Protein AF-0000000084530727 (afdb_homodimer)

Sequence (1968 aa):
MREVWADEDTAEALALASPALARQVRQLLSGEQRPREVRRAALSTARYLLRALGRPTPFGHFAGVQAATFAPVADLRWGDGHQVVARASSAWLAHVIGQLERIPALLSRLEVAANDTGHVRGDRLVIPHRPLERPGGGTGAAEVSLRHTRPVAFALDVARRPVPFGVVTGKLRAEFPGAATARIEGVLAELVAHGALITSLRAPATEPDPLAHLLAALEKAGADQVPEAAEVLADLRAADRAIAAHTRSPSRAARAEITRAMAATDRPGARDRPGLAVDVRLDADLVLPQAVADEAAKAAGLLTRLSALPFGSAAWRSYHQRFYERFGRGALVPLLDVVADSGIGWPDGYPGARVAEPPRFGERDEILAALAQRAALDGHREVVLGEQLLDALDLGPAEGPRLPPHLEVVFGLHAASRQALDRGEFWLEVVSVARAAGVSTGRFLHLLDPQHRAAFTSVLTNLPTMDDQAVTAQLSCPPLDPATGHVARSAATGQLVVSLAEHRPGTEGVVRLEDLAVGCDGRRMYLAAPALGVRIEANATHALNLRTHTAPMARLICELSRAQGAQVTAFSWGALSSLPFRPRLRHGRIILSPAAWRLSASELPPAREPWERWEAALLDLLERRRAPRRVLLAADSQGLPLDLDHPGHRVLLRSHLASAPHAVLVETPAPTDLGWAGGRAHEVAVPVTATQTPPWPVLPRPTTARLLPRGHGDAPGTSRLLLASLYGDLDRQDVILTQYLPDLLDQLGDPDWWFVRFRDPGQHLRLRITLPHPDAFGHAATVISTWTAGLHRAGLLSAVVYPTSYTEHGRWGEGPAWAAAERVFRSDSAAALAQLSQPARPGRLALLTAHAVAIASGFTGSPCAGLRWLIRNVPAMPPATIARPLFREAVRLADPADGFAALREQPGGAAIVDAWAERHQALDAYRRFFPGPHTQGVSPDDVLGSLLHCSYGRAHRIDFDDEAQVLYLARAAAFARLSRDGDLMREVWADEDTAEALALASPALARQVRQLLSGEQRPREVRRAALSTARYLLRALGRPTPFGHFAGVQAATFAPVADLRWGDGHQVVARASSAWLAHVIGQLERIPALLSRLEVAANDTGHVRGDRLVIPHRPLERPGGGTGAAEVSLRHTRPVAFALDVARRPVPFGVVTGKLRAEFPGAATARIEGVLAELVAHGALITSLRAPATEPDPLAHLLAALEKAGADQVPEAAEVLADLRAADRAIAAHTRSPSRAARAEITRAMAATDRPGARDRPGLAVDVRLDADLVLPQAVADEAAKAAGLLTRLSALPFGSAAWRSYHQRFYERFGRGALVPLLDVVADSGIGWPDGYPGARVAEPPRFGERDEILAALAQRAALDGHREVVLGEQLLDALDLGPAEGPRLPPHLEVVFGLHAASRQALDRGEFWLEVVSVARAAGVSTGRFLHLLDPQHRAAFTSVLTNLPTMDDQAVTAQLSCPPLDPATGHVARSAATGQLVVSLAEHRPGTEGVVRLEDLAVGCDGRRMYLAAPALGVRIEANATHALNLRTHTAPMARLICELSRAQGAQVTAFSWGALSSLPFRPRLRHGRIILSPAAWRLSASELPPAREPWERWEAALLDLLERRRAPRRVLLAADSQGLPLDLDHPGHRVLLRSHLASAPHAVLVETPAPTDLGWAGGRAHEVAVPVTATQTPPWPVLPRPTTARLLPRGHGDAPGTSRLLLASLYGDLDRQDVILTQYLPDLLDQLGDPDWWFVRFRDPGQHLRLRITLPHPDAFGHAATVISTWTAGLHRAGLLSAVVYPTSYTEHGRWGEGPAWAAAERVFRSDSAAALAQLSQPARPGRLALLTAHAVAIASGFTGSPCAGLRWLIRNVPAMPPATIARPLFREAVRLADPADGFAALREQPGGAAIVDAWAERHQALDAYRRFFPGPHTQGVSPDDVLGSLLHCSYGRAHRIDFDDEAQVLYLARAAAFARLSRDGDL

Solvent-accessible surface area (backbone atoms only — not comparable to full-atom values): 101308 Å² total; per-residue (Å²): 104,68,69,56,53,66,36,60,69,57,38,49,40,42,35,63,75,33,52,69,58,41,51,50,51,52,45,40,76,76,51,77,71,51,68,72,58,51,49,52,50,49,54,53,50,48,52,52,52,33,33,48,63,50,42,42,67,69,51,38,76,48,18,50,47,72,80,70,46,72,34,82,58,53,45,78,45,84,56,84,70,52,45,60,45,63,41,78,14,30,44,45,50,52,53,52,50,55,56,52,65,68,35,64,80,52,42,47,45,31,36,24,14,27,29,63,71,46,46,67,44,69,65,27,34,34,37,59,61,39,58,33,80,40,93,95,60,59,49,45,75,36,70,45,78,41,76,51,42,68,69,55,51,51,49,41,61,68,18,63,46,70,36,46,36,47,56,52,52,51,50,47,41,68,78,39,68,87,55,54,69,67,56,54,52,47,52,53,51,47,33,41,75,68,50,50,28,29,46,54,61,47,60,44,26,44,47,74,54,50,65,62,44,30,51,52,40,37,56,75,39,46,30,74,77,34,71,77,48,25,56,54,50,51,38,52,50,48,27,51,50,29,39,54,47,20,56,75,49,75,43,71,67,33,48,53,46,27,53,50,33,45,48,72,68,52,61,85,81,60,75,87,57,59,57,62,36,47,44,29,34,48,30,57,48,44,30,39,30,48,66,57,56,52,51,53,52,49,48,54,52,50,36,40,50,55,21,94,26,28,61,22,52,71,40,51,52,54,38,51,47,53,47,42,72,62,49,27,36,46,20,26,31,42,46,71,52,40,47,25,44,28,39,76,36,58,47,44,58,39,92,93,37,52,78,57,78,78,77,72,68,47,71,51,52,41,52,50,51,27,50,34,43,50,26,43,49,70,70,40,62,59,46,76,54,46,71,68,55,48,55,66,44,37,71,48,57,95,87,47,55,41,74,55,26,36,25,20,44,27,27,31,74,33,17,57,28,54,66,33,47,59,72,62,51,46,37,42,32,52,68,40,36,41,82,34,52,40,14,80,55,24,46,48,40,86,68,44,55,68,68,58,30,50,53,52,39,53,51,56,42,65,56,68,46,67,44,95,75,39,42,45,23,26,50,27,47,69,44,40,42,53,59,51,32,64,55,54,17,18,64,80,34,38,65,25,33,39,50,42,63,56,37,60,76,96,50,91,52,59,41,45,57,88,49,29,23,37,33,30,73,82,80,47,52,40,37,28,28,27,88,77,40,32,34,43,43,35,38,52,40,28,72,70,52,47,87,68,43,35,40,68,66,59,36,47,54,41,39,46,48,52,38,57,22,28,52,50,47,52,72,72,65,66,79,58,65,65,31,45,56,39,45,18,33,27,44,92,52,34,32,50,33,68,28,35,38,42,45,48,36,85,82,43,69,61,80,85,53,57,67,69,60,40,52,52,48,50,54,50,52,35,57,62,64,65,54,72,50,49,24,26,40,54,42,79,105,49,68,43,57,37,46,60,83,39,67,72,43,43,49,53,51,51,57,48,36,67,77,30,68,55,46,37,36,27,63,52,81,54,69,58,30,23,35,48,61,76,54,51,55,63,69,48,77,42,73,43,68,54,86,69,76,58,92,62,79,88,72,65,57,42,41,64,82,29,51,54,60,85,54,74,56,41,37,46,35,72,34,40,57,44,44,39,38,41,27,28,43,73,90,45,47,64,54,45,58,57,73,44,41,62,58,55,37,56,76,67,65,60,54,60,45,35,60,42,65,48,52,83,93,49,41,26,39,40,38,37,38,52,42,96,41,27,80,46,39,27,60,54,40,26,54,51,32,53,53,47,47,55,34,24,58,29,34,48,26,46,49,50,32,36,39,52,38,63,78,44,43,22,49,58,16,38,70,70,35,31,55,30,46,49,46,27,45,28,29,45,35,50,28,36,45,53,45,70,57,40,92,45,64,73,59,65,63,26,51,53,12,24,50,46,42,50,50,36,11,24,47,58,70,34,61,68,54,13,32,50,46,34,54,72,73,40,66,87,68,69,84,65,93,70,59,65,71,58,53,53,47,21,30,51,34,27,33,63,59,84,79,20,46,62,28,41,72,39,62,52,22,46,65,37,55,60,41,41,52,59,25,36,52,27,26,42,61,37,40,68,41,62,82,35,90,46,25,60,56,43,53,67,69,59,35,52,53,49,51,47,52,51,50,47,23,54,60,68,49,94,46,71,69,62,49,49,46,27,49,36,45,29,23,50,21,26,51,53,51,30,52,75,69,70,67,113,104,69,69,55,54,66,36,60,71,56,38,51,41,43,36,63,76,33,50,70,57,41,50,49,52,52,45,41,76,75,51,77,71,52,67,71,59,52,48,52,52,47,52,54,50,49,51,53,52,35,32,48,64,50,42,42,67,68,50,38,76,48,18,49,48,72,79,70,48,73,34,83,59,53,45,79,46,83,56,86,70,53,44,60,44,66,42,78,15,30,44,45,49,52,53,51,50,56,55,51,65,69,36,65,80,51,42,48,45,31,34,26,14,29,28,62,67,45,46,69,45,68,64,28,34,34,35,67,45,39,57,32,80,38,91,94,61,60,49,45,71,35,75,45,75,42,75,50,42,68,69,54,52,48,50,42,62,69,16,65,47,68,35,45,35,46,54,53,51,51,52,48,41,67,78,39,69,87,55,54,67,67,54,54,52,47,52,53,50,48,32,40,75,68,50,47,29,30,45,52,61,48,61,43,27,46,46,76,54,50,65,62,45,30,51,52,40,39,56,75,40,46,28,75,77,34,70,80,48,24,56,55,49,51,38,51,50,48,26,51,50,29,39,54,47,20,56,76,49,74,42,70,68,33,48,52,48,26,54,50,35,45,49,72,65,52,60,87,81,61,76,89,57,60,57,61,37,45,43,28,33,49,30,58,48,44,31,40,29,47,67,57,56,53,50,53,52,49,50,54,52,50,35,40,49,55,20,95,26,28,61,22,52,70,40,52,51,52,39,50,48,52,47,40,72,64,49,27,36,44,19,27,32,42,46,70,52,42,47,25,45,27,39,75,36,59,46,44,58,39,89,93,35,52,78,56,78,77,76,74,68,47,71,52,52,41,52,50,50,27,50,34,42,50,26,42,48,70,70,39,61,58,44,75,56,48,70,68,55,50,55,67,46,37,72,47,57,95,83,47,55,41,73,54,25,36,26,20,45,28,28,33,74,34,16,57,28,54,67,33,47,58,71,64,51,45,37,42,35,52,70,41,36,41,82,32,52,40,15,80,52,26,46,48,39,85,70,44,56,68,68,59,31,51,52,53,37,53,50,55,42,65,56,66,48,68,45,94,76,39,43,44,21,28,50,30,46,70,43,39,43,54,58,50,34,65,56,55,17,20,64,81,36,38,66,25,34,37,48,44,62,55,38,59,78,94,49,90,51,59,41,44,57,89,50,29,24,38,33,29,73,83,82,46,52,40,36,27,28,27,90,78,40,30,32,43,44,34,39,52,39,28,70,70,53,48,87,65,43,35,39,68,67,61,34,48,54,40,40,47,48,52,39,54,21,28,52,50,46,52,72,71,67,66,77,57,66,64,31,45,56,38,45,18,34,27,44,93,50,33,32,49,32,68,28,34,38,43,46,48,36,84,82,41,69,59,82,86,52,59,66,68,59,40,51,51,47,49,53,49,50,36,57,62,64,66,53,72,51,49,25,26,38,59,44,74,107,50,66,42,58,36,44,60,83,37,67,70,41,44,49,53,52,50,55,47,36,68,76,30,68,56,46,36,35,27,63,53,80,55,68,58,30,21,35,48,60,76,54,50,55,61,70,48,78,43,72,42,68,54,85,68,76,59,90,63,79,88,72,64,59,42,41,64,82,28,52,54,60,84,55,72,56,40,36,47,35,71,35,40,58,45,45,38,38,42,27,28,44,74,89,46,48,64,54,45,57,56,73,44,40,60,58,54,36,57,75,67,65,61,54,59,44,35,58,42,65,49,51,85,92,50,40,26,39,38,38,37,38,52,41,96,42,26,80,46,38,27,61,54,40,26,53,52,32,53,53,45,46,55,35,24,59,28,34,49,26,45,48,51,29,36,41,52,40,63,78,44,42,21,48,57,15,37,71,69,36,32,54,30,46,49,46,27,44,28,27,46,38,50,28,36,46,54,46,69,59,40,93,46,62,71,58,66,63,25,51,52,12,24,50,45,42,51,50,37,12,24,46,60,72,32,61,67,53,14,32,51,47,34,54,74,73,39,67,86,68,71,84,63,92,69,58,65,71,59,52,53,48,21,30,51,34,27,33,61,60,84,79,21,47,60,30,41,70,39,61,51,23,46,64,36,56,59,40,42,52,60,24,34,52,26,25,41,60,37,38,68,42,63,83,36,91,45,25,59,55,43,52,67,69,58,35,52,53,48,50,46,52,51,50,47,24,54,61,68,49,94,47,71,71,62,50,49,46,28,48,36,44,28,22,49,20,26,50,54,52,29,52,74,70,71,68,112

Structure (mmCIF, N/CA/C/O backbone):
data_AF-0000000084530727-model_v1
#
loop_
_entity.id
_entity.type
_entity.pdbx_description
1 polymer 'Lantibiotic dehydratase'
#
loop_
_atom_site.group_PDB
_atom_site.id
_atom_site.type_symbol
_atom_site.label_atom_id
_atom_site.label_alt_id
_atom_site.label_comp_id
_atom_site.label_asym_id
_atom_site.label_entity_id
_atom_site.label_seq_id
_atom_site.pdbx_PDB_ins_code
_atom_site.Cartn_x
_atom_site.Cartn_y
_atom_site.Cartn_z
_atom_site.occupancy
_atom_site.B_iso_or_equiv
_atom_site.auth_seq_id
_atom_site.auth_comp_id
_atom_site.auth_asym_id
_atom_site.auth_atom_id
_atom_site.pdbx_PDB_model_num
ATOM 1 N N . MET A 1 1 ? -31.328 -44.938 0.779 1 91.19 1 MET A N 1
ATOM 2 C CA . MET A 1 1 ? -30.031 -45.531 0.454 1 91.19 1 MET A CA 1
ATOM 3 C C . MET A 1 1 ? -30.188 -46.875 -0.188 1 91.19 1 MET A C 1
ATOM 5 O O . MET A 1 1 ? -29.5 -47.219 -1.165 1 91.19 1 MET A O 1
ATOM 9 N N . ARG A 1 2 ? -31.141 -47.625 0.374 1 92.12 2 ARG A N 1
ATOM 10 C CA . ARG A 1 2 ? -31.422 -48.938 -0.217 1 92.12 2 ARG A CA 1
ATOM 11 C C . ARG A 1 2 ? -31.922 -48.781 -1.646 1 92.12 2 ARG A C 1
ATOM 13 O O . ARG A 1 2 ? -31.469 -49.5 -2.551 1 92.12 2 ARG A O 1
ATOM 20 N N . GLU A 1 3 ? -32.812 -47.906 -1.724 1 92.44 3 GLU A N 1
ATOM 21 C CA . GLU A 1 3 ? -33.375 -47.656 -3.049 1 92.44 3 GLU A CA 1
ATOM 22 C C . GLU A 1 3 ? -32.312 -47.156 -4.016 1 92.44 3 GLU A C 1
ATOM 24 O O . GLU A 1 3 ? -32.25 -47.562 -5.176 1 92.44 3 GLU A O 1
ATOM 29 N N . VAL A 1 4 ? -31.516 -46.219 -3.531 1 92.94 4 VAL A N 1
ATOM 30 C CA . VAL A 1 4 ? -30.484 -45.625 -4.367 1 92.94 4 VAL A CA 1
ATOM 31 C C . VAL A 1 4 ? -29.484 -46.719 -4.781 1 92.94 4 VAL A C 1
ATOM 33 O O . VAL A 1 4 ? -29.062 -46.75 -5.938 1 92.94 4 VAL A O 1
ATOM 36 N N . TRP A 1 5 ? -29.234 -47.594 -3.902 1 91.25 5 TRP A N 1
ATOM 37 C CA . TRP A 1 5 ? -28.203 -48.594 -4.16 1 91.25 5 TRP A CA 1
ATOM 38 C C . TRP A 1 5 ? -28.766 -49.75 -4.996 1 91.25 5 TRP A C 1
ATOM 40 O O . TRP A 1 5 ? -28 -50.531 -5.586 1 91.25 5 TRP A O 1
ATOM 50 N N . ALA A 1 6 ? -30.078 -49.812 -5.031 1 92.12 6 ALA A N 1
ATOM 51 C CA . ALA A 1 6 ? -30.719 -50.812 -5.879 1 92.12 6 ALA A CA 1
ATOM 52 C C . ALA A 1 6 ? -30.609 -50.438 -7.355 1 92.12 6 ALA A C 1
ATOM 54 O O . ALA A 1 6 ? -30.672 -51.312 -8.234 1 92.12 6 ALA A O 1
ATOM 55 N N . ASP A 1 7 ? -30.453 -49.156 -7.551 1 92.69 7 ASP A N 1
ATOM 56 C CA . ASP A 1 7 ? -30.188 -48.688 -8.914 1 92.69 7 ASP A CA 1
ATOM 57 C C . ASP A 1 7 ? -28.719 -48.938 -9.289 1 92.69 7 ASP A C 1
ATOM 59 O O . ASP A 1 7 ? -27.844 -48.156 -8.883 1 92.69 7 ASP A O 1
ATOM 63 N N . GLU A 1 8 ? -28.469 -49.844 -10.172 1 87.56 8 GLU A N 1
ATOM 64 C CA . GLU A 1 8 ? -27.125 -50.312 -10.477 1 87.56 8 GLU A CA 1
ATOM 65 C C . GLU A 1 8 ? -26.281 -49.188 -11.109 1 87.56 8 GLU A C 1
ATOM 67 O O . GLU A 1 8 ? -25.078 -49.094 -10.859 1 87.56 8 GLU A O 1
ATOM 72 N N . ASP A 1 9 ? -26.891 -48.406 -11.953 1 86.44 9 ASP A N 1
ATOM 73 C CA . ASP A 1 9 ? -26.156 -47.312 -12.602 1 86.44 9 ASP A CA 1
ATOM 74 C C . ASP A 1 9 ? -25.672 -46.312 -11.578 1 86.44 9 ASP A C 1
ATOM 76 O O . ASP A 1 9 ? -24.531 -45.844 -11.625 1 86.44 9 ASP A O 1
ATOM 80 N N . THR A 1 10 ? -26.5 -45.938 -10.641 1 90.81 10 THR A N 1
ATOM 81 C CA . THR A 1 10 ? -26.141 -45 -9.602 1 90.81 10 THR A CA 1
ATOM 82 C C . THR A 1 10 ? -25.094 -45.562 -8.664 1 90.81 10 THR A C 1
ATOM 84 O O . THR A 1 10 ? -24.156 -44.875 -8.273 1 90.81 10 THR A O 1
ATOM 87 N N . ALA A 1 11 ? -25.266 -46.719 -8.336 1 89.88 11 ALA A N 1
ATOM 88 C CA . ALA A 1 11 ? -24.312 -47.406 -7.441 1 89.88 11 ALA A CA 1
ATOM 89 C C . ALA A 1 11 ? -22.922 -47.469 -8.07 1 89.88 11 ALA A C 1
ATOM 91 O O . ALA A 1 11 ? -21.922 -47.25 -7.391 1 89.88 11 ALA A O 1
ATOM 92 N N . GLU A 1 12 ? -22.906 -47.781 -9.297 1 85.5 12 GLU A N 1
ATOM 93 C CA . GLU A 1 12 ? -21.641 -47.844 -10.016 1 85.5 12 GLU A CA 1
ATOM 94 C C . GLU A 1 12 ? -20.969 -46.469 -10.078 1 85.5 12 GLU A C 1
ATOM 96 O O . GLU A 1 12 ? -19.766 -46.375 -9.875 1 85.5 12 GLU A O 1
ATOM 101 N N . ALA A 1 13 ? -21.766 -45.5 -10.453 1 89.12 13 ALA A N 1
ATOM 102 C CA . ALA A 1 13 ? -21.234 -44.156 -10.523 1 89.12 13 ALA A CA 1
ATOM 103 C C . ALA A 1 13 ? -20.641 -43.719 -9.18 1 89.12 13 ALA A C 1
ATOM 105 O O . ALA A 1 13 ? -19.562 -43.125 -9.133 1 89.12 13 ALA A O 1
ATOM 106 N N . LEU A 1 14 ? -21.234 -44 -8.094 1 90.25 14 LEU A N 1
ATOM 107 C CA . LEU A 1 14 ? -20.781 -43.656 -6.758 1 90.25 14 LEU A CA 1
ATOM 108 C C . LEU A 1 14 ? -19.531 -44.438 -6.375 1 90.25 14 LEU A C 1
ATOM 110 O O . LEU A 1 14 ? -18.625 -43.875 -5.738 1 90.25 14 LEU A O 1
ATOM 114 N N . ALA A 1 15 ? -19.5 -45.656 -6.734 1 86.06 15 ALA A N 1
ATOM 115 C CA . ALA A 1 15 ? -18.359 -46.5 -6.418 1 86.06 15 ALA A CA 1
ATOM 116 C C . ALA A 1 15 ? -17.094 -46 -7.129 1 86.06 15 ALA A C 1
ATOM 118 O O . ALA A 1 15 ? -15.992 -46.094 -6.59 1 86.06 15 ALA A O 1
ATOM 119 N N . LEU A 1 16 ? -17.328 -45.562 -8.32 1 82.88 16 LEU A N 1
ATOM 120 C CA . LEU A 1 16 ? -16.203 -45 -9.07 1 82.88 16 LEU A CA 1
ATOM 121 C C . LEU A 1 16 ? -15.758 -43.688 -8.477 1 82.88 16 LEU A C 1
ATOM 123 O O . LEU A 1 16 ? -14.562 -43.406 -8.375 1 82.88 16 LEU A O 1
ATOM 127 N N . ALA A 1 17 ? -16.703 -42.875 -8.117 1 87.06 17 ALA A N 1
ATOM 128 C CA . ALA A 1 17 ? -16.422 -41.5 -7.637 1 87.06 17 ALA A CA 1
ATOM 129 C C . ALA A 1 17 ? -15.836 -41.562 -6.227 1 87.06 17 ALA A C 1
ATOM 131 O O . ALA A 1 17 ? -14.961 -40.75 -5.891 1 87.06 17 ALA A O 1
ATOM 132 N N . SER A 1 18 ? -16.375 -42.406 -5.383 1 89.75 18 SER A N 1
ATOM 133 C CA . SER A 1 18 ? -15.938 -42.5 -3.994 1 89.75 18 SER A CA 1
ATOM 134 C C . SER A 1 18 ? -15.984 -43.969 -3.516 1 89.75 18 SER A C 1
ATOM 136 O O . SER A 1 18 ? -16.953 -44.375 -2.896 1 89.75 18 SER A O 1
ATOM 138 N N . PRO A 1 19 ? -14.906 -44.625 -3.666 1 83.69 19 PRO A N 1
ATOM 139 C CA . PRO A 1 19 ? -14.867 -46.031 -3.223 1 83.69 19 PRO A CA 1
ATOM 140 C C . PRO A 1 19 ? -15.094 -46.156 -1.721 1 83.69 19 PRO A C 1
ATOM 142 O O . PRO A 1 19 ? -15.742 -47.125 -1.281 1 83.69 19 PRO A O 1
ATOM 145 N N . ALA A 1 20 ? -14.594 -45.219 -0.997 1 88.12 20 ALA A N 1
ATOM 146 C CA . ALA A 1 20 ? -14.766 -45.281 0.453 1 88.12 20 ALA A CA 1
ATOM 147 C C . ALA A 1 20 ? -16.234 -45.188 0.833 1 88.12 20 ALA A C 1
ATOM 149 O O . ALA A 1 20 ? -16.703 -45.906 1.714 1 88.12 20 ALA A O 1
ATOM 150 N N . LEU A 1 21 ? -17 -44.312 0.147 1 91.88 21 LEU A N 1
ATOM 151 C CA . LEU A 1 21 ? -18.422 -44.156 0.415 1 91.88 21 LEU A CA 1
ATOM 152 C C . LEU A 1 21 ? -19.172 -45.438 0.001 1 91.88 21 LEU A C 1
ATOM 154 O O . LEU A 1 21 ? -20.078 -45.875 0.71 1 91.88 21 LEU A O 1
ATOM 158 N N . ALA A 1 22 ? -18.844 -46 -1.09 1 89.88 22 ALA A N 1
ATOM 159 C CA . ALA A 1 22 ? -19.484 -47.219 -1.576 1 89.88 22 ALA A CA 1
ATOM 160 C C . ALA A 1 22 ? -19.297 -48.375 -0.597 1 89.88 22 ALA A C 1
ATOM 162 O O . ALA A 1 22 ? -20.234 -49.125 -0.321 1 89.88 22 ALA A O 1
ATOM 163 N N . ARG A 1 23 ? -18.109 -48.438 -0.074 1 89.31 23 ARG A N 1
ATOM 164 C CA . ARG A 1 23 ? -17.828 -49.469 0.916 1 89.31 23 ARG A CA 1
ATOM 165 C C . ARG A 1 23 ? -18.641 -49.281 2.182 1 89.31 23 ARG A C 1
ATOM 167 O O . ARG A 1 23 ? -19.203 -50.219 2.738 1 89.31 23 ARG A O 1
ATOM 174 N N . GLN A 1 24 ? -18.688 -48.094 2.514 1 93 24 GLN A N 1
ATOM 175 C CA . GLN A 1 24 ? -19.438 -47.75 3.723 1 93 24 GLN A CA 1
ATOM 176 C C . GLN A 1 24 ? -20.922 -48.062 3.559 1 93 24 GLN A C 1
ATOM 178 O O . GLN A 1 24 ? -21.547 -48.625 4.461 1 93 24 GLN A O 1
ATOM 183 N N . VAL A 1 25 ? -21.516 -47.719 2.445 1 94.31 25 VAL A N 1
ATOM 184 C CA . VAL A 1 25 ? -22.938 -47.969 2.191 1 94.31 25 VAL A CA 1
ATOM 185 C C . VAL A 1 25 ? -23.203 -49.469 2.156 1 94.31 25 VAL A C 1
ATOM 187 O O . VAL A 1 25 ? -24.188 -49.938 2.74 1 94.31 25 VAL A O 1
ATOM 190 N N . ARG A 1 26 ? -22.359 -50.219 1.585 1 90.88 26 ARG A N 1
ATOM 191 C CA . ARG A 1 26 ? -22.516 -51.656 1.517 1 90.88 26 ARG A CA 1
ATOM 192 C C . ARG A 1 26 ? -22.453 -52.281 2.908 1 90.88 26 ARG A C 1
ATOM 194 O O . ARG A 1 26 ? -23.25 -53.188 3.221 1 90.88 26 ARG A O 1
ATOM 201 N N . GLN A 1 27 ? -21.547 -51.75 3.66 1 92.81 27 GLN A N 1
ATOM 202 C CA . GLN A 1 27 ? -21.406 -52.25 5.031 1 92.81 27 GLN A CA 1
ATOM 203 C C . GLN A 1 27 ? -22.672 -51.938 5.844 1 92.81 27 GLN A C 1
ATOM 205 O O . GLN A 1 27 ? -23.125 -52.781 6.621 1 92.81 27 GLN A O 1
ATOM 210 N N . LEU A 1 28 ? -23.172 -50.812 5.621 1 94.25 28 LEU A N 1
ATOM 211 C CA . LEU A 1 28 ? -24.344 -50.406 6.371 1 94.25 28 LEU A CA 1
ATOM 212 C C . LEU A 1 28 ? -25.578 -51.156 5.918 1 94.25 28 LEU A C 1
ATOM 214 O O . LEU A 1 28 ? -26.484 -51.438 6.723 1 94.25 28 LEU A O 1
ATOM 218 N N . LEU A 1 29 ? -25.703 -51.5 4.652 1 92.31 29 LEU A N 1
ATOM 219 C CA . LEU A 1 29 ? -26.859 -52.219 4.121 1 92.31 29 LEU A CA 1
ATOM 220 C C . LEU A 1 29 ? -26.828 -53.688 4.562 1 92.31 29 LEU A C 1
ATOM 222 O O . LEU A 1 29 ? -27.891 -54.312 4.711 1 92.31 29 LEU A O 1
ATOM 226 N N . SER A 1 30 ? -25.656 -54.312 4.867 1 88.19 30 SER A N 1
ATOM 227 C CA . SER A 1 30 ? -25.531 -55.719 5.195 1 88.19 30 SER A CA 1
ATOM 228 C C . SER A 1 30 ? -25.328 -55.938 6.691 1 88.19 30 SER A C 1
ATOM 230 O O . SER A 1 30 ? -25.5 -57.062 7.199 1 88.19 30 SER A O 1
ATOM 232 N N . GLY A 1 31 ? -24.953 -54.938 7.355 1 85.06 31 GLY A N 1
ATOM 233 C CA . GLY A 1 31 ? -24.562 -55.156 8.742 1 85.06 31 GLY A CA 1
ATOM 234 C C . GLY A 1 31 ? -25.25 -54.219 9.711 1 85.06 31 GLY A C 1
ATOM 235 O O . GLY A 1 31 ? -26.438 -53.875 9.531 1 85.06 31 GLY A O 1
ATOM 236 N N . GLU A 1 32 ? -24.391 -53.906 10.727 1 85.5 32 GLU A N 1
ATOM 237 C CA . GLU A 1 32 ? -24.875 -53.062 11.828 1 85.5 32 GLU A CA 1
ATOM 238 C C . GLU A 1 32 ? -25.078 -51.625 11.367 1 85.5 32 GLU A C 1
ATOM 240 O O . GLU A 1 32 ? -24.219 -51.062 10.672 1 85.5 32 GLU A O 1
ATOM 245 N N . GLN A 1 33 ? -26.172 -51.125 11.602 1 87.81 33 GLN A N 1
ATOM 246 C CA . GLN A 1 33 ? -26.547 -49.75 11.227 1 87.81 33 GLN A CA 1
ATOM 247 C C . GLN A 1 33 ? -26.469 -48.812 12.414 1 87.81 33 GLN A C 1
ATOM 249 O O . GLN A 1 33 ? -27.391 -48.719 13.219 1 87.81 33 GLN A O 1
ATOM 254 N N . ARG A 1 34 ? -25.328 -48.094 12.727 1 87.06 34 ARG A N 1
ATOM 255 C CA . ARG A 1 34 ? -25.188 -47.031 13.719 1 87.06 34 ARG A CA 1
ATOM 256 C C . ARG A 1 34 ? -25.734 -45.719 13.188 1 87.06 34 ARG A C 1
ATOM 258 O O . ARG A 1 34 ? -25.344 -45.25 12.117 1 87.06 34 ARG A O 1
ATOM 265 N N . PRO A 1 35 ? -26.516 -45.156 13.93 1 90.75 35 PRO A N 1
ATOM 266 C CA . PRO A 1 35 ? -27.266 -44 13.43 1 90.75 35 PRO A CA 1
ATOM 267 C C . PRO A 1 35 ? -26.359 -42.875 12.898 1 90.75 35 PRO A C 1
ATOM 269 O O . PRO A 1 35 ? -26.656 -42.281 11.852 1 90.75 35 PRO A O 1
ATOM 272 N N . ARG A 1 36 ? -25.312 -42.531 13.539 1 90.81 36 ARG A N 1
ATOM 273 C CA . ARG A 1 36 ? -24.391 -41.469 13.117 1 90.81 36 ARG A CA 1
ATOM 274 C C . ARG A 1 36 ? -23.766 -41.812 11.766 1 90.81 36 ARG A C 1
ATOM 276 O O . ARG A 1 36 ? -23.609 -40.938 10.914 1 90.81 36 ARG A O 1
ATOM 283 N N . GLU A 1 37 ? -23.438 -43.062 11.562 1 93.69 37 GLU A N 1
ATOM 284 C CA . GLU A 1 37 ? -22.828 -43.5 10.312 1 93.69 37 GLU A CA 1
ATOM 285 C C . GLU A 1 37 ? -23.828 -43.531 9.172 1 93.69 37 GLU A C 1
ATOM 287 O O . GLU A 1 37 ? -23.5 -43.156 8.039 1 93.69 37 GLU A O 1
ATOM 292 N N . VAL A 1 38 ? -25.016 -44 9.508 1 94.44 38 VAL A N 1
ATOM 293 C CA . VAL A 1 38 ? -26.078 -44 8.508 1 94.44 38 VAL A CA 1
ATOM 294 C C . VAL A 1 38 ? -26.344 -42.562 8.031 1 94.44 38 VAL A C 1
ATOM 296 O O . VAL A 1 38 ? -26.469 -42.312 6.832 1 94.44 38 VAL A O 1
ATOM 299 N N . ARG A 1 39 ? -26.375 -41.688 8.992 1 93.75 39 ARG A N 1
ATOM 300 C CA . ARG A 1 39 ? -26.625 -40.312 8.656 1 93.75 39 ARG A CA 1
ATOM 301 C C . ARG A 1 39 ? -25.531 -39.75 7.773 1 93.75 39 ARG A C 1
ATOM 303 O O . ARG A 1 39 ? -25.797 -39.094 6.77 1 93.75 39 ARG A O 1
ATOM 310 N N . ARG A 1 40 ? -24.359 -39.969 8.172 1 94.31 40 ARG A N 1
ATOM 311 C CA . ARG A 1 40 ? -23.219 -39.469 7.418 1 94.31 40 ARG A CA 1
ATOM 312 C C . ARG A 1 40 ? -23.219 -40.031 5.996 1 94.31 40 ARG A C 1
ATOM 314 O O . ARG A 1 40 ? -23.031 -39.281 5.035 1 94.31 40 ARG A O 1
ATOM 321 N N . ALA A 1 41 ? -23.453 -41.281 5.852 1 95.31 41 ALA A N 1
ATOM 322 C CA . ALA A 1 41 ? -23.484 -41.938 4.539 1 95.31 41 ALA A CA 1
ATOM 323 C C . ALA A 1 41 ? -24.656 -41.406 3.705 1 95.31 41 ALA A C 1
ATOM 325 O O . ALA A 1 41 ? -24.531 -41.219 2.494 1 95.31 41 ALA A O 1
ATOM 326 N N . ALA A 1 42 ? -25.734 -41.25 4.34 1 95.38 42 ALA A N 1
ATOM 327 C CA . ALA A 1 42 ? -26.922 -40.75 3.648 1 95.38 42 ALA A CA 1
ATOM 328 C C . ALA A 1 42 ? -26.703 -39.344 3.115 1 95.38 42 ALA A C 1
ATOM 330 O O . ALA A 1 42 ? -27.078 -39.031 1.981 1 95.38 42 ALA A O 1
ATOM 331 N N . LEU A 1 43 ? -26.172 -38.531 3.943 1 94.69 43 LEU A N 1
ATOM 332 C CA . LEU A 1 43 ? -25.922 -37.156 3.523 1 94.69 43 LEU A CA 1
ATOM 333 C C . LEU A 1 43 ? -24.906 -37.125 2.379 1 94.69 43 LEU A C 1
ATOM 335 O O . LEU A 1 43 ? -25.094 -36.344 1.417 1 94.69 43 LEU A O 1
ATOM 339 N N . SER A 1 44 ? -23.891 -37.875 2.479 1 94.88 44 SER A N 1
ATOM 340 C CA . SER A 1 44 ? -22.906 -37.938 1.406 1 94.88 44 SER A CA 1
ATOM 341 C C . SER A 1 44 ? -23.531 -38.469 0.112 1 94.88 44 SER A C 1
ATOM 343 O O . SER A 1 44 ? -23.266 -37.938 -0.966 1 94.88 44 SER A O 1
ATOM 345 N N . THR A 1 45 ? -24.281 -39.469 0.237 1 94.88 45 THR A N 1
ATOM 346 C CA . THR A 1 45 ? -24.969 -40.031 -0.923 1 94.88 45 THR A CA 1
ATOM 347 C C . THR A 1 45 ? -25.906 -39 -1.553 1 94.88 45 THR A C 1
ATOM 349 O O . THR A 1 45 ? -25.938 -38.844 -2.775 1 94.88 45 THR A O 1
ATOM 352 N N . ALA A 1 46 ? -26.562 -38.312 -0.737 1 94.56 46 ALA A N 1
ATOM 353 C CA . ALA A 1 46 ? -27.469 -37.25 -1.222 1 94.56 46 ALA A CA 1
ATOM 354 C C . ALA A 1 46 ? -26.703 -36.188 -1.995 1 94.56 46 ALA A C 1
ATOM 356 O O . ALA A 1 46 ? -27.188 -35.688 -3.016 1 94.56 46 ALA A O 1
ATOM 357 N N . ARG A 1 47 ? -25.625 -35.812 -1.504 1 93.75 47 ARG A N 1
ATOM 358 C CA . ARG A 1 47 ? -24.812 -34.812 -2.18 1 93.75 47 ARG A CA 1
ATOM 359 C C . ARG A 1 47 ? -24.406 -35.281 -3.574 1 93.75 47 ARG A C 1
ATOM 361 O O . ARG A 1 47 ? -24.469 -34.5 -4.535 1 93.75 47 ARG A O 1
ATOM 368 N N . TYR A 1 48 ? -24.031 -36.5 -3.727 1 93.12 48 TYR A N 1
ATOM 369 C CA . TYR A 1 48 ? -23.656 -37.031 -5.027 1 93.12 48 TYR A CA 1
ATOM 370 C C . TYR A 1 48 ? -24.859 -37.125 -5.961 1 93.12 48 TYR A C 1
ATOM 372 O O . TYR A 1 48 ? -24.719 -36.875 -7.168 1 93.12 48 TYR A O 1
ATOM 380 N N . LEU A 1 49 ? -25.953 -37.438 -5.387 1 93.5 49 LEU A N 1
ATOM 381 C CA . LEU A 1 49 ? -27.156 -37.5 -6.207 1 93.5 49 LEU A CA 1
ATOM 382 C C . LEU A 1 49 ? -27.531 -36.125 -6.73 1 93.5 49 LEU A C 1
ATOM 384 O O . LEU A 1 49 ? -27.922 -35.969 -7.895 1 93.5 49 LEU A O 1
ATOM 388 N N . LEU A 1 50 ? -27.453 -35.188 -5.871 1 92.38 50 LEU A N 1
ATOM 389 C CA . LEU A 1 50 ? -27.75 -33.812 -6.281 1 92.38 50 LEU A CA 1
ATOM 390 C C . LEU A 1 50 ? -26.75 -33.312 -7.316 1 92.38 50 LEU A C 1
ATOM 392 O O . LEU A 1 50 ? -27.125 -32.594 -8.258 1 92.38 50 LEU A O 1
ATOM 396 N N . ARG A 1 51 ? -25.5 -33.688 -7.164 1 89.56 51 ARG A N 1
ATOM 397 C CA . ARG A 1 51 ? -24.484 -33.344 -8.164 1 89.56 51 ARG A CA 1
ATOM 398 C C . ARG A 1 51 ? -24.812 -33.969 -9.508 1 89.56 51 ARG A C 1
ATOM 400 O O . ARG A 1 51 ? -24.703 -33.312 -10.555 1 89.56 51 ARG A O 1
ATOM 407 N N . ALA A 1 52 ? -25.203 -35.188 -9.469 1 90.75 52 ALA A N 1
ATOM 408 C CA . ALA A 1 52 ? -25.516 -35.906 -10.688 1 90.75 52 ALA A CA 1
ATOM 409 C C . ALA A 1 52 ? -26.656 -35.25 -11.445 1 90.75 52 ALA A C 1
ATOM 411 O O . ALA A 1 52 ? -26.688 -35.25 -12.68 1 90.75 52 ALA A O 1
ATOM 412 N N . LEU A 1 53 ? -27.469 -34.625 -10.719 1 87.19 53 LEU A N 1
ATOM 413 C CA . LEU A 1 53 ? -28.672 -34.062 -11.328 1 87.19 53 LEU A CA 1
ATOM 414 C C . LEU A 1 53 ? -28.453 -32.625 -11.781 1 87.19 53 LEU A C 1
ATOM 416 O O . LEU A 1 53 ? -29.141 -32.125 -12.672 1 87.19 53 LEU A O 1
ATOM 420 N N . GLY A 1 54 ? -27.469 -32.062 -11.172 1 88.5 54 GLY A N 1
ATOM 421 C CA . GLY A 1 54 ? -27.5 -30.609 -11.391 1 88.5 54 GLY A CA 1
ATOM 422 C C . GLY A 1 54 ? -26.156 -30.047 -11.812 1 88.5 54 GLY A C 1
ATOM 423 O O . GLY A 1 54 ? -26.062 -28.906 -12.25 1 88.5 54 GLY A O 1
ATOM 424 N N . ARG A 1 55 ? -25.094 -30.734 -11.719 1 89.62 55 ARG A N 1
ATOM 425 C CA . ARG A 1 55 ? -23.766 -30.203 -12.016 1 89.62 55 ARG A CA 1
ATOM 426 C C . ARG A 1 55 ? -23.234 -30.766 -13.328 1 89.62 55 ARG A C 1
ATOM 428 O O . ARG A 1 55 ? -22.938 -31.953 -13.422 1 89.62 55 ARG A O 1
ATOM 435 N N . PRO A 1 56 ? -23.125 -29.938 -14.242 1 91.62 56 PRO A N 1
ATOM 436 C CA . PRO A 1 56 ? -22.734 -30.422 -15.562 1 91.62 56 PRO A CA 1
ATOM 437 C C . PRO A 1 56 ? -21.219 -30.594 -15.703 1 91.62 56 PRO A C 1
ATOM 439 O O . PRO A 1 56 ? -20.75 -31.062 -16.75 1 91.62 56 PRO A O 1
ATOM 442 N N . THR A 1 57 ? -20.359 -30.297 -14.742 1 89.31 57 THR A N 1
ATOM 443 C CA . THR A 1 57 ? -18.906 -30.453 -14.828 1 89.31 57 THR A CA 1
ATOM 444 C C . THR A 1 57 ? -18.531 -31.938 -14.945 1 89.31 57 THR A C 1
ATOM 446 O O . THR A 1 57 ? -18.906 -32.75 -14.094 1 89.31 57 THR A O 1
ATOM 449 N N . PRO A 1 58 ? -17.812 -32.312 -15.914 1 90.5 58 PRO A N 1
ATOM 450 C CA . PRO A 1 58 ? -17.484 -33.719 -16.125 1 90.5 58 PRO A CA 1
ATOM 451 C C . PRO A 1 58 ? -16.812 -34.344 -14.914 1 90.5 58 PRO A C 1
ATOM 453 O O . PRO A 1 58 ? -15.836 -33.812 -14.391 1 90.5 58 PRO A O 1
ATOM 456 N N . PHE A 1 59 ? -17.375 -35.5 -14.508 1 90.06 59 PHE A N 1
ATOM 457 C CA . PHE A 1 59 ? -16.891 -36.281 -13.352 1 90.06 59 PHE A CA 1
ATOM 458 C C . PHE A 1 59 ? -17.391 -37.719 -13.398 1 90.06 59 PHE A C 1
ATOM 460 O O . PHE A 1 59 ? -18.516 -38 -12.961 1 90.06 59 PHE A O 1
ATOM 467 N N . GLY A 1 60 ? -16.531 -38.5 -13.883 1 88.81 60 GLY A N 1
ATOM 468 C CA . GLY A 1 60 ? -16.906 -39.906 -13.992 1 88.81 60 GLY A CA 1
ATOM 469 C C . GLY A 1 60 ? -18.109 -40.125 -14.883 1 88.81 60 GLY A C 1
ATOM 470 O O . GLY A 1 60 ? -18.156 -39.625 -16.016 1 88.81 60 GLY A O 1
ATOM 471 N N . HIS A 1 61 ? -19.109 -40.812 -14.242 1 90 61 HIS A N 1
ATOM 472 C CA . HIS A 1 61 ? -20.312 -41.156 -15.008 1 90 61 HIS A CA 1
ATOM 473 C C . HIS A 1 61 ? -21.391 -40.094 -14.844 1 90 61 HIS A C 1
ATOM 475 O O . HIS A 1 61 ? -22.438 -40.156 -15.477 1 90 61 HIS A O 1
ATOM 481 N N . PHE A 1 62 ? -21.094 -39.094 -14.078 1 91.31 62 PHE A N 1
ATOM 482 C CA . PHE A 1 62 ? -22.141 -38.188 -13.68 1 91.31 62 PHE A CA 1
ATOM 483 C C . PHE A 1 62 ? -22.422 -37.156 -14.781 1 91.31 62 PHE A C 1
ATOM 485 O O . PHE A 1 62 ? -23.547 -36.656 -14.906 1 91.31 62 PHE A O 1
ATOM 492 N N . ALA A 1 63 ? -21.406 -36.812 -15.516 1 92.88 63 ALA A N 1
ATOM 493 C CA . ALA A 1 63 ? -21.531 -35.844 -16.578 1 92.88 63 ALA A CA 1
ATOM 494 C C . ALA A 1 63 ? -20.547 -36.125 -17.703 1 92.88 63 ALA A C 1
ATOM 496 O O . ALA A 1 63 ? -19.5 -36.719 -17.484 1 92.88 63 ALA A O 1
ATOM 497 N N . GLY A 1 64 ? -20.906 -35.688 -18.922 1 94.12 64 GLY A N 1
ATOM 498 C CA . GLY A 1 64 ? -20.078 -35.938 -20.094 1 94.12 64 GLY A CA 1
ATOM 499 C C . GLY A 1 64 ? -19.875 -34.688 -20.938 1 94.12 64 GLY A C 1
ATOM 500 O O . GLY A 1 64 ? -20.297 -33.594 -20.578 1 94.12 64 GLY A O 1
ATOM 501 N N . VAL A 1 65 ? -19.156 -34.875 -22.062 1 96.12 65 VAL A N 1
ATOM 502 C CA . VAL A 1 65 ? -18.828 -33.75 -22.922 1 96.12 65 VAL A CA 1
ATOM 503 C C . VAL A 1 65 ? -19.172 -34.062 -24.375 1 96.12 65 VAL A C 1
ATOM 505 O O . VAL A 1 65 ? -19.203 -35.25 -24.766 1 96.12 65 VAL A O 1
ATOM 508 N N . GLN A 1 66 ? -19.484 -33.125 -25.125 1 95.56 66 GLN A N 1
ATOM 509 C CA . GLN A 1 66 ? -19.703 -33.219 -26.562 1 95.56 66 GLN A CA 1
ATOM 510 C C . GLN A 1 66 ? -19.406 -31.891 -27.266 1 95.56 66 GLN A C 1
ATOM 512 O O . GLN A 1 66 ? -19.531 -30.828 -26.656 1 95.56 66 GLN A O 1
ATOM 517 N N . ALA A 1 67 ? -18.906 -31.969 -28.547 1 96.06 67 ALA A N 1
ATOM 518 C CA . ALA A 1 67 ? -18.672 -30.766 -29.344 1 96.06 67 ALA A CA 1
ATOM 519 C C . ALA A 1 67 ? -19.984 -30.219 -29.906 1 96.06 67 ALA A C 1
ATOM 521 O O . ALA A 1 67 ? -20.906 -30.984 -30.219 1 96.06 67 ALA A O 1
ATOM 522 N N . ALA A 1 68 ? -20.031 -28.891 -29.938 1 95.06 68 ALA A N 1
ATOM 523 C CA . ALA A 1 68 ? -21.156 -28.188 -30.547 1 95.06 68 ALA A CA 1
ATOM 524 C C . ALA A 1 68 ? -20.688 -27.25 -31.656 1 95.06 68 ALA A C 1
ATOM 526 O O . ALA A 1 68 ? -19.5 -26.891 -31.719 1 95.06 68 ALA A O 1
ATOM 527 N N . THR A 1 69 ? -21.578 -26.938 -32.594 1 95.19 69 THR A N 1
ATOM 528 C CA . THR A 1 69 ? -21.297 -25.984 -33.656 1 95.19 69 THR A CA 1
ATOM 529 C C . THR A 1 69 ? -22.312 -24.844 -33.656 1 95.19 69 THR A C 1
ATOM 531 O O . THR A 1 69 ? -23.344 -24.922 -33 1 95.19 69 THR A O 1
ATOM 534 N N . PHE A 1 70 ? -21.969 -23.797 -34.375 1 96.31 70 PHE A N 1
ATOM 535 C CA . PHE A 1 70 ? -22.891 -22.672 -34.531 1 96.31 70 PHE A CA 1
ATOM 536 C C . PHE A 1 70 ? -23.453 -22.656 -35.938 1 96.31 70 PHE A C 1
ATOM 538 O O . PHE A 1 70 ? -22.75 -22.922 -36.906 1 96.31 70 PHE A O 1
ATOM 545 N N . ALA A 1 71 ? -24.688 -22.344 -36.062 1 95.75 71 ALA A N 1
ATOM 546 C CA . ALA A 1 71 ? -25.422 -22.188 -37.312 1 95.75 71 ALA A CA 1
ATOM 547 C C . ALA A 1 71 ? -26.609 -21.234 -37.156 1 95.75 71 ALA A C 1
ATOM 549 O O . ALA A 1 71 ? -26.891 -20.781 -36.031 1 95.75 71 ALA A O 1
ATOM 550 N N . PRO A 1 72 ? -27.312 -20.859 -38.219 1 93.69 72 PRO A N 1
ATOM 551 C CA . PRO A 1 72 ? -28.422 -19.906 -38.094 1 93.69 72 PRO A CA 1
ATOM 552 C C . PRO A 1 72 ? -29.578 -20.438 -37.281 1 93.69 72 PRO A C 1
ATOM 554 O O . PRO A 1 72 ? -30.25 -19.672 -36.562 1 93.69 72 PRO A O 1
ATOM 557 N N . VAL A 1 73 ? -29.75 -21.797 -37.344 1 94.06 73 VAL A N 1
ATOM 558 C CA . VAL A 1 73 ? -30.875 -22.406 -36.656 1 94.06 73 VAL A CA 1
ATOM 559 C C . VAL A 1 73 ? -30.375 -23.453 -35.656 1 94.06 73 VAL A C 1
ATOM 561 O O . VAL A 1 73 ? -29.453 -24.219 -36 1 94.06 73 VAL A O 1
ATOM 564 N N . ALA A 1 74 ? -30.984 -23.469 -34.5 1 95.56 74 ALA A N 1
ATOM 565 C CA . ALA A 1 74 ? -30.609 -24.422 -33.469 1 95.56 74 ALA A CA 1
ATOM 566 C C . ALA A 1 74 ? -31.062 -25.828 -33.844 1 95.56 74 ALA A C 1
ATOM 568 O O . ALA A 1 74 ? -32.094 -26 -34.5 1 95.56 74 ALA A O 1
ATOM 569 N N . ASP A 1 75 ? -30.312 -26.781 -33.5 1 95.12 75 ASP A N 1
ATOM 570 C CA . ASP A 1 75 ? -30.672 -28.203 -33.594 1 95.12 75 ASP A CA 1
ATOM 571 C C . ASP A 1 75 ? -30.094 -29 -32.438 1 95.12 75 ASP A C 1
ATOM 573 O O . ASP A 1 75 ? -29.031 -28.672 -31.922 1 95.12 75 ASP A O 1
ATOM 577 N N . LEU A 1 76 ? -30.922 -29.969 -31.922 1 95.56 76 LEU A N 1
ATOM 578 C CA . LEU A 1 76 ? -30.484 -30.781 -30.797 1 95.56 76 LEU A CA 1
ATOM 579 C C . LEU A 1 76 ? -31.078 -32.188 -30.875 1 95.56 76 LEU A C 1
ATOM 581 O O . LEU A 1 76 ? -32.281 -32.344 -31.062 1 95.56 76 LEU A O 1
ATOM 585 N N . ARG A 1 77 ? -30.266 -33.156 -30.812 1 95.5 77 ARG A N 1
ATOM 586 C CA . ARG A 1 77 ? -30.641 -34.562 -30.672 1 95.5 77 ARG A CA 1
ATOM 587 C C . ARG A 1 77 ? -29.906 -35.219 -29.5 1 95.5 77 ARG A C 1
ATOM 589 O O . ARG A 1 77 ? -28.688 -35.188 -29.422 1 95.5 77 ARG A O 1
ATOM 596 N N . TRP A 1 78 ? -30.688 -35.781 -28.562 1 94.44 78 TRP A N 1
ATOM 597 C CA . TRP A 1 78 ? -30.109 -36.562 -27.5 1 94.44 78 TRP A CA 1
ATOM 598 C C . TRP A 1 78 ? -30.234 -38.062 -27.812 1 94.44 78 TRP A C 1
ATOM 600 O O . TRP A 1 78 ? -31.328 -38.562 -28.047 1 94.44 78 TRP A O 1
ATOM 610 N N . GLY A 1 79 ? -29.094 -38.688 -27.859 1 93.44 79 GLY A N 1
ATOM 611 C CA . GLY A 1 79 ? -29.078 -40.156 -27.953 1 93.44 79 GLY A CA 1
ATOM 612 C C . GLY A 1 79 ? -28.781 -40.812 -26.625 1 93.44 79 GLY A C 1
ATOM 613 O O . GLY A 1 79 ? -28.641 -40.156 -25.609 1 93.44 79 GLY A O 1
ATOM 614 N N . ASP A 1 80 ? -28.828 -42.125 -26.562 1 89.62 80 ASP A N 1
ATOM 615 C CA . ASP A 1 80 ? -28.594 -42.875 -25.359 1 89.62 80 ASP A CA 1
ATOM 616 C C . ASP A 1 80 ? -27.297 -43.688 -25.469 1 89.62 80 ASP A C 1
ATOM 618 O O . ASP A 1 80 ? -26.906 -44.375 -24.516 1 89.62 80 ASP A O 1
ATOM 622 N N . GLY A 1 81 ? -26.641 -43.562 -26.578 1 88.75 81 GLY A N 1
ATOM 623 C CA . GLY A 1 81 ? -25.422 -44.312 -26.781 1 88.75 81 GLY A CA 1
ATOM 624 C C . GLY A 1 81 ? -24.172 -43.562 -26.344 1 88.75 81 GLY A C 1
ATOM 625 O O . GLY A 1 81 ? -23.234 -43.406 -27.125 1 88.75 81 GLY A O 1
ATOM 626 N N . HIS A 1 82 ? -24.219 -43.062 -25.094 1 91.25 82 HIS A N 1
ATOM 627 C CA . HIS A 1 82 ? -23.047 -42.344 -24.594 1 91.25 82 HIS A CA 1
ATOM 628 C C . HIS A 1 82 ? -21.828 -43.281 -24.531 1 91.25 82 HIS A C 1
ATOM 630 O O . HIS A 1 82 ? -21.969 -44.469 -24.266 1 91.25 82 HIS A O 1
ATOM 636 N N . GLN A 1 83 ? -20.641 -42.781 -24.812 1 88.94 83 GLN A N 1
ATOM 637 C CA . GLN A 1 83 ? -19.422 -43.562 -24.797 1 88.94 83 GLN A CA 1
ATOM 638 C C . GLN A 1 83 ? -18.609 -43.312 -23.531 1 88.94 83 GLN A C 1
ATOM 640 O O . GLN A 1 83 ? -18.219 -42.188 -23.25 1 88.94 83 GLN A O 1
ATOM 645 N N . VAL A 1 84 ? -18.438 -44.312 -22.719 1 89.5 84 VAL A N 1
ATOM 646 C CA . VAL A 1 84 ? -17.609 -44.25 -21.516 1 89.5 84 VAL A CA 1
ATOM 647 C C . VAL A 1 84 ? -16.156 -44.594 -21.875 1 89.5 84 VAL A C 1
ATOM 649 O O . VAL A 1 84 ? -15.883 -45.656 -22.422 1 89.5 84 VAL A O 1
ATOM 652 N N . VAL A 1 85 ? -15.266 -43.719 -21.609 1 88.38 85 VAL A N 1
ATOM 653 C CA . VAL A 1 85 ? -13.844 -43.906 -21.891 1 88.38 85 VAL A CA 1
ATOM 654 C C . VAL A 1 85 ? -13.07 -44 -20.578 1 88.38 85 VAL A C 1
ATOM 656 O O . VAL A 1 85 ? -13.078 -43.062 -19.766 1 88.38 85 VAL A O 1
ATOM 659 N N . ALA A 1 86 ? -12.469 -45.125 -20.328 1 88 86 ALA A N 1
ATOM 660 C CA . ALA A 1 86 ? -11.672 -45.375 -19.125 1 88 86 ALA A CA 1
ATOM 661 C C . ALA A 1 86 ? -10.18 -45.312 -19.422 1 88 86 ALA A C 1
ATOM 663 O O . ALA A 1 86 ? -9.742 -45.781 -20.484 1 88 86 ALA A O 1
ATOM 664 N N . ARG A 1 87 ? -9.445 -44.781 -18.531 1 88.81 87 ARG A N 1
ATOM 665 C CA . ARG A 1 87 ? -7.984 -44.75 -18.562 1 88.81 87 ARG A CA 1
ATOM 666 C C . ARG A 1 87 ? -7.395 -45.062 -17.203 1 88.81 87 ARG A C 1
ATOM 668 O O . ARG A 1 87 ? -8.078 -44.969 -16.172 1 88.81 87 ARG A O 1
ATOM 675 N N . ALA A 1 88 ? -6.152 -45.5 -17.234 1 89.75 88 ALA A N 1
ATOM 676 C CA . ALA A 1 88 ? -5.473 -45.656 -15.961 1 89.75 88 ALA A CA 1
ATOM 677 C C . ALA A 1 88 ? -5.344 -44.344 -15.219 1 89.75 88 ALA A C 1
ATOM 679 O O . ALA A 1 88 ? -5.008 -43.312 -15.82 1 89.75 88 ALA A O 1
ATOM 680 N N . SER A 1 89 ? -5.695 -44.406 -13.961 1 88.94 89 SER A N 1
ATOM 681 C CA . SER A 1 89 ? -5.566 -43.156 -13.203 1 88.94 89 SER A CA 1
ATOM 682 C C . SER A 1 89 ? -4.109 -42.75 -13.07 1 88.94 89 SER A C 1
ATOM 684 O O . SER A 1 89 ? -3.211 -43.594 -13.062 1 88.94 89 SER A O 1
ATOM 686 N N . SER A 1 90 ? -3.875 -41.5 -12.961 1 91 90 SER A N 1
ATOM 687 C CA . SER A 1 90 ? -2.523 -40.969 -12.812 1 91 90 SER A CA 1
ATOM 688 C C . SER A 1 90 ? -1.922 -41.375 -11.469 1 91 90 SER A C 1
ATOM 690 O O . SER A 1 90 ? -0.71 -41.562 -11.359 1 91 90 SER A O 1
ATOM 692 N N . ALA A 1 91 ? -2.76 -41.438 -10.445 1 88.44 91 ALA A N 1
ATOM 693 C CA . ALA A 1 91 ? -2.287 -41.875 -9.133 1 88.44 91 ALA A CA 1
ATOM 694 C C . ALA A 1 91 ? -1.713 -43.281 -9.188 1 88.44 91 ALA A C 1
ATOM 696 O O . ALA A 1 91 ? -0.635 -43.531 -8.648 1 88.44 91 ALA A O 1
ATOM 697 N N . TRP A 1 92 ? -2.451 -44.156 -9.789 1 89.69 92 TRP A N 1
ATOM 698 C CA . TRP A 1 92 ? -2.023 -45.562 -9.922 1 89.69 92 TRP A CA 1
ATOM 699 C C . TRP A 1 92 ? -0.741 -45.656 -10.742 1 89.69 92 TRP A C 1
ATOM 701 O O . TRP A 1 92 ? 0.192 -46.375 -10.367 1 89.69 92 TRP A O 1
ATOM 711 N N . LEU A 1 93 ? -0.676 -44.969 -11.836 1 92.56 93 LEU A N 1
ATOM 712 C CA . LEU A 1 93 ? 0.498 -44.969 -12.695 1 92.56 93 LEU A CA 1
ATOM 713 C C . LEU A 1 93 ? 1.728 -44.469 -11.961 1 92.56 93 LEU A C 1
ATOM 715 O O . LEU A 1 93 ? 2.816 -45.031 -12.086 1 92.56 93 LEU A O 1
ATOM 719 N N . ALA A 1 94 ? 1.55 -43.375 -11.242 1 91 94 ALA A N 1
ATOM 720 C CA . ALA A 1 94 ? 2.662 -42.812 -10.484 1 91 94 ALA A CA 1
ATOM 721 C C . ALA A 1 94 ? 3.225 -43.812 -9.484 1 91 94 ALA A C 1
ATOM 723 O O . ALA A 1 94 ? 4.441 -43.906 -9.312 1 91 94 ALA A O 1
ATOM 724 N N . HIS A 1 95 ? 2.352 -44.531 -8.875 1 89.62 95 HIS A N 1
ATOM 725 C CA . HIS A 1 95 ? 2.76 -45.531 -7.902 1 89.62 95 HIS A CA 1
ATOM 726 C C . HIS A 1 95 ? 3.543 -46.656 -8.57 1 89.62 95 HIS A C 1
ATOM 728 O O . HIS A 1 95 ? 4.605 -47.062 -8.094 1 89.62 95 HIS A O 1
ATOM 734 N N . VAL A 1 96 ? 3.041 -47.156 -9.625 1 92.94 96 VAL A N 1
ATOM 735 C CA . VAL A 1 96 ? 3.666 -48.25 -10.352 1 92.94 96 VAL A CA 1
ATOM 736 C C . VAL A 1 96 ? 5.039 -47.812 -10.867 1 92.94 96 VAL A C 1
ATOM 738 O O . VAL A 1 96 ? 6.012 -48.562 -10.766 1 92.94 96 VAL A O 1
ATOM 741 N N . ILE A 1 97 ? 5.117 -46.688 -11.406 1 95.38 97 ILE A N 1
ATOM 742 C CA . ILE A 1 97 ? 6.375 -46.156 -11.938 1 95.38 97 ILE A CA 1
ATOM 743 C C . ILE A 1 97 ? 7.398 -46.031 -10.812 1 95.38 97 ILE A C 1
ATOM 745 O O . ILE A 1 97 ? 8.57 -46.406 -10.992 1 95.38 97 ILE A O 1
ATOM 749 N N . GLY A 1 98 ? 6.949 -45.531 -9.656 1 92.69 98 GLY A N 1
ATOM 750 C CA . GLY A 1 98 ? 7.832 -45.469 -8.508 1 92.69 98 GLY A CA 1
ATOM 751 C C . GLY A 1 98 ? 8.43 -46.812 -8.133 1 92.69 98 GLY A C 1
ATOM 752 O O . GLY A 1 98 ? 9.609 -46.906 -7.797 1 92.69 98 GLY A O 1
ATOM 753 N N . GLN A 1 99 ? 7.645 -47.844 -8.227 1 92.12 99 GLN A N 1
ATOM 754 C CA . GLN A 1 99 ? 8.102 -49.188 -7.941 1 92.12 99 GLN A CA 1
ATOM 755 C C . GLN A 1 99 ? 9.125 -49.656 -8.969 1 92.12 99 GLN A C 1
ATOM 757 O O . GLN A 1 99 ? 10.156 -50.25 -8.609 1 92.12 99 GLN A O 1
ATOM 762 N N . LEU A 1 100 ? 8.82 -49.406 -10.164 1 96.44 100 LEU A N 1
ATOM 763 C CA . LEU A 1 100 ? 9.688 -49.844 -11.258 1 96.44 100 LEU A CA 1
ATOM 764 C C . LEU A 1 100 ? 11.039 -49.156 -11.195 1 96.44 100 LEU A C 1
ATOM 766 O O . LEU A 1 100 ? 12.07 -49.75 -11.453 1 96.44 100 LEU A O 1
ATOM 770 N N . GLU A 1 101 ? 11.07 -47.906 -10.828 1 96.12 101 GLU A N 1
ATOM 771 C CA . GLU A 1 101 ? 12.289 -47.094 -10.766 1 96.12 101 GLU A CA 1
ATOM 772 C C . GLU A 1 101 ? 13.195 -47.562 -9.633 1 96.12 101 GLU A C 1
ATOM 774 O O . GLU A 1 101 ? 14.375 -47.219 -9.594 1 96.12 101 GLU A O 1
ATOM 779 N N . ARG A 1 102 ? 12.68 -48.344 -8.758 1 94.06 102 ARG A N 1
ATOM 780 C CA . ARG A 1 102 ? 13.461 -48.812 -7.617 1 94.06 102 ARG A CA 1
ATOM 781 C C . ARG A 1 102 ? 14.133 -50.156 -7.934 1 94.06 102 ARG A C 1
ATOM 783 O O . ARG A 1 102 ? 14.945 -50.625 -7.152 1 94.06 102 ARG A O 1
ATOM 790 N N . ILE A 1 103 ? 13.797 -50.719 -9.109 1 95.69 103 ILE A N 1
ATOM 791 C CA . ILE A 1 103 ? 14.422 -51.969 -9.547 1 95.69 103 ILE A CA 1
ATOM 792 C C . ILE A 1 103 ? 15.719 -51.656 -10.281 1 95.69 103 ILE A C 1
ATOM 794 O O . ILE A 1 103 ? 15.703 -51.25 -11.445 1 95.69 103 ILE A O 1
ATOM 798 N N . PRO A 1 104 ? 16.875 -51.938 -9.688 1 94.69 104 PRO A N 1
ATOM 799 C CA . PRO A 1 104 ? 18.172 -51.531 -10.266 1 94.69 104 PRO A CA 1
ATOM 800 C C . PRO A 1 104 ? 18.422 -52.125 -11.641 1 94.69 104 PRO A C 1
ATOM 802 O O . PRO A 1 104 ? 18.906 -51.438 -12.539 1 94.69 104 PRO A O 1
ATOM 805 N N . ALA A 1 105 ? 18.062 -53.406 -11.836 1 94.75 105 ALA A N 1
ATOM 806 C CA . ALA A 1 105 ? 18.312 -54.062 -13.109 1 94.75 105 ALA A CA 1
ATOM 807 C C . ALA A 1 105 ? 17.516 -53.406 -14.234 1 94.75 105 ALA A C 1
ATOM 809 O O . ALA A 1 105 ? 17.984 -53.344 -15.375 1 94.75 105 ALA A O 1
ATOM 810 N N . LEU A 1 106 ? 16.344 -52.969 -13.93 1 97 106 LEU A N 1
ATOM 811 C CA . LEU A 1 106 ? 15.547 -52.281 -14.938 1 97 106 LEU A CA 1
ATOM 812 C C . LEU A 1 106 ? 16.094 -50.875 -15.18 1 97 106 LEU A C 1
ATOM 814 O O . LEU A 1 106 ? 16.172 -50.438 -16.328 1 97 106 LEU A O 1
ATOM 818 N N . LEU A 1 107 ? 16.375 -50.156 -14.078 1 96.31 107 LEU A N 1
ATOM 819 C CA . LEU A 1 107 ? 16.875 -48.812 -14.164 1 96.31 107 LEU A CA 1
ATOM 820 C C . LEU A 1 107 ? 18.078 -48.719 -15.102 1 96.31 107 LEU A C 1
ATOM 822 O O . LEU A 1 107 ? 18.188 -47.781 -15.883 1 96.31 107 LEU A O 1
ATOM 826 N N . SER A 1 108 ? 18.922 -49.688 -15.078 1 95 108 SER A N 1
ATOM 827 C CA . SER A 1 108 ? 20.141 -49.719 -15.891 1 95 108 SER A CA 1
ATOM 828 C C . SER A 1 108 ? 19.812 -49.781 -17.375 1 95 108 SER A C 1
ATOM 830 O O . SER A 1 108 ? 20.656 -49.5 -18.219 1 95 108 SER A O 1
ATOM 832 N N . ARG A 1 109 ? 18.562 -50.125 -17.688 1 95.81 109 ARG A N 1
ATOM 833 C CA . ARG A 1 109 ? 18.156 -50.312 -19.078 1 95.81 109 ARG A CA 1
ATOM 834 C C . ARG A 1 109 ? 17.328 -49.125 -19.578 1 95.81 109 ARG A C 1
ATOM 836 O O . ARG A 1 109 ? 17.078 -49 -20.781 1 95.81 109 ARG A O 1
ATOM 843 N N . LEU A 1 110 ? 16.938 -48.281 -18.672 1 97.69 110 LEU A N 1
ATOM 844 C CA . LEU A 1 110 ? 16.078 -47.156 -19.031 1 97.69 110 LEU A CA 1
ATOM 845 C C . LEU A 1 110 ? 16.891 -45.969 -19.547 1 97.69 110 LEU A C 1
ATOM 847 O O . LEU A 1 110 ? 18.109 -45.906 -19.344 1 97.69 110 LEU A O 1
ATOM 851 N N . GLU A 1 111 ? 16.25 -45.062 -20.234 1 97.5 111 GLU A N 1
ATOM 852 C CA . GLU A 1 111 ? 16.844 -43.781 -20.562 1 97.5 111 GLU A CA 1
ATOM 853 C C . GLU A 1 111 ? 16.562 -42.75 -19.453 1 97.5 111 GLU A C 1
ATOM 855 O O . GLU A 1 111 ? 15.539 -42.844 -18.781 1 97.5 111 GLU A O 1
ATOM 860 N N . VAL A 1 112 ? 17.484 -41.875 -19.297 1 97.81 112 VAL A N 1
ATOM 861 C CA . VAL A 1 112 ? 17.312 -40.812 -18.312 1 97.81 112 VAL A CA 1
ATOM 862 C C . VAL A 1 112 ? 17.672 -39.469 -18.953 1 97.81 112 VAL A C 1
ATOM 864 O O . VAL A 1 112 ? 18.422 -39.406 -19.922 1 97.81 112 VAL A O 1
ATOM 867 N N . ALA A 1 113 ? 17.062 -38.469 -18.516 1 97.06 113 ALA A N 1
ATOM 868 C CA . ALA A 1 113 ? 17.359 -37.094 -18.875 1 97.06 113 ALA A CA 1
ATOM 869 C C . ALA A 1 113 ? 17.438 -36.188 -17.641 1 97.06 113 ALA A C 1
ATOM 871 O O . ALA A 1 113 ? 16.688 -36.406 -16.672 1 97.06 113 ALA A O 1
ATOM 872 N N . ALA A 1 114 ? 18.359 -35.219 -17.688 1 96.62 114 ALA A N 1
ATOM 873 C CA . ALA A 1 114 ? 18.484 -34.281 -16.562 1 96.62 114 ALA A CA 1
ATOM 874 C C . ALA A 1 114 ? 17.25 -33.406 -16.453 1 96.62 114 ALA A C 1
ATOM 876 O O . ALA A 1 114 ? 16.703 -32.969 -17.469 1 96.62 114 ALA A O 1
ATOM 877 N N . ASN A 1 115 ? 16.75 -33.188 -15.219 1 95.56 115 ASN A N 1
ATOM 878 C CA . ASN A 1 115 ? 15.695 -32.219 -14.945 1 95.56 115 ASN A CA 1
ATOM 879 C C . ASN A 1 115 ? 16.125 -30.781 -15.305 1 95.56 115 ASN A C 1
ATOM 881 O O . ASN A 1 115 ? 17.016 -30.219 -14.664 1 95.56 115 ASN A O 1
ATOM 885 N N . ASP A 1 116 ? 15.516 -30.234 -16.25 1 93.69 116 ASP A N 1
ATOM 886 C CA . ASP A 1 116 ? 15.977 -28.953 -16.797 1 93.69 116 ASP A CA 1
ATOM 887 C C . ASP A 1 116 ? 15.633 -27.797 -15.859 1 93.69 116 ASP A C 1
ATOM 889 O O . ASP A 1 116 ? 16.109 -26.672 -16.062 1 93.69 116 ASP A O 1
ATOM 893 N N . THR A 1 117 ? 14.867 -28 -14.797 1 94.06 117 THR A N 1
ATOM 894 C CA . THR A 1 117 ? 14.547 -26.953 -13.836 1 94.06 117 THR A CA 1
ATOM 895 C C . THR A 1 117 ? 15.602 -26.906 -12.734 1 94.06 117 THR A C 1
ATOM 897 O O . THR A 1 117 ? 15.617 -25.969 -11.93 1 94.06 117 THR A O 1
ATOM 900 N N . GLY A 1 118 ? 16.406 -27.891 -12.695 1 94.06 118 GLY A N 1
ATOM 901 C CA . GLY A 1 118 ? 17.5 -27.875 -11.727 1 94.06 118 GLY A CA 1
ATOM 902 C C . GLY A 1 118 ? 18.516 -26.781 -11.977 1 94.06 118 GLY A C 1
ATOM 903 O O . GLY A 1 118 ? 18.766 -26.406 -13.125 1 94.06 118 GLY A O 1
ATOM 904 N N . HIS A 1 119 ? 19.094 -26.234 -10.945 1 93.88 119 HIS A N 1
ATOM 905 C CA . HIS A 1 119 ? 20.125 -25.219 -11.078 1 93.88 119 HIS A CA 1
ATOM 906 C C . HIS A 1 119 ? 21.125 -25.281 -9.922 1 93.88 119 HIS A C 1
ATOM 908 O O . HIS A 1 119 ? 20.844 -25.906 -8.898 1 93.88 119 HIS A O 1
ATOM 914 N N . VAL A 1 120 ? 22.219 -24.719 -10.18 1 95.19 120 VAL A N 1
ATOM 915 C CA . VAL A 1 120 ? 23.281 -24.766 -9.188 1 95.19 120 VAL A CA 1
ATOM 916 C C . VAL A 1 120 ? 23.297 -23.469 -8.383 1 95.19 120 VAL A C 1
ATOM 918 O O . VAL A 1 120 ? 23.219 -22.375 -8.953 1 95.19 120 VAL A O 1
ATOM 921 N N . ARG A 1 121 ? 23.344 -23.531 -7.105 1 95 121 ARG A N 1
ATOM 922 C CA . ARG A 1 121 ? 23.484 -22.438 -6.137 1 95 121 ARG A CA 1
ATOM 923 C C . ARG A 1 121 ? 24.609 -22.719 -5.152 1 95 121 ARG A C 1
ATOM 925 O O . ARG A 1 121 ? 24.484 -23.562 -4.266 1 95 121 ARG A O 1
ATOM 932 N N . GLY A 1 122 ? 25.656 -22 -5.289 1 94.31 122 GLY A N 1
ATOM 933 C CA . GLY A 1 122 ? 26.844 -22.344 -4.523 1 94.31 122 GLY A CA 1
ATOM 934 C C . GLY A 1 122 ? 27.422 -23.688 -4.891 1 94.31 122 GLY A C 1
ATOM 935 O O . GLY A 1 122 ? 27.766 -23.938 -6.051 1 94.31 122 GLY A O 1
ATOM 936 N N . ASP A 1 123 ? 27.453 -24.578 -3.916 1 94 123 ASP A N 1
ATOM 937 C CA . ASP A 1 123 ? 27.969 -25.922 -4.141 1 94 123 ASP A CA 1
ATOM 938 C C . ASP A 1 123 ? 26.859 -26.953 -4.109 1 94 123 ASP A C 1
ATOM 940 O O . ASP A 1 123 ? 27.109 -28.141 -3.881 1 94 123 ASP A O 1
ATOM 944 N N . ARG A 1 124 ? 25.672 -26.422 -4.379 1 95.75 124 ARG A N 1
ATOM 945 C CA . ARG A 1 124 ? 24.516 -27.312 -4.273 1 95.75 124 ARG A CA 1
ATOM 946 C C . ARG A 1 124 ? 23.75 -27.375 -5.59 1 95.75 124 ARG A C 1
ATOM 948 O O . ARG A 1 124 ? 23.594 -26.359 -6.273 1 95.75 124 ARG A O 1
ATOM 955 N N . LEU A 1 125 ? 23.297 -28.578 -5.906 1 96.19 125 LEU A N 1
ATOM 956 C CA . LEU A 1 125 ? 22.312 -28.766 -6.957 1 96.19 125 LEU A CA 1
ATOM 957 C C . LEU A 1 125 ? 20.891 -28.688 -6.391 1 96.19 125 LEU A C 1
ATOM 959 O O . LEU A 1 125 ? 20.547 -29.453 -5.48 1 96.19 125 LEU A O 1
ATOM 963 N N . VAL A 1 126 ? 20.156 -27.75 -6.93 1 95.19 126 VAL A N 1
ATOM 964 C CA . VAL A 1 126 ? 18.812 -27.516 -6.391 1 95.19 126 VAL A CA 1
ATOM 965 C C . VAL A 1 126 ? 17.766 -28 -7.379 1 95.19 126 VAL A C 1
ATOM 967 O O . VAL A 1 126 ? 17.797 -27.641 -8.555 1 95.19 126 VAL A O 1
ATOM 970 N N . ILE A 1 127 ? 16.891 -28.844 -6.859 1 93.62 127 ILE A N 1
ATOM 971 C CA . ILE A 1 127 ? 15.664 -29.203 -7.562 1 93.62 127 ILE A CA 1
ATOM 972 C C . ILE A 1 127 ? 14.469 -28.5 -6.918 1 93.62 127 ILE A C 1
ATOM 974 O O . ILE A 1 127 ? 14.023 -28.891 -5.836 1 93.62 127 ILE A O 1
ATOM 978 N N . PRO A 1 128 ? 13.938 -27.453 -7.41 1 86.06 128 PRO A N 1
ATOM 979 C CA . PRO A 1 128 ? 13.109 -26.469 -6.699 1 86.06 128 PRO A CA 1
ATOM 980 C C . PRO A 1 128 ? 11.711 -27 -6.375 1 86.06 128 PRO A C 1
ATOM 982 O O . PRO A 1 128 ? 11.094 -26.562 -5.406 1 86.06 128 PRO A O 1
ATOM 985 N N . HIS A 1 129 ? 10.984 -27.781 -7.062 1 79.06 129 HIS A N 1
ATOM 986 C CA . HIS A 1 129 ? 9.555 -27.984 -6.844 1 79.06 129 HIS A CA 1
ATOM 987 C C . HIS A 1 129 ? 9.188 -29.453 -6.875 1 79.06 129 HIS A C 1
ATOM 989 O O . HIS A 1 129 ? 8.328 -29.875 -7.656 1 79.06 129 HIS A O 1
ATOM 995 N N . ARG A 1 130 ? 9.719 -30 -5.875 1 79.56 130 ARG A N 1
ATOM 996 C CA . ARG A 1 130 ? 9.32 -31.391 -5.68 1 79.56 130 ARG A CA 1
ATOM 997 C C . ARG A 1 130 ? 8.039 -31.484 -4.863 1 79.56 130 ARG A C 1
ATOM 999 O O . ARG A 1 130 ? 7.844 -30.719 -3.91 1 79.56 130 ARG A O 1
ATOM 1006 N N . PRO A 1 131 ? 7.152 -32.281 -5.312 1 77.75 131 PRO A N 1
ATOM 1007 C CA . PRO A 1 131 ? 5.922 -32.5 -4.539 1 77.75 131 PRO A CA 1
ATOM 1008 C C . PRO A 1 131 ? 6.191 -33 -3.121 1 77.75 131 PRO A C 1
ATOM 1010 O O . PRO A 1 131 ? 7.039 -33.844 -2.918 1 77.75 131 PRO A O 1
ATOM 1013 N N . LEU A 1 132 ? 5.738 -32.25 -2.225 1 73.5 132 LEU A N 1
ATOM 1014 C CA . LEU A 1 132 ? 5.797 -32.656 -0.827 1 73.5 132 LEU A CA 1
ATOM 1015 C C . LEU A 1 132 ? 4.398 -32.875 -0.262 1 73.5 132 LEU A C 1
ATOM 1017 O O . LEU A 1 132 ? 3.562 -31.969 -0.302 1 73.5 132 LEU A O 1
ATOM 1021 N N . GLU A 1 133 ? 4.176 -34.062 0.108 1 70.5 133 GLU A N 1
ATOM 1022 C CA . GLU A 1 133 ? 2.889 -34.312 0.752 1 70.5 133 GLU A CA 1
ATOM 1023 C C . GLU A 1 133 ? 2.777 -33.562 2.076 1 70.5 133 GLU A C 1
ATOM 1025 O O . GLU A 1 133 ? 3.727 -33.562 2.863 1 70.5 133 GLU A O 1
ATOM 1030 N N . ARG A 1 134 ? 1.869 -32.719 2.238 1 63.5 134 ARG A N 1
ATOM 1031 C CA . ARG A 1 134 ? 1.65 -31.969 3.479 1 63.5 134 ARG A CA 1
ATOM 1032 C C . ARG A 1 134 ? 0.829 -32.781 4.465 1 63.5 134 ARG A C 1
ATOM 1034 O O . ARG A 1 134 ? -0.045 -33.562 4.066 1 63.5 134 ARG A O 1
ATOM 1041 N N . PRO A 1 135 ? 1.359 -32.469 5.871 1 59.69 135 PRO A N 1
ATOM 1042 C CA . PRO A 1 135 ? 0.472 -33.062 6.871 1 59.69 135 PRO A CA 1
ATOM 1043 C C . PRO A 1 135 ? -0.952 -32.531 6.801 1 59.69 135 PRO A C 1
ATOM 1045 O O . PRO A 1 135 ? -1.145 -31.312 6.672 1 59.69 135 PRO A O 1
ATOM 1048 N N . GLY A 1 136 ? -2.109 -33.312 6.805 1 54.16 136 GLY A N 1
ATOM 1049 C CA . GLY A 1 136 ? -3.506 -32.906 6.75 1 54.16 136 GLY A CA 1
ATOM 1050 C C . GLY A 1 136 ? -4.094 -32.969 5.352 1 54.16 136 GLY A C 1
ATOM 1051 O O . GLY A 1 136 ? -5.242 -32.594 5.137 1 54.16 136 GLY A O 1
ATOM 1052 N N . GLY A 1 137 ? -3.195 -33.281 4.504 1 60.41 137 GLY A N 1
ATOM 1053 C CA . GLY A 1 137 ? -3.73 -33.469 3.164 1 60.41 137 GLY A CA 1
ATOM 1054 C C . GLY A 1 137 ? -3.287 -32.406 2.188 1 60.41 137 GLY A C 1
ATOM 1055 O O . GLY A 1 137 ? -2.873 -31.312 2.598 1 60.41 137 GLY A O 1
ATOM 1056 N N . GLY A 1 138 ? -2.949 -32.5 0.985 1 65.25 138 GLY A N 1
ATOM 1057 C CA . GLY A 1 138 ? -2.555 -31.625 -0.123 1 65.25 138 GLY A CA 1
ATOM 1058 C C . GLY A 1 138 ? -1.076 -31.734 -0.453 1 65.25 138 GLY A C 1
ATOM 1059 O O . GLY A 1 138 ? -0.333 -32.438 0.212 1 65.25 138 GLY A O 1
ATOM 1060 N N . THR A 1 139 ? -0.732 -31.297 -1.598 1 71.38 139 THR A N 1
ATOM 1061 C CA . THR A 1 139 ? 0.646 -31.359 -2.068 1 71.38 139 THR A CA 1
ATOM 1062 C C . THR A 1 139 ? 1.226 -29.969 -2.229 1 71.38 139 THR A C 1
ATOM 1064 O O . THR A 1 139 ? 0.574 -29.078 -2.785 1 71.38 139 THR A O 1
ATOM 1067 N N . GLY A 1 140 ? 2.289 -29.625 -1.441 1 72.69 140 GLY A N 1
ATOM 1068 C CA . GLY A 1 140 ? 3.016 -28.375 -1.628 1 72.69 140 GLY A CA 1
ATOM 1069 C C . GLY A 1 140 ? 4.324 -28.547 -2.375 1 72.69 140 GLY A C 1
ATOM 1070 O O . GLY A 1 140 ? 4.672 -29.672 -2.77 1 72.69 140 GLY A O 1
ATOM 1071 N N . ALA A 1 141 ? 4.941 -27.422 -2.854 1 75.38 141 ALA A N 1
ATOM 1072 C CA . ALA A 1 141 ? 6.238 -27.422 -3.529 1 75.38 141 ALA A CA 1
ATOM 1073 C C . ALA A 1 141 ? 7.379 -27.266 -2.529 1 75.38 141 ALA A C 1
ATOM 1075 O O . ALA A 1 141 ? 7.309 -26.422 -1.629 1 75.38 141 ALA A O 1
ATOM 1076 N N . ALA A 1 142 ? 8.32 -28.219 -2.598 1 82.25 142 ALA A N 1
ATOM 1077 C CA . ALA A 1 142 ? 9.492 -28.094 -1.738 1 82.25 142 ALA A CA 1
ATOM 1078 C C . ALA A 1 142 ? 10.781 -28.172 -2.555 1 82.25 142 ALA A C 1
ATOM 1080 O O . ALA A 1 142 ? 10.812 -28.797 -3.619 1 82.25 142 ALA A O 1
ATOM 1081 N N . GLU A 1 143 ? 11.781 -27.562 -2.086 1 86.94 143 GLU A N 1
ATOM 1082 C CA . GLU A 1 143 ? 13.102 -27.594 -2.699 1 86.94 143 GLU A CA 1
ATOM 1083 C C . GLU A 1 143 ? 13.945 -28.75 -2.152 1 86.94 143 GLU A C 1
ATOM 1085 O O . GLU A 1 143 ? 13.914 -29.031 -0.952 1 86.94 143 GLU A O 1
ATOM 1090 N N . VAL A 1 144 ? 14.516 -29.516 -3.078 1 90.56 144 VAL A N 1
ATOM 1091 C CA . VAL A 1 144 ? 15.492 -30.531 -2.709 1 90.56 144 VAL A CA 1
ATOM 1092 C C . VAL A 1 144 ? 16.891 -30.078 -3.127 1 90.56 144 VAL A C 1
ATOM 1094 O O . VAL A 1 144 ? 17.078 -29.562 -4.23 1 90.56 144 VAL A O 1
ATOM 1097 N N . SER A 1 145 ? 17.797 -30.25 -2.199 1 92.12 145 SER A N 1
ATOM 1098 C CA . SER A 1 145 ? 19.156 -29.812 -2.463 1 92.12 145 SER A CA 1
ATOM 1099 C C . SER A 1 145 ? 20.156 -30.969 -2.27 1 92.12 145 SER A C 1
ATOM 1101 O O . SER A 1 145 ? 20.094 -31.688 -1.269 1 92.12 145 SER A O 1
ATOM 1103 N N . LEU A 1 146 ? 21.031 -31.172 -3.312 1 94.25 146 LEU A N 1
ATOM 1104 C CA . LEU A 1 146 ? 22.094 -32.156 -3.281 1 94.25 146 LEU A CA 1
ATOM 1105 C C . LEU A 1 146 ? 23.453 -31.5 -3.461 1 94.25 146 LEU A C 1
ATOM 1107 O O . LEU A 1 146 ? 23.547 -30.422 -4.039 1 94.25 146 LEU A O 1
ATOM 1111 N N . ARG A 1 147 ? 24.453 -32.156 -2.896 1 95.38 147 ARG A N 1
ATOM 1112 C CA . ARG A 1 147 ? 25.781 -31.625 -3.158 1 95.38 147 ARG A CA 1
ATOM 1113 C C . ARG A 1 147 ? 26.125 -31.703 -4.645 1 95.38 147 ARG A C 1
ATOM 1115 O O . ARG A 1 147 ? 25.891 -32.719 -5.285 1 95.38 147 ARG A O 1
ATOM 1122 N N . HIS A 1 148 ? 26.641 -30.672 -5.152 1 96.75 148 HIS A N 1
ATOM 1123 C CA . HIS A 1 148 ? 26.984 -30.609 -6.566 1 96.75 148 HIS A CA 1
ATOM 1124 C C . HIS A 1 148 ? 28.438 -31.031 -6.793 1 96.75 148 HIS A C 1
ATOM 1126 O O . HIS A 1 148 ? 29.266 -30.219 -7.207 1 96.75 148 HIS A O 1
ATOM 1132 N N . THR A 1 149 ? 28.703 -32.281 -6.617 1 95.69 149 THR A N 1
ATOM 1133 C CA . THR A 1 149 ? 30.047 -32.844 -6.793 1 95.69 149 THR A CA 1
ATOM 1134 C C . THR A 1 149 ? 30.391 -32.969 -8.273 1 95.69 149 THR A C 1
ATOM 1136 O O . THR A 1 149 ? 29.516 -32.812 -9.133 1 95.69 149 THR A O 1
ATOM 1139 N N . ARG A 1 150 ? 31.562 -33.188 -8.586 1 95.44 150 ARG A N 1
ATOM 1140 C CA . ARG A 1 150 ? 32.031 -33.312 -9.961 1 95.44 150 ARG A CA 1
ATOM 1141 C C . ARG A 1 150 ? 31.328 -34.469 -10.672 1 95.44 150 ARG A C 1
ATOM 1143 O O . ARG A 1 150 ? 30.875 -34.312 -11.812 1 95.44 150 ARG A O 1
ATOM 1150 N N . PRO A 1 151 ? 31.203 -35.625 -9.984 1 95.5 151 PRO A N 1
ATOM 1151 C CA . PRO A 1 151 ? 30.469 -36.719 -10.656 1 95.5 151 PRO A CA 1
ATOM 1152 C C . PRO A 1 151 ? 29.016 -36.375 -10.953 1 95.5 151 PRO A C 1
ATOM 1154 O O . PRO A 1 151 ? 28.5 -36.719 -12.016 1 95.5 151 PRO A O 1
ATOM 1157 N N . VAL A 1 152 ? 28.375 -35.688 -9.992 1 97 152 VAL A N 1
ATOM 1158 C CA . VAL A 1 152 ? 26.984 -35.281 -10.18 1 97 152 VAL A CA 1
ATOM 1159 C C . VAL A 1 152 ? 26.875 -34.312 -11.359 1 97 152 VAL A C 1
ATOM 1161 O O . VAL A 1 152 ? 26.016 -34.469 -12.227 1 97 152 VAL A O 1
ATOM 1164 N N . ALA A 1 153 ? 27.781 -33.312 -11.398 1 96.81 153 ALA A N 1
ATOM 1165 C CA . ALA A 1 153 ? 27.797 -32.344 -12.484 1 96.81 153 ALA A CA 1
ATOM 1166 C C . ALA A 1 153 ? 28 -33.031 -13.836 1 96.81 153 ALA A C 1
ATOM 1168 O O . ALA A 1 153 ? 27.328 -32.719 -14.812 1 96.81 153 ALA A O 1
ATOM 1169 N N . PHE A 1 154 ? 28.938 -33.969 -13.844 1 97.12 154 PHE A N 1
ATOM 1170 C CA . PHE A 1 154 ? 29.25 -34.719 -15.07 1 97.12 154 PHE A CA 1
ATOM 1171 C C . PHE A 1 154 ? 28.062 -35.531 -15.531 1 97.12 154 PHE A C 1
ATOM 1173 O O . PHE A 1 154 ? 27.734 -35.562 -16.719 1 97.12 154 PHE A O 1
ATOM 1180 N N . ALA A 1 155 ? 27.453 -36.188 -14.625 1 97.75 155 ALA A N 1
ATOM 1181 C CA . ALA A 1 155 ? 26.297 -37.031 -14.953 1 97.75 155 ALA A CA 1
ATOM 1182 C C . ALA A 1 155 ? 25.188 -36.188 -15.57 1 97.75 155 ALA A C 1
ATOM 1184 O O . ALA A 1 155 ? 24.562 -36.594 -16.562 1 97.75 155 ALA A O 1
ATOM 1185 N N . LEU A 1 156 ? 24.859 -35.062 -14.984 1 97.38 156 LEU A N 1
ATOM 1186 C CA . LEU A 1 156 ? 23.797 -34.188 -15.461 1 97.38 156 LEU A CA 1
ATOM 1187 C C . LEU A 1 156 ? 24.141 -33.625 -16.828 1 97.38 156 LEU A C 1
ATOM 1189 O O . LEU A 1 156 ? 23.266 -33.438 -17.688 1 97.38 156 LEU A O 1
ATOM 1193 N N . ASP A 1 157 ? 25.406 -33.312 -17.047 1 96.38 157 ASP A N 1
ATOM 1194 C CA . ASP A 1 157 ? 25.844 -32.812 -18.328 1 96.38 157 ASP A CA 1
ATOM 1195 C C . ASP A 1 157 ? 25.672 -33.844 -19.422 1 96.38 157 ASP A C 1
ATOM 1197 O O . ASP A 1 157 ? 25.219 -33.531 -20.531 1 96.38 157 ASP A O 1
ATOM 1201 N N . VAL A 1 158 ? 25.984 -35.062 -19.062 1 97.06 158 VAL A N 1
ATOM 1202 C CA . VAL A 1 158 ? 25.859 -36.188 -20.016 1 97.06 158 VAL A CA 1
ATOM 1203 C C . VAL A 1 158 ? 24.391 -36.406 -20.344 1 97.06 158 VAL A C 1
ATOM 1205 O O . VAL A 1 158 ? 24.047 -36.719 -21.484 1 97.06 158 VAL A O 1
ATOM 1208 N N . ALA A 1 159 ? 23.562 -36.219 -19.375 1 97.25 159 ALA A N 1
ATOM 1209 C CA . ALA A 1 159 ? 22.156 -36.562 -19.516 1 97.25 159 ALA A CA 1
ATOM 1210 C C . ALA A 1 159 ? 21.344 -35.312 -19.906 1 97.25 159 ALA A C 1
ATOM 1212 O O . ALA A 1 159 ? 20.125 -35.281 -19.656 1 97.25 159 ALA A O 1
ATOM 1213 N N . ARG A 1 160 ? 21.891 -34.312 -20.422 1 93.38 160 ARG A N 1
ATOM 1214 C CA . ARG A 1 160 ? 21.172 -33.125 -20.859 1 93.38 160 ARG A CA 1
ATOM 1215 C C . ARG A 1 160 ? 20.062 -33.5 -21.828 1 93.38 160 ARG A C 1
ATOM 1217 O O . ARG A 1 160 ? 19.031 -32.812 -21.891 1 93.38 160 ARG A O 1
ATOM 1224 N N . ARG A 1 161 ? 20.328 -34.469 -22.594 1 92.75 161 ARG A N 1
ATOM 1225 C CA . ARG A 1 161 ? 19.344 -35.094 -23.453 1 92.75 161 ARG A CA 1
ATOM 1226 C C . ARG A 1 161 ? 19.156 -36.562 -23.062 1 92.75 161 ARG A C 1
ATOM 1228 O O . ARG A 1 161 ? 20 -37.156 -22.375 1 92.75 161 ARG A O 1
ATOM 1235 N N . PRO A 1 162 ? 18.047 -37.094 -23.531 1 95.62 162 PRO A N 1
ATOM 1236 C CA . PRO A 1 162 ? 17.812 -38.469 -23.141 1 95.62 162 PRO A CA 1
ATOM 1237 C C . PRO A 1 162 ? 18.969 -39.406 -23.531 1 95.62 162 PRO A C 1
ATOM 1239 O O . PRO A 1 162 ? 19.438 -39.344 -24.688 1 95.62 162 PRO A O 1
ATOM 1242 N N . VAL A 1 163 ? 19.422 -40.188 -22.594 1 96.81 163 VAL A N 1
ATOM 1243 C CA . VAL A 1 163 ? 20.531 -41.125 -22.781 1 96.81 163 VAL A CA 1
ATOM 1244 C C . VAL A 1 163 ? 20.312 -42.375 -21.922 1 96.81 163 VAL A C 1
ATOM 1246 O O . VAL A 1 163 ? 19.734 -42.281 -20.844 1 96.81 163 VAL A O 1
ATOM 1249 N N . PRO A 1 164 ? 20.688 -43.469 -22.391 1 96.19 164 PRO A N 1
ATOM 1250 C CA . PRO A 1 164 ? 20.531 -44.688 -21.562 1 96.19 164 PRO A CA 1
ATOM 1251 C C . PRO A 1 164 ? 21.312 -44.594 -20.25 1 96.19 164 PRO A C 1
ATOM 1253 O O . PRO A 1 164 ? 22.453 -44.094 -20.234 1 96.19 164 PRO A O 1
ATOM 1256 N N . PHE A 1 165 ? 20.688 -45 -19.234 1 96.88 165 PHE A N 1
ATOM 1257 C CA . PHE A 1 165 ? 21.281 -45 -17.891 1 96.88 165 PHE A CA 1
ATOM 1258 C C . PHE A 1 165 ? 22.625 -45.719 -17.906 1 96.88 165 PHE A C 1
ATOM 1260 O O . PHE A 1 165 ? 23.594 -45.219 -17.312 1 96.88 165 PHE A O 1
ATOM 1267 N N . GLY A 1 166 ? 22.781 -46.812 -18.625 1 94.44 166 GLY A N 1
ATOM 1268 C CA . GLY A 1 166 ? 24.016 -47.562 -18.734 1 94.44 166 GLY A CA 1
ATOM 1269 C C . GLY A 1 166 ? 25.141 -46.75 -19.375 1 94.44 166 GLY A C 1
ATOM 1270 O O . GLY A 1 166 ? 26.297 -46.906 -19 1 94.44 166 GLY A O 1
ATOM 1271 N N . VAL A 1 167 ? 24.781 -45.938 -20.297 1 95.94 167 VAL A N 1
ATOM 1272 C CA . VAL A 1 167 ? 25.766 -45.094 -20.953 1 95.94 167 VAL A CA 1
ATOM 1273 C C . VAL A 1 167 ? 26.281 -44.031 -19.969 1 95.94 167 VAL A C 1
ATOM 1275 O O . VAL A 1 167 ? 27.484 -43.75 -19.938 1 95.94 167 VAL A O 1
ATOM 1278 N N . VAL A 1 168 ? 25.391 -43.438 -19.172 1 97.75 168 VAL A N 1
ATOM 1279 C CA . VAL A 1 168 ? 25.828 -42.5 -18.156 1 97.75 168 VAL A CA 1
ATOM 1280 C C . VAL A 1 168 ? 26.781 -43.156 -17.188 1 97.75 168 VAL A C 1
ATOM 1282 O O . VAL A 1 168 ? 27.812 -42.594 -16.828 1 97.75 168 VAL A O 1
ATOM 1285 N N . THR A 1 169 ? 26.438 -44.406 -16.797 1 96.62 169 THR A N 1
ATOM 1286 C CA . THR A 1 169 ? 27.281 -45.188 -15.898 1 96.62 169 THR A CA 1
ATOM 1287 C C . THR A 1 169 ? 28.641 -45.438 -16.516 1 96.62 169 THR A C 1
ATOM 1289 O O . THR A 1 169 ? 29.672 -45.25 -15.859 1 96.62 169 THR A O 1
ATOM 1292 N N . GLY A 1 170 ? 28.656 -45.844 -17.75 1 96.19 170 GLY A N 1
ATOM 1293 C CA . GLY A 1 170 ? 29.906 -46.125 -18.438 1 96.19 170 GLY A CA 1
ATOM 1294 C C . GLY A 1 170 ? 30.781 -44.875 -18.562 1 96.19 170 GLY A C 1
ATOM 1295 O O . GLY A 1 170 ? 31.984 -44.938 -18.344 1 96.19 170 GLY A O 1
ATOM 1296 N N . LYS A 1 171 ? 30.203 -43.781 -18.875 1 97.25 171 LYS A N 1
ATOM 1297 C CA . LYS A 1 171 ? 30.953 -42.531 -19.031 1 97.25 171 LYS A CA 1
ATOM 1298 C C . LYS A 1 171 ? 31.5 -42.062 -17.703 1 97.25 171 LYS A C 1
ATOM 1300 O O . LYS A 1 171 ? 32.594 -41.5 -17.625 1 97.25 171 LYS A O 1
ATOM 1305 N N . LEU A 1 172 ? 30.734 -42.219 -16.656 1 97.31 172 LEU A N 1
ATOM 1306 C CA . LEU A 1 172 ? 31.203 -41.844 -15.328 1 97.31 172 LEU A CA 1
ATOM 1307 C C . LEU A 1 172 ? 32.375 -42.719 -14.906 1 97.31 172 LEU A C 1
ATOM 1309 O O . LEU A 1 172 ? 33.312 -42.25 -14.289 1 97.31 172 LEU A O 1
ATOM 1313 N N . ARG A 1 173 ? 32.281 -44 -15.258 1 96.12 173 ARG A N 1
ATOM 1314 C CA . ARG A 1 173 ? 33.344 -44.938 -14.93 1 96.12 173 ARG A CA 1
ATOM 1315 C C . ARG A 1 173 ? 34.656 -44.562 -15.656 1 96.12 173 ARG A C 1
ATOM 1317 O O . ARG A 1 173 ? 35.75 -44.688 -15.102 1 96.12 173 ARG A O 1
ATOM 1324 N N . ALA A 1 174 ? 34.438 -44.094 -16.844 1 96.81 174 ALA A N 1
ATOM 1325 C CA . ALA A 1 174 ? 35.594 -43.688 -17.641 1 96.81 174 ALA A CA 1
ATOM 1326 C C . ALA A 1 174 ? 36.219 -42.406 -17.094 1 96.81 174 ALA A C 1
ATOM 1328 O O . ALA A 1 174 ? 37.438 -42.281 -17.047 1 96.81 174 ALA A O 1
ATOM 1329 N N . GLU A 1 175 ? 35.406 -41.438 -16.703 1 96.38 175 GLU A N 1
ATOM 1330 C CA . GLU A 1 175 ? 35.875 -40.156 -16.25 1 96.38 175 GLU A CA 1
ATOM 1331 C C . GLU A 1 175 ? 36.438 -40.25 -14.828 1 96.38 175 GLU A C 1
ATOM 1333 O O . GLU A 1 175 ? 37.375 -39.5 -14.469 1 96.38 175 GLU A O 1
ATOM 1338 N N . PHE A 1 176 ? 35.875 -41.219 -14.062 1 96.12 176 PHE A N 1
ATOM 1339 C CA . PHE A 1 176 ? 36.281 -41.375 -12.672 1 96.12 176 PHE A CA 1
ATOM 1340 C C . PHE A 1 176 ? 36.656 -42.844 -12.383 1 96.12 176 PHE A C 1
ATOM 1342 O O . PHE A 1 176 ? 35.969 -43.5 -11.578 1 96.12 176 PHE A O 1
ATOM 1349 N N . PRO A 1 177 ? 37.75 -43.312 -12.781 1 91.62 177 PRO A N 1
ATOM 1350 C CA . PRO A 1 177 ? 38.125 -44.75 -12.703 1 91.62 177 PRO A CA 1
ATOM 1351 C C . PRO A 1 177 ? 38.344 -45.219 -11.273 1 91.62 177 PRO A C 1
ATOM 1353 O O . PRO A 1 177 ? 38.219 -46.438 -11 1 91.62 177 PRO A O 1
ATOM 1356 N N . GLY A 1 178 ? 38.531 -44.375 -10.336 1 92.06 178 GLY A N 1
ATOM 1357 C CA . GLY A 1 178 ? 38.75 -44.781 -8.953 1 92.06 178 GLY A CA 1
ATOM 1358 C C . GLY A 1 178 ? 37.469 -45.094 -8.219 1 92.06 178 GLY A C 1
ATOM 1359 O O . GLY A 1 178 ? 37.5 -45.719 -7.156 1 92.06 178 GLY A O 1
ATOM 1360 N N . ALA A 1 179 ? 36.375 -44.781 -8.773 1 91.62 179 ALA A N 1
ATOM 1361 C CA . ALA A 1 179 ? 35.094 -45.031 -8.102 1 91.62 179 ALA A CA 1
ATOM 1362 C C . ALA A 1 179 ? 34.531 -46.406 -8.453 1 91.62 179 ALA A C 1
ATOM 1364 O O . ALA A 1 179 ? 34.562 -46.812 -9.617 1 91.62 179 ALA A O 1
ATOM 1365 N N . ALA A 1 180 ? 34.031 -47.125 -7.434 1 93.19 180 ALA A N 1
ATOM 1366 C CA . ALA A 1 180 ? 33.406 -48.438 -7.66 1 93.19 180 ALA A CA 1
ATOM 1367 C C . ALA A 1 180 ? 32.125 -48.281 -8.461 1 93.19 180 ALA A C 1
ATOM 1369 O O . ALA A 1 180 ? 31.391 -47.312 -8.305 1 93.19 180 ALA A O 1
ATOM 1370 N N . THR A 1 181 ? 31.922 -49.25 -9.227 1 90.69 181 THR A N 1
ATOM 1371 C CA . THR A 1 181 ? 30.719 -49.219 -10.07 1 90.69 181 THR A CA 1
ATOM 1372 C C . THR A 1 181 ? 29.469 -49.125 -9.219 1 90.69 181 THR A C 1
ATOM 1374 O O . THR A 1 181 ? 28.516 -48.438 -9.57 1 90.69 181 THR A O 1
ATOM 1377 N N . ALA A 1 182 ? 29.453 -49.719 -8.125 1 91.75 182 ALA A N 1
ATOM 1378 C CA . ALA A 1 182 ? 28.297 -49.719 -7.227 1 91.75 182 ALA A CA 1
ATOM 1379 C C . ALA A 1 182 ? 28.031 -48.344 -6.688 1 91.75 182 ALA A C 1
ATOM 1381 O O . ALA A 1 182 ? 26.875 -47.938 -6.504 1 91.75 182 ALA A O 1
ATOM 1382 N N . ARG A 1 183 ? 29.016 -47.719 -6.477 1 94.44 183 ARG A N 1
ATOM 1383 C CA . ARG A 1 183 ? 28.875 -46.344 -5.977 1 94.44 183 ARG A CA 1
ATOM 1384 C C . ARG A 1 183 ? 28.312 -45.406 -7.051 1 94.44 183 ARG A C 1
ATOM 1386 O O . ARG A 1 183 ? 27.469 -44.562 -6.766 1 94.44 183 ARG A O 1
ATOM 1393 N N . ILE A 1 184 ? 28.859 -45.562 -8.18 1 94.88 184 ILE A N 1
ATOM 1394 C CA . ILE A 1 184 ? 28.391 -44.75 -9.312 1 94.88 184 ILE A CA 1
ATOM 1395 C C . ILE A 1 184 ? 26.891 -45 -9.531 1 94.88 184 ILE A C 1
ATOM 1397 O O . ILE A 1 184 ? 26.109 -44.062 -9.664 1 94.88 184 ILE A O 1
ATOM 1401 N N . GLU A 1 185 ? 26.531 -46.25 -9.531 1 93.75 185 GLU A N 1
ATOM 1402 C CA . GLU A 1 185 ? 25.141 -46.625 -9.727 1 93.75 185 GLU A CA 1
ATOM 1403 C C . GLU A 1 185 ? 24.266 -46.094 -8.578 1 93.75 185 GLU A C 1
ATOM 1405 O O . GLU A 1 185 ? 23.125 -45.688 -8.797 1 93.75 185 GLU A O 1
ATOM 1410 N N . GLY A 1 186 ? 24.844 -46.156 -7.477 1 93.81 186 GLY A N 1
ATOM 1411 C CA . GLY A 1 186 ? 24.141 -45.594 -6.32 1 93.81 186 GLY A CA 1
ATOM 1412 C C . GLY A 1 186 ? 23.859 -44.125 -6.441 1 93.81 186 GLY A C 1
ATOM 1413 O O . GLY A 1 186 ? 22.75 -43.688 -6.145 1 93.81 186 GLY A O 1
ATOM 1414 N N . VAL A 1 187 ? 24.781 -43.375 -6.867 1 95.19 187 VAL A N 1
ATOM 1415 C CA . VAL A 1 187 ? 24.625 -41.938 -7.047 1 95.19 187 VAL A CA 1
ATOM 1416 C C . VAL A 1 187 ? 23.578 -41.656 -8.109 1 95.19 187 VAL A C 1
ATOM 1418 O O . VAL A 1 187 ? 22.719 -40.781 -7.93 1 95.19 187 VAL A O 1
ATOM 1421 N N . LEU A 1 188 ? 23.672 -42.344 -9.141 1 96.44 188 LEU A N 1
ATOM 1422 C CA . LEU A 1 188 ? 22.719 -42.156 -10.227 1 96.44 188 LEU A CA 1
ATOM 1423 C C . LEU A 1 188 ? 21.297 -42.5 -9.781 1 96.44 188 LEU A C 1
ATOM 1425 O O . LEU A 1 188 ? 20.344 -41.812 -10.133 1 96.44 188 LEU A O 1
ATOM 1429 N N . ALA A 1 189 ? 21.203 -43.562 -9.039 1 95.88 189 ALA A N 1
ATOM 1430 C CA . ALA A 1 189 ? 19.891 -43.969 -8.5 1 95.88 189 ALA A CA 1
ATOM 1431 C C . ALA A 1 189 ? 19.344 -42.875 -7.574 1 95.88 189 ALA A C 1
ATOM 1433 O O . ALA A 1 189 ? 18.125 -42.625 -7.57 1 95.88 189 ALA A O 1
ATOM 1434 N N . GLU A 1 190 ? 20.172 -42.312 -6.844 1 95.25 190 GLU A N 1
ATOM 1435 C CA . GLU A 1 190 ? 19.75 -41.219 -5.957 1 95.25 190 GLU A CA 1
ATOM 1436 C C . GLU A 1 190 ? 19.266 -40.031 -6.754 1 95.25 190 GLU A C 1
ATOM 1438 O O . GLU A 1 190 ? 18.312 -39.375 -6.355 1 95.25 190 GLU A O 1
ATOM 1443 N N . LEU A 1 191 ? 19.969 -39.719 -7.832 1 96.69 191 LEU A N 1
ATOM 1444 C CA . LEU A 1 191 ? 19.562 -38.594 -8.68 1 96.69 191 LEU A CA 1
ATOM 1445 C C . LEU A 1 191 ? 18.188 -38.844 -9.273 1 96.69 191 LEU A C 1
ATOM 1447 O O . LEU A 1 191 ? 17.391 -37.906 -9.422 1 96.69 191 LEU A O 1
ATOM 1451 N N . VAL A 1 192 ? 17.875 -40.062 -9.57 1 96.12 192 VAL A N 1
ATOM 1452 C CA . VAL A 1 192 ? 16.547 -40.438 -10.07 1 96.12 192 VAL A CA 1
ATOM 1453 C C . VAL A 1 192 ? 15.523 -40.281 -8.953 1 96.12 192 VAL A C 1
ATOM 1455 O O . VAL A 1 192 ? 14.453 -39.719 -9.148 1 96.12 192 VAL A O 1
ATOM 1458 N N . ALA A 1 193 ? 15.906 -40.75 -7.789 1 93.38 193 ALA A N 1
ATOM 1459 C CA . ALA A 1 193 ? 15 -40.75 -6.645 1 93.38 193 ALA A CA 1
ATOM 1460 C C . ALA A 1 193 ? 14.633 -39.312 -6.262 1 93.38 193 ALA A C 1
ATOM 1462 O O . ALA A 1 193 ? 13.508 -39.031 -5.836 1 93.38 193 ALA A O 1
ATOM 1463 N N . HIS A 1 194 ? 15.578 -38.406 -6.496 1 92.75 194 HIS A N 1
ATOM 1464 C CA . HIS A 1 194 ? 15.352 -37.031 -6.086 1 92.75 194 HIS A CA 1
ATOM 1465 C C . HIS A 1 194 ? 14.875 -36.188 -7.258 1 92.75 194 HIS A C 1
ATOM 1467 O O . HIS A 1 194 ? 14.703 -34.969 -7.121 1 92.75 194 HIS A O 1
ATOM 1473 N N . GLY A 1 195 ? 14.719 -36.75 -8.359 1 93.19 195 GLY A N 1
ATOM 1474 C CA . GLY A 1 195 ? 14.109 -36.094 -9.492 1 93.19 195 GLY A CA 1
ATOM 1475 C C . GLY A 1 195 ? 15.102 -35.281 -10.312 1 93.19 195 GLY A C 1
ATOM 1476 O O . GLY A 1 195 ? 14.711 -34.5 -11.172 1 93.19 195 GLY A O 1
ATOM 1477 N N . ALA A 1 196 ? 16.391 -35.375 -10 1 96.25 196 ALA A N 1
ATOM 1478 C CA . ALA A 1 196 ? 17.422 -34.719 -10.797 1 96.25 196 ALA A CA 1
ATOM 1479 C C . ALA A 1 196 ? 17.562 -35.344 -12.172 1 96.25 196 ALA A C 1
ATOM 1481 O O . ALA A 1 196 ? 17.891 -34.688 -13.148 1 96.25 196 ALA A O 1
ATOM 1482 N N . LEU A 1 197 ? 17.375 -36.625 -12.188 1 97.06 197 LEU A N 1
ATOM 1483 C CA . LEU A 1 197 ? 17.266 -37.375 -13.43 1 97.06 197 LEU A CA 1
ATOM 1484 C C . LEU A 1 197 ? 15.852 -37.938 -13.594 1 97.06 197 LEU A C 1
ATOM 1486 O O . LEU A 1 197 ? 15.258 -38.438 -12.641 1 97.06 197 LEU A O 1
ATOM 1490 N N . ILE A 1 198 ? 15.328 -37.812 -14.773 1 96.75 198 ILE A N 1
ATOM 1491 C CA . ILE A 1 198 ? 13.977 -38.281 -15.07 1 96.75 198 ILE A CA 1
ATOM 1492 C C . ILE A 1 198 ? 14.039 -39.469 -16.031 1 96.75 198 ILE A C 1
ATOM 1494 O O . ILE A 1 198 ? 14.68 -39.375 -17.078 1 96.75 198 ILE A O 1
ATOM 1498 N N . THR A 1 199 ? 13.328 -40.5 -15.695 1 97.69 199 THR A N 1
ATOM 1499 C CA . THR A 1 199 ? 13.398 -41.719 -16.516 1 97.69 199 THR A CA 1
ATOM 1500 C C . THR A 1 199 ? 12.406 -41.656 -17.672 1 97.69 199 THR A C 1
ATOM 1502 O O . THR A 1 199 ? 11.477 -40.844 -17.656 1 97.69 199 THR A O 1
ATOM 1505 N N . SER A 1 200 ? 12.57 -42.5 -18.625 1 97.56 200 SER A N 1
ATOM 1506 C CA . SER A 1 200 ? 11.719 -42.594 -19.812 1 97.56 200 SER A CA 1
ATOM 1507 C C . SER A 1 200 ? 10.359 -43.188 -19.469 1 97.56 200 SER A C 1
ATOM 1509 O O . SER A 1 200 ? 9.453 -43.188 -20.312 1 97.56 200 SER A O 1
ATOM 1511 N N . LEU A 1 201 ? 10.172 -43.656 -18.219 1 97.62 201 LEU A N 1
ATOM 1512 C CA . LEU A 1 201 ? 8.898 -44.25 -17.844 1 97.62 201 LEU A CA 1
ATOM 1513 C C . LEU A 1 201 ? 7.82 -43.188 -17.703 1 97.62 201 LEU A C 1
ATOM 1515 O O . LEU A 1 201 ? 6.629 -43.469 -17.734 1 97.62 201 LEU A O 1
ATOM 1519 N N . ARG A 1 202 ? 8.195 -42.031 -17.5 1 95.44 202 ARG A N 1
ATOM 1520 C CA . ARG A 1 202 ? 7.254 -40.938 -17.25 1 95.44 202 ARG A CA 1
ATOM 1521 C C . ARG A 1 202 ? 6.852 -40.25 -18.547 1 95.44 202 ARG A C 1
ATOM 1523 O O . ARG A 1 202 ? 7.676 -39.594 -19.188 1 95.44 202 ARG A O 1
ATOM 1530 N N . ALA A 1 203 ? 5.59 -40.281 -18.812 1 95.12 203 ALA A N 1
ATOM 1531 C CA . ALA A 1 203 ? 5.086 -39.656 -20.047 1 95.12 203 ALA A CA 1
ATOM 1532 C C . ALA A 1 203 ? 5.004 -38.156 -19.906 1 95.12 203 ALA A C 1
ATOM 1534 O O . ALA A 1 203 ? 4.621 -37.625 -18.859 1 95.12 203 ALA A O 1
ATOM 1535 N N . PRO A 1 204 ? 5.418 -37.375 -20.969 1 94.56 204 PRO A N 1
ATOM 1536 C CA . PRO A 1 204 ? 5.145 -35.938 -20.953 1 94.56 204 PRO A CA 1
ATOM 1537 C C . PRO A 1 204 ? 3.652 -35.625 -20.875 1 94.56 204 PRO A C 1
ATOM 1539 O O . PRO A 1 204 ? 2.818 -36.5 -21.188 1 94.56 204 PRO A O 1
ATOM 1542 N N . ALA A 1 205 ? 3.326 -34.438 -20.484 1 94.31 205 ALA A N 1
ATOM 1543 C CA . ALA A 1 205 ? 1.94 -34.031 -20.266 1 94.31 205 ALA A CA 1
ATOM 1544 C C . ALA A 1 205 ? 1.182 -33.938 -21.594 1 94.31 205 ALA A C 1
ATOM 1546 O O . ALA A 1 205 ? -0.051 -33.938 -21.609 1 94.31 205 ALA A O 1
ATOM 1547 N N . THR A 1 206 ? 1.867 -33.875 -22.703 1 93.69 206 THR A N 1
ATOM 1548 C CA . THR A 1 206 ? 1.218 -33.781 -24 1 93.69 206 THR A CA 1
ATOM 1549 C C . THR A 1 206 ? 0.873 -35.156 -24.562 1 93.69 206 THR A C 1
ATOM 1551 O O . THR A 1 206 ? 0.331 -35.281 -25.656 1 93.69 206 THR A O 1
ATOM 1554 N N . GLU A 1 207 ? 1.268 -36.188 -23.797 1 92.19 207 GLU A N 1
ATOM 1555 C CA . GLU A 1 207 ? 0.879 -37.562 -24.156 1 92.19 207 GLU A CA 1
ATOM 1556 C C . GLU A 1 207 ? -0.468 -37.938 -23.547 1 92.19 207 GLU A C 1
ATOM 1558 O O . GLU A 1 207 ? -0.562 -38.156 -22.344 1 92.19 207 GLU A O 1
ATOM 1563 N N . PRO A 1 208 ? -1.479 -38.125 -24.359 1 89 208 PRO A N 1
ATOM 1564 C CA . PRO A 1 208 ? -2.824 -38.344 -23.812 1 89 208 PRO A CA 1
ATOM 1565 C C . PRO A 1 208 ? -2.994 -39.719 -23.172 1 89 208 PRO A C 1
ATOM 1567 O O . PRO A 1 208 ? -3.91 -39.906 -22.375 1 89 208 PRO A O 1
ATOM 1570 N N . ASP A 1 209 ? -2.168 -40.75 -23.531 1 91.69 209 ASP A N 1
ATOM 1571 C CA . ASP A 1 209 ? -2.268 -42.094 -22.969 1 91.69 209 ASP A CA 1
ATOM 1572 C C . ASP A 1 209 ? -0.98 -42.5 -22.25 1 91.69 209 ASP A C 1
ATOM 1574 O O . ASP A 1 209 ? -0.142 -43.188 -22.812 1 91.69 209 ASP A O 1
ATOM 1578 N N . PRO A 1 210 ? -0.944 -42.25 -21.062 1 94.44 210 PRO A N 1
ATOM 1579 C CA . PRO A 1 210 ? 0.301 -42.5 -20.328 1 94.44 210 PRO A CA 1
ATOM 1580 C C . PRO A 1 210 ? 0.578 -44 -20.094 1 94.44 210 PRO A C 1
ATOM 1582 O O . PRO A 1 210 ? 1.734 -44.375 -19.938 1 94.44 210 PRO A O 1
ATOM 1585 N N . LEU A 1 211 ? -0.474 -44.781 -20.062 1 95.25 211 LEU A N 1
ATOM 1586 C CA . LEU A 1 211 ? -0.258 -46.219 -19.906 1 95.25 211 LEU A CA 1
ATOM 1587 C C . LEU A 1 211 ? 0.405 -46.812 -21.141 1 95.25 211 LEU A C 1
ATOM 1589 O O . LEU A 1 211 ? 1.342 -47.625 -21.031 1 95.25 211 LEU A O 1
ATOM 1593 N N . ALA A 1 212 ? -0.101 -46.438 -22.25 1 95.38 212 ALA A N 1
ATOM 1594 C CA . ALA A 1 212 ? 0.523 -46.875 -23.5 1 95.38 212 ALA A CA 1
ATOM 1595 C C . ALA A 1 212 ? 1.985 -46.438 -23.562 1 95.38 212 ALA A C 1
ATOM 1597 O O . ALA A 1 212 ? 2.842 -47.219 -24.016 1 95.38 212 ALA A O 1
ATOM 1598 N N . HIS A 1 213 ? 2.232 -45.312 -23.188 1 95.88 213 HIS A N 1
ATOM 1599 C CA . HIS A 1 213 ? 3.604 -44.812 -23.141 1 95.88 213 HIS A CA 1
ATOM 1600 C C . HIS A 1 213 ? 4.469 -45.656 -22.219 1 95.88 213 HIS A C 1
ATOM 1602 O O . HIS A 1 213 ? 5.594 -46.031 -22.578 1 95.88 213 HIS A O 1
ATOM 1608 N N . LEU A 1 214 ? 3.965 -45.938 -21.031 1 97.56 214 LEU A N 1
ATOM 1609 C CA . LEU A 1 214 ? 4.688 -46.75 -20.047 1 97.56 214 LEU A CA 1
ATOM 1610 C C . LEU A 1 214 ? 5.02 -48.125 -20.594 1 97.56 214 LEU A C 1
ATOM 1612 O O . LEU A 1 214 ? 6.152 -48.594 -20.484 1 97.56 214 LEU A O 1
ATOM 1616 N N . LEU A 1 215 ? 4.07 -48.719 -21.219 1 97.44 215 LEU A N 1
ATOM 1617 C CA . LEU A 1 215 ? 4.254 -50.062 -21.797 1 97.44 215 LEU A CA 1
ATOM 1618 C C . LEU A 1 215 ? 5.301 -50.031 -22.906 1 97.44 215 LEU A C 1
ATOM 1620 O O . LEU A 1 215 ? 6.176 -50.906 -22.953 1 97.44 215 LEU A O 1
ATOM 1624 N N . ALA A 1 216 ? 5.195 -49.062 -23.703 1 97 216 ALA A N 1
ATOM 1625 C CA . ALA A 1 216 ? 6.164 -48.938 -24.781 1 97 216 ALA A CA 1
ATOM 1626 C C . ALA A 1 216 ? 7.578 -48.75 -24.234 1 97 216 ALA A C 1
ATOM 1628 O O . ALA A 1 216 ? 8.531 -49.312 -24.766 1 97 216 ALA A O 1
ATOM 1629 N N . ALA A 1 217 ? 7.727 -47.938 -23.25 1 97.25 217 ALA A N 1
ATOM 1630 C CA . ALA A 1 217 ? 9.031 -47.688 -22.641 1 97.25 217 ALA A CA 1
ATOM 1631 C C . ALA A 1 217 ? 9.594 -48.938 -22 1 97.25 217 ALA A C 1
ATOM 1633 O O . ALA A 1 217 ? 10.797 -49.219 -22.109 1 97.25 217 ALA A O 1
ATOM 1634 N N . LEU A 1 218 ? 8.766 -49.719 -21.359 1 97.88 218 LEU A N 1
ATOM 1635 C CA . LEU A 1 218 ? 9.188 -50.938 -20.703 1 97.88 218 LEU A CA 1
ATOM 1636 C C . LEU A 1 218 ? 9.602 -52 -21.75 1 97.88 218 LEU A C 1
ATOM 1638 O O . LEU A 1 218 ? 10.578 -52.719 -21.547 1 97.88 218 LEU A O 1
ATOM 1642 N N . GLU A 1 219 ? 8.875 -52.031 -22.781 1 96.94 219 GLU A N 1
ATOM 1643 C CA . GLU A 1 219 ? 9.211 -52.969 -23.859 1 96.94 219 GLU A CA 1
ATOM 1644 C C . GLU A 1 219 ? 10.555 -52.625 -24.484 1 96.94 219 GLU A C 1
ATOM 1646 O O . GLU A 1 219 ? 11.391 -53.5 -24.719 1 96.94 219 GLU A O 1
ATOM 1651 N N . LYS A 1 220 ? 10.672 -51.406 -24.781 1 96.19 220 LYS A N 1
ATOM 1652 C CA . LYS A 1 220 ? 11.93 -50.938 -25.344 1 96.19 220 LYS A CA 1
ATOM 1653 C C . LYS A 1 220 ? 13.102 -51.25 -24.438 1 96.19 220 LYS A C 1
ATOM 1655 O O . LYS A 1 220 ? 14.195 -51.562 -24.906 1 96.19 220 LYS A O 1
ATOM 1660 N N . ALA A 1 221 ? 12.906 -51.25 -23.156 1 97.12 221 ALA A N 1
ATOM 1661 C CA . ALA A 1 221 ? 13.953 -51.469 -22.172 1 97.12 221 ALA A CA 1
ATOM 1662 C C . ALA A 1 221 ? 14.156 -52.969 -21.922 1 97.12 221 ALA A C 1
ATOM 1664 O O . ALA A 1 221 ? 15.055 -53.375 -21.188 1 97.12 221 ALA A O 1
ATOM 1665 N N . GLY A 1 222 ? 13.438 -53.781 -22.516 1 96.62 222 GLY A N 1
ATOM 1666 C CA . GLY A 1 222 ? 13.531 -55.219 -22.297 1 96.62 222 GLY A CA 1
ATOM 1667 C C . GLY A 1 222 ? 13.164 -55.656 -20.875 1 96.62 222 GLY A C 1
ATOM 1668 O O . GLY A 1 222 ? 13.859 -56.469 -20.266 1 96.62 222 GLY A O 1
ATOM 1669 N N . ALA A 1 223 ? 12.094 -55.031 -20.391 1 96.69 223 ALA A N 1
ATOM 1670 C CA . ALA A 1 223 ? 11.688 -55.281 -19.016 1 96.69 223 ALA A CA 1
ATOM 1671 C C . ALA A 1 223 ? 11.297 -56.75 -18.812 1 96.69 223 ALA A C 1
ATOM 1673 O O . ALA A 1 223 ? 11.336 -57.25 -17.688 1 96.69 223 ALA A O 1
ATOM 1674 N N . ASP A 1 224 ? 10.914 -57.438 -19.859 1 94.81 224 ASP A N 1
ATOM 1675 C CA . ASP A 1 224 ? 10.539 -58.844 -19.781 1 94.81 224 ASP A CA 1
ATOM 1676 C C . ASP A 1 224 ? 11.734 -59.719 -19.406 1 94.81 224 ASP A C 1
ATOM 1678 O O . ASP A 1 224 ? 11.57 -60.844 -18.969 1 94.81 224 ASP A O 1
ATOM 1682 N N . GLN A 1 225 ? 12.883 -59.188 -19.531 1 96.06 225 GLN A N 1
ATOM 1683 C CA . GLN A 1 225 ? 14.109 -59.938 -19.234 1 96.06 225 GLN A CA 1
ATOM 1684 C C . GLN A 1 225 ? 14.547 -59.719 -17.797 1 96.06 225 GLN A C 1
ATOM 1686 O O . GLN A 1 225 ? 15.523 -60.312 -17.344 1 96.06 225 GLN A O 1
ATOM 1691 N N . VAL A 1 226 ? 13.883 -58.844 -17.109 1 96.69 226 VAL A N 1
ATOM 1692 C CA . VAL A 1 226 ? 14.133 -58.594 -15.695 1 96.69 226 VAL A CA 1
ATOM 1693 C C . VAL A 1 226 ? 13.016 -59.188 -14.844 1 96.69 226 VAL A C 1
ATOM 1695 O O . VAL A 1 226 ? 11.898 -58.656 -14.82 1 96.69 226 VAL A O 1
ATOM 1698 N N . PRO A 1 227 ? 13.281 -60.188 -14.148 1 94.12 227 PRO A N 1
ATOM 1699 C CA . PRO A 1 227 ? 12.219 -60.969 -13.508 1 94.12 227 PRO A CA 1
ATOM 1700 C C . PRO A 1 227 ? 11.258 -60.125 -12.703 1 94.12 227 PRO A C 1
ATOM 1702 O O . PRO A 1 227 ? 10.039 -60.188 -12.898 1 94.12 227 PRO A O 1
ATOM 1705 N N . GLU A 1 228 ? 11.797 -59.25 -11.859 1 92.88 228 GLU A N 1
ATOM 1706 C CA . GLU A 1 228 ? 10.938 -58.406 -11.023 1 92.88 228 GLU A CA 1
ATOM 1707 C C . GLU A 1 228 ? 10.094 -57.469 -11.875 1 92.88 228 GLU A C 1
ATOM 1709 O O . GLU A 1 228 ? 8.93 -57.219 -11.555 1 92.88 228 GLU A O 1
ATOM 1714 N N . ALA A 1 229 ? 10.586 -56.906 -12.938 1 95.75 229 ALA A N 1
ATOM 1715 C CA . ALA A 1 229 ? 9.891 -55.969 -13.812 1 95.75 229 ALA A CA 1
ATOM 1716 C C . ALA A 1 229 ? 8.938 -56.719 -14.75 1 95.75 229 ALA A C 1
ATOM 1718 O O . ALA A 1 229 ? 7.91 -56.188 -15.156 1 95.75 229 ALA A O 1
ATOM 1719 N N . ALA A 1 230 ? 9.289 -57.969 -15.055 1 95.75 230 ALA A N 1
ATOM 1720 C CA . ALA A 1 230 ? 8.484 -58.75 -15.969 1 95.75 230 ALA A CA 1
ATOM 1721 C C . ALA A 1 230 ? 7.094 -59.031 -15.391 1 95.75 230 ALA A C 1
ATOM 1723 O O . ALA A 1 230 ? 6.102 -59.031 -16.125 1 95.75 230 ALA A O 1
ATOM 1724 N N . GLU A 1 231 ? 7.059 -59.25 -14.102 1 91.94 231 GLU A N 1
ATOM 1725 C CA . GLU A 1 231 ? 5.777 -59.469 -13.438 1 91.94 231 GLU A CA 1
ATOM 1726 C C . GLU A 1 231 ? 4.898 -58.219 -13.508 1 91.94 231 GLU A C 1
ATOM 1728 O O . GLU A 1 231 ? 3.705 -58.312 -13.805 1 91.94 231 GLU A O 1
ATOM 1733 N N . VAL A 1 232 ? 5.504 -57.125 -13.18 1 93.56 232 VAL A N 1
ATOM 1734 C CA . VAL A 1 232 ? 4.773 -55.875 -13.219 1 93.56 232 VAL A CA 1
ATOM 1735 C C . VAL A 1 232 ? 4.316 -55.562 -14.641 1 93.56 232 VAL A C 1
ATOM 1737 O O . VAL A 1 232 ? 3.193 -55.125 -14.859 1 93.56 232 VAL A O 1
ATOM 1740 N N . LEU A 1 233 ? 5.156 -55.812 -15.625 1 95.56 233 LEU A N 1
ATOM 1741 C CA . LEU A 1 233 ? 4.832 -55.594 -17.031 1 95.56 233 LEU A CA 1
ATOM 1742 C C . LEU A 1 233 ? 3.645 -56.438 -17.453 1 95.56 233 LEU A C 1
ATOM 1744 O O . LEU A 1 233 ? 2.766 -55.969 -18.188 1 95.56 233 LEU A O 1
ATOM 1748 N N . ALA A 1 234 ? 3.598 -57.656 -17 1 93.12 234 ALA A N 1
ATOM 1749 C CA . ALA A 1 234 ? 2.48 -58.562 -17.312 1 93.12 234 ALA A CA 1
ATOM 1750 C C . ALA A 1 234 ? 1.172 -58 -16.75 1 93.12 234 ALA A C 1
ATOM 1752 O O . ALA A 1 234 ? 0.136 -58.062 -17.422 1 93.12 234 ALA A O 1
ATOM 1753 N N . ASP A 1 235 ? 1.274 -57.562 -15.547 1 90.12 235 ASP A N 1
ATOM 1754 C CA . ASP A 1 235 ? 0.104 -56.969 -14.906 1 90.12 235 ASP A CA 1
ATOM 1755 C C . ASP A 1 235 ? -0.367 -55.75 -15.672 1 90.12 235 ASP A C 1
ATOM 1757 O O . ASP A 1 235 ? -1.569 -55.531 -15.836 1 90.12 235 ASP A O 1
ATOM 1761 N N . LEU A 1 236 ? 0.556 -54.875 -16.062 1 94.06 236 LEU A N 1
ATOM 1762 C CA . LEU A 1 236 ? 0.231 -53.688 -16.828 1 94.06 236 LEU A CA 1
ATOM 1763 C C . LEU A 1 236 ? -0.408 -54.031 -18.156 1 94.06 236 LEU A C 1
ATOM 1765 O O . LEU A 1 236 ? -1.358 -53.375 -18.594 1 94.06 236 LEU A O 1
ATOM 1769 N N . ARG A 1 237 ? 0.064 -55.031 -18.812 1 94.19 237 ARG A N 1
ATOM 1770 C CA . ARG A 1 237 ? -0.512 -55.5 -20.062 1 94.19 237 ARG A CA 1
ATOM 1771 C C . ARG A 1 237 ? -1.934 -56 -19.859 1 94.19 237 ARG A C 1
ATOM 1773 O O . ARG A 1 237 ? -2.814 -55.75 -20.688 1 94.19 237 ARG A O 1
ATOM 1780 N N . ALA A 1 238 ? -2.076 -56.688 -18.797 1 90.56 238 ALA A N 1
ATOM 1781 C CA . ALA A 1 238 ? -3.41 -57.188 -18.469 1 90.56 238 ALA A CA 1
ATOM 1782 C C . ALA A 1 238 ? -4.387 -56.031 -18.234 1 90.56 238 ALA A C 1
ATOM 1784 O O . ALA A 1 238 ? -5.527 -56.094 -18.703 1 90.56 238 ALA A O 1
ATOM 1785 N N . ALA A 1 239 ? -3.92 -55.094 -17.5 1 89.69 239 ALA A N 1
ATOM 1786 C CA . ALA A 1 239 ? -4.746 -53.906 -17.266 1 89.69 239 ALA A CA 1
ATOM 1787 C C . ALA A 1 239 ? -5.074 -53.188 -18.578 1 89.69 239 ALA A C 1
ATOM 1789 O O . ALA A 1 239 ? -6.211 -52.75 -18.781 1 89.69 239 ALA A O 1
ATOM 1790 N N . ASP A 1 240 ? -4.117 -53.031 -19.438 1 92.94 240 ASP A N 1
ATOM 1791 C CA . ASP A 1 240 ? -4.297 -52.375 -20.719 1 92.94 240 ASP A CA 1
ATOM 1792 C C . ASP A 1 240 ? -5.316 -53.125 -21.578 1 92.94 240 ASP A C 1
ATOM 1794 O O . ASP A 1 240 ? -6.168 -52.5 -22.219 1 92.94 240 ASP A O 1
ATOM 1798 N N . ARG A 1 241 ? -5.258 -54.375 -21.594 1 91 241 ARG A N 1
ATOM 1799 C CA . ARG A 1 241 ? -6.203 -55.188 -22.344 1 91 241 ARG A CA 1
ATOM 1800 C C . ARG A 1 241 ? -7.613 -55.062 -21.781 1 91 241 ARG A C 1
ATOM 1802 O O . ARG A 1 241 ? -8.586 -54.969 -22.531 1 91 241 ARG A O 1
ATOM 1809 N N . ALA A 1 242 ? -7.617 -55.094 -20.5 1 88.19 242 ALA A N 1
ATOM 1810 C CA . ALA A 1 242 ? -8.922 -54.938 -19.844 1 88.19 242 ALA A CA 1
ATOM 1811 C C . ALA A 1 242 ? -9.539 -53.594 -20.156 1 88.19 242 ALA A C 1
ATOM 1813 O O . ALA A 1 242 ? -10.75 -53.5 -20.391 1 88.19 242 ALA A O 1
ATOM 1814 N N . ILE A 1 243 ? -8.781 -52.531 -20.172 1 90.25 243 ILE A N 1
ATOM 1815 C CA . ILE A 1 243 ? -9.258 -51.188 -20.484 1 90.25 243 ILE A CA 1
ATOM 1816 C C . ILE A 1 243 ? -9.711 -51.125 -21.938 1 90.25 243 ILE A C 1
ATOM 1818 O O . ILE A 1 243 ? -10.766 -50.562 -22.25 1 90.25 243 ILE A O 1
ATOM 1822 N N . ALA A 1 244 ? -8.906 -51.656 -22.812 1 88.19 244 ALA A N 1
ATOM 1823 C CA . ALA A 1 244 ? -9.258 -51.688 -24.234 1 88.19 244 ALA A CA 1
ATOM 1824 C C . ALA A 1 244 ? -10.57 -52.438 -24.453 1 88.19 244 ALA A C 1
ATOM 1826 O O . ALA A 1 244 ? -11.398 -52.031 -25.266 1 88.19 244 ALA A O 1
ATOM 1827 N N . ALA A 1 245 ? -10.719 -53.531 -23.719 1 85.75 245 ALA A N 1
ATOM 1828 C CA . ALA A 1 245 ? -11.945 -54.312 -23.812 1 85.75 245 ALA A CA 1
ATOM 1829 C C . ALA A 1 245 ? -13.148 -53.531 -23.328 1 85.75 245 ALA A C 1
ATOM 1831 O O . ALA A 1 245 ? -14.219 -53.562 -23.922 1 85.75 245 ALA A O 1
ATOM 1832 N N . HIS A 1 246 ? -12.922 -52.875 -22.312 1 84.06 246 HIS A N 1
ATOM 1833 C CA . HIS A 1 246 ? -13.984 -52.031 -21.781 1 84.06 246 HIS A CA 1
ATOM 1834 C C . HIS A 1 246 ? -14.375 -50.938 -22.766 1 84.06 246 HIS A C 1
ATOM 1836 O O . HIS A 1 246 ? -15.555 -50.562 -22.875 1 84.06 246 HIS A O 1
ATOM 1842 N N . THR A 1 247 ? -13.422 -50.312 -23.375 1 80.06 247 THR A N 1
ATOM 1843 C CA . THR A 1 247 ? -13.68 -49.25 -24.344 1 80.06 247 THR A CA 1
ATOM 1844 C C . THR A 1 247 ? -14.523 -49.781 -25.5 1 80.06 247 THR A C 1
ATOM 1846 O O . THR A 1 247 ? -15.391 -49.062 -26.016 1 80.06 247 THR A O 1
ATOM 1849 N N . ARG A 1 248 ? -14.352 -51 -25.906 1 80.62 248 ARG A N 1
ATOM 1850 C CA . ARG A 1 248 ? -15.094 -51.594 -27.016 1 80.62 248 ARG A CA 1
ATOM 1851 C C . ARG A 1 248 ? -16.5 -52 -26.578 1 80.62 248 ARG A C 1
ATOM 1853 O O . ARG A 1 248 ? -17.469 -51.812 -27.312 1 80.62 248 ARG A O 1
ATOM 1860 N N . SER A 1 249 ? -16.469 -52.594 -25.375 1 79.25 249 SER A N 1
ATOM 1861 C CA . SER A 1 249 ? -17.75 -53 -24.844 1 79.25 249 SER A CA 1
ATOM 1862 C C . SER A 1 249 ? -17.891 -52.625 -23.375 1 79.25 249 SER A C 1
ATOM 1864 O O . SER A 1 249 ? -17.688 -53.469 -22.5 1 79.25 249 SER A O 1
ATOM 1866 N N . PRO A 1 250 ? -18.359 -51.344 -23.312 1 70.75 250 PRO A N 1
ATOM 1867 C CA . PRO A 1 250 ? -18.453 -50.875 -21.922 1 70.75 250 PRO A CA 1
ATOM 1868 C C . PRO A 1 250 ? -19.5 -51.656 -21.109 1 70.75 250 PRO A C 1
ATOM 1870 O O . PRO A 1 250 ? -20.641 -51.812 -21.562 1 70.75 250 PRO A O 1
ATOM 1873 N N . SER A 1 251 ? -19.125 -52.469 -20.172 1 74 251 SER A N 1
ATOM 1874 C CA . SER A 1 251 ? -20.016 -53.188 -19.266 1 74 251 SER A CA 1
ATOM 1875 C C . SER A 1 251 ? -19.5 -53.156 -17.844 1 74 251 SER A C 1
ATOM 1877 O O . SER A 1 251 ? -18.328 -52.812 -17.609 1 74 251 SER A O 1
ATOM 1879 N N . ARG A 1 252 ? -20.328 -53.375 -16.938 1 76.06 252 ARG A N 1
ATOM 1880 C CA . ARG A 1 252 ? -19.938 -53.438 -15.539 1 76.06 252 ARG A CA 1
ATOM 1881 C C . ARG A 1 252 ? -18.938 -54.594 -15.312 1 76.06 252 ARG A C 1
ATOM 1883 O O . ARG A 1 252 ? -18.016 -54.438 -14.508 1 76.06 252 ARG A O 1
ATOM 1890 N N . ALA A 1 253 ? -19.203 -55.625 -16 1 75.31 253 ALA A N 1
ATOM 1891 C CA . ALA A 1 253 ? -18.297 -56.781 -15.898 1 75.31 253 ALA A CA 1
ATOM 1892 C C . ALA A 1 253 ? -16.891 -56.406 -16.375 1 75.31 253 ALA A C 1
ATOM 1894 O O . ALA A 1 253 ? -15.906 -56.812 -15.75 1 75.31 253 ALA A O 1
ATOM 1895 N N . ALA A 1 254 ? -16.906 -55.688 -17.422 1 74.81 254 ALA A N 1
ATOM 1896 C CA . ALA A 1 254 ? -15.625 -55.25 -17.953 1 74.81 254 ALA A CA 1
ATOM 1897 C C . ALA A 1 254 ? -14.898 -54.312 -16.984 1 74.81 254 ALA A C 1
ATOM 1899 O O . ALA A 1 254 ? -13.68 -54.438 -16.812 1 74.81 254 ALA A O 1
ATOM 1900 N N . ARG A 1 255 ? -15.648 -53.531 -16.297 1 76.38 255 ARG A N 1
ATOM 1901 C CA . ARG A 1 255 ? -15.047 -52.625 -15.336 1 76.38 255 ARG A CA 1
ATOM 1902 C C . ARG A 1 255 ? -14.516 -53.375 -14.117 1 76.38 255 ARG A C 1
ATOM 1904 O O . ARG A 1 255 ? -13.461 -53.031 -13.586 1 76.38 255 ARG A O 1
ATOM 1911 N N . ALA A 1 256 ? -15.281 -54.312 -13.688 1 75.5 256 ALA A N 1
ATOM 1912 C CA . ALA A 1 256 ? -14.82 -55.156 -12.586 1 75.5 256 ALA A CA 1
ATOM 1913 C C . ALA A 1 256 ? -13.531 -55.875 -12.961 1 75.5 256 ALA A C 1
ATOM 1915 O O . ALA A 1 256 ? -12.648 -56.062 -12.117 1 75.5 256 ALA A O 1
ATOM 1916 N N . GLU A 1 257 ? -13.484 -56.188 -14.164 1 77.88 257 GLU A N 1
ATOM 1917 C CA . GLU A 1 257 ? -12.281 -56.844 -14.648 1 77.88 257 GLU A CA 1
ATOM 1918 C C . GLU A 1 257 ? -11.086 -55.906 -14.633 1 77.88 257 GLU A C 1
ATOM 1920 O O . GLU A 1 257 ? -9.969 -56.312 -14.305 1 77.88 257 GLU A O 1
ATOM 1925 N N . ILE A 1 258 ? -11.352 -54.719 -15 1 77.12 258 ILE A N 1
ATOM 1926 C CA . ILE A 1 258 ? -10.289 -53.719 -14.977 1 77.12 258 ILE A CA 1
ATOM 1927 C C . ILE A 1 258 ? -9.789 -53.531 -13.539 1 77.12 258 ILE A C 1
ATOM 1929 O O . ILE A 1 258 ? -8.578 -53.562 -13.297 1 77.12 258 ILE A O 1
ATOM 1933 N N . THR A 1 259 ? -10.742 -53.375 -12.617 1 73.75 259 THR A N 1
ATOM 1934 C CA . THR A 1 259 ? -10.398 -53.156 -11.211 1 73.75 259 THR A CA 1
ATOM 1935 C C . THR A 1 259 ? -9.578 -54.312 -10.672 1 73.75 259 THR A C 1
ATOM 1937 O O . THR A 1 259 ? -8.625 -54.125 -9.914 1 73.75 259 THR A O 1
ATOM 1940 N N . ARG A 1 260 ? -9.867 -55.469 -11.055 1 74.56 260 ARG A N 1
ATOM 1941 C CA . ARG A 1 260 ? -9.133 -56.656 -10.633 1 74.56 260 ARG A CA 1
ATOM 1942 C C . ARG A 1 260 ? -7.723 -56.656 -11.211 1 74.56 260 ARG A C 1
ATOM 1944 O O . ARG A 1 260 ? -6.758 -56.969 -10.5 1 74.56 260 ARG A O 1
ATOM 1951 N N . ALA A 1 261 ? -7.738 -56.375 -12.43 1 71.88 261 ALA A N 1
ATOM 1952 C CA . ALA A 1 261 ? -6.434 -56.344 -13.078 1 71.88 261 ALA A CA 1
ATOM 1953 C C . ALA A 1 261 ? -5.52 -55.312 -12.438 1 71.88 261 ALA A C 1
ATOM 1955 O O . ALA A 1 261 ? -4.32 -55.531 -12.273 1 71.88 261 ALA A O 1
ATOM 1956 N N . MET A 1 262 ? -6.121 -54.281 -12.031 1 76.12 262 MET A N 1
ATOM 1957 C CA . MET A 1 262 ? -5.348 -53.188 -11.438 1 76.12 262 MET A CA 1
ATOM 1958 C C . MET A 1 262 ? -4.965 -53.531 -10 1 76.12 262 MET A C 1
ATOM 1960 O O . MET A 1 262 ? -3.9 -53.125 -9.531 1 76.12 262 MET A O 1
ATOM 1964 N N . ALA A 1 263 ? -5.84 -54.094 -9.289 1 70.81 263 ALA A N 1
ATOM 1965 C CA . ALA A 1 263 ? -5.586 -54.469 -7.902 1 70.81 263 ALA A CA 1
ATOM 1966 C C . ALA A 1 263 ? -4.402 -55.438 -7.812 1 70.81 263 ALA A C 1
ATOM 1968 O O . ALA A 1 263 ? -3.715 -55.5 -6.789 1 70.81 263 ALA A O 1
ATOM 1969 N N . ALA A 1 264 ? -4.273 -56.094 -8.836 1 64.88 264 ALA A N 1
ATOM 1970 C CA . ALA A 1 264 ? -3.188 -57.094 -8.844 1 64.88 264 ALA A CA 1
ATOM 1971 C C . ALA A 1 264 ? -1.831 -56.406 -8.711 1 64.88 264 ALA A C 1
ATOM 1973 O O . ALA A 1 264 ? -0.881 -56.969 -8.188 1 64.88 264 ALA A O 1
ATOM 1974 N N . THR A 1 265 ? -1.836 -55.219 -9.242 1 62.78 265 THR A N 1
ATOM 1975 C CA . THR A 1 265 ? -0.591 -54.469 -9.172 1 62.78 265 THR A CA 1
ATOM 1976 C C . THR A 1 265 ? -0.481 -53.719 -7.844 1 62.78 265 THR A C 1
ATOM 1978 O O . THR A 1 265 ? 0.598 -53.25 -7.477 1 62.78 265 THR A O 1
ATOM 1981 N N . ASP A 1 266 ? -1.742 -53.344 -7.258 1 60.34 266 ASP A N 1
ATOM 1982 C CA . ASP A 1 266 ? -1.811 -52.469 -6.098 1 60.34 266 ASP A CA 1
ATOM 1983 C C . ASP A 1 266 ? -1.305 -53.156 -4.84 1 60.34 266 ASP A C 1
ATOM 1985 O O . ASP A 1 266 ? -1.781 -54.25 -4.496 1 60.34 266 ASP A O 1
ATOM 1989 N N . ARG A 1 267 ? -0.072 -52.969 -4.484 1 52.53 267 ARG A N 1
ATOM 1990 C CA . ARG A 1 267 ? 0.233 -53.312 -3.102 1 52.53 267 ARG A CA 1
ATOM 1991 C C . ARG A 1 267 ? -0.696 -52.594 -2.131 1 52.53 267 ARG A C 1
ATOM 1993 O O . ARG A 1 267 ? -1.261 -51.562 -2.463 1 52.53 267 ARG A O 1
ATOM 2000 N N . PRO A 1 268 ? -0.995 -53.062 -1.014 1 45.59 268 PRO A N 1
ATOM 2001 C CA . PRO A 1 268 ? -1.931 -52.656 0.034 1 45.59 268 PRO A CA 1
ATOM 2002 C C . PRO A 1 268 ? -2.025 -51.125 0.175 1 45.59 268 PRO A C 1
ATOM 2004 O O . PRO A 1 268 ? -3.045 -50.625 0.638 1 45.59 268 PRO A O 1
ATOM 2007 N N . GLY A 1 269 ? -1.188 -50.281 -0.052 1 44.44 269 GLY A N 1
ATOM 2008 C CA . GLY A 1 269 ? -1.179 -48.906 0.437 1 44.44 269 GLY A CA 1
ATOM 2009 C C . GLY A 1 269 ? -1.981 -47.969 -0.432 1 44.44 269 GLY A C 1
ATOM 2010 O O . GLY A 1 269 ? -2.094 -46.781 -0.123 1 44.44 269 GLY A O 1
ATOM 2011 N N . ALA A 1 270 ? -2.295 -48.188 -1.623 1 50.41 270 ALA A N 1
ATOM 2012 C CA . ALA A 1 270 ? -2.848 -47.219 -2.566 1 50.41 270 ALA A CA 1
ATOM 2013 C C . ALA A 1 270 ? -4.371 -47.219 -2.529 1 50.41 270 ALA A C 1
ATOM 2015 O O . ALA A 1 270 ? -5.023 -46.688 -3.43 1 50.41 270 ALA A O 1
ATOM 2016 N N . ARG A 1 271 ? -4.871 -47.719 -1.431 1 52.44 271 ARG A N 1
ATOM 2017 C CA . ARG A 1 271 ? -6.246 -48.219 -1.359 1 52.44 271 ARG A CA 1
ATOM 2018 C C . ARG A 1 271 ? -7.238 -47.062 -1.407 1 52.44 271 ARG A C 1
ATOM 2020 O O . ARG A 1 271 ? -8.43 -47.25 -1.635 1 52.44 271 ARG A O 1
ATOM 2027 N N . ASP A 1 272 ? -6.699 -45.75 -1.229 1 60.59 272 ASP A N 1
ATOM 2028 C CA . ASP A 1 272 ? -7.824 -44.844 -1.036 1 60.59 272 ASP A CA 1
ATOM 2029 C C . ASP A 1 272 ? -8.117 -44.062 -2.309 1 60.59 272 ASP A C 1
ATOM 2031 O O . ASP A 1 272 ? -9.102 -43.312 -2.375 1 60.59 272 ASP A O 1
ATOM 2035 N N . ARG A 1 273 ? -7.348 -44.25 -3.457 1 69.69 273 ARG A N 1
ATOM 2036 C CA . ARG A 1 273 ? -7.691 -43.5 -4.672 1 69.69 273 ARG A CA 1
ATOM 2037 C C . ARG A 1 273 ? -8.078 -44.469 -5.797 1 69.69 273 ARG A C 1
ATOM 2039 O O . ARG A 1 273 ? -7.559 -45.594 -5.883 1 69.69 273 ARG A O 1
ATOM 2046 N N . PRO A 1 274 ? -9.031 -43.938 -6.621 1 72.25 274 PRO A N 1
ATOM 2047 C CA . PRO A 1 274 ? -9.492 -44.812 -7.688 1 72.25 274 PRO A CA 1
ATOM 2048 C C . PRO A 1 274 ? -8.391 -45.156 -8.695 1 72.25 274 PRO A C 1
ATOM 2050 O O . PRO A 1 274 ? -7.586 -44.281 -9.039 1 72.25 274 PRO A O 1
ATOM 2053 N N . GLY A 1 275 ? -8.289 -46.344 -9.07 1 77.38 275 GLY A N 1
ATOM 2054 C CA . GLY A 1 275 ? -7.305 -46.812 -10.047 1 77.38 275 GLY A CA 1
ATOM 2055 C C . GLY A 1 275 ? -7.652 -46.406 -11.469 1 77.38 275 GLY A C 1
ATOM 2056 O O . GLY A 1 275 ? -6.793 -46.469 -12.352 1 77.38 275 GLY A O 1
ATOM 2057 N N . LEU A 1 276 ? -8.938 -46 -11.648 1 83.81 276 LEU A N 1
ATOM 2058 C CA . LEU A 1 276 ? -9.398 -45.656 -12.992 1 83.81 276 LEU A CA 1
ATOM 2059 C C . LEU A 1 276 ? -9.852 -44.219 -13.078 1 83.81 276 LEU A C 1
ATOM 2061 O O . LEU A 1 276 ? -10.469 -43.688 -12.141 1 83.81 276 LEU A O 1
ATOM 2065 N N . ALA A 1 277 ? -9.484 -43.625 -14.18 1 87.44 277 ALA A N 1
ATOM 2066 C CA . ALA A 1 277 ? -10.07 -42.344 -14.57 1 87.44 277 ALA A CA 1
ATOM 2067 C C . ALA A 1 277 ? -11.078 -42.531 -15.703 1 87.44 277 ALA A C 1
ATOM 2069 O O . ALA A 1 277 ? -10.758 -43.125 -16.734 1 87.44 277 ALA A O 1
ATOM 2070 N N . VAL A 1 278 ? -12.281 -42.031 -15.477 1 88.5 278 VAL A N 1
ATOM 2071 C CA . VAL A 1 278 ? -13.336 -42.281 -16.453 1 88.5 278 VAL A CA 1
ATOM 2072 C C . VAL A 1 278 ? -13.922 -40.938 -16.922 1 88.5 278 VAL A C 1
ATOM 2074 O O . VAL A 1 278 ? -14.172 -40.031 -16.125 1 88.5 278 VAL A O 1
ATOM 2077 N N . ASP A 1 279 ? -14.062 -40.781 -18.266 1 91 279 ASP A N 1
ATOM 2078 C CA . ASP A 1 279 ? -14.781 -39.688 -18.906 1 91 279 ASP A CA 1
ATOM 2079 C C . ASP A 1 279 ? -15.898 -40.219 -19.797 1 91 279 ASP A C 1
ATOM 2081 O O . ASP A 1 279 ? -15.875 -41.406 -20.203 1 91 279 ASP A O 1
ATOM 2085 N N . VAL A 1 280 ? -16.828 -39.312 -20.031 1 92.56 280 VAL A N 1
ATOM 2086 C CA . VAL A 1 280 ? -17.969 -39.719 -20.844 1 92.56 280 VAL A CA 1
ATOM 2087 C C . VAL A 1 280 ? -18.125 -38.75 -22.031 1 92.56 280 VAL A C 1
ATOM 2089 O O . VAL A 1 280 ? -18.172 -37.531 -21.844 1 92.56 280 VAL A O 1
ATOM 2092 N N . ARG A 1 281 ? -18.094 -39.312 -23.219 1 94.44 281 ARG A N 1
ATOM 2093 C CA . ARG A 1 281 ? -18.516 -38.562 -24.391 1 94.44 281 ARG A CA 1
ATOM 2094 C C . ARG A 1 281 ? -20.016 -38.75 -24.641 1 94.44 281 ARG A C 1
ATOM 2096 O O . ARG A 1 281 ? -20.5 -39.875 -24.797 1 94.44 281 ARG A O 1
ATOM 2103 N N . LEU A 1 282 ? -20.719 -37.75 -24.734 1 95.31 282 LEU A N 1
ATOM 2104 C CA . LEU A 1 282 ? -22.172 -37.781 -24.859 1 95.31 282 LEU A CA 1
ATOM 2105 C C . LEU A 1 282 ? -22.578 -38.156 -26.297 1 95.31 282 LEU A C 1
ATOM 2107 O O . LEU A 1 282 ? -21.953 -37.719 -27.25 1 95.31 282 LEU A O 1
ATOM 2111 N N . ASP A 1 283 ? -23.594 -38.938 -26.391 1 94.56 283 ASP A N 1
ATOM 2112 C CA . ASP A 1 283 ? -24.281 -39.125 -27.672 1 94.56 283 ASP A CA 1
ATOM 2113 C C . ASP A 1 283 ? -25.312 -38.031 -27.938 1 94.56 283 ASP A C 1
ATOM 2115 O O . ASP A 1 283 ? -26.484 -38.188 -27.578 1 94.56 283 ASP A O 1
ATOM 2119 N N . ALA A 1 284 ? -24.828 -37.031 -28.5 1 95 284 ALA A N 1
ATOM 2120 C CA . ALA A 1 284 ? -25.688 -35.875 -28.781 1 95 284 ALA A CA 1
ATOM 2121 C C . ALA A 1 284 ? -25.203 -35.094 -30 1 95 284 ALA A C 1
ATOM 2123 O O . ALA A 1 284 ? -24.031 -35.156 -30.344 1 95 284 ALA A O 1
ATOM 2124 N N . ASP A 1 285 ? -26.125 -34.531 -30.781 1 94.31 285 ASP A N 1
ATOM 2125 C CA . ASP A 1 285 ? -25.844 -33.562 -31.828 1 94.31 285 ASP A CA 1
ATOM 2126 C C . ASP A 1 285 ? -26.375 -32.188 -31.422 1 94.31 285 ASP A C 1
ATOM 2128 O O . ASP A 1 285 ? -27.562 -32 -31.156 1 94.31 285 ASP A O 1
ATOM 2132 N N . LEU A 1 286 ? -25.469 -31.281 -31.359 1 94.31 286 LEU A N 1
ATOM 2133 C CA . LEU A 1 286 ? -25.844 -29.969 -30.828 1 94.31 286 LEU A CA 1
ATOM 2134 C C . LEU A 1 286 ? -25.406 -28.859 -31.781 1 94.31 286 LEU A C 1
ATOM 2136 O O . LEU A 1 286 ? -24.234 -28.781 -32.156 1 94.31 286 LEU A O 1
ATOM 2140 N N . VAL A 1 287 ? -26.312 -28.016 -32.281 1 96.56 287 VAL A N 1
ATOM 2141 C CA . VAL A 1 287 ? -26.078 -26.812 -33.062 1 96.56 287 VAL A CA 1
ATOM 2142 C C . VAL A 1 287 ? -26.719 -25.609 -32.344 1 96.56 287 VAL A C 1
ATOM 2144 O O . VAL A 1 287 ? -27.906 -25.641 -32.031 1 96.56 287 VAL A O 1
ATOM 2147 N N . LEU A 1 288 ? -25.953 -24.609 -32.031 1 97.5 288 LEU A N 1
ATOM 2148 C CA . LEU A 1 288 ? -26.453 -23.391 -31.406 1 97.5 288 LEU A CA 1
ATOM 2149 C C . LEU A 1 288 ? -26.562 -22.25 -32.406 1 97.5 288 LEU A C 1
ATOM 2151 O O . LEU A 1 288 ? -25.781 -22.188 -33.375 1 97.5 288 LEU A O 1
ATOM 2155 N N . PRO A 1 289 ? -27.531 -21.328 -32.188 1 97.12 289 PRO A N 1
ATOM 2156 C CA . PRO A 1 289 ? -27.656 -20.203 -33.125 1 97.12 289 PRO A CA 1
ATOM 2157 C C . PRO A 1 289 ? -26.453 -19.25 -33.031 1 97.12 289 PRO A C 1
ATOM 2159 O O . PRO A 1 289 ? -25.859 -19.078 -31.969 1 97.12 289 PRO A O 1
ATOM 2162 N N . GLN A 1 290 ? -26.188 -18.547 -34.125 1 96.69 290 GLN A N 1
ATOM 2163 C CA . GLN A 1 290 ? -25.109 -17.578 -34.219 1 96.69 290 GLN A CA 1
ATOM 2164 C C . GLN A 1 290 ? -25.266 -16.484 -33.188 1 96.69 290 GLN A C 1
ATOM 2166 O O . GLN A 1 290 ? -24.281 -15.953 -32.688 1 96.69 290 GLN A O 1
ATOM 2171 N N . ALA A 1 291 ? -26.453 -16.172 -32.844 1 96.81 291 ALA A N 1
ATOM 2172 C CA . ALA A 1 291 ? -26.734 -15.133 -31.844 1 96.81 291 ALA A CA 1
ATOM 2173 C C . ALA A 1 291 ? -26.094 -15.469 -30.5 1 96.81 291 ALA A C 1
ATOM 2175 O O . ALA A 1 291 ? -25.672 -14.57 -29.781 1 96.81 291 ALA A O 1
ATOM 2176 N N . VAL A 1 292 ? -26.047 -16.734 -30.219 1 97.88 292 VAL A N 1
ATOM 2177 C CA . VAL A 1 292 ? -25.438 -17.172 -28.969 1 97.88 292 VAL A CA 1
ATOM 2178 C C . VAL A 1 292 ? -23.938 -16.891 -29 1 97.88 292 VAL A C 1
ATOM 2180 O O . VAL A 1 292 ? -23.359 -16.422 -28.016 1 97.88 292 VAL A O 1
ATOM 2183 N N . ALA A 1 293 ? -23.297 -17.172 -30.141 1 97.25 293 ALA A N 1
ATOM 2184 C CA . ALA A 1 293 ? -21.875 -16.875 -30.312 1 97.25 293 ALA A CA 1
ATOM 2185 C C . ALA A 1 293 ? -21.594 -15.383 -30.141 1 97.25 293 ALA A C 1
ATOM 2187 O O . ALA A 1 293 ? -20.625 -15 -29.484 1 97.25 293 ALA A O 1
ATOM 2188 N N . ASP A 1 294 ? -22.438 -14.586 -30.688 1 97.44 294 ASP A N 1
ATOM 2189 C CA . ASP A 1 294 ? -22.281 -13.133 -30.609 1 97.44 294 ASP A CA 1
ATOM 2190 C C . ASP A 1 294 ? -22.391 -12.656 -29.156 1 97.44 294 ASP A C 1
ATOM 2192 O O . ASP A 1 294 ? -21.625 -11.781 -28.734 1 97.44 294 ASP A O 1
ATOM 2196 N N . GLU A 1 295 ? -23.328 -13.227 -28.422 1 97.94 295 GLU A N 1
ATOM 2197 C CA . GLU A 1 295 ? -23.5 -12.844 -27.016 1 97.94 295 GLU A CA 1
ATOM 2198 C C . GLU A 1 295 ? -22.297 -13.281 -26.188 1 97.94 295 GLU A C 1
ATOM 2200 O O . GLU A 1 295 ? -21.906 -12.594 -25.234 1 97.94 295 GLU A O 1
ATOM 2205 N N . ALA A 1 296 ? -21.734 -14.422 -26.5 1 98.06 296 ALA A N 1
ATOM 2206 C CA . ALA A 1 296 ? -20.547 -14.875 -25.812 1 98.06 296 ALA A CA 1
ATOM 2207 C C . ALA A 1 296 ? -19.375 -13.914 -26.031 1 98.06 296 ALA A C 1
ATOM 2209 O O . ALA A 1 296 ? -18.656 -13.578 -25.094 1 98.06 296 ALA A O 1
ATOM 2210 N N . ALA A 1 297 ? -19.203 -13.469 -27.266 1 97.56 297 ALA A N 1
ATOM 2211 C CA . ALA A 1 297 ? -18.156 -12.492 -27.594 1 97.56 297 ALA A CA 1
ATOM 2212 C C . ALA A 1 297 ? -18.406 -11.172 -26.859 1 97.56 297 ALA A C 1
ATOM 2214 O O . ALA A 1 297 ? -17.469 -10.57 -26.328 1 97.56 297 ALA A O 1
ATOM 2215 N N . LYS A 1 298 ? -19.641 -10.781 -26.844 1 97.44 298 LYS A N 1
ATOM 2216 C CA . LYS A 1 298 ? -20.016 -9.562 -26.141 1 97.44 298 LYS A CA 1
ATOM 2217 C C . LYS A 1 298 ? -19.719 -9.68 -24.641 1 97.44 298 LYS A C 1
ATOM 2219 O O . LYS A 1 298 ? -19.25 -8.727 -24.016 1 97.44 298 LYS A O 1
ATOM 2224 N N . ALA A 1 299 ? -20 -10.828 -24.062 1 98.12 299 ALA A N 1
ATOM 2225 C CA . ALA A 1 299 ? -19.719 -11.062 -22.656 1 98.12 299 ALA A CA 1
ATOM 2226 C C . ALA A 1 299 ? -18.234 -10.898 -22.359 1 98.12 299 ALA A C 1
ATOM 2228 O O . ALA A 1 299 ? -17.859 -10.297 -21.344 1 98.12 299 ALA A O 1
ATOM 2229 N N . ALA A 1 300 ? -17.422 -11.414 -23.234 1 97.12 300 ALA A N 1
ATOM 2230 C CA . ALA A 1 300 ? -15.969 -11.273 -23.078 1 97.12 300 ALA A CA 1
ATOM 2231 C C . ALA A 1 300 ? -15.562 -9.797 -23.094 1 97.12 300 ALA A C 1
ATOM 2233 O O . ALA A 1 300 ? -14.766 -9.367 -22.25 1 97.12 300 ALA A O 1
ATOM 2234 N N . GLY A 1 301 ? -16.125 -9.062 -23.984 1 95.06 301 GLY A N 1
ATOM 2235 C CA . GLY A 1 301 ? -15.844 -7.641 -24.062 1 95.06 301 GLY A CA 1
ATOM 2236 C C . GLY A 1 301 ? -16.297 -6.883 -22.828 1 95.06 301 GLY A C 1
ATOM 2237 O O . GLY A 1 301 ? -15.562 -6.031 -22.312 1 95.06 301 GLY A O 1
ATOM 2238 N N . LEU A 1 302 ? -17.469 -7.195 -22.359 1 95.81 302 LEU A N 1
ATOM 2239 C CA . LEU A 1 302 ? -18.031 -6.539 -21.188 1 95.81 302 LEU A CA 1
ATOM 2240 C C . LEU A 1 302 ? -17.172 -6.82 -19.953 1 95.81 302 LEU A C 1
ATOM 2242 O O . LEU A 1 302 ? -16.875 -5.906 -19.172 1 95.81 302 LEU A O 1
ATOM 2246 N N . LEU A 1 303 ? -16.812 -8.07 -19.797 1 96.69 303 LEU A N 1
ATOM 2247 C CA . LEU A 1 303 ? -16.031 -8.445 -18.641 1 96.69 303 LEU A CA 1
ATOM 2248 C C . LEU A 1 303 ? -14.641 -7.805 -18.672 1 96.69 303 LEU A C 1
ATOM 2250 O O . LEU A 1 303 ? -14.062 -7.492 -17.625 1 96.69 303 LEU A O 1
ATOM 2254 N N . THR A 1 304 ? -14.086 -7.598 -19.828 1 94.62 304 THR A N 1
ATOM 2255 C CA . THR A 1 304 ? -12.82 -6.891 -19.969 1 94.62 304 THR A CA 1
ATOM 2256 C C . THR A 1 304 ? -12.961 -5.43 -19.562 1 94.62 304 THR A C 1
ATOM 2258 O O . THR A 1 304 ? -12.133 -4.902 -18.812 1 94.62 304 THR A O 1
ATOM 2261 N N . ARG A 1 305 ? -14.008 -4.871 -20 1 93.12 305 ARG A N 1
ATOM 2262 C CA . ARG A 1 305 ? -14.305 -3.479 -19.672 1 93.12 305 ARG A CA 1
ATOM 2263 C C . ARG A 1 305 ? -14.516 -3.299 -18.172 1 93.12 305 ARG A C 1
ATOM 2265 O O . ARG A 1 305 ? -14.117 -2.279 -17.609 1 93.12 305 ARG A O 1
ATOM 2272 N N . LEU A 1 306 ? -15.039 -4.285 -17.562 1 94.19 306 LEU A N 1
ATOM 2273 C CA . LEU A 1 306 ? -15.406 -4.207 -16.141 1 94.19 306 LEU A CA 1
ATOM 2274 C C . LEU A 1 306 ? -14.32 -4.809 -15.266 1 94.19 306 LEU A C 1
ATOM 2276 O O . LEU A 1 306 ? -14.523 -4.992 -14.062 1 94.19 306 LEU A O 1
ATOM 2280 N N . SER A 1 307 ? -13.211 -5.188 -15.852 1 93.31 307 SER A N 1
ATOM 2281 C CA . SER A 1 307 ? -12.141 -5.805 -15.086 1 93.31 307 SER A CA 1
ATOM 2282 C C . SER A 1 307 ? -11.664 -4.887 -13.961 1 93.31 307 SER A C 1
ATOM 2284 O O . SER A 1 307 ? -11.516 -3.678 -14.164 1 93.31 307 SER A O 1
ATOM 2286 N N . ALA A 1 308 ? -11.43 -5.484 -12.766 1 91.5 308 ALA A N 1
ATOM 2287 C CA . ALA A 1 308 ? -10.852 -4.723 -11.664 1 91.5 308 ALA A CA 1
ATOM 2288 C C . ALA A 1 308 ? -9.367 -4.453 -11.898 1 91.5 308 ALA A C 1
ATOM 2290 O O . ALA A 1 308 ? -8.766 -3.617 -11.211 1 91.5 308 ALA A O 1
ATOM 2291 N N . LEU A 1 309 ? -8.758 -5.121 -12.859 1 91.62 309 LEU A N 1
ATOM 2292 C CA . LEU A 1 309 ? -7.34 -5.016 -13.18 1 91.62 309 LEU A CA 1
ATOM 2293 C C . LEU A 1 309 ? -7.129 -4.867 -14.68 1 91.62 309 LEU A C 1
ATOM 2295 O O . LEU A 1 309 ? -6.527 -5.738 -15.312 1 91.62 309 LEU A O 1
ATOM 2299 N N . PRO A 1 310 ? -7.496 -3.771 -15.219 1 91.25 310 PRO A N 1
ATOM 2300 C CA . PRO A 1 310 ? -7.457 -3.586 -16.672 1 91.25 310 PRO A CA 1
ATOM 2301 C C . PRO A 1 310 ? -6.035 -3.508 -17.219 1 91.25 310 PRO A C 1
ATOM 2303 O O . PRO A 1 310 ? -5.824 -3.666 -18.422 1 91.25 310 PRO A O 1
ATOM 2306 N N . PHE A 1 311 ? -4.988 -3.318 -16.281 1 89.69 311 PHE A N 1
ATOM 2307 C CA . PHE A 1 311 ? -3.611 -3.158 -16.734 1 89.69 311 PHE A CA 1
ATOM 2308 C C . PHE A 1 311 ? -2.682 -4.094 -15.969 1 89.69 311 PHE A C 1
ATOM 2310 O O . PHE A 1 311 ? -1.51 -3.777 -15.758 1 89.69 311 PHE A O 1
ATOM 2317 N N . GLY A 1 312 ? -3.254 -5.184 -15.492 1 90.81 312 GLY A N 1
ATOM 2318 C CA . GLY A 1 312 ? -2.469 -6.129 -14.711 1 90.81 312 GLY A CA 1
ATOM 2319 C C . GLY A 1 312 ? -2.537 -5.867 -13.219 1 90.81 312 GLY A C 1
ATOM 2320 O O . GLY A 1 312 ? -3.117 -4.871 -12.781 1 90.81 312 GLY A O 1
ATOM 2321 N N . SER A 1 313 ? -1.976 -6.727 -12.398 1 91.81 313 SER A N 1
ATOM 2322 C CA . SER A 1 313 ? -1.995 -6.629 -10.945 1 91.81 313 SER A CA 1
ATOM 2323 C C . SER A 1 313 ? -0.854 -5.754 -10.43 1 91.81 313 SER A C 1
ATOM 2325 O O . SER A 1 313 ? 0.124 -5.523 -11.148 1 91.81 313 SER A O 1
ATOM 2327 N N . ALA A 1 314 ? -0.977 -5.309 -9.195 1 90.94 314 ALA A N 1
ATOM 2328 C CA . ALA A 1 314 ? 0.078 -4.523 -8.555 1 90.94 314 ALA A CA 1
ATOM 2329 C C . ALA A 1 314 ? 1.357 -5.344 -8.414 1 90.94 314 ALA A C 1
ATOM 2331 O O . ALA A 1 314 ? 2.461 -4.805 -8.531 1 90.94 314 ALA A O 1
ATOM 2332 N N . ALA A 1 315 ? 1.253 -6.613 -8.133 1 93.88 315 ALA A N 1
ATOM 2333 C CA . ALA A 1 315 ? 2.404 -7.496 -7.98 1 93.88 315 ALA A CA 1
ATOM 2334 C C . ALA A 1 315 ? 3.229 -7.551 -9.266 1 93.88 315 ALA A C 1
ATOM 2336 O O . ALA A 1 315 ? 4.457 -7.457 -9.219 1 93.88 315 ALA A O 1
ATOM 2337 N N . TRP A 1 316 ? 2.566 -7.664 -10.336 1 95.19 316 TRP A N 1
ATOM 2338 C CA . TRP A 1 316 ? 3.271 -7.758 -11.609 1 95.19 316 TRP A CA 1
ATOM 2339 C C . TRP A 1 316 ? 3.852 -6.406 -12.016 1 95.19 316 TRP A C 1
ATOM 2341 O O . TRP A 1 316 ? 4.914 -6.344 -12.633 1 95.19 316 TRP A O 1
ATOM 2351 N N . ARG A 1 317 ? 3.184 -5.355 -11.68 1 93.06 317 ARG A N 1
ATOM 2352 C CA . ARG A 1 317 ? 3.748 -4.035 -11.93 1 93.06 317 ARG A CA 1
ATOM 2353 C C . ARG A 1 317 ? 5.039 -3.832 -11.148 1 93.06 317 ARG A C 1
ATOM 2355 O O . ARG A 1 317 ? 6.027 -3.322 -11.688 1 93.06 317 ARG A O 1
ATOM 2362 N N . SER A 1 318 ? 4.922 -4.234 -9.906 1 93.12 318 SER A N 1
ATOM 2363 C CA . SER A 1 318 ? 6.113 -4.148 -9.07 1 93.12 318 SER A CA 1
ATOM 2364 C C . SER A 1 318 ? 7.242 -5.016 -9.617 1 93.12 318 SER A C 1
ATOM 2366 O O . SER A 1 318 ? 8.406 -4.605 -9.609 1 93.12 318 SER A O 1
ATOM 2368 N N . TYR A 1 319 ? 6.926 -6.152 -10.062 1 96.25 319 TYR A N 1
ATOM 2369 C CA . TYR A 1 319 ? 7.914 -7.07 -10.609 1 96.25 319 TYR A CA 1
ATOM 2370 C C . TYR A 1 319 ? 8.531 -6.512 -11.883 1 96.25 319 TYR A C 1
ATOM 2372 O O . TYR A 1 319 ? 9.742 -6.613 -12.086 1 96.25 319 TYR A O 1
ATOM 2380 N N . HIS A 1 320 ? 7.723 -5.996 -12.75 1 96.06 320 HIS A N 1
ATOM 2381 C CA . HIS A 1 320 ? 8.188 -5.316 -13.953 1 96.06 320 HIS A CA 1
ATOM 2382 C C . HIS A 1 320 ? 9.172 -4.207 -13.609 1 96.06 320 HIS A C 1
ATOM 2384 O O . HIS A 1 320 ? 10.219 -4.078 -14.25 1 96.06 320 HIS A O 1
ATOM 2390 N N . GLN A 1 321 ? 8.852 -3.498 -12.609 1 93.38 321 GLN A N 1
ATOM 2391 C CA . GLN A 1 321 ? 9.711 -2.402 -12.18 1 93.38 321 GLN A CA 1
ATOM 2392 C C . GLN A 1 321 ? 11.07 -2.924 -11.703 1 93.38 321 GLN A C 1
ATOM 2394 O O . GLN A 1 321 ? 12.109 -2.357 -12.031 1 93.38 321 GLN A O 1
ATOM 2399 N N . ARG A 1 322 ? 11.055 -3.963 -10.938 1 93.5 322 ARG A N 1
ATOM 2400 C CA . ARG A 1 322 ? 12.305 -4.551 -10.469 1 93.5 322 ARG A CA 1
ATOM 2401 C C . ARG A 1 322 ? 13.164 -5.02 -11.633 1 93.5 322 ARG A C 1
ATOM 2403 O O . ARG A 1 322 ? 14.375 -4.816 -11.641 1 93.5 322 ARG A O 1
ATOM 2410 N N . PHE A 1 323 ? 12.5 -5.672 -12.609 1 96.06 323 PHE A N 1
ATOM 2411 C CA . PHE A 1 323 ? 13.211 -6.152 -13.781 1 96.06 323 PHE A CA 1
ATOM 2412 C C . PHE A 1 323 ? 13.828 -4.988 -14.555 1 96.06 323 PHE A C 1
ATOM 2414 O O . PHE A 1 323 ? 15.008 -5.027 -14.914 1 96.06 323 PHE A O 1
ATOM 2421 N N . TYR A 1 324 ? 13 -3.996 -14.711 1 93.69 324 TYR A N 1
ATOM 2422 C CA . TYR A 1 324 ? 13.414 -2.809 -15.453 1 93.69 324 TYR A CA 1
ATOM 2423 C C . TYR A 1 324 ? 14.609 -2.135 -14.789 1 93.69 324 TYR A C 1
ATOM 2425 O O . TYR A 1 324 ? 15.57 -1.767 -15.453 1 93.69 324 TYR A O 1
ATOM 2433 N N . GLU A 1 325 ? 14.586 -2.047 -13.531 1 90.38 325 GLU A N 1
ATOM 2434 C CA . GLU A 1 325 ? 15.625 -1.346 -12.789 1 90.38 325 GLU A CA 1
ATOM 2435 C C . GLU A 1 325 ? 16.922 -2.148 -12.766 1 90.38 325 GLU A C 1
ATOM 2437 O O . GLU A 1 325 ? 18.016 -1.576 -12.82 1 90.38 325 GLU A O 1
ATOM 2442 N N . ARG A 1 326 ? 16.766 -3.43 -12.727 1 93.38 326 ARG A N 1
ATOM 2443 C CA . ARG A 1 326 ? 17.922 -4.301 -12.602 1 93.38 326 ARG A CA 1
ATOM 2444 C C . ARG A 1 326 ? 18.578 -4.543 -13.961 1 93.38 326 ARG A C 1
ATOM 2446 O O . ARG A 1 326 ? 19.797 -4.469 -14.086 1 93.38 326 ARG A O 1
ATOM 2453 N N . PHE A 1 327 ? 17.75 -4.809 -14.969 1 95.31 327 PHE A N 1
ATOM 2454 C CA . PHE A 1 327 ? 18.297 -5.316 -16.219 1 95.31 327 PHE A CA 1
ATOM 2455 C C . PHE A 1 327 ? 18.109 -4.305 -17.344 1 95.31 327 PHE A C 1
ATOM 2457 O O . PHE A 1 327 ? 18.828 -4.348 -18.344 1 95.31 327 PHE A O 1
ATOM 2464 N N . GLY A 1 328 ? 17.109 -3.445 -17.203 1 93 328 GLY A N 1
ATOM 2465 C CA . GLY A 1 328 ? 16.906 -2.395 -18.188 1 93 328 GLY A CA 1
ATOM 2466 C C . GLY A 1 328 ? 16.094 -2.85 -19.391 1 93 328 GLY A C 1
ATOM 2467 O O . GLY A 1 328 ? 15.805 -4.039 -19.531 1 93 328 GLY A O 1
ATOM 2468 N N . ARG A 1 329 ? 15.828 -1.975 -20.281 1 93.69 329 ARG A N 1
ATOM 2469 C CA . ARG A 1 329 ? 15.07 -2.207 -21.516 1 93.69 329 ARG A CA 1
ATOM 2470 C C . ARG A 1 329 ? 15.922 -2.943 -22.547 1 93.69 329 ARG A C 1
ATOM 2472 O O . ARG A 1 329 ? 17.109 -2.66 -22.688 1 93.69 329 ARG A O 1
ATOM 2479 N N . GLY A 1 330 ? 15.266 -3.871 -23.172 1 93.56 330 GLY A N 1
ATOM 2480 C CA . GLY A 1 330 ? 15.883 -4.5 -24.328 1 93.56 330 GLY A CA 1
ATOM 2481 C C . GLY A 1 330 ? 16.797 -5.656 -23.969 1 93.56 330 GLY A C 1
ATOM 2482 O O . GLY A 1 330 ? 17.172 -6.453 -24.828 1 93.56 330 GLY A O 1
ATOM 2483 N N . ALA A 1 331 ? 17.109 -5.785 -22.703 1 93.88 331 ALA A N 1
ATOM 2484 C CA . ALA A 1 331 ? 17.938 -6.906 -22.266 1 93.88 331 ALA A CA 1
ATOM 2485 C C . ALA A 1 331 ? 17.125 -8.195 -22.188 1 93.88 331 ALA A C 1
ATOM 2487 O O . ALA A 1 331 ? 15.922 -8.156 -21.938 1 93.88 331 ALA A O 1
ATOM 2488 N N . LEU A 1 332 ? 17.812 -9.273 -22.516 1 97.31 332 LEU A N 1
ATOM 2489 C CA . LEU A 1 332 ? 17.25 -10.602 -22.328 1 97.31 332 LEU A CA 1
ATOM 2490 C C . LEU A 1 332 ? 17.984 -11.359 -21.234 1 97.31 332 LEU A C 1
ATOM 2492 O O . LEU A 1 332 ? 19.219 -11.414 -21.234 1 97.31 332 LEU A O 1
ATOM 2496 N N . VAL A 1 333 ? 17.25 -11.852 -20.297 1 97.56 333 VAL A N 1
ATOM 2497 C CA . VAL A 1 333 ? 17.844 -12.547 -19.156 1 97.56 333 VAL A CA 1
ATOM 2498 C C . VAL A 1 333 ? 17.297 -13.969 -19.062 1 97.56 333 VAL A C 1
ATOM 2500 O O . VAL A 1 333 ? 16.078 -14.164 -19.031 1 97.56 333 VAL A O 1
ATOM 2503 N N . PRO A 1 334 ? 18.219 -14.984 -19.094 1 96.94 334 PRO A N 1
ATOM 2504 C CA . PRO A 1 334 ? 17.719 -16.344 -18.922 1 96.94 334 PRO A CA 1
ATOM 2505 C C . PRO A 1 334 ? 16.75 -16.484 -17.75 1 96.94 334 PRO A C 1
ATOM 2507 O O . PRO A 1 334 ? 16.969 -15.891 -16.688 1 96.94 334 PRO A O 1
ATOM 2510 N N . LEU A 1 335 ? 15.734 -17.203 -17.922 1 95.75 335 LEU A N 1
ATOM 2511 C CA . LEU A 1 335 ? 14.625 -17.297 -16.984 1 95.75 335 LEU A CA 1
ATOM 2512 C C . LEU A 1 335 ? 15.117 -17.719 -15.609 1 95.75 335 LEU A C 1
ATOM 2514 O O . LEU A 1 335 ? 14.711 -17.141 -14.594 1 95.75 335 LEU A O 1
ATOM 2518 N N . LEU A 1 336 ? 16.016 -18.688 -15.516 1 94.31 336 LEU A N 1
ATOM 2519 C CA . LEU A 1 336 ? 16.516 -19.188 -14.242 1 94.31 336 LEU A CA 1
ATOM 2520 C C . LEU A 1 336 ? 17.312 -18.109 -13.516 1 94.31 336 LEU A C 1
ATOM 2522 O O . LEU A 1 336 ? 17.344 -18.062 -12.289 1 94.31 336 LEU A O 1
ATOM 2526 N N . ASP A 1 337 ? 17.938 -17.25 -14.281 1 95.81 337 ASP A N 1
ATOM 2527 C CA . ASP A 1 337 ? 18.719 -16.172 -13.672 1 95.81 337 ASP A CA 1
ATOM 2528 C C . ASP A 1 337 ? 17.812 -15.062 -13.148 1 95.81 337 ASP A C 1
ATOM 2530 O O . ASP A 1 337 ? 18.141 -14.391 -12.164 1 95.81 337 ASP A O 1
ATOM 2534 N N . VAL A 1 338 ? 16.688 -14.836 -13.797 1 96.38 338 VAL A N 1
ATOM 2535 C CA . VAL A 1 338 ? 15.734 -13.828 -13.344 1 96.38 338 VAL A CA 1
ATOM 2536 C C . VAL A 1 338 ? 15.242 -14.18 -11.945 1 96.38 338 VAL A C 1
ATOM 2538 O O . VAL A 1 338 ? 15.266 -13.336 -11.039 1 96.38 338 VAL A O 1
ATOM 2541 N N . VAL A 1 339 ? 14.852 -15.453 -11.711 1 94.75 339 VAL A N 1
ATOM 2542 C CA . VAL A 1 339 ? 14.164 -15.836 -10.484 1 94.75 339 VAL A CA 1
ATOM 2543 C C . VAL A 1 339 ? 15.188 -16.25 -9.422 1 94.75 339 VAL A C 1
ATOM 2545 O O . VAL A 1 339 ? 14.82 -16.547 -8.281 1 94.75 339 VAL A O 1
ATOM 2548 N N . ALA A 1 340 ? 16.484 -16.328 -9.789 1 94.56 340 ALA A N 1
ATOM 2549 C CA . ALA A 1 340 ? 17.531 -16.734 -8.859 1 94.56 340 ALA A CA 1
ATOM 2550 C C . ALA A 1 340 ? 17.641 -15.773 -7.684 1 94.56 340 ALA A C 1
ATOM 2552 O O . ALA A 1 340 ? 17.188 -14.625 -7.77 1 94.56 340 ALA A O 1
ATOM 2553 N N . ASP A 1 341 ? 18.266 -16.234 -6.625 1 93.25 341 ASP A N 1
ATOM 2554 C CA . ASP A 1 341 ? 18.562 -15.367 -5.477 1 93.25 341 ASP A CA 1
ATOM 2555 C C . ASP A 1 341 ? 19.438 -14.188 -5.883 1 93.25 341 ASP A C 1
ATOM 2557 O O . ASP A 1 341 ? 19.328 -13.102 -5.301 1 93.25 341 ASP A O 1
ATOM 2561 N N . SER A 1 342 ? 20.266 -14.414 -6.852 1 95.5 342 SER A N 1
ATOM 2562 C CA . SER A 1 342 ? 21.156 -13.375 -7.34 1 95.5 342 SER A CA 1
ATOM 2563 C C . SER A 1 342 ? 20.469 -12.477 -8.352 1 95.5 342 SER A C 1
ATOM 2565 O O . SER A 1 342 ? 21.016 -11.453 -8.766 1 95.5 342 SER A O 1
ATOM 2567 N N . GLY A 1 343 ? 19.25 -12.859 -8.828 1 95.19 343 GLY A N 1
ATOM 2568 C CA . GLY A 1 343 ? 18.453 -12.031 -9.711 1 95.19 343 GLY A CA 1
ATOM 2569 C C . GLY A 1 343 ? 17.453 -11.164 -8.969 1 95.19 343 GLY A C 1
ATOM 2570 O O . GLY A 1 343 ? 17.797 -10.508 -7.984 1 95.19 343 GLY A O 1
ATOM 2571 N N . ILE A 1 344 ? 16.188 -11.141 -9.445 1 94.5 344 ILE A N 1
ATOM 2572 C CA . ILE A 1 344 ? 15.188 -10.305 -8.797 1 94.5 344 ILE A CA 1
ATOM 2573 C C . ILE A 1 344 ? 14.164 -11.188 -8.094 1 94.5 344 ILE A C 1
ATOM 2575 O O . ILE A 1 344 ? 13.148 -10.695 -7.598 1 94.5 344 ILE A O 1
ATOM 2579 N N . GLY A 1 345 ? 14.383 -12.508 -8.117 1 94.12 345 GLY A N 1
ATOM 2580 C CA . GLY A 1 345 ? 13.5 -13.422 -7.418 1 94.12 345 GLY A CA 1
ATOM 2581 C C . GLY A 1 345 ? 12.156 -13.594 -8.102 1 94.12 345 GLY A C 1
ATOM 2582 O O . GLY A 1 345 ? 12.055 -13.5 -9.328 1 94.12 345 GLY A O 1
ATOM 2583 N N . TRP A 1 346 ? 11.125 -13.961 -7.289 1 94.88 346 TRP A N 1
ATOM 2584 C CA . TRP A 1 346 ? 9.781 -14.258 -7.777 1 94.88 346 TRP A CA 1
ATOM 2585 C C . TRP A 1 346 ? 8.859 -13.055 -7.602 1 94.88 346 TRP A C 1
ATOM 2587 O O . TRP A 1 346 ? 9.102 -12.203 -6.742 1 94.88 346 TRP A O 1
ATOM 2597 N N . PRO A 1 347 ? 7.809 -12.906 -8.398 1 95.62 347 PRO A N 1
ATOM 2598 C CA . PRO A 1 347 ? 6.801 -11.875 -8.133 1 95.62 347 PRO A CA 1
ATOM 2599 C C . PRO A 1 347 ? 6.133 -12.039 -6.77 1 95.62 347 PRO A C 1
ATOM 2601 O O . PRO A 1 347 ? 6.062 -13.156 -6.242 1 95.62 347 PRO A O 1
ATOM 2604 N N . ASP A 1 348 ? 5.645 -11 -6.234 1 94.12 348 ASP A N 1
ATOM 2605 C CA . ASP A 1 348 ? 4.91 -11.055 -4.973 1 94.12 348 ASP A CA 1
ATOM 2606 C C . ASP A 1 348 ? 3.75 -12.047 -5.059 1 94.12 348 ASP A C 1
ATOM 2608 O O . ASP A 1 348 ? 3.062 -12.125 -6.078 1 94.12 348 ASP A O 1
ATOM 2612 N N . GLY A 1 349 ? 3.551 -12.82 -4.02 1 91.94 349 GLY A N 1
ATOM 2613 C CA . GLY A 1 349 ? 2.488 -13.812 -3.992 1 91.94 349 GLY A CA 1
ATOM 2614 C C . GLY A 1 349 ? 2.957 -15.195 -4.398 1 91.94 349 GLY A C 1
ATOM 2615 O O . GLY A 1 349 ? 2.236 -16.172 -4.215 1 91.94 349 GLY A O 1
ATOM 2616 N N . TYR A 1 350 ? 4.102 -15.312 -5.035 1 92.56 350 TYR A N 1
ATOM 2617 C CA . TYR A 1 350 ? 4.695 -16.609 -5.324 1 92.56 350 TYR A CA 1
ATOM 2618 C C . TYR A 1 350 ? 5.324 -17.219 -4.07 1 92.56 350 TYR A C 1
ATOM 2620 O O . TYR A 1 350 ? 5.621 -16.5 -3.113 1 92.56 350 TYR A O 1
ATOM 2628 N N . PRO A 1 351 ? 5.527 -18.469 -4.062 1 83.31 351 PRO A N 1
ATOM 2629 C CA . PRO A 1 351 ? 6.168 -19.078 -2.895 1 83.31 351 PRO A CA 1
ATOM 2630 C C . PRO A 1 351 ? 7.562 -18.516 -2.627 1 83.31 351 PRO A C 1
ATOM 2632 O O . PRO A 1 351 ? 8.367 -18.375 -3.553 1 83.31 351 PRO A O 1
ATOM 2635 N N . GLY A 1 352 ? 7.75 -18.172 -1.418 1 76.88 352 GLY A N 1
ATOM 2636 C CA . GLY A 1 352 ? 9.055 -17.656 -1.033 1 76.88 352 GLY A CA 1
ATOM 2637 C C . GLY A 1 352 ? 9.188 -16.156 -1.226 1 76.88 352 GLY A C 1
ATOM 2638 O O . GLY A 1 352 ? 10.156 -15.555 -0.778 1 76.88 352 GLY A O 1
ATOM 2639 N N . ALA A 1 353 ? 8.242 -15.547 -2.037 1 87.06 353 ALA A N 1
ATOM 2640 C CA . ALA A 1 353 ? 8.258 -14.102 -2.254 1 87.06 353 ALA A CA 1
ATOM 2641 C C . ALA A 1 353 ? 7.402 -13.383 -1.215 1 87.06 353 ALA A C 1
ATOM 2643 O O . ALA A 1 353 ? 6.926 -14 -0.26 1 87.06 353 ALA A O 1
ATOM 2644 N N . ARG A 1 354 ? 7.363 -12.133 -1.303 1 83.44 354 ARG A N 1
ATOM 2645 C CA . ARG A 1 354 ? 6.527 -11.328 -0.417 1 83.44 354 ARG A CA 1
ATOM 2646 C C . ARG A 1 354 ? 5.047 -11.617 -0.652 1 83.44 354 ARG A C 1
ATOM 2648 O O . ARG A 1 354 ? 4.648 -11.992 -1.757 1 83.44 354 ARG A O 1
ATOM 2655 N N . VAL A 1 355 ? 4.355 -11.367 0.34 1 83.88 355 VAL A N 1
ATOM 2656 C CA . VAL A 1 355 ? 2.908 -11.523 0.234 1 83.88 355 VAL A CA 1
ATOM 2657 C C . VAL A 1 355 ? 2.328 -10.391 -0.613 1 83.88 355 VAL A C 1
ATOM 2659 O O . VAL A 1 355 ? 2.73 -9.234 -0.474 1 83.88 355 VAL A O 1
ATOM 2662 N N . ALA A 1 356 ? 1.428 -10.711 -1.424 1 80.56 356 ALA A N 1
ATOM 2663 C CA . ALA A 1 356 ? 0.783 -9.703 -2.264 1 80.56 356 ALA A CA 1
ATOM 2664 C C . ALA A 1 356 ? -0.173 -8.836 -1.446 1 80.56 356 ALA A C 1
ATOM 2666 O O . ALA A 1 356 ? -0.894 -9.344 -0.583 1 80.56 356 ALA A O 1
ATOM 2667 N N . GLU A 1 357 ? -0.143 -7.535 -1.699 1 77.44 357 GLU A N 1
ATOM 2668 C CA . GLU A 1 357 ? -1.041 -6.621 -1.002 1 77.44 357 GLU A CA 1
ATOM 2669 C C . GLU A 1 357 ? -2.482 -6.797 -1.469 1 77.44 357 GLU A C 1
ATOM 2671 O O . GLU A 1 357 ? -2.734 -7.004 -2.658 1 77.44 357 GLU A O 1
ATOM 2676 N N . PRO A 1 358 ? -3.373 -6.805 -0.579 1 76.75 358 PRO A N 1
ATOM 2677 C CA . PRO A 1 358 ? -4.777 -6.879 -0.993 1 76.75 358 PRO A CA 1
ATOM 2678 C C . PRO A 1 358 ? -5.215 -5.664 -1.809 1 76.75 358 PRO A C 1
ATOM 2680 O O . PRO A 1 358 ? -4.641 -4.578 -1.665 1 76.75 358 PRO A O 1
ATOM 2683 N N . PRO A 1 359 ? -6.168 -5.859 -2.668 1 75.75 359 PRO A N 1
ATOM 2684 C CA . PRO A 1 359 ? -6.648 -4.746 -3.488 1 75.75 359 PRO A CA 1
ATOM 2685 C C . PRO A 1 359 ? -7.25 -3.615 -2.654 1 75.75 359 PRO A C 1
ATOM 2687 O O . PRO A 1 359 ? -7.793 -3.861 -1.574 1 75.75 359 PRO A O 1
ATOM 2690 N N . ARG A 1 360 ? -7.137 -2.457 -3.145 1 80.31 360 ARG A N 1
ATOM 2691 C CA . ARG A 1 360 ? -7.688 -1.271 -2.5 1 80.31 360 ARG A CA 1
ATOM 2692 C C . ARG A 1 360 ? -9.172 -1.111 -2.824 1 80.31 360 ARG A C 1
ATOM 2694 O O . ARG A 1 360 ? -9.641 -1.595 -3.857 1 80.31 360 ARG A O 1
ATOM 2701 N N . PHE A 1 361 ? -9.961 -0.519 -1.947 1 89.06 361 PHE A N 1
ATOM 2702 C CA . PHE A 1 361 ? -11.359 -0.168 -2.156 1 89.06 361 PHE A CA 1
ATOM 2703 C C . PHE A 1 361 ? -11.484 1.186 -2.848 1 89.06 361 PHE A C 1
ATOM 2705 O O . PHE A 1 361 ? -11.328 2.229 -2.211 1 89.06 361 PHE A O 1
ATOM 2712 N N . GLY A 1 362 ? -11.742 1.218 -4.129 1 88.31 362 GLY A N 1
ATOM 2713 C CA . GLY A 1 362 ? -11.734 2.447 -4.906 1 88.31 362 GLY A CA 1
ATOM 2714 C C . GLY A 1 362 ? -13.117 2.875 -5.359 1 88.31 362 GLY A C 1
ATOM 2715 O O . GLY A 1 362 ? -14.125 2.428 -4.809 1 88.31 362 GLY A O 1
ATOM 2716 N N . GLU A 1 363 ? -13.133 3.766 -6.285 1 88.5 363 GLU A N 1
ATOM 2717 C CA . GLU A 1 363 ? -14.367 4.352 -6.793 1 88.5 363 GLU A CA 1
ATOM 2718 C C . GLU A 1 363 ? -15.289 3.283 -7.375 1 88.5 363 GLU A C 1
ATOM 2720 O O . GLU A 1 363 ? -16.5 3.32 -7.168 1 88.5 363 GLU A O 1
ATOM 2725 N N . ARG A 1 364 ? -14.719 2.389 -8.062 1 91.88 364 ARG A N 1
ATOM 2726 C CA . ARG A 1 364 ? -15.484 1.284 -8.625 1 91.88 364 ARG A CA 1
ATOM 2727 C C . ARG A 1 364 ? -16.219 0.514 -7.531 1 91.88 364 ARG A C 1
ATOM 2729 O O . ARG A 1 364 ? -17.391 0.188 -7.676 1 91.88 364 ARG A O 1
ATOM 2736 N N . ASP A 1 365 ? -15.547 0.213 -6.465 1 93.25 365 ASP A N 1
ATOM 2737 C CA . ASP A 1 365 ? -16.125 -0.533 -5.355 1 93.25 365 ASP A CA 1
ATOM 2738 C C . ASP A 1 365 ? -17.234 0.274 -4.672 1 93.25 365 ASP A C 1
ATOM 2740 O O . ASP A 1 365 ? -18.234 -0.286 -4.234 1 93.25 365 ASP A O 1
ATOM 2744 N N . GLU A 1 366 ? -17.016 1.589 -4.613 1 92.81 366 GLU A N 1
ATOM 2745 C CA . GLU A 1 366 ? -18.047 2.453 -4.039 1 92.81 366 GLU A CA 1
ATOM 2746 C C . GLU A 1 366 ? -19.328 2.408 -4.863 1 92.81 366 GLU A C 1
ATOM 2748 O O . GLU A 1 366 ? -20.422 2.34 -4.305 1 92.81 366 GLU A O 1
ATOM 2753 N N . ILE A 1 367 ? -19.188 2.449 -6.113 1 94.25 367 ILE A N 1
ATOM 2754 C CA . ILE A 1 367 ? -20.344 2.389 -7.008 1 94.25 367 ILE A CA 1
ATOM 2755 C C . ILE A 1 367 ? -21.047 1.043 -6.852 1 94.25 367 ILE A C 1
ATOM 2757 O O . ILE A 1 367 ? -22.266 0.987 -6.73 1 94.25 367 ILE A O 1
ATOM 2761 N N . LEU A 1 368 ? -20.266 -0.009 -6.793 1 96.12 368 LEU A N 1
ATOM 2762 C CA . LEU A 1 368 ? -20.844 -1.345 -6.66 1 96.12 368 LEU A CA 1
ATOM 2763 C C . LEU A 1 368 ? -21.547 -1.504 -5.324 1 96.12 368 LEU A C 1
ATOM 2765 O O . LEU A 1 368 ? -22.625 -2.115 -5.25 1 96.12 368 LEU A O 1
ATOM 2769 N N . ALA A 1 369 ? -20.922 -0.96 -4.32 1 95.62 369 ALA A N 1
ATOM 2770 C CA . ALA A 1 369 ? -21.547 -1.011 -3.004 1 95.62 369 ALA A CA 1
ATOM 2771 C C . ALA A 1 369 ? -22.891 -0.289 -3.012 1 95.62 369 ALA A C 1
ATOM 2773 O O . ALA A 1 369 ? -23.875 -0.804 -2.49 1 95.62 369 ALA A O 1
ATOM 2774 N N . ALA A 1 370 ? -22.875 0.85 -3.594 1 94.81 370 ALA A N 1
ATOM 2775 C CA . ALA A 1 370 ? -24.109 1.641 -3.684 1 94.81 370 ALA A CA 1
ATOM 2776 C C . ALA A 1 370 ? -25.172 0.917 -4.512 1 94.81 370 ALA A C 1
ATOM 2778 O O . ALA A 1 370 ? -26.344 0.904 -4.148 1 94.81 370 ALA A O 1
ATOM 2779 N N . LEU A 1 371 ? -24.766 0.299 -5.57 1 95.44 371 LEU A N 1
ATOM 2780 C CA . LEU A 1 371 ? -25.672 -0.436 -6.441 1 9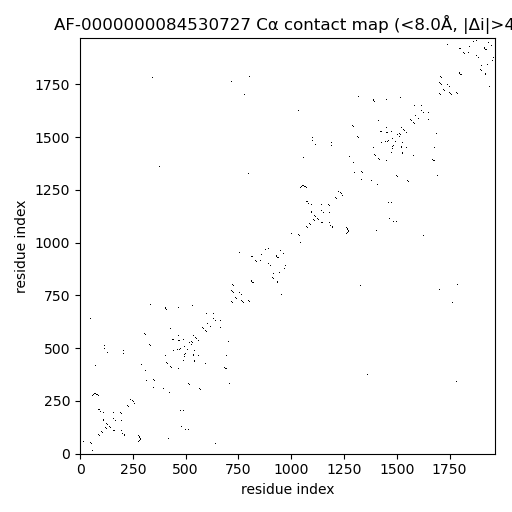5.44 371 LEU A CA 1
ATOM 2781 C C . LEU A 1 371 ? -26.328 -1.596 -5.691 1 95.44 371 LEU A C 1
ATOM 2783 O O . LEU A 1 371 ? -27.547 -1.792 -5.773 1 95.44 371 LEU A O 1
ATOM 2787 N N . ALA A 1 372 ? -25.531 -2.352 -5.055 1 96.81 372 ALA A N 1
ATOM 2788 C CA . ALA A 1 372 ? -26.031 -3.502 -4.309 1 96.81 372 ALA A CA 1
ATOM 2789 C C . ALA A 1 372 ? -27.016 -3.064 -3.221 1 96.81 372 ALA A C 1
ATOM 2791 O O . ALA A 1 372 ? -28.062 -3.688 -3.029 1 96.81 372 ALA A O 1
ATOM 2792 N N . GLN A 1 373 ? -26.688 -2.018 -2.543 1 95.75 373 GLN A N 1
ATOM 2793 C CA . GLN A 1 373 ? -27.562 -1.581 -1.462 1 95.75 373 GLN A CA 1
ATOM 2794 C C . GLN A 1 373 ? -28.859 -0.988 -2.012 1 95.75 373 GLN A C 1
ATOM 2796 O O . GLN A 1 373 ? -29.922 -1.198 -1.445 1 95.75 373 GLN A O 1
ATOM 2801 N N . ARG A 1 374 ? -28.812 -0.178 -3.082 1 94.31 374 ARG A N 1
ATOM 2802 C CA . ARG A 1 374 ? -30.016 0.361 -3.697 1 94.31 374 ARG A CA 1
ATOM 2803 C C . ARG A 1 374 ? -30.969 -0.759 -4.117 1 94.31 374 ARG A C 1
ATOM 2805 O O . ARG A 1 374 ? -32.188 -0.649 -3.941 1 94.31 374 ARG A O 1
ATOM 2812 N N . ALA A 1 375 ? -30.344 -1.778 -4.68 1 95.25 375 ALA A N 1
ATOM 2813 C CA . ALA A 1 375 ? -31.156 -2.93 -5.051 1 95.25 375 ALA A CA 1
ATOM 2814 C C . ALA A 1 375 ? -31.844 -3.527 -3.828 1 95.25 375 ALA A C 1
ATOM 2816 O O . ALA A 1 375 ? -33.031 -3.857 -3.877 1 95.25 375 ALA A O 1
ATOM 2817 N N . ALA A 1 376 ? -31.141 -3.666 -2.795 1 93.62 376 ALA A N 1
ATOM 2818 C CA . ALA A 1 376 ? -31.703 -4.188 -1.55 1 93.62 376 ALA A CA 1
ATOM 2819 C C . ALA A 1 376 ? -32.812 -3.291 -1.028 1 93.62 376 ALA A C 1
ATOM 2821 O O . ALA A 1 376 ? -33.875 -3.775 -0.66 1 93.62 376 ALA A O 1
ATOM 2822 N N . LEU A 1 377 ? -32.594 -1.965 -1.046 1 92.56 377 LEU A N 1
ATOM 2823 C CA . LEU A 1 377 ? -33.562 -0.984 -0.545 1 92.56 377 LEU A CA 1
ATOM 2824 C C . LEU A 1 377 ? -34.844 -1.002 -1.373 1 92.56 377 LEU A C 1
ATOM 2826 O O . LEU A 1 377 ? -35.938 -0.854 -0.83 1 92.56 377 LEU A O 1
ATOM 2830 N N . ASP A 1 378 ? -34.656 -1.219 -2.66 1 91 378 ASP A N 1
ATOM 2831 C CA . ASP A 1 378 ? -35.812 -1.151 -3.578 1 91 378 ASP A CA 1
ATOM 2832 C C . ASP A 1 378 ? -36.438 -2.523 -3.752 1 91 378 ASP A C 1
ATOM 2834 O O . ASP A 1 378 ? -37.469 -2.65 -4.422 1 91 378 ASP A O 1
ATOM 2838 N N . GLY A 1 379 ? -35.812 -3.576 -3.197 1 90.88 379 GLY A N 1
ATOM 2839 C CA . GLY A 1 379 ? -36.344 -4.926 -3.312 1 90.88 379 GLY A CA 1
ATOM 2840 C C . GLY A 1 379 ? -36.156 -5.527 -4.691 1 90.88 379 GLY A C 1
ATOM 2841 O O . GLY A 1 379 ? -36.969 -6.352 -5.137 1 90.88 379 GLY A O 1
ATOM 2842 N N . HIS A 1 380 ? -35.219 -4.996 -5.375 1 93.81 380 HIS A N 1
ATOM 2843 C CA . HIS A 1 380 ? -34.906 -5.516 -6.703 1 93.81 380 HIS A CA 1
ATOM 2844 C C . HIS A 1 380 ? -33.875 -6.625 -6.633 1 93.81 380 HIS A C 1
ATOM 2846 O O . HIS A 1 380 ? -32.875 -6.512 -5.906 1 93.81 380 HIS A O 1
ATOM 2852 N N . ARG A 1 381 ? -34.031 -7.672 -7.383 1 95.38 381 ARG A N 1
ATOM 2853 C CA . ARG A 1 381 ? -33.062 -8.773 -7.414 1 95.38 381 ARG A CA 1
ATOM 2854 C C . ARG A 1 381 ? -32.062 -8.602 -8.562 1 95.38 381 ARG A C 1
ATOM 2856 O O . ARG A 1 381 ? -31.109 -9.367 -8.672 1 95.38 381 ARG A O 1
ATOM 2863 N N . GLU A 1 382 ? -32.312 -7.617 -9.367 1 96.88 382 GLU A N 1
ATOM 2864 C CA . GLU A 1 382 ? -31.516 -7.438 -10.562 1 96.88 382 GLU A CA 1
ATOM 2865 C C . GLU A 1 382 ? -31.141 -5.969 -10.766 1 96.88 382 GLU A C 1
ATOM 2867 O O . GLU A 1 382 ? -31.922 -5.074 -10.406 1 96.88 382 GLU A O 1
ATOM 2872 N N . VAL A 1 383 ? -29.984 -5.723 -11.203 1 97.12 383 VAL A N 1
ATOM 2873 C CA . VAL A 1 383 ? -29.547 -4.422 -11.695 1 97.12 383 VAL A CA 1
ATOM 2874 C C . VAL A 1 383 ? -29.172 -4.523 -13.172 1 97.12 383 VAL A C 1
ATOM 2876 O O . VAL A 1 383 ? -28.328 -5.34 -13.547 1 97.12 383 VAL A O 1
ATOM 2879 N N . VAL A 1 384 ? -29.797 -3.781 -14.016 1 97.62 384 VAL A N 1
ATOM 2880 C CA . VAL A 1 384 ? -29.469 -3.727 -15.438 1 97.62 384 VAL A CA 1
ATOM 2881 C C . VAL A 1 384 ? -28.344 -2.717 -15.672 1 97.62 384 VAL A C 1
ATOM 2883 O O . VAL A 1 384 ? -28.5 -1.531 -15.367 1 97.62 384 VAL A O 1
ATOM 2886 N N . LEU A 1 385 ? -27.219 -3.145 -16.141 1 97.06 385 LEU A N 1
ATOM 2887 C CA . LEU A 1 385 ? -26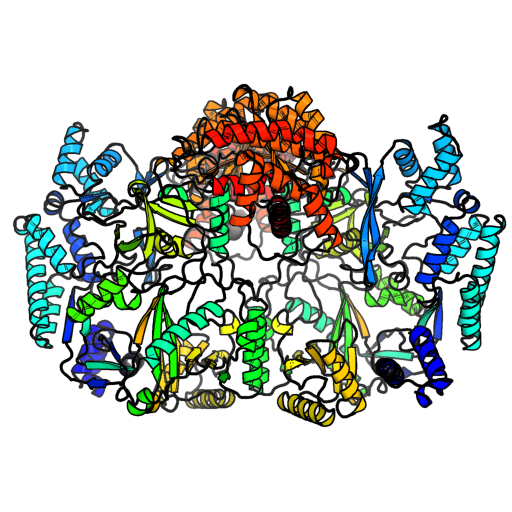.078 -2.285 -16.406 1 97.06 385 LEU A CA 1
ATOM 2888 C C . LEU A 1 385 ? -26.234 -1.57 -17.75 1 97.06 385 LEU A C 1
ATOM 2890 O O . LEU A 1 385 ? -25.812 -2.092 -18.781 1 97.06 385 LEU A O 1
ATOM 2894 N N . GLY A 1 386 ? -26.766 -0.401 -17.688 1 95.44 386 GLY A N 1
ATOM 2895 C CA . GLY A 1 386 ? -26.812 0.438 -18.875 1 95.44 386 GLY A CA 1
ATOM 2896 C C . GLY A 1 386 ? -25.484 1.068 -19.219 1 95.44 386 GLY A C 1
ATOM 2897 O O . GLY A 1 386 ? -24.5 0.898 -18.484 1 95.44 386 GLY A O 1
ATOM 2898 N N . GLU A 1 387 ? -25.375 1.768 -20.25 1 93.75 387 GLU A N 1
ATOM 2899 C CA . GLU A 1 387 ? -24.125 2.33 -20.75 1 93.75 387 GLU A CA 1
ATOM 2900 C C . GLU A 1 387 ? -23.531 3.322 -19.75 1 93.75 387 GLU A C 1
ATOM 2902 O O . GLU A 1 387 ? -22.312 3.379 -19.578 1 93.75 387 GLU A O 1
ATOM 2907 N N . GLN A 1 388 ? -24.359 4.07 -19.141 1 90.19 388 GLN A N 1
ATOM 2908 C CA . GLN A 1 388 ? -23.875 5.051 -18.172 1 90.19 388 GLN A CA 1
ATOM 2909 C C . GLN A 1 388 ? -23.172 4.371 -17 1 90.19 388 GLN A C 1
ATOM 2911 O O . GLN A 1 388 ? -22.125 4.828 -16.547 1 90.19 388 GLN A O 1
ATOM 2916 N N . LEU A 1 389 ? -23.844 3.342 -16.531 1 93.12 389 LEU A N 1
ATOM 2917 C CA . LEU A 1 389 ? -23.25 2.605 -15.422 1 93.12 389 LEU A CA 1
ATOM 2918 C C . LEU A 1 389 ? -21.969 1.903 -15.859 1 93.12 389 LEU A C 1
ATOM 2920 O O . LEU A 1 389 ? -21 1.843 -15.102 1 93.12 389 LEU A O 1
ATOM 2924 N N . LEU A 1 390 ? -21.984 1.359 -17.047 1 94.69 390 LEU A N 1
ATOM 2925 C CA . LEU A 1 390 ? -20.781 0.72 -17.594 1 94.69 390 LEU A CA 1
ATOM 2926 C C . LEU A 1 390 ? -19.641 1.716 -17.688 1 94.69 390 LEU A C 1
ATOM 2928 O O . LEU A 1 390 ? -18.5 1.389 -17.344 1 94.69 390 LEU A O 1
ATOM 2932 N N . ASP A 1 391 ? -19.922 2.92 -18.031 1 91.94 391 ASP A N 1
ATOM 2933 C CA . ASP A 1 391 ? -18.906 3.969 -18.125 1 91.94 391 ASP A CA 1
ATOM 2934 C C . ASP A 1 391 ? -18.359 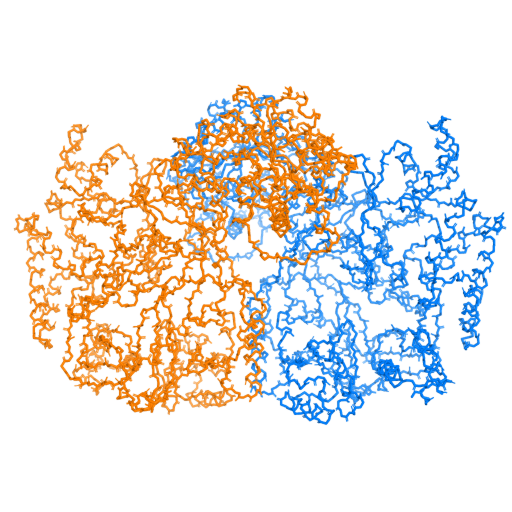4.32 -16.734 1 91.94 391 ASP A C 1
ATOM 2936 O O . ASP A 1 391 ? -17.156 4.535 -16.578 1 91.94 391 ASP A O 1
ATOM 2940 N N . ALA A 1 392 ? -19.234 4.32 -15.828 1 90.94 392 ALA A N 1
ATOM 2941 C CA . ALA A 1 392 ? -18.844 4.672 -14.469 1 90.94 392 ALA A CA 1
ATOM 2942 C C . ALA A 1 392 ? -17.953 3.592 -13.859 1 90.94 392 ALA A C 1
ATOM 2944 O O . ALA A 1 392 ? -17.078 3.885 -13.031 1 90.94 392 ALA A O 1
ATOM 2945 N N . LEU A 1 393 ? -18.172 2.361 -14.273 1 93.25 393 LEU A N 1
ATOM 2946 C CA . LEU A 1 393 ? -17.438 1.237 -13.703 1 93.25 393 LEU A CA 1
ATOM 2947 C C . LEU A 1 393 ? -16.156 0.968 -14.477 1 93.25 393 LEU A C 1
ATOM 2949 O O . LEU A 1 393 ? -15.312 0.183 -14.039 1 93.25 393 LEU A O 1
ATOM 2953 N N . ASP A 1 394 ? -16.031 1.615 -15.57 1 88.94 394 ASP A N 1
ATOM 2954 C CA . ASP A 1 394 ? -14.867 1.438 -16.438 1 88.94 394 ASP A CA 1
ATOM 2955 C C . ASP A 1 394 ? -13.648 2.148 -15.859 1 88.94 394 ASP A C 1
ATOM 2957 O O . ASP A 1 394 ? -13.641 3.373 -15.719 1 88.94 394 ASP A O 1
ATOM 2961 N N . LEU A 1 395 ? -12.609 1.445 -15.477 1 77.12 395 LEU A N 1
ATOM 2962 C CA . LEU A 1 395 ? -11.391 1.989 -14.883 1 77.12 395 LEU A CA 1
ATOM 2963 C C . LEU A 1 395 ? -10.375 2.363 -15.961 1 77.12 395 LEU A C 1
ATOM 2965 O O . LEU A 1 395 ? -9.344 2.967 -15.664 1 77.12 395 LEU A O 1
ATOM 2969 N N . GLY A 1 396 ? -10.531 1.973 -17.062 1 66.94 396 GLY A N 1
ATOM 2970 C CA . GLY A 1 396 ? -9.523 2.096 -18.094 1 66.94 396 GLY A CA 1
ATOM 2971 C C . GLY A 1 396 ? -9.289 3.527 -18.531 1 66.94 396 GLY A C 1
ATOM 2972 O O . GLY A 1 396 ? -10.109 4.406 -18.266 1 66.94 396 GLY A O 1
ATOM 2973 N N . PRO A 1 397 ? -8.023 3.783 -18.891 1 65.44 397 PRO A N 1
ATOM 2974 C CA . PRO A 1 397 ? -7.727 5.082 -19.484 1 65.44 397 PRO A CA 1
ATOM 2975 C C . PRO A 1 397 ? -8.633 5.406 -20.672 1 65.44 397 PRO A C 1
ATOM 2977 O O . PRO A 1 397 ? -9.398 4.547 -21.125 1 65.44 397 PRO A O 1
ATOM 2980 N N . ALA A 1 398 ? -8.375 6.516 -21.156 1 58.62 398 ALA A N 1
ATOM 2981 C CA . ALA A 1 398 ? -9.109 6.961 -22.328 1 58.62 398 ALA A CA 1
ATOM 2982 C C . ALA A 1 398 ? -8.875 6.023 -23.516 1 58.62 398 ALA A C 1
ATOM 2984 O O . ALA A 1 398 ? -9.766 5.824 -24.344 1 58.62 398 ALA A O 1
ATOM 2985 N N . GLU A 1 399 ? -7.66 5.352 -23.469 1 63.19 399 GLU A N 1
ATOM 2986 C CA . GLU A 1 399 ? -7.355 4.5 -24.609 1 63.19 399 GLU A CA 1
ATOM 2987 C C . GLU A 1 399 ? -7.988 3.119 -24.453 1 63.19 399 GLU A C 1
ATOM 2989 O O . GLU A 1 399 ? -7.961 2.307 -25.375 1 63.19 399 GLU A O 1
ATOM 2994 N N . GLY A 1 400 ? -8.617 2.818 -23.391 1 70.19 400 GLY A N 1
ATOM 2995 C CA . GLY A 1 400 ? -9.312 1.567 -23.141 1 70.19 400 GLY A CA 1
ATOM 2996 C C . GLY A 1 400 ? -8.43 0.502 -22.531 1 70.19 400 GLY A C 1
ATOM 2997 O O . GLY A 1 400 ? -7.207 0.65 -22.484 1 70.19 400 GLY A O 1
ATOM 2998 N N . PRO A 1 401 ? -9.031 -0.597 -22.125 1 77.44 401 PRO A N 1
ATOM 2999 C CA . PRO A 1 401 ? -8.266 -1.698 -21.531 1 77.44 401 PRO A CA 1
ATOM 3000 C C . PRO A 1 401 ? -7.387 -2.418 -22.562 1 77.44 401 PRO A C 1
ATOM 3002 O O . PRO A 1 401 ? -7.656 -2.367 -23.75 1 77.44 401 PRO A O 1
ATOM 3005 N N . ARG A 1 402 ? -6.316 -2.943 -22.109 1 86.25 402 ARG A N 1
ATOM 3006 C CA . ARG A 1 402 ? -5.48 -3.803 -22.938 1 86.25 402 ARG A CA 1
ATOM 3007 C C . ARG A 1 402 ? -6.082 -5.199 -23.062 1 86.25 402 ARG A C 1
ATOM 3009 O O . ARG A 1 402 ? -5.949 -6.02 -22.141 1 86.25 402 ARG A O 1
ATOM 3016 N N . LEU A 1 403 ? -6.645 -5.52 -24.156 1 90.94 403 LEU A N 1
ATOM 3017 C CA . LEU A 1 403 ? -7.426 -6.734 -24.344 1 90.94 403 LEU A CA 1
ATOM 3018 C C . LEU A 1 403 ? -6.523 -7.969 -24.344 1 90.94 403 LEU A C 1
ATOM 3020 O O . LEU A 1 403 ? -5.477 -7.977 -24.984 1 90.94 403 LEU A O 1
ATOM 3024 N N . PRO A 1 404 ? -6.906 -9 -23.609 1 93 404 PRO A N 1
ATOM 3025 C CA . PRO A 1 404 ? -6.246 -10.281 -23.859 1 93 404 PRO A CA 1
ATOM 3026 C C . PRO A 1 404 ? -6.5 -10.805 -25.281 1 93 404 PRO A C 1
ATOM 3028 O O . PRO A 1 404 ? -7.602 -10.648 -25.812 1 93 404 PRO A O 1
ATOM 3031 N N . PRO A 1 405 ? -5.535 -11.391 -25.875 1 94.31 405 PRO A N 1
ATOM 3032 C CA . PRO A 1 405 ? -5.688 -11.805 -27.281 1 94.31 405 PRO A CA 1
ATOM 3033 C C . PRO A 1 405 ? -6.707 -12.93 -27.453 1 94.31 405 PRO A C 1
ATOM 3035 O O . PRO A 1 405 ? -7.305 -13.07 -28.531 1 94.31 405 PRO A O 1
ATOM 3038 N N . HIS A 1 406 ? -6.891 -13.766 -26.5 1 95.62 406 HIS A N 1
ATOM 3039 C CA . HIS A 1 406 ? -7.891 -14.828 -26.531 1 95.62 406 HIS A CA 1
ATOM 3040 C C . HIS A 1 406 ? -8.289 -15.25 -25.125 1 95.62 406 HIS A C 1
ATOM 3042 O O . HIS A 1 406 ? -7.531 -15.039 -24.172 1 95.62 406 HIS A O 1
ATOM 3048 N N . LEU A 1 407 ? -9.469 -15.789 -24.984 1 96.69 407 LEU A N 1
ATOM 3049 C CA . LEU A 1 407 ? -10.078 -16.312 -23.766 1 96.69 407 LEU A CA 1
ATOM 3050 C C . LEU A 1 407 ? -10.969 -17.516 -24.062 1 96.69 407 LEU A C 1
ATOM 3052 O O . LEU A 1 407 ? -11.109 -17.906 -25.234 1 96.69 407 LEU A O 1
ATOM 3056 N N . GLU A 1 408 ? -11.414 -18.094 -23.031 1 97.31 408 GLU A N 1
ATOM 3057 C CA . GLU A 1 408 ? -12.461 -19.094 -23.156 1 97.31 408 GLU A CA 1
ATOM 3058 C C . GLU A 1 408 ? -13.633 -18.781 -22.219 1 97.31 408 GLU A C 1
ATOM 3060 O O . GLU A 1 408 ? -13.477 -18.781 -21 1 97.31 408 GLU A O 1
ATOM 3065 N N . VAL A 1 409 ? -14.797 -18.516 -22.828 1 97.62 409 VAL A N 1
ATOM 3066 C CA . VAL A 1 409 ? -15.977 -18.156 -22.062 1 97.62 409 VAL A CA 1
ATOM 3067 C C . VAL A 1 409 ? -16.828 -19.406 -21.797 1 97.62 409 VAL A C 1
ATOM 3069 O O . VAL A 1 409 ? -17.172 -20.125 -22.734 1 97.62 409 VAL A O 1
ATOM 3072 N N . VAL A 1 410 ? -17.109 -19.688 -20.578 1 97.19 410 VAL A N 1
ATOM 3073 C CA . VAL A 1 410 ? -18.016 -20.766 -20.172 1 97.19 410 VAL A CA 1
ATOM 3074 C C . VAL A 1 410 ? -19.312 -20.188 -19.656 1 97.19 410 VAL A C 1
ATOM 3076 O O . VAL A 1 410 ? -19.312 -19.344 -18.75 1 97.19 410 VAL A O 1
ATOM 3079 N N . PHE A 1 411 ? -20.438 -20.625 -20.312 1 97.38 411 PHE A N 1
ATOM 3080 C CA . PHE A 1 411 ? -21.703 -20.016 -19.922 1 97.38 411 PHE A CA 1
ATOM 3081 C C . PHE A 1 411 ? -22.828 -21.047 -19.922 1 97.38 411 PHE A C 1
ATOM 3083 O O . PHE A 1 411 ? -22.688 -22.125 -20.516 1 97.38 411 PHE A O 1
ATOM 3090 N N . GLY A 1 412 ? -23.875 -20.766 -19.109 1 97 412 GLY A N 1
ATOM 3091 C CA . GLY A 1 412 ? -25.141 -21.453 -19.203 1 97 412 GLY A CA 1
ATOM 3092 C C . GLY A 1 412 ? -26.141 -20.734 -20.109 1 97 412 GLY A C 1
ATOM 3093 O O . GLY A 1 412 ? -26.203 -19.516 -20.109 1 97 412 GLY A O 1
ATOM 3094 N N . LEU A 1 413 ? -26.812 -21.547 -20.875 1 97.44 413 LEU A N 1
ATOM 3095 C CA . LEU A 1 413 ? -27.812 -20.984 -21.781 1 97.44 413 LEU A CA 1
ATOM 3096 C C . LEU A 1 413 ? -29.234 -21.297 -21.297 1 97.44 413 LEU A C 1
ATOM 3098 O O . LEU A 1 413 ? -29.578 -22.469 -21.109 1 97.44 413 LEU A O 1
ATOM 3102 N N . HIS A 1 414 ? -30.047 -20.219 -21.078 1 97.88 414 HIS A N 1
ATOM 3103 C CA . HIS A 1 414 ? -31.406 -20.375 -20.562 1 97.88 414 HIS A CA 1
ATOM 3104 C C . HIS A 1 414 ? -32.438 -20.031 -21.625 1 97.88 414 HIS A C 1
ATOM 3106 O O . HIS A 1 414 ? -32.5 -18.906 -22.109 1 97.88 414 HIS A O 1
ATOM 3112 N N . ALA A 1 415 ? -33.156 -20.953 -21.969 1 97.75 415 ALA A N 1
ATOM 3113 C CA . ALA A 1 415 ? -34.281 -20.75 -22.906 1 97.75 415 ALA A CA 1
ATOM 3114 C C . ALA A 1 415 ? -35.344 -21.797 -22.688 1 97.75 415 ALA A C 1
ATOM 3116 O O . ALA A 1 415 ? -35.062 -22.953 -22.391 1 97.75 415 ALA A O 1
ATOM 3117 N N . ALA A 1 416 ? -36.562 -21.406 -22.953 1 97.25 416 ALA A N 1
ATOM 3118 C CA . ALA A 1 416 ? -37.688 -22.297 -22.703 1 97.25 416 ALA A CA 1
ATOM 3119 C C . ALA A 1 416 ? -37.75 -23.406 -23.734 1 97.25 416 ALA A C 1
ATOM 3121 O O . ALA A 1 416 ? -38.219 -24.516 -23.453 1 97.25 416 ALA A O 1
ATOM 3122 N N . SER A 1 417 ? -37.344 -23.078 -24.969 1 96.56 417 SER A N 1
ATOM 3123 C CA . SER A 1 417 ? -37.406 -24.031 -26.078 1 96.56 417 SER A CA 1
ATOM 3124 C C . SER A 1 417 ? -36.375 -23.703 -27.141 1 96.56 417 SER A C 1
ATOM 3126 O O . SER A 1 417 ? -35.75 -22.625 -27.109 1 96.56 417 SER A O 1
ATOM 3128 N N . ARG A 1 418 ? -36.219 -24.625 -28.078 1 95.5 418 ARG A N 1
ATOM 3129 C CA . ARG A 1 418 ? -35.312 -24.375 -29.203 1 95.5 418 ARG A CA 1
ATOM 3130 C C . ARG A 1 418 ? -35.812 -23.219 -30.062 1 95.5 418 ARG A C 1
ATOM 3132 O O . ARG A 1 418 ? -35.031 -22.438 -30.594 1 95.5 418 ARG A O 1
ATOM 3139 N N . GLN A 1 419 ? -37.125 -23.109 -30.172 1 95.62 419 GLN A N 1
ATOM 3140 C CA . GLN A 1 419 ? -37.719 -22.031 -30.938 1 95.62 419 GLN A CA 1
ATOM 3141 C C . GLN A 1 419 ? -37.438 -20.672 -30.297 1 95.62 419 GLN A C 1
ATOM 3143 O O . GLN A 1 419 ? -37.188 -19.688 -30.984 1 95.62 419 GLN A O 1
ATOM 3148 N N . ALA A 1 420 ? -37.5 -20.734 -29 1 96.88 420 ALA A N 1
ATOM 3149 C CA . ALA A 1 420 ? -37.188 -19.516 -28.281 1 96.88 420 ALA A CA 1
ATOM 3150 C C . ALA A 1 420 ? -35.75 -19.094 -28.531 1 96.88 420 ALA A C 1
ATOM 3152 O O . ALA A 1 420 ? -35.438 -17.906 -28.719 1 96.88 420 ALA A O 1
ATOM 3153 N N . LEU A 1 421 ? -34.812 -20.031 -28.578 1 95.62 421 LEU A N 1
ATOM 3154 C CA . LEU A 1 421 ? -33.406 -19.781 -28.875 1 95.62 421 LEU A CA 1
ATOM 3155 C C . LEU A 1 421 ? -33.281 -19.141 -30.25 1 95.62 421 LEU A C 1
ATOM 3157 O O . LEU A 1 421 ? -32.531 -18.156 -30.406 1 95.62 421 LEU A O 1
ATOM 3161 N N . ASP A 1 422 ? -34.031 -19.625 -31.203 1 95.88 422 ASP A N 1
ATOM 3162 C CA . ASP A 1 422 ? -33.969 -19.156 -32.562 1 95.88 422 ASP A CA 1
ATOM 3163 C C . ASP A 1 422 ? -34.5 -17.719 -32.688 1 95.88 422 ASP A C 1
ATOM 3165 O O . ASP A 1 422 ? -34 -16.953 -33.531 1 95.88 422 ASP A O 1
ATOM 3169 N N . ARG A 1 423 ? -35.406 -17.391 -31.797 1 96.31 423 ARG A N 1
ATOM 3170 C CA . ARG A 1 423 ? -36 -16.047 -31.828 1 96.31 423 ARG A CA 1
ATOM 3171 C C . ARG A 1 423 ? -35.188 -15.07 -31.016 1 96.31 423 ARG A C 1
ATOM 3173 O O . ARG A 1 423 ? -35.531 -13.891 -30.922 1 96.31 423 ARG A O 1
ATOM 3180 N N . GLY A 1 424 ? -34.156 -15.586 -30.406 1 95.62 424 GLY A N 1
ATOM 3181 C CA . GLY A 1 424 ? -33.312 -14.719 -29.609 1 95.62 424 GLY A CA 1
ATOM 3182 C C . GLY A 1 424 ? -33.812 -14.523 -28.188 1 95.62 424 GLY A C 1
ATOM 3183 O O . GLY A 1 424 ? -33.344 -13.625 -27.484 1 95.62 424 GLY A O 1
ATOM 3184 N N . GLU A 1 425 ? -34.781 -15.336 -27.766 1 97.5 425 GLU A N 1
ATOM 3185 C CA . GLU A 1 425 ? -35.344 -15.242 -26.422 1 97.5 425 GLU A CA 1
ATOM 3186 C C . GLU A 1 425 ? -34.594 -16.156 -25.453 1 97.5 425 GLU A C 1
ATOM 3188 O O . GLU A 1 425 ? -35.156 -17.156 -24.984 1 97.5 425 GLU A O 1
ATOM 3193 N N . PHE A 1 426 ? -33.438 -15.797 -25.125 1 97.75 426 PHE A N 1
ATOM 3194 C CA . PHE A 1 426 ? -32.625 -16.578 -24.203 1 97.75 426 PHE A CA 1
ATOM 3195 C C . PHE A 1 426 ? -31.766 -15.656 -23.328 1 97.75 426 PHE A C 1
ATOM 3197 O O . PHE A 1 426 ? -31.641 -14.469 -23.609 1 97.75 426 PHE A O 1
ATOM 3204 N N . TRP A 1 427 ? -31.281 -16.219 -22.188 1 97.56 427 TRP A N 1
ATOM 3205 C CA . TRP A 1 427 ? -30.281 -15.594 -21.344 1 97.56 427 TRP A CA 1
ATOM 3206 C C . TRP A 1 427 ? -28.969 -16.359 -21.391 1 97.56 427 TRP A C 1
ATOM 3208 O O . TRP A 1 427 ? -28.953 -17.594 -21.406 1 97.56 427 TRP A O 1
ATOM 3218 N N . LEU A 1 428 ? -27.875 -15.633 -21.531 1 98.38 428 LEU A N 1
ATOM 3219 C CA . LEU A 1 428 ? -26.531 -16.203 -21.406 1 98.38 428 LEU A CA 1
ATOM 3220 C C . LEU A 1 428 ? -25.938 -15.859 -20.047 1 98.38 428 LEU A C 1
ATOM 3222 O O . LEU A 1 428 ? -25.625 -14.695 -19.766 1 98.38 428 LEU A O 1
ATOM 3226 N N . GLU A 1 429 ? -25.781 -16.828 -19.172 1 97.94 429 GLU A N 1
ATOM 3227 C CA . GLU A 1 429 ? -25.203 -16.625 -17.844 1 97.94 429 GLU A CA 1
ATOM 3228 C C . GLU A 1 429 ? -23.719 -17 -17.828 1 97.94 429 GLU A C 1
ATOM 3230 O O . GLU A 1 429 ? -23.375 -18.172 -18.016 1 97.94 429 GLU A O 1
ATOM 3235 N N . VAL A 1 430 ? -22.891 -16.047 -17.562 1 97.75 430 VAL A N 1
ATOM 3236 C CA . VAL A 1 430 ? -21.469 -16.328 -17.5 1 97.75 430 VAL A CA 1
ATOM 3237 C C . VAL A 1 430 ? -21.141 -17.141 -16.25 1 97.75 430 VAL A C 1
ATOM 3239 O O . VAL A 1 430 ? -21.484 -16.734 -15.141 1 97.75 430 VAL A O 1
ATOM 3242 N N . VAL A 1 431 ? -20.5 -18.266 -16.438 1 95.06 431 VAL A N 1
ATOM 3243 C CA . VAL A 1 431 ? -20.109 -19.125 -15.336 1 95.06 431 VAL A CA 1
ATOM 3244 C C . VAL A 1 431 ? -18.641 -18.859 -14.977 1 95.06 431 VAL A C 1
ATOM 3246 O O . VAL A 1 431 ? -18.312 -18.656 -13.812 1 95.06 431 VAL A O 1
ATOM 3249 N N . SER A 1 432 ? -17.812 -18.891 -15.93 1 94.31 432 SER A N 1
ATOM 3250 C CA . SER A 1 432 ? -16.391 -18.609 -15.742 1 94.31 432 SER A CA 1
ATOM 3251 C C . SER A 1 432 ? -15.742 -18.141 -17.047 1 94.31 432 SER A C 1
ATOM 3253 O O . SER A 1 432 ? -16.344 -18.266 -18.125 1 94.31 432 SER A O 1
ATOM 3255 N N . VAL A 1 433 ? -14.672 -17.516 -16.891 1 96.62 433 VAL A N 1
ATOM 3256 C CA . VAL A 1 433 ? -13.828 -17.156 -18.031 1 96.62 433 VAL A CA 1
ATOM 3257 C C . VAL A 1 433 ? -12.398 -17.641 -17.781 1 96.62 433 VAL A C 1
ATOM 3259 O O . VAL A 1 433 ? -11.766 -17.25 -16.797 1 96.62 433 VAL A O 1
ATOM 3262 N N . ALA A 1 434 ? -12.039 -18.516 -18.656 1 95.5 434 ALA A N 1
ATOM 3263 C CA . ALA A 1 434 ? -10.688 -19.047 -18.516 1 95.5 434 ALA A CA 1
ATOM 3264 C C . ALA A 1 434 ? -9.641 -18.078 -19.047 1 95.5 434 ALA A C 1
ATOM 3266 O O . ALA A 1 434 ? -9.922 -17.297 -19.969 1 95.5 434 ALA A O 1
ATOM 3267 N N . ARG A 1 435 ? -8.453 -18.156 -18.531 1 92.81 435 ARG A N 1
ATOM 3268 C CA . ARG A 1 435 ? -7.352 -17.234 -18.797 1 92.81 435 ARG A CA 1
ATOM 3269 C C . ARG A 1 435 ? -6.895 -17.312 -20.25 1 92.81 435 ARG A C 1
ATOM 3271 O O . ARG A 1 435 ? -6.285 -16.391 -20.781 1 92.81 435 ARG A O 1
ATOM 3278 N N . ALA A 1 436 ? -7.164 -18.469 -20.906 1 95.5 436 ALA A N 1
ATOM 3279 C CA . ALA A 1 436 ? -6.766 -18.688 -22.297 1 95.5 436 ALA A CA 1
ATOM 3280 C C . ALA A 1 436 ? -7.695 -19.688 -22.984 1 95.5 436 ALA A C 1
ATOM 3282 O O . ALA A 1 436 ? -8.352 -20.484 -22.312 1 95.5 436 ALA A O 1
ATOM 3283 N N . ALA A 1 437 ? -7.691 -19.578 -24.297 1 96.31 437 ALA A N 1
ATOM 3284 C CA . ALA A 1 437 ? -8.391 -20.594 -25.078 1 96.31 437 ALA A CA 1
ATOM 3285 C C . ALA A 1 437 ? -7.738 -21.969 -24.906 1 96.31 437 ALA A C 1
ATOM 3287 O O . ALA A 1 437 ? -6.512 -22.078 -24.891 1 96.31 437 ALA A O 1
ATOM 3288 N N . GLY A 1 438 ? -8.57 -22.938 -24.734 1 94.56 438 GLY A N 1
ATOM 3289 C CA . GLY A 1 438 ? -8.062 -24.297 -24.625 1 94.56 438 GLY A CA 1
ATOM 3290 C C . GLY A 1 438 ? -7.934 -24.781 -23.188 1 94.56 438 GLY A C 1
ATOM 3291 O O . GLY A 1 438 ? -7.762 -25.969 -22.953 1 94.56 438 GLY A O 1
ATOM 3292 N N . VAL A 1 439 ? -8.055 -23.891 -22.234 1 94.38 439 VAL A N 1
ATOM 3293 C CA . VAL A 1 439 ? -7.852 -24.234 -20.828 1 94.38 439 VAL A CA 1
ATOM 3294 C C . VAL A 1 439 ? -8.914 -25.234 -20.375 1 94.38 439 VAL A C 1
ATOM 3296 O O . VAL A 1 439 ? -8.602 -26.266 -19.766 1 94.38 439 VAL A O 1
ATOM 3299 N N . SER A 1 440 ? -10.148 -25 -20.734 1 92.31 440 SER A N 1
ATOM 3300 C CA . SER A 1 440 ? -11.219 -25.922 -20.344 1 92.31 440 SER A CA 1
ATOM 3301 C C . SER A 1 440 ? -11.359 -27.062 -21.328 1 92.31 440 SER A C 1
ATOM 3303 O O . SER A 1 440 ? -11.609 -28.203 -20.938 1 92.31 440 SER A O 1
ATOM 3305 N N . THR A 1 441 ? -11.117 -26.844 -22.578 1 93.06 441 THR A N 1
ATOM 3306 C CA . THR A 1 441 ? -11.398 -27.812 -23.625 1 93.06 441 THR A CA 1
ATOM 3307 C C . THR A 1 441 ? -10.211 -28.75 -23.828 1 93.06 441 THR A C 1
ATOM 3309 O O . THR A 1 441 ? -10.375 -29.875 -24.297 1 93.06 441 THR A O 1
ATOM 3312 N N . GLY A 1 442 ? -9.031 -28.344 -23.484 1 92.19 442 GLY A N 1
ATOM 3313 C CA . GLY A 1 442 ? -7.812 -29.062 -23.812 1 92.19 442 GLY A CA 1
ATOM 3314 C C . GLY A 1 442 ? -7.816 -30.5 -23.297 1 92.19 442 GLY A C 1
ATOM 3315 O O . GLY A 1 442 ? -7.453 -31.422 -24.031 1 92.19 442 GLY A O 1
ATOM 3316 N N . ARG A 1 443 ? -8.258 -30.719 -22.109 1 89.81 443 ARG A N 1
ATOM 3317 C CA . ARG A 1 443 ? -8.18 -32.031 -21.469 1 89.81 443 ARG A CA 1
ATOM 3318 C C . ARG A 1 443 ? -9.133 -33 -22.141 1 89.81 443 ARG A C 1
ATOM 3320 O O . ARG A 1 443 ? -8.992 -34.219 -21.969 1 89.81 443 ARG A O 1
ATOM 3327 N N . PHE A 1 444 ? -10.133 -32.5 -22.969 1 93.44 444 PHE A N 1
ATOM 3328 C CA . PHE A 1 444 ? -11.156 -33.406 -23.5 1 93.44 444 PHE A CA 1
ATOM 3329 C C . PHE A 1 444 ? -10.977 -33.594 -25 1 93.44 444 PHE A C 1
ATOM 3331 O O . PHE A 1 444 ? -11.789 -34.25 -25.656 1 93.44 444 PHE A O 1
ATOM 3338 N N . LEU A 1 445 ? -9.961 -33 -25.531 1 93.62 445 LEU A N 1
ATOM 3339 C CA . LEU A 1 445 ? -9.766 -33.094 -26.969 1 93.62 445 LEU A CA 1
ATOM 3340 C C . LEU A 1 445 ? -9.695 -34.531 -27.438 1 93.62 445 LEU A C 1
ATOM 3342 O O . LEU A 1 445 ? -10.258 -34.906 -28.484 1 93.62 445 LEU A O 1
ATOM 3346 N N . HIS A 1 446 ? -9.094 -35.406 -26.688 1 89.19 446 HIS A N 1
ATOM 3347 C CA . HIS A 1 446 ? -8.883 -36.781 -27.078 1 89.19 446 HIS A CA 1
ATOM 3348 C C . HIS A 1 446 ? -10.203 -37.562 -27.141 1 89.19 446 HIS A C 1
ATOM 3350 O O . HIS A 1 446 ? -10.289 -38.594 -27.781 1 89.19 446 HIS A O 1
ATOM 3356 N N . LEU A 1 447 ? -11.25 -37.062 -26.438 1 91.38 447 LEU A N 1
ATOM 3357 C CA . LEU A 1 447 ? -12.547 -37.719 -26.375 1 91.38 447 LEU A CA 1
ATOM 3358 C C . LEU A 1 447 ? -13.391 -37.406 -27.594 1 91.38 447 LEU A C 1
ATOM 3360 O O . LEU A 1 447 ? -14.328 -38.125 -27.922 1 91.38 447 LEU A O 1
ATOM 3364 N N . LEU A 1 448 ? -13.086 -36.312 -28.234 1 93.69 448 LEU A N 1
ATOM 3365 C CA . LEU A 1 448 ? -13.938 -35.812 -29.312 1 93.69 448 LEU A CA 1
ATOM 3366 C C . LEU A 1 448 ? -13.703 -36.625 -30.594 1 93.69 448 LEU A C 1
ATOM 3368 O O . LEU A 1 448 ? -12.641 -37.219 -30.766 1 93.69 448 LEU A O 1
ATOM 3372 N N . ASP A 1 449 ? -14.695 -36.531 -31.453 1 92.62 449 ASP A N 1
ATOM 3373 C CA . ASP A 1 449 ? -14.523 -37.125 -32.781 1 92.62 449 ASP A CA 1
ATOM 3374 C C . ASP A 1 449 ? -13.391 -36.469 -33.531 1 92.62 449 ASP A C 1
ATOM 3376 O O . ASP A 1 449 ? -13.102 -35.281 -33.312 1 92.62 449 ASP A O 1
ATOM 3380 N N . PRO A 1 450 ? -12.781 -37.156 -34.375 1 93.62 450 PRO A N 1
ATOM 3381 C CA . PRO A 1 450 ? -11.594 -36.656 -35.062 1 93.62 450 PRO A CA 1
ATOM 3382 C C . PRO A 1 450 ? -11.844 -35.312 -35.75 1 93.62 450 PRO A C 1
ATOM 3384 O O . PRO A 1 450 ? -10.977 -34.438 -35.75 1 93.62 450 PRO A O 1
ATOM 3387 N N . GLN A 1 451 ? -12.984 -35.188 -36.344 1 93.69 451 GLN A N 1
ATOM 3388 C CA . GLN A 1 451 ? -13.273 -33.938 -37.062 1 93.69 451 GLN A CA 1
ATOM 3389 C C . GLN A 1 451 ? -13.336 -32.75 -36.094 1 93.69 451 GLN A C 1
ATOM 3391 O O . GLN A 1 451 ? -12.766 -31.688 -36.375 1 93.69 451 GLN A O 1
ATOM 3396 N N . HIS A 1 452 ? -14.023 -32.969 -35.031 1 93.38 452 HIS A N 1
ATOM 3397 C CA . HIS A 1 452 ? -14.125 -31.906 -34 1 93.38 452 HIS A CA 1
ATOM 3398 C C . HIS A 1 452 ? -12.773 -31.656 -33.344 1 93.38 452 HIS A C 1
ATOM 3400 O O . HIS A 1 452 ? -12.406 -30.5 -33.125 1 93.38 452 HIS A O 1
ATOM 3406 N N . ARG A 1 453 ? -12.062 -32.656 -33 1 94.38 453 ARG A N 1
ATOM 3407 C CA . ARG A 1 453 ? -10.734 -32.531 -32.438 1 94.38 453 ARG A CA 1
ATOM 3408 C C . ARG A 1 453 ? -9.812 -31.719 -33.344 1 94.38 453 ARG A C 1
ATOM 3410 O O . ARG A 1 453 ? -9.102 -30.844 -32.875 1 94.38 453 ARG A O 1
ATOM 3417 N N . ALA A 1 454 ? -9.828 -32.031 -34.625 1 94.94 454 ALA A N 1
ATOM 3418 C CA . ALA A 1 454 ? -9 -31.312 -35.594 1 94.94 454 ALA A CA 1
ATOM 3419 C C . ALA A 1 454 ? -9.383 -29.828 -35.656 1 94.94 454 ALA A C 1
ATOM 3421 O O . ALA A 1 454 ? -8.508 -28.969 -35.75 1 94.94 454 ALA A O 1
ATOM 3422 N N . ALA A 1 455 ? -10.641 -29.594 -35.625 1 93.94 455 ALA A N 1
ATOM 3423 C CA . ALA A 1 455 ? -11.117 -28.219 -35.688 1 93.94 455 ALA A CA 1
ATOM 3424 C C . ALA A 1 455 ? -10.633 -27.422 -34.469 1 93.94 455 ALA A C 1
ATOM 3426 O O . ALA A 1 455 ? -10.125 -26.312 -34.594 1 93.94 455 ALA A O 1
ATOM 3427 N N . PHE A 1 456 ? -10.781 -27.984 -33.312 1 94.19 456 PHE A N 1
ATOM 3428 C CA . PHE A 1 456 ? -10.312 -27.328 -32.094 1 94.19 456 PHE A CA 1
ATOM 3429 C C . PHE A 1 456 ? -8.797 -27.156 -32.125 1 94.19 456 PHE A C 1
ATOM 3431 O O . PHE A 1 456 ? -8.289 -26.094 -31.75 1 94.19 456 PHE A O 1
ATOM 3438 N N . THR A 1 457 ? -8.078 -28.172 -32.5 1 93.88 457 THR A N 1
ATOM 3439 C CA . THR A 1 457 ? -6.621 -28.125 -32.531 1 93.88 457 THR A CA 1
ATOM 3440 C C . THR A 1 457 ? -6.152 -27.031 -33.5 1 93.88 457 THR A C 1
ATOM 3442 O O . THR A 1 457 ? -5.199 -26.312 -33.188 1 93.88 457 THR A O 1
ATOM 3445 N N . SER A 1 458 ? -6.812 -26.922 -34.594 1 94.12 458 SER A N 1
ATOM 3446 C CA . SER A 1 458 ? -6.48 -25.891 -35.562 1 94.12 458 SER A CA 1
ATOM 3447 C C . SER A 1 458 ? -6.652 -24.5 -34.938 1 94.12 458 SER A C 1
ATOM 3449 O O . SER A 1 458 ? -5.777 -23.641 -35.094 1 94.12 458 SER A O 1
ATOM 3451 N N . VAL A 1 459 ? -7.707 -24.297 -34.281 1 93.19 459 VAL A N 1
ATOM 3452 C CA . VAL A 1 459 ? -7.969 -23.016 -33.625 1 93.19 459 VAL A CA 1
ATOM 3453 C C . VAL A 1 459 ? -6.898 -22.734 -32.594 1 93.19 459 VAL A C 1
ATOM 3455 O O . VAL A 1 459 ? -6.344 -21.641 -32.531 1 93.19 459 VAL A O 1
ATOM 3458 N N . LEU A 1 460 ? -6.582 -23.672 -31.812 1 94.19 460 LEU A N 1
ATOM 3459 C CA . LEU A 1 460 ? -5.668 -23.5 -30.688 1 94.19 460 LEU A CA 1
ATOM 3460 C C . LEU A 1 460 ? -4.238 -23.297 -31.172 1 94.19 460 LEU A C 1
ATOM 3462 O O . LEU A 1 460 ? -3.434 -22.656 -30.5 1 94.19 460 LEU A O 1
ATOM 3466 N N . THR A 1 461 ? -3.916 -23.766 -32.344 1 92.88 461 THR A N 1
ATOM 3467 C CA . THR A 1 461 ? -2.576 -23.625 -32.906 1 92.88 461 THR A CA 1
ATOM 3468 C C . THR A 1 461 ? -2.395 -22.234 -33.5 1 92.88 461 THR A C 1
ATOM 3470 O O . THR A 1 461 ? -1.269 -21.75 -33.625 1 92.88 461 THR A O 1
ATOM 3473 N N . ASN A 1 462 ? -3.492 -21.578 -33.844 1 92.56 462 ASN A N 1
ATOM 3474 C CA . ASN A 1 462 ? -3.412 -20.312 -34.562 1 92.56 462 ASN A CA 1
ATOM 3475 C C . ASN A 1 462 ? -4 -19.156 -33.75 1 92.56 462 ASN A C 1
ATOM 3477 O O . ASN A 1 462 ? -4.641 -18.266 -34.312 1 92.56 462 ASN A O 1
ATOM 3481 N N . LEU A 1 463 ? -3.84 -19.203 -32.5 1 94.31 463 LEU A N 1
ATOM 3482 C CA . LEU A 1 463 ? -4.355 -18.156 -31.625 1 94.31 463 LEU A CA 1
ATOM 3483 C C . LEU A 1 463 ? -3.529 -16.875 -31.75 1 94.31 463 LEU A C 1
ATOM 3485 O O . LEU A 1 463 ? -2.309 -16.938 -31.922 1 94.31 463 LEU A O 1
ATOM 3489 N N . PRO A 1 464 ? -4.195 -15.703 -31.688 1 93.81 464 PRO A N 1
ATOM 3490 C CA . PRO A 1 464 ? -3.424 -14.461 -31.578 1 93.81 464 PRO A CA 1
ATOM 3491 C C . PRO A 1 464 ? -2.693 -14.336 -30.25 1 93.81 464 PRO A C 1
ATOM 3493 O O . PRO A 1 464 ? -3.031 -15.023 -29.281 1 93.81 464 PRO A O 1
ATOM 3496 N N . THR A 1 465 ? -1.677 -13.531 -30.25 1 93.19 465 THR A N 1
ATOM 3497 C CA . THR A 1 465 ? -0.876 -13.312 -29.062 1 93.19 465 THR A CA 1
ATOM 3498 C C . THR A 1 465 ? -0.892 -11.836 -28.656 1 93.19 465 THR A C 1
ATOM 3500 O O . THR A 1 465 ? -1.441 -11 -29.375 1 93.19 465 THR A O 1
ATOM 3503 N N . MET A 1 466 ? -0.349 -11.594 -27.516 1 90.62 466 MET A N 1
ATOM 3504 C CA . MET A 1 466 ? -0.277 -10.227 -27.016 1 90.62 466 MET A CA 1
ATOM 3505 C C . MET A 1 466 ? 0.62 -9.359 -27.891 1 90.62 466 MET A C 1
ATOM 3507 O O . MET A 1 466 ? 0.439 -8.141 -27.953 1 90.62 466 MET A O 1
ATOM 3511 N N . ASP A 1 467 ? 1.578 -10.062 -28.531 1 87.81 467 ASP A N 1
ATOM 3512 C CA . ASP A 1 467 ? 2.518 -9.391 -29.422 1 87.81 467 ASP A CA 1
ATOM 3513 C C . ASP A 1 467 ? 2.396 -9.906 -30.844 1 87.81 467 ASP A C 1
ATOM 3515 O O . ASP A 1 467 ? 2.27 -11.117 -31.062 1 87.81 467 ASP A O 1
ATOM 3519 N N . ASP A 1 468 ? 2.336 -9.141 -31.906 1 81.62 468 ASP A N 1
ATOM 3520 C CA . ASP A 1 468 ? 2.115 -9.492 -33.312 1 81.62 468 ASP A CA 1
ATOM 3521 C C . ASP A 1 468 ? 3.098 -10.562 -33.781 1 81.62 468 ASP A C 1
ATOM 3523 O O . ASP A 1 468 ? 2.736 -11.445 -34.562 1 81.62 468 ASP A O 1
ATOM 3527 N N . GLN A 1 469 ? 4.273 -10.656 -33.312 1 84.81 469 GLN A N 1
ATOM 3528 C CA . GLN A 1 469 ? 5.254 -11.586 -33.844 1 84.81 469 GLN A CA 1
ATOM 3529 C C . GLN A 1 469 ? 5.664 -12.625 -32.812 1 84.81 469 GLN A C 1
ATOM 3531 O O . GLN A 1 469 ? 6.707 -13.266 -32.938 1 84.81 469 GLN A O 1
ATOM 3536 N N . ALA A 1 470 ? 4.762 -12.836 -31.938 1 92.38 470 ALA A N 1
ATOM 3537 C CA . ALA A 1 470 ? 5.039 -13.883 -30.953 1 92.38 470 ALA A CA 1
ATOM 3538 C C . ALA A 1 470 ? 4.43 -15.211 -31.391 1 92.38 470 ALA A C 1
ATOM 3540 O O . ALA A 1 470 ? 3.465 -15.242 -32.156 1 92.38 470 ALA A O 1
ATOM 3541 N N . VAL A 1 471 ? 5.02 -16.281 -31.031 1 94.38 471 VAL A N 1
ATOM 3542 C CA . VAL A 1 471 ? 4.523 -17.609 -31.344 1 94.38 471 VAL A CA 1
ATOM 3543 C C . VAL A 1 471 ? 3.885 -18.234 -30.109 1 94.38 471 VAL A C 1
ATOM 3545 O O . VAL A 1 471 ? 4.328 -17.969 -28.984 1 94.38 471 VAL A O 1
ATOM 3548 N N . THR A 1 472 ? 2.83 -18.969 -30.312 1 95 472 THR A N 1
ATOM 3549 C CA . THR A 1 472 ? 2.164 -19.641 -29.203 1 95 472 THR A CA 1
ATOM 3550 C C . THR A 1 472 ? 2.912 -20.906 -28.812 1 95 472 THR A C 1
ATOM 3552 O O . THR A 1 472 ? 3.473 -21.594 -29.672 1 95 472 THR A O 1
ATOM 3555 N N . ALA A 1 473 ? 2.924 -21.125 -27.531 1 96.38 473 ALA A N 1
ATOM 3556 C CA . ALA A 1 473 ? 3.529 -22.359 -27.031 1 96.38 473 ALA A CA 1
ATOM 3557 C C . ALA A 1 473 ? 2.646 -23 -25.969 1 96.38 473 ALA A C 1
ATOM 3559 O O . ALA A 1 473 ? 2.051 -22.297 -25.141 1 96.38 473 ALA A O 1
ATOM 3560 N N . GLN A 1 474 ? 2.539 -24.312 -26.031 1 96.44 474 GLN A N 1
ATOM 3561 C CA . GLN A 1 474 ? 1.863 -25.062 -24.984 1 96.44 474 GLN A CA 1
ATOM 3562 C C . GLN A 1 474 ? 2.84 -25.469 -23.891 1 96.44 474 GLN A C 1
ATOM 3564 O O . GLN A 1 474 ? 3.914 -26 -24.172 1 96.44 474 GLN A O 1
ATOM 3569 N N . LEU A 1 475 ? 2.482 -25.156 -22.672 1 96.19 475 LEU A N 1
ATOM 3570 C CA . LEU A 1 475 ? 3.287 -25.594 -21.547 1 96.19 475 LEU A CA 1
ATOM 3571 C C . LEU A 1 475 ? 3.012 -27.062 -21.219 1 96.19 475 LEU A C 1
ATOM 3573 O O . LEU A 1 475 ? 1.858 -27.453 -21.031 1 96.19 475 LEU A O 1
ATOM 3577 N N . SER A 1 476 ? 3.994 -27.859 -21.266 1 95.94 476 SER A N 1
ATOM 3578 C CA . SER A 1 476 ? 3.951 -29.266 -20.875 1 95.94 476 SER A CA 1
ATOM 3579 C C . SER A 1 476 ? 4.781 -29.5 -19.609 1 95.94 476 SER A C 1
ATOM 3581 O O . SER A 1 476 ? 6.004 -29.359 -19.625 1 95.94 476 SER A O 1
ATOM 3583 N N . CYS A 1 477 ? 4.145 -29.781 -18.516 1 94.31 477 CYS A N 1
ATOM 3584 C CA . CYS A 1 477 ? 4.805 -29.969 -17.234 1 94.31 477 CYS A CA 1
ATOM 3585 C C . CYS A 1 477 ? 3.965 -30.844 -16.312 1 94.31 477 CYS A C 1
ATOM 3587 O O . CYS A 1 477 ? 2.736 -30.75 -16.312 1 94.31 477 CYS A O 1
ATOM 3589 N N . PRO A 1 478 ? 4.59 -31.719 -15.562 1 92.31 478 PRO A N 1
ATOM 3590 C CA . PRO A 1 478 ? 3.811 -32.469 -14.578 1 92.31 478 PRO A CA 1
ATOM 3591 C C . PRO A 1 478 ? 3.215 -31.578 -13.492 1 92.31 478 PRO A C 1
ATOM 3593 O O . PRO A 1 478 ? 3.826 -30.578 -13.109 1 92.31 478 PRO A O 1
ATOM 3596 N N . PRO A 1 479 ? 1.998 -31.953 -13.023 1 92.38 479 PRO A N 1
ATOM 3597 C CA . PRO A 1 479 ? 1.463 -31.219 -11.883 1 92.38 479 PRO A CA 1
ATOM 3598 C C . PRO A 1 479 ? 2.225 -31.5 -10.586 1 92.38 479 PRO A C 1
ATOM 3600 O O . PRO A 1 479 ? 3.021 -32.438 -10.531 1 92.38 479 PRO A O 1
ATOM 3603 N N . LEU A 1 480 ? 2.047 -30.703 -9.586 1 90.69 480 LEU A N 1
ATOM 3604 C CA . LEU A 1 480 ? 2.699 -30.938 -8.297 1 90.69 480 LEU A CA 1
ATOM 3605 C C . LEU A 1 480 ? 2.215 -32.219 -7.664 1 90.69 480 LEU A C 1
ATOM 3607 O O . LEU A 1 480 ? 3.02 -33.031 -7.168 1 90.69 480 LEU A O 1
ATOM 3611 N N . ASP A 1 481 ? 0.889 -32.406 -7.75 1 89.56 481 ASP A N 1
ATOM 3612 C CA . ASP A 1 481 ? 0.303 -33.656 -7.32 1 89.56 481 ASP A CA 1
ATOM 3613 C C . ASP A 1 481 ? 0.167 -34.625 -8.5 1 89.56 481 ASP A C 1
ATOM 3615 O O . ASP A 1 481 ? -0.681 -34.438 -9.367 1 89.56 481 ASP A O 1
ATOM 3619 N N . PRO A 1 482 ? 0.9 -35.656 -8.484 1 87.5 482 PRO A N 1
ATOM 3620 C CA . PRO A 1 482 ? 0.847 -36.625 -9.602 1 87.5 482 PRO A CA 1
ATOM 3621 C C . PRO A 1 482 ? -0.546 -37.188 -9.812 1 87.5 482 PRO A C 1
ATOM 3623 O O . PRO A 1 482 ? -0.891 -37.594 -10.93 1 87.5 482 PRO A O 1
ATOM 3626 N N . ALA A 1 483 ? -1.335 -37.156 -8.773 1 86.06 483 ALA A N 1
ATOM 3627 C CA . ALA A 1 483 ? -2.668 -37.75 -8.859 1 86.06 483 ALA A CA 1
ATOM 3628 C C . ALA A 1 483 ? -3.572 -36.938 -9.773 1 86.06 483 ALA A C 1
ATOM 3630 O O . ALA A 1 483 ? -4.59 -37.438 -10.258 1 86.06 483 ALA A O 1
ATOM 3631 N N . THR A 1 484 ? -3.15 -35.75 -10.023 1 88.5 484 THR A N 1
ATOM 3632 C CA . THR A 1 484 ? -3.975 -34.875 -10.867 1 88.5 484 THR A CA 1
ATOM 3633 C C . THR A 1 484 ? -3.443 -34.844 -12.297 1 88.5 484 THR A C 1
ATOM 3635 O O . THR A 1 484 ? -3.828 -34 -13.094 1 88.5 484 THR A O 1
ATOM 3638 N N . GLY A 1 485 ? -2.656 -35.75 -12.664 1 89.75 485 GLY A N 1
ATOM 3639 C CA . GLY A 1 485 ? -2.018 -35.812 -13.969 1 89.75 485 GLY A CA 1
ATOM 3640 C C . GLY A 1 485 ? -3.006 -35.938 -15.117 1 89.75 485 GLY A C 1
ATOM 3641 O O . GLY A 1 485 ? -2.785 -35.406 -16.203 1 89.75 485 GLY A O 1
ATOM 3642 N N . HIS A 1 486 ? -4.082 -36.625 -14.906 1 87.31 486 HIS A N 1
ATOM 3643 C CA . HIS A 1 486 ? -5.035 -36.844 -15.984 1 87.31 486 HIS A CA 1
ATOM 3644 C C . HIS A 1 486 ? -5.762 -35.531 -16.344 1 87.31 486 HIS A C 1
ATOM 3646 O O . HIS A 1 486 ? -6.215 -35.375 -17.469 1 87.31 486 HIS A O 1
ATOM 3652 N N . VAL A 1 487 ? -5.812 -34.625 -15.391 1 88.44 487 VAL A N 1
ATOM 3653 C CA . VAL A 1 487 ? -6.43 -33.312 -15.641 1 88.44 487 VAL A CA 1
ATOM 3654 C C . VAL A 1 487 ? -5.457 -32.438 -16.406 1 88.44 487 VAL A C 1
ATOM 3656 O O . VAL A 1 487 ? -5.879 -31.578 -17.203 1 88.44 487 VAL A O 1
ATOM 3659 N N . ALA A 1 488 ? -4.191 -32.688 -16.25 1 91.12 488 ALA A N 1
ATOM 3660 C CA . ALA A 1 488 ? -3.164 -31.812 -16.812 1 91.12 488 ALA A CA 1
ATOM 3661 C C . ALA A 1 488 ? -2.74 -32.281 -18.203 1 91.12 488 ALA A C 1
ATOM 3663 O O . ALA A 1 488 ? -1.954 -31.609 -18.875 1 91.12 488 ALA A O 1
ATOM 3664 N N . ARG A 1 489 ? -3.295 -33.344 -18.641 1 92.38 489 ARG A N 1
ATOM 3665 C CA . ARG A 1 489 ? -2.846 -33.969 -19.891 1 92.38 489 ARG A CA 1
ATOM 3666 C C . ARG A 1 489 ? -3.703 -33.5 -21.062 1 92.38 489 ARG A C 1
ATOM 3668 O O . ARG A 1 489 ? -4.922 -33.375 -20.938 1 92.38 489 ARG A O 1
ATOM 3675 N N . SER A 1 490 ? -3.035 -33.156 -22.141 1 92.44 490 SER A N 1
ATOM 3676 C CA . SER A 1 490 ? -3.699 -32.781 -23.391 1 92.44 490 SER A CA 1
ATOM 3677 C C . SER A 1 490 ? -2.797 -33.031 -24.594 1 92.44 490 SER A C 1
ATOM 3679 O O . SER A 1 490 ? -1.571 -33 -24.469 1 92.44 490 SER A O 1
ATOM 3681 N N . ALA A 1 491 ? -3.426 -33.281 -25.688 1 91.75 491 ALA A N 1
ATOM 3682 C CA . ALA A 1 491 ? -2.656 -33.344 -26.922 1 91.75 491 ALA A CA 1
ATOM 3683 C C . ALA A 1 491 ? -1.97 -32 -27.219 1 91.75 491 ALA A C 1
ATOM 3685 O O . ALA A 1 491 ? -2.389 -30.969 -26.719 1 91.75 491 ALA A O 1
ATOM 3686 N N . ALA A 1 492 ? -0.874 -32.094 -27.938 1 91.19 492 ALA A N 1
ATOM 3687 C CA . ALA A 1 492 ? -0.148 -30.875 -28.297 1 91.19 492 ALA A CA 1
ATOM 3688 C C . ALA A 1 492 ? -0.976 -29.984 -29.219 1 91.19 492 ALA A C 1
ATOM 3690 O O . ALA A 1 492 ? -1.51 -30.469 -30.219 1 91.19 492 ALA A O 1
ATOM 3691 N N . THR A 1 493 ? -1.087 -28.781 -28.891 1 91.19 493 THR A N 1
ATOM 3692 C CA . THR A 1 493 ? -1.898 -27.859 -29.672 1 91.19 493 THR A CA 1
ATOM 3693 C C . THR A 1 493 ? -1.126 -26.562 -29.953 1 91.19 493 THR A C 1
ATOM 3695 O O . THR A 1 493 ? -1.62 -25.688 -30.656 1 91.19 493 THR A O 1
ATOM 3698 N N . GLY A 1 494 ? 0.006 -26.328 -29.438 1 90.12 494 GLY A N 1
ATOM 3699 C CA . GLY A 1 494 ? 0.782 -25.125 -29.672 1 90.12 494 GLY A CA 1
ATOM 3700 C C . GLY A 1 494 ? 1.69 -25.234 -30.891 1 90.12 494 GLY A C 1
ATOM 3701 O O . GLY A 1 494 ? 1.98 -26.344 -31.359 1 90.12 494 GLY A O 1
ATOM 3702 N N . GLN A 1 495 ? 2.115 -24.031 -31.375 1 94.12 495 GLN A N 1
ATOM 3703 C CA . GLN A 1 495 ? 3.145 -24.016 -32.406 1 94.12 495 GLN A CA 1
ATOM 3704 C C . GLN A 1 495 ? 4.457 -24.594 -31.891 1 94.12 495 GLN A C 1
ATOM 3706 O O . GLN A 1 495 ? 5.195 -25.25 -32.625 1 94.12 495 GLN A O 1
ATOM 3711 N N . LEU A 1 496 ? 4.699 -24.266 -30.656 1 95.69 496 LEU A N 1
ATOM 3712 C CA . LEU A 1 496 ? 5.812 -24.828 -29.922 1 95.69 496 LEU A CA 1
ATOM 3713 C C . LEU A 1 496 ? 5.32 -25.5 -28.641 1 95.69 496 LEU A C 1
ATOM 3715 O O . LEU A 1 496 ? 4.16 -25.344 -28.25 1 95.69 496 LEU A O 1
ATOM 3719 N N . VAL A 1 497 ? 6.16 -26.312 -28.062 1 96.38 497 VAL A N 1
ATOM 3720 C CA . VAL A 1 497 ? 5.918 -26.891 -26.75 1 96.38 497 VAL A CA 1
ATOM 3721 C C . VAL A 1 497 ? 7.039 -26.484 -25.797 1 96.38 497 VAL A C 1
ATOM 3723 O O . VAL A 1 497 ? 8.219 -26.672 -26.094 1 96.38 497 VAL A O 1
ATOM 3726 N N . VAL A 1 498 ? 6.703 -25.828 -24.734 1 96.44 498 VAL A N 1
ATOM 3727 C CA . VAL A 1 498 ? 7.656 -25.594 -23.656 1 96.44 498 VAL A CA 1
ATOM 3728 C C . VAL A 1 498 ? 7.633 -26.781 -22.688 1 96.44 498 VAL A C 1
ATOM 3730 O O . VAL A 1 498 ? 6.66 -26.969 -21.953 1 96.44 498 VAL A O 1
ATOM 3733 N N . SER A 1 499 ? 8.633 -27.562 -22.672 1 95.88 499 SER A N 1
ATOM 3734 C CA . SER A 1 499 ? 8.719 -28.766 -21.828 1 95.88 499 SER A CA 1
ATOM 3735 C C . SER A 1 499 ? 9.484 -28.484 -20.547 1 95.88 499 SER A C 1
ATOM 3737 O O . SER A 1 499 ? 10.656 -28.078 -20.578 1 95.88 499 SER A O 1
ATOM 3739 N N . LEU A 1 500 ? 8.859 -28.703 -19.391 1 94.75 500 LEU A N 1
ATOM 3740 C CA . LEU A 1 500 ? 9.477 -28.484 -18.078 1 94.75 500 LEU A CA 1
ATOM 3741 C C . LEU A 1 500 ? 9.516 -29.766 -17.266 1 94.75 500 LEU A C 1
ATOM 3743 O O . LEU A 1 500 ? 8.484 -30.406 -17.062 1 94.75 500 LEU A O 1
ATOM 3747 N N . ALA A 1 501 ? 10.695 -30.172 -16.844 1 93.75 501 ALA A N 1
ATOM 3748 C CA . ALA A 1 501 ? 10.891 -31.312 -15.945 1 93.75 501 ALA A CA 1
ATOM 3749 C C . ALA A 1 501 ? 10.312 -32.594 -16.547 1 93.75 501 ALA A C 1
ATOM 3751 O O . ALA A 1 501 ? 9.586 -33.312 -15.875 1 93.75 501 ALA A O 1
ATOM 3752 N N . GLU A 1 502 ? 10.57 -32.781 -17.766 1 95 502 GLU A N 1
ATOM 3753 C CA . GLU A 1 502 ? 10.078 -33.969 -18.469 1 95 502 GLU A CA 1
ATOM 3754 C C . GLU A 1 502 ? 11.203 -34.656 -19.219 1 95 502 GLU A C 1
ATOM 3756 O O . GLU A 1 502 ? 12.203 -34.031 -19.594 1 95 502 GLU A O 1
ATOM 3761 N N . HIS A 1 503 ? 11.086 -36 -19.359 1 95.19 503 HIS A N 1
ATOM 3762 C CA . HIS A 1 503 ? 11.859 -36.75 -20.328 1 95.19 503 HIS A CA 1
ATOM 3763 C C . HIS A 1 503 ? 11.219 -36.719 -21.703 1 95.19 503 HIS A C 1
ATOM 3765 O O . HIS A 1 503 ? 10.102 -37.188 -21.906 1 95.19 503 HIS A O 1
ATOM 3771 N N . ARG A 1 504 ? 11.859 -36.031 -22.625 1 91.62 504 ARG A N 1
ATOM 3772 C CA . ARG A 1 504 ? 11.344 -35.875 -23.984 1 91.62 504 ARG A CA 1
ATOM 3773 C C . ARG A 1 504 ? 12.453 -36.062 -25.016 1 91.62 504 ARG A C 1
ATOM 3775 O O . ARG A 1 504 ? 13.539 -35.5 -24.859 1 91.62 504 ARG A O 1
ATOM 3782 N N . PRO A 1 505 ? 12.141 -36.844 -25.969 1 82.69 505 PRO A N 1
ATOM 3783 C CA . PRO A 1 505 ? 13.125 -36.906 -27.047 1 82.69 505 PRO A CA 1
ATOM 3784 C C . PRO A 1 505 ? 13.312 -35.562 -27.766 1 82.69 505 PRO A C 1
ATOM 3786 O O . PRO A 1 505 ? 12.414 -34.719 -27.719 1 82.69 505 PRO A O 1
ATOM 3789 N N . GLY A 1 506 ? 14.539 -35.25 -28.141 1 75 506 GLY A N 1
ATOM 3790 C CA . GLY A 1 506 ? 14.82 -34.031 -28.875 1 75 506 GLY A CA 1
ATOM 3791 C C . GLY A 1 506 ? 14.055 -33.938 -30.172 1 75 506 GLY A C 1
ATOM 3792 O O . GLY A 1 506 ? 14.234 -34.75 -31.078 1 75 506 GLY A O 1
ATOM 3793 N N . THR A 1 507 ? 12.906 -33.312 -30.125 1 77.5 507 THR A N 1
ATOM 3794 C CA . THR A 1 507 ? 12.109 -33.125 -31.328 1 77.5 507 THR A CA 1
ATOM 3795 C C . THR A 1 507 ? 12.023 -31.641 -31.719 1 77.5 507 THR A C 1
ATOM 3797 O O . THR A 1 507 ? 12.242 -30.766 -30.875 1 77.5 507 THR A O 1
ATOM 3800 N N . GLU A 1 508 ? 11.805 -31.484 -32.969 1 82.06 508 GLU A N 1
ATOM 3801 C CA . GLU A 1 508 ? 11.594 -30.141 -33.469 1 82.06 508 GLU A CA 1
ATOM 3802 C C . GLU A 1 508 ? 10.359 -29.5 -32.812 1 82.06 508 GLU A C 1
ATOM 3804 O O . GLU A 1 508 ? 9.359 -30.172 -32.594 1 82.06 508 GLU A O 1
ATOM 3809 N N . GLY A 1 509 ? 10.508 -28.266 -32.375 1 91.62 509 GLY A N 1
ATOM 3810 C CA . GLY A 1 509 ? 9.367 -27.531 -31.859 1 91.62 509 GLY A CA 1
ATOM 3811 C C . GLY A 1 509 ? 9.297 -27.516 -30.344 1 91.62 509 GLY A C 1
ATOM 3812 O O . GLY A 1 509 ? 8.391 -26.906 -29.766 1 91.62 509 GLY A O 1
ATOM 3813 N N . VAL A 1 510 ? 10.211 -28.172 -29.734 1 94.62 510 VAL A N 1
ATOM 3814 C CA . VAL A 1 510 ? 10.219 -28.203 -28.266 1 94.62 510 VAL A CA 1
ATOM 3815 C C . VAL A 1 510 ? 11.266 -27.219 -27.734 1 94.62 510 VAL A C 1
ATOM 3817 O O . VAL A 1 510 ? 12.406 -27.203 -28.219 1 94.62 510 VAL A O 1
ATOM 3820 N N . VAL A 1 511 ? 10.859 -26.391 -26.891 1 94.44 511 VAL A N 1
ATOM 3821 C CA . VAL A 1 511 ? 11.719 -25.438 -26.219 1 94.44 511 VAL A CA 1
ATOM 3822 C C . VAL A 1 511 ? 11.836 -25.797 -24.734 1 94.44 511 VAL A C 1
ATOM 3824 O O . VAL A 1 511 ? 10.852 -26.188 -24.109 1 94.44 511 VAL A O 1
ATOM 3827 N N . ARG A 1 512 ? 13.102 -25.719 -24.219 1 93.88 512 ARG A N 1
ATOM 3828 C CA . ARG A 1 512 ? 13.359 -26 -22.812 1 93.88 512 ARG A CA 1
ATOM 3829 C C . ARG A 1 512 ? 13.633 -24.719 -22.031 1 93.88 512 ARG A C 1
ATOM 3831 O O . ARG A 1 512 ? 13.695 -23.641 -22.625 1 93.88 512 ARG A O 1
ATOM 3838 N N . LEU A 1 513 ? 13.719 -24.906 -20.766 1 93.94 513 LEU A N 1
ATOM 3839 C CA . LEU A 1 513 ? 13.891 -23.75 -19.891 1 93.94 513 LEU A CA 1
ATOM 3840 C C . LEU A 1 513 ? 15.156 -22.969 -20.25 1 93.94 513 LEU A C 1
ATOM 3842 O O . LEU A 1 513 ? 15.172 -21.734 -20.188 1 93.94 513 LEU A O 1
ATOM 3846 N N . GLU A 1 514 ? 16.234 -23.625 -20.625 1 93.31 514 GLU A N 1
ATOM 3847 C CA . GLU A 1 514 ? 17.531 -23 -20.938 1 93.31 514 GLU A CA 1
ATOM 3848 C C . GLU A 1 514 ? 17.438 -22.156 -22.203 1 93.31 514 GLU A C 1
ATOM 3850 O O . GLU A 1 514 ? 18.297 -21.297 -22.438 1 93.31 514 GLU A O 1
ATOM 3855 N N . ASP A 1 515 ? 16.375 -22.406 -23 1 95.38 515 ASP A N 1
ATOM 3856 C CA . ASP A 1 515 ? 16.203 -21.672 -24.266 1 95.38 515 ASP A CA 1
ATOM 3857 C C . ASP A 1 515 ? 15.438 -20.375 -24.031 1 95.38 515 ASP A C 1
ATOM 3859 O O . ASP A 1 515 ? 15.344 -19.547 -24.938 1 95.38 515 ASP A O 1
ATOM 3863 N N . LEU A 1 516 ? 14.891 -20.234 -22.859 1 97.38 516 LEU A N 1
ATOM 3864 C CA . LEU A 1 516 ? 13.953 -19.141 -22.625 1 97.38 516 LEU A CA 1
ATOM 3865 C C . LEU A 1 516 ? 14.641 -17.984 -21.891 1 97.38 516 LEU A C 1
ATOM 3867 O O . LEU A 1 516 ? 15.492 -18.219 -21.031 1 97.38 516 LEU A O 1
ATOM 3871 N N . ALA A 1 517 ? 14.266 -16.812 -22.234 1 98 517 ALA A N 1
ATOM 3872 C CA . ALA A 1 517 ? 14.727 -15.586 -21.594 1 98 517 ALA A CA 1
ATOM 3873 C C . ALA A 1 517 ? 13.578 -14.594 -21.406 1 98 517 ALA A C 1
ATOM 3875 O O . ALA A 1 517 ? 12.547 -14.711 -22.062 1 98 517 ALA A O 1
ATOM 3876 N N . VAL A 1 518 ? 13.727 -13.695 -20.484 1 97.94 518 VAL A N 1
ATOM 3877 C CA . VAL A 1 518 ? 12.75 -12.648 -20.219 1 97.94 518 VAL A CA 1
ATOM 3878 C C . VAL A 1 518 ? 13.312 -11.289 -20.625 1 97.94 518 VAL A C 1
ATOM 3880 O O . VAL A 1 518 ? 14.484 -11 -20.391 1 97.94 518 VAL A O 1
ATOM 3883 N N . GLY A 1 519 ? 12.508 -10.531 -21.297 1 96.88 519 GLY A N 1
ATOM 3884 C CA . GLY A 1 519 ? 12.852 -9.156 -21.625 1 96.88 519 GLY A CA 1
ATOM 3885 C C . GLY A 1 519 ? 11.75 -8.164 -21.266 1 96.88 519 GLY A C 1
ATOM 3886 O O . GLY A 1 519 ? 10.672 -8.562 -20.844 1 96.88 519 GLY A O 1
ATOM 3887 N N . CYS A 1 520 ? 12.062 -6.898 -21.375 1 94.88 520 CYS A N 1
ATOM 3888 C CA . CYS A 1 520 ? 11.07 -5.844 -21.203 1 94.88 520 CYS A CA 1
ATOM 3889 C C . CYS A 1 520 ? 11.367 -4.66 -22.125 1 94.88 520 CYS A C 1
ATOM 3891 O O . CYS A 1 520 ? 12.5 -4.484 -22.562 1 94.88 520 CYS A O 1
ATOM 3893 N N . ASP A 1 521 ? 10.352 -3.918 -22.484 1 90.75 521 ASP A N 1
ATOM 3894 C CA . ASP A 1 521 ? 10.547 -2.725 -23.297 1 90.75 521 ASP A CA 1
ATOM 3895 C C . ASP A 1 521 ? 10.133 -1.465 -22.547 1 90.75 521 ASP A C 1
ATOM 3897 O O . ASP A 1 521 ? 9.938 -0.409 -23.141 1 90.75 521 ASP A O 1
ATOM 3901 N N . GLY A 1 522 ? 9.953 -1.575 -21.25 1 86.06 522 GLY A N 1
ATOM 3902 C CA . GLY A 1 522 ? 9.531 -0.451 -20.438 1 86.06 522 GLY A CA 1
ATOM 3903 C C . GLY A 1 522 ? 8.055 -0.489 -20.094 1 86.06 522 GLY A C 1
ATOM 3904 O O . GLY A 1 522 ? 7.652 -0.085 -19 1 86.06 522 GLY A O 1
ATOM 3905 N N . ARG A 1 523 ? 7.27 -1.025 -20.953 1 85.06 523 ARG A N 1
ATOM 3906 C CA . ARG A 1 523 ? 5.824 -1.06 -20.766 1 85.06 523 ARG A CA 1
ATOM 3907 C C . ARG A 1 523 ? 5.359 -2.459 -20.375 1 85.06 523 ARG A C 1
ATOM 3909 O O . ARG A 1 523 ? 4.312 -2.617 -19.75 1 85.06 523 ARG A O 1
ATOM 3916 N N . ARG A 1 524 ? 6.148 -3.396 -20.859 1 91.19 524 ARG A N 1
ATOM 3917 C CA . ARG A 1 524 ? 5.754 -4.781 -20.625 1 91.19 524 ARG A CA 1
ATOM 3918 C C . ARG A 1 524 ? 6.977 -5.691 -20.531 1 91.19 524 ARG A C 1
ATOM 3920 O O . ARG A 1 524 ? 8.062 -5.328 -20.984 1 91.19 524 ARG A O 1
ATOM 3927 N N . MET A 1 525 ? 6.746 -6.832 -19.953 1 95.31 525 MET A N 1
ATOM 3928 C CA . MET A 1 525 ? 7.695 -7.945 -19.984 1 95.31 525 MET A CA 1
ATOM 3929 C C . MET A 1 525 ? 7.273 -8.992 -21 1 95.31 525 MET A C 1
ATOM 3931 O O . MET A 1 525 ? 6.086 -9.133 -21.297 1 95.31 525 MET A O 1
ATOM 3935 N N . TYR A 1 526 ? 8.172 -9.664 -21.594 1 95.94 526 TYR A N 1
ATOM 3936 C CA . TYR A 1 526 ? 7.844 -10.719 -22.547 1 95.94 526 TYR A CA 1
ATOM 3937 C C . TYR A 1 526 ? 8.805 -11.898 -22.406 1 95.94 526 TYR A C 1
ATOM 3939 O O . TYR A 1 526 ? 9.891 -11.758 -21.828 1 95.94 526 TYR A O 1
ATOM 3947 N N . LEU A 1 527 ? 8.359 -13.039 -22.797 1 97.19 527 LEU A N 1
ATOM 3948 C CA . LEU A 1 527 ? 9.141 -14.266 -22.891 1 97.19 527 LEU A CA 1
ATOM 3949 C C . LEU A 1 527 ? 9.68 -14.469 -24.297 1 97.19 527 LEU A C 1
ATOM 3951 O O . LEU A 1 527 ? 8.969 -14.219 -25.281 1 97.19 527 LEU A O 1
ATOM 3955 N N . ALA A 1 528 ? 10.961 -14.922 -24.391 1 97.38 528 ALA A N 1
ATOM 3956 C CA . ALA A 1 528 ? 11.57 -15.094 -25.719 1 97.38 528 ALA A CA 1
ATOM 3957 C C . ALA A 1 528 ? 12.43 -16.359 -25.766 1 97.38 528 ALA A C 1
ATOM 3959 O O . ALA A 1 528 ? 12.789 -16.906 -24.719 1 97.38 528 ALA A O 1
ATOM 3960 N N . ALA A 1 529 ? 12.602 -16.875 -26.938 1 97.12 529 ALA A N 1
ATOM 3961 C CA . ALA A 1 529 ? 13.648 -17.828 -27.297 1 97.12 529 ALA A CA 1
ATOM 3962 C C . ALA A 1 529 ? 14.641 -17.203 -28.281 1 97.12 529 ALA A C 1
ATOM 3964 O O . ALA A 1 529 ? 14.492 -17.344 -29.5 1 97.12 529 ALA A O 1
ATOM 3965 N N . PRO A 1 530 ? 15.695 -16.641 -27.75 1 96.94 530 PRO A N 1
ATOM 3966 C CA . PRO A 1 530 ? 16.578 -15.828 -28.578 1 96.94 530 PRO A CA 1
ATOM 3967 C C . PRO A 1 530 ? 17.234 -16.625 -29.703 1 96.94 530 PRO A C 1
ATOM 3969 O O . PRO A 1 530 ? 17.391 -16.125 -30.812 1 96.94 530 PRO A O 1
ATOM 3972 N N . ALA A 1 531 ? 17.625 -17.844 -29.438 1 95.81 531 ALA A N 1
ATOM 3973 C CA . ALA A 1 531 ? 18.266 -18.656 -30.469 1 95.81 531 ALA A CA 1
ATOM 3974 C C . ALA A 1 531 ? 17.328 -18.906 -31.641 1 95.81 531 ALA A C 1
ATOM 3976 O O . ALA A 1 531 ? 17.781 -19.016 -32.781 1 95.81 531 ALA A O 1
ATOM 3977 N N . LEU A 1 532 ? 16 -18.938 -31.359 1 95.38 532 LEU A N 1
ATOM 3978 C CA . LEU A 1 532 ? 15.008 -19.141 -32.406 1 95.38 532 LEU A CA 1
ATOM 3979 C C . LEU A 1 532 ? 14.57 -17.797 -33 1 95.38 532 LEU A C 1
ATOM 3981 O O . LEU A 1 532 ? 13.898 -17.766 -34.031 1 95.38 532 LEU A O 1
ATOM 3985 N N . GLY A 1 533 ? 14.906 -16.719 -32.281 1 95.94 533 GLY A N 1
ATOM 3986 C CA . GLY A 1 533 ? 14.562 -15.391 -32.75 1 95.94 533 GLY A CA 1
ATOM 3987 C C . GLY A 1 533 ? 13.086 -15.07 -32.625 1 95.94 533 GLY A C 1
ATOM 3988 O O . GLY A 1 533 ? 12.531 -14.344 -33.438 1 95.94 533 GLY A O 1
ATOM 3989 N N . VAL A 1 534 ? 12.422 -15.664 -31.641 1 96 534 VAL A N 1
ATOM 3990 C CA . VAL A 1 534 ? 10.984 -15.43 -31.547 1 96 534 VAL A CA 1
ATOM 3991 C C . VAL A 1 534 ? 10.617 -15.094 -30.094 1 96 534 VAL A C 1
ATOM 3993 O O . VAL A 1 534 ? 11.336 -15.461 -29.156 1 96 534 VAL A O 1
ATOM 3996 N N . ARG A 1 535 ? 9.578 -14.328 -29.875 1 96.06 535 ARG A N 1
ATOM 3997 C CA . ARG A 1 535 ? 8.906 -14.195 -28.594 1 96.06 535 ARG A CA 1
ATOM 3998 C C . ARG A 1 535 ? 7.828 -15.266 -28.422 1 96.06 535 ARG A C 1
ATOM 4000 O O . ARG A 1 535 ? 7.273 -15.758 -29.406 1 96.06 535 ARG A O 1
ATOM 4007 N N . ILE A 1 536 ? 7.609 -15.625 -27.203 1 96.06 536 ILE A N 1
ATOM 4008 C CA . ILE A 1 536 ? 6.746 -16.766 -26.938 1 96.06 536 ILE A CA 1
ATOM 4009 C C . ILE A 1 536 ? 5.617 -16.359 -26 1 96.06 536 ILE A C 1
ATOM 4011 O O . ILE A 1 536 ? 5.848 -15.633 -25.031 1 96.06 536 ILE A O 1
ATOM 4015 N N . GLU A 1 537 ? 4.43 -16.672 -26.281 1 96.12 537 GLU A N 1
ATOM 4016 C CA . GLU A 1 537 ? 3.309 -16.656 -25.359 1 96.12 537 GLU A CA 1
ATOM 4017 C C . GLU A 1 537 ? 2.879 -18.078 -25 1 96.12 537 GLU A C 1
ATOM 4019 O O . GLU A 1 537 ? 2.344 -18.812 -25.844 1 96.12 537 GLU A O 1
ATOM 4024 N N . ALA A 1 538 ? 3.102 -18.438 -23.781 1 96.19 538 ALA A N 1
ATOM 4025 C CA . ALA A 1 538 ? 2.887 -19.828 -23.359 1 96.19 538 ALA A CA 1
ATOM 4026 C C . ALA A 1 538 ? 1.644 -19.938 -22.484 1 96.19 538 ALA A C 1
ATOM 4028 O O . ALA A 1 538 ? 1.376 -19.078 -21.641 1 96.19 538 ALA A O 1
ATOM 4029 N N . ASN A 1 539 ? 0.889 -21.047 -22.703 1 95.31 539 ASN A N 1
ATOM 4030 C CA . ASN A 1 539 ? -0.271 -21.359 -21.875 1 95.31 539 ASN A CA 1
ATOM 4031 C C . ASN A 1 539 ? -0.405 -22.859 -21.641 1 95.31 539 ASN A C 1
ATOM 4033 O O . ASN A 1 539 ? 0.064 -23.672 -22.453 1 95.31 539 ASN A O 1
ATOM 4037 N N . ALA A 1 540 ? -1.003 -23.125 -20.516 1 94.56 540 ALA A N 1
ATOM 4038 C CA . ALA A 1 540 ? -1.367 -24.516 -20.25 1 94.56 540 ALA A CA 1
ATOM 4039 C C . ALA A 1 540 ? -2.764 -24.828 -20.781 1 94.56 540 ALA A C 1
ATOM 4041 O O . ALA A 1 540 ? -3.662 -23.984 -20.719 1 94.56 540 ALA A O 1
ATOM 4042 N N . THR A 1 541 ? -2.957 -25.953 -21.312 1 94.56 541 THR A N 1
ATOM 4043 C CA . THR A 1 541 ? -4.25 -26.328 -21.875 1 94.56 541 THR A CA 1
ATOM 4044 C C . THR A 1 541 ? -5.047 -27.156 -20.859 1 94.56 541 THR A C 1
ATOM 4046 O O . THR A 1 541 ? -5.645 -28.172 -21.219 1 94.56 541 THR A O 1
ATOM 4049 N N . HIS A 1 542 ? -4.941 -26.781 -19.609 1 92.94 542 HIS A N 1
ATOM 4050 C CA . HIS A 1 542 ? -5.719 -27.406 -18.547 1 92.94 542 HIS A CA 1
ATOM 4051 C C . HIS A 1 542 ? -6.184 -26.375 -17.531 1 92.94 542 HIS A C 1
ATOM 4053 O O . HIS A 1 542 ? -5.676 -25.25 -17.5 1 92.94 542 HIS A O 1
ATOM 4059 N N . ALA A 1 543 ? -7.074 -26.734 -16.672 1 92.62 543 ALA A N 1
ATOM 4060 C CA . ALA A 1 543 ? -7.734 -25.781 -15.781 1 92.62 543 ALA A CA 1
ATOM 4061 C C . ALA A 1 543 ? -7.191 -25.875 -14.359 1 92.62 543 ALA A C 1
ATOM 4063 O O . ALA A 1 543 ? -7.801 -25.359 -13.422 1 92.62 543 ALA A O 1
ATOM 4064 N N . LEU A 1 544 ? -6.059 -26.562 -14.164 1 92.38 544 LEU A N 1
ATOM 4065 C CA . LEU A 1 544 ? -5.469 -26.594 -12.828 1 92.38 544 LEU A CA 1
ATOM 4066 C C . LEU A 1 544 ? -5.152 -25.172 -12.352 1 92.38 544 LEU A C 1
ATOM 4068 O O . LEU A 1 544 ? -4.672 -24.344 -13.133 1 92.38 544 LEU A O 1
ATOM 4072 N N . ASN A 1 545 ? -5.473 -24.984 -11.094 1 91.88 545 ASN A N 1
ATOM 4073 C CA . ASN A 1 545 ? -5.082 -23.719 -10.492 1 91.88 545 ASN A CA 1
ATOM 4074 C C . ASN A 1 545 ? -3.568 -23.547 -10.484 1 91.88 545 ASN A C 1
ATOM 4076 O O . ASN A 1 545 ? -2.852 -24.312 -9.852 1 91.88 545 ASN A O 1
ATOM 4080 N N . LEU A 1 546 ? -3.113 -22.562 -11.102 1 92.5 546 LEU A N 1
ATOM 4081 C CA . LEU A 1 546 ? -1.677 -22.359 -11.266 1 92.5 546 LEU A CA 1
ATOM 4082 C C . LEU A 1 546 ? -1.016 -22.016 -9.938 1 92.5 546 LEU A C 1
ATOM 4084 O O . LEU A 1 546 ? 0.18 -22.25 -9.75 1 92.5 546 LEU A O 1
ATOM 4088 N N . ARG A 1 547 ? -1.698 -21.469 -8.992 1 89.56 547 ARG A N 1
ATOM 4089 C CA . ARG A 1 547 ? -1.13 -21 -7.738 1 89.56 547 ARG A CA 1
ATOM 4090 C C . ARG A 1 547 ? -0.884 -22.172 -6.777 1 89.56 547 ARG A C 1
ATOM 4092 O O . ARG A 1 547 ? 0.057 -22.125 -5.984 1 89.56 547 ARG A O 1
ATOM 4099 N N . THR A 1 548 ? -1.696 -23.219 -6.914 1 87.88 548 THR A N 1
ATOM 4100 C CA . THR A 1 548 ? -1.656 -24.234 -5.863 1 87.88 548 THR A CA 1
ATOM 4101 C C . THR A 1 548 ? -1.23 -25.578 -6.422 1 87.88 548 THR A C 1
ATOM 4103 O O . THR A 1 548 ? -0.688 -26.422 -5.699 1 87.88 548 THR A O 1
ATOM 4106 N N . HIS A 1 549 ? -1.464 -25.781 -7.773 1 89.88 549 HIS A N 1
ATOM 4107 C CA . HIS A 1 549 ? -1.322 -27.156 -8.258 1 89.88 549 HIS A CA 1
ATOM 4108 C C . HIS A 1 549 ? -0.206 -27.266 -9.289 1 89.88 549 HIS A C 1
ATOM 4110 O O . HIS A 1 549 ? -0.024 -28.312 -9.906 1 89.88 549 HIS A O 1
ATOM 4116 N N . THR A 1 550 ? 0.529 -26.188 -9.477 1 91.38 550 THR A N 1
ATOM 4117 C CA . THR A 1 550 ? 1.616 -26.219 -10.445 1 91.38 550 THR A CA 1
ATOM 4118 C C . THR A 1 550 ? 2.896 -25.656 -9.844 1 91.38 550 THR A C 1
ATOM 4120 O O . THR A 1 550 ? 2.855 -24.969 -8.82 1 91.38 550 THR A O 1
ATOM 4123 N N . ALA A 1 551 ? 4 -26.031 -10.477 1 92.06 551 ALA A N 1
ATOM 4124 C CA . ALA A 1 551 ? 5.273 -25.438 -10.078 1 92.06 551 ALA A CA 1
ATOM 4125 C C . ALA A 1 551 ? 5.289 -23.938 -10.336 1 92.06 551 ALA A C 1
ATOM 4127 O O . ALA A 1 551 ? 4.766 -23.469 -11.352 1 92.06 551 ALA A O 1
ATOM 4128 N N . PRO A 1 552 ? 5.914 -23.125 -9.469 1 93.5 552 PRO A N 1
ATOM 4129 C CA . PRO A 1 552 ? 5.969 -21.672 -9.672 1 93.5 552 PRO A CA 1
ATOM 4130 C C . PRO A 1 552 ? 6.535 -21.297 -11.039 1 93.5 552 PRO A C 1
ATOM 4132 O O . PRO A 1 552 ? 6.082 -20.312 -11.641 1 93.5 552 PRO A O 1
ATOM 4135 N N . MET A 1 553 ? 7.465 -22.047 -11.539 1 95.25 553 MET A N 1
ATOM 4136 C CA . MET A 1 553 ? 8.055 -21.75 -12.844 1 95.25 553 MET A CA 1
ATOM 4137 C C . MET A 1 553 ? 7.016 -21.906 -13.945 1 95.25 553 MET A C 1
ATOM 4139 O O . MET A 1 553 ? 6.961 -21.109 -14.875 1 95.25 553 MET A O 1
ATOM 4143 N N . ALA A 1 554 ? 6.23 -22.938 -13.836 1 95.69 554 ALA A N 1
ATOM 4144 C CA . ALA A 1 554 ? 5.148 -23.125 -14.797 1 95.69 554 ALA A CA 1
ATOM 4145 C C . ALA A 1 554 ? 4.172 -21.953 -14.766 1 95.69 554 ALA A C 1
ATOM 4147 O O . ALA A 1 554 ? 3.773 -21.438 -15.812 1 95.69 554 ALA A O 1
ATOM 4148 N N . ARG A 1 555 ? 3.82 -21.578 -13.586 1 95.88 555 ARG A N 1
ATOM 4149 C CA . ARG A 1 555 ? 2.932 -20.422 -13.422 1 95.88 555 ARG A CA 1
ATOM 4150 C C . ARG A 1 555 ? 3.527 -19.172 -14.047 1 95.88 555 ARG A C 1
ATOM 4152 O O . ARG A 1 555 ? 2.846 -18.453 -14.781 1 95.88 555 ARG A O 1
ATOM 4159 N N . LEU A 1 556 ? 4.773 -18.922 -13.781 1 96.94 556 LEU A N 1
ATOM 4160 C CA . LEU A 1 556 ? 5.449 -17.734 -14.289 1 96.94 556 LEU A CA 1
ATOM 4161 C C . LEU A 1 556 ? 5.438 -17.703 -15.82 1 96.94 556 LEU A C 1
ATOM 4163 O O . LEU A 1 556 ? 5.145 -16.672 -16.422 1 96.94 556 LEU A O 1
ATOM 4167 N N . ILE A 1 557 ? 5.719 -18.797 -16.406 1 97.44 557 ILE A N 1
ATOM 4168 C CA . ILE A 1 557 ? 5.797 -18.922 -17.859 1 97.44 557 ILE A CA 1
ATOM 4169 C C . ILE A 1 557 ? 4.426 -18.625 -18.469 1 97.44 557 ILE A C 1
ATOM 4171 O O . ILE A 1 557 ? 4.332 -17.969 -19.516 1 97.44 557 ILE A O 1
ATOM 4175 N N . CYS A 1 558 ? 3.398 -19 -17.797 1 96.75 558 CYS A N 1
ATOM 4176 C CA . CYS A 1 558 ? 2.045 -18.812 -18.297 1 96.75 558 CYS A CA 1
ATOM 4177 C C . CYS A 1 558 ? 1.591 -17.359 -18.125 1 96.75 558 CYS A C 1
ATOM 4179 O O . CYS A 1 558 ? 0.879 -16.828 -18.969 1 96.75 558 CYS A O 1
ATOM 4181 N N . GLU A 1 559 ? 2.021 -16.75 -17.062 1 96.38 559 GLU A N 1
ATOM 4182 C CA . GLU A 1 559 ? 1.454 -15.453 -16.688 1 96.38 559 GLU A CA 1
ATOM 4183 C C . GLU A 1 559 ? 2.242 -14.305 -17.297 1 96.38 559 GLU A C 1
ATOM 4185 O O . GLU A 1 559 ? 1.69 -13.227 -17.562 1 96.38 559 GLU A O 1
ATOM 4190 N N . LEU A 1 560 ? 3.457 -14.438 -17.531 1 96.75 560 LEU A N 1
ATOM 4191 C CA . LEU A 1 560 ? 4.41 -13.359 -17.781 1 96.75 560 LEU A CA 1
ATOM 4192 C C . LEU A 1 560 ? 3.984 -12.523 -18.984 1 96.75 560 LEU A C 1
ATOM 4194 O O . LEU A 1 560 ? 3.877 -11.297 -18.891 1 96.75 560 LEU A O 1
ATOM 4198 N N . SER A 1 561 ? 3.654 -13.164 -20.094 1 93.94 561 SER A N 1
ATOM 4199 C CA . SER A 1 561 ? 3.389 -12.445 -21.328 1 93.94 561 SER A CA 1
ATOM 4200 C C . SER A 1 561 ? 2.057 -11.703 -21.266 1 93.94 561 SER A C 1
ATOM 4202 O O . SER A 1 561 ? 1.831 -10.758 -22.016 1 93.94 561 SER A O 1
ATOM 4204 N N . ARG A 1 562 ? 1.197 -12.141 -20.344 1 93.38 562 ARG A N 1
ATOM 4205 C CA . ARG A 1 562 ? -0.14 -11.555 -20.281 1 93.38 562 ARG A CA 1
ATOM 4206 C C . ARG A 1 562 ? -0.31 -10.703 -19.031 1 93.38 562 ARG A C 1
ATOM 4208 O O . ARG A 1 562 ? -1.391 -10.172 -18.781 1 93.38 562 ARG A O 1
ATOM 4215 N N . ALA A 1 563 ? 0.742 -10.578 -18.281 1 93.12 563 ALA A N 1
ATOM 4216 C CA . ALA A 1 563 ? 0.68 -9.961 -16.953 1 93.12 563 ALA A CA 1
ATOM 4217 C C . ALA A 1 563 ? 0.288 -8.492 -17.062 1 93.12 563 ALA A C 1
ATOM 4219 O O . ALA A 1 563 ? -0.273 -7.93 -16.109 1 93.12 563 ALA A O 1
ATOM 4220 N N . GLN A 1 564 ? 0.474 -7.805 -18.188 1 91.56 564 GLN A N 1
ATOM 4221 C CA . GLN A 1 564 ? 0.247 -6.367 -18.312 1 91.56 564 GLN A CA 1
ATOM 4222 C C . GLN A 1 564 ? -1.084 -6.082 -19 1 91.56 564 GLN A C 1
ATOM 4224 O O . GLN A 1 564 ? -1.474 -4.922 -19.156 1 91.56 564 GLN A O 1
ATOM 4229 N N . GLY A 1 565 ? -1.774 -7.141 -19.406 1 91.31 565 GLY A N 1
ATOM 4230 C CA . GLY A 1 565 ? -3.104 -6.98 -19.969 1 91.31 565 GLY A CA 1
ATOM 4231 C C . GLY A 1 565 ? -4.211 -7.059 -18.938 1 91.31 565 GLY A C 1
ATOM 4232 O O . GLY A 1 565 ? -3.949 -7.316 -17.766 1 91.31 565 GLY A O 1
ATOM 4233 N N . ALA A 1 566 ? -5.406 -6.789 -19.406 1 93.12 566 ALA A N 1
ATOM 4234 C CA . ALA A 1 566 ? -6.57 -6.891 -18.516 1 93.12 566 ALA A CA 1
ATOM 4235 C C . ALA A 1 566 ? -6.727 -8.312 -17.984 1 93.12 566 ALA A C 1
ATOM 4237 O O . ALA A 1 566 ? -6.652 -9.281 -18.75 1 93.12 566 ALA A O 1
ATOM 4238 N N . GLN A 1 567 ? -6.816 -8.414 -16.734 1 94.25 567 GLN A N 1
ATOM 4239 C CA . GLN A 1 567 ? -7.133 -9.703 -16.125 1 94.25 567 GLN A CA 1
ATOM 4240 C C . GLN A 1 567 ? -8.633 -9.961 -16.125 1 94.25 567 GLN A C 1
ATOM 4242 O O . GLN A 1 567 ? -9.383 -9.352 -15.359 1 94.25 567 GLN A O 1
ATOM 4247 N N . VAL A 1 568 ? -9.031 -10.914 -16.969 1 95.88 568 VAL A N 1
ATOM 4248 C CA . VAL A 1 568 ? -10.461 -11.125 -17.188 1 95.88 568 VAL A CA 1
ATOM 4249 C C . VAL A 1 568 ? -10.898 -12.422 -16.5 1 95.88 568 VAL A C 1
ATOM 4251 O O . VAL A 1 568 ? -10.328 -13.484 -16.75 1 95.88 568 VAL A O 1
ATOM 4254 N N . THR A 1 569 ? -11.789 -12.359 -15.633 1 94.12 569 THR A N 1
ATOM 4255 C CA . THR A 1 569 ? -12.477 -13.453 -14.953 1 94.12 569 THR A CA 1
ATOM 4256 C C . THR A 1 569 ? -13.984 -13.25 -14.977 1 94.12 569 THR A C 1
ATOM 4258 O O . THR A 1 569 ? -14.477 -12.328 -15.625 1 94.12 569 THR A O 1
ATOM 4261 N N . ALA A 1 570 ? -14.641 -14.141 -14.367 1 94.75 570 ALA A N 1
ATOM 4262 C CA . ALA A 1 570 ? -16.031 -13.82 -14.062 1 94.75 570 ALA A CA 1
ATOM 4263 C C . ALA A 1 570 ? -16.141 -12.562 -13.211 1 94.75 570 ALA A C 1
ATOM 4265 O O . ALA A 1 570 ? -15.172 -12.188 -12.531 1 94.75 570 ALA A O 1
ATOM 4266 N N . PHE A 1 571 ? -17.266 -11.938 -13.305 1 95.94 571 PHE A N 1
ATOM 4267 C CA . PHE A 1 571 ? -17.438 -10.68 -12.578 1 95.94 571 PHE A CA 1
ATOM 4268 C C . PHE A 1 571 ? -17.156 -10.867 -11.094 1 95.94 571 PHE A C 1
ATOM 4270 O O . PHE A 1 571 ? -17.641 -11.812 -10.484 1 95.94 571 PHE A O 1
ATOM 4277 N N . SER A 1 572 ? -16.344 -10.039 -10.594 1 91.25 572 SER A N 1
ATOM 4278 C CA . SER A 1 572 ? -15.984 -10.133 -9.18 1 91.25 572 SER A CA 1
ATOM 4279 C C . SER A 1 572 ? -16.484 -8.922 -8.406 1 91.25 572 SER A C 1
ATOM 4281 O O . SER A 1 572 ? -16.219 -7.777 -8.781 1 91.25 572 SER A O 1
ATOM 4283 N N . TRP A 1 573 ? -17.125 -9.203 -7.348 1 94.94 573 TRP A N 1
ATOM 4284 C CA . TRP A 1 573 ? -17.578 -8.156 -6.426 1 94.94 573 TRP A CA 1
ATOM 4285 C C . TRP A 1 573 ? -16.438 -7.723 -5.512 1 94.94 573 TRP A C 1
ATOM 4287 O O . TRP A 1 573 ? -16.562 -6.754 -4.766 1 94.94 573 TRP A O 1
ATOM 4297 N N . GLY A 1 574 ? -15.273 -8.359 -5.598 1 90.38 574 GLY A N 1
ATOM 4298 C CA . GLY A 1 574 ? -14.156 -8.047 -4.727 1 90.38 574 GLY A CA 1
ATOM 4299 C C . GLY A 1 574 ? -14.484 -8.188 -3.252 1 90.38 574 GLY A C 1
ATOM 4300 O O . GLY A 1 574 ? -15.047 -9.195 -2.83 1 90.38 574 GLY A O 1
ATOM 4301 N N . ALA A 1 575 ? -14.227 -7.191 -2.5 1 88.5 575 ALA A N 1
ATOM 4302 C CA . ALA A 1 575 ? -14.453 -7.219 -1.057 1 88.5 575 ALA A CA 1
ATOM 4303 C C . ALA A 1 575 ? -15.945 -7.242 -0.737 1 88.5 575 ALA A C 1
ATOM 4305 O O . ALA A 1 575 ? -16.344 -7.66 0.351 1 88.5 575 ALA A O 1
ATOM 4306 N N . LEU A 1 576 ? -16.734 -6.875 -1.626 1 94.81 576 LEU A N 1
ATOM 4307 C CA . LEU A 1 576 ? -18.172 -6.801 -1.43 1 94.81 576 LEU A CA 1
ATOM 4308 C C . LEU A 1 576 ? -18.812 -8.18 -1.558 1 94.81 576 LEU A C 1
ATOM 4310 O O . LEU A 1 576 ? -20.031 -8.328 -1.378 1 94.81 576 LEU A O 1
ATOM 4314 N N . SER A 1 577 ? -17.969 -9.227 -1.791 1 93.5 577 SER A N 1
ATOM 4315 C CA . SER A 1 577 ? -18.469 -10.594 -1.813 1 93.5 577 SER A CA 1
ATOM 4316 C C . SER A 1 577 ? -19.031 -11 -0.452 1 93.5 577 SER A C 1
ATOM 4318 O O . SER A 1 577 ? -19.781 -11.969 -0.349 1 93.5 577 SER A O 1
ATOM 4320 N N . SER A 1 578 ? -18.734 -10.25 0.508 1 92.81 578 SER A N 1
ATOM 4321 C CA . SER A 1 578 ? -19.156 -10.578 1.864 1 92.81 578 SER A CA 1
ATOM 4322 C C . SER A 1 578 ? -20.531 -9.977 2.176 1 92.81 578 SER A C 1
ATOM 4324 O O . SER A 1 578 ? -21.078 -10.211 3.25 1 92.81 578 SER A O 1
ATOM 4326 N N . LEU A 1 579 ? -21.125 -9.242 1.252 1 96.31 579 LEU A N 1
ATOM 4327 C CA . LEU A 1 579 ? -22.453 -8.656 1.469 1 96.31 579 LEU A CA 1
ATOM 4328 C C . LEU A 1 579 ? -23.516 -9.734 1.64 1 96.31 579 LEU A C 1
ATOM 4330 O O . LEU A 1 579 ? -23.469 -10.766 0.962 1 96.31 579 LEU A O 1
ATOM 4334 N N . PRO A 1 580 ? -24.453 -9.508 2.408 1 96.06 580 PRO A N 1
ATOM 4335 C CA . PRO A 1 580 ? -25.547 -10.461 2.596 1 96.06 580 PRO A CA 1
ATOM 4336 C C . PRO A 1 580 ? -26.344 -10.719 1.312 1 96.06 580 PRO A C 1
ATOM 4338 O O . PRO A 1 580 ? -26.891 -11.805 1.122 1 96.06 580 PRO A O 1
ATOM 4341 N N . PHE A 1 581 ? -26.469 -9.797 0.554 1 96.81 581 PHE A N 1
ATOM 4342 C CA . PHE A 1 581 ? -27.219 -9.891 -0.695 1 96.81 581 PHE A CA 1
ATOM 4343 C C . PHE A 1 581 ? -26.484 -9.172 -1.821 1 96.81 581 PHE A C 1
ATOM 4345 O O . PHE A 1 581 ? -26.016 -8.047 -1.64 1 96.81 581 PHE A O 1
ATOM 4352 N N . ARG A 1 582 ? -26.312 -9.766 -2.965 1 97.81 582 ARG A N 1
ATOM 4353 C CA . ARG A 1 582 ? -25.812 -9.188 -4.203 1 97.81 582 ARG A CA 1
ATOM 4354 C C . ARG A 1 582 ? -26.781 -9.406 -5.352 1 97.81 582 ARG A C 1
ATOM 4356 O O . ARG A 1 582 ? -27.172 -10.547 -5.637 1 97.81 582 ARG A O 1
ATOM 4363 N N . PRO A 1 583 ? -27.219 -8.375 -5.984 1 97.81 583 PRO A N 1
ATOM 4364 C CA . PRO A 1 583 ? -28.203 -8.523 -7.066 1 97.81 583 PRO A CA 1
ATOM 4365 C C . PRO A 1 583 ? -27.594 -9.133 -8.328 1 97.81 583 PRO A C 1
ATOM 4367 O O . PRO A 1 583 ? -26.359 -9.102 -8.508 1 97.81 583 PRO A O 1
ATOM 4370 N N . ARG A 1 584 ? -28.422 -9.711 -9.117 1 97.94 584 ARG A N 1
ATOM 4371 C CA . ARG A 1 584 ? -28.016 -10.133 -10.461 1 97.94 584 ARG A CA 1
ATOM 4372 C C . ARG A 1 584 ? -27.594 -8.938 -11.305 1 97.94 584 ARG A C 1
ATOM 4374 O O . ARG A 1 584 ? -28.25 -7.898 -11.289 1 97.94 584 ARG A O 1
ATOM 4381 N N . LEU A 1 585 ? -26.484 -9.016 -11.883 1 98 585 LEU A N 1
ATOM 4382 C CA . LEU A 1 585 ? -26.031 -7.992 -12.82 1 98 585 LEU A CA 1
ATOM 4383 C C . LEU A 1 585 ? -26.234 -8.453 -14.266 1 98 585 LEU A C 1
ATOM 4385 O O . LEU A 1 585 ? -25.703 -9.484 -14.672 1 98 585 LEU A O 1
ATOM 4389 N N . ARG A 1 586 ? -26.938 -7.691 -14.984 1 97.94 586 ARG A N 1
ATOM 4390 C CA . ARG A 1 586 ? -27.266 -8.086 -16.344 1 97.94 586 ARG A CA 1
ATOM 4391 C C . ARG A 1 586 ? -27.062 -6.93 -17.328 1 97.94 586 ARG A C 1
ATOM 4393 O O . ARG A 1 586 ? -27.297 -5.77 -16.969 1 97.94 586 ARG A O 1
ATOM 4400 N N . HIS A 1 587 ? -26.625 -7.176 -18.438 1 98.19 587 HIS A N 1
ATOM 4401 C CA . HIS A 1 587 ? -26.594 -6.281 -19.594 1 98.19 587 HIS A CA 1
ATOM 4402 C C . HIS A 1 587 ? -27.203 -6.953 -20.828 1 98.19 587 HIS A C 1
ATOM 4404 O O . HIS A 1 587 ? -26.656 -7.938 -21.328 1 98.19 587 HIS A O 1
ATOM 4410 N N . GLY A 1 588 ? -28.25 -6.387 -21.328 1 97.31 588 GLY A N 1
ATOM 4411 C CA . GLY A 1 588 ? -28.953 -7.082 -22.406 1 97.31 588 GLY A CA 1
ATOM 4412 C C . GLY A 1 588 ? -29.359 -8.492 -22.031 1 97.31 588 GLY A C 1
ATOM 4413 O O . GLY A 1 588 ? -30.031 -8.695 -21.016 1 97.31 588 GLY A O 1
ATOM 4414 N N . ARG A 1 589 ? -28.875 -9.492 -22.844 1 97.62 589 ARG A N 1
ATOM 4415 C CA . ARG A 1 589 ? -29.219 -10.891 -22.625 1 97.62 589 ARG A CA 1
ATOM 4416 C C . ARG A 1 589 ? -28.156 -11.578 -21.75 1 97.62 589 ARG A C 1
ATOM 4418 O O . ARG A 1 589 ? -28.266 -12.773 -21.469 1 97.62 589 ARG A O 1
ATOM 4425 N N . ILE A 1 590 ? -27.203 -10.883 -21.281 1 98.44 590 ILE A N 1
ATOM 4426 C CA . ILE A 1 590 ? -26.062 -11.484 -20.609 1 98.44 590 ILE A CA 1
ATOM 4427 C C . ILE A 1 590 ? -26.172 -11.273 -19.094 1 98.44 590 ILE A C 1
ATOM 4429 O O . ILE A 1 590 ? -26.281 -10.141 -18.625 1 98.44 590 ILE A O 1
ATOM 4433 N N . ILE A 1 591 ? -26.234 -12.312 -18.359 1 98.19 591 ILE A N 1
ATOM 4434 C CA . ILE A 1 591 ? -26.094 -12.258 -16.906 1 98.19 591 ILE A CA 1
ATOM 4435 C C . ILE A 1 591 ? -24.625 -12.352 -16.516 1 98.19 591 ILE A C 1
ATOM 4437 O O . ILE A 1 591 ? -24.016 -13.422 -16.641 1 98.19 591 ILE A O 1
ATOM 4441 N N . LEU A 1 592 ? -24.062 -11.297 -16.062 1 97.94 592 LEU A N 1
ATOM 4442 C CA . LEU A 1 592 ? -22.641 -11.25 -15.727 1 97.94 592 LEU A CA 1
ATOM 4443 C C . LEU A 1 592 ? -22.391 -11.883 -14.367 1 97.94 592 LEU A C 1
ATOM 4445 O O . LEU A 1 592 ? -21.328 -12.492 -14.156 1 97.94 592 LEU A O 1
ATOM 4449 N N . SER A 1 593 ? -23.297 -11.695 -13.516 1 97.12 593 SER A N 1
ATOM 4450 C CA . SER A 1 593 ? -23.25 -12.258 -12.164 1 97.12 593 SER A CA 1
ATOM 4451 C C . SER A 1 593 ? -24.656 -12.578 -11.648 1 97.12 593 SER A C 1
ATOM 4453 O O . SER A 1 593 ? -25.516 -11.703 -11.609 1 97.12 593 SER A O 1
ATOM 4455 N N . PRO A 1 594 ? -24.859 -13.758 -11.266 1 97 594 PRO A N 1
ATOM 4456 C CA . PRO A 1 594 ? -26.172 -14.086 -10.703 1 97 594 PRO A CA 1
ATOM 4457 C C . PRO A 1 594 ? -26.375 -13.508 -9.312 1 97 594 PRO A C 1
ATOM 4459 O O . PRO A 1 594 ? -25.422 -13.117 -8.648 1 97 594 PRO A O 1
ATOM 4462 N N . ALA A 1 595 ? -27.609 -13.367 -8.945 1 97.69 595 ALA A N 1
ATOM 4463 C CA . ALA A 1 595 ? -27.906 -12.93 -7.582 1 97.69 595 ALA A CA 1
ATOM 4464 C C . ALA A 1 595 ? -27.406 -13.938 -6.555 1 97.69 595 ALA A C 1
ATOM 4466 O O . ALA A 1 595 ? -27.406 -15.141 -6.812 1 97.69 595 ALA A O 1
ATOM 4467 N N . ALA A 1 596 ? -27 -13.461 -5.445 1 96.94 596 ALA A N 1
ATOM 4468 C CA . ALA A 1 596 ? -26.469 -14.336 -4.41 1 96.94 596 ALA A CA 1
ATOM 4469 C C . ALA A 1 596 ? -26.844 -13.836 -3.018 1 96.94 596 ALA A C 1
ATOM 4471 O O . ALA A 1 596 ? -26.969 -12.633 -2.797 1 96.94 596 ALA A O 1
ATOM 4472 N N . TRP A 1 597 ? -27.109 -14.734 -2.137 1 97.19 597 TRP A N 1
ATOM 4473 C CA . TRP A 1 597 ? -27.406 -14.484 -0.731 1 97.19 597 TRP A CA 1
ATOM 4474 C C . TRP A 1 597 ? -26.375 -15.164 0.174 1 97.19 597 TRP A C 1
ATOM 4476 O O . TRP A 1 597 ? -26.078 -16.344 -0.001 1 97.19 597 TRP A O 1
ATOM 4486 N N . ARG A 1 598 ? -25.797 -14.461 1.025 1 96.19 598 ARG A N 1
ATOM 4487 C CA . ARG A 1 598 ? -24.844 -15 1.996 1 96.19 598 ARG A CA 1
ATOM 4488 C C . ARG A 1 598 ? -25.469 -15.094 3.383 1 96.19 598 ARG A C 1
ATOM 4490 O O . ARG A 1 598 ? -25.734 -14.07 4.02 1 96.19 598 ARG A O 1
ATOM 4497 N N . LEU A 1 599 ? -25.734 -16.297 3.82 1 95.12 599 LEU A N 1
ATOM 4498 C CA . LEU A 1 599 ? -26.297 -16.547 5.141 1 95.12 599 LEU A CA 1
ATOM 4499 C C . LEU A 1 599 ? -25.203 -16.766 6.172 1 95.12 599 LEU A C 1
ATOM 4501 O O . LEU A 1 599 ? -24.188 -17.422 5.883 1 95.12 599 LEU A O 1
ATOM 4505 N N . SER A 1 600 ? -25.391 -16.188 7.301 1 91.94 600 SER A N 1
ATOM 4506 C CA . SER A 1 600 ? -24.453 -16.438 8.398 1 91.94 600 SER A CA 1
ATOM 4507 C C . SER A 1 600 ? -25.031 -17.438 9.391 1 91.94 600 SER A C 1
ATOM 4509 O O . SER A 1 600 ? -26.219 -17.391 9.703 1 91.94 600 SER A O 1
ATOM 4511 N N . ALA A 1 601 ? -24.172 -18.297 9.875 1 93.44 601 ALA A N 1
ATOM 4512 C CA . ALA A 1 601 ? -24.594 -19.266 10.883 1 93.44 601 ALA A CA 1
ATOM 4513 C C . ALA A 1 601 ? -25.141 -18.578 12.133 1 93.44 601 ALA A C 1
ATOM 4515 O O . ALA A 1 601 ? -26.062 -19.062 12.773 1 93.44 601 ALA A O 1
ATOM 4516 N N . SER A 1 602 ? -24.672 -17.391 12.414 1 88.88 602 SER A N 1
ATOM 4517 C CA . SER A 1 602 ? -25.016 -16.672 13.625 1 88.88 602 SER A CA 1
ATOM 4518 C C . SER A 1 602 ? -26.422 -16.078 13.523 1 88.88 602 SER A C 1
ATOM 4520 O O . SER A 1 602 ? -27.016 -15.672 14.531 1 88.88 602 SER A O 1
ATOM 4522 N N . GLU A 1 603 ? -26.938 -16 12.312 1 90.31 603 GLU A N 1
ATOM 4523 C CA . GLU A 1 603 ? -28.297 -15.492 12.109 1 90.31 603 GLU A CA 1
ATOM 4524 C C . GLU A 1 603 ? -29.344 -16.562 12.383 1 90.31 603 GLU A C 1
ATOM 4526 O O . GLU A 1 603 ? -30.547 -16.281 12.406 1 90.31 603 GLU A O 1
ATOM 4531 N N . LEU A 1 604 ? -28.859 -17.781 12.516 1 94.38 604 LEU A N 1
ATOM 4532 C CA . LEU A 1 604 ? -29.719 -18.922 12.766 1 94.38 604 LEU A CA 1
ATOM 4533 C C . LEU A 1 604 ? -29.438 -19.531 14.133 1 94.38 604 LEU A C 1
ATOM 4535 O O . LEU A 1 604 ? -28.359 -19.312 14.703 1 94.38 604 LEU A O 1
ATOM 4539 N N . PRO A 1 605 ? -30.438 -20.266 14.625 1 93.94 605 PRO A N 1
ATOM 4540 C CA . PRO A 1 605 ? -30.156 -20.953 15.883 1 93.94 605 PRO A CA 1
ATOM 4541 C C . PRO A 1 605 ? -28.984 -21.922 15.773 1 93.94 605 PRO A C 1
ATOM 4543 O O . PRO A 1 605 ? -28.703 -22.438 14.688 1 93.94 605 PRO A O 1
ATOM 4546 N N . PRO A 1 606 ? -28.266 -22.125 16.844 1 90.06 606 PRO A N 1
ATOM 4547 C CA . PRO A 1 606 ? -27.172 -23.078 16.812 1 90.06 606 PRO A CA 1
ATOM 4548 C C . PRO A 1 606 ? -27.609 -24.484 16.391 1 90.06 606 PRO A C 1
ATOM 4550 O O . PRO A 1 606 ? -28.781 -24.828 16.516 1 90.06 606 PRO A O 1
ATOM 4553 N N . ALA A 1 607 ? -26.719 -25.234 15.984 1 83.38 607 ALA A N 1
ATOM 4554 C CA . ALA A 1 607 ? -26.969 -26.562 15.422 1 83.38 607 ALA A CA 1
ATOM 4555 C C . ALA A 1 607 ? -27.562 -27.484 16.469 1 83.38 607 ALA A C 1
ATOM 4557 O O . ALA A 1 607 ? -28.281 -28.438 16.125 1 83.38 607 ALA A O 1
ATOM 4558 N N . ARG A 1 608 ? -27.406 -27.172 17.703 1 86.81 608 ARG A N 1
ATOM 4559 C CA . ARG A 1 608 ? -27.875 -28.031 18.781 1 86.81 608 ARG A CA 1
ATOM 4560 C C . ARG A 1 608 ? -29.359 -27.844 19.031 1 86.81 608 ARG A C 1
ATOM 4562 O O . ARG A 1 608 ? -30.016 -28.703 19.625 1 86.81 608 ARG A O 1
ATOM 4569 N N . GLU A 1 609 ? -29.922 -26.828 18.469 1 92.06 609 GLU A N 1
ATOM 4570 C CA . GLU A 1 609 ? -31.344 -26.562 18.641 1 92.06 609 GLU A CA 1
ATOM 4571 C C . GLU A 1 609 ? -32.188 -27.547 17.859 1 92.06 609 GLU A C 1
ATOM 4573 O O . GLU A 1 609 ? -31.75 -28.078 16.844 1 92.06 609 GLU A O 1
ATOM 4578 N N . PRO A 1 610 ? -33.438 -27.781 18.281 1 94.81 610 PRO A N 1
ATOM 4579 C CA . PRO A 1 610 ? -34.312 -28.688 17.578 1 94.81 610 PRO A CA 1
ATOM 4580 C C . PRO A 1 610 ? -34.562 -28.281 16.125 1 94.81 610 PRO A C 1
ATOM 4582 O O . PRO A 1 610 ? -34.594 -27.078 15.82 1 94.81 610 PRO A O 1
ATOM 4585 N N . TRP A 1 611 ? -34.781 -29.25 15.242 1 94.25 611 TRP A N 1
ATOM 4586 C CA . TRP A 1 611 ? -34.938 -29.078 13.797 1 94.25 611 TRP A CA 1
ATOM 4587 C C . TRP A 1 611 ? -36.094 -28.109 13.508 1 94.25 611 TRP A C 1
ATOM 4589 O O . TRP A 1 611 ? -35.938 -27.203 12.672 1 94.25 611 TRP A O 1
ATOM 4599 N N . GLU A 1 612 ? -37.156 -28.188 14.234 1 95.56 612 GLU A N 1
ATOM 4600 C CA . GLU A 1 612 ? -38.344 -27.391 13.953 1 95.56 612 GLU A CA 1
ATOM 4601 C C . GLU A 1 612 ? -38.062 -25.906 14.156 1 95.56 612 GLU A C 1
ATOM 4603 O O . GLU A 1 612 ? -38.5 -25.078 13.352 1 95.56 612 GLU A O 1
ATOM 4608 N N . ARG A 1 613 ? -37.344 -25.703 15.156 1 96.19 613 ARG A N 1
ATOM 4609 C CA . ARG A 1 613 ? -37 -24.312 15.445 1 96.19 613 ARG A CA 1
ATOM 4610 C C . ARG A 1 613 ? -36.031 -23.766 14.391 1 96.19 613 ARG A C 1
ATOM 4612 O O . ARG A 1 613 ? -36.188 -22.625 13.93 1 96.19 613 ARG A O 1
ATOM 4619 N N . TRP A 1 614 ? -35.062 -24.531 14.078 1 96.25 614 TRP A N 1
ATOM 4620 C CA . TRP A 1 614 ? -34.094 -24.109 13.094 1 96.25 614 TRP A CA 1
ATOM 4621 C C . TRP A 1 614 ? -34.719 -23.906 11.727 1 96.25 614 TRP A C 1
ATOM 4623 O O . TRP A 1 614 ? -34.469 -22.922 11.047 1 96.25 614 TRP A O 1
ATOM 4633 N N . GLU A 1 615 ? -35.531 -24.828 11.336 1 96.5 615 GLU A N 1
ATOM 4634 C CA . GLU A 1 615 ? -36.219 -24.781 10.047 1 96.5 615 GLU A CA 1
ATOM 4635 C C . GLU A 1 615 ? -37.125 -23.531 9.945 1 96.5 615 GLU A C 1
ATOM 4637 O O . GLU A 1 615 ? -37.125 -22.859 8.922 1 96.5 615 GLU A O 1
ATOM 4642 N N . ALA A 1 616 ? -37.812 -23.266 11 1 96.94 616 ALA A N 1
ATOM 4643 C CA . ALA A 1 616 ? -38.656 -22.078 11.016 1 96.94 616 ALA A CA 1
ATOM 4644 C C . ALA A 1 616 ? -37.844 -20.812 10.867 1 96.94 616 ALA A C 1
ATOM 4646 O O . ALA A 1 616 ? -38.25 -19.891 10.141 1 96.94 616 ALA A O 1
ATOM 4647 N N . ALA A 1 617 ? -36.812 -20.797 11.562 1 96.56 617 ALA A N 1
ATOM 4648 C CA . ALA A 1 617 ? -35.938 -19.641 11.508 1 96.56 617 ALA A CA 1
ATOM 4649 C C . ALA A 1 617 ? -35.344 -19.469 10.109 1 96.56 617 ALA A C 1
ATOM 4651 O O . ALA A 1 617 ? -35.219 -18.344 9.617 1 96.56 617 ALA A O 1
ATOM 4652 N N . LEU A 1 618 ? -34.938 -20.578 9.492 1 96.94 618 LEU A N 1
ATOM 4653 C CA . LEU A 1 618 ? -34.375 -20.516 8.148 1 96.94 618 LEU A CA 1
ATOM 4654 C C . LEU A 1 618 ? -35.406 -20 7.156 1 96.94 618 LEU A C 1
ATOM 4656 O O . LEU A 1 618 ? -35.094 -19.125 6.34 1 96.94 618 LEU A O 1
ATOM 4660 N N . LEU A 1 619 ? -36.562 -20.516 7.215 1 96.81 619 LEU A N 1
ATOM 4661 C CA . LEU A 1 619 ? -37.625 -20.109 6.285 1 96.81 619 LEU A CA 1
ATOM 4662 C C . LEU A 1 619 ? -37.969 -18.641 6.465 1 96.81 619 LEU A C 1
ATOM 4664 O O . LEU A 1 619 ? -38.219 -17.938 5.48 1 96.81 619 LEU A O 1
ATOM 4668 N N . ASP A 1 620 ? -38 -18.25 7.676 1 95.62 620 ASP A N 1
ATOM 4669 C CA . ASP A 1 620 ? -38.219 -16.844 7.961 1 95.62 620 ASP A CA 1
ATOM 4670 C C . ASP A 1 620 ? -37.125 -15.969 7.367 1 95.62 620 ASP A C 1
ATOM 4672 O O . ASP A 1 620 ? -37.406 -14.93 6.766 1 95.62 620 ASP A O 1
ATOM 4676 N N . LEU A 1 621 ? -35.938 -16.375 7.602 1 94.81 621 LEU A N 1
ATOM 4677 C CA . LEU A 1 621 ? -34.781 -15.641 7.094 1 94.81 621 LEU A CA 1
ATOM 4678 C C . LEU A 1 621 ? -34.812 -15.555 5.574 1 94.81 621 LEU A C 1
ATOM 4680 O O . LEU A 1 621 ? -34.562 -14.492 5 1 94.81 621 LEU A O 1
ATOM 4684 N N . LEU A 1 622 ? -35.094 -16.641 4.906 1 95.81 622 LEU A N 1
ATOM 4685 C CA . LEU A 1 622 ? -35.156 -16.688 3.449 1 95.81 622 LEU A CA 1
ATOM 4686 C C . LEU A 1 622 ? -36.25 -15.758 2.924 1 95.81 622 LEU A C 1
ATOM 4688 O O . LEU A 1 622 ? -36.062 -15.094 1.9 1 95.81 622 LEU A O 1
ATOM 4692 N N . GLU A 1 623 ? -37.281 -15.703 3.609 1 93.94 623 GLU A N 1
ATOM 4693 C CA . GLU A 1 623 ? -38.375 -14.82 3.229 1 93.94 623 GLU A CA 1
ATOM 4694 C C . GLU A 1 623 ? -38 -13.352 3.389 1 93.94 623 GLU A C 1
ATOM 4696 O O . GLU A 1 623 ? -38.25 -12.539 2.498 1 93.94 623 GLU A O 1
ATOM 4701 N N . ARG A 1 624 ? -37.406 -13.07 4.469 1 90 624 ARG A N 1
ATOM 4702 C CA . ARG A 1 624 ? -36.969 -11.703 4.742 1 90 624 ARG A CA 1
ATOM 4703 C C . ARG A 1 624 ? -35.938 -11.227 3.723 1 90 624 ARG A C 1
ATOM 4705 O O . ARG A 1 624 ? -35.906 -10.047 3.383 1 90 624 ARG A O 1
ATOM 4712 N N . ARG A 1 625 ? -35.188 -12.219 3.268 1 93.56 625 ARG A N 1
ATOM 4713 C CA . ARG A 1 625 ? -34.156 -11.891 2.307 1 93.56 625 ARG A CA 1
ATOM 4714 C C . ARG A 1 625 ? -34.656 -11.992 0.875 1 93.56 625 ARG A C 1
ATOM 4716 O O . ARG A 1 625 ? -33.938 -11.695 -0.076 1 93.56 625 ARG A O 1
ATOM 4723 N N . ARG A 1 626 ? -35.844 -12.453 0.728 1 92.56 626 ARG A N 1
ATOM 4724 C CA . ARG A 1 626 ? -36.469 -12.672 -0.576 1 92.56 626 ARG A CA 1
ATOM 4725 C C . ARG A 1 626 ? -35.625 -13.586 -1.445 1 92.56 626 ARG A C 1
ATOM 4727 O O . ARG A 1 626 ? -35.406 -13.305 -2.625 1 92.56 626 ARG A O 1
ATOM 4734 N N . ALA A 1 627 ? -35.062 -14.594 -0.839 1 95.5 627 ALA A N 1
ATOM 4735 C CA . ALA A 1 627 ? -34.219 -15.562 -1.551 1 95.5 627 ALA A CA 1
ATOM 4736 C C . ALA A 1 627 ? -35.094 -16.609 -2.262 1 95.5 627 ALA A C 1
ATOM 4738 O O . ALA A 1 627 ? -36.125 -17.047 -1.731 1 95.5 627 ALA A O 1
ATOM 4739 N N . PRO A 1 628 ? -34.719 -16.969 -3.42 1 94.94 628 PRO A N 1
ATOM 4740 C CA . PRO A 1 628 ? -35.438 -18.047 -4.082 1 94.94 628 PRO A CA 1
ATOM 4741 C C . PRO A 1 628 ? -35.281 -19.406 -3.389 1 94.94 628 PRO A C 1
ATOM 4743 O O . PRO A 1 628 ? -34.344 -19.562 -2.58 1 94.94 628 PRO A O 1
ATOM 4746 N N . ARG A 1 629 ? -36.094 -20.312 -3.77 1 95.06 629 ARG A N 1
ATOM 4747 C CA . ARG A 1 629 ? -36.062 -21.625 -3.123 1 95.06 629 ARG A CA 1
ATOM 4748 C C . ARG A 1 629 ? -35.094 -22.562 -3.85 1 95.06 629 ARG A C 1
ATOM 4750 O O . ARG A 1 629 ? -34.5 -23.453 -3.234 1 95.06 629 ARG A O 1
ATOM 4757 N N . ARG A 1 630 ? -34.969 -22.391 -5.105 1 94.31 630 ARG A N 1
ATOM 4758 C CA . ARG A 1 630 ? -33.969 -23.141 -5.855 1 94.31 630 ARG A CA 1
ATOM 4759 C C . ARG A 1 630 ? -32.656 -22.375 -5.941 1 94.31 630 ARG A C 1
ATOM 4761 O O . ARG A 1 630 ? -32.594 -21.297 -6.539 1 94.31 630 ARG A O 1
ATOM 4768 N N . VAL A 1 631 ? -31.656 -22.938 -5.301 1 95.56 631 VAL A N 1
ATOM 4769 C CA . VAL A 1 631 ? -30.391 -22.219 -5.203 1 95.56 631 VAL A CA 1
ATOM 4770 C C . VAL A 1 631 ? -29.219 -23.188 -5.363 1 95.56 631 VAL A C 1
ATOM 4772 O O . VAL A 1 631 ? -29.406 -24.406 -5.285 1 95.56 631 VAL A O 1
ATOM 4775 N N . LEU A 1 632 ? -28.156 -22.672 -5.723 1 95.5 632 LEU A N 1
ATOM 4776 C CA . LEU A 1 632 ? -26.891 -23.391 -5.688 1 95.5 632 LEU A CA 1
ATOM 4777 C C . LEU A 1 632 ? -26.078 -23 -4.457 1 95.5 632 LEU A C 1
ATOM 4779 O O . LEU A 1 632 ? -25.766 -21.828 -4.266 1 95.5 632 LEU A O 1
ATOM 4783 N N . LEU A 1 633 ? -25.828 -23.906 -3.52 1 95.88 633 LEU A N 1
ATOM 4784 C CA . LEU A 1 633 ? -24.906 -23.672 -2.406 1 95.88 633 LEU A CA 1
ATOM 4785 C C . LEU A 1 633 ? -23.469 -23.625 -2.889 1 95.88 633 LEU A C 1
ATOM 4787 O O . LEU A 1 633 ? -22.891 -24.656 -3.238 1 95.88 633 LEU A O 1
ATOM 4791 N N . ALA A 1 634 ? -22.969 -22.312 -2.83 1 89.62 634 ALA A N 1
ATOM 4792 C CA . ALA A 1 634 ? -21.609 -22.109 -3.367 1 89.62 634 ALA A CA 1
ATOM 4793 C C . ALA A 1 634 ? -20.562 -22.531 -2.354 1 89.62 634 ALA A C 1
ATOM 4795 O O . ALA A 1 634 ? -20.562 -22.062 -1.211 1 89.62 634 ALA A O 1
ATOM 4796 N N . ALA A 1 635 ? -20.109 -23.672 -2.217 1 70.25 635 ALA A N 1
ATOM 4797 C CA . ALA A 1 635 ? -19.016 -24.109 -1.355 1 70.25 635 ALA A CA 1
ATOM 4798 C C . ALA A 1 635 ? -17.812 -24.562 -2.182 1 70.25 635 ALA A C 1
ATOM 4800 O O . ALA A 1 635 ? -17.953 -25.391 -3.082 1 70.25 635 ALA A O 1
ATOM 4801 N N . ASP A 1 636 ? -16.781 -23.969 -1.749 1 57.16 636 ASP A N 1
ATOM 4802 C CA . ASP A 1 636 ? -15.539 -24.312 -2.438 1 57.16 636 ASP A CA 1
ATOM 4803 C C . ASP A 1 636 ? -15.766 -24.438 -3.941 1 57.16 636 ASP A C 1
ATOM 4805 O O . ASP A 1 636 ? -16.812 -24.031 -4.457 1 57.16 636 ASP A O 1
ATOM 4809 N N . SER A 1 637 ? -14.867 -24.719 -4.844 1 53.69 637 SER A N 1
ATOM 4810 C CA . SER A 1 637 ? -14.922 -24.828 -6.297 1 53.69 637 SER A CA 1
ATOM 4811 C C . SER A 1 637 ? -16.109 -25.688 -6.742 1 53.69 637 SER A C 1
ATOM 4813 O O . SER A 1 637 ? -16.359 -25.812 -7.938 1 53.69 637 SER A O 1
ATOM 4815 N N . GLN A 1 638 ? -17.047 -26.156 -5.668 1 65.5 638 GLN A N 1
ATOM 4816 C CA . GLN A 1 638 ? -18.047 -27.141 -6.035 1 65.5 638 GLN A CA 1
ATOM 4817 C C . GLN A 1 638 ? -19.453 -26.703 -5.594 1 65.5 638 GLN A C 1
ATOM 4819 O O . GLN A 1 638 ? -19.641 -26.297 -4.449 1 65.5 638 GLN A O 1
ATOM 4824 N N . GLY A 1 639 ? -20.406 -26.328 -6.465 1 85 639 GLY A N 1
ATOM 4825 C CA . GLY A 1 639 ? -21.766 -25.922 -6.172 1 85 639 GLY A CA 1
ATOM 4826 C C . GLY A 1 639 ? -22.688 -27.109 -5.922 1 85 639 GLY A C 1
ATOM 4827 O O . GLY A 1 639 ? -22.5 -28.188 -6.488 1 85 639 GLY A O 1
ATOM 4828 N N . LEU A 1 640 ? -23.562 -27.078 -4.895 1 92.19 640 LEU A N 1
ATOM 4829 C CA . LEU A 1 640 ? -24.594 -28.062 -4.602 1 92.19 640 LEU A CA 1
ATOM 4830 C C . LEU A 1 640 ? -25.984 -27.484 -4.867 1 92.19 640 LEU A C 1
ATOM 4832 O O . LEU A 1 640 ? -26.438 -26.609 -4.141 1 92.19 640 LEU A O 1
ATOM 4836 N N . PRO A 1 641 ? -26.625 -28.031 -5.941 1 93.38 641 PRO A N 1
ATOM 4837 C CA . PRO A 1 641 ? -27.984 -27.547 -6.184 1 93.38 641 PRO A CA 1
ATOM 4838 C C . PRO A 1 641 ? -28.953 -27.953 -5.086 1 93.38 641 PRO A C 1
ATOM 4840 O O . PRO A 1 641 ? -28.984 -29.125 -4.688 1 93.38 641 PRO A O 1
ATOM 4843 N N . LEU A 1 642 ? -29.719 -27 -4.586 1 95.38 642 LEU A N 1
ATOM 4844 C CA . LEU A 1 642 ? -30.672 -27.25 -3.516 1 95.38 642 LEU A CA 1
ATOM 4845 C C . LEU A 1 642 ? -32.062 -26.719 -3.881 1 95.38 642 LEU A C 1
ATOM 4847 O O . LEU A 1 642 ? -32.156 -25.688 -4.543 1 95.38 642 LEU A O 1
ATOM 4851 N N . ASP A 1 643 ? -33.031 -27.469 -3.539 1 95.56 643 ASP A N 1
ATOM 4852 C CA . ASP A 1 643 ? -34.406 -27.016 -3.459 1 95.56 643 ASP A CA 1
ATOM 4853 C C . ASP A 1 643 ? -34.844 -26.859 -2.008 1 95.56 643 ASP A C 1
ATOM 4855 O O . ASP A 1 643 ? -35.188 -27.844 -1.345 1 95.56 643 ASP A O 1
ATOM 4859 N N . LEU A 1 644 ? -34.969 -25.688 -1.564 1 96.44 644 LEU A N 1
ATOM 4860 C CA . LEU A 1 644 ? -35.156 -25.422 -0.142 1 96.44 644 LEU A CA 1
ATOM 4861 C C . LEU A 1 644 ? -36.625 -25.625 0.259 1 96.44 644 LEU A C 1
ATOM 4863 O O . LEU A 1 644 ? -36.969 -25.484 1.436 1 96.44 644 LEU A O 1
ATOM 4867 N N . ASP A 1 645 ? -37.438 -26 -0.676 1 95.31 645 ASP A N 1
ATOM 4868 C CA . ASP A 1 645 ? -38.781 -26.484 -0.315 1 95.31 645 ASP A CA 1
ATOM 4869 C C . ASP A 1 645 ? -38.75 -27.938 0.134 1 95.31 645 ASP A C 1
ATOM 4871 O O . ASP A 1 645 ? -39.688 -28.438 0.74 1 95.31 645 ASP A O 1
ATOM 4875 N N . HIS A 1 646 ? -37.656 -28.594 -0.189 1 95.44 646 HIS A N 1
ATOM 4876 C CA . HIS A 1 646 ? -37.469 -29.984 0.213 1 95.44 646 HIS A CA 1
ATOM 4877 C C . HIS A 1 646 ? -36.75 -30.062 1.568 1 95.44 646 HIS A C 1
ATOM 4879 O O . HIS A 1 646 ? -35.625 -29.594 1.725 1 95.44 646 HIS A O 1
ATOM 4885 N N . PRO A 1 647 ? -37.312 -30.734 2.502 1 95.62 647 PRO A N 1
ATOM 4886 C CA . PRO A 1 647 ? -36.75 -30.766 3.848 1 95.62 647 PRO A CA 1
ATOM 4887 C C . PRO A 1 647 ? -35.375 -31.406 3.879 1 95.62 647 PRO A C 1
ATOM 4889 O O . PRO A 1 647 ? -34.5 -30.953 4.633 1 95.62 647 PRO A O 1
ATOM 4892 N N . GLY A 1 648 ? -35.25 -32.438 3.061 1 95.19 648 GLY A N 1
ATOM 4893 C CA . GLY A 1 648 ? -33.938 -33.062 3.012 1 95.19 648 GLY A CA 1
ATOM 4894 C C . GLY A 1 648 ? -32.844 -32.125 2.576 1 95.19 648 GLY A C 1
ATOM 4895 O O . GLY A 1 648 ? -31.703 -32.219 3.061 1 95.19 648 GLY A O 1
ATOM 4896 N N . HIS A 1 649 ? -33.156 -31.266 1.692 1 96.31 649 HIS A N 1
ATOM 4897 C CA . HIS A 1 649 ? -32.188 -30.297 1.212 1 96.31 649 HIS A CA 1
ATOM 4898 C C . HIS A 1 649 ? -31.875 -29.266 2.279 1 96.31 649 HIS A C 1
ATOM 4900 O O . HIS A 1 649 ? -30.734 -28.781 2.373 1 96.31 649 HIS A O 1
ATOM 4906 N N . ARG A 1 650 ? -32.75 -28.906 3.119 1 97 650 ARG A N 1
ATOM 4907 C CA . ARG A 1 650 ? -32.531 -28 4.234 1 97 650 ARG A CA 1
ATOM 4908 C C . ARG A 1 650 ? -31.609 -28.609 5.277 1 97 650 ARG A C 1
ATOM 4910 O O . ARG A 1 650 ? -30.844 -27.906 5.93 1 97 650 ARG A O 1
ATOM 4917 N N . VAL A 1 651 ? -31.719 -29.938 5.359 1 95.81 651 VAL A N 1
ATOM 4918 C CA . VAL A 1 651 ? -30.828 -30.641 6.266 1 95.81 651 VAL A CA 1
ATOM 4919 C C . VAL A 1 651 ? -29.375 -30.5 5.777 1 95.81 651 VAL A C 1
ATOM 4921 O O . VAL A 1 651 ? -28.469 -30.297 6.578 1 95.81 651 VAL A O 1
ATOM 4924 N N . LEU A 1 652 ? -29.25 -30.609 4.469 1 95.19 652 LEU A N 1
ATOM 4925 C CA . LEU A 1 652 ? -27.922 -30.438 3.893 1 95.19 652 LEU A CA 1
ATOM 4926 C C . LEU A 1 652 ? -27.391 -29.031 4.16 1 95.19 652 LEU A C 1
ATOM 4928 O O . LEU A 1 652 ? -26.219 -28.859 4.48 1 95.19 652 LEU A O 1
ATOM 4932 N N . LEU A 1 653 ? -28.188 -28 4.062 1 95.5 653 LEU A N 1
ATOM 4933 C CA . LEU A 1 653 ? -27.797 -26.609 4.332 1 95.5 653 LEU A CA 1
ATOM 4934 C C . LEU A 1 653 ? -27.422 -26.438 5.797 1 95.5 653 LEU A C 1
ATOM 4936 O O . LEU A 1 653 ? -26.422 -25.766 6.109 1 95.5 653 LEU A O 1
ATOM 4940 N N . ARG A 1 654 ? -28.172 -27.047 6.668 1 96 654 ARG A N 1
ATOM 4941 C CA . ARG A 1 654 ? -27.875 -26.984 8.094 1 96 654 ARG A CA 1
ATOM 4942 C C . ARG A 1 654 ? -26.531 -27.609 8.398 1 96 654 ARG A C 1
ATOM 4944 O O . ARG A 1 654 ? -25.75 -27.078 9.195 1 96 654 ARG A O 1
ATOM 4951 N N . SER A 1 655 ? -26.375 -28.781 7.789 1 93.5 655 SER A N 1
ATOM 4952 C CA . SER A 1 655 ? -25.109 -29.484 7.98 1 93.5 655 SER A CA 1
ATOM 4953 C C . SER A 1 655 ? -23.938 -28.609 7.523 1 93.5 655 SER A C 1
ATOM 4955 O O . SER A 1 655 ? -22.891 -28.578 8.18 1 93.5 655 SER A O 1
ATOM 4957 N N . HIS A 1 656 ? -24.125 -27.953 6.402 1 93.88 656 HIS A N 1
ATOM 4958 C CA . HIS A 1 656 ? -23.094 -27.047 5.902 1 93.88 656 HIS A CA 1
ATOM 4959 C C . HIS A 1 656 ? -22.828 -25.922 6.887 1 93.88 656 HIS A C 1
ATOM 4961 O O . HIS A 1 656 ? -21.672 -25.625 7.199 1 93.88 656 HIS A O 1
ATOM 4967 N N . LEU A 1 657 ? -23.781 -25.281 7.422 1 94.44 657 LEU A N 1
ATOM 4968 C CA . LEU A 1 657 ? -23.672 -24.125 8.305 1 94.44 657 LEU A CA 1
ATOM 4969 C C . LEU A 1 657 ? -23.141 -24.531 9.672 1 94.44 657 LEU A C 1
ATOM 4971 O O . LEU A 1 657 ? -22.703 -23.672 10.445 1 94.44 657 LEU A O 1
ATOM 4975 N N . ALA A 1 658 ? -23.172 -25.781 9.984 1 92.75 658 ALA A N 1
ATOM 4976 C CA . ALA A 1 658 ? -22.578 -26.281 11.219 1 92.75 658 ALA A CA 1
ATOM 4977 C C . ALA A 1 658 ? -21.062 -26.328 11.125 1 92.75 658 ALA A C 1
ATOM 4979 O O . ALA A 1 658 ? -20.359 -26.219 12.133 1 92.75 658 ALA A O 1
ATOM 4980 N N . SER A 1 659 ? -20.641 -26.484 9.914 1 90.44 659 SER A N 1
ATOM 4981 C CA . SER A 1 659 ? -19.203 -26.641 9.719 1 90.44 659 SER A CA 1
ATOM 4982 C C . SER A 1 659 ? -18.578 -25.359 9.172 1 90.44 659 SER A C 1
ATOM 4984 O O . SER A 1 659 ? -17.359 -25.188 9.219 1 90.44 659 SER A O 1
ATOM 4986 N N . ALA A 1 660 ? -19.328 -24.469 8.633 1 92.19 660 ALA A N 1
ATOM 4987 C CA . ALA A 1 660 ? -18.859 -23.219 8.055 1 92.19 660 ALA A CA 1
ATOM 4988 C C . ALA A 1 660 ? -19.641 -22.031 8.617 1 92.19 660 ALA A C 1
ATOM 4990 O O . ALA A 1 660 ? -20.844 -22.125 8.859 1 92.19 660 ALA A O 1
ATOM 4991 N N . PRO A 1 661 ? -18.984 -20.938 8.742 1 92 661 PRO A N 1
ATOM 4992 C CA . PRO A 1 661 ? -19.656 -19.766 9.344 1 92 661 PRO A CA 1
ATOM 4993 C C . PRO A 1 661 ? -20.688 -19.141 8.406 1 92 661 PRO A C 1
ATOM 4995 O O . PRO A 1 661 ? -21.562 -18.391 8.852 1 92 661 PRO A O 1
ATOM 4998 N N . HIS A 1 662 ? -20.516 -19.469 7.043 1 94.06 662 HIS A N 1
ATOM 4999 C CA . HIS A 1 662 ? -21.406 -18.859 6.07 1 94.06 662 HIS A CA 1
ATOM 5000 C C . HIS A 1 662 ? -21.828 -19.859 5 1 94.06 662 HIS A C 1
ATOM 5002 O O . HIS A 1 662 ? -21.156 -20.859 4.789 1 94.06 662 HIS A O 1
ATOM 5008 N N . ALA A 1 663 ? -22.906 -19.625 4.418 1 95.81 663 ALA A N 1
ATOM 5009 C CA . ALA A 1 663 ? -23.391 -20.312 3.221 1 95.81 663 ALA A CA 1
ATOM 5010 C C . ALA A 1 663 ? -23.766 -19.297 2.133 1 95.81 663 ALA A C 1
ATOM 5012 O O . ALA A 1 663 ? -24.578 -18.406 2.367 1 95.81 663 ALA A O 1
ATOM 5013 N N . VAL A 1 664 ? -23.188 -19.438 0.995 1 96.44 664 VAL A N 1
ATOM 5014 C CA . VAL A 1 664 ? -23.531 -18.562 -0.129 1 96.44 664 VAL A CA 1
ATOM 5015 C C . VAL A 1 664 ? -24.5 -19.281 -1.059 1 96.44 664 VAL A C 1
ATOM 5017 O O . VAL A 1 664 ? -24.188 -20.344 -1.599 1 96.44 664 VAL A O 1
ATOM 5020 N N . LEU A 1 665 ? -25.656 -18.766 -1.201 1 96.88 665 LEU A N 1
ATOM 5021 C CA . LEU A 1 665 ? -26.703 -19.297 -2.066 1 96.88 665 LEU A CA 1
ATOM 5022 C C . LEU A 1 665 ? -26.797 -18.484 -3.357 1 96.88 665 LEU A C 1
ATOM 5024 O O . LEU A 1 665 ? -27.031 -17.281 -3.322 1 96.88 665 LEU A O 1
ATOM 5028 N N . VAL A 1 666 ? -26.703 -19.109 -4.48 1 96.5 666 VAL A N 1
ATOM 5029 C CA . VAL A 1 666 ? -26.734 -18.453 -5.781 1 96.5 666 VAL A CA 1
ATOM 5030 C C . VAL A 1 666 ? -28 -18.859 -6.527 1 96.5 666 VAL A C 1
ATOM 5032 O O . VAL A 1 666 ? -28.406 -20.031 -6.5 1 96.5 666 VAL A O 1
ATOM 5035 N N . GLU A 1 667 ? -28.594 -17.922 -7.133 1 96.5 667 GLU A N 1
ATOM 5036 C CA . GLU A 1 667 ? -29.812 -18.234 -7.891 1 96.5 667 GLU A CA 1
ATOM 5037 C C . GLU A 1 667 ? -29.516 -19.203 -9.023 1 96.5 667 GLU A C 1
ATOM 5039 O O . GLU A 1 667 ? -28.438 -19.203 -9.594 1 96.5 667 GLU A O 1
ATOM 5044 N N . THR A 1 668 ? -30.469 -20.078 -9.273 1 94 668 THR A N 1
ATOM 5045 C CA . THR A 1 668 ? -30.375 -21.016 -10.391 1 94 668 THR A CA 1
ATOM 5046 C C . THR A 1 668 ? -31.547 -20.828 -11.344 1 94 668 THR A C 1
ATOM 5048 O O . THR A 1 668 ? -32.594 -20.281 -10.969 1 94 668 THR A O 1
ATOM 5051 N N . PRO A 1 669 ? -31.344 -21.188 -12.586 1 91.88 669 PRO A N 1
ATOM 5052 C CA . PRO A 1 669 ? -32.469 -21.109 -13.516 1 91.88 669 PRO A CA 1
ATOM 5053 C C . PRO A 1 669 ? -33.625 -22 -13.117 1 91.88 669 PRO A C 1
ATOM 5055 O O . PRO A 1 669 ? -33.438 -23.047 -12.477 1 91.88 669 PRO A O 1
ATOM 5058 N N . ALA A 1 670 ? -34.781 -21.562 -13.531 1 91.06 670 ALA A N 1
ATOM 5059 C CA . ALA A 1 670 ? -35.938 -22.422 -13.391 1 91.06 670 ALA A CA 1
ATOM 5060 C C . ALA A 1 670 ? -35.875 -23.609 -14.352 1 91.06 670 ALA A C 1
ATOM 5062 O O . ALA A 1 670 ? -35.219 -23.531 -15.383 1 91.06 670 ALA A O 1
ATOM 5063 N N . PRO A 1 671 ? -36.469 -24.656 -13.961 1 90.38 671 PRO A N 1
ATOM 5064 C CA . PRO A 1 671 ? -36.469 -25.812 -14.859 1 90.38 671 PRO A CA 1
ATOM 5065 C C . PRO A 1 671 ? -36.938 -25.469 -16.266 1 90.38 671 PRO A C 1
ATOM 5067 O O . PRO A 1 671 ? -36.438 -26.016 -17.25 1 90.38 671 PRO A O 1
ATOM 5070 N N . THR A 1 672 ? -37.844 -24.578 -16.359 1 92.88 672 THR A N 1
ATOM 5071 C CA . THR A 1 672 ? -38.375 -24.172 -17.656 1 92.88 672 THR A CA 1
ATOM 5072 C C . THR A 1 672 ? -37.312 -23.469 -18.5 1 92.88 672 THR A C 1
ATOM 5074 O O . THR A 1 672 ? -37.375 -23.484 -19.719 1 92.88 672 THR A O 1
ATOM 5077 N N . ASP A 1 673 ? -36.375 -22.938 -17.828 1 95 673 ASP A N 1
ATOM 5078 C CA . ASP A 1 673 ? -35.312 -22.203 -18.516 1 95 673 ASP A CA 1
ATOM 5079 C C . ASP A 1 673 ? -34.344 -23.172 -19.203 1 95 673 ASP A C 1
ATOM 5081 O O . ASP A 1 673 ? -33.5 -22.75 -20 1 95 673 ASP A O 1
ATOM 5085 N N . LEU A 1 674 ? -34.469 -24.484 -18.953 1 95.69 674 LEU A N 1
ATOM 5086 C CA . LEU A 1 674 ? -33.562 -25.484 -19.531 1 95.69 674 LEU A CA 1
ATOM 5087 C C . LEU A 1 674 ? -34.312 -26.312 -20.578 1 95.69 674 LEU A C 1
ATOM 5089 O O . LEU A 1 674 ? -33.781 -27.328 -21.047 1 95.69 674 LEU A O 1
ATOM 5093 N N . GLY A 1 675 ? -35.531 -25.844 -20.938 1 95.44 675 GLY A N 1
ATOM 5094 C CA . GLY A 1 675 ? -36.344 -26.594 -21.875 1 95.44 675 GLY A CA 1
ATOM 5095 C C . GLY A 1 675 ? -35.688 -26.812 -23.219 1 95.44 675 GLY A C 1
ATOM 5096 O O . GLY A 1 675 ? -35.875 -27.859 -23.844 1 95.44 675 GLY A O 1
ATOM 5097 N N . TRP A 1 676 ? -34.938 -25.891 -23.688 1 95.94 676 TRP A N 1
ATOM 5098 C CA . TRP A 1 676 ? -34.25 -26.016 -24.984 1 95.94 676 TRP A CA 1
ATOM 5099 C C . TRP A 1 676 ? -33.312 -27.203 -24.984 1 95.94 676 TRP A C 1
ATOM 5101 O O . TRP A 1 676 ? -33.031 -27.797 -26.047 1 95.94 676 TRP A O 1
ATOM 5111 N N . ALA A 1 677 ? -32.812 -27.625 -23.844 1 95.31 677 ALA A N 1
ATOM 5112 C CA . ALA A 1 677 ? -31.828 -28.703 -23.703 1 95.31 677 ALA A CA 1
ATOM 5113 C C . ALA A 1 677 ? -32.469 -29.953 -23.109 1 95.31 677 ALA A C 1
ATOM 5115 O O . ALA A 1 677 ? -31.781 -30.797 -22.531 1 95.31 677 ALA A O 1
ATOM 5116 N N . GLY A 1 678 ? -33.781 -29.984 -23.141 1 92.88 678 GLY A N 1
ATOM 5117 C CA . GLY A 1 678 ? -34.5 -31.141 -22.609 1 92.88 678 GLY A CA 1
ATOM 5118 C C . GLY A 1 678 ? -34.469 -31.203 -21.094 1 92.88 678 GLY A C 1
ATOM 5119 O O . GLY A 1 678 ? -34.531 -32.281 -20.516 1 92.88 678 GLY A O 1
ATOM 5120 N N . GLY A 1 679 ? -34.188 -30.062 -20.5 1 92.81 679 GLY A N 1
ATOM 5121 C CA . GLY A 1 679 ? -34.188 -30 -19.047 1 92.81 679 GLY A CA 1
ATOM 5122 C C . GLY A 1 679 ? -32.812 -30.359 -18.453 1 92.81 679 GLY A C 1
ATOM 5123 O O . GLY A 1 679 ? -32.656 -30.297 -17.234 1 92.81 679 GLY A O 1
ATOM 5124 N N . ARG A 1 680 ? -31.859 -30.672 -19.172 1 92.75 680 ARG A N 1
ATOM 5125 C CA . ARG A 1 680 ? -30.547 -31.109 -18.703 1 92.75 680 ARG A CA 1
ATOM 5126 C C . ARG A 1 680 ? -29.688 -29.906 -18.297 1 92.75 680 ARG A C 1
ATOM 5128 O O . ARG A 1 680 ? -29.672 -28.891 -18.984 1 92.75 680 ARG A O 1
ATOM 5135 N N . ALA A 1 681 ? -29.016 -30.062 -17.125 1 93.44 681 ALA A N 1
ATOM 5136 C CA . ALA A 1 681 ? -28 -29.078 -16.766 1 93.44 681 ALA A CA 1
ATOM 5137 C C . ALA A 1 681 ? -26.859 -29.078 -17.766 1 93.44 681 ALA A C 1
ATOM 5139 O O . ALA A 1 681 ? -26.438 -30.141 -18.234 1 93.44 681 ALA A O 1
ATOM 5140 N N . HIS A 1 682 ? -26.359 -27.891 -18.156 1 94.69 682 HIS A N 1
ATOM 5141 C CA . HIS A 1 682 ? -25.297 -27.828 -19.156 1 94.69 682 HIS A CA 1
ATOM 5142 C C . HIS A 1 682 ? -24.469 -26.562 -19.016 1 94.69 682 HIS A C 1
ATOM 5144 O O . HIS A 1 682 ? -24.906 -25.609 -18.359 1 94.69 682 HIS A O 1
ATOM 5150 N N . GLU A 1 683 ? -23.312 -26.578 -19.484 1 95.56 683 GLU A N 1
ATOM 5151 C CA . GLU A 1 683 ? -22.406 -25.453 -19.719 1 95.56 683 GLU A CA 1
ATOM 5152 C C . GLU A 1 683 ? -21.797 -25.516 -21.109 1 95.56 683 GLU A C 1
ATOM 5154 O O . GLU A 1 683 ? -21.562 -26.609 -21.641 1 95.56 683 GLU A O 1
ATOM 5159 N N . VAL A 1 684 ? -21.625 -24.406 -21.719 1 96.81 684 VAL A N 1
ATOM 5160 C CA . VAL A 1 684 ? -21 -24.312 -23.031 1 96.81 684 VAL A CA 1
ATOM 5161 C C . VAL A 1 684 ? -19.688 -23.547 -22.922 1 96.81 684 VAL A C 1
ATOM 5163 O O . VAL A 1 684 ? -19.641 -22.438 -22.375 1 96.81 684 VAL A O 1
ATOM 5166 N N . ALA A 1 685 ? -18.578 -24.125 -23.375 1 96.75 685 ALA A N 1
ATOM 5167 C CA . ALA A 1 685 ? -17.281 -23.453 -23.422 1 96.75 685 ALA A CA 1
ATOM 5168 C C . ALA A 1 685 ? -16.938 -23.016 -24.844 1 96.75 685 ALA A C 1
ATOM 5170 O O . ALA A 1 685 ? -16.938 -23.828 -25.766 1 96.75 685 ALA A O 1
ATOM 5171 N N . VAL A 1 686 ? -16.641 -21.734 -25 1 96.88 686 VAL A N 1
ATOM 5172 C CA . VAL A 1 686 ? -16.391 -21.188 -26.328 1 96.88 686 VAL A CA 1
ATOM 5173 C C . VAL A 1 686 ? -15.078 -20.406 -26.312 1 96.88 686 VAL A C 1
ATOM 5175 O O . VAL A 1 686 ? -14.953 -19.422 -25.578 1 96.88 686 VAL A O 1
ATOM 5178 N N . PRO A 1 687 ? -14.039 -20.781 -27.125 1 96.25 687 PRO A N 1
ATOM 5179 C CA . PRO A 1 687 ? -12.891 -19.906 -27.312 1 96.25 687 PRO A CA 1
ATOM 5180 C C . PRO A 1 687 ? -13.25 -18.609 -28.047 1 96.25 687 PRO A C 1
ATOM 5182 O O . PRO A 1 687 ? -14.039 -18.625 -28.984 1 96.25 687 PRO A O 1
ATOM 5185 N N . VAL A 1 688 ? -12.766 -17.516 -27.516 1 96.81 688 VAL A N 1
ATOM 5186 C CA . VAL A 1 688 ? -12.969 -16.203 -28.141 1 96.81 688 VAL A CA 1
ATOM 5187 C C . VAL A 1 688 ? -11.625 -15.531 -28.375 1 96.81 688 VAL A C 1
ATOM 5189 O O . VAL A 1 688 ? -10.711 -15.664 -27.562 1 96.81 688 VAL A O 1
ATOM 5192 N N . THR A 1 689 ? -11.477 -14.828 -29.469 1 96 689 THR A N 1
ATOM 5193 C CA . THR A 1 689 ? -10.227 -14.141 -29.797 1 96 689 THR A CA 1
ATOM 5194 C C . THR A 1 689 ? -10.477 -12.656 -30.047 1 96 689 THR A C 1
ATOM 5196 O O . THR A 1 689 ? -11.562 -12.273 -30.484 1 96 689 THR A O 1
ATOM 5199 N N . ALA A 1 690 ? -9.492 -11.898 -29.734 1 93.62 690 ALA A N 1
ATOM 5200 C CA . ALA A 1 690 ? -9.539 -10.477 -30.078 1 93.62 690 ALA A CA 1
ATOM 5201 C C . ALA A 1 690 ? -9.297 -10.266 -31.562 1 93.62 690 ALA A C 1
ATOM 5203 O O . ALA A 1 690 ? -8.461 -10.938 -32.188 1 93.62 690 ALA A O 1
ATOM 5204 N N . THR A 1 691 ? -10.031 -9.352 -32.125 1 90.5 691 THR A N 1
ATOM 5205 C CA . THR A 1 691 ? -9.875 -9.047 -33.562 1 90.5 691 THR A CA 1
ATOM 5206 C C . THR A 1 691 ? -8.984 -7.82 -33.75 1 90.5 691 THR A C 1
ATOM 5208 O O . THR A 1 691 ? -8.445 -7.605 -34.812 1 90.5 691 THR A O 1
ATOM 5211 N N . GLN A 1 692 ? -8.875 -7.121 -32.656 1 85.38 692 GLN A N 1
ATOM 5212 C CA . GLN A 1 692 ? -8.023 -5.938 -32.719 1 85.38 692 GLN A CA 1
ATOM 5213 C C . GLN A 1 692 ? -6.551 -6.309 -32.562 1 85.38 692 GLN A C 1
ATOM 5215 O O . GLN A 1 692 ? -6.207 -7.238 -31.844 1 85.38 692 GLN A O 1
ATOM 5220 N N . THR A 1 693 ? -5.75 -5.547 -33.281 1 82.56 693 THR A N 1
ATOM 5221 C CA . THR A 1 693 ? -4.309 -5.727 -33.156 1 82.56 693 THR A CA 1
ATOM 5222 C C . THR A 1 693 ? -3.828 -5.172 -31.812 1 82.56 693 THR A C 1
ATOM 5224 O O . THR A 1 693 ? -4.312 -4.137 -31.344 1 82.56 693 THR A O 1
ATOM 5227 N N . PRO A 1 694 ? -2.932 -5.871 -31.219 1 80.19 694 PRO A N 1
ATOM 5228 C CA . PRO A 1 694 ? -2.398 -5.352 -29.953 1 80.19 694 PRO A CA 1
ATOM 5229 C C . PRO A 1 694 ? -1.808 -3.949 -30.094 1 80.19 694 PRO A C 1
ATOM 5231 O O . PRO A 1 694 ? -1.177 -3.643 -31.109 1 80.19 694 PRO A O 1
ATOM 5234 N N . PRO A 1 695 ? -2.074 -3.129 -29.078 1 73.56 695 PRO A N 1
ATOM 5235 C CA . PRO A 1 695 ? -1.651 -1.729 -29.188 1 73.56 695 PRO A CA 1
ATOM 5236 C C . PRO A 1 695 ? -0.18 -1.53 -28.828 1 73.56 695 PRO A C 1
ATOM 5238 O O . PRO A 1 695 ? 0.313 -0.399 -28.828 1 73.56 695 PRO A O 1
ATOM 5241 N N . TRP A 1 696 ? 0.612 -2.611 -28.734 1 80.12 696 TRP A N 1
ATOM 5242 C CA . TRP A 1 696 ? 2.008 -2.484 -28.328 1 80.12 696 TRP A CA 1
ATOM 5243 C C . TRP A 1 696 ? 2.891 -2.135 -29.516 1 80.12 696 TRP A C 1
ATOM 5245 O O . TRP A 1 696 ? 2.654 -2.607 -30.641 1 80.12 696 TRP A O 1
ATOM 5255 N N . PRO A 1 697 ? 3.893 -1.312 -29.281 1 80.69 697 PRO A N 1
ATOM 5256 C CA . PRO A 1 697 ? 4.875 -1.127 -30.344 1 80.69 697 PRO A CA 1
ATOM 5257 C C . PRO A 1 697 ? 5.578 -2.428 -30.734 1 80.69 697 PRO A C 1
ATOM 5259 O O . PRO A 1 697 ? 5.777 -3.301 -29.875 1 80.69 697 PRO A O 1
ATOM 5262 N N . VAL A 1 698 ? 5.918 -2.492 -31.969 1 86.38 698 VAL A N 1
ATOM 5263 C CA . VAL A 1 698 ? 6.633 -3.664 -32.469 1 86.38 698 VAL A CA 1
ATOM 5264 C C . VAL A 1 698 ? 8.031 -3.721 -31.844 1 86.38 698 VAL A C 1
ATOM 5266 O O . VAL A 1 698 ? 8.727 -2.707 -31.781 1 86.38 698 VAL A O 1
ATOM 5269 N N . LEU A 1 699 ? 8.422 -4.852 -31.422 1 90.56 699 LEU A N 1
ATOM 5270 C CA . LEU A 1 699 ? 9.727 -5.051 -30.797 1 90.56 699 LEU A CA 1
ATOM 5271 C C . LEU A 1 699 ? 10.703 -5.688 -31.781 1 90.56 699 LEU A C 1
ATOM 5273 O O . LEU A 1 699 ? 10.281 -6.414 -32.688 1 90.56 699 LEU A O 1
ATOM 5277 N N . PRO A 1 700 ? 11.945 -5.414 -31.609 1 91.12 700 PRO A N 1
ATOM 5278 C CA . PRO A 1 700 ? 12.93 -6.117 -32.438 1 91.12 700 PRO A CA 1
ATOM 5279 C C . PRO A 1 700 ? 12.922 -7.625 -32.188 1 91.12 700 PRO A C 1
ATOM 5281 O O . PRO A 1 700 ? 12.531 -8.086 -31.125 1 91.12 700 PRO A O 1
ATOM 5284 N N . ARG A 1 701 ? 13.367 -8.336 -33.219 1 93.38 701 ARG A N 1
ATOM 5285 C CA . ARG A 1 701 ? 13.516 -9.781 -33.094 1 93.38 701 ARG A CA 1
ATOM 5286 C C . ARG A 1 701 ? 14.5 -10.133 -31.984 1 93.38 701 ARG A C 1
ATOM 5288 O O . ARG A 1 701 ? 15.602 -9.586 -31.922 1 93.38 701 ARG A O 1
ATOM 5295 N N . PRO A 1 702 ? 14.109 -11.047 -31.109 1 95.19 702 PRO A N 1
ATOM 5296 C CA . PRO A 1 702 ? 15.039 -11.453 -30.062 1 95.19 702 PRO A CA 1
ATOM 5297 C C . PRO A 1 702 ? 16.328 -12.062 -30.625 1 95.19 702 PRO A C 1
ATOM 5299 O O . PRO A 1 702 ? 16.281 -12.789 -31.625 1 95.19 702 PRO A O 1
ATOM 5302 N N . THR A 1 703 ? 17.422 -11.773 -30 1 95.81 703 THR A N 1
ATOM 5303 C CA . THR A 1 703 ? 18.703 -12.289 -30.438 1 95.81 703 THR A CA 1
ATOM 5304 C C . THR A 1 703 ? 19.562 -12.672 -29.234 1 95.81 703 THR A C 1
ATOM 5306 O O . THR A 1 703 ? 19.422 -12.109 -28.156 1 95.81 703 THR A O 1
ATOM 5309 N N . THR A 1 704 ? 20.438 -13.617 -29.391 1 95.31 704 THR A N 1
ATOM 5310 C CA . THR A 1 704 ? 21.328 -14.07 -28.328 1 95.31 704 THR A CA 1
ATOM 5311 C C . THR A 1 704 ? 22.344 -12.977 -27.984 1 95.31 704 THR A C 1
ATOM 5313 O O . THR A 1 704 ? 22.938 -13.008 -26.906 1 95.31 704 THR A O 1
ATOM 5316 N N . ALA A 1 705 ? 22.484 -11.969 -28.844 1 94.31 705 ALA A N 1
ATOM 5317 C CA . ALA A 1 705 ? 23.422 -10.867 -28.609 1 94.31 705 ALA A CA 1
ATOM 5318 C C . ALA A 1 705 ? 22.969 -10.008 -27.438 1 94.31 705 ALA A C 1
ATOM 5320 O O . ALA A 1 705 ? 23.781 -9.289 -26.844 1 94.31 705 ALA A O 1
ATOM 5321 N N . ARG A 1 706 ? 21.734 -10.102 -27.094 1 94.62 706 ARG A N 1
ATOM 5322 C CA . ARG A 1 706 ? 21.203 -9.25 -26.031 1 94.62 706 ARG A CA 1
ATOM 5323 C C . ARG A 1 706 ? 21.047 -10.023 -24.734 1 94.62 706 ARG A C 1
ATOM 5325 O O . ARG A 1 706 ? 20.516 -9.5 -23.75 1 94.62 706 ARG A O 1
ATOM 5332 N N . LEU A 1 707 ? 21.484 -11.25 -24.688 1 95.88 707 LEU A N 1
ATOM 5333 C CA . LEU A 1 707 ? 21.469 -12.039 -23.453 1 95.88 707 LEU A CA 1
ATOM 5334 C C . LEU A 1 707 ? 22.469 -11.484 -22.438 1 95.88 707 LEU A C 1
ATOM 5336 O O . LEU A 1 707 ? 23.625 -11.258 -22.781 1 95.88 707 LEU A O 1
ATOM 5340 N N . LEU A 1 708 ? 22.031 -11.227 -21.281 1 94.62 708 LEU A N 1
ATOM 5341 C CA . LEU A 1 708 ? 22.906 -10.805 -20.188 1 94.62 708 LEU A CA 1
ATOM 5342 C C . LEU A 1 708 ? 23.406 -12.016 -19.406 1 94.62 708 LEU A C 1
ATOM 5344 O O . LEU A 1 708 ? 22.609 -12.828 -18.922 1 94.62 708 LEU A O 1
ATOM 5348 N N . PRO A 1 709 ? 24.625 -12.117 -19.297 1 88.06 709 PRO A N 1
ATOM 5349 C CA . PRO A 1 709 ? 25.172 -13.219 -18.5 1 88.06 709 PRO A CA 1
ATOM 5350 C C . PRO A 1 709 ? 25.047 -12.992 -17 1 88.06 709 PRO A C 1
ATOM 5352 O O . PRO A 1 709 ? 24.859 -11.852 -16.562 1 88.06 709 PRO A O 1
ATOM 5355 N N . ARG A 1 710 ? 25.141 -14.055 -16.297 1 89.19 710 ARG A N 1
ATOM 5356 C CA . ARG A 1 710 ? 25.281 -13.938 -14.852 1 89.19 710 ARG A CA 1
ATOM 5357 C C . ARG A 1 710 ? 26.516 -13.133 -14.477 1 89.19 710 ARG A C 1
ATOM 5359 O O . ARG A 1 710 ? 27.578 -13.281 -15.109 1 89.19 710 ARG A O 1
ATOM 5366 N N . GLY A 1 711 ? 26.359 -12.391 -13.469 1 89.12 711 GLY A N 1
ATOM 5367 C CA . GLY A 1 711 ? 27.469 -11.531 -13.07 1 89.12 711 GLY A CA 1
ATOM 5368 C C . GLY A 1 711 ? 27.359 -10.125 -13.641 1 89.12 711 GLY A C 1
ATOM 5369 O O . GLY A 1 711 ? 28.234 -9.289 -13.414 1 89.12 711 GLY A O 1
ATOM 5370 N N . HIS A 1 712 ? 26.297 -9.93 -14.328 1 89.81 712 HIS A N 1
ATOM 5371 C CA . HIS A 1 712 ? 26.047 -8.586 -14.836 1 89.81 712 HIS A CA 1
ATOM 5372 C C . HIS A 1 712 ? 25.984 -7.574 -13.695 1 89.81 712 HIS A C 1
ATOM 5374 O O . HIS A 1 712 ? 25.344 -7.828 -12.672 1 89.81 712 HIS A O 1
ATOM 5380 N N . GLY A 1 713 ? 26.734 -6.453 -13.883 1 91.56 713 GLY A N 1
ATOM 5381 C CA . GLY A 1 713 ? 26.797 -5.398 -12.891 1 91.56 713 GLY A CA 1
ATOM 5382 C C . GLY A 1 713 ? 28.203 -5.043 -12.477 1 91.56 713 GLY A C 1
ATOM 5383 O O . GLY A 1 713 ? 29.078 -5.914 -12.43 1 91.56 713 GLY A O 1
ATOM 5384 N N . ASP A 1 714 ? 28.391 -3.83 -12.258 1 93 714 ASP A N 1
ATOM 5385 C CA . ASP A 1 714 ? 29.688 -3.326 -11.828 1 93 714 ASP A CA 1
ATOM 5386 C C . ASP A 1 714 ? 29.656 -2.908 -10.359 1 93 714 ASP A C 1
ATOM 5388 O O . ASP A 1 714 ? 29.266 -1.784 -10.031 1 93 714 ASP A O 1
ATOM 5392 N N . ALA A 1 715 ? 30.141 -3.816 -9.516 1 95.62 715 ALA A N 1
ATOM 5393 C CA . ALA A 1 715 ? 30.188 -3.494 -8.094 1 95.62 715 ALA A CA 1
ATOM 5394 C C . ALA A 1 715 ? 31.203 -2.387 -7.824 1 95.62 715 ALA A C 1
ATOM 5396 O O . ALA A 1 715 ? 32.188 -2.252 -8.547 1 95.62 715 ALA A O 1
ATOM 5397 N N . PRO A 1 716 ? 31 -1.638 -6.793 1 96.56 716 PRO A N 1
ATOM 5398 C CA . PRO A 1 716 ? 31.938 -0.562 -6.469 1 96.56 716 PRO A CA 1
ATOM 5399 C C . PRO A 1 716 ? 33.375 -1.062 -6.293 1 96.56 716 PRO A C 1
ATOM 5401 O O . PRO A 1 716 ? 33.594 -2.1 -5.66 1 96.56 716 PRO A O 1
ATOM 5404 N N . GLY A 1 717 ? 34.312 -0.364 -6.898 1 95.56 717 GLY A N 1
ATOM 5405 C CA . GLY A 1 717 ? 35.719 -0.688 -6.738 1 95.56 717 GLY A CA 1
ATOM 5406 C C . GLY A 1 717 ? 36.188 -1.743 -7.715 1 95.56 717 GLY A C 1
ATOM 5407 O O . GLY A 1 717 ? 37.375 -2.072 -7.742 1 95.56 717 GLY A O 1
ATOM 5408 N N . THR A 1 718 ? 35.312 -2.236 -8.57 1 95.38 718 THR A N 1
ATOM 5409 C CA . THR A 1 718 ? 35.719 -3.314 -9.469 1 95.38 718 THR A CA 1
ATOM 5410 C C . THR A 1 718 ? 35.688 -2.85 -10.922 1 95.38 718 THR A C 1
ATOM 5412 O O . THR A 1 718 ? 35.938 -3.641 -11.836 1 95.38 718 THR A O 1
ATOM 5415 N N . SER A 1 719 ? 35.375 -1.621 -11.141 1 94.69 719 SER A N 1
ATOM 5416 C CA . SER A 1 719 ? 35.312 -1.097 -12.5 1 94.69 719 SER A CA 1
ATOM 5417 C C . SER A 1 719 ? 35.781 0.352 -12.562 1 94.69 719 SER A C 1
ATOM 5419 O O . SER A 1 719 ? 36.062 0.958 -11.523 1 94.69 719 SER A O 1
ATOM 5421 N N . ARG A 1 720 ? 35.781 0.899 -13.742 1 95.62 720 ARG A N 1
ATOM 5422 C CA . ARG A 1 720 ? 36.25 2.275 -13.938 1 95.62 720 ARG A CA 1
ATOM 5423 C C . ARG A 1 720 ? 35.062 3.252 -13.781 1 95.62 720 ARG A C 1
ATOM 5425 O O . ARG A 1 720 ? 35.25 4.465 -13.906 1 95.62 720 ARG A O 1
ATOM 5432 N N . LEU A 1 721 ? 33.969 2.768 -13.469 1 95.81 721 LEU A N 1
ATOM 5433 C CA . LEU A 1 721 ? 32.812 3.639 -13.281 1 95.81 721 LEU A CA 1
ATOM 5434 C C . LEU A 1 721 ? 32.375 3.688 -11.82 1 95.81 721 LEU A C 1
ATOM 5436 O O . LEU A 1 721 ? 32.188 2.645 -11.188 1 95.81 721 LEU A O 1
ATOM 5440 N N . LEU A 1 722 ? 32.312 4.84 -11.266 1 97.75 722 LEU A N 1
ATOM 5441 C CA . LEU A 1 722 ? 31.781 5.043 -9.914 1 97.75 722 LEU A CA 1
ATOM 5442 C C . LEU A 1 722 ? 30.391 5.641 -9.969 1 97.75 722 LEU A C 1
ATOM 5444 O O . LEU A 1 722 ? 30.156 6.66 -10.617 1 97.75 722 LEU A O 1
ATOM 5448 N N . LEU A 1 723 ? 29.422 4.984 -9.367 1 98.06 723 LEU A N 1
ATOM 5449 C CA . LEU A 1 723 ? 28.062 5.504 -9.219 1 98.06 723 LEU A CA 1
ATOM 5450 C C . LEU A 1 723 ? 27.812 5.973 -7.785 1 98.06 723 LEU A C 1
ATOM 5452 O O . LEU A 1 723 ? 27.938 5.191 -6.84 1 98.06 723 LEU A O 1
ATOM 5456 N N . ALA A 1 724 ? 27.5 7.207 -7.594 1 98.38 724 ALA A N 1
ATOM 5457 C CA . ALA A 1 724 ? 27.094 7.781 -6.316 1 98.38 724 ALA A CA 1
ATOM 5458 C C . ALA A 1 724 ? 25.625 8.219 -6.352 1 98.38 724 ALA A C 1
ATOM 5460 O O . ALA A 1 724 ? 25.234 9 -7.223 1 98.38 724 ALA A O 1
ATOM 5461 N N . SER A 1 725 ? 24.859 7.688 -5.484 1 98 725 SER A N 1
ATOM 5462 C CA . SER A 1 725 ? 23.5 8.164 -5.293 1 98 725 SER A CA 1
ATOM 5463 C C . SER A 1 725 ? 23.438 9.234 -4.211 1 98 725 SER A C 1
ATOM 5465 O O . SER A 1 725 ? 23.703 8.961 -3.041 1 98 725 SER A O 1
ATOM 5467 N N . LEU A 1 726 ? 23.078 10.398 -4.652 1 98.31 726 LEU A N 1
ATOM 5468 C CA . LEU A 1 726 ? 23.016 11.555 -3.758 1 98.31 726 LEU A CA 1
ATOM 5469 C C . LEU A 1 726 ? 21.562 11.852 -3.363 1 98.31 726 LEU A C 1
ATOM 5471 O O . LEU A 1 726 ? 20.844 12.508 -4.109 1 98.31 726 LEU A O 1
ATOM 5475 N N . TYR A 1 727 ? 21.156 11.461 -2.186 1 97 727 TYR A N 1
ATOM 5476 C CA . TYR A 1 727 ? 19.766 11.578 -1.737 1 97 727 TYR A CA 1
ATOM 5477 C C . TYR A 1 727 ? 19.5 12.977 -1.198 1 97 727 TYR A C 1
ATOM 5479 O O . TYR A 1 727 ? 20.312 13.539 -0.469 1 97 727 TYR A O 1
ATOM 5487 N N . GLY A 1 728 ? 18.391 13.5 -1.541 1 95.06 728 GLY A N 1
ATOM 5488 C CA . GLY A 1 728 ? 17.938 14.82 -1.126 1 95.06 728 GLY A CA 1
ATOM 5489 C C . GLY A 1 728 ? 16.609 15.211 -1.728 1 95.06 728 GLY A C 1
ATOM 5490 O O . GLY A 1 728 ? 15.992 14.43 -2.463 1 95.06 728 GLY A O 1
ATOM 5491 N N . ASP A 1 729 ? 16.203 16.375 -1.495 1 94.44 729 ASP A N 1
ATOM 5492 C CA . ASP A 1 729 ? 14.906 16.875 -1.927 1 94.44 729 ASP A CA 1
ATOM 5493 C C . ASP A 1 729 ? 14.914 17.219 -3.416 1 94.44 729 ASP A C 1
ATOM 5495 O O . ASP A 1 729 ? 15.891 17.781 -3.922 1 94.44 729 ASP A O 1
ATOM 5499 N N . LEU A 1 730 ? 13.82 16.922 -4.035 1 93.69 730 LEU A N 1
ATOM 5500 C CA . LEU A 1 730 ? 13.664 17.141 -5.473 1 93.69 730 LEU A CA 1
ATOM 5501 C C . LEU A 1 730 ? 13.867 18.609 -5.824 1 93.69 730 LEU A C 1
ATOM 5503 O O . LEU A 1 730 ? 14.484 18.922 -6.844 1 93.69 730 LEU A O 1
ATOM 5507 N N . ASP A 1 731 ? 13.422 19.531 -5.023 1 91.56 731 ASP A N 1
ATOM 5508 C CA . ASP A 1 731 ? 13.406 20.969 -5.344 1 91.56 731 ASP A CA 1
ATOM 5509 C C . ASP A 1 731 ? 14.797 21.578 -5.168 1 91.56 731 ASP A C 1
ATOM 5511 O O . ASP A 1 731 ? 15.047 22.703 -5.625 1 91.56 731 ASP A O 1
ATOM 5515 N N . ARG A 1 732 ? 15.688 20.812 -4.602 1 95.06 732 ARG A N 1
ATOM 5516 C CA . ARG A 1 732 ? 17.031 21.328 -4.383 1 95.06 732 ARG A CA 1
ATOM 5517 C C . ARG A 1 732 ? 18.016 20.766 -5.402 1 95.06 732 ARG A C 1
ATOM 5519 O O . ARG A 1 732 ? 19.172 21.172 -5.449 1 95.06 732 ARG A O 1
ATOM 5526 N N . GLN A 1 733 ? 17.609 19.906 -6.203 1 96.69 733 GLN A N 1
ATOM 5527 C CA . GLN A 1 733 ? 18.516 19.234 -7.109 1 96.69 733 GLN A CA 1
ATOM 5528 C C . GLN A 1 733 ? 19.156 20.203 -8.086 1 96.69 733 GLN A C 1
ATOM 5530 O O . GLN A 1 733 ? 20.359 20.109 -8.375 1 96.69 733 GLN A O 1
ATOM 5535 N N . ASP A 1 734 ? 18.406 21.219 -8.578 1 96.44 734 ASP A N 1
ATOM 5536 C CA . ASP A 1 734 ? 18.969 22.203 -9.484 1 96.44 734 ASP A CA 1
ATOM 5537 C C . ASP A 1 734 ? 20.094 22.984 -8.805 1 96.44 734 ASP A C 1
ATOM 5539 O O . ASP A 1 734 ? 21.125 23.266 -9.414 1 96.44 734 ASP A O 1
ATOM 5543 N N . VAL A 1 735 ? 19.844 23.312 -7.555 1 95.75 735 VAL A N 1
ATOM 5544 C CA . VAL A 1 735 ? 20.828 24.078 -6.789 1 95.75 735 VAL A CA 1
ATOM 5545 C C . VAL A 1 735 ? 22.094 23.25 -6.613 1 95.75 735 VAL A C 1
ATOM 5547 O O . VAL A 1 735 ? 23.203 23.766 -6.781 1 95.75 735 VAL A O 1
ATOM 5550 N N . ILE A 1 736 ? 21.984 22 -6.332 1 97.62 736 ILE A N 1
ATOM 5551 C CA . ILE A 1 736 ? 23.125 21.109 -6.133 1 97.62 736 ILE A CA 1
ATOM 5552 C C . ILE A 1 736 ? 23.906 20.984 -7.438 1 97.62 736 ILE A C 1
ATOM 5554 O O . ILE A 1 736 ? 25.141 21.062 -7.445 1 97.62 736 ILE A O 1
ATOM 5558 N N . LEU A 1 737 ? 23.234 20.875 -8.531 1 97.88 737 LEU A N 1
ATOM 5559 C CA . LEU A 1 737 ? 23.844 20.656 -9.836 1 97.88 737 LEU A CA 1
ATOM 5560 C C . LEU A 1 737 ? 24.578 21.922 -10.305 1 97.88 737 LEU A C 1
ATOM 5562 O O . LEU A 1 737 ? 25.672 21.844 -10.867 1 97.88 737 LEU A O 1
ATOM 5566 N N . THR A 1 738 ? 24.016 23.125 -10.062 1 96.94 738 THR A N 1
ATOM 5567 C CA . THR A 1 738 ? 24.531 24.359 -10.656 1 96.94 738 THR A CA 1
ATOM 5568 C C . THR A 1 738 ? 25.531 25.031 -9.719 1 96.94 738 THR A C 1
ATOM 5570 O O . THR A 1 738 ? 26.531 25.594 -10.164 1 96.94 738 THR A O 1
ATOM 5573 N N . GLN A 1 739 ? 25.312 24.922 -8.438 1 96.31 739 GLN A N 1
ATOM 5574 C CA . GLN A 1 739 ? 26.094 25.734 -7.504 1 96.31 739 GLN A CA 1
ATOM 5575 C C . GLN A 1 739 ? 27.156 24.891 -6.812 1 96.31 739 GLN A C 1
ATOM 5577 O O . GLN A 1 739 ? 28.188 25.422 -6.363 1 96.31 739 GLN A O 1
ATOM 5582 N N . TYR A 1 740 ? 27.016 23.594 -6.754 1 97.75 740 TYR A N 1
ATOM 5583 C CA . TYR A 1 740 ? 27.938 22.812 -5.922 1 97.75 740 TYR A CA 1
ATOM 5584 C C . TYR A 1 740 ? 28.672 21.781 -6.75 1 97.75 740 TYR A C 1
ATOM 5586 O O . TYR A 1 740 ? 29.875 21.547 -6.539 1 97.75 740 TYR A O 1
ATOM 5594 N N . LEU A 1 741 ? 28.078 21.203 -7.699 1 98.12 741 LEU A N 1
ATOM 5595 C CA . LEU A 1 741 ? 28.656 20.109 -8.484 1 98.12 741 LEU A CA 1
ATOM 5596 C C . LEU A 1 741 ? 29.938 20.578 -9.18 1 98.12 741 LEU A C 1
ATOM 5598 O O . LEU A 1 741 ? 30.922 19.828 -9.242 1 98.12 741 LEU A O 1
ATOM 5602 N N . PRO A 1 742 ? 30 21.812 -9.758 1 97.38 742 PRO A N 1
ATOM 5603 C CA . PRO A 1 742 ? 31.234 22.25 -10.422 1 97.38 742 PRO A CA 1
ATOM 5604 C C . PRO A 1 742 ? 32.438 22.188 -9.5 1 97.38 742 PRO A C 1
ATOM 5606 O O . PRO A 1 742 ? 33.531 21.812 -9.93 1 97.38 742 PRO A O 1
ATOM 5609 N N . ASP A 1 743 ? 32.188 22.516 -8.258 1 97.38 743 ASP A N 1
ATOM 5610 C CA . ASP A 1 743 ? 33.281 22.453 -7.285 1 97.38 743 ASP A CA 1
ATOM 5611 C C . ASP A 1 743 ? 33.75 21 -7.086 1 97.38 743 ASP A C 1
ATOM 5613 O O . ASP A 1 743 ? 34.938 20.75 -6.969 1 97.38 743 ASP A O 1
ATOM 5617 N N . LEU A 1 744 ? 32.875 20.062 -6.969 1 98.44 744 LEU A N 1
ATOM 5618 C CA . LEU A 1 744 ? 33.219 18.641 -6.816 1 98.44 744 LEU A CA 1
ATOM 5619 C C . LEU A 1 744 ? 34.031 18.141 -8.008 1 98.44 744 LEU A C 1
ATOM 5621 O O . LEU A 1 744 ? 35.031 17.453 -7.84 1 98.44 744 LEU A O 1
ATOM 5625 N N . LEU A 1 745 ? 33.594 18.516 -9.227 1 98.06 745 LEU A N 1
ATOM 5626 C CA . LEU A 1 745 ? 34.281 18.062 -10.445 1 98.06 745 LEU A CA 1
ATOM 5627 C C . LEU A 1 745 ? 35.688 18.609 -10.508 1 98.06 745 LEU A C 1
ATOM 5629 O O . LEU A 1 745 ? 36.625 17.906 -10.914 1 98.06 745 LEU A O 1
ATOM 5633 N N . ASP A 1 746 ? 35.812 19.812 -10.062 1 97.81 746 ASP A N 1
ATOM 5634 C CA . ASP A 1 746 ? 37.156 20.422 -10 1 97.81 746 ASP A CA 1
ATOM 5635 C C . ASP A 1 746 ? 38.062 19.656 -9.039 1 97.81 746 ASP A C 1
ATOM 5637 O O . ASP A 1 746 ? 39.219 19.375 -9.359 1 97.81 746 ASP A O 1
ATOM 5641 N N . GLN A 1 747 ? 37.531 19.281 -7.914 1 97.81 747 GLN A N 1
ATOM 5642 C CA . GLN A 1 747 ? 38.281 18.547 -6.91 1 97.81 747 GLN A CA 1
ATOM 5643 C C . GLN A 1 747 ? 38.688 17.172 -7.434 1 97.81 747 GLN A C 1
ATOM 5645 O O . GLN A 1 747 ? 39.75 16.656 -7.047 1 97.81 747 GLN A O 1
ATOM 5650 N N . LEU A 1 748 ? 37.906 16.625 -8.328 1 97.81 748 LEU A N 1
ATOM 5651 C CA . LEU A 1 748 ? 38.188 15.289 -8.859 1 97.81 748 LEU A CA 1
ATOM 5652 C C . LEU A 1 748 ? 39.062 15.367 -10.117 1 97.81 748 LEU A C 1
ATOM 5654 O O . LEU A 1 748 ? 39.375 14.344 -10.719 1 97.81 748 LEU A O 1
ATOM 5658 N N . GLY A 1 749 ? 39.375 16.562 -10.594 1 97.38 749 GLY A N 1
ATOM 5659 C CA . GLY A 1 749 ? 40.25 16.75 -11.75 1 97.38 749 GLY A CA 1
ATOM 5660 C C . GLY A 1 749 ? 39.469 16.75 -13.062 1 97.38 749 GLY A C 1
ATOM 5661 O O . GLY A 1 749 ? 39.969 16.25 -14.07 1 97.38 749 GLY A O 1
ATOM 5662 N N . ASP A 1 750 ? 38.219 17.109 -13.016 1 96.81 750 ASP A N 1
ATOM 5663 C CA . ASP A 1 750 ? 37.344 17.266 -14.172 1 96.81 750 ASP A CA 1
ATOM 5664 C C . ASP A 1 750 ? 37.219 15.977 -14.969 1 96.81 750 ASP A C 1
ATOM 5666 O O . ASP A 1 750 ? 37.469 15.953 -16.172 1 96.81 750 ASP A O 1
ATOM 5670 N N . PRO A 1 751 ? 36.875 14.906 -14.312 1 97.69 751 PRO A N 1
ATOM 5671 C CA . PRO A 1 751 ? 36.656 13.641 -15.016 1 97.69 751 PRO A CA 1
ATOM 5672 C C . PRO A 1 751 ? 35.469 13.672 -15.945 1 97.69 751 PRO A C 1
ATOM 5674 O O . PRO A 1 751 ? 34.688 14.617 -15.914 1 97.69 751 PRO A O 1
ATOM 5677 N N . ASP A 1 752 ? 35.344 12.609 -16.797 1 97.56 752 ASP A N 1
ATOM 5678 C CA . ASP A 1 752 ? 34.094 12.391 -17.484 1 97.56 752 ASP A CA 1
ATOM 5679 C C . ASP A 1 752 ? 32.969 12.047 -16.484 1 97.56 752 ASP A C 1
ATOM 5681 O O . ASP A 1 752 ? 33.219 11.32 -15.523 1 97.56 752 ASP A O 1
ATOM 5685 N N . TRP A 1 753 ? 31.844 12.625 -16.719 1 98.06 753 TRP A N 1
ATOM 5686 C CA . TRP A 1 753 ? 30.75 12.43 -15.766 1 98.06 753 TRP A CA 1
ATOM 5687 C C . TRP A 1 753 ? 29.391 12.602 -16.453 1 98.06 753 TRP A C 1
ATOM 5689 O O . TRP A 1 753 ? 29.312 13.156 -17.547 1 98.06 753 TRP A O 1
ATOM 5699 N N . TRP A 1 754 ? 28.359 12.055 -15.922 1 98.25 754 TRP A N 1
ATOM 5700 C CA . TRP A 1 754 ? 26.969 12.398 -16.25 1 98.25 754 TRP A CA 1
ATOM 5701 C C . TRP A 1 754 ? 26.047 12.117 -15.07 1 98.25 754 TRP A C 1
ATOM 5703 O O . TRP A 1 754 ? 26.453 11.469 -14.102 1 98.25 754 TRP A O 1
ATOM 5713 N N . PHE A 1 755 ? 24.859 12.688 -15.023 1 98.12 755 PHE A N 1
ATOM 5714 C CA . PHE A 1 755 ? 23.906 12.453 -13.945 1 98.12 755 PHE A CA 1
ATOM 5715 C C . PHE A 1 755 ? 22.531 12.117 -14.5 1 98.12 755 PHE A C 1
ATOM 5717 O O . PHE A 1 755 ? 22.234 12.383 -15.672 1 98.12 755 PHE A O 1
ATOM 5724 N N . VAL A 1 756 ? 21.75 11.469 -13.719 1 96.69 756 VAL A N 1
ATOM 5725 C CA . VAL A 1 756 ? 20.328 11.234 -13.961 1 96.69 756 VAL A CA 1
ATOM 5726 C C . VAL A 1 756 ? 19.547 11.461 -12.672 1 96.69 756 VAL A C 1
ATOM 5728 O O . VAL A 1 756 ? 20.031 11.18 -11.578 1 96.69 756 VAL A O 1
ATOM 5731 N N . ARG A 1 757 ? 18.406 12.086 -12.781 1 97.19 757 ARG A N 1
ATOM 5732 C CA . ARG A 1 757 ? 17.484 12.211 -11.648 1 97.19 757 ARG A CA 1
ATOM 5733 C C . ARG A 1 757 ? 16.703 10.922 -11.438 1 97.19 757 ARG A C 1
ATOM 5735 O O . ARG A 1 757 ? 16.281 10.273 -12.398 1 97.19 757 ARG A O 1
ATOM 5742 N N . PHE A 1 758 ? 16.609 10.531 -10.141 1 94.19 758 PHE A N 1
ATOM 5743 C CA . PHE A 1 758 ? 15.969 9.258 -9.836 1 94.19 758 PHE A CA 1
ATOM 5744 C C . PHE A 1 758 ? 15.133 9.367 -8.562 1 94.19 758 PHE A C 1
ATOM 5746 O O . PHE A 1 758 ? 15.172 10.383 -7.871 1 94.19 758 PHE A O 1
ATOM 5753 N N . ARG A 1 759 ? 14.211 8.398 -8.234 1 90.06 759 ARG A N 1
ATOM 5754 C CA . ARG A 1 759 ? 13.344 8.547 -7.074 1 90.06 759 ARG A CA 1
ATOM 5755 C C . ARG A 1 759 ? 13.148 7.211 -6.363 1 90.06 759 ARG A C 1
ATOM 5757 O O . ARG A 1 759 ? 12.414 7.125 -5.379 1 90.06 759 ARG A O 1
ATOM 5764 N N . ASP A 1 760 ? 13.664 6.172 -6.609 1 75.5 760 ASP A N 1
ATOM 5765 C CA . ASP A 1 760 ? 13.531 4.863 -5.973 1 75.5 760 ASP A CA 1
ATOM 5766 C C . ASP A 1 760 ? 14.836 4.445 -5.297 1 75.5 760 ASP A C 1
ATOM 5768 O O . ASP A 1 760 ? 15.852 4.242 -5.969 1 75.5 760 ASP A O 1
ATOM 5772 N N . PRO A 1 761 ? 14.734 4.359 -4.039 1 78.69 761 PRO A N 1
ATOM 5773 C CA . PRO A 1 761 ? 13.523 4.383 -3.207 1 78.69 761 PRO A CA 1
ATOM 5774 C C . PRO A 1 761 ? 13.078 5.801 -2.861 1 78.69 761 PRO A C 1
ATOM 5776 O O . PRO A 1 761 ? 11.906 6.016 -2.518 1 78.69 761 PRO A O 1
ATOM 5779 N N . GLY A 1 762 ? 13.945 6.801 -2.895 1 87.81 762 GLY A N 1
ATOM 5780 C CA . GLY A 1 762 ? 13.656 8.211 -2.686 1 87.81 762 GLY A CA 1
ATOM 5781 C C . GLY A 1 762 ? 14.281 9.109 -3.734 1 87.81 762 GLY A C 1
ATOM 5782 O O . GLY A 1 762 ? 15.047 8.641 -4.586 1 87.81 762 GLY A O 1
ATOM 5783 N N . GLN A 1 763 ? 13.977 10.32 -3.609 1 94 763 GLN A N 1
ATOM 5784 C CA . GLN A 1 763 ? 14.516 11.289 -4.562 1 94 763 GLN A CA 1
ATOM 5785 C C . GLN A 1 763 ? 16.031 11.406 -4.43 1 94 763 GLN A C 1
ATOM 5787 O O . GLN A 1 763 ? 16.562 11.531 -3.322 1 94 763 GLN A O 1
ATOM 5792 N N . HIS A 1 764 ? 16.766 11.266 -5.547 1 96.75 764 HIS A N 1
ATOM 5793 C CA . HIS A 1 764 ? 18.219 11.422 -5.492 1 96.75 764 HIS A CA 1
ATOM 5794 C C . HIS A 1 764 ? 18.797 11.695 -6.879 1 96.75 764 HIS A C 1
ATOM 5796 O O . HIS A 1 764 ? 18.078 11.586 -7.883 1 96.75 764 HIS A O 1
ATOM 5802 N N . LEU A 1 765 ? 19.984 12.141 -6.949 1 97.94 765 LEU A N 1
ATOM 5803 C CA . LEU A 1 765 ? 20.797 12.266 -8.156 1 97.94 765 LEU A CA 1
ATOM 5804 C C . LEU A 1 765 ? 21.781 11.102 -8.273 1 97.94 765 LEU A C 1
ATOM 5806 O O . LEU A 1 765 ? 22.531 10.82 -7.34 1 97.94 765 LEU A O 1
ATOM 5810 N N . ARG A 1 766 ? 21.703 10.461 -9.344 1 97.81 766 ARG A N 1
ATOM 5811 C CA . ARG A 1 766 ? 22.719 9.461 -9.633 1 97.81 766 ARG A CA 1
ATOM 5812 C C . ARG A 1 766 ? 23.875 10.062 -10.422 1 97.81 766 ARG A C 1
ATOM 5814 O O . ARG A 1 766 ? 23.703 10.422 -11.594 1 97.81 766 ARG A O 1
ATOM 5821 N N . LEU A 1 767 ? 24.938 10.156 -9.812 1 98.38 767 LEU A N 1
ATOM 5822 C CA . LEU A 1 767 ? 26.141 10.727 -10.414 1 98.38 767 LEU A CA 1
ATOM 5823 C C . LEU A 1 767 ? 27.125 9.625 -10.789 1 98.38 767 LEU A C 1
ATOM 5825 O O . LEU A 1 767 ? 27.531 8.828 -9.938 1 98.38 767 LEU A O 1
ATOM 5829 N N . ARG A 1 768 ? 27.516 9.57 -12.039 1 98.12 768 ARG A N 1
ATOM 5830 C CA . ARG A 1 768 ? 28.5 8.617 -12.516 1 98.12 768 ARG A CA 1
ATOM 5831 C C . ARG A 1 768 ? 29.797 9.328 -12.898 1 98.12 768 ARG A C 1
ATOM 5833 O O . ARG A 1 768 ? 29.781 10.336 -13.602 1 98.12 768 ARG A O 1
ATOM 5840 N N . ILE A 1 769 ? 30.875 8.82 -12.383 1 98.06 769 ILE A N 1
ATOM 5841 C CA . ILE A 1 769 ? 32.219 9.383 -12.609 1 98.06 769 ILE A CA 1
ATOM 5842 C C . ILE A 1 769 ? 33.125 8.312 -13.195 1 98.06 769 ILE A C 1
ATOM 5844 O O . ILE A 1 769 ? 33.219 7.199 -12.672 1 98.06 769 ILE A O 1
ATOM 5848 N N . THR A 1 770 ? 33.719 8.625 -14.32 1 97.38 770 THR A N 1
ATOM 5849 C CA . THR A 1 770 ? 34.719 7.711 -14.891 1 97.38 770 THR A CA 1
ATOM 5850 C C . THR A 1 770 ? 36.031 7.828 -14.156 1 97.38 770 THR A C 1
ATOM 5852 O O . THR A 1 770 ? 36.594 8.93 -14.016 1 97.38 770 THR A O 1
ATOM 5855 N N . LEU A 1 771 ? 36.531 6.734 -13.734 1 97.44 771 LEU A N 1
ATOM 5856 C CA . LEU A 1 771 ? 37.781 6.672 -13.008 1 97.44 771 LEU A CA 1
ATOM 5857 C C . LEU A 1 771 ? 38.938 6.332 -13.953 1 97.44 771 LEU A C 1
ATOM 5859 O O . LEU A 1 771 ? 38.75 5.641 -14.953 1 97.44 771 LEU A O 1
ATOM 5863 N N . PRO A 1 772 ? 40.156 6.773 -13.672 1 96.5 772 PRO A N 1
ATOM 5864 C CA . PRO A 1 772 ? 41.312 6.367 -14.492 1 96.5 772 PRO A CA 1
ATOM 5865 C C . PRO A 1 772 ? 41.594 4.871 -14.398 1 96.5 772 PRO A C 1
ATOM 5867 O O . PRO A 1 772 ? 42 4.254 -15.391 1 96.5 772 PRO A O 1
ATOM 5870 N N . HIS A 1 773 ? 41.438 4.273 -13.281 1 95.19 773 HIS A N 1
ATOM 5871 C CA . HIS A 1 773 ? 41.531 2.85 -12.984 1 95.19 773 HIS A CA 1
ATOM 5872 C C . HIS A 1 773 ? 40.594 2.463 -11.828 1 95.19 773 HIS A C 1
ATOM 5874 O O . HIS A 1 773 ? 40.219 3.312 -11.023 1 95.19 773 HIS A O 1
ATOM 5880 N N . PRO A 1 774 ? 40.219 1.216 -11.781 1 94.06 774 PRO A N 1
ATOM 5881 C CA . PRO A 1 774 ? 39.281 0.798 -10.719 1 94.06 774 PRO A CA 1
ATOM 5882 C C . PRO A 1 774 ? 39.812 1.102 -9.32 1 94.06 774 PRO A C 1
ATOM 5884 O O . PRO A 1 774 ? 39.031 1.37 -8.398 1 94.06 774 PRO A O 1
ATOM 5887 N N . ASP A 1 775 ? 41.094 1.183 -9.164 1 93.56 775 ASP A N 1
ATOM 5888 C CA . ASP A 1 775 ? 41.688 1.377 -7.852 1 93.56 775 ASP A CA 1
ATOM 5889 C C . ASP A 1 775 ? 41.531 2.818 -7.375 1 93.56 775 ASP A C 1
ATOM 5891 O O . ASP A 1 775 ? 41.75 3.119 -6.203 1 93.56 775 ASP A O 1
ATOM 5895 N N . ALA A 1 776 ? 41.125 3.656 -8.312 1 96.56 776 ALA A N 1
ATOM 5896 C CA . ALA A 1 776 ? 40.938 5.059 -7.949 1 96.56 776 ALA A CA 1
ATOM 5897 C C . ALA A 1 776 ? 39.594 5.25 -7.215 1 96.56 776 ALA A C 1
ATOM 5899 O O . ALA A 1 776 ? 39.312 6.348 -6.746 1 96.56 776 ALA A O 1
ATOM 5900 N N . PHE A 1 777 ? 38.906 4.188 -7.051 1 97.06 777 PHE A N 1
ATOM 5901 C CA . PHE A 1 777 ? 37.594 4.242 -6.438 1 97.06 777 PHE A CA 1
ATOM 5902 C C . PHE A 1 777 ? 37.656 4.848 -5.039 1 97.06 777 PHE A C 1
ATOM 5904 O O . PHE A 1 777 ? 36.844 5.691 -4.68 1 97.06 777 PHE A O 1
ATOM 5911 N N . GLY A 1 778 ? 38.531 4.391 -4.23 1 96.44 778 GLY A N 1
ATOM 5912 C CA . GLY A 1 778 ? 38.656 4.844 -2.852 1 96.44 778 GLY A CA 1
ATOM 5913 C C . GLY A 1 778 ? 38.844 6.344 -2.732 1 96.44 778 GLY A C 1
ATOM 5914 O O . GLY A 1 778 ? 38.125 7 -1.959 1 96.44 778 GLY A O 1
ATOM 5915 N N . HIS A 1 779 ? 39.75 6.859 -3.51 1 96.12 779 HIS A N 1
ATOM 5916 C CA . HIS A 1 779 ? 40.031 8.289 -3.479 1 96.12 779 HIS A CA 1
ATOM 5917 C C . HIS A 1 779 ? 38.812 9.094 -3.922 1 96.12 779 HIS A C 1
ATOM 5919 O O . HIS A 1 779 ? 38.438 10.062 -3.268 1 96.12 779 HIS A O 1
ATOM 5925 N N . ALA A 1 780 ? 38.188 8.703 -5.012 1 97.88 780 ALA A N 1
ATOM 5926 C CA . ALA A 1 780 ? 37 9.391 -5.512 1 97.88 780 ALA A CA 1
ATOM 5927 C C . ALA A 1 780 ? 35.875 9.367 -4.488 1 97.88 780 ALA A C 1
ATOM 5929 O O . ALA A 1 780 ? 35.219 10.375 -4.27 1 97.88 780 ALA A O 1
ATOM 5930 N N . ALA A 1 781 ? 35.688 8.188 -3.885 1 98 781 ALA A N 1
ATOM 5931 C CA . ALA A 1 781 ? 34.625 8.055 -2.875 1 98 781 ALA A CA 1
ATOM 5932 C C . ALA A 1 781 ? 34.906 8.977 -1.689 1 98 781 ALA A C 1
ATOM 5934 O O . ALA A 1 781 ? 33.969 9.578 -1.15 1 98 781 ALA A O 1
ATOM 5935 N N . THR A 1 782 ? 36.125 9.086 -1.251 1 97.62 782 THR A N 1
ATOM 5936 C CA . THR A 1 782 ? 36.5 9.961 -0.143 1 97.62 782 THR A CA 1
ATOM 5937 C C . THR A 1 782 ? 36.156 11.414 -0.475 1 97.62 782 THR A C 1
ATOM 5939 O O . THR A 1 782 ? 35.594 12.133 0.349 1 97.62 782 THR A O 1
ATOM 5942 N N . VAL A 1 783 ? 36.5 11.805 -1.687 1 98.25 783 VAL A N 1
ATOM 5943 C CA . VAL A 1 783 ? 36.281 13.18 -2.113 1 98.25 783 VAL A CA 1
ATOM 5944 C C . VAL A 1 783 ? 34.781 13.453 -2.164 1 98.25 783 VAL A C 1
ATOM 5946 O O . VAL A 1 783 ? 34.281 14.453 -1.621 1 98.25 783 VAL A O 1
ATOM 5949 N N . ILE A 1 784 ? 33.969 12.578 -2.783 1 98.56 784 ILE A N 1
ATOM 5950 C CA . ILE A 1 784 ? 32.531 12.75 -2.941 1 98.56 784 ILE A CA 1
ATOM 5951 C C . ILE A 1 784 ? 31.859 12.734 -1.57 1 98.56 784 ILE A C 1
ATOM 5953 O O . ILE A 1 784 ? 31.016 13.578 -1.28 1 98.56 784 ILE A O 1
ATOM 5957 N N . SER A 1 785 ? 32.25 11.812 -0.75 1 98.12 785 SER A N 1
ATOM 5958 C CA . SER A 1 785 ? 31.641 11.672 0.57 1 98.12 785 SER A CA 1
ATOM 5959 C C . SER A 1 785 ? 31.938 12.883 1.443 1 98.12 785 SER A C 1
ATOM 5961 O O . SER A 1 785 ? 31.078 13.328 2.207 1 98.12 785 SER A O 1
ATOM 5963 N N . THR A 1 786 ? 33.125 13.375 1.406 1 97.69 786 THR A N 1
ATOM 5964 C CA . THR A 1 786 ? 33.469 14.586 2.146 1 97.69 786 THR A CA 1
ATOM 5965 C C . THR A 1 786 ? 32.656 15.773 1.653 1 97.69 786 THR A C 1
ATOM 5967 O O . THR A 1 786 ? 32.125 16.562 2.457 1 97.69 786 THR A O 1
ATOM 5970 N N . TRP A 1 787 ? 32.594 15.883 0.331 1 98.06 787 TRP A N 1
ATOM 5971 C CA . TRP A 1 787 ? 31.766 16.906 -0.301 1 98.06 787 TRP A CA 1
ATOM 5972 C C . TRP A 1 787 ? 30.297 16.781 0.138 1 98.06 787 TRP A C 1
ATOM 5974 O O . TRP A 1 787 ? 29.672 17.766 0.509 1 98.06 787 TRP A O 1
ATOM 5984 N N . THR A 1 788 ? 29.75 15.602 0.148 1 97.38 788 THR A N 1
ATOM 5985 C CA . THR A 1 788 ? 28.359 15.352 0.529 1 97.38 788 THR A CA 1
ATOM 5986 C C . THR A 1 788 ? 28.141 15.648 2.01 1 97.38 788 THR A C 1
ATOM 5988 O O . THR A 1 788 ? 27.062 16.109 2.41 1 97.38 788 THR A O 1
ATOM 5991 N N . ALA A 1 789 ? 29.094 15.344 2.842 1 96.19 789 ALA A N 1
ATOM 5992 C CA . ALA A 1 789 ? 29.016 15.68 4.262 1 96.19 789 ALA A CA 1
ATOM 5993 C C . ALA A 1 789 ? 28.844 17.188 4.461 1 96.19 789 ALA A C 1
ATOM 5995 O O . ALA A 1 789 ? 28.094 17.625 5.336 1 96.19 789 ALA A O 1
ATOM 5996 N N . GLY A 1 790 ? 29.625 17.953 3.67 1 96.31 790 GLY A N 1
ATOM 5997 C CA . GLY A 1 790 ? 29.438 19.406 3.707 1 96.31 790 GLY A CA 1
ATOM 5998 C C . GLY A 1 790 ? 28.047 19.844 3.338 1 96.31 790 GLY A C 1
ATOM 5999 O O . GLY A 1 790 ? 27.469 20.719 3.982 1 96.31 790 GLY A O 1
ATOM 6000 N N . LEU A 1 791 ? 27.453 19.234 2.312 1 97.06 791 LEU A N 1
ATOM 6001 C CA . LEU A 1 791 ? 26.094 19.562 1.869 1 97.06 791 LEU A CA 1
ATOM 6002 C C . LEU A 1 791 ? 25.062 19.109 2.898 1 97.06 791 LEU A C 1
ATOM 6004 O O . LEU A 1 791 ? 24.016 19.75 3.047 1 97.06 791 LEU A O 1
ATOM 6008 N N . HIS A 1 792 ? 25.344 17.984 3.576 1 96.38 792 HIS A N 1
ATOM 6009 C CA . HIS A 1 792 ? 24.484 17.547 4.668 1 96.38 792 HIS A CA 1
ATOM 6010 C C . HIS A 1 792 ? 24.438 18.594 5.777 1 96.38 792 HIS A C 1
ATOM 6012 O O . HIS A 1 792 ? 23.344 18.938 6.258 1 96.38 792 HIS A O 1
ATOM 6018 N N . ARG A 1 793 ? 25.562 19.125 6.168 1 95.88 793 ARG A N 1
ATOM 6019 C CA . ARG A 1 793 ? 25.641 20.156 7.207 1 95.88 793 ARG A CA 1
ATOM 6020 C C . ARG A 1 793 ? 24.938 21.422 6.762 1 95.88 793 ARG A C 1
ATOM 6022 O O . ARG A 1 793 ? 24.359 22.141 7.582 1 95.88 793 ARG A O 1
ATOM 6029 N N . ALA A 1 794 ? 24.938 21.625 5.465 1 95.81 794 ALA A N 1
ATOM 6030 C CA . ALA A 1 794 ? 24.297 22.812 4.906 1 95.81 794 ALA A CA 1
ATOM 6031 C C . ALA A 1 794 ? 22.797 22.609 4.773 1 95.81 794 ALA A C 1
ATOM 6033 O O . ALA A 1 794 ? 22.078 23.531 4.367 1 95.81 794 ALA A O 1
ATOM 6034 N N . GLY A 1 795 ? 22.281 21.391 5.055 1 95.12 795 GLY A N 1
ATOM 6035 C CA . GLY A 1 795 ? 20.859 21.125 5.031 1 95.12 795 GLY A CA 1
ATOM 6036 C C . GLY A 1 795 ? 20.344 20.766 3.65 1 95.12 795 GLY A C 1
ATOM 6037 O O . GLY A 1 795 ? 19.141 20.906 3.375 1 95.12 795 GLY A O 1
ATOM 6038 N N . LEU A 1 796 ? 21.219 20.281 2.717 1 96.38 796 LEU A N 1
ATOM 6039 C CA . LEU A 1 796 ? 20.828 20.094 1.324 1 96.38 796 LEU A CA 1
ATOM 6040 C C . LEU A 1 796 ? 20.688 18.625 0.984 1 96.38 796 LEU A C 1
ATOM 6042 O O . LEU A 1 796 ? 19.688 18.203 0.373 1 96.38 796 LEU A O 1
ATOM 6046 N N . LEU A 1 797 ? 21.656 17.75 1.377 1 96.88 797 LEU A N 1
ATOM 6047 C CA . LEU A 1 797 ? 21.625 16.328 1.07 1 96.88 797 LEU A CA 1
ATOM 6048 C C . LEU A 1 797 ? 21.453 15.492 2.342 1 96.88 797 LEU A C 1
ATOM 6050 O O . LEU A 1 797 ? 22 15.844 3.389 1 96.88 797 LEU A O 1
ATOM 6054 N N . SER A 1 798 ? 20.766 14.422 2.238 1 95.94 798 SER A N 1
ATOM 6055 C CA . SER A 1 798 ? 20.516 13.57 3.398 1 95.94 798 SER A CA 1
ATOM 6056 C C . SER A 1 798 ? 21.578 12.477 3.518 1 95.94 798 SER A C 1
ATOM 6058 O O . SER A 1 798 ? 21.984 12.117 4.625 1 95.94 798 SER A O 1
ATOM 6060 N N . ALA A 1 799 ? 22.016 11.914 2.318 1 95.25 799 ALA A N 1
ATOM 6061 C CA . ALA A 1 799 ? 22.953 10.797 2.373 1 95.25 799 ALA A CA 1
ATOM 6062 C C . ALA A 1 799 ? 23.578 10.539 1.005 1 95.25 799 ALA A C 1
ATOM 6064 O O . ALA A 1 799 ? 23.094 11.039 -0.011 1 95.25 799 ALA A O 1
ATOM 6065 N N . VAL A 1 800 ? 24.719 9.805 1.041 1 97.5 800 VAL A N 1
ATOM 6066 C CA . VAL A 1 800 ? 25.312 9.273 -0.176 1 97.5 800 VAL A CA 1
ATOM 6067 C C . VAL A 1 800 ? 25.406 7.75 -0.084 1 97.5 800 VAL A C 1
ATOM 6069 O O . VAL A 1 800 ? 25.641 7.199 0.996 1 97.5 800 VAL A O 1
ATOM 6072 N N . VAL A 1 801 ? 25.156 7.043 -1.146 1 97.31 801 VAL A N 1
ATOM 6073 C CA . VAL A 1 801 ? 25.234 5.59 -1.252 1 97.31 801 VAL A CA 1
ATOM 6074 C C . VAL A 1 801 ? 26.016 5.203 -2.514 1 97.31 801 VAL A C 1
ATOM 6076 O O . VAL A 1 801 ? 25.859 5.836 -3.561 1 97.31 801 VAL A O 1
ATOM 6079 N N . TYR A 1 802 ? 26.906 4.23 -2.398 1 98.19 802 TYR A N 1
ATOM 6080 C CA . TYR A 1 802 ? 27.594 3.684 -3.564 1 98.19 802 TYR A CA 1
ATOM 6081 C C . TYR A 1 802 ? 27.062 2.299 -3.912 1 98.19 802 TYR A C 1
ATOM 6083 O O . TYR A 1 802 ? 27.5 1.296 -3.352 1 98.19 802 TYR A O 1
ATOM 6091 N N . PRO A 1 803 ? 26.109 2.23 -4.82 1 96.56 803 PRO A N 1
ATOM 6092 C CA . PRO A 1 803 ? 25.516 0.953 -5.211 1 96.56 803 PRO A CA 1
ATOM 6093 C C . PRO A 1 803 ? 26.25 0.297 -6.383 1 96.56 803 PRO A C 1
ATOM 6095 O O . PRO A 1 803 ? 27.156 0.896 -6.965 1 96.56 803 PRO A O 1
ATOM 6098 N N . THR A 1 804 ? 25.875 -0.899 -6.633 1 95.62 804 THR A N 1
ATOM 6099 C CA . THR A 1 804 ? 26.266 -1.552 -7.875 1 95.62 804 THR A CA 1
ATOM 6100 C C . THR A 1 804 ? 25.641 -0.853 -9.078 1 95.62 804 THR A C 1
ATOM 6102 O O . THR A 1 804 ? 24.469 -0.479 -9.039 1 95.62 804 THR A O 1
ATOM 6105 N N . SER A 1 805 ? 26.453 -0.611 -10.07 1 95.25 805 SER A N 1
ATOM 6106 C CA . SER A 1 805 ? 25.969 0.019 -11.297 1 95.25 805 SER A CA 1
ATOM 6107 C C . SER A 1 805 ? 25.641 -1.021 -12.359 1 95.25 805 SER A C 1
ATOM 6109 O O . SER A 1 805 ? 26.359 -2.01 -12.516 1 95.25 805 SER A O 1
ATOM 6111 N N . TYR A 1 806 ? 24.578 -0.815 -13.109 1 94.56 806 TYR A N 1
ATOM 6112 C CA . TYR A 1 806 ? 24.156 -1.741 -14.156 1 94.56 806 TYR A CA 1
ATOM 6113 C C . TYR A 1 806 ? 24.109 -1.049 -15.516 1 94.56 806 TYR A C 1
ATOM 6115 O O . TYR A 1 806 ? 23.328 -0.114 -15.711 1 94.56 806 TYR A O 1
ATOM 6123 N N . THR A 1 807 ? 24.922 -1.527 -16.391 1 92.75 807 THR A N 1
ATOM 6124 C CA . THR A 1 807 ? 24.922 -0.99 -17.75 1 92.75 807 THR A CA 1
ATOM 6125 C C . THR A 1 807 ? 23.719 -1.504 -18.516 1 92.75 807 THR A C 1
ATOM 6127 O O . THR A 1 807 ? 23.328 -2.67 -18.391 1 92.75 807 THR A O 1
ATOM 6130 N N . GLU A 1 808 ? 23.141 -0.705 -19.359 1 93.69 808 GLU A N 1
ATOM 6131 C CA . GLU A 1 808 ? 21.938 -1.064 -20.094 1 93.69 808 GLU A CA 1
ATOM 6132 C C . GLU A 1 808 ? 22.234 -1.339 -21.562 1 93.69 808 GLU A C 1
ATOM 6134 O O . GLU A 1 808 ? 21.703 -0.681 -22.453 1 93.69 808 GLU A O 1
ATOM 6139 N N . HIS A 1 809 ? 22.906 -2.412 -21.828 1 92.94 809 HIS A N 1
ATOM 6140 C CA . HIS A 1 809 ? 23.312 -2.775 -23.172 1 92.94 809 HIS A CA 1
ATOM 6141 C C . HIS A 1 809 ? 22.125 -3.092 -24.062 1 92.94 809 HIS A C 1
ATOM 6143 O O . HIS A 1 809 ? 22.172 -2.918 -25.281 1 92.94 809 HIS A O 1
ATOM 6149 N N . GLY A 1 810 ? 21.094 -3.545 -23.438 1 93.5 810 GLY A N 1
ATOM 6150 C CA . GLY A 1 810 ? 19.891 -3.84 -24.203 1 93.5 810 GLY A CA 1
ATOM 6151 C C . GLY A 1 810 ? 19.234 -2.602 -24.781 1 93.5 810 GLY A C 1
ATOM 6152 O O . GLY A 1 810 ? 18.609 -2.662 -25.844 1 93.5 810 GLY A O 1
ATOM 6153 N N . ARG A 1 811 ? 19.469 -1.516 -24.188 1 94.25 811 ARG A N 1
ATOM 6154 C CA . ARG A 1 811 ? 18.828 -0.261 -24.547 1 94.25 811 ARG A CA 1
ATOM 6155 C C . ARG A 1 811 ? 19.688 0.545 -25.5 1 94.25 811 ARG A C 1
ATOM 6157 O O . ARG A 1 811 ? 19.172 1.161 -26.453 1 94.25 811 ARG A O 1
ATOM 6164 N N . TRP A 1 812 ? 21.016 0.436 -25.297 1 97.06 812 TRP A N 1
ATOM 6165 C CA . TRP A 1 812 ? 21.875 1.415 -25.938 1 97.06 812 TRP A CA 1
ATOM 6166 C C . TRP A 1 812 ? 22.875 0.728 -26.859 1 97.06 812 TRP A C 1
ATOM 6168 O O . TRP A 1 812 ? 23.547 1.385 -27.656 1 97.06 812 TRP A O 1
ATOM 6178 N N . GLY A 1 813 ? 22.984 -0.574 -26.734 1 96.25 813 GLY A N 1
ATOM 6179 C CA . GLY A 1 813 ? 24.031 -1.306 -27.438 1 96.25 813 GLY A CA 1
ATOM 6180 C C . GLY A 1 813 ? 25.219 -1.63 -26.562 1 96.25 813 GLY A C 1
ATOM 6181 O O . GLY A 1 813 ? 25.25 -1.27 -25.391 1 96.25 813 GLY A O 1
ATOM 6182 N N . GLU A 1 814 ? 26.234 -2.373 -27.094 1 95 814 GLU A N 1
ATOM 6183 C CA . GLU A 1 814 ? 27.375 -2.824 -26.312 1 95 814 GLU A CA 1
ATOM 6184 C C . GLU A 1 814 ? 28.688 -2.336 -26.922 1 95 814 GLU A C 1
ATOM 6186 O O . GLU A 1 814 ? 28.703 -1.784 -28.031 1 95 814 GLU A O 1
ATOM 6191 N N . GLY A 1 815 ? 29.734 -2.449 -26.203 1 95.06 815 GLY A N 1
ATOM 6192 C CA . GLY A 1 815 ? 31.062 -2.1 -26.688 1 95.06 815 GLY A CA 1
ATOM 6193 C C . GLY A 1 815 ? 31.172 -0.648 -27.125 1 95.06 815 GLY A C 1
ATOM 6194 O O . GLY A 1 815 ? 30.844 0.259 -26.359 1 95.06 815 GLY A O 1
ATOM 6195 N N . PRO A 1 816 ? 31.547 -0.492 -28.438 1 97.19 816 PRO A N 1
ATOM 6196 C CA . PRO A 1 816 ? 31.734 0.876 -28.922 1 97.19 816 PRO A CA 1
ATOM 6197 C C . PRO A 1 816 ? 30.438 1.673 -28.969 1 97.19 816 PRO A C 1
ATOM 6199 O O . PRO A 1 816 ? 30.453 2.895 -28.797 1 97.19 816 PRO A O 1
ATOM 6202 N N . ALA A 1 817 ? 29.375 0.977 -29.234 1 97.88 817 ALA A N 1
ATOM 6203 C CA . ALA A 1 817 ? 28.094 1.673 -29.234 1 97.88 817 ALA A CA 1
ATOM 6204 C C . ALA A 1 817 ? 27.75 2.207 -27.844 1 97.88 817 ALA A C 1
ATOM 6206 O O . ALA A 1 817 ? 27.234 3.316 -27.703 1 97.88 817 ALA A O 1
ATOM 6207 N N . TRP A 1 818 ? 28.047 1.431 -26.844 1 96.31 818 TRP A N 1
ATOM 6208 C CA . TRP A 1 818 ? 27.828 1.88 -25.484 1 96.31 818 TRP A CA 1
ATOM 6209 C C . TRP A 1 818 ? 28.719 3.08 -25.156 1 96.31 818 TRP A C 1
ATOM 6211 O O . TRP A 1 818 ? 28.266 4.051 -24.547 1 96.31 818 TRP A O 1
ATOM 6221 N N . ALA A 1 819 ? 29.922 3.018 -25.547 1 97.38 819 ALA A N 1
ATOM 6222 C CA . ALA A 1 819 ? 30.844 4.129 -25.328 1 97.38 819 ALA A CA 1
ATOM 6223 C C . ALA A 1 819 ? 30.328 5.41 -25.969 1 97.38 819 ALA A C 1
ATOM 6225 O O . ALA A 1 819 ? 30.438 6.496 -25.406 1 97.38 819 ALA A O 1
ATOM 6226 N N . ALA A 1 820 ? 29.812 5.234 -27.156 1 98.38 820 ALA A N 1
ATOM 6227 C CA . ALA A 1 820 ? 29.234 6.383 -27.859 1 98.38 820 ALA A CA 1
ATOM 6228 C C . ALA A 1 820 ? 28 6.918 -27.125 1 98.38 820 ALA A C 1
ATOM 6230 O O . ALA A 1 820 ? 27.797 8.133 -27.047 1 98.38 820 ALA A O 1
ATOM 6231 N N . ALA A 1 821 ? 27.172 6.035 -26.641 1 98.44 821 ALA A N 1
ATOM 6232 C CA . ALA A 1 821 ? 26 6.438 -25.859 1 98.44 821 ALA A CA 1
ATOM 6233 C C . ALA A 1 821 ? 26.422 7.215 -24.625 1 98.44 821 ALA A C 1
ATOM 6235 O O . ALA A 1 821 ? 25.797 8.234 -24.281 1 98.44 821 ALA A O 1
ATOM 6236 N N . GLU A 1 822 ? 27.422 6.785 -23.938 1 97.69 822 GLU A N 1
ATOM 6237 C CA . GLU A 1 822 ? 27.922 7.469 -22.75 1 97.69 822 GLU A CA 1
ATOM 6238 C C . GLU A 1 822 ? 28.359 8.891 -23.078 1 97.69 822 GLU A C 1
ATOM 6240 O O . GLU A 1 822 ? 28.156 9.805 -22.281 1 97.69 822 GLU A O 1
ATOM 6245 N N . ARG A 1 823 ? 28.969 9.008 -24.234 1 98.44 823 ARG A N 1
ATOM 6246 C CA . ARG A 1 823 ? 29.375 10.344 -24.656 1 98.44 823 ARG A CA 1
ATOM 6247 C C . ARG A 1 823 ? 28.172 11.258 -24.828 1 98.44 823 ARG A C 1
ATOM 6249 O O . ARG A 1 823 ? 28.234 12.453 -24.531 1 98.44 823 ARG A O 1
ATOM 6256 N N . VAL A 1 824 ? 27.094 10.688 -25.328 1 98.75 824 VAL A N 1
ATOM 6257 C CA . VAL A 1 824 ? 25.859 11.453 -25.453 1 98.75 824 VAL A CA 1
ATOM 6258 C C . VAL A 1 824 ? 25.359 11.844 -24.047 1 98.75 824 VAL A C 1
ATOM 6260 O O . VAL A 1 824 ? 24.953 12.984 -23.828 1 98.75 824 VAL A O 1
ATOM 6263 N N . PHE A 1 825 ? 25.422 10.914 -23.094 1 98.5 825 PHE A N 1
ATOM 6264 C CA . PHE A 1 825 ? 24.969 11.195 -21.734 1 98.5 825 PHE A CA 1
ATOM 6265 C C . PHE A 1 825 ? 25.797 12.328 -21.125 1 98.5 825 PHE A C 1
ATOM 6267 O O . PHE A 1 825 ? 25.234 13.219 -20.469 1 98.5 825 PHE A O 1
ATOM 6274 N N . ARG A 1 826 ? 27.094 12.312 -21.344 1 98.38 826 ARG A N 1
ATOM 6275 C CA . ARG A 1 826 ? 27.984 13.32 -20.812 1 98.38 826 ARG A CA 1
ATOM 6276 C C . ARG A 1 826 ? 27.688 14.695 -21.406 1 98.38 826 ARG A C 1
ATOM 6278 O O . ARG A 1 826 ? 27.562 15.68 -20.656 1 98.38 826 ARG A O 1
ATOM 6285 N N . SER A 1 827 ? 27.531 14.703 -22.688 1 98.5 827 SER A N 1
ATOM 6286 C CA . SER A 1 827 ? 27.297 15.977 -23.359 1 98.5 827 SER A CA 1
ATOM 6287 C C . SER A 1 827 ? 25.906 16.516 -23.047 1 98.5 827 SER A C 1
ATOM 6289 O O . SER A 1 827 ? 25.719 17.734 -22.953 1 98.5 827 SER A O 1
ATOM 6291 N N . ASP A 1 828 ? 24.938 15.617 -22.922 1 98.69 828 ASP A N 1
ATOM 6292 C CA . ASP A 1 828 ? 23.594 16.047 -22.547 1 98.69 828 ASP A CA 1
ATOM 6293 C C . ASP A 1 828 ? 23.562 16.578 -21.125 1 98.69 828 ASP A C 1
ATOM 6295 O O . ASP A 1 828 ? 22.828 17.531 -20.828 1 98.69 828 ASP A O 1
ATOM 6299 N N . SER A 1 829 ? 24.281 15.977 -20.203 1 98.5 829 SER A N 1
ATOM 6300 C CA . SER A 1 829 ? 24.391 16.484 -18.828 1 98.5 829 SER A CA 1
ATOM 6301 C C . SER A 1 829 ? 25.016 17.875 -18.812 1 98.5 829 SER A C 1
ATOM 6303 O O . SER A 1 829 ? 24.547 18.75 -18.078 1 98.5 829 SER A O 1
ATOM 6305 N N . ALA A 1 830 ? 26.016 18.031 -19.594 1 97.81 830 ALA A N 1
ATOM 6306 C CA . ALA A 1 830 ? 26.656 19.344 -19.688 1 97.81 830 ALA A CA 1
ATOM 6307 C C . ALA A 1 830 ? 25.703 20.375 -20.266 1 97.81 830 ALA A C 1
ATOM 6309 O O . ALA A 1 830 ? 25.688 21.531 -19.812 1 97.81 830 ALA A O 1
ATOM 6310 N N . ALA A 1 831 ? 24.969 19.969 -21.266 1 98 831 ALA A N 1
ATOM 6311 C CA . ALA A 1 831 ? 23.984 20.875 -21.859 1 98 831 ALA A CA 1
ATOM 6312 C C . ALA A 1 831 ? 22.922 21.281 -20.844 1 98 831 ALA A C 1
ATOM 6314 O O . ALA A 1 831 ? 22.516 22.438 -20.797 1 98 831 ALA A O 1
ATOM 6315 N N . ALA A 1 832 ? 22.422 20.328 -20.109 1 97.56 832 ALA A N 1
ATOM 6316 C CA . ALA A 1 832 ? 21.438 20.609 -19.062 1 97.56 832 ALA A CA 1
ATOM 6317 C C . ALA A 1 832 ? 21.984 21.562 -18.016 1 97.56 832 ALA A C 1
ATOM 6319 O O . ALA A 1 832 ? 21.297 22.484 -17.578 1 97.56 832 ALA A O 1
ATOM 6320 N N . LEU A 1 833 ? 23.203 21.344 -17.625 1 97.12 833 LEU A N 1
ATOM 6321 C CA . LEU A 1 833 ? 23.828 22.203 -16.625 1 97.12 833 LEU A CA 1
ATOM 6322 C C . LEU A 1 833 ? 23.984 23.625 -17.156 1 97.12 833 LEU A C 1
ATOM 6324 O O . LEU A 1 833 ? 23.797 24.594 -16.422 1 97.12 833 LEU A O 1
ATOM 6328 N N . ALA A 1 834 ? 24.391 23.781 -18.422 1 97 834 ALA A N 1
ATOM 6329 C CA . ALA A 1 834 ? 24.5 25.094 -19.047 1 97 834 ALA A CA 1
ATOM 6330 C C . ALA A 1 834 ? 23.172 25.828 -19.031 1 97 834 ALA A C 1
ATOM 6332 O O . ALA A 1 834 ? 23.141 27.031 -18.75 1 97 834 ALA A O 1
ATOM 6333 N N . GLN A 1 835 ? 22.172 25.141 -19.328 1 97.25 835 GLN A N 1
ATOM 6334 C CA . GLN A 1 835 ? 20.844 25.719 -19.312 1 97.25 835 GLN A CA 1
ATOM 6335 C C . GLN A 1 835 ? 20.438 26.141 -17.906 1 97.25 835 GLN A C 1
ATOM 6337 O O . GLN A 1 835 ? 19.984 27.281 -17.688 1 97.25 835 GLN A O 1
ATOM 6342 N N . LEU A 1 836 ? 20.594 25.234 -16.953 1 96.62 836 LEU A N 1
ATOM 6343 C CA . LEU A 1 836 ? 20.141 25.469 -15.578 1 96.62 836 LEU A CA 1
ATOM 6344 C C . LEU A 1 836 ? 20.922 26.594 -14.93 1 96.62 836 LEU A C 1
ATOM 6346 O O . LEU A 1 836 ? 20.453 27.219 -13.977 1 96.62 836 LEU A O 1
ATOM 6350 N N . SER A 1 837 ? 22.047 26.875 -15.438 1 95.88 837 SER A N 1
ATOM 6351 C CA . SER A 1 837 ? 22.938 27.875 -14.852 1 95.88 837 SER A CA 1
ATOM 6352 C C . SER A 1 837 ? 22.625 29.266 -15.383 1 95.88 837 SER A C 1
ATOM 6354 O O . SER A 1 837 ? 23.188 30.266 -14.914 1 95.88 837 SER A O 1
ATOM 6356 N N . GLN A 1 838 ? 21.688 29.328 -16.375 1 96.06 838 GLN A N 1
ATOM 6357 C CA . GLN A 1 838 ? 21.344 30.641 -16.906 1 96.06 838 GLN A CA 1
ATOM 6358 C C . GLN A 1 838 ? 20.469 31.422 -15.93 1 96.06 838 GLN A C 1
ATOM 6360 O O . GLN A 1 838 ? 19.516 30.891 -15.375 1 96.06 838 GLN A O 1
ATOM 6365 N N . PRO A 1 839 ? 20.766 32.656 -15.703 1 93.12 839 PRO A N 1
ATOM 6366 C CA . PRO A 1 839 ? 19.953 33.469 -14.781 1 93.12 839 PRO A CA 1
ATOM 6367 C C . PRO A 1 839 ? 18.547 33.75 -15.305 1 93.12 839 PRO A C 1
ATOM 6369 O O . PRO A 1 839 ? 17.609 33.875 -14.516 1 93.12 839 PRO A O 1
ATOM 6372 N N . ALA A 1 840 ? 18.469 33.875 -16.609 1 94.38 840 ALA A N 1
ATOM 6373 C CA . ALA A 1 840 ? 17.172 34.062 -17.266 1 94.38 840 ALA A CA 1
ATOM 6374 C C . ALA A 1 840 ? 17.031 33.094 -18.453 1 94.38 840 ALA A C 1
ATOM 6376 O O . ALA A 1 840 ? 18 32.875 -19.203 1 94.38 840 ALA A O 1
ATOM 6377 N N . ARG A 1 841 ? 15.945 32.531 -18.547 1 93.62 841 ARG A N 1
ATOM 6378 C CA . ARG A 1 841 ? 15.688 31.609 -19.656 1 93.62 841 ARG A CA 1
ATOM 6379 C C . ARG A 1 841 ? 14.195 31.562 -19.984 1 93.62 841 ARG A C 1
ATOM 6381 O O . ARG A 1 841 ? 13.359 31.953 -19.172 1 93.62 841 ARG A O 1
ATOM 6388 N N . PRO A 1 842 ? 13.898 31.125 -21.156 1 94.56 842 PRO A N 1
ATOM 6389 C CA . PRO A 1 842 ? 12.492 30.984 -21.531 1 94.56 842 PRO A CA 1
ATOM 6390 C C . PRO A 1 842 ? 11.75 29.984 -20.641 1 94.56 842 PRO A C 1
ATOM 6392 O O . PRO A 1 842 ? 12.352 29.359 -19.766 1 94.56 842 PRO A O 1
ATOM 6395 N N . GLY A 1 843 ? 10.453 30.016 -20.953 1 93.62 843 GLY A N 1
ATOM 6396 C CA . GLY A 1 843 ? 9.648 29.078 -20.188 1 93.62 843 GLY A CA 1
ATOM 6397 C C . GLY A 1 843 ? 10.117 27.641 -20.312 1 93.62 843 GLY A C 1
ATOM 6398 O O . GLY A 1 843 ? 10.633 27.234 -21.359 1 93.62 843 GLY A O 1
ATOM 6399 N N . ARG A 1 844 ? 9.953 26.875 -19.328 1 94.31 844 ARG A N 1
ATOM 6400 C CA . ARG A 1 844 ? 10.461 25.516 -19.203 1 94.31 844 ARG A CA 1
ATOM 6401 C C . ARG A 1 844 ? 9.953 24.641 -20.328 1 94.31 844 ARG A C 1
ATOM 6403 O O . ARG A 1 844 ? 10.734 23.938 -20.984 1 94.31 844 ARG A O 1
ATOM 6410 N N . LEU A 1 845 ? 8.602 24.688 -20.609 1 96.25 845 LEU A N 1
ATOM 6411 C CA . LEU A 1 845 ? 8.016 23.828 -21.641 1 96.25 845 LEU A CA 1
ATOM 6412 C C . LEU A 1 845 ? 8.586 24.172 -23.016 1 96.25 845 LEU A C 1
ATOM 6414 O O . LEU A 1 845 ? 8.852 23.266 -23.812 1 96.25 845 LEU A O 1
ATOM 6418 N N . ALA A 1 846 ? 8.742 25.438 -23.266 1 96.69 846 ALA A N 1
ATOM 6419 C CA . ALA A 1 846 ? 9.289 25.875 -24.562 1 96.69 846 ALA A CA 1
ATOM 6420 C C . ALA A 1 846 ? 10.727 25.391 -24.734 1 96.69 846 ALA A C 1
ATOM 6422 O O . ALA A 1 846 ? 11.102 24.906 -25.797 1 96.69 846 ALA A O 1
ATOM 6423 N N . LEU A 1 847 ? 11.484 25.531 -23.719 1 97.19 847 LEU A N 1
ATOM 6424 C CA . LEU A 1 847 ? 12.883 25.125 -23.766 1 97.19 847 LEU A CA 1
ATOM 6425 C C . LEU A 1 847 ? 13.008 23.609 -23.938 1 97.19 847 LEU A C 1
ATOM 6427 O O . LEU A 1 847 ? 13.844 23.141 -24.719 1 97.19 847 LEU A O 1
ATOM 6431 N N . LEU A 1 848 ? 12.242 22.828 -23.203 1 98 848 LEU A N 1
ATOM 6432 C CA . LEU A 1 848 ? 12.305 21.375 -23.281 1 98 848 LEU A CA 1
ATOM 6433 C C . LEU A 1 848 ? 11.812 20.875 -24.625 1 98 848 LEU A C 1
ATOM 6435 O O . LEU A 1 848 ? 12.305 19.859 -25.141 1 98 848 LEU A O 1
ATOM 6439 N N . THR A 1 849 ? 10.867 21.609 -25.203 1 98.44 849 THR A N 1
ATOM 6440 C CA . THR A 1 849 ? 10.43 21.328 -26.562 1 98.44 849 THR A CA 1
ATOM 6441 C C . THR A 1 849 ? 11.57 21.516 -27.562 1 98.44 849 THR A C 1
ATOM 6443 O O . THR A 1 849 ? 11.781 20.672 -28.438 1 98.44 849 THR A O 1
ATOM 6446 N N . ALA A 1 850 ? 12.242 22.609 -27.406 1 98.5 850 ALA A N 1
ATOM 6447 C CA . ALA A 1 850 ? 13.383 22.875 -28.281 1 98.5 850 ALA A CA 1
ATOM 6448 C C . ALA A 1 850 ? 14.453 21.797 -28.141 1 98.5 850 ALA A C 1
ATOM 6450 O O . ALA A 1 850 ? 15.078 21.391 -29.125 1 98.5 850 ALA A O 1
ATOM 6451 N N . HIS A 1 851 ? 14.719 21.344 -26.891 1 98.19 851 HIS A N 1
ATOM 6452 C CA . HIS A 1 851 ? 15.648 20.25 -26.656 1 98.19 851 HIS A CA 1
ATOM 6453 C C . HIS A 1 851 ? 15.234 19 -27.422 1 98.19 851 HIS A C 1
ATOM 6455 O O . HIS A 1 851 ? 16.078 18.328 -28.016 1 98.19 851 HIS A O 1
ATOM 6461 N N . ALA A 1 852 ? 13.953 18.656 -27.391 1 98.62 852 ALA A N 1
ATOM 6462 C CA . ALA A 1 852 ? 13.445 17.453 -28.047 1 98.62 852 ALA A CA 1
ATOM 6463 C C . ALA A 1 852 ? 13.695 17.516 -29.547 1 98.62 852 ALA A C 1
ATOM 6465 O O . ALA A 1 852 ? 14.148 16.531 -30.156 1 98.62 852 ALA A O 1
ATOM 6466 N N . VAL A 1 853 ? 13.438 18.688 -30.156 1 98.56 853 VAL A N 1
ATOM 6467 C CA . VAL A 1 853 ? 13.648 18.875 -31.594 1 98.56 853 VAL A CA 1
ATOM 6468 C C . VAL A 1 853 ? 15.133 18.766 -31.906 1 98.56 853 VAL A C 1
ATOM 6470 O O . VAL A 1 853 ? 15.523 18.125 -32.875 1 98.56 853 VAL A O 1
ATOM 6473 N N . ALA A 1 854 ? 15.922 19.391 -31.094 1 98.62 854 ALA A N 1
ATOM 6474 C CA . ALA A 1 854 ? 17.359 19.375 -31.312 1 98.62 854 ALA A CA 1
ATOM 6475 C C . ALA A 1 854 ? 17.922 17.969 -31.25 1 98.62 854 ALA A C 1
ATOM 6477 O O . ALA A 1 854 ? 18.766 17.578 -32.062 1 98.62 854 ALA A O 1
ATOM 6478 N N . ILE A 1 855 ? 17.531 17.172 -30.281 1 98.69 855 ILE A N 1
ATOM 6479 C CA . ILE A 1 855 ? 18.016 15.812 -30.094 1 98.69 855 ILE A CA 1
ATOM 6480 C C . ILE A 1 855 ? 17.547 14.93 -31.25 1 98.69 855 ILE A C 1
ATOM 6482 O O . ILE A 1 855 ? 18.328 14.141 -31.797 1 98.69 855 ILE A O 1
ATOM 6486 N N . ALA A 1 856 ? 16.25 15.062 -31.625 1 98.56 856 ALA A N 1
ATOM 6487 C CA . ALA A 1 856 ? 15.727 14.297 -32.781 1 98.56 856 ALA A CA 1
ATOM 6488 C C . ALA A 1 856 ? 16.516 14.602 -34.031 1 98.56 856 ALA A C 1
ATOM 6490 O O . ALA A 1 856 ? 16.875 13.695 -34.781 1 98.56 856 ALA A O 1
ATOM 6491 N N . SER A 1 857 ? 16.812 15.891 -34.281 1 97.56 857 SER A N 1
ATOM 6492 C CA . SER A 1 857 ? 17.578 16.312 -35.438 1 97.56 857 SER A CA 1
ATOM 6493 C C . SER A 1 857 ? 19 15.75 -35.406 1 97.56 857 SER A C 1
ATOM 6495 O O . SER A 1 857 ? 19.5 15.258 -36.406 1 97.56 857 SER A O 1
ATOM 6497 N N . GLY A 1 858 ? 19.562 15.836 -34.281 1 97.5 858 GLY A N 1
ATOM 6498 C CA . GLY A 1 858 ? 20.922 15.352 -34.125 1 97.5 858 GLY A CA 1
ATOM 6499 C C . GLY A 1 858 ? 21.047 13.859 -34.344 1 97.5 858 GLY A C 1
ATOM 6500 O O . GLY A 1 858 ? 21.953 13.414 -35.062 1 97.5 858 GLY A O 1
ATOM 6501 N N . PHE A 1 859 ? 20.203 13.062 -33.781 1 98.31 859 PHE A N 1
ATOM 6502 C CA . PHE A 1 859 ? 20.328 11.617 -33.812 1 98.31 859 PHE A CA 1
ATOM 6503 C C . PHE A 1 859 ? 19.906 11.07 -35.188 1 98.31 859 PHE A C 1
ATOM 6505 O O . PHE A 1 859 ? 20.344 9.992 -35.594 1 98.31 859 PHE A O 1
ATOM 6512 N N . THR A 1 860 ? 19.031 11.844 -35.938 1 97.31 860 THR A N 1
ATOM 6513 C CA . THR A 1 860 ? 18.578 11.367 -37.25 1 97.31 860 THR A CA 1
ATOM 6514 C C . THR A 1 860 ? 19.469 11.898 -38.344 1 97.31 860 THR A C 1
ATOM 6516 O O . THR A 1 860 ? 19.375 11.461 -39.5 1 97.31 860 THR A O 1
ATOM 6519 N N . GLY A 1 861 ? 20.266 12.906 -38.062 1 95 861 GLY A N 1
ATOM 6520 C CA . GLY A 1 861 ? 21.281 13.359 -39 1 95 861 GLY A CA 1
ATOM 6521 C C . GLY A 1 861 ? 20.906 14.664 -39.688 1 95 861 GLY A C 1
ATOM 6522 O O . GLY A 1 861 ? 21.75 15.281 -40.344 1 95 861 GLY A O 1
ATOM 6523 N N . SER A 1 862 ? 19.625 15.047 -39.562 1 95.25 862 SER A N 1
ATOM 6524 C CA . SER A 1 862 ? 19.188 16.328 -40.125 1 95.25 862 SER A CA 1
ATOM 6525 C C . SER A 1 862 ? 17.906 16.812 -39.469 1 95.25 862 SER A C 1
ATOM 6527 O O . SER A 1 862 ? 17.125 16.016 -38.938 1 95.25 862 SER A O 1
ATOM 6529 N N . PRO A 1 863 ? 17.688 18.109 -39.469 1 95.69 863 PRO A N 1
ATOM 6530 C CA . PRO A 1 863 ? 16.438 18.625 -38.906 1 95.69 863 PRO A CA 1
ATOM 6531 C C . PRO A 1 863 ? 15.203 18.031 -39.562 1 95.69 863 PRO A C 1
ATOM 6533 O O . PRO A 1 863 ? 14.25 17.656 -38.875 1 95.69 863 PRO A O 1
ATOM 6536 N N . CYS A 1 864 ? 15.266 17.859 -40.906 1 96.19 864 CYS A N 1
ATOM 6537 C CA . CYS A 1 864 ? 14.109 17.312 -41.625 1 96.19 864 CYS A CA 1
ATOM 6538 C C . CYS A 1 864 ? 13.797 15.898 -41.156 1 96.19 864 CYS A C 1
ATOM 6540 O O . CYS A 1 864 ? 12.641 15.578 -40.875 1 96.19 864 CYS A O 1
ATOM 6542 N N . ALA A 1 865 ? 14.82 15.102 -41.125 1 96.69 865 ALA A N 1
ATOM 6543 C CA . ALA A 1 865 ? 14.625 13.719 -40.688 1 96.69 865 ALA A CA 1
ATOM 6544 C C . ALA A 1 865 ? 14.117 13.656 -39.25 1 96.69 865 ALA A C 1
ATOM 6546 O O . ALA A 1 865 ? 13.266 12.836 -38.906 1 96.69 865 ALA A O 1
ATOM 6547 N N . GLY A 1 866 ? 14.641 14.5 -38.406 1 97.75 866 GLY A N 1
ATOM 6548 C CA . GLY A 1 866 ? 14.211 14.539 -37.031 1 97.75 866 GLY A CA 1
ATOM 6549 C C . GLY A 1 866 ? 12.766 14.977 -36.844 1 97.75 866 GLY A C 1
ATOM 6550 O O . GLY A 1 866 ? 12.023 14.391 -36.062 1 97.75 866 GLY A O 1
ATOM 6551 N N . LEU A 1 867 ? 12.398 15.992 -37.562 1 98 867 LEU A N 1
ATOM 6552 C CA . LEU A 1 867 ? 11.031 16.5 -37.5 1 98 867 LEU A CA 1
ATOM 6553 C C . LEU A 1 867 ? 10.047 15.438 -38 1 98 867 LEU A C 1
ATOM 6555 O O . LEU A 1 867 ? 8.977 15.258 -37.406 1 98 867 LEU A O 1
ATOM 6559 N N . ARG A 1 868 ? 10.414 14.719 -39.031 1 97.56 868 ARG A N 1
ATOM 6560 C CA . ARG A 1 868 ? 9.562 13.648 -39.531 1 97.56 868 ARG A CA 1
ATOM 6561 C C . ARG A 1 868 ? 9.414 12.539 -38.5 1 97.56 868 ARG A C 1
ATOM 6563 O O . ARG A 1 868 ? 8.328 11.961 -38.375 1 97.56 868 ARG A O 1
ATOM 6570 N N . TRP A 1 869 ? 10.484 12.273 -37.875 1 97.31 869 TRP A N 1
ATOM 6571 C CA . TRP A 1 869 ? 10.43 11.25 -36.844 1 97.31 869 TRP A CA 1
ATOM 6572 C C . TRP A 1 869 ? 9.43 11.641 -35.75 1 97.31 869 TRP A C 1
ATOM 6574 O O . TRP A 1 869 ? 8.648 10.805 -35.281 1 97.31 869 TRP A O 1
ATOM 6584 N N . LEU A 1 870 ? 9.438 12.875 -35.281 1 98 870 LEU A N 1
ATOM 6585 C CA . LEU A 1 870 ? 8.539 13.359 -34.25 1 98 870 LEU A CA 1
ATOM 6586 C C . LEU A 1 870 ? 7.086 13.234 -34.656 1 98 870 LEU A C 1
ATOM 6588 O O . LEU A 1 870 ? 6.23 12.82 -33.875 1 98 870 LEU A O 1
ATOM 6592 N N . ILE A 1 871 ? 6.844 13.523 -35.906 1 97 871 ILE A N 1
ATOM 6593 C CA . ILE A 1 871 ? 5.48 13.445 -36.406 1 97 871 ILE A CA 1
ATOM 6594 C C . ILE A 1 871 ? 5.031 11.984 -36.438 1 97 871 ILE A C 1
ATOM 6596 O O . ILE A 1 871 ? 3.891 11.672 -36.094 1 97 871 ILE A O 1
ATOM 6600 N N . ARG A 1 872 ? 5.91 11.125 -36.812 1 94.62 872 ARG A N 1
ATOM 6601 C CA . ARG A 1 872 ? 5.578 9.711 -36.969 1 94.62 872 ARG A CA 1
ATOM 6602 C C . ARG A 1 872 ? 5.445 9.016 -35.625 1 94.62 872 ARG A C 1
ATOM 6604 O O . ARG A 1 872 ? 4.609 8.117 -35.469 1 94.62 872 ARG A O 1
ATOM 6611 N N . ASN A 1 873 ? 6.23 9.406 -34.656 1 93.88 873 ASN A N 1
ATOM 6612 C CA . ASN A 1 873 ? 6.391 8.547 -33.469 1 93.88 873 ASN A CA 1
ATOM 6613 C C . ASN A 1 873 ? 5.723 9.156 -32.25 1 93.88 873 ASN A C 1
ATOM 6615 O O . ASN A 1 873 ? 5.543 8.484 -31.234 1 93.88 873 ASN A O 1
ATOM 6619 N N . VAL A 1 874 ? 5.352 10.422 -32.281 1 94.56 874 VAL A N 1
ATOM 6620 C CA . VAL A 1 874 ? 4.68 11.07 -31.156 1 94.56 874 VAL A CA 1
ATOM 6621 C C . VAL A 1 874 ? 3.184 11.172 -31.453 1 94.56 874 VAL A C 1
ATOM 6623 O O . VAL A 1 874 ? 2.781 11.602 -32.531 1 94.56 874 VAL A O 1
ATOM 6626 N N . PRO A 1 875 ? 2.373 10.828 -30.484 1 89.38 875 PRO A N 1
ATOM 6627 C CA . PRO A 1 875 ? 0.925 10.875 -30.703 1 89.38 875 PRO A CA 1
ATOM 6628 C C . PRO A 1 875 ? 0.438 12.266 -31.109 1 89.38 875 PRO A C 1
ATOM 6630 O O . PRO A 1 875 ? 0.918 13.273 -30.578 1 89.38 875 PRO A O 1
ATOM 6633 N N . ALA A 1 876 ? -0.592 12.289 -31.953 1 91.38 876 ALA A N 1
ATOM 6634 C CA . ALA A 1 876 ? -1.118 13.539 -32.5 1 91.38 876 ALA A CA 1
ATOM 6635 C C . ALA A 1 876 ? -2.084 14.203 -31.516 1 91.38 876 ALA A C 1
ATOM 6637 O O . ALA A 1 876 ? -2.275 15.422 -31.562 1 91.38 876 ALA A O 1
ATOM 6638 N N . MET A 1 877 ? -2.643 13.492 -30.656 1 89.44 877 MET A N 1
ATOM 6639 C CA . MET A 1 877 ? -3.6 14.023 -29.688 1 89.44 877 MET A CA 1
ATOM 6640 C C . MET A 1 877 ? -2.881 14.641 -28.5 1 89.44 877 MET A C 1
ATOM 6642 O O . MET A 1 877 ? -1.986 14.023 -27.922 1 89.44 877 MET A O 1
ATOM 6646 N N . PRO A 1 878 ? -3.318 15.883 -28.219 1 90.06 878 PRO A N 1
ATOM 6647 C CA . PRO A 1 878 ? -2.695 16.484 -27.031 1 90.06 878 PRO A CA 1
ATOM 6648 C C . PRO A 1 878 ? -3.025 15.719 -25.75 1 90.06 878 PRO A C 1
ATOM 6650 O O . PRO A 1 878 ? -4.184 15.359 -25.531 1 90.06 878 PRO A O 1
ATOM 6653 N N . PRO A 1 879 ? -2.092 15.461 -24.922 1 88.75 879 PRO A N 1
ATOM 6654 C CA . PRO A 1 879 ? -2.355 14.773 -23.656 1 88.75 879 PRO A CA 1
ATOM 6655 C C . PRO A 1 879 ? -3.145 15.633 -22.656 1 88.75 879 PRO A C 1
ATOM 6657 O O . PRO A 1 879 ? -3.812 15.102 -21.766 1 88.75 879 PRO A O 1
ATOM 6660 N N . ALA A 1 880 ? -3.023 17 -22.672 1 89.44 880 ALA A N 1
ATOM 6661 C CA . ALA A 1 880 ? -3.746 17.953 -21.844 1 89.44 880 ALA A CA 1
ATOM 6662 C C . ALA A 1 880 ? -3.938 19.281 -22.578 1 89.44 880 ALA A C 1
ATOM 6664 O O . ALA A 1 880 ? -3.383 19.484 -23.656 1 89.44 880 ALA A O 1
ATOM 6665 N N . THR A 1 881 ? -4.816 20.109 -21.938 1 91.38 881 THR A N 1
ATOM 6666 C CA . THR A 1 881 ? -5.02 21.438 -22.5 1 91.38 881 THR A CA 1
ATOM 6667 C C . THR A 1 881 ? -3.791 22.312 -22.297 1 91.38 881 THR A C 1
ATOM 6669 O O . THR A 1 881 ? -3.275 22.391 -21.172 1 91.38 881 THR A O 1
ATOM 6672 N N . ILE A 1 882 ? -3.328 22.844 -23.344 1 93.94 882 ILE A N 1
ATOM 6673 C CA . ILE A 1 882 ? -2.172 23.734 -23.297 1 93.94 882 ILE A CA 1
ATOM 6674 C C . ILE A 1 882 ? -2.6 25.156 -23.625 1 93.94 882 ILE A C 1
ATOM 6676 O O . ILE A 1 882 ? -3.268 25.391 -24.625 1 93.94 882 ILE A O 1
ATOM 6680 N N . ALA A 1 883 ? -2.271 26.141 -22.75 1 94.06 883 ALA A N 1
ATOM 6681 C CA . ALA A 1 883 ? -2.6 27.547 -22.984 1 94.06 883 ALA A CA 1
ATOM 6682 C C . ALA A 1 883 ? -2.023 28.047 -24.312 1 94.06 883 ALA A C 1
ATOM 6684 O O . ALA A 1 883 ? -0.883 27.719 -24.656 1 94.06 883 ALA A O 1
ATOM 6685 N N . ARG A 1 884 ? -2.707 28.859 -25.031 1 94.62 884 ARG A N 1
ATOM 6686 C CA . ARG A 1 884 ? -2.367 29.297 -26.391 1 94.62 884 ARG A CA 1
ATOM 6687 C C . ARG A 1 884 ? -1.051 30.062 -26.391 1 94.62 884 ARG A C 1
ATOM 6689 O O . ARG A 1 884 ? -0.204 29.844 -27.266 1 94.62 884 ARG A O 1
ATOM 6696 N N . PRO A 1 885 ? -0.874 30.922 -25.422 1 95 885 PRO A N 1
ATOM 6697 C CA . PRO A 1 885 ? 0.408 31.641 -25.453 1 95 885 PRO A CA 1
ATOM 6698 C C . PRO A 1 885 ? 1.602 30.703 -25.266 1 95 885 PRO A C 1
ATOM 6700 O O . PRO A 1 885 ? 2.646 30.891 -25.891 1 95 885 PRO A O 1
ATOM 6703 N N . LEU A 1 886 ? 1.409 29.719 -24.484 1 95.38 886 LEU A N 1
ATOM 6704 C CA . LEU A 1 886 ? 2.463 28.734 -24.234 1 95.38 886 LEU A CA 1
ATOM 6705 C C . LEU A 1 886 ? 2.719 27.891 -25.484 1 95.38 886 LEU A C 1
ATOM 6707 O O . LEU A 1 886 ? 3.869 27.594 -25.812 1 95.38 886 LEU A O 1
ATOM 6711 N N . PHE A 1 887 ? 1.663 27.484 -26.141 1 97 887 PHE A N 1
ATOM 6712 C CA . PHE A 1 887 ? 1.755 26.703 -27.375 1 97 887 PHE A CA 1
ATOM 6713 C C . PHE A 1 887 ? 2.523 27.469 -28.438 1 97 887 PHE A C 1
ATOM 6715 O O . PHE A 1 887 ? 3.451 26.938 -29.062 1 97 887 PHE A O 1
ATOM 6722 N N . ARG A 1 888 ? 2.223 28.75 -28.562 1 96.75 888 ARG A N 1
ATOM 6723 C CA . ARG A 1 888 ? 2.857 29.594 -29.578 1 96.75 888 ARG A CA 1
ATOM 6724 C C . ARG A 1 888 ? 4.336 29.797 -29.266 1 96.75 888 ARG A C 1
ATOM 6726 O O . ARG A 1 888 ? 5.176 29.75 -30.172 1 96.75 888 ARG A O 1
ATOM 6733 N N . GLU A 1 889 ? 4.574 30 -28.078 1 97.25 889 GLU A N 1
ATOM 6734 C CA . GLU A 1 889 ? 5.961 30.203 -27.672 1 97.25 889 GLU A CA 1
ATOM 6735 C C . GLU A 1 889 ? 6.805 28.953 -27.938 1 97.25 889 GLU A C 1
ATOM 6737 O O . GLU A 1 889 ? 7.91 29.047 -28.469 1 97.25 889 GLU A O 1
ATOM 6742 N N . ALA A 1 890 ? 6.289 27.812 -27.547 1 97.81 890 ALA A N 1
ATOM 6743 C CA . ALA A 1 890 ? 7.012 26.547 -27.688 1 97.81 890 ALA A CA 1
ATOM 6744 C C . ALA A 1 890 ? 7.297 26.234 -29.141 1 97.81 890 ALA A C 1
ATOM 6746 O O . ALA A 1 890 ? 8.414 25.844 -29.5 1 97.81 890 ALA A O 1
ATOM 6747 N N . VAL A 1 891 ? 6.348 26.422 -29.984 1 97.75 891 VAL A N 1
ATOM 6748 C CA . VAL A 1 891 ? 6.484 26.125 -31.406 1 97.75 891 VAL A CA 1
ATOM 6749 C C . VAL A 1 891 ? 7.492 27.078 -32.031 1 97.75 891 VAL A C 1
ATOM 6751 O O . VAL A 1 891 ? 8.32 26.656 -32.844 1 97.75 891 VAL A O 1
ATOM 6754 N N . ARG A 1 892 ? 7.414 28.281 -31.656 1 97.56 892 ARG A N 1
ATOM 6755 C CA . ARG A 1 892 ? 8.305 29.297 -32.219 1 97.56 892 ARG A CA 1
ATOM 6756 C C . ARG A 1 892 ? 9.758 29.031 -31.812 1 97.56 892 ARG A C 1
ATOM 6758 O O . ARG A 1 892 ? 10.648 29.047 -32.656 1 97.56 892 ARG A O 1
ATOM 6765 N N . LEU A 1 893 ? 9.977 28.75 -30.562 1 98.19 893 LEU A N 1
ATOM 6766 C CA . LEU A 1 893 ? 11.336 28.641 -30.047 1 98.19 893 LEU A CA 1
ATOM 6767 C C . LEU A 1 893 ? 11.961 27.312 -30.453 1 98.19 893 LEU A C 1
ATOM 6769 O O . LEU A 1 893 ? 13.188 27.172 -30.453 1 98.19 893 LEU A O 1
ATOM 6773 N N . ALA A 1 894 ? 11.141 26.328 -30.766 1 98.38 894 ALA A N 1
ATOM 6774 C CA . ALA A 1 894 ? 11.641 25 -31.109 1 98.38 894 ALA A CA 1
ATOM 6775 C C . ALA A 1 894 ? 11.938 24.891 -32.594 1 98.38 894 ALA A C 1
ATOM 6777 O O . ALA A 1 894 ? 12.406 23.859 -33.062 1 98.38 894 ALA A O 1
ATOM 6778 N N . ASP A 1 895 ? 11.664 25.953 -33.344 1 97.5 895 ASP A N 1
ATOM 6779 C CA . ASP A 1 895 ? 11.953 25.969 -34.781 1 97.5 895 ASP A CA 1
ATOM 6780 C C . ASP A 1 895 ? 13.461 25.906 -35.031 1 97.5 895 ASP A C 1
ATOM 6782 O O . ASP A 1 895 ? 14.195 26.828 -34.656 1 97.5 895 ASP A O 1
ATOM 6786 N N . PRO A 1 896 ? 13.922 24.859 -35.719 1 97.25 896 PRO A N 1
ATOM 6787 C CA . PRO A 1 896 ? 15.367 24.688 -35.906 1 97.25 896 PRO A CA 1
ATOM 6788 C C . PRO A 1 896 ? 15.914 25.547 -37.062 1 97.25 896 PRO A C 1
ATOM 6790 O O . PRO A 1 896 ? 17.125 25.531 -37.312 1 97.25 896 PRO A O 1
ATOM 6793 N N . ALA A 1 897 ? 15.117 26.281 -37.688 1 94.38 897 ALA A N 1
ATOM 6794 C CA . ALA A 1 897 ? 15.539 27.125 -38.812 1 94.38 897 ALA A CA 1
ATOM 6795 C C . ALA A 1 897 ? 16.672 28.062 -38.375 1 94.38 897 ALA A C 1
ATOM 6797 O O . ALA A 1 897 ? 16.641 28.625 -37.281 1 94.38 897 ALA A O 1
ATOM 6798 N N . ASP A 1 898 ? 17.641 28.172 -39.25 1 94.5 898 ASP A N 1
ATOM 6799 C CA . ASP A 1 898 ? 18.797 29.031 -39.031 1 94.5 898 ASP A CA 1
ATOM 6800 C C . ASP A 1 898 ? 19.453 28.766 -37.688 1 94.5 898 ASP A C 1
ATOM 6802 O O . ASP A 1 898 ? 19.797 29.703 -36.969 1 94.5 898 ASP A O 1
ATOM 6806 N N . GLY A 1 899 ? 19.484 27.562 -37.25 1 95.56 899 GLY A N 1
ATOM 6807 C CA . GLY A 1 899 ? 20.125 27.172 -36 1 95.56 899 GLY A CA 1
ATOM 6808 C C . GLY A 1 899 ? 19.375 27.594 -34.75 1 95.56 899 GLY A C 1
ATOM 6809 O O . GLY A 1 899 ? 19.969 28.094 -33.812 1 95.56 899 GLY A O 1
ATOM 6810 N N . PHE A 1 900 ? 18.047 27.547 -34.844 1 97.69 900 PHE A N 1
ATOM 6811 C CA . PHE A 1 900 ? 17.172 27.938 -33.719 1 97.69 900 PHE A CA 1
ATOM 6812 C C . PHE A 1 900 ? 17.266 29.438 -33.469 1 97.69 900 PHE A C 1
ATOM 6814 O O . PHE A 1 900 ? 17.438 29.875 -32.344 1 97.69 900 PHE A O 1
ATOM 6821 N N . ALA A 1 901 ? 17.109 30.203 -34.438 1 97.25 901 ALA A N 1
ATOM 6822 C CA . ALA A 1 901 ? 17.281 31.656 -34.406 1 97.25 901 ALA A CA 1
ATOM 6823 C C . ALA A 1 901 ? 16.344 32.281 -33.375 1 97.25 901 ALA A C 1
ATOM 6825 O O . ALA A 1 901 ? 16.75 33.188 -32.656 1 97.25 901 ALA A O 1
ATOM 6826 N N . ALA A 1 902 ? 15.141 31.859 -33.312 1 97.5 902 ALA A N 1
ATOM 6827 C CA . ALA A 1 902 ? 14.164 32.438 -32.406 1 97.5 902 ALA A CA 1
ATOM 6828 C C . ALA A 1 902 ? 14.594 32.219 -30.953 1 97.5 902 ALA A C 1
ATOM 6830 O O . ALA A 1 902 ? 14.438 33.125 -30.109 1 97.5 902 ALA A O 1
ATOM 6831 N N . LEU A 1 903 ? 15.086 31.031 -30.641 1 98 903 LEU A N 1
ATOM 6832 C CA . LEU A 1 903 ? 15.547 30.734 -29.297 1 98 903 LEU A CA 1
ATOM 6833 C C . LEU A 1 903 ? 16.812 31.516 -28.969 1 98 903 LEU A C 1
ATOM 6835 O O . LEU A 1 903 ? 16.969 32.031 -27.859 1 98 903 LEU A O 1
ATOM 6839 N N . ARG A 1 904 ? 17.719 31.641 -29.922 1 97.38 904 ARG A N 1
ATOM 6840 C CA . ARG A 1 904 ? 18.984 32.344 -29.719 1 97.38 904 ARG A CA 1
ATOM 6841 C C . ARG A 1 904 ? 18.734 33.812 -29.359 1 97.38 904 ARG A C 1
ATOM 6843 O O . ARG A 1 904 ? 19.547 34.438 -28.672 1 97.38 904 ARG A O 1
ATOM 6850 N N . GLU A 1 905 ? 17.609 34.344 -29.734 1 96.69 905 GLU A N 1
ATOM 6851 C CA . GLU A 1 905 ? 17.281 35.75 -29.5 1 96.69 905 GLU A CA 1
ATOM 6852 C C . GLU A 1 905 ? 16.75 35.969 -28.094 1 96.69 905 GLU A C 1
ATOM 6854 O O . GLU A 1 905 ? 16.688 37.094 -27.609 1 96.69 905 GLU A O 1
ATOM 6859 N N . GLN A 1 906 ? 16.406 34.969 -27.391 1 97.25 906 GLN A N 1
ATOM 6860 C CA . GLN A 1 906 ? 15.867 35.062 -26.031 1 97.25 906 GLN A CA 1
ATOM 6861 C C . GLN A 1 906 ? 16.984 35.219 -25.016 1 97.25 906 GLN A C 1
ATOM 6863 O O . GLN A 1 906 ? 18.125 34.781 -25.266 1 97.25 906 GLN A O 1
ATOM 6868 N N . PRO A 1 907 ? 16.672 35.812 -23.875 1 95.38 907 PRO A N 1
ATOM 6869 C CA . PRO A 1 907 ? 17.672 35.875 -22.812 1 95.38 907 PRO A CA 1
ATOM 6870 C C . PRO A 1 907 ? 18.188 34.469 -22.438 1 95.38 907 PRO A C 1
ATOM 6872 O O . PRO A 1 907 ? 17.391 33.562 -22.141 1 95.38 907 PRO A O 1
ATOM 6875 N N . GLY A 1 908 ? 19.531 34.281 -22.484 1 96.19 908 GLY A N 1
ATOM 6876 C CA . GLY A 1 908 ? 20.156 33 -22.156 1 96.19 908 GLY A CA 1
ATOM 6877 C C . GLY A 1 908 ? 20.109 32 -23.297 1 96.19 908 GLY A C 1
ATOM 6878 O O . GLY A 1 908 ? 20.719 30.938 -23.219 1 96.19 908 GLY A O 1
ATOM 6879 N N . GLY A 1 909 ? 19.375 32.312 -24.375 1 97.12 909 GLY A N 1
ATOM 6880 C CA . GLY A 1 909 ? 19.125 31.391 -25.469 1 97.12 909 GLY A CA 1
ATOM 6881 C C . GLY A 1 909 ? 20.375 31.016 -26.234 1 97.12 909 GLY A C 1
ATOM 6882 O O . GLY A 1 909 ? 20.594 29.859 -26.562 1 97.12 909 GLY A O 1
ATOM 6883 N N . ALA A 1 910 ? 21.203 32 -26.531 1 97 910 ALA A N 1
ATOM 6884 C CA . ALA A 1 910 ? 22.422 31.766 -27.297 1 97 910 ALA A CA 1
ATOM 6885 C C . ALA A 1 910 ? 23.344 30.797 -26.547 1 97 910 ALA A C 1
ATOM 6887 O O . ALA A 1 910 ? 23.891 29.859 -27.141 1 97 910 ALA A O 1
ATOM 6888 N N . ALA A 1 911 ? 23.547 31.047 -25.234 1 96.94 911 ALA A N 1
ATOM 6889 C CA . ALA A 1 911 ? 24.391 30.172 -24.422 1 96.94 911 ALA A CA 1
ATOM 6890 C C . ALA A 1 911 ? 23.859 28.75 -24.391 1 96.94 911 ALA A C 1
ATOM 6892 O O . ALA A 1 911 ? 24.625 27.781 -24.422 1 96.94 911 ALA A O 1
ATOM 6893 N N . ILE A 1 912 ? 22.547 28.641 -24.328 1 97.75 912 ILE A N 1
ATOM 6894 C CA . ILE A 1 912 ? 21.891 27.328 -24.25 1 97.75 912 ILE A CA 1
ATOM 6895 C C . ILE A 1 912 ? 22.109 26.578 -25.562 1 97.75 912 ILE A C 1
ATOM 6897 O O . ILE A 1 912 ? 22.547 25.422 -25.547 1 97.75 912 ILE A O 1
ATOM 6901 N N . VAL A 1 913 ? 21.906 27.203 -26.672 1 98 913 VAL A N 1
ATOM 6902 C CA . VAL A 1 913 ? 22.016 26.562 -27.984 1 98 913 VAL A CA 1
ATOM 6903 C C . VAL A 1 913 ? 23.469 26.219 -28.266 1 98 913 VAL A C 1
ATOM 6905 O O . VAL A 1 913 ? 23.781 25.172 -28.844 1 98 913 VAL A O 1
ATOM 6908 N N . ASP A 1 914 ? 24.391 27.047 -27.875 1 97.62 914 ASP A N 1
ATOM 6909 C CA . ASP A 1 914 ? 25.812 26.781 -28.078 1 97.62 914 ASP A CA 1
ATOM 6910 C C . ASP A 1 914 ? 26.234 25.5 -27.344 1 97.62 914 ASP A C 1
ATOM 6912 O O . ASP A 1 914 ? 27.094 24.766 -27.828 1 97.62 914 ASP A O 1
ATOM 6916 N N . ALA A 1 915 ? 25.672 25.234 -26.234 1 97.38 915 ALA A N 1
ATOM 6917 C CA . ALA A 1 915 ? 26 24.062 -25.438 1 97.38 915 ALA A CA 1
ATOM 6918 C C . ALA A 1 915 ? 25.5 22.781 -26.109 1 97.38 915 ALA A C 1
ATOM 6920 O O . ALA A 1 915 ? 25.938 21.688 -25.781 1 97.38 915 ALA A O 1
ATOM 6921 N N . TRP A 1 916 ? 24.609 22.938 -27.141 1 98.25 916 TRP A N 1
ATOM 6922 C CA . TRP A 1 916 ? 24.047 21.766 -27.812 1 98.25 916 TRP A CA 1
ATOM 6923 C C . TRP A 1 916 ? 25.031 21.219 -28.844 1 98.25 916 TRP A C 1
ATOM 6925 O O . TRP A 1 916 ? 24.891 20.078 -29.312 1 98.25 916 TRP A O 1
ATOM 6935 N N . ALA A 1 917 ? 26.016 21.969 -29.219 1 97.56 917 ALA A N 1
ATOM 6936 C CA . ALA A 1 917 ? 26.922 21.594 -30.297 1 97.56 917 ALA A CA 1
ATOM 6937 C C . ALA A 1 917 ? 27.641 20.281 -29.984 1 97.56 917 ALA A C 1
ATOM 6939 O O . ALA A 1 917 ? 27.703 19.391 -30.828 1 97.56 917 ALA A O 1
ATOM 6940 N N . GLU A 1 918 ? 28.156 20.203 -28.781 1 97.88 918 GLU A N 1
ATOM 6941 C CA . GLU A 1 918 ? 28.844 18.984 -28.391 1 97.88 918 GLU A CA 1
ATOM 6942 C C . GLU A 1 918 ? 27.891 17.797 -28.359 1 97.88 918 GLU A C 1
ATOM 6944 O O . GLU A 1 918 ? 28.25 16.688 -28.734 1 97.88 918 GLU A O 1
ATOM 6949 N N . ARG A 1 919 ? 26.734 17.984 -27.844 1 98.44 919 ARG A N 1
ATOM 6950 C CA . ARG A 1 919 ? 25.719 16.938 -27.812 1 98.44 919 ARG A CA 1
ATOM 6951 C C . ARG A 1 919 ? 25.359 16.5 -29.234 1 98.44 919 ARG A C 1
ATOM 6953 O O . ARG A 1 919 ? 25.188 15.305 -29.484 1 98.44 919 ARG A O 1
ATOM 6960 N N . HIS A 1 920 ? 25.25 17.5 -30.156 1 97.94 920 HIS A N 1
ATOM 6961 C CA . HIS A 1 920 ? 24.938 17.172 -31.547 1 97.94 920 HIS A CA 1
ATOM 6962 C C . HIS A 1 920 ? 26.016 16.281 -32.156 1 97.94 920 HIS A C 1
ATOM 6964 O O . HIS A 1 920 ? 25.703 15.328 -32.844 1 97.94 920 HIS A O 1
ATOM 6970 N N . GLN A 1 921 ? 27.219 16.594 -31.875 1 98.06 921 GLN A N 1
ATOM 6971 C CA . GLN A 1 921 ? 28.328 15.789 -32.375 1 98.06 921 GLN A CA 1
ATOM 6972 C C . GLN A 1 921 ? 28.281 14.375 -31.812 1 98.06 921 GLN A C 1
ATOM 6974 O O . GLN A 1 921 ? 28.516 13.398 -32.531 1 98.06 921 GLN A O 1
ATOM 6979 N N . ALA A 1 922 ? 28.047 14.258 -30.531 1 98.69 922 ALA A N 1
ATOM 6980 C CA . ALA A 1 922 ? 27.969 12.953 -29.875 1 98.69 922 ALA A CA 1
ATOM 6981 C C . ALA A 1 922 ? 26.812 12.133 -30.453 1 98.69 922 ALA A C 1
ATOM 6983 O O . ALA A 1 922 ? 26.953 10.922 -30.656 1 98.69 922 ALA A O 1
ATOM 6984 N N . LEU A 1 923 ? 25.656 12.773 -30.688 1 98.69 923 LEU A N 1
ATOM 6985 C CA . LEU A 1 923 ? 24.5 12.102 -31.25 1 98.69 923 LEU A CA 1
ATOM 6986 C C . LEU A 1 923 ? 24.797 11.578 -32.656 1 98.69 923 LEU A C 1
ATOM 6988 O O . LEU A 1 923 ? 24.438 10.445 -33 1 98.69 923 LEU A O 1
ATOM 6992 N N . ASP A 1 924 ? 25.469 12.398 -33.438 1 97.56 924 ASP A N 1
ATOM 6993 C CA . ASP A 1 924 ? 25.844 12.016 -34.781 1 97.56 924 ASP A CA 1
ATOM 6994 C C . ASP A 1 924 ? 26.781 10.805 -34.781 1 97.56 924 ASP A C 1
ATOM 6996 O O . ASP A 1 924 ? 26.609 9.867 -35.562 1 97.56 924 ASP A O 1
ATOM 7000 N N . ALA A 1 925 ? 27.719 10.859 -33.938 1 98.19 925 ALA A N 1
ATOM 7001 C CA . ALA A 1 925 ? 28.656 9.742 -33.812 1 98.19 925 ALA A CA 1
ATOM 7002 C C . ALA A 1 925 ? 27.938 8.469 -33.344 1 98.19 925 ALA A C 1
ATOM 7004 O O . ALA A 1 925 ? 28.25 7.379 -33.844 1 98.19 925 ALA A O 1
ATOM 7005 N N . TYR A 1 926 ? 27.062 8.547 -32.438 1 98.56 926 TYR A N 1
ATOM 7006 C CA . TYR A 1 926 ? 26.312 7.41 -31.906 1 98.56 926 TYR A CA 1
ATOM 7007 C C . TYR A 1 926 ? 25.406 6.82 -32.969 1 98.56 926 TYR A C 1
ATOM 7009 O O . TYR A 1 926 ? 25.297 5.598 -33.094 1 98.56 926 TYR A O 1
ATOM 7017 N N . ARG A 1 927 ? 24.75 7.629 -33.75 1 97.44 927 ARG A N 1
ATOM 7018 C CA . ARG A 1 927 ? 23.844 7.223 -34.844 1 97.44 927 ARG A CA 1
ATOM 7019 C C . ARG A 1 927 ? 24.547 6.289 -35.812 1 97.44 927 ARG A C 1
ATOM 7021 O O . ARG A 1 927 ? 23.922 5.371 -36.344 1 97.44 927 ARG A O 1
ATOM 7028 N N . ARG A 1 928 ? 25.797 6.453 -36 1 97.06 928 ARG A N 1
ATOM 7029 C CA . ARG A 1 928 ? 26.547 5.719 -37 1 97.06 928 ARG A CA 1
ATOM 7030 C C . ARG A 1 928 ? 26.672 4.246 -36.625 1 97.06 928 ARG A C 1
ATOM 7032 O O . ARG A 1 928 ? 27.016 3.414 -37.469 1 97.06 928 ARG A O 1
ATOM 7039 N N . PHE A 1 929 ? 26.328 3.91 -35.469 1 97.62 929 PHE A N 1
ATOM 7040 C CA . PHE A 1 929 ? 26.438 2.527 -35 1 97.62 929 PHE A CA 1
ATOM 7041 C C . PHE A 1 929 ? 25.188 1.742 -35.375 1 97.62 929 PHE A C 1
ATOM 7043 O O . PHE A 1 929 ? 25.141 0.519 -35.219 1 97.62 929 PHE A O 1
ATOM 7050 N N . PHE A 1 930 ? 24.141 2.422 -35.906 1 96.25 930 PHE A N 1
ATOM 7051 C CA . PHE A 1 930 ? 22.875 1.762 -36.156 1 96.25 930 PHE A CA 1
ATOM 7052 C C . PHE A 1 930 ? 22.625 1.65 -37.656 1 96.25 930 PHE A C 1
ATOM 7054 O O . PHE A 1 930 ? 22.688 2.65 -38.375 1 96.25 930 PHE A O 1
ATOM 7061 N N . PRO A 1 931 ? 22.25 0.565 -38.188 1 93.5 931 PRO A N 1
ATOM 7062 C CA . PRO A 1 931 ? 22.391 -0.736 -37.531 1 93.5 931 PRO A CA 1
ATOM 7063 C C . PRO A 1 931 ? 23.828 -1.244 -37.562 1 93.5 931 PRO A C 1
ATOM 7065 O O . PRO A 1 931 ? 24.625 -0.832 -38.406 1 93.5 931 PRO A O 1
ATOM 7068 N N . GLY A 1 932 ? 24.156 -1.981 -36.656 1 94.94 932 GLY A N 1
ATOM 7069 C CA . GLY A 1 932 ? 25.516 -2.504 -36.625 1 94.94 932 GLY A CA 1
ATOM 7070 C C . GLY A 1 932 ? 25.656 -3.713 -35.719 1 94.94 932 GLY A C 1
ATOM 7071 O O . GLY A 1 932 ? 24.688 -4.16 -35.094 1 94.94 932 GLY A O 1
ATOM 7072 N N . PRO A 1 933 ? 26.828 -4.258 -35.719 1 95.06 933 PRO A N 1
ATOM 7073 C CA . PRO A 1 933 ? 27.094 -5.484 -34.938 1 95.06 933 PRO A CA 1
ATOM 7074 C C . PRO A 1 933 ? 26.938 -5.289 -33.438 1 95.06 933 PRO A C 1
ATOM 7076 O O . PRO A 1 933 ? 26.625 -6.246 -32.719 1 95.06 933 PRO A O 1
ATOM 7079 N N . HIS A 1 934 ? 27.094 -4.051 -32.969 1 96.38 934 HIS A N 1
ATOM 7080 C CA . HIS A 1 934 ? 27.031 -3.773 -31.547 1 96.38 934 HIS A CA 1
ATOM 7081 C C . HIS A 1 934 ? 25.641 -3.312 -31.141 1 96.38 934 HIS A C 1
ATOM 7083 O O . HIS A 1 934 ? 25.422 -2.947 -29.984 1 96.38 934 HIS A O 1
ATOM 7089 N N . THR A 1 935 ? 24.75 -3.34 -32.094 1 97.19 935 THR A N 1
ATOM 7090 C CA . THR A 1 935 ? 23.406 -2.859 -31.812 1 97.19 935 THR A CA 1
ATOM 7091 C C . THR A 1 935 ? 22.359 -3.83 -32.344 1 97.19 935 THR A C 1
ATOM 7093 O O . THR A 1 935 ? 21.281 -3.418 -32.75 1 97.19 935 THR A O 1
ATOM 7096 N N . GLN A 1 936 ? 22.766 -5.098 -32.438 1 94.88 936 GLN A N 1
ATOM 7097 C CA . GLN A 1 936 ? 21.797 -6.109 -32.844 1 94.88 936 GLN A CA 1
ATOM 7098 C C . GLN A 1 936 ? 20.641 -6.176 -31.844 1 94.88 936 GLN A C 1
ATOM 7100 O O . GLN A 1 936 ? 20.844 -6.203 -30.625 1 94.88 936 GLN A O 1
ATOM 7105 N N . GLY A 1 937 ? 19.469 -6.152 -32.375 1 92.81 937 GLY A N 1
ATOM 7106 C CA . GLY A 1 937 ? 18.297 -6.25 -31.531 1 92.81 937 GLY A CA 1
ATOM 7107 C C . GLY A 1 937 ? 17.922 -4.93 -30.875 1 92.81 937 GLY A C 1
ATOM 7108 O O . GLY A 1 937 ? 17.062 -4.887 -30 1 92.81 937 GLY A O 1
ATOM 7109 N N . VAL A 1 938 ? 18.562 -3.824 -31.25 1 95.12 938 VAL A N 1
ATOM 7110 C CA . VAL A 1 938 ? 18.266 -2.502 -30.719 1 95.12 938 VAL A CA 1
ATOM 7111 C C . VAL A 1 938 ? 17.688 -1.616 -31.812 1 95.12 938 VAL A C 1
ATOM 7113 O O . VAL A 1 938 ? 18.344 -1.393 -32.844 1 95.12 938 VAL A O 1
ATOM 7116 N N . SER A 1 939 ? 16.531 -1.129 -31.625 1 93.12 939 SER A N 1
ATOM 7117 C CA . SER A 1 939 ? 15.883 -0.264 -32.594 1 93.12 939 SER A CA 1
ATOM 7118 C C . SER A 1 939 ? 16.328 1.187 -32.438 1 93.12 939 SER A C 1
ATOM 7120 O O . SER A 1 939 ? 16.234 1.751 -31.344 1 93.12 939 SER A O 1
ATOM 7122 N N . PRO A 1 940 ? 16.797 1.757 -33.531 1 95.12 940 PRO A N 1
ATOM 7123 C CA . PRO A 1 940 ? 17.172 3.168 -33.406 1 95.12 940 PRO A CA 1
ATOM 7124 C C . PRO A 1 940 ? 16.016 4.062 -33 1 95.12 940 PRO A C 1
ATOM 7126 O O . PRO A 1 940 ? 16.219 5.07 -32.312 1 95.12 940 PRO A O 1
ATOM 7129 N N . ASP A 1 941 ? 14.789 3.705 -33.375 1 94 941 ASP A N 1
ATOM 7130 C CA . ASP A 1 941 ? 13.617 4.477 -32.969 1 94 941 ASP A CA 1
ATOM 7131 C C . ASP A 1 941 ? 13.438 4.426 -31.453 1 94 941 ASP A C 1
ATOM 7133 O O . ASP A 1 941 ? 13.125 5.441 -30.828 1 94 941 ASP A O 1
ATOM 7137 N N . ASP A 1 942 ? 13.664 3.279 -30.922 1 93.31 942 ASP A N 1
ATOM 7138 C CA . ASP A 1 942 ? 13.555 3.127 -29.469 1 93.31 942 ASP A CA 1
ATOM 7139 C C . ASP A 1 942 ? 14.664 3.9 -28.75 1 93.31 942 ASP A C 1
ATOM 7141 O O . ASP A 1 942 ? 14.445 4.449 -27.672 1 93.31 942 ASP A O 1
ATOM 7145 N N . VAL A 1 943 ? 15.789 3.893 -29.359 1 96.56 943 VAL A N 1
ATOM 7146 C CA . VAL A 1 943 ? 16.922 4.605 -28.781 1 96.56 943 VAL A CA 1
ATOM 7147 C C . VAL A 1 943 ? 16.625 6.102 -28.734 1 96.56 943 VAL A C 1
ATOM 7149 O O . VAL A 1 943 ? 16.844 6.75 -27.703 1 96.56 943 VAL A O 1
ATOM 7152 N N . LEU A 1 944 ? 16.156 6.605 -29.875 1 97.69 944 LEU A N 1
ATOM 7153 C CA . LEU A 1 944 ? 15.844 8.031 -29.906 1 97.69 944 LEU A CA 1
ATOM 7154 C C . LEU A 1 944 ? 14.789 8.375 -28.859 1 97.69 944 LEU A C 1
ATOM 7156 O O . LEU A 1 944 ? 14.898 9.391 -28.172 1 97.69 944 LEU A O 1
ATOM 7160 N N . GLY A 1 945 ? 13.734 7.52 -28.75 1 95.75 945 GLY A N 1
ATOM 7161 C CA . GLY A 1 945 ? 12.75 7.715 -27.688 1 95.75 945 GLY A CA 1
ATOM 7162 C C . GLY A 1 945 ? 13.375 7.75 -26.297 1 95.75 945 GLY A C 1
ATOM 7163 O O . GLY A 1 945 ? 13.008 8.586 -25.469 1 95.75 945 GLY A O 1
ATOM 7164 N N . SER A 1 946 ? 14.289 6.895 -26.047 1 96.19 946 SER A N 1
ATOM 7165 C CA . SER A 1 946 ? 14.969 6.82 -24.766 1 96.19 946 SER A CA 1
ATOM 7166 C C . SER A 1 946 ? 15.844 8.047 -24.531 1 96.19 946 SER A C 1
ATOM 7168 O O . SER A 1 946 ? 15.953 8.531 -23.391 1 96.19 946 SER A O 1
ATOM 7170 N N . LEU A 1 947 ? 16.5 8.5 -25.609 1 98.31 947 LEU A N 1
ATOM 7171 C CA . LEU A 1 947 ? 17.328 9.695 -25.5 1 98.31 947 LEU A CA 1
ATOM 7172 C C . LEU A 1 947 ? 16.484 10.906 -25.094 1 98.31 947 LEU A C 1
ATOM 7174 O O . LEU A 1 947 ? 16.891 11.695 -24.25 1 98.31 947 LEU A O 1
ATOM 7178 N N . LEU A 1 948 ? 15.336 11.023 -25.734 1 98.25 948 LEU A N 1
ATOM 7179 C CA . LEU A 1 948 ? 14.422 12.117 -25.406 1 98.25 948 LEU A CA 1
ATOM 7180 C C . LEU A 1 948 ? 13.961 12.023 -23.969 1 98.25 948 LEU A C 1
ATOM 7182 O O . LEU A 1 948 ? 13.953 13.016 -23.234 1 98.25 948 LEU A O 1
ATOM 7186 N N . HIS A 1 949 ? 13.625 10.836 -23.516 1 96.25 949 HIS A N 1
ATOM 7187 C CA . HIS A 1 949 ? 13.156 10.594 -22.156 1 96.25 949 HIS A CA 1
ATOM 7188 C C . HIS A 1 949 ? 14.227 10.961 -21.141 1 96.25 949 HIS A C 1
ATOM 7190 O O . HIS A 1 949 ? 13.945 11.664 -20.172 1 96.25 949 HIS A O 1
ATOM 7196 N N . CYS A 1 950 ? 15.422 10.492 -21.344 1 96.81 950 CYS A N 1
ATOM 7197 C CA . CYS A 1 950 ? 16.516 10.727 -20.406 1 96.81 950 CYS A CA 1
ATOM 7198 C C . CYS A 1 950 ? 16.875 12.211 -20.359 1 96.81 950 CYS A C 1
ATOM 7200 O O . CYS A 1 950 ? 17.172 12.742 -19.281 1 96.81 950 CYS A O 1
ATOM 7202 N N . SER A 1 951 ? 16.922 12.805 -21.531 1 98.12 951 SER A N 1
ATOM 7203 C CA . SER A 1 951 ? 17.25 14.227 -21.578 1 98.12 951 SER A CA 1
ATOM 7204 C C . SER A 1 951 ? 16.203 15.055 -20.828 1 98.12 951 SER A C 1
ATOM 7206 O O . SER A 1 951 ? 16.547 15.992 -20.109 1 98.12 951 SER A O 1
ATOM 7208 N N . TYR A 1 952 ? 14.938 14.734 -21.078 1 97.88 952 TYR A N 1
ATOM 7209 C CA . TYR A 1 952 ? 13.875 15.398 -20.328 1 97.88 952 TYR A CA 1
ATOM 7210 C C . TYR A 1 952 ? 14.102 15.258 -18.828 1 97.88 952 TYR A C 1
ATOM 7212 O O . TYR A 1 952 ? 14.031 16.234 -18.094 1 97.88 952 TYR A O 1
ATOM 7220 N N . GLY A 1 953 ? 14.367 14.039 -18.391 1 96.38 953 GLY A N 1
ATOM 7221 C CA . GLY A 1 953 ? 14.602 13.773 -16.984 1 96.38 953 GLY A CA 1
ATOM 7222 C C . GLY A 1 953 ? 15.766 14.562 -16.406 1 96.38 953 GLY A C 1
ATOM 7223 O O . GLY A 1 953 ? 15.695 15.062 -15.289 1 96.38 953 GLY A O 1
ATOM 7224 N N . ARG A 1 954 ? 16.859 14.703 -17.125 1 96.88 954 ARG A N 1
ATOM 7225 C CA . ARG A 1 954 ? 18.031 15.453 -16.688 1 96.88 954 ARG A CA 1
ATOM 7226 C C . ARG A 1 954 ? 17.703 16.938 -16.547 1 96.88 954 ARG A C 1
ATOM 7228 O O . ARG A 1 954 ? 18.109 17.578 -15.578 1 96.88 954 ARG A O 1
ATOM 7235 N N . ALA A 1 955 ? 16.922 17.359 -17.469 1 96.81 955 ALA A N 1
ATOM 7236 C CA . ALA A 1 955 ? 16.703 18.797 -17.562 1 96.81 955 ALA A CA 1
ATOM 7237 C C . ALA A 1 955 ? 15.656 19.25 -16.547 1 96.81 955 ALA A C 1
ATOM 7239 O O . ALA A 1 955 ? 15.617 20.438 -16.188 1 96.81 955 ALA A O 1
ATOM 7240 N N . HIS A 1 956 ? 14.812 18.375 -16.125 1 95.31 956 HIS A N 1
ATOM 7241 C CA . HIS A 1 956 ? 13.719 18.828 -15.281 1 95.31 956 HIS A CA 1
ATOM 7242 C C . HIS A 1 956 ? 13.477 17.891 -14.109 1 95.31 956 HIS A C 1
ATOM 7244 O O . HIS A 1 956 ? 13.945 18.156 -12.992 1 95.31 956 HIS A O 1
ATOM 7250 N N . ARG A 1 957 ? 12.719 16.766 -14.234 1 94.31 957 ARG A N 1
ATOM 7251 C CA . ARG A 1 957 ? 12.406 15.758 -13.227 1 94.31 957 ARG A CA 1
ATOM 7252 C C . ARG A 1 957 ? 11.688 14.57 -13.844 1 94.31 957 ARG A C 1
ATOM 7254 O O . ARG A 1 957 ? 11.477 14.523 -15.055 1 94.31 957 ARG A O 1
ATOM 7261 N N . ILE A 1 958 ? 11.422 13.609 -13.078 1 92.88 958 ILE A N 1
ATOM 7262 C CA . ILE A 1 958 ? 10.602 12.492 -13.539 1 92.88 958 ILE A CA 1
ATOM 7263 C C . ILE A 1 958 ? 9.125 12.867 -13.461 1 92.88 958 ILE A C 1
ATOM 7265 O O . ILE A 1 958 ? 8.562 12.961 -12.359 1 92.88 958 ILE A O 1
ATOM 7269 N N . ASP A 1 959 ? 8.523 13.242 -14.539 1 93.62 959 ASP A N 1
ATOM 7270 C CA . ASP A 1 959 ? 7.125 13.633 -14.695 1 93.62 959 ASP A CA 1
ATOM 7271 C C . ASP A 1 959 ? 6.59 13.211 -16.062 1 93.62 959 ASP A C 1
ATOM 7273 O O . ASP A 1 959 ? 6.695 13.969 -17.031 1 93.62 959 ASP A O 1
ATOM 7277 N N . PHE A 1 960 ? 5.945 12.188 -16.094 1 91.81 960 PHE A N 1
ATOM 7278 C CA . PHE A 1 960 ? 5.551 11.578 -17.359 1 91.81 960 PHE A CA 1
ATOM 7279 C C . PHE A 1 960 ? 4.5 12.422 -18.062 1 91.81 960 PHE A C 1
ATOM 7281 O O . PHE A 1 960 ? 4.488 12.508 -19.297 1 91.81 960 PHE A O 1
ATOM 7288 N N . ASP A 1 961 ? 3.586 13.094 -17.359 1 91.56 961 ASP A N 1
ATOM 7289 C CA . ASP A 1 961 ? 2.549 13.93 -17.953 1 91.56 961 ASP A CA 1
ATOM 7290 C C . ASP A 1 961 ? 3.154 15.164 -18.609 1 91.56 961 ASP A C 1
ATOM 7292 O O . ASP A 1 961 ? 2.779 15.523 -19.734 1 91.56 961 ASP A O 1
ATOM 7296 N N . ASP A 1 962 ? 4.027 15.711 -17.875 1 94.81 962 ASP A N 1
ATOM 7297 C CA . ASP A 1 962 ? 4.707 16.891 -18.422 1 94.81 962 ASP A CA 1
ATOM 7298 C C . ASP A 1 962 ? 5.559 16.516 -19.625 1 94.81 962 ASP A C 1
ATOM 7300 O O . ASP A 1 962 ? 5.621 17.281 -20.609 1 94.81 962 ASP A O 1
ATOM 7304 N N . GLU A 1 963 ? 6.199 15.398 -19.594 1 96.75 963 GLU A N 1
ATOM 7305 C CA . GLU A 1 963 ? 7.016 14.906 -20.703 1 96.75 963 GLU A CA 1
ATOM 7306 C C . GLU A 1 963 ? 6.18 14.711 -21.953 1 96.75 963 GLU A C 1
ATOM 7308 O O . GLU A 1 963 ? 6.602 15.07 -23.062 1 96.75 963 GLU A O 1
ATOM 7313 N N . ALA A 1 964 ? 5.035 14.164 -21.766 1 95.31 964 ALA A N 1
ATOM 7314 C CA . ALA A 1 964 ? 4.133 13.945 -22.891 1 95.31 964 ALA A CA 1
ATOM 7315 C C . ALA A 1 964 ? 3.729 15.266 -23.531 1 95.31 964 ALA A C 1
ATOM 7317 O O . ALA A 1 964 ? 3.594 15.352 -24.75 1 95.31 964 ALA A O 1
ATOM 7318 N N . GLN A 1 965 ? 3.523 16.281 -22.766 1 96.44 965 GLN A N 1
ATOM 7319 C CA . GLN A 1 965 ? 3.193 17.609 -23.297 1 96.44 965 GLN A CA 1
ATOM 7320 C C . GLN A 1 965 ? 4.348 18.172 -24.109 1 96.44 965 GLN A C 1
ATOM 7322 O O . GLN A 1 965 ? 4.129 18.766 -25.172 1 96.44 965 GLN A O 1
ATOM 7327 N N . VAL A 1 966 ? 5.488 17.969 -23.609 1 97.88 966 VAL A N 1
ATOM 7328 C CA . VAL A 1 966 ? 6.68 18.453 -24.297 1 97.88 966 VAL A CA 1
ATOM 7329 C C . VAL A 1 966 ? 6.809 17.781 -25.656 1 97.88 966 VAL A C 1
ATOM 7331 O O . VAL A 1 966 ? 7.09 18.438 -26.672 1 97.88 966 VAL A O 1
ATOM 7334 N N . LEU A 1 967 ? 6.641 16.484 -25.734 1 97.81 967 LEU A N 1
ATOM 7335 C CA . LEU A 1 967 ? 6.762 15.734 -26.984 1 97.81 967 LEU A CA 1
ATOM 7336 C C . LEU A 1 967 ? 5.668 16.141 -27.969 1 97.81 967 LEU A C 1
ATOM 7338 O O . LEU A 1 967 ? 5.918 16.234 -29.172 1 97.81 967 LEU A O 1
ATOM 7342 N N . TYR A 1 968 ? 4.488 16.375 -27.469 1 97.44 968 TYR A N 1
ATOM 7343 C CA . TYR A 1 968 ? 3.4 16.859 -28.312 1 97.44 968 TYR A CA 1
ATOM 7344 C C . TYR A 1 968 ? 3.746 18.203 -28.922 1 97.44 968 TYR A C 1
ATOM 7346 O O . TYR A 1 968 ? 3.52 18.422 -30.125 1 97.44 968 TYR A O 1
ATOM 7354 N N . LEU A 1 969 ? 4.262 19.094 -28.125 1 98.12 969 LEU A N 1
ATOM 7355 C CA . LEU A 1 969 ? 4.664 20.406 -28.609 1 98.12 969 LEU A CA 1
ATOM 7356 C C . LEU A 1 969 ? 5.773 20.297 -29.656 1 98.12 969 LEU A C 1
ATOM 7358 O O . LEU A 1 969 ? 5.809 21.062 -30.609 1 98.12 969 LEU A O 1
ATOM 7362 N N . ALA A 1 970 ? 6.672 19.391 -29.406 1 98.62 970 ALA A N 1
ATOM 7363 C CA . ALA A 1 970 ? 7.738 19.156 -30.375 1 98.62 970 ALA A CA 1
ATOM 7364 C C . ALA A 1 970 ? 7.164 18.672 -31.703 1 98.62 970 ALA A C 1
ATOM 7366 O O . ALA A 1 970 ? 7.625 19.094 -32.781 1 98.62 970 ALA A O 1
ATOM 7367 N N . ARG A 1 971 ? 6.211 17.734 -31.594 1 98.19 971 ARG A N 1
ATOM 7368 C CA . ARG A 1 971 ? 5.523 17.281 -32.812 1 98.19 971 ARG A CA 1
ATOM 7369 C C . ARG A 1 971 ? 4.848 18.453 -33.531 1 98.19 971 ARG A C 1
ATOM 7371 O O . ARG A 1 971 ? 4.895 18.562 -34.75 1 98.19 971 ARG A O 1
ATOM 7378 N N . ALA A 1 972 ? 4.227 19.312 -32.781 1 97.81 972 ALA A N 1
ATOM 7379 C CA . ALA A 1 972 ? 3.562 20.484 -33.344 1 97.81 972 ALA A CA 1
ATOM 7380 C C . ALA A 1 972 ? 4.566 21.422 -34.031 1 97.81 972 ALA A C 1
ATOM 7382 O O . ALA A 1 972 ? 4.285 21.969 -35.094 1 97.81 972 ALA A O 1
ATOM 7383 N N . ALA A 1 973 ? 5.66 21.625 -33.406 1 98.19 973 ALA A N 1
ATOM 7384 C CA . ALA A 1 973 ? 6.719 22.438 -34 1 98.19 973 ALA A CA 1
ATOM 7385 C C . ALA A 1 973 ? 7.203 21.812 -35.312 1 98.19 973 ALA A C 1
ATOM 7387 O O . ALA A 1 973 ? 7.484 22.531 -36.281 1 98.19 973 ALA A O 1
ATOM 7388 N N . ALA A 1 974 ? 7.348 20.5 -35.25 1 98.12 974 ALA A N 1
ATOM 7389 C CA . ALA A 1 974 ? 7.762 19.781 -36.469 1 98.12 974 ALA A CA 1
ATOM 7390 C C . ALA A 1 974 ? 6.766 20 -37.594 1 98.12 974 ALA A C 1
ATOM 7392 O O . ALA A 1 974 ? 7.164 20.266 -38.75 1 98.12 974 ALA A O 1
ATOM 7393 N N . PHE A 1 975 ? 5.539 19.875 -37.281 1 96.31 975 PHE A N 1
ATOM 7394 C CA . PHE A 1 975 ? 4.484 20.047 -38.281 1 96.31 975 PHE A CA 1
ATOM 7395 C C . PHE A 1 975 ? 4.5 21.469 -38.844 1 96.31 975 PHE A C 1
ATOM 7397 O O . PHE A 1 975 ? 4.367 21.656 -40.062 1 96.31 975 PHE A O 1
ATOM 7404 N N . ALA A 1 976 ? 4.633 22.422 -38 1 96.75 976 ALA A N 1
ATOM 7405 C CA . ALA A 1 976 ? 4.656 23.828 -38.406 1 96.75 976 ALA A CA 1
ATOM 7406 C C . ALA A 1 976 ? 5.824 24.109 -39.344 1 96.75 976 ALA A C 1
ATOM 7408 O O . ALA A 1 976 ? 5.656 24.766 -40.375 1 96.75 976 ALA A O 1
ATOM 7409 N N . ARG A 1 977 ? 6.957 23.641 -39 1 96.56 977 ARG A N 1
ATOM 7410 C CA . ARG A 1 977 ? 8.156 23.891 -39.812 1 96.56 977 ARG A CA 1
ATOM 7411 C C . ARG A 1 977 ? 8.078 23.203 -41.156 1 96.56 977 ARG A C 1
ATOM 7413 O O . ARG A 1 977 ? 8.352 23.812 -42.188 1 96.56 977 ARG A O 1
ATOM 7420 N N . LEU A 1 978 ? 7.727 21.906 -41.156 1 96.31 978 LEU A N 1
ATOM 7421 C CA . LEU A 1 978 ? 7.66 21.141 -42.375 1 96.31 978 LEU A CA 1
ATOM 7422 C C . LEU A 1 978 ? 6.57 21.703 -43.312 1 96.31 978 LEU A C 1
ATOM 7424 O O . LEU A 1 978 ? 6.703 21.656 -44.531 1 96.31 978 LEU A O 1
ATOM 7428 N N . SER A 1 979 ? 5.516 22.156 -42.719 1 95 979 SER A N 1
ATOM 7429 C CA . SER A 1 979 ? 4.473 22.812 -43.531 1 95 979 SER A CA 1
ATOM 7430 C C . SER A 1 979 ? 4.992 24.078 -44.188 1 95 979 SER A C 1
ATOM 7432 O O . SER A 1 979 ? 4.691 24.344 -45.344 1 95 979 SER A O 1
ATOM 7434 N N . ARG A 1 980 ? 5.691 24.875 -43.5 1 93 980 ARG A N 1
ATOM 7435 C CA . ARG A 1 980 ? 6.262 26.109 -44.031 1 93 980 ARG A CA 1
ATOM 7436 C C . ARG A 1 980 ? 7.258 25.828 -45.156 1 93 980 ARG A C 1
ATOM 7438 O O . ARG A 1 980 ? 7.402 26.609 -46.094 1 93 980 ARG A O 1
ATOM 7445 N N . ASP A 1 981 ? 7.914 24.75 -45 1 91.44 981 ASP A N 1
ATOM 7446 C CA . ASP A 1 981 ? 8.922 24.391 -46 1 91.44 981 ASP A CA 1
ATOM 7447 C C . ASP A 1 981 ? 8.289 23.625 -47.156 1 91.44 981 ASP A C 1
ATOM 7449 O O . ASP A 1 981 ? 8.938 23.422 -48.188 1 91.44 981 ASP A O 1
ATOM 7453 N N . GLY A 1 982 ? 7.07 23.156 -47.125 1 86.44 982 GLY A N 1
ATOM 7454 C CA . GLY A 1 982 ? 6.422 22.359 -48.156 1 86.44 982 GLY A CA 1
ATOM 7455 C C . GLY A 1 982 ? 6.859 20.906 -48.156 1 86.44 982 GLY A C 1
ATOM 7456 O O . GLY A 1 982 ? 6.832 20.25 -49.188 1 86.44 982 GLY A O 1
ATOM 7457 N N . ASP A 1 983 ? 7.262 20.344 -47 1 82.69 983 ASP A N 1
ATOM 7458 C CA . ASP A 1 983 ? 7.867 19.031 -46.906 1 82.69 983 ASP A CA 1
ATOM 7459 C C . ASP A 1 983 ? 6.973 18.062 -46.125 1 82.69 983 ASP A C 1
ATOM 7461 O O . ASP A 1 983 ? 7.441 17.047 -45.625 1 82.69 983 ASP A O 1
ATOM 7465 N N . LEU A 1 984 ? 5.734 18.359 -45.875 1 83.75 984 LEU A N 1
ATOM 7466 C CA . LEU A 1 984 ? 4.848 17.453 -45.156 1 83.75 984 LEU A CA 1
ATOM 7467 C C . LEU A 1 984 ? 4.5 16.25 -46 1 83.75 984 LEU A C 1
ATOM 7469 O O . LEU A 1 984 ? 4.25 16.375 -47.219 1 83.75 984 LEU A O 1
ATOM 7473 N N . MET B 1 1 ? -38.656 38.219 2.65 1 91.31 1 MET B N 1
ATOM 7474 C CA . MET B 1 1 ? -37.469 39.031 2.842 1 91.31 1 MET B CA 1
ATOM 7475 C C . MET B 1 1 ? -37.781 40.375 3.51 1 91.31 1 MET B C 1
ATOM 7477 O O . MET B 1 1 ? -37.062 40.812 4.41 1 91.31 1 MET B O 1
ATOM 7481 N N . ARG B 1 2 ? -38.906 40.938 3.059 1 92.25 2 ARG B N 1
ATOM 7482 C CA . ARG B 1 2 ? -39.344 42.156 3.688 1 92.25 2 ARG B CA 1
ATOM 7483 C C . ARG B 1 2 ? -39.688 41.969 5.16 1 92.25 2 ARG B C 1
ATOM 7485 O O . ARG B 1 2 ? -39.25 42.719 6.02 1 92.25 2 ARG B O 1
ATOM 7492 N N . GLU B 1 3 ? -40.375 40.906 5.328 1 92.44 3 GLU B N 1
ATOM 7493 C CA . GLU B 1 3 ? -40.75 40.594 6.699 1 92.44 3 GLU B CA 1
ATOM 7494 C C . GLU B 1 3 ? -39.531 40.281 7.547 1 92.44 3 GLU B C 1
ATOM 7496 O O . GLU B 1 3 ? -39.438 40.719 8.703 1 92.44 3 GLU B O 1
ATOM 7501 N N . VAL B 1 4 ? -38.656 39.5 6.973 1 92.94 4 VAL B N 1
ATOM 7502 C CA . VAL B 1 4 ? -37.438 39.125 7.691 1 92.94 4 VAL B CA 1
ATOM 7503 C C . VAL B 1 4 ? -36.594 40.344 8.008 1 92.94 4 VAL B C 1
ATOM 7505 O O . VAL B 1 4 ? -36.062 40.5 9.117 1 92.94 4 VAL B O 1
ATOM 7508 N N . TRP B 1 5 ? -36.594 41.281 7.121 1 91.19 5 TRP B N 1
ATOM 7509 C CA . TRP B 1 5 ? -35.75 42.438 7.277 1 91.19 5 TRP B CA 1
ATOM 7510 C C . TRP B 1 5 ? -36.406 43.469 8.18 1 91.19 5 TRP B C 1
ATOM 7512 O O . TRP B 1 5 ? -35.719 44.375 8.703 1 91.19 5 TRP B O 1
ATOM 7522 N N . ALA B 1 6 ? -37.719 43.312 8.359 1 92.06 6 ALA B N 1
ATOM 7523 C CA . ALA B 1 6 ? -38.406 44.188 9.273 1 92.06 6 ALA B CA 1
ATOM 7524 C C . ALA B 1 6 ? -38.094 43.844 10.727 1 92.06 6 ALA B C 1
ATOM 7526 O O . ALA B 1 6 ? -38.219 44.719 11.609 1 92.06 6 ALA B O 1
ATOM 7527 N N . ASP B 1 7 ? -37.688 42.625 10.898 1 92.69 7 ASP B N 1
ATOM 7528 C CA . ASP B 1 7 ? -37.219 42.219 12.219 1 92.69 7 ASP B CA 1
ATOM 7529 C C . ASP B 1 7 ? -35.781 42.719 12.453 1 92.69 7 ASP B C 1
ATOM 7531 O O . ASP B 1 7 ? -34.844 42.125 11.945 1 92.69 7 ASP B O 1
ATOM 7535 N N . GLU B 1 8 ? -35.625 43.656 13.32 1 87.56 8 GLU B N 1
ATOM 7536 C CA . GLU B 1 8 ? -34.344 44.344 13.492 1 87.56 8 GLU B CA 1
ATOM 7537 C C . GLU B 1 8 ? -33.25 43.406 14.023 1 87.56 8 GLU B C 1
ATOM 7539 O O . GLU B 1 8 ? -32.094 43.531 13.656 1 87.56 8 GLU B O 1
ATOM 7544 N N . ASP B 1 9 ? -33.625 42.531 14.914 1 86.5 9 ASP B N 1
ATOM 7545 C CA . ASP B 1 9 ? -32.656 41.594 15.469 1 86.5 9 ASP B CA 1
ATOM 7546 C C . ASP B 1 9 ? -32.094 40.688 14.383 1 86.5 9 ASP B C 1
ATOM 7548 O O . ASP B 1 9 ? -30.891 40.438 14.312 1 86.5 9 ASP B O 1
ATOM 7552 N N . THR B 1 10 ? -32.938 40.188 13.539 1 90.81 10 THR B N 1
ATOM 7553 C CA . THR B 1 10 ? -32.531 39.312 12.453 1 90.81 10 THR B CA 1
ATOM 7554 C C . THR B 1 10 ? -31.719 40.031 11.422 1 90.81 10 THR B C 1
ATOM 7556 O O . THR B 1 10 ? -30.703 39.531 10.93 1 90.81 10 THR B O 1
ATOM 7559 N N . ALA B 1 11 ? -32.125 41.156 11.117 1 89.88 11 ALA B N 1
ATOM 7560 C CA . ALA B 1 11 ? -31.406 41.969 10.141 1 89.88 11 ALA B CA 1
ATOM 7561 C C . ALA B 1 11 ? -29.984 42.281 10.625 1 89.88 11 ALA B C 1
ATOM 7563 O O . ALA B 1 11 ? -29.031 42.25 9.844 1 89.88 11 ALA B O 1
ATOM 7564 N N . GLU B 1 12 ? -29.891 42.625 11.852 1 85.56 12 GLU B N 1
ATOM 7565 C CA . GLU B 1 12 ? -28.578 42.906 12.438 1 85.56 12 GLU B CA 1
ATOM 7566 C C . GLU B 1 12 ? -27.688 41.688 12.414 1 85.56 12 GLU B C 1
ATOM 7568 O O . GLU B 1 12 ? -26.5 41.781 12.086 1 85.56 12 GLU B O 1
ATOM 7573 N N . ALA B 1 13 ? -28.25 40.594 12.859 1 89.12 13 ALA B N 1
ATOM 7574 C CA . ALA B 1 13 ? -27.5 39.344 12.859 1 89.12 13 ALA B CA 1
ATOM 7575 C C . ALA B 1 13 ? -26.984 39.031 11.461 1 89.12 13 ALA B C 1
ATOM 7577 O O . ALA B 1 13 ? -25.828 38.625 11.297 1 89.12 13 ALA B O 1
ATOM 7578 N N . LEU B 1 14 ? -27.719 39.188 10.445 1 90.19 14 LEU B N 1
ATOM 7579 C CA . LEU B 1 14 ? -27.344 38.906 9.062 1 90.19 14 LEU B CA 1
ATOM 7580 C C . LEU B 1 14 ? -26.297 39.875 8.57 1 90.19 14 LEU B C 1
ATOM 7582 O O . LEU B 1 14 ? -25.375 39.5 7.836 1 90.19 14 LEU B O 1
ATOM 7586 N N . ALA B 1 15 ? -26.453 41.125 8.93 1 86.19 15 ALA B N 1
ATOM 7587 C CA . ALA B 1 15 ? -25.516 42.125 8.508 1 86.19 15 ALA B CA 1
ATOM 7588 C C . ALA B 1 15 ? -24.125 41.875 9.086 1 86.19 15 ALA B C 1
ATOM 7590 O O . ALA B 1 15 ? -23.109 42.156 8.438 1 86.19 15 ALA B O 1
ATOM 7591 N N . LEU B 1 16 ? -24.156 41.406 10.281 1 82.94 16 LEU B N 1
ATOM 7592 C CA . LEU B 1 16 ? -22.875 41.062 10.914 1 82.94 16 LEU B CA 1
ATOM 7593 C C . LEU B 1 16 ? -22.266 39.812 10.266 1 82.94 16 LEU B C 1
ATOM 7595 O O . LEU B 1 16 ? -21.062 39.781 10.031 1 82.94 16 LEU B O 1
ATOM 7599 N N . ALA B 1 17 ? -23.094 38.844 9.992 1 86.94 17 ALA B N 1
ATOM 7600 C CA . ALA B 1 17 ? -22.625 37.562 9.469 1 86.94 17 ALA B CA 1
ATOM 7601 C C . ALA B 1 17 ? -22.188 37.688 8.008 1 86.94 17 ALA B C 1
ATOM 7603 O O . ALA B 1 17 ? -21.234 37.062 7.582 1 86.94 17 ALA B O 1
ATOM 7604 N N . SER B 1 18 ? -22.969 38.438 7.23 1 89.75 18 SER B N 1
ATOM 7605 C CA . SER B 1 18 ? -22.688 38.625 5.809 1 89.75 18 SER B CA 1
ATOM 7606 C C . SER B 1 18 ? -23.047 40.031 5.355 1 89.75 18 SER B C 1
ATOM 7608 O O . SER B 1 18 ? -24.141 40.281 4.848 1 89.75 18 SER B O 1
ATOM 7610 N N . PRO B 1 19 ? -22.078 40.875 5.398 1 83.75 19 PRO B N 1
ATOM 7611 C CA . PRO B 1 19 ? -22.344 42.25 4.969 1 83.75 19 PRO B CA 1
ATOM 7612 C C . PRO B 1 19 ? -22.734 42.344 3.498 1 83.75 19 PRO B C 1
ATOM 7614 O O . PRO B 1 19 ? -23.578 43.156 3.135 1 83.75 19 PRO B O 1
ATOM 7617 N N . ALA B 1 20 ? -22.156 41.5 2.717 1 88.12 20 ALA B N 1
ATOM 7618 C CA . ALA B 1 20 ? -22.484 41.5 1.293 1 88.12 20 ALA B CA 1
ATOM 7619 C C . ALA B 1 20 ? -23.938 41.156 1.062 1 88.12 20 ALA B C 1
ATOM 7621 O O . ALA B 1 20 ? -24.625 41.781 0.238 1 88.12 20 ALA B O 1
ATOM 7622 N N . LEU B 1 21 ? -24.453 40.156 1.813 1 91.75 21 LEU B N 1
ATOM 7623 C CA . LEU B 1 21 ? -25.859 39.781 1.689 1 91.75 21 LEU B CA 1
ATOM 7624 C C . LEU B 1 21 ? -26.766 40.875 2.193 1 91.75 21 LEU B C 1
ATOM 7626 O O . LEU B 1 21 ? -27.812 41.156 1.585 1 91.75 21 LEU B O 1
ATOM 7630 N N . ALA B 1 22 ? -26.438 41.5 3.252 1 89.75 22 ALA B N 1
ATOM 7631 C CA . ALA B 1 22 ? -27.234 42.594 3.814 1 89.75 22 ALA B CA 1
ATOM 7632 C C . ALA B 1 22 ? -27.344 43.75 2.832 1 89.75 22 ALA B C 1
ATOM 7634 O O . ALA B 1 22 ? -28.422 44.344 2.66 1 89.75 22 ALA B O 1
ATOM 7635 N N . ARG B 1 23 ? -26.25 44.031 2.195 1 89.31 23 ARG B N 1
ATOM 7636 C CA . ARG B 1 23 ? -26.266 45.094 1.193 1 89.31 23 ARG B CA 1
ATOM 7637 C C . ARG B 1 23 ? -27.156 44.75 0.015 1 89.31 23 ARG B C 1
ATOM 7639 O O . ARG B 1 23 ? -27.922 45.562 -0.472 1 89.31 23 ARG B O 1
ATOM 7646 N N . GLN B 1 24 ? -27.016 43.562 -0.322 1 92.94 24 GLN B N 1
ATOM 7647 C CA . GLN B 1 24 ? -27.812 43.094 -1.451 1 92.94 24 GLN B CA 1
ATOM 7648 C C . GLN B 1 24 ? -29.297 43.156 -1.134 1 92.94 24 GLN B C 1
ATOM 7650 O O . GLN B 1 24 ? -30.109 43.594 -1.962 1 92.94 24 GLN B O 1
ATOM 7655 N N . VAL B 1 25 ? -29.719 42.719 0.02 1 94.31 25 VAL B N 1
ATOM 7656 C CA . VAL B 1 25 ? -31.125 42.688 0.419 1 94.31 25 VAL B CA 1
ATOM 7657 C C . VAL B 1 25 ? -31.641 44.125 0.499 1 94.31 25 VAL B C 1
ATOM 7659 O O . VAL B 1 25 ? -32.75 44.406 0.026 1 94.31 25 VAL B O 1
ATOM 7662 N N . ARG B 1 26 ? -30.891 45 0.998 1 90.81 26 ARG B N 1
ATOM 7663 C CA . ARG B 1 26 ? -31.297 46.406 1.096 1 90.81 26 ARG B CA 1
ATOM 7664 C C . ARG B 1 26 ? -31.5 47.031 -0.287 1 90.81 26 ARG B C 1
ATOM 7666 O O . ARG B 1 26 ? -32.469 47.75 -0.511 1 90.81 26 ARG B O 1
ATOM 7673 N N . GLN B 1 27 ? -30.578 46.656 -1.129 1 92.75 27 GLN B N 1
ATOM 7674 C CA . GLN B 1 27 ? -30.672 47.156 -2.5 1 92.75 27 GLN B CA 1
ATOM 7675 C C . GLN B 1 27 ? -31.938 46.625 -3.184 1 92.75 27 GLN B C 1
ATOM 7677 O O . GLN B 1 27 ? -32.625 47.344 -3.902 1 92.75 27 GLN B O 1
ATOM 7682 N N . LEU B 1 28 ? -32.219 45.438 -2.93 1 94.19 28 LEU B N 1
ATOM 7683 C CA . LEU B 1 28 ? -33.344 44.781 -3.561 1 94.19 28 LEU B CA 1
ATOM 7684 C C . LEU B 1 28 ? -34.656 45.344 -2.979 1 94.19 28 LEU B C 1
ATOM 7686 O O . LEU B 1 28 ? -35.656 45.438 -3.684 1 94.19 28 LEU B O 1
ATOM 7690 N N . LEU B 1 29 ? -34.719 45.656 -1.704 1 92.19 29 LEU B N 1
ATOM 7691 C CA . LEU B 1 29 ? -35.938 46.156 -1.052 1 92.19 29 LEU B CA 1
ATOM 7692 C C . LEU B 1 29 ? -36.219 47.594 -1.477 1 92.19 29 LEU B C 1
ATOM 7694 O O . LEU B 1 29 ? -37.344 48.031 -1.512 1 92.19 29 LEU B O 1
ATOM 7698 N N . SER B 1 30 ? -35.188 48.438 -1.887 1 88.25 30 SER B N 1
ATOM 7699 C CA . SER B 1 30 ? -35.344 49.844 -2.213 1 88.25 30 SER B CA 1
ATOM 7700 C C . SER B 1 30 ? -35.344 50.062 -3.721 1 88.25 30 SER B C 1
ATOM 7702 O O . SER B 1 30 ? -35.75 51.125 -4.199 1 88.25 30 SER B O 1
ATOM 7704 N N . GLY B 1 31 ? -34.844 49.156 -4.418 1 85 31 GLY B N 1
ATOM 7705 C CA . GLY B 1 31 ? -34.656 49.406 -5.832 1 85 31 GLY B CA 1
ATOM 7706 C C . GLY B 1 31 ? -35.281 48.375 -6.738 1 85 31 GLY B C 1
ATOM 7707 O O . GLY B 1 31 ? -36.344 47.844 -6.441 1 85 31 GLY B O 1
ATOM 7708 N N . GLU B 1 32 ? -34.469 48.219 -7.852 1 85.38 32 GLU B N 1
ATOM 7709 C CA . GLU B 1 32 ? -34.906 47.312 -8.906 1 85.38 32 GLU B CA 1
ATOM 7710 C C . GLU B 1 32 ? -34.781 45.844 -8.453 1 85.38 32 GLU B C 1
ATOM 7712 O O . GLU B 1 32 ? -33.781 45.438 -7.84 1 85.38 32 GLU B O 1
ATOM 7717 N N . GLN B 1 33 ? -35.812 45.156 -8.594 1 87.69 33 GLN B N 1
ATOM 7718 C CA . GLN B 1 33 ? -35.906 43.75 -8.195 1 87.69 33 GLN B CA 1
ATOM 7719 C C . GLN B 1 33 ? -35.75 42.812 -9.406 1 87.69 33 GLN B C 1
ATOM 7721 O O . GLN B 1 33 ? -36.719 42.594 -10.133 1 87.69 33 GLN B O 1
ATOM 7726 N N . ARG B 1 34 ? -34.562 42.312 -9.812 1 85.5 34 ARG B N 1
ATOM 7727 C CA . ARG B 1 34 ? -34.344 41.312 -10.828 1 85.5 34 ARG B CA 1
ATOM 7728 C C . ARG B 1 34 ? -34.594 39.906 -10.258 1 85.5 34 ARG B C 1
ATOM 7730 O O . ARG B 1 34 ? -34 39.531 -9.234 1 85.5 34 ARG B O 1
ATOM 7737 N N . PRO B 1 35 ? -35.312 39.188 -10.93 1 90.69 35 PRO B N 1
ATOM 7738 C CA . PRO B 1 35 ? -35.781 37.906 -10.375 1 90.69 35 PRO B CA 1
ATOM 7739 C C . PRO B 1 35 ? -34.656 37 -9.938 1 90.69 35 PRO B C 1
ATOM 7741 O O . PRO B 1 35 ? -34.719 36.375 -8.883 1 90.69 35 PRO B O 1
ATOM 7744 N N . ARG B 1 36 ? -33.625 36.875 -10.68 1 91.94 36 ARG B N 1
ATOM 7745 C CA . ARG B 1 36 ? -32.5 36 -10.359 1 91.94 36 ARG B CA 1
ATOM 7746 C C . ARG B 1 36 ? -31.812 36.438 -9.086 1 91.94 36 ARG B C 1
ATOM 7748 O O . ARG B 1 36 ? -31.422 35.625 -8.258 1 91.94 36 ARG B O 1
ATOM 7755 N N . GLU B 1 37 ? -31.688 37.719 -8.898 1 93.75 37 GLU B N 1
ATOM 7756 C CA . GLU B 1 37 ? -31.031 38.281 -7.719 1 93.75 37 GLU B CA 1
ATOM 7757 C C . GLU B 1 37 ? -31.906 38.125 -6.48 1 93.75 37 GLU B C 1
ATOM 7759 O O . GLU B 1 37 ? -31.406 37.844 -5.387 1 93.75 37 GLU B O 1
ATOM 7764 N N . VAL B 1 38 ? -33.188 38.375 -6.691 1 94.38 38 VAL B N 1
ATOM 7765 C CA . VAL B 1 38 ? -34.125 38.188 -5.594 1 94.38 38 VAL B CA 1
ATOM 7766 C C . VAL B 1 38 ? -34.094 36.75 -5.109 1 94.38 38 VAL B C 1
ATOM 7768 O O . VAL B 1 38 ? -34.062 36.469 -3.906 1 94.38 38 VAL B O 1
ATOM 7771 N N . ARG B 1 39 ? -34.062 35.875 -6.074 1 93.62 39 ARG B N 1
ATOM 7772 C CA . ARG B 1 39 ? -34.031 34.438 -5.727 1 93.62 39 ARG B CA 1
ATOM 7773 C C . ARG B 1 39 ? -32.781 34.094 -4.965 1 93.62 39 ARG B C 1
ATOM 7775 O O . ARG B 1 39 ? -32.812 33.406 -3.947 1 93.62 39 ARG B O 1
ATOM 7782 N N . ARG B 1 40 ? -31.719 34.531 -5.484 1 94.25 40 ARG B N 1
ATOM 7783 C CA . ARG B 1 40 ? -30.438 34.25 -4.848 1 94.25 40 ARG B CA 1
ATOM 7784 C C . ARG B 1 40 ? -30.391 34.812 -3.43 1 94.25 40 ARG B C 1
ATOM 7786 O O . ARG B 1 40 ? -29.969 34.094 -2.5 1 94.25 40 ARG B O 1
ATOM 7793 N N . ALA B 1 41 ? -30.828 36 -3.248 1 95.31 41 ALA B N 1
ATOM 7794 C CA . ALA B 1 41 ? -30.828 36.625 -1.934 1 95.31 41 ALA B CA 1
ATOM 7795 C C . ALA B 1 41 ? -31.812 35.938 -0.992 1 95.31 41 ALA B C 1
ATOM 7797 O O . ALA B 1 41 ? -31.531 35.781 0.2 1 95.31 41 ALA B O 1
ATOM 7798 N N . ALA B 1 42 ? -32.906 35.562 -1.511 1 95.38 42 ALA B N 1
ATOM 7799 C CA . ALA B 1 42 ? -33.906 34.875 -0.707 1 95.38 42 ALA B CA 1
ATOM 7800 C C . ALA B 1 42 ? -33.406 33.531 -0.211 1 95.38 42 ALA B C 1
ATOM 7802 O O . ALA B 1 42 ? -33.594 33.188 0.95 1 95.38 42 ALA B O 1
ATOM 7803 N N . LEU B 1 43 ? -32.812 32.812 -1.106 1 94.62 43 LEU B N 1
ATOM 7804 C CA . LEU B 1 43 ? -32.281 31.531 -0.726 1 94.62 43 LEU B CA 1
ATOM 7805 C C . LEU B 1 43 ? -31.172 31.672 0.311 1 94.62 43 LEU B C 1
ATOM 7807 O O . LEU B 1 43 ? -31.109 30.906 1.279 1 94.62 43 LEU B O 1
ATOM 7811 N N . SER B 1 44 ? -30.328 32.594 0.117 1 94.88 44 SER B N 1
ATOM 7812 C CA . SER B 1 44 ? -29.25 32.844 1.084 1 94.88 44 SER B CA 1
ATOM 7813 C C . SER B 1 44 ? -29.828 33.25 2.439 1 94.88 44 SER B C 1
ATOM 7815 O O . SER B 1 44 ? -29.359 32.781 3.48 1 94.88 44 SER B O 1
ATOM 7817 N N . THR B 1 45 ? -30.766 34.125 2.402 1 94.94 45 THR B N 1
ATOM 7818 C CA . THR B 1 45 ? -31.422 34.562 3.631 1 94.94 45 THR B CA 1
ATOM 7819 C C . THR B 1 45 ? -32.062 33.375 4.344 1 94.94 45 THR B C 1
ATOM 7821 O O . THR B 1 45 ? -31.953 33.25 5.562 1 94.94 45 THR B O 1
ATOM 7824 N N . ALA B 1 46 ? -32.688 32.594 3.592 1 94.56 46 ALA B N 1
ATOM 7825 C CA . ALA B 1 46 ? -33.344 31.406 4.156 1 94.56 46 ALA B CA 1
ATOM 7826 C C . ALA B 1 46 ? -32.312 30.484 4.84 1 94.56 46 ALA B C 1
ATOM 7828 O O . ALA B 1 46 ? -32.594 29.922 5.902 1 94.56 46 ALA B O 1
ATOM 7829 N N . ARG B 1 47 ? -31.25 30.297 4.234 1 93.75 47 ARG B N 1
ATOM 7830 C CA . ARG B 1 47 ? -30.203 29.453 4.816 1 93.75 47 ARG B CA 1
ATOM 7831 C C . ARG B 1 47 ? -29.75 30 6.168 1 93.75 47 ARG B C 1
ATOM 7833 O O . ARG B 1 47 ? -29.578 29.234 7.121 1 93.75 47 ARG B O 1
ATOM 7840 N N . TYR B 1 48 ? -29.578 31.281 6.293 1 93.12 48 TYR B N 1
ATOM 7841 C CA . TYR B 1 48 ? -29.172 31.891 7.555 1 93.12 48 TYR B CA 1
ATOM 7842 C C . TYR B 1 48 ? -30.266 31.766 8.609 1 93.12 48 TYR B C 1
ATOM 7844 O O . TYR B 1 48 ? -29.984 31.578 9.789 1 93.12 48 TYR B O 1
ATOM 7852 N N . LEU B 1 49 ? -31.469 31.875 8.141 1 93.56 49 LEU B N 1
ATOM 7853 C CA . LEU B 1 49 ? -32.562 31.75 9.086 1 93.56 49 LEU B CA 1
ATOM 7854 C C . LEU B 1 49 ? -32.656 30.328 9.633 1 93.56 49 LEU B C 1
ATOM 7856 O O . LEU B 1 49 ? -32.875 30.125 10.828 1 93.56 49 LEU B O 1
ATOM 7860 N N . LEU B 1 50 ? -32.469 29.406 8.766 1 92.38 50 LEU B N 1
ATOM 7861 C CA . LEU B 1 50 ? -32.5 28.016 9.195 1 92.38 50 LEU B CA 1
ATOM 7862 C C . LEU B 1 50 ? -31.328 27.703 10.117 1 92.38 50 LEU B C 1
ATOM 7864 O O . LEU B 1 50 ? -31.469 26.953 11.078 1 92.38 50 LEU B O 1
ATOM 7868 N N . ARG B 1 51 ? -30.172 28.281 9.836 1 89.44 51 ARG B N 1
ATOM 7869 C CA . ARG B 1 51 ? -29.031 28.125 10.727 1 89.44 51 ARG B CA 1
ATOM 7870 C C . ARG B 1 51 ? -29.328 28.703 12.102 1 89.44 51 ARG B C 1
ATOM 7872 O O . ARG B 1 51 ? -28.984 28.094 13.125 1 89.44 51 ARG B O 1
ATOM 7879 N N . ALA B 1 52 ? -29.906 29.828 12.109 1 90.69 52 ALA B N 1
ATOM 7880 C CA . ALA B 1 52 ? -30.219 30.516 13.359 1 90.69 52 ALA B CA 1
ATOM 7881 C C . ALA B 1 52 ? -31.141 29.656 14.227 1 90.69 52 ALA B C 1
ATOM 7883 O O . ALA B 1 52 ? -31.047 29.672 15.453 1 90.69 52 ALA B O 1
ATOM 7884 N N . LEU B 1 53 ? -31.891 28.875 13.578 1 87.12 53 LEU B N 1
ATOM 7885 C CA . LEU B 1 53 ? -32.906 28.125 14.305 1 87.12 53 LEU B CA 1
ATOM 7886 C C . LEU B 1 53 ? -32.375 26.766 14.719 1 87.12 53 LEU B C 1
ATOM 7888 O O . LEU B 1 53 ? -32.875 26.156 15.68 1 87.12 53 LEU B O 1
ATOM 7892 N N . GLY B 1 54 ? -31.406 26.375 14.008 1 88.5 54 GLY B N 1
ATOM 7893 C CA . GLY B 1 54 ? -31.141 24.953 14.219 1 88.5 54 GLY B CA 1
ATOM 7894 C C . GLY B 1 54 ? -29.688 24.641 14.492 1 88.5 54 GLY B C 1
ATOM 7895 O O . GLY B 1 54 ? -29.359 23.531 14.922 1 88.5 54 GLY B O 1
ATOM 7896 N N . ARG B 1 55 ? -28.781 25.5 14.281 1 89.56 55 ARG B N 1
ATOM 7897 C CA . ARG B 1 55 ? -27.359 25.203 14.445 1 89.56 55 ARG B CA 1
ATOM 7898 C C . ARG B 1 55 ? -26.812 25.859 15.703 1 89.56 55 ARG B C 1
ATOM 7900 O O . ARG B 1 55 ? -26.719 27.094 15.773 1 89.56 55 ARG B O 1
ATOM 7907 N N . PRO B 1 56 ? -26.453 25.078 16.594 1 91.62 56 PRO B N 1
ATOM 7908 C CA . PRO B 1 56 ? -26.031 25.641 17.875 1 91.62 56 PRO B CA 1
ATOM 7909 C C . PRO B 1 56 ? -24.562 26.078 17.859 1 91.62 56 PRO B C 1
ATOM 7911 O O . PRO B 1 56 ? -24.062 26.625 18.844 1 91.62 56 PRO B O 1
ATOM 7914 N N . THR B 1 57 ? -23.766 25.922 16.812 1 89.44 57 THR B N 1
ATOM 7915 C CA . THR B 1 57 ? -22.359 26.328 16.75 1 89.44 57 THR B CA 1
ATOM 7916 C C . THR B 1 57 ? -22.25 27.844 16.844 1 89.44 57 THR B C 1
ATOM 7918 O O . THR B 1 57 ? -22.844 28.578 16.047 1 89.44 57 THR B O 1
ATOM 7921 N N . PRO B 1 58 ? -21.516 28.344 17.75 1 90.5 58 PRO B N 1
ATOM 7922 C CA . PRO B 1 58 ? -21.422 29.797 17.938 1 90.5 58 PRO B CA 1
ATOM 7923 C C . PRO B 1 58 ? -20.984 30.531 16.672 1 90.5 58 PRO B C 1
ATOM 7925 O O . PRO B 1 58 ? -19.984 30.172 16.062 1 90.5 58 PRO B O 1
ATOM 7928 N N . PHE B 1 59 ? -21.797 31.562 16.328 1 90.06 59 PHE B N 1
ATOM 7929 C CA . PHE B 1 59 ? -21.578 32.375 15.148 1 90.06 59 PHE B CA 1
ATOM 7930 C C . PHE B 1 59 ? -22.312 33.719 15.266 1 90.06 59 PHE B C 1
ATOM 7932 O O . PHE B 1 59 ? -23.5 33.781 14.945 1 90.06 59 PHE B O 1
ATOM 7939 N N . GLY B 1 60 ? -21.547 34.656 15.664 1 88.88 60 GLY B N 1
ATOM 7940 C CA . GLY B 1 60 ? -22.156 35.969 15.82 1 88.88 60 GLY B CA 1
ATOM 7941 C C . GLY B 1 60 ? -23.281 35.969 16.844 1 88.88 60 GLY B C 1
ATOM 7942 O O . GLY B 1 60 ? -23.125 35.5 17.969 1 88.88 60 GLY B O 1
ATOM 7943 N N . HIS B 1 61 ? -24.453 36.469 16.297 1 90.06 61 HIS B N 1
ATOM 7944 C CA . HIS B 1 61 ? -25.609 36.594 17.188 1 90.06 61 HIS B CA 1
ATOM 7945 C C . HIS B 1 61 ? -26.5 35.344 17.125 1 90.06 61 HIS B C 1
ATOM 7947 O O . HIS B 1 61 ? -27.469 35.25 17.875 1 90.06 61 HIS B O 1
ATOM 7953 N N . PHE B 1 62 ? -26.109 34.438 16.328 1 91.31 62 PHE B N 1
ATOM 7954 C CA . PHE B 1 62 ? -27.016 33.344 16.031 1 91.31 62 PHE B CA 1
ATOM 7955 C C . PHE B 1 62 ? -27 32.312 17.141 1 91.31 62 PHE B C 1
ATOM 7957 O O . PHE B 1 62 ? -28 31.609 17.375 1 91.31 62 PHE B O 1
ATOM 7964 N N . ALA B 1 63 ? -25.859 32.156 17.75 1 92.88 63 ALA B N 1
ATOM 7965 C CA . ALA B 1 63 ? -25.703 31.172 18.812 1 92.88 63 ALA B CA 1
ATOM 7966 C C . ALA B 1 63 ? -24.672 31.625 19.844 1 92.88 63 ALA B C 1
ATOM 7968 O O . ALA B 1 63 ? -23.781 32.406 19.531 1 92.88 63 ALA B O 1
ATOM 7969 N N . GLY B 1 64 ? -24.828 31.172 21.078 1 94.12 64 GLY B N 1
ATOM 7970 C CA . GLY B 1 64 ? -23.938 31.562 22.172 1 94.12 64 GLY B CA 1
ATOM 7971 C C . GLY B 1 64 ? -23.438 30.375 22.984 1 94.12 64 GLY B C 1
ATOM 7972 O O . GLY B 1 64 ? -23.703 29.219 22.641 1 94.12 64 GLY B O 1
ATOM 7973 N N . VAL B 1 65 ? -22.656 30.672 24.031 1 96.12 65 VAL B N 1
ATOM 7974 C CA . VAL B 1 65 ? -22.047 29.625 24.844 1 96.12 65 VAL B CA 1
ATOM 7975 C C . VAL B 1 65 ? -22.297 29.906 26.312 1 96.12 65 VAL B C 1
ATOM 7977 O O . VAL B 1 65 ? -22.484 31.047 26.719 1 96.12 65 VAL B O 1
ATOM 7980 N N . GLN B 1 66 ? -22.359 28.906 27.078 1 95.62 66 GLN B N 1
ATOM 7981 C CA . GLN B 1 66 ? -22.438 28.984 28.547 1 95.62 66 GLN B CA 1
ATOM 7982 C C . GLN B 1 66 ? -21.844 27.734 29.188 1 95.62 66 GLN B C 1
ATOM 7984 O O . GLN B 1 66 ? -21.844 26.656 28.594 1 95.62 66 GLN B O 1
ATOM 7989 N N . ALA B 1 67 ? -21.25 27.906 30.422 1 96.12 67 ALA B N 1
ATOM 7990 C CA . ALA B 1 67 ? -20.719 26.781 31.188 1 96.12 67 ALA B CA 1
ATOM 7991 C C . ALA B 1 67 ? -21.844 26 31.875 1 96.12 67 ALA B C 1
ATOM 7993 O O . ALA B 1 67 ? -22.844 26.594 32.281 1 96.12 67 ALA B O 1
ATOM 7994 N N . ALA B 1 68 ? -21.656 24.703 31.891 1 95.19 68 ALA B N 1
ATOM 7995 C CA . ALA B 1 68 ? -22.578 23.812 32.594 1 95.19 68 ALA B CA 1
ATOM 7996 C C . ALA B 1 68 ? -21.844 22.984 33.656 1 95.19 68 ALA B C 1
ATOM 7998 O O . ALA B 1 68 ? -20.609 22.844 33.594 1 95.19 68 ALA B O 1
ATOM 7999 N N . THR B 1 69 ? -22.562 22.516 34.656 1 95.31 69 THR B N 1
ATOM 8000 C CA . THR B 1 69 ? -22.016 21.656 35.688 1 95.31 69 THR B CA 1
ATOM 8001 C C . THR B 1 69 ? -22.797 20.344 35.781 1 95.31 69 THR B C 1
ATOM 8003 O O . THR B 1 69 ? -23.906 20.234 35.25 1 95.31 69 THR B O 1
ATOM 8006 N N . PHE B 1 70 ? -22.203 19.375 36.438 1 96.44 70 PHE B N 1
ATOM 8007 C CA . PHE B 1 70 ? -22.891 18.109 36.688 1 96.44 70 PHE B CA 1
ATOM 8008 C C . PHE B 1 70 ? -23.297 18 38.156 1 96.44 70 PHE B C 1
ATOM 8010 O O . PHE B 1 70 ? -22.547 18.391 39.031 1 96.44 70 PHE B O 1
ATOM 8017 N N . ALA B 1 71 ? -24.438 17.484 38.375 1 95.81 71 ALA B N 1
ATOM 8018 C CA . ALA B 1 71 ? -24.984 17.203 39.719 1 95.81 71 ALA B CA 1
ATOM 8019 C C . ALA B 1 71 ? -26 16.062 39.656 1 95.81 71 ALA B C 1
ATOM 8021 O O . ALA B 1 71 ? -26.297 15.547 38.562 1 95.81 71 ALA B O 1
ATOM 8022 N N . PRO B 1 72 ? -26.516 15.547 40.781 1 93.75 72 PRO B N 1
ATOM 8023 C CA . PRO B 1 72 ? -27.438 14.414 40.781 1 93.75 72 PRO B CA 1
ATOM 8024 C C . PRO B 1 72 ? -28.75 14.727 40.062 1 93.75 72 PRO B C 1
ATOM 8026 O O . PRO B 1 72 ? -29.344 13.852 39.438 1 93.75 72 PRO B O 1
ATOM 8029 N N . VAL B 1 73 ? -29.156 16.047 40.188 1 94.06 73 VAL B N 1
ATOM 8030 C CA . VAL B 1 73 ? -30.438 16.438 39.594 1 94.06 73 VAL B CA 1
ATOM 8031 C C . VAL B 1 73 ? -30.234 17.562 38.594 1 94.06 73 VAL B C 1
ATOM 8033 O O . VAL B 1 73 ? -29.438 18.469 38.812 1 94.06 73 VAL B O 1
ATOM 8036 N N . ALA B 1 74 ? -30.953 17.438 37.5 1 95.62 74 ALA B N 1
ATOM 8037 C CA . ALA B 1 74 ? -30.859 18.453 36.438 1 95.62 74 ALA B CA 1
ATOM 8038 C C . ALA B 1 74 ? -31.516 19.766 36.875 1 95.62 74 ALA B C 1
ATOM 8040 O O . ALA B 1 74 ? -32.5 19.75 37.625 1 95.62 74 ALA B O 1
ATOM 8041 N N . ASP B 1 75 ? -30.984 20.828 36.469 1 95.12 75 ASP B N 1
ATOM 8042 C CA . ASP B 1 75 ? -31.562 22.156 36.625 1 95.12 75 ASP B CA 1
ATOM 8043 C C . ASP B 1 75 ? -31.266 23.047 35.406 1 95.12 75 ASP B C 1
ATOM 8045 O O . ASP B 1 75 ? -30.219 22.922 34.781 1 95.12 75 ASP B O 1
ATOM 8049 N N . LEU B 1 76 ? -32.281 23.844 34.969 1 95.56 76 LEU B N 1
ATOM 8050 C CA . LEU B 1 76 ? -32.125 24.703 33.812 1 95.56 76 LEU B CA 1
ATOM 8051 C C . LEU B 1 76 ? -32.938 25.984 33.969 1 95.56 76 LEU B C 1
ATOM 8053 O O . LEU B 1 76 ? -34.156 25.938 34.281 1 95.56 76 LEU B O 1
ATOM 8057 N N . ARG B 1 77 ? -32.344 27.094 33.844 1 95.44 77 ARG B N 1
ATOM 8058 C CA . ARG B 1 77 ? -32.969 28.406 33.75 1 95.44 77 ARG B CA 1
ATOM 8059 C C . ARG B 1 77 ? -32.5 29.172 32.531 1 95.44 77 ARG B C 1
ATOM 8061 O O . ARG B 1 77 ? -31.297 29.359 32.312 1 95.44 77 ARG B O 1
ATOM 8068 N N . TRP B 1 78 ? -33.438 29.562 31.672 1 94.31 78 TRP B N 1
ATOM 8069 C CA . TRP B 1 78 ? -33.125 30.438 30.562 1 94.31 78 TRP B CA 1
ATOM 8070 C C . TRP B 1 78 ? -33.469 31.891 30.891 1 94.31 78 TRP B C 1
ATOM 8072 O O . TRP B 1 78 ? -34.625 32.188 31.25 1 94.31 78 TRP B O 1
ATOM 8082 N N . GLY B 1 79 ? -32.469 32.719 30.844 1 93.38 79 GLY B N 1
ATOM 8083 C CA . GLY B 1 79 ? -32.719 34.125 30.953 1 93.38 79 GLY B CA 1
ATOM 8084 C C . GLY B 1 79 ? -32.688 34.844 29.609 1 93.38 79 GLY B C 1
ATOM 8085 O O . GLY B 1 79 ? -32.5 34.219 28.578 1 93.38 79 GLY B O 1
ATOM 8086 N N . ASP B 1 80 ? -32.969 36.094 29.562 1 89.56 80 ASP B N 1
ATOM 8087 C CA . ASP B 1 80 ? -33 36.875 28.344 1 89.56 80 ASP B CA 1
ATOM 8088 C C . ASP B 1 80 ? -31.859 37.906 28.328 1 89.56 80 ASP B C 1
ATOM 8090 O O . ASP B 1 80 ? -31.688 38.656 27.344 1 89.56 80 ASP B O 1
ATOM 8094 N N . GLY B 1 81 ? -31.078 37.906 29.359 1 88.69 81 GLY B N 1
ATOM 8095 C CA . GLY B 1 81 ? -30 38.875 29.453 1 88.69 81 GLY B CA 1
ATOM 8096 C C . GLY B 1 81 ? -28.688 38.344 28.906 1 88.69 81 GLY B C 1
ATOM 8097 O O . GLY B 1 81 ? -27.656 38.375 29.578 1 88.69 81 GLY B O 1
ATOM 8098 N N . HIS B 1 82 ? -28.766 37.844 27.641 1 91.19 82 HIS B N 1
ATOM 8099 C CA . HIS B 1 82 ? -27.547 37.344 27.016 1 91.19 82 HIS B CA 1
ATOM 8100 C C . HIS B 1 82 ? -26.531 38.469 26.859 1 91.19 82 HIS B C 1
ATOM 8102 O O . HIS B 1 82 ? -26.906 39.625 26.609 1 91.19 82 HIS B O 1
ATOM 8108 N N . GLN B 1 83 ? -25.25 38.219 27 1 88.94 83 GLN B N 1
ATOM 8109 C CA . GLN B 1 83 ? -24.188 39.188 26.875 1 88.94 83 GLN B CA 1
ATOM 8110 C C . GLN B 1 83 ? -23.484 39.094 25.531 1 88.94 83 GLN B C 1
ATOM 8112 O O . GLN B 1 83 ? -22.922 38.031 25.203 1 88.94 83 GLN B O 1
ATOM 8117 N N . VAL B 1 84 ? -23.578 40.094 24.719 1 89.5 84 VAL B N 1
ATOM 8118 C CA . VAL B 1 84 ? -22.875 40.156 23.438 1 89.5 84 VAL B CA 1
ATOM 8119 C C . VAL B 1 84 ? -21.484 40.75 23.641 1 89.5 84 VAL B C 1
ATOM 8121 O O . VAL B 1 84 ? -21.344 41.875 24.188 1 89.5 84 VAL B O 1
ATOM 8124 N N . VAL B 1 85 ? -20.469 40.062 23.297 1 88.5 85 VAL B N 1
ATOM 8125 C CA . VAL B 1 85 ? -19.094 40.5 23.422 1 88.5 85 VAL B CA 1
ATOM 8126 C C . VAL B 1 85 ? -18.484 40.75 22.047 1 88.5 85 VAL B C 1
ATOM 8128 O O . VAL B 1 85 ? -18.406 39.812 21.234 1 88.5 85 VAL B O 1
ATOM 8131 N N . ALA B 1 86 ? -18.125 41.969 21.75 1 88.19 86 ALA B N 1
ATOM 8132 C CA . ALA B 1 86 ? -17.516 42.312 20.484 1 88.19 86 ALA B CA 1
ATOM 8133 C C . ALA B 1 86 ? -16.016 42.531 20.625 1 88.19 86 ALA B C 1
ATOM 8135 O O . ALA B 1 86 ? -15.555 43.062 21.656 1 88.19 86 ALA B O 1
ATOM 8136 N N . ARG B 1 87 ? -15.289 42.156 19.656 1 88.81 87 ARG B N 1
ATOM 8137 C CA . ARG B 1 87 ? -13.852 42.375 19.547 1 88.81 87 ARG B CA 1
ATOM 8138 C C . ARG B 1 87 ? -13.461 42.781 18.141 1 88.81 87 ARG B C 1
ATOM 8140 O O . ARG B 1 87 ? -14.211 42.531 17.188 1 88.81 87 ARG B O 1
ATOM 8147 N N . ALA B 1 88 ? -12.312 43.406 18.062 1 89.75 88 ALA B N 1
ATOM 8148 C CA . ALA B 1 88 ? -11.805 43.688 16.719 1 89.75 88 ALA B CA 1
ATOM 8149 C C . ALA B 1 88 ? -11.516 42.406 15.953 1 89.75 88 ALA B C 1
ATOM 8151 O O . ALA B 1 88 ? -10.953 41.469 16.516 1 89.75 88 ALA B O 1
ATOM 8152 N N . SER B 1 89 ? -11.992 42.406 14.734 1 88.88 89 SER B N 1
ATOM 8153 C CA . SER B 1 89 ? -11.727 41.188 13.953 1 88.88 89 SER B CA 1
ATOM 8154 C C . SER B 1 89 ? -10.234 41.031 13.672 1 88.88 89 SER B C 1
ATOM 8156 O O . SER B 1 89 ? -9.5 42.031 13.586 1 88.88 89 SER B O 1
ATOM 8158 N N . SER B 1 90 ? -9.797 39.844 13.531 1 91.06 90 SER B N 1
ATOM 8159 C CA . SER B 1 90 ? -8.398 39.562 13.242 1 91.06 90 SER B CA 1
ATOM 8160 C C . SER B 1 90 ? -8.008 40.062 11.852 1 91.06 90 SER B C 1
ATOM 8162 O O . SER B 1 90 ? -6.871 40.469 11.625 1 91.06 90 SER B O 1
ATOM 8164 N N . ALA B 1 91 ? -8.938 39.969 10.922 1 88.38 91 ALA B N 1
ATOM 8165 C CA . ALA B 1 91 ? -8.68 40.438 9.57 1 88.38 91 ALA B CA 1
ATOM 8166 C C . ALA B 1 91 ? -8.367 41.938 9.578 1 88.38 91 ALA B C 1
ATOM 8168 O O . ALA B 1 91 ? -7.41 42.375 8.938 1 88.38 91 ALA B O 1
ATOM 8169 N N . TRP B 1 92 ? -9.188 42.688 10.258 1 89.75 92 TRP B N 1
ATOM 8170 C CA . TRP B 1 92 ? -9 44.125 10.367 1 89.75 92 TRP B CA 1
ATOM 8171 C C . TRP B 1 92 ? -7.684 44.469 11.055 1 89.75 92 TRP B C 1
ATOM 8173 O O . TRP B 1 92 ? -6.934 45.344 10.602 1 89.75 92 TRP B O 1
ATOM 8183 N N . LEU B 1 93 ? -7.391 43.812 12.125 1 92.56 93 LEU B N 1
ATOM 8184 C CA . LEU B 1 93 ? -6.156 44.031 12.867 1 92.56 93 LEU B CA 1
ATOM 8185 C C . LEU B 1 93 ? -4.934 43.75 12.008 1 92.56 93 LEU B C 1
ATOM 8187 O O . LEU B 1 93 ? -3.953 44.5 12.039 1 92.56 93 LEU B O 1
ATOM 8191 N N . ALA B 1 94 ? -4.992 42.656 11.297 1 91 94 ALA B N 1
ATOM 8192 C CA . ALA B 1 94 ? -3.877 42.281 10.43 1 91 94 ALA B CA 1
ATOM 8193 C C . ALA B 1 94 ? -3.605 43.375 9.391 1 91 94 ALA B C 1
ATOM 8195 O O . ALA B 1 94 ? -2.447 43.656 9.094 1 91 94 ALA B O 1
ATOM 8196 N N . HIS B 1 95 ? -4.637 43.875 8.875 1 89.62 95 HIS B N 1
ATOM 8197 C CA . HIS B 1 95 ? -4.516 44.938 7.879 1 89.62 95 HIS B CA 1
ATOM 8198 C C . HIS B 1 95 ? -3.883 46.188 8.477 1 89.62 95 HIS B C 1
ATOM 8200 O O . HIS B 1 95 ? -2.961 46.781 7.898 1 89.62 95 HIS B O 1
ATOM 8206 N N . VAL B 1 96 ? -4.359 46.594 9.586 1 92.94 96 VAL B N 1
ATOM 8207 C CA . VAL B 1 96 ? -3.869 47.781 10.258 1 92.94 96 VAL B CA 1
ATOM 8208 C C . VAL B 1 96 ? -2.398 47.625 10.633 1 92.94 96 VAL B C 1
ATOM 8210 O O . VAL B 1 96 ? -1.59 48.531 10.438 1 92.94 96 VAL B O 1
ATOM 8213 N N . ILE B 1 97 ? -2.066 46.531 11.148 1 95.38 97 ILE B N 1
ATOM 8214 C CA . ILE B 1 97 ? -0.69 46.25 11.539 1 95.38 97 ILE B CA 1
ATOM 8215 C C . ILE B 1 97 ? 0.22 46.312 10.312 1 95.38 97 ILE B C 1
ATOM 8217 O O . ILE B 1 97 ? 1.319 46.844 10.375 1 95.38 97 ILE B O 1
ATOM 8221 N N . GLY B 1 98 ? -0.253 45.719 9.211 1 92.69 98 GLY B N 1
ATOM 8222 C CA . GLY B 1 98 ? 0.506 45.781 7.973 1 92.69 98 GLY B CA 1
ATOM 8223 C C . GLY B 1 98 ? 0.815 47.219 7.559 1 92.69 98 GLY B C 1
ATOM 8224 O O . GLY B 1 98 ? 1.922 47.5 7.102 1 92.69 98 GLY B O 1
ATOM 8225 N N . GLN B 1 99 ? -0.117 48.094 7.746 1 92.19 99 GLN B N 1
ATOM 8226 C CA . GLN B 1 99 ? 0.058 49.5 7.426 1 92.19 99 GLN B CA 1
ATOM 8227 C C . GLN B 1 99 ? 1.08 50.156 8.352 1 92.19 99 GLN B C 1
ATOM 8229 O O . GLN B 1 99 ? 1.949 50.906 7.898 1 92.19 99 GLN B O 1
ATOM 8234 N N . LEU B 1 100 ? 0.944 49.844 9.57 1 96.38 100 LEU B N 1
ATOM 8235 C CA . LEU B 1 100 ? 1.82 50.438 10.578 1 96.38 100 LEU B CA 1
ATOM 8236 C C . LEU B 1 100 ? 3.264 50 10.375 1 96.38 100 LEU B C 1
ATOM 8238 O O . LEU B 1 100 ? 4.191 50.781 10.531 1 96.38 100 LEU B O 1
ATOM 8242 N N . GLU B 1 101 ? 3.479 48.781 9.984 1 96.12 101 GLU B N 1
ATOM 8243 C CA . GLU B 1 101 ? 4.809 48.219 9.789 1 96.12 101 GLU B CA 1
ATOM 8244 C C . GLU B 1 101 ? 5.5 48.812 8.57 1 96.12 101 GLU B C 1
ATOM 8246 O O . GLU B 1 101 ? 6.715 48.688 8.422 1 96.12 101 GLU B O 1
ATOM 8251 N N . ARG B 1 102 ? 4.762 49.469 7.777 1 93.94 102 ARG B N 1
ATOM 8252 C CA . ARG B 1 102 ? 5.324 50.062 6.57 1 93.94 102 ARG B CA 1
ATOM 8253 C C . ARG B 1 102 ? 5.781 51.5 6.836 1 93.94 102 ARG B C 1
ATOM 8255 O O . ARG B 1 102 ? 6.418 52.125 5.98 1 93.94 102 ARG B O 1
ATOM 8262 N N . ILE B 1 103 ? 5.469 52.031 8.039 1 95.62 103 ILE B N 1
ATOM 8263 C CA . ILE B 1 103 ? 5.91 53.375 8.422 1 95.62 103 ILE B CA 1
ATOM 8264 C C . ILE B 1 103 ? 7.312 53.281 9.023 1 95.62 103 ILE B C 1
ATOM 8266 O O . ILE B 1 103 ? 7.477 52.906 10.188 1 95.62 103 ILE B O 1
ATOM 8270 N N . PRO B 1 104 ? 8.336 53.781 8.312 1 94.62 104 PRO B N 1
ATOM 8271 C CA . PRO B 1 104 ? 9.727 53.594 8.75 1 94.62 104 PRO B CA 1
ATOM 8272 C C . PRO B 1 104 ? 10 54.25 10.109 1 94.62 104 PRO B C 1
ATOM 8274 O O . PRO B 1 104 ? 10.688 53.656 10.945 1 94.62 104 PRO B O 1
ATOM 8277 N N . ALA B 1 105 ? 9.445 55.438 10.352 1 94.75 105 ALA B N 1
ATOM 8278 C CA . ALA B 1 105 ? 9.695 56.156 11.602 1 94.75 105 ALA B CA 1
ATOM 8279 C C . ALA B 1 105 ? 9.148 55.375 12.797 1 94.75 105 ALA B C 1
ATOM 8281 O O . ALA B 1 105 ? 9.727 55.406 13.883 1 94.75 105 ALA B O 1
ATOM 8282 N N . LEU B 1 106 ? 8.055 54.75 12.609 1 97 106 LEU B N 1
ATOM 8283 C CA . LEU B 1 106 ? 7.492 53.938 13.68 1 97 106 LEU B CA 1
ATOM 8284 C C . LEU B 1 106 ? 8.297 52.625 13.859 1 97 106 LEU B C 1
ATOM 8286 O O . LEU B 1 106 ? 8.57 52.219 14.984 1 97 106 LEU B O 1
ATOM 8290 N N . LEU B 1 107 ? 8.586 51.969 12.719 1 96.31 107 LEU B N 1
ATOM 8291 C CA . LEU B 1 107 ? 9.328 50.719 12.742 1 96.31 107 LEU B CA 1
ATOM 8292 C C . LEU B 1 107 ? 10.609 50.875 13.555 1 96.31 107 LEU B C 1
ATOM 8294 O O . LEU B 1 107 ? 10.977 49.969 14.305 1 96.31 107 LEU B O 1
ATOM 8298 N N . SER B 1 108 ? 11.273 51.969 13.461 1 95 108 SER B N 1
ATOM 8299 C CA . SER B 1 108 ? 12.539 52.219 14.141 1 95 108 SER B CA 1
ATOM 8300 C C . SER B 1 108 ? 12.352 52.25 15.656 1 95 108 SER B C 1
ATOM 8302 O O . SER B 1 108 ? 13.32 52.125 16.406 1 95 108 SER B O 1
ATOM 8304 N N . ARG B 1 109 ? 11.094 52.375 16.094 1 95.88 109 ARG B N 1
ATOM 8305 C CA . ARG B 1 109 ? 10.805 52.469 17.516 1 95.88 109 ARG B CA 1
ATOM 8306 C C . ARG B 1 109 ? 10.25 51.188 18.078 1 95.88 109 ARG B C 1
ATOM 8308 O O . ARG B 1 109 ? 10.148 51 19.297 1 95.88 109 ARG B O 1
ATOM 8315 N N . LEU B 1 110 ? 9.945 50.25 17.219 1 97.69 110 LEU B N 1
ATOM 8316 C CA . LEU B 1 110 ? 9.336 49 17.641 1 97.69 110 LEU B CA 1
ATOM 8317 C C . LEU B 1 110 ? 10.398 47.969 18.062 1 97.69 110 LEU B C 1
ATOM 8319 O O . LEU B 1 110 ? 11.578 48.156 17.734 1 97.69 110 LEU B O 1
ATOM 8323 N N . GLU B 1 111 ? 10 47 18.797 1 97.5 111 GLU B N 1
ATOM 8324 C CA . GLU B 1 111 ? 10.836 45.812 19.047 1 97.5 111 GLU B CA 1
ATOM 8325 C C . GLU B 1 111 ? 10.633 44.75 17.969 1 97.5 111 GLU B C 1
ATOM 8327 O O . GLU B 1 111 ? 9.547 44.656 17.391 1 97.5 111 GLU B O 1
ATOM 8332 N N . VAL B 1 112 ? 11.688 44.062 17.703 1 97.81 112 VAL B N 1
ATOM 8333 C CA . VAL B 1 112 ? 11.602 42.969 16.734 1 97.81 112 VAL B CA 1
ATOM 8334 C C . VAL B 1 112 ? 12.25 41.719 17.312 1 97.81 112 VAL B C 1
ATOM 8336 O O . VAL B 1 112 ? 13.094 41.781 18.203 1 97.81 112 VAL B O 1
ATOM 8339 N N . ALA B 1 113 ? 11.789 40.625 16.922 1 97.06 113 ALA B N 1
ATOM 8340 C CA . ALA B 1 113 ? 12.367 39.312 17.234 1 97.06 113 ALA B CA 1
ATOM 8341 C C . ALA B 1 113 ? 12.469 38.469 15.992 1 97.06 113 ALA B C 1
ATOM 8343 O O . ALA B 1 113 ? 11.609 38.531 15.109 1 97.06 113 ALA B O 1
ATOM 8344 N N . ALA B 1 114 ? 13.555 37.656 15.922 1 96.56 114 ALA B N 1
ATOM 8345 C CA . ALA B 1 114 ? 13.727 36.75 14.781 1 96.56 114 ALA B CA 1
ATOM 8346 C C . ALA B 1 114 ? 12.656 35.688 14.789 1 96.56 114 ALA B C 1
ATOM 8348 O O . ALA B 1 114 ? 12.305 35.156 15.844 1 96.56 114 ALA B O 1
ATOM 8349 N N . ASN B 1 115 ? 12.086 35.344 13.594 1 95.56 115 ASN B N 1
ATOM 8350 C CA . ASN B 1 115 ? 11.195 34.219 13.422 1 95.56 115 ASN B CA 1
ATOM 8351 C C . ASN B 1 115 ? 11.914 32.906 13.727 1 95.56 115 ASN B C 1
ATOM 8353 O O . ASN B 1 115 ? 12.805 32.469 12.984 1 95.56 115 ASN B O 1
ATOM 8357 N N . ASP B 1 116 ? 11.516 32.25 14.727 1 93.62 116 ASP B N 1
ATOM 8358 C CA . ASP B 1 116 ? 12.25 31.078 15.211 1 93.62 116 ASP B CA 1
ATOM 8359 C C . ASP B 1 116 ? 12.023 29.875 14.305 1 93.62 116 ASP B C 1
ATOM 8361 O O . ASP B 1 116 ? 12.695 28.859 14.438 1 93.62 116 ASP B O 1
ATOM 8365 N N . THR B 1 117 ? 11.133 29.922 13.328 1 93.94 117 THR B N 1
ATOM 8366 C CA . THR B 1 117 ? 10.906 28.828 12.391 1 93.94 117 THR B CA 1
ATOM 8367 C C . THR B 1 117 ? 11.828 28.953 11.18 1 93.94 117 THR B C 1
ATOM 8369 O O . THR B 1 117 ? 11.922 28.031 10.359 1 93.94 117 THR B O 1
ATOM 8372 N N . GLY B 1 118 ? 12.445 30.078 11.07 1 94.19 118 GLY B N 1
ATOM 8373 C CA . GLY B 1 118 ? 13.406 30.25 10 1 94.19 118 GLY B CA 1
ATOM 8374 C C . GLY B 1 118 ? 14.625 29.344 10.133 1 94.19 118 GLY B C 1
ATOM 8375 O O . GLY B 1 118 ? 15.055 29.047 11.25 1 94.19 118 GLY B O 1
ATOM 8376 N N . HIS B 1 119 ? 15.172 28.906 9.039 1 93.88 119 HIS B N 1
ATOM 8377 C CA . HIS B 1 119 ? 16.375 28.078 9.055 1 93.88 119 HIS B CA 1
ATOM 8378 C C . HIS B 1 119 ? 17.219 28.312 7.812 1 93.88 119 HIS B C 1
ATOM 8380 O O . HIS B 1 119 ? 16.734 28.859 6.816 1 93.88 119 HIS B O 1
ATOM 8386 N N . VAL B 1 120 ? 18.422 27.969 7.961 1 95.25 120 VAL B N 1
ATOM 8387 C CA . VAL B 1 120 ? 19.359 28.188 6.863 1 95.25 120 VAL B CA 1
ATOM 8388 C C . VAL B 1 120 ? 19.516 26.906 6.051 1 95.25 120 VAL B C 1
ATOM 8390 O O . VAL B 1 120 ? 19.688 25.812 6.613 1 95.25 120 VAL B O 1
ATOM 8393 N N . ARG B 1 121 ? 19.422 26.953 4.77 1 95 121 ARG B N 1
ATOM 8394 C CA . ARG B 1 121 ? 19.656 25.906 3.785 1 95 121 ARG B CA 1
ATOM 8395 C C . ARG B 1 121 ? 20.609 26.359 2.695 1 95 121 ARG B C 1
ATOM 8397 O O . ARG B 1 121 ? 20.25 27.172 1.836 1 95 121 ARG B O 1
ATOM 8404 N N . GLY B 1 122 ? 21.781 25.844 2.713 1 94.31 122 GLY B N 1
ATOM 8405 C CA . GLY B 1 122 ? 22.812 26.375 1.839 1 94.31 122 GLY B CA 1
ATOM 8406 C C . GLY B 1 122 ? 23.172 27.812 2.16 1 94.31 122 GLY B C 1
ATOM 8407 O O . GLY B 1 122 ? 23.578 28.125 3.283 1 94.31 122 GLY B O 1
ATOM 8408 N N . ASP B 1 123 ? 22.953 28.688 1.191 1 94.06 123 ASP B N 1
ATOM 8409 C CA . ASP B 1 123 ? 23.266 30.109 1.376 1 94.06 123 ASP B CA 1
ATOM 8410 C C . ASP B 1 123 ? 21.984 30.938 1.466 1 94.06 123 ASP B C 1
ATOM 8412 O O . ASP B 1 123 ? 22 32.156 1.232 1 94.06 123 ASP B O 1
ATOM 8416 N N . ARG B 1 124 ? 20.953 30.188 1.849 1 95.81 124 ARG B N 1
ATOM 8417 C CA . ARG B 1 124 ? 19.656 30.859 1.867 1 95.81 124 ARG B CA 1
ATOM 8418 C C . ARG B 1 124 ? 19.016 30.797 3.252 1 95.81 124 ARG B C 1
ATOM 8420 O O . ARG B 1 124 ? 19.125 29.781 3.938 1 95.81 124 ARG B O 1
ATOM 8427 N N . LEU B 1 125 ? 18.406 31.906 3.629 1 96.25 125 LEU B N 1
ATOM 8428 C CA . LEU B 1 125 ? 17.5 31.938 4.773 1 96.25 125 LEU B CA 1
ATOM 8429 C C . LEU B 1 125 ? 16.062 31.609 4.348 1 96.25 125 LEU B C 1
ATOM 8431 O O . LEU B 1 125 ? 15.5 32.281 3.488 1 96.25 125 LEU B O 1
ATOM 8435 N N . VAL B 1 126 ? 15.578 30.547 4.945 1 95.19 126 VAL B N 1
ATOM 8436 C CA . VAL B 1 126 ? 14.258 30.078 4.547 1 95.19 126 VAL B CA 1
ATOM 8437 C C . VAL B 1 126 ? 13.242 30.406 5.648 1 95.19 126 VAL B C 1
ATOM 8439 O O . VAL B 1 126 ? 13.453 30.062 6.812 1 95.19 126 VAL B O 1
ATOM 8442 N N . ILE B 1 127 ? 12.234 31.156 5.312 1 93.69 127 ILE B N 1
ATOM 8443 C CA . ILE B 1 127 ? 11.062 31.344 6.16 1 93.69 127 ILE B CA 1
ATOM 8444 C C . ILE B 1 127 ? 9.922 30.453 5.66 1 93.69 127 ILE B C 1
ATOM 8446 O O . ILE B 1 127 ? 9.297 30.75 4.641 1 93.69 127 ILE B O 1
ATOM 8450 N N . PRO B 1 128 ? 9.711 29.438 6.52 1 86.94 128 PRO B N 1
ATOM 8451 C CA . PRO B 1 128 ? 8.75 28.469 6.004 1 86.94 128 PRO B CA 1
ATOM 8452 C C . PRO B 1 128 ? 7.301 28.906 6.191 1 86.94 128 PRO B C 1
ATOM 8454 O O . PRO B 1 128 ? 7.012 29.734 7.07 1 86.94 128 PRO B O 1
ATOM 8457 N N . HIS B 1 129 ? 6.312 28.641 5.316 1 78.06 129 HIS B N 1
ATOM 8458 C CA . HIS B 1 129 ? 4.859 28.594 5.43 1 78.06 129 HIS B CA 1
ATOM 8459 C C . HIS B 1 129 ? 4.27 30 5.523 1 78.06 129 HIS B C 1
ATOM 8461 O O . HIS B 1 129 ? 3.439 30.266 6.395 1 78.06 129 HIS B O 1
ATOM 8467 N N . ARG B 1 130 ? 4.766 30.828 4.824 1 79.25 130 ARG B N 1
ATOM 8468 C CA . ARG B 1 130 ? 4.113 32.125 4.676 1 79.25 130 ARG B CA 1
ATOM 8469 C C . ARG B 1 130 ? 2.752 31.984 4.004 1 79.25 130 ARG B C 1
ATOM 8471 O O . ARG B 1 130 ? 2.596 31.188 3.074 1 79.25 130 ARG B O 1
ATOM 8478 N N . PRO B 1 131 ? 1.804 3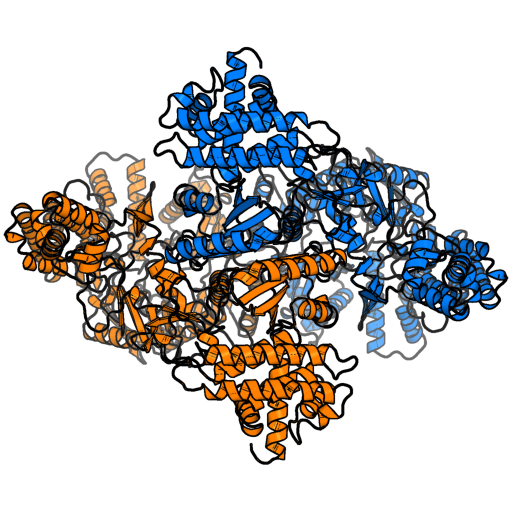2.656 4.59 1 76.62 131 PRO B N 1
ATOM 8479 C CA . PRO B 1 131 ? 0.489 32.594 3.949 1 76.62 131 PRO B CA 1
ATOM 8480 C C . PRO B 1 131 ? 0.517 33.094 2.502 1 76.62 131 PRO B C 1
ATOM 8482 O O . PRO B 1 131 ? 1.185 34.094 2.193 1 76.62 131 PRO B O 1
ATOM 8485 N N . LEU B 1 132 ? 0.142 32.25 1.665 1 71.69 132 LEU B N 1
ATOM 8486 C CA . LEU B 1 132 ? -0.013 32.625 0.26 1 71.69 132 LEU B CA 1
ATOM 8487 C C . LEU B 1 132 ? -1.481 32.562 -0.151 1 71.69 132 LEU B C 1
ATOM 8489 O O . LEU B 1 132 ? -2.152 31.547 0.024 1 71.69 132 LEU B O 1
ATOM 8493 N N . GLU B 1 133 ? -1.921 33.719 -0.533 1 68.12 133 GLU B N 1
ATOM 8494 C CA . GLU B 1 133 ? -3.289 33.719 -1.041 1 68.12 133 GLU B CA 1
ATOM 8495 C C . GLU B 1 133 ? -3.404 32.906 -2.324 1 68.12 133 GLU B C 1
ATOM 8497 O O . GLU B 1 133 ? -2.551 33 -3.207 1 68.12 133 GLU B O 1
ATOM 8502 N N . ARG B 1 134 ? -4.145 31.875 -2.381 1 63.28 134 ARG B N 1
ATOM 8503 C CA . ARG B 1 134 ? -4.359 31.062 -3.57 1 63.28 134 ARG B CA 1
ATOM 8504 C C . ARG B 1 134 ? -5.414 31.688 -4.48 1 63.28 134 ARG B C 1
ATOM 8506 O O . ARG B 1 134 ? -6.367 32.312 -4 1 63.28 134 ARG B O 1
ATOM 8513 N N . PRO B 1 135 ? -4.973 31.406 -5.922 1 58.59 135 PRO B N 1
ATOM 8514 C CA . PRO B 1 135 ? -6.055 31.797 -6.832 1 58.59 135 PRO B CA 1
ATOM 8515 C C . PRO B 1 135 ? -7.34 31 -6.594 1 58.59 135 PRO B C 1
ATOM 8517 O O . PRO B 1 135 ? -7.289 29.781 -6.414 1 58.59 135 PRO B O 1
ATOM 8520 N N . GLY B 1 136 ? -8.633 31.562 -6.484 1 53.28 136 GLY B N 1
ATOM 8521 C CA . GLY B 1 136 ? -9.922 30.922 -6.266 1 53.28 136 GLY B CA 1
ATOM 8522 C C . GLY B 1 136 ? -10.359 30.938 -4.812 1 53.28 136 GLY B C 1
ATOM 8523 O O . GLY B 1 136 ? -11.398 30.375 -4.465 1 53.28 136 GLY B O 1
ATOM 8524 N N . GLY B 1 137 ? -9.453 31.422 -4.066 1 59.59 137 GLY B N 1
ATOM 8525 C CA . GLY B 1 137 ? -9.867 31.562 -2.678 1 59.59 137 GLY B CA 1
ATOM 8526 C C . GLY B 1 137 ? -9.148 30.609 -1.741 1 59.59 137 GLY B C 1
ATOM 8527 O O . GLY B 1 137 ? -8.609 29.594 -2.176 1 59.59 137 GLY B O 1
ATOM 8528 N N . GLY B 1 138 ? -8.68 30.797 -0.604 1 63.78 138 GLY B N 1
ATOM 8529 C CA . GLY B 1 138 ? -8.023 30.062 0.464 1 63.78 138 GLY B CA 1
ATOM 8530 C C . GLY B 1 138 ? -6.562 30.438 0.641 1 63.78 138 GLY B C 1
ATOM 8531 O O . GLY B 1 138 ? -6.031 31.266 -0.111 1 63.78 138 GLY B O 1
ATOM 8532 N N . THR B 1 139 ? -6.051 30.156 1.756 1 70.25 139 THR B N 1
ATOM 8533 C CA . THR B 1 139 ? -4.668 30.484 2.082 1 70.25 139 THR B CA 1
ATOM 8534 C C . THR B 1 139 ? -3.82 29.219 2.18 1 70.25 139 THR B C 1
ATOM 8536 O O . THR B 1 139 ? -4.23 28.234 2.801 1 70.25 139 THR B O 1
ATOM 8539 N N . GLY B 1 140 ? -2.818 29.047 1.276 1 71.25 140 GLY B N 1
ATOM 8540 C CA . GLY B 1 140 ? -1.849 27.969 1.389 1 71.25 140 GLY B CA 1
ATOM 8541 C C . GLY B 1 140 ? -0.537 28.406 2.012 1 71.25 140 GLY B C 1
ATOM 8542 O O . GLY B 1 140 ? -0.394 29.562 2.422 1 71.25 140 GLY B O 1
ATOM 8543 N N . ALA B 1 141 ? 0.341 27.438 2.408 1 74.38 141 ALA B N 1
ATOM 8544 C CA . ALA B 1 141 ? 1.667 27.688 2.959 1 74.38 141 ALA B CA 1
ATOM 8545 C C . ALA B 1 141 ? 2.723 27.719 1.859 1 74.38 141 ALA B C 1
ATOM 8547 O O . ALA B 1 141 ? 2.732 26.859 0.975 1 74.38 141 ALA B O 1
ATOM 8548 N N . ALA B 1 142 ? 3.467 28.812 1.826 1 81.5 142 ALA B N 1
ATOM 8549 C CA . ALA B 1 142 ? 4.559 28.906 0.86 1 81.5 142 ALA B CA 1
ATOM 8550 C C . ALA B 1 142 ? 5.879 29.234 1.552 1 81.5 142 ALA B C 1
ATOM 8552 O O . ALA B 1 142 ? 5.891 29.859 2.619 1 81.5 142 ALA B O 1
ATOM 8553 N N . GLU B 1 143 ? 6.93 28.828 0.979 1 86.81 143 GLU B N 1
ATOM 8554 C CA . GLU B 1 143 ? 8.273 29.125 1.466 1 86.81 143 GLU B CA 1
ATOM 8555 C C . GLU B 1 143 ? 8.828 30.391 0.833 1 86.81 143 GLU B C 1
ATOM 8557 O O . GLU B 1 143 ? 8.641 30.641 -0.361 1 86.81 143 GLU B O 1
ATOM 8562 N N . VAL B 1 144 ? 9.344 31.266 1.714 1 90.31 144 VAL B N 1
ATOM 8563 C CA . VAL B 1 144 ? 10.086 32.438 1.243 1 90.31 144 VAL B CA 1
ATOM 8564 C C . VAL B 1 144 ? 11.578 32.25 1.519 1 90.31 144 VAL B C 1
ATOM 8566 O O . VAL B 1 144 ? 11.961 31.781 2.596 1 90.31 144 VAL B O 1
ATOM 8569 N N . SER B 1 145 ? 12.336 32.531 0.507 1 92.06 145 SER B N 1
ATOM 8570 C CA . SER B 1 145 ? 13.781 32.375 0.633 1 92.06 145 SER B CA 1
ATOM 8571 C C . SER B 1 145 ? 14.523 33.688 0.356 1 92.06 145 SER B C 1
ATOM 8573 O O . SER B 1 145 ? 14.234 34.375 -0.623 1 92.06 145 SER B O 1
ATOM 8575 N N . LEU B 1 146 ? 15.445 34.031 1.309 1 94.25 146 LEU B N 1
ATOM 8576 C CA . LEU B 1 146 ? 16.312 35.219 1.183 1 94.25 146 LEU B CA 1
ATOM 8577 C C . LEU B 1 146 ? 17.781 34.812 1.217 1 94.25 146 LEU B C 1
ATOM 8579 O O . LEU B 1 146 ? 18.125 33.75 1.772 1 94.25 146 LEU B O 1
ATOM 8583 N N . ARG B 1 147 ? 18.578 35.594 0.557 1 95.44 147 ARG B N 1
ATOM 8584 C CA . ARG B 1 147 ? 20.016 35.312 0.681 1 95.44 147 ARG B CA 1
ATOM 8585 C C . ARG B 1 147 ? 20.469 35.469 2.127 1 95.44 147 ARG B C 1
ATOM 8587 O O . ARG B 1 147 ? 20.125 36.438 2.799 1 95.44 147 ARG B O 1
ATOM 8594 N N . HIS B 1 148 ? 21.203 34.531 2.574 1 96.75 148 HIS B N 1
ATOM 8595 C CA . HIS B 1 148 ? 21.703 34.531 3.943 1 96.75 148 HIS B CA 1
ATOM 8596 C C . HIS B 1 148 ? 23.062 35.219 4.031 1 96.75 148 HIS B C 1
ATOM 8598 O O . HIS B 1 148 ? 24.062 34.594 4.348 1 96.75 148 HIS B O 1
ATOM 8604 N N . THR B 1 149 ? 23.094 36.5 3.846 1 95.69 149 THR B N 1
ATOM 8605 C CA . THR B 1 149 ? 24.328 37.281 3.895 1 95.69 149 THR B CA 1
ATOM 8606 C C . THR B 1 149 ? 24.781 37.469 5.336 1 95.69 149 THR B C 1
ATOM 8608 O O . THR B 1 149 ? 24.031 37.188 6.273 1 95.69 149 THR B O 1
ATOM 8611 N N . ARG B 1 150 ? 25.938 37.906 5.531 1 95.44 150 ARG B N 1
ATOM 8612 C CA . ARG B 1 150 ? 26.5 38.125 6.859 1 95.44 150 ARG B CA 1
ATOM 8613 C C . ARG B 1 150 ? 25.672 39.125 7.652 1 95.44 150 ARG B C 1
ATOM 8615 O O . ARG B 1 150 ? 25.375 38.906 8.828 1 95.44 150 ARG B O 1
ATOM 8622 N N . PRO B 1 151 ? 25.281 40.281 6.988 1 95.5 151 PRO B N 1
ATOM 8623 C CA . PRO B 1 151 ? 24.438 41.219 7.742 1 95.5 151 PRO B CA 1
ATOM 8624 C C . PRO B 1 151 ? 23.109 40.594 8.18 1 95.5 151 PRO B C 1
ATOM 8626 O O . PRO B 1 151 ? 22.641 40.844 9.289 1 95.5 151 PRO B O 1
ATOM 8629 N N . VAL B 1 152 ? 22.484 39.812 7.277 1 97 152 VAL B N 1
ATOM 8630 C CA . VAL B 1 152 ? 21.219 39.188 7.594 1 97 152 VAL B CA 1
ATOM 8631 C C . VAL B 1 152 ? 21.406 38.219 8.766 1 97 152 VAL B C 1
ATOM 8633 O O . VAL B 1 152 ? 20.625 38.219 9.719 1 97 152 VAL B O 1
ATOM 8636 N N . ALA B 1 153 ? 22.484 37.406 8.703 1 96.88 153 ALA B N 1
ATOM 8637 C CA . ALA B 1 153 ? 22.781 36.438 9.773 1 96.88 153 ALA B CA 1
ATOM 8638 C C . ALA B 1 153 ? 23 37.188 11.102 1 96.88 153 ALA B C 1
ATOM 8640 O O . ALA B 1 153 ? 22.5 36.75 12.141 1 96.88 153 ALA B O 1
ATOM 8641 N N . PHE B 1 154 ? 23.75 38.281 11.031 1 97.12 154 PHE B N 1
ATOM 8642 C CA . PHE B 1 154 ? 24.047 39.062 12.227 1 97.12 154 PHE B CA 1
ATOM 8643 C C . PHE B 1 154 ? 22.781 39.656 12.812 1 97.12 154 PHE B C 1
ATOM 8645 O O . PHE B 1 154 ? 22.578 39.625 14.031 1 97.12 154 PHE B O 1
ATOM 8652 N N . ALA B 1 155 ? 21.984 40.188 11.984 1 97.75 155 ALA B N 1
ATOM 8653 C CA . ALA B 1 155 ? 20.734 40.812 12.438 1 97.75 155 ALA B CA 1
ATOM 8654 C C . ALA B 1 155 ? 19.859 39.781 13.156 1 97.75 155 ALA B C 1
ATOM 8656 O O . ALA B 1 155 ? 19.281 40.062 14.203 1 97.75 155 ALA B O 1
ATOM 8657 N N . LEU B 1 156 ? 19.688 38.625 12.586 1 97.31 156 LEU B N 1
ATOM 8658 C CA . LEU B 1 156 ? 18.844 37.562 13.156 1 97.31 156 LEU B CA 1
ATOM 8659 C C . LEU B 1 156 ? 19.422 37.094 14.484 1 97.31 156 LEU B C 1
ATOM 8661 O O . LEU B 1 156 ? 18.672 36.781 15.414 1 97.31 156 LEU B O 1
ATOM 8665 N N . ASP B 1 157 ? 20.719 37 14.555 1 96.38 157 ASP B N 1
ATOM 8666 C CA . ASP B 1 157 ? 21.375 36.594 15.797 1 96.38 157 ASP B CA 1
ATOM 8667 C C . ASP B 1 157 ? 21.125 37.594 16.922 1 96.38 157 ASP B C 1
ATOM 8669 O O . ASP B 1 157 ? 20.844 37.219 18.047 1 96.38 157 ASP B O 1
ATOM 8673 N N . VAL B 1 158 ? 21.188 38.875 16.547 1 97.06 158 VAL B N 1
ATOM 8674 C CA . VAL B 1 158 ? 20.969 39.938 17.516 1 97.06 158 VAL B CA 1
ATOM 8675 C C . VAL B 1 158 ? 19.516 39.906 18 1 97.06 158 VAL B C 1
ATOM 8677 O O . VAL B 1 158 ? 19.25 40.156 19.172 1 97.06 158 VAL B O 1
ATOM 8680 N N . ALA B 1 159 ? 18.641 39.562 17.094 1 97.25 159 ALA B N 1
ATOM 8681 C CA . ALA B 1 159 ? 17.219 39.656 17.375 1 97.25 159 ALA B CA 1
ATOM 8682 C C . ALA B 1 159 ? 16.672 38.281 17.828 1 97.25 159 ALA B C 1
ATOM 8684 O O . ALA B 1 159 ? 15.477 38.031 17.719 1 97.25 159 ALA B O 1
ATOM 8685 N N . ARG B 1 160 ? 17.453 37.406 18.281 1 93.31 160 ARG B N 1
ATOM 8686 C CA . ARG B 1 160 ? 16.984 36.094 18.766 1 93.31 160 ARG B CA 1
ATOM 8687 C C . ARG B 1 160 ? 15.938 36.25 19.844 1 93.31 160 ARG B C 1
ATOM 8689 O O . ARG B 1 160 ? 15.055 35.406 20 1 93.31 160 ARG B O 1
ATOM 8696 N N . ARG B 1 161 ? 16.094 37.281 20.594 1 92.56 161 ARG B N 1
ATOM 8697 C CA . ARG B 1 161 ? 15.109 37.75 21.562 1 92.56 161 ARG B CA 1
ATOM 8698 C C . ARG B 1 161 ? 14.633 39.156 21.219 1 92.56 161 ARG B C 1
ATOM 8700 O O . ARG B 1 161 ? 15.289 39.875 20.438 1 92.56 161 ARG B O 1
ATOM 8707 N N . PRO B 1 162 ? 13.5 39.469 21.797 1 95.56 162 PRO B N 1
ATOM 8708 C CA . PRO B 1 162 ? 12.984 40.781 21.453 1 95.56 162 PRO B CA 1
ATOM 8709 C C . PRO B 1 162 ? 13.984 41.906 21.75 1 95.56 162 PRO B C 1
ATOM 8711 O O . PRO B 1 162 ? 14.562 41.938 22.844 1 95.56 162 PRO B O 1
ATOM 8714 N N . VAL B 1 163 ? 14.211 42.75 20.781 1 96.81 163 VAL B N 1
ATOM 8715 C CA . VAL B 1 163 ? 15.148 43.875 20.859 1 96.81 163 VAL B CA 1
ATOM 8716 C C . VAL B 1 163 ? 14.617 45.031 20.047 1 96.81 163 VAL B C 1
ATOM 8718 O O . VAL B 1 163 ? 13.969 44.844 19.016 1 96.81 163 VAL B O 1
ATOM 8721 N N . PRO B 1 164 ? 14.844 46.219 20.5 1 96.19 164 PRO B N 1
ATOM 8722 C CA . PRO B 1 164 ? 14.398 47.344 19.688 1 96.19 164 PRO B CA 1
ATOM 8723 C C . PRO B 1 164 ? 15.047 47.406 18.312 1 96.19 164 PRO B C 1
ATOM 8725 O O . PRO B 1 164 ? 16.25 47.125 18.188 1 96.19 164 PRO B O 1
ATOM 8728 N N . PHE B 1 165 ? 14.258 47.688 17.375 1 96.88 165 PHE B N 1
ATOM 8729 C CA . PHE B 1 165 ? 14.695 47.812 15.984 1 96.88 165 PHE B CA 1
ATOM 8730 C C . PHE B 1 165 ? 15.898 48.719 15.875 1 96.88 165 PHE B C 1
ATOM 8732 O O . PHE B 1 165 ? 16.859 48.438 15.164 1 96.88 165 PHE B O 1
ATOM 8739 N N . GLY B 1 166 ? 15.914 49.812 16.594 1 94.31 166 GLY B N 1
ATOM 8740 C CA . GLY B 1 166 ? 17.016 50.781 16.578 1 94.31 166 GLY B CA 1
ATOM 8741 C C . GLY B 1 166 ? 18.312 50.188 17.094 1 94.31 166 GLY B C 1
ATOM 8742 O O . GLY B 1 166 ? 19.391 50.562 16.609 1 94.31 166 GLY B O 1
ATOM 8743 N N . VAL B 1 167 ? 18.188 49.312 18.031 1 95.88 167 VAL B N 1
ATOM 8744 C CA . VAL B 1 167 ? 19.375 48.656 18.578 1 95.88 167 VAL B CA 1
ATOM 8745 C C . VAL B 1 167 ? 19.969 47.719 17.531 1 95.88 167 VAL B C 1
ATOM 8747 O O . VAL B 1 167 ? 21.188 47.656 17.375 1 95.88 167 VAL B O 1
ATOM 8750 N N . VAL B 1 168 ? 19.125 47 16.828 1 97.75 168 VAL B N 1
ATOM 8751 C CA . VAL B 1 168 ? 19.609 46.125 15.773 1 97.75 168 VAL B CA 1
ATOM 8752 C C . VAL B 1 168 ? 20.344 46.938 14.711 1 97.75 168 VAL B C 1
ATOM 8754 O O . VAL B 1 168 ? 21.406 46.562 14.25 1 97.75 168 VAL B O 1
ATOM 8757 N N . THR B 1 169 ? 19.734 48.094 14.383 1 96.62 169 THR B N 1
ATOM 8758 C CA . THR B 1 169 ? 20.344 49 13.406 1 96.62 169 THR B CA 1
ATOM 8759 C C . THR B 1 169 ? 21.703 49.5 13.891 1 96.62 169 THR B C 1
ATOM 8761 O O . THR B 1 169 ? 22.672 49.5 13.125 1 96.62 169 THR B O 1
ATOM 8764 N N . GLY B 1 170 ? 21.75 49.906 15.109 1 96.19 170 GLY B N 1
ATOM 8765 C CA . GLY B 1 170 ? 23 50.406 15.68 1 96.19 170 GLY B CA 1
ATOM 8766 C C . GLY B 1 170 ? 24.094 49.344 15.703 1 96.19 170 GLY B C 1
ATOM 8767 O O . GLY B 1 170 ? 25.25 49.625 15.367 1 96.19 170 GLY B O 1
ATOM 8768 N N . LYS B 1 171 ? 23.75 48.156 16.062 1 97.25 171 LYS B N 1
ATOM 8769 C CA . LYS B 1 171 ? 24.719 47.062 16.125 1 97.25 171 LYS B CA 1
ATOM 8770 C C . LYS B 1 171 ? 25.203 46.688 14.734 1 97.25 171 LYS B C 1
ATOM 8772 O O . LYS B 1 171 ? 26.375 46.344 14.555 1 97.25 171 LYS B O 1
ATOM 8777 N N . LEU B 1 172 ? 24.328 46.688 13.781 1 97.31 172 LEU B N 1
ATOM 8778 C CA . LEU B 1 172 ? 24.719 46.406 12.406 1 97.31 172 LEU B CA 1
ATOM 8779 C C . LEU B 1 172 ? 25.656 47.469 11.875 1 97.31 172 LEU B C 1
ATOM 8781 O O . LEU B 1 172 ? 26.625 47.156 11.164 1 97.31 172 LEU B O 1
ATOM 8785 N N . ARG B 1 173 ? 25.375 48.719 12.25 1 96.12 173 ARG B N 1
ATOM 8786 C CA . ARG B 1 173 ? 26.234 49.812 11.828 1 96.12 173 ARG B CA 1
ATOM 8787 C C . ARG B 1 173 ? 27.641 49.688 12.422 1 96.12 173 ARG B C 1
ATOM 8789 O O . ARG B 1 173 ? 28.641 50 11.758 1 96.12 173 ARG B O 1
ATOM 8796 N N . ALA B 1 174 ? 27.656 49.219 13.609 1 96.81 174 ALA B N 1
ATOM 8797 C CA . ALA B 1 174 ? 28.938 49.031 14.289 1 96.81 174 ALA B CA 1
ATOM 8798 C C . ALA B 1 174 ? 29.719 47.875 13.672 1 96.81 174 ALA B C 1
ATOM 8800 O O . ALA B 1 174 ? 30.938 47.969 13.5 1 96.81 174 ALA B O 1
ATOM 8801 N N . GLU B 1 175 ? 29.047 46.781 13.359 1 96.44 175 GLU B N 1
ATOM 8802 C CA . GLU B 1 175 ? 29.688 45.562 12.836 1 96.44 175 GLU B CA 1
ATOM 8803 C C . GLU B 1 175 ? 30.094 45.75 11.375 1 96.44 175 GLU B C 1
ATOM 8805 O O . GLU B 1 175 ? 31.078 45.188 10.914 1 96.44 175 GLU B O 1
ATOM 8810 N N . PHE B 1 176 ? 29.266 46.594 10.672 1 96.12 176 PHE B N 1
ATOM 8811 C CA . PHE B 1 176 ? 29.516 46.844 9.258 1 96.12 176 PHE B CA 1
ATOM 8812 C C . PHE B 1 176 ? 29.578 48.312 8.945 1 96.12 176 PHE B C 1
ATOM 8814 O O . PHE B 1 176 ? 28.734 48.844 8.219 1 96.12 176 PHE B O 1
ATOM 8821 N N . PRO B 1 177 ? 30.625 49 9.227 1 91.5 177 PRO B N 1
ATOM 8822 C CA . PRO B 1 177 ? 30.719 50.469 9.141 1 91.5 177 PRO B CA 1
ATOM 8823 C C . PRO B 1 177 ? 30.703 50.969 7.695 1 91.5 177 PRO B C 1
ATOM 8825 O O . PRO B 1 177 ? 30.375 52.125 7.445 1 91.5 177 PRO B O 1
ATOM 8828 N N . GLY B 1 178 ? 30.969 50.156 6.738 1 92.12 178 GLY B N 1
ATOM 8829 C CA . GLY B 1 178 ? 30.984 50.562 5.348 1 92.12 178 GLY B CA 1
ATOM 8830 C C . GLY B 1 178 ? 29.594 50.688 4.742 1 92.12 178 GLY B C 1
ATOM 8831 O O . GLY B 1 178 ? 29.422 51.281 3.686 1 92.12 178 GLY B O 1
ATOM 8832 N N . ALA B 1 179 ? 28.625 50.156 5.398 1 91.56 179 ALA B N 1
ATOM 8833 C CA . ALA B 1 179 ? 27.266 50.156 4.859 1 91.56 179 ALA B CA 1
ATOM 8834 C C . ALA B 1 179 ? 26.516 51.438 5.277 1 91.56 179 ALA B C 1
ATOM 8836 O O . ALA B 1 179 ? 26.578 51.844 6.441 1 91.56 179 ALA B O 1
ATOM 8837 N N . ALA B 1 180 ? 25.797 52.062 4.316 1 93.25 180 ALA B N 1
ATOM 8838 C CA . ALA B 1 180 ? 24.969 53.219 4.621 1 93.25 180 ALA B CA 1
ATOM 8839 C C . ALA B 1 180 ? 23.812 52.844 5.543 1 93.25 180 ALA B C 1
ATOM 8841 O O . ALA B 1 180 ? 23.266 51.75 5.445 1 93.25 180 ALA B O 1
ATOM 8842 N N . THR B 1 181 ? 23.516 53.781 6.328 1 90.62 181 THR B N 1
ATOM 8843 C CA . THR B 1 181 ? 22.438 53.562 7.285 1 90.62 181 THR B CA 1
ATOM 8844 C C . THR B 1 181 ? 21.125 53.25 6.562 1 90.62 181 THR B C 1
ATOM 8846 O O . THR B 1 181 ? 20.375 52.375 6.996 1 90.62 181 THR B O 1
ATOM 8849 N N . ALA B 1 182 ? 20.906 53.812 5.484 1 91.69 182 ALA B N 1
ATOM 8850 C CA . ALA B 1 182 ? 19.688 53.625 4.707 1 91.69 182 ALA B CA 1
ATOM 8851 C C . ALA B 1 182 ? 19.609 52.188 4.184 1 91.69 182 ALA B C 1
ATOM 8853 O O . ALA B 1 182 ? 18.531 51.594 4.113 1 91.69 182 ALA B O 1
ATOM 8854 N N . ARG B 1 183 ? 20.672 51.719 3.861 1 94.38 183 ARG B N 1
ATOM 8855 C CA . ARG B 1 183 ? 20.734 50.375 3.363 1 94.38 183 ARG B CA 1
ATOM 8856 C C . ARG B 1 183 ? 20.453 49.375 4.48 1 94.38 183 ARG B C 1
ATOM 8858 O O . ARG B 1 183 ? 19.734 48.375 4.27 1 94.38 183 ARG B O 1
ATOM 8865 N N . ILE B 1 184 ? 21.062 49.594 5.547 1 94.88 184 ILE B N 1
ATOM 8866 C CA . ILE B 1 184 ? 20.859 48.75 6.711 1 94.88 184 ILE B CA 1
ATOM 8867 C C . ILE B 1 184 ? 19.375 48.719 7.082 1 94.88 184 ILE B C 1
ATOM 8869 O O . ILE B 1 184 ? 18.781 47.656 7.285 1 94.88 184 ILE B O 1
ATOM 8873 N N . GLU B 1 185 ? 18.797 49.906 7.137 1 93.62 185 GLU B N 1
ATOM 8874 C CA . GLU B 1 185 ? 17.391 50.031 7.469 1 93.62 185 GLU B CA 1
ATOM 8875 C C . GLU B 1 185 ? 16.516 49.344 6.41 1 93.62 185 GLU B C 1
ATOM 8877 O O . GLU B 1 185 ? 15.492 48.719 6.734 1 93.62 185 GLU B O 1
ATOM 8882 N N . GLY B 1 186 ? 16.969 49.469 5.242 1 93.81 186 GLY B N 1
ATOM 8883 C CA . GLY B 1 186 ? 16.266 48.812 4.16 1 93.81 186 GLY B CA 1
ATOM 8884 C C . GLY B 1 186 ? 16.25 47.312 4.293 1 93.81 186 GLY B C 1
ATOM 8885 O O . GLY B 1 186 ? 15.211 46.656 4.098 1 93.81 186 GLY B O 1
ATOM 8886 N N . VAL B 1 187 ? 17.344 46.719 4.617 1 95.19 187 VAL B N 1
ATOM 8887 C CA . VAL B 1 187 ? 17.453 45.281 4.793 1 95.19 187 VAL B CA 1
ATOM 8888 C C . VAL B 1 187 ? 16.562 44.844 5.957 1 95.19 187 VAL B C 1
ATOM 8890 O O . VAL B 1 187 ? 15.867 43.812 5.855 1 95.19 187 VAL B O 1
ATOM 8893 N N . LEU B 1 188 ? 16.641 45.531 6.98 1 96.44 188 LEU B N 1
ATOM 8894 C CA . LEU B 1 188 ? 15.852 45.188 8.156 1 96.44 188 LEU B CA 1
ATOM 8895 C C . LEU B 1 188 ? 14.359 45.281 7.855 1 96.44 188 LEU B C 1
ATOM 8897 O O . LEU B 1 188 ? 13.57 44.469 8.297 1 96.44 188 LEU B O 1
ATOM 8901 N N . ALA B 1 189 ? 14 46.312 7.137 1 95.88 189 ALA B N 1
ATOM 8902 C CA . ALA B 1 189 ? 12.602 46.469 6.734 1 95.88 189 ALA B CA 1
ATOM 8903 C C . ALA B 1 189 ? 12.148 45.312 5.855 1 95.88 189 ALA B C 1
ATOM 8905 O O . ALA B 1 189 ? 11.016 44.844 5.965 1 95.88 189 ALA B O 1
ATOM 8906 N N . GLU B 1 190 ? 12.992 44.875 5.043 1 95.19 190 GLU B N 1
ATOM 8907 C CA . GLU B 1 190 ? 12.695 43.75 4.191 1 95.19 190 GLU B CA 1
ATOM 8908 C C . GLU B 1 190 ? 12.508 42.469 5.02 1 95.19 190 GLU B C 1
ATOM 8910 O O . GLU B 1 190 ? 11.648 41.656 4.711 1 95.19 190 GLU B O 1
ATOM 8915 N N . LEU B 1 191 ? 13.352 42.312 6.012 1 96.75 191 LEU B N 1
ATOM 8916 C CA . LEU B 1 191 ? 13.234 41.156 6.887 1 96.75 191 LEU B CA 1
ATOM 8917 C C . LEU B 1 191 ? 11.898 41.156 7.617 1 96.75 191 LEU B C 1
ATOM 8919 O O . LEU B 1 191 ? 11.305 40.094 7.832 1 96.75 191 LEU B O 1
ATOM 8923 N N . VAL B 1 192 ? 11.422 42.281 7.957 1 96.12 192 VAL B N 1
ATOM 8924 C CA . VAL B 1 192 ? 10.109 42.406 8.594 1 96.12 192 VAL B CA 1
ATOM 8925 C C . VAL B 1 192 ? 9.016 42.094 7.582 1 96.12 192 VAL B C 1
ATOM 8927 O O . VAL B 1 192 ? 8.094 41.312 7.879 1 96.12 192 VAL B O 1
ATOM 8930 N N . ALA B 1 193 ? 9.188 42.625 6.391 1 93.31 193 ALA B N 1
ATOM 8931 C CA . ALA B 1 193 ? 8.188 42.438 5.34 1 93.31 193 ALA B CA 1
ATOM 8932 C C . ALA B 1 193 ? 8.047 40.938 4.98 1 93.31 193 ALA B C 1
ATOM 8934 O O . ALA B 1 193 ? 6.945 40.469 4.664 1 93.31 193 ALA B O 1
ATOM 8935 N N . HIS B 1 194 ? 9.156 40.219 5.102 1 92.69 194 HIS B N 1
ATOM 8936 C CA . HIS B 1 194 ? 9.141 38.844 4.707 1 92.69 194 HIS B CA 1
ATOM 8937 C C . HIS B 1 194 ? 8.945 37.906 5.91 1 92.69 194 HIS B C 1
ATOM 8939 O O . HIS B 1 194 ? 8.977 36.688 5.777 1 92.69 194 HIS B O 1
ATOM 8945 N N . GLY B 1 195 ? 8.789 38.469 7.02 1 93.19 195 GLY B N 1
ATOM 8946 C CA . GLY B 1 195 ? 8.422 37.719 8.195 1 93.19 195 GLY B CA 1
ATOM 8947 C C . GLY B 1 195 ? 9.617 37.094 8.906 1 93.19 195 GLY B C 1
ATOM 8948 O O . GLY B 1 195 ? 9.453 36.281 9.797 1 93.19 195 GLY B O 1
ATOM 8949 N N . ALA B 1 196 ? 10.836 37.438 8.469 1 96.31 196 ALA B N 1
ATOM 8950 C CA . ALA B 1 196 ? 12.031 36.938 9.148 1 96.31 196 ALA B CA 1
ATOM 8951 C C . ALA B 1 196 ? 12.195 37.625 10.516 1 96.31 196 ALA B C 1
ATOM 8953 O O . ALA B 1 196 ? 12.734 37 11.445 1 96.31 196 ALA B O 1
ATOM 8954 N N . LEU B 1 197 ? 11.805 38.844 10.562 1 97.06 197 LEU B N 1
ATOM 8955 C CA . LEU B 1 197 ? 11.68 39.562 11.82 1 97.06 197 LEU B CA 1
ATOM 8956 C C . LEU B 1 197 ? 10.219 39.875 12.133 1 97.06 197 LEU B C 1
ATOM 8958 O O . LEU B 1 197 ? 9.453 40.25 11.25 1 97.06 197 LEU B O 1
ATOM 8962 N N . ILE B 1 198 ? 9.844 39.656 13.359 1 96.75 198 ILE B N 1
ATOM 8963 C CA . ILE B 1 198 ? 8.469 39.875 13.797 1 96.75 198 ILE B CA 1
ATOM 8964 C C . ILE B 1 198 ? 8.414 41.062 14.758 1 96.75 198 ILE B C 1
ATOM 8966 O O . ILE B 1 198 ? 9.164 41.094 15.742 1 96.75 198 ILE B O 1
ATOM 8970 N N . THR B 1 199 ? 7.492 41.969 14.508 1 97.69 199 THR B N 1
ATOM 8971 C CA . THR B 1 199 ? 7.426 43.156 15.328 1 97.69 199 THR B CA 1
ATOM 8972 C C . THR B 1 199 ? 6.594 42.938 16.578 1 97.69 199 THR B C 1
ATOM 8974 O O . THR B 1 199 ? 5.824 41.969 16.641 1 97.69 199 THR B O 1
ATOM 8977 N N . SER B 1 200 ? 6.703 43.812 17.516 1 97.56 200 SER B N 1
ATOM 8978 C CA . SER B 1 200 ? 5.98 43.75 18.781 1 97.56 200 SER B CA 1
ATOM 8979 C C . SER B 1 200 ? 4.504 44.094 18.594 1 97.56 200 SER B C 1
ATOM 8981 O O . SER B 1 200 ? 3.703 43.938 19.516 1 97.56 200 SER B O 1
ATOM 8983 N N . LEU B 1 201 ? 4.113 44.5 17.375 1 97.69 201 LEU B N 1
ATOM 8984 C CA . LEU B 1 201 ? 2.719 44.844 17.141 1 97.69 201 LEU B CA 1
ATOM 8985 C C . LEU B 1 201 ? 1.839 43.594 17.094 1 97.69 201 LEU B C 1
ATOM 8987 O O . LEU B 1 201 ? 0.62 43.688 17.25 1 97.69 201 LEU B O 1
ATOM 8991 N N . ARG B 1 202 ? 2.385 42.562 16.844 1 95.38 202 ARG B N 1
ATOM 8992 C CA . ARG B 1 202 ? 1.632 41.312 16.672 1 95.38 202 ARG B CA 1
ATOM 8993 C C . ARG B 1 202 ? 1.488 40.562 17.984 1 95.38 202 ARG B C 1
ATOM 8995 O O . ARG B 1 202 ? 2.475 40.062 18.547 1 95.38 202 ARG B O 1
ATOM 9002 N N . ALA B 1 203 ? 0.278 40.375 18.391 1 95.12 203 ALA B N 1
ATOM 9003 C CA . ALA B 1 203 ? 0.013 39.688 19.656 1 95.12 203 ALA B CA 1
ATOM 9004 C C . ALA B 1 203 ? 0.192 38.188 19.516 1 95.12 203 ALA B C 1
ATOM 9006 O O . ALA B 1 203 ? -0.192 37.594 18.5 1 95.12 203 ALA B O 1
ATOM 9007 N N . PRO B 1 204 ? 0.834 37.531 20.531 1 94.44 204 PRO B N 1
ATOM 9008 C CA . PRO B 1 204 ? 0.823 36.062 20.531 1 94.44 204 PRO B CA 1
ATOM 9009 C C . PRO B 1 204 ? -0.588 35.469 20.594 1 94.44 204 PRO B C 1
ATOM 9011 O O . PRO B 1 204 ? -1.526 36.188 20.984 1 94.44 204 PRO B O 1
ATOM 9014 N N . ALA B 1 205 ? -0.728 34.25 20.203 1 94.19 205 ALA B N 1
ATOM 9015 C CA . ALA B 1 205 ? -2.033 33.594 20.125 1 94.19 205 ALA B CA 1
ATOM 9016 C C . ALA B 1 205 ? -2.629 33.375 21.516 1 94.19 205 ALA B C 1
ATOM 9018 O O . ALA B 1 205 ? -3.836 33.188 21.656 1 94.19 205 ALA B O 1
ATOM 9019 N N . THR B 1 206 ? -1.833 33.438 22.562 1 93.56 206 THR B N 1
ATOM 9020 C CA . THR B 1 206 ? -2.316 33.25 23.922 1 93.56 206 THR B CA 1
ATOM 9021 C C . THR B 1 206 ? -2.844 34.531 24.516 1 93.56 206 THR B C 1
ATOM 9023 O O . THR B 1 206 ? -3.273 34.562 25.672 1 93.56 206 THR B O 1
ATOM 9026 N N . GLU B 1 207 ? -2.719 35.625 23.734 1 92.12 207 GLU B N 1
ATOM 9027 C CA . GLU B 1 207 ? -3.303 36.906 24.156 1 92.12 207 GLU B CA 1
ATOM 9028 C C . GLU B 1 207 ? -4.75 37.031 23.688 1 92.12 207 GLU B C 1
ATOM 9030 O O . GLU B 1 207 ? -5.008 37.219 22.5 1 92.12 207 GLU B O 1
ATOM 9035 N N . PRO B 1 208 ? -5.699 37.031 24.594 1 89 208 PRO B N 1
ATOM 9036 C CA . PRO B 1 208 ? -7.109 37 24.188 1 89 208 PRO B CA 1
ATOM 9037 C C . PRO B 1 208 ? -7.582 38.312 23.594 1 89 208 PRO B C 1
ATOM 9039 O O . PRO B 1 208 ? -8.594 38.344 22.891 1 89 208 PRO B O 1
ATOM 9042 N N . ASP B 1 209 ? -6.914 39.469 23.875 1 91.62 209 ASP B N 1
ATOM 9043 C CA . ASP B 1 209 ? -7.309 40.781 23.344 1 91.62 209 ASP B CA 1
ATOM 9044 C C . ASP B 1 209 ? -6.191 41.406 22.5 1 91.62 209 ASP B C 1
ATOM 9046 O O . ASP B 1 209 ? -5.438 42.25 22.984 1 91.62 209 ASP B O 1
ATOM 9050 N N . PRO B 1 210 ? -6.242 41.188 21.312 1 94.44 210 PRO B N 1
ATOM 9051 C CA . PRO B 1 210 ? -5.141 41.625 20.453 1 94.44 210 PRO B CA 1
ATOM 9052 C C . PRO B 1 210 ? -5.156 43.125 20.219 1 94.44 210 PRO B C 1
ATOM 9054 O O . PRO B 1 210 ? -4.113 43.75 19.953 1 94.44 210 PRO B O 1
ATOM 9057 N N . LEU B 1 211 ? -6.332 43.75 20.297 1 95.25 211 LEU B N 1
ATOM 9058 C CA . LEU B 1 211 ? -6.395 45.188 20.141 1 95.25 211 LEU B CA 1
ATOM 9059 C C . LEU B 1 211 ? -5.727 45.906 21.312 1 95.25 211 LEU B C 1
ATOM 9061 O O . LEU B 1 211 ? -4.961 46.844 21.125 1 95.25 211 LEU B O 1
ATOM 9065 N N . ALA B 1 212 ? -6.047 45.438 22.453 1 95.31 212 ALA B N 1
ATOM 9066 C CA . ALA B 1 212 ? -5.391 46 23.641 1 95.31 212 ALA B CA 1
ATOM 9067 C C . ALA B 1 212 ? -3.877 45.812 23.547 1 95.31 212 ALA B C 1
ATOM 9069 O O . ALA B 1 212 ? -3.127 46.719 23.938 1 95.31 212 ALA B O 1
ATOM 9070 N N . HIS B 1 213 ? -3.467 44.75 23.141 1 95.88 213 HIS B N 1
ATOM 9071 C CA . HIS B 1 213 ? -2.041 44.5 22.953 1 95.88 213 HIS B CA 1
ATOM 9072 C C . HIS B 1 213 ? -1.438 45.5 21.953 1 95.88 213 HIS B C 1
ATOM 9074 O O . HIS B 1 213 ? -0.365 46.062 22.203 1 95.88 213 HIS B O 1
ATOM 9080 N N . LEU B 1 214 ? -2.1 45.656 20.828 1 97.56 214 LEU B N 1
ATOM 9081 C CA . LEU B 1 214 ? -1.628 46.562 19.781 1 97.56 214 LEU B CA 1
ATOM 9082 C C . LEU B 1 214 ? -1.499 48 20.312 1 97.56 214 LEU B C 1
ATOM 9084 O O . LEU B 1 214 ? -0.482 48.656 20.094 1 97.56 214 LEU B O 1
ATOM 9088 N N . LEU B 1 215 ? -2.475 48.406 21.047 1 97.44 215 LEU B N 1
ATOM 9089 C CA . LEU B 1 215 ? -2.475 49.75 21.609 1 97.44 215 LEU B CA 1
ATOM 9090 C C . LEU B 1 215 ? -1.335 49.938 22.609 1 97.44 215 LEU B C 1
ATOM 9092 O O . LEU B 1 215 ? -0.628 50.938 22.578 1 97.44 215 LEU B O 1
ATOM 9096 N N . ALA B 1 216 ? -1.185 48.969 23.406 1 97.06 216 ALA B N 1
ATOM 9097 C CA . ALA B 1 216 ? -0.103 49 24.391 1 97.06 216 ALA B CA 1
ATOM 9098 C C . ALA B 1 216 ? 1.258 49.062 23.703 1 97.06 216 ALA B C 1
ATOM 9100 O O . ALA B 1 216 ? 2.143 49.812 24.125 1 97.06 216 ALA B O 1
ATOM 9101 N N . ALA B 1 217 ? 1.447 48.312 22.688 1 97.25 217 ALA B N 1
ATOM 9102 C CA . ALA B 1 217 ? 2.703 48.281 21.953 1 97.25 217 ALA B CA 1
ATOM 9103 C C . ALA B 1 217 ? 2.973 49.625 21.281 1 97.25 217 ALA B C 1
ATOM 9105 O O . ALA B 1 217 ? 4.109 50.094 21.266 1 97.25 217 ALA B O 1
ATOM 9106 N N . LEU B 1 218 ? 1.962 50.219 20.719 1 97.88 218 LEU B N 1
ATOM 9107 C CA . LEU B 1 218 ? 2.094 51.5 20.047 1 97.88 218 LEU B CA 1
ATOM 9108 C C . LEU B 1 218 ? 2.412 52.625 21.047 1 97.88 218 LEU B C 1
ATOM 9110 O O . LEU B 1 218 ? 3.219 53.5 20.766 1 97.88 218 LEU B O 1
ATOM 9114 N N . GLU B 1 219 ? 1.795 52.531 22.156 1 97 219 GLU B N 1
ATOM 9115 C CA . GLU B 1 219 ? 2.068 53.531 23.203 1 97 219 GLU B CA 1
ATOM 9116 C C . GLU B 1 219 ? 3.51 53.406 23.688 1 97 219 GLU B C 1
ATOM 9118 O O . GLU B 1 219 ? 4.191 54.438 23.859 1 97 219 GLU B O 1
ATOM 9123 N N . LYS B 1 220 ? 3.863 52.25 23.953 1 96.19 220 LYS B N 1
ATOM 9124 C CA . LYS B 1 220 ? 5.234 52.031 24.391 1 96.19 220 LYS B CA 1
ATOM 9125 C C . LYS B 1 220 ? 6.238 52.531 23.359 1 96.19 220 LYS B C 1
ATOM 9127 O O . LYS B 1 220 ? 7.301 53.062 23.734 1 96.19 220 LYS B O 1
ATOM 9132 N N . ALA B 1 221 ? 5.914 52.469 22.125 1 97.12 221 ALA B N 1
ATOM 9133 C CA . ALA B 1 221 ? 6.801 52.875 21.031 1 97.12 221 ALA B CA 1
ATOM 9134 C C . ALA B 1 221 ? 6.711 54.375 20.797 1 97.12 221 ALA B C 1
ATOM 9136 O O . ALA B 1 221 ? 7.453 54.938 19.969 1 97.12 221 ALA B O 1
ATOM 9137 N N . GLY B 1 222 ? 5.914 55.094 21.453 1 96.56 222 GLY B N 1
ATOM 9138 C CA . GLY B 1 222 ? 5.727 56.5 21.25 1 96.56 222 GLY B CA 1
ATOM 9139 C C . GLY B 1 222 ? 5.156 56.844 19.875 1 96.56 222 GLY B C 1
ATOM 9140 O O . GLY B 1 222 ? 5.633 57.75 19.203 1 96.56 222 GLY B O 1
ATOM 9141 N N . ALA B 1 223 ? 4.168 56.031 19.484 1 96.69 223 ALA B N 1
ATOM 9142 C CA . ALA B 1 223 ? 3.586 56.188 18.156 1 96.69 223 ALA B CA 1
ATOM 9143 C C . ALA B 1 223 ? 2.922 57.562 18.016 1 96.69 223 ALA B C 1
ATOM 9145 O O . ALA B 1 223 ? 2.766 58.062 16.906 1 96.69 223 ALA B O 1
ATOM 9146 N N . ASP B 1 224 ? 2.531 58.188 19.094 1 94.88 224 ASP B N 1
ATOM 9147 C CA . ASP B 1 224 ? 1.899 59.5 19.078 1 94.88 224 ASP B CA 1
ATOM 9148 C C . ASP B 1 224 ? 2.877 60.562 18.594 1 94.88 224 ASP B C 1
ATOM 9150 O O . ASP B 1 224 ? 2.463 61.656 18.188 1 94.88 224 ASP B O 1
ATOM 9154 N N . GLN B 1 225 ? 4.105 60.25 18.609 1 96.12 225 GLN B N 1
ATOM 9155 C CA . GLN B 1 225 ? 5.137 61.219 18.188 1 96.12 225 GLN B CA 1
ATOM 9156 C C . GLN B 1 225 ? 5.473 61.062 16.719 1 96.12 225 GLN B C 1
ATOM 9158 O O . GLN B 1 225 ? 6.273 61.812 16.172 1 96.12 225 GLN B O 1
ATOM 9163 N N . VAL B 1 226 ? 4.91 60.094 16.078 1 96.69 226 VAL B N 1
ATOM 9164 C CA . VAL B 1 226 ? 5.066 59.875 14.648 1 96.69 226 VAL B CA 1
ATOM 9165 C C . VAL B 1 226 ? 3.779 60.25 13.922 1 96.69 226 VAL B C 1
ATOM 9167 O O . VAL B 1 226 ? 2.781 59.531 14 1 96.69 226 VAL B O 1
ATOM 9170 N N . PRO B 1 227 ? 3.801 61.281 13.219 1 94.06 227 PRO B N 1
ATOM 9171 C CA . PRO B 1 227 ? 2.559 61.875 12.695 1 94.06 227 PRO B CA 1
ATOM 9172 C C . PRO B 1 227 ? 1.685 60.844 11.984 1 94.06 227 PRO B C 1
ATOM 9174 O O . PRO B 1 227 ? 0.5 60.719 12.297 1 94.06 227 PRO B O 1
ATOM 9177 N N . GLU B 1 228 ? 2.283 60.062 11.07 1 92.81 228 GLU B N 1
ATOM 9178 C CA . GLU B 1 228 ? 1.513 59.094 10.32 1 92.81 228 GLU B CA 1
ATOM 9179 C C . GLU B 1 228 ? 0.937 58.031 11.234 1 92.81 228 GLU B C 1
ATOM 9181 O O . GLU B 1 228 ? -0.191 57.562 11.031 1 92.81 228 GLU B O 1
ATOM 9186 N N . ALA B 1 229 ? 1.621 57.562 12.234 1 95.75 229 ALA B N 1
ATOM 9187 C CA . ALA B 1 229 ? 1.194 56.531 13.172 1 95.75 229 ALA B CA 1
ATOM 9188 C C . ALA B 1 229 ? 0.223 57.094 14.203 1 95.75 229 ALA B C 1
ATOM 9190 O O . ALA B 1 229 ? -0.649 56.375 14.703 1 95.75 229 ALA B O 1
ATOM 9191 N N . ALA B 1 230 ? 0.375 58.375 14.484 1 95.69 230 ALA B N 1
ATOM 9192 C CA . ALA B 1 230 ? -0.469 59.031 15.484 1 95.69 230 ALA B CA 1
ATOM 9193 C C . ALA B 1 230 ? -1.932 59.031 15.047 1 95.69 230 ALA B C 1
ATOM 9195 O O . ALA B 1 230 ? -2.832 58.875 15.875 1 95.69 230 ALA B O 1
ATOM 9196 N N . GLU B 1 231 ? -2.145 59.25 13.773 1 91.94 231 GLU B N 1
ATOM 9197 C CA . GLU B 1 231 ? -3.504 59.25 13.242 1 91.94 231 GLU B CA 1
ATOM 9198 C C . GLU B 1 231 ? -4.137 57.875 13.383 1 91.94 231 GLU B C 1
ATOM 9200 O O . GLU B 1 231 ? -5.289 57.75 13.805 1 91.94 231 GLU B O 1
ATOM 9205 N N . VAL B 1 232 ? -3.377 56.875 12.992 1 93.56 232 VAL B N 1
ATOM 9206 C CA . VAL B 1 232 ? -3.865 55.5 13.086 1 93.56 232 VAL B CA 1
ATOM 9207 C C . VAL B 1 232 ? -4.117 55.156 14.555 1 93.56 232 VAL B C 1
ATOM 9209 O O . VAL B 1 232 ? -5.109 54.5 14.875 1 93.56 232 VAL B O 1
ATOM 9212 N N . LEU B 1 233 ? -3.234 55.531 15.445 1 95.56 233 LEU B N 1
ATOM 9213 C CA . LEU B 1 233 ? -3.369 55.281 16.875 1 95.56 233 LEU B CA 1
ATOM 9214 C C . LEU B 1 233 ? -4.645 55.906 17.422 1 95.56 233 LEU B C 1
ATOM 9216 O O . LEU B 1 233 ? -5.348 55.281 18.234 1 95.56 233 LEU B O 1
ATOM 9220 N N . ALA B 1 234 ? -4.945 57.094 17 1 93.12 234 ALA B N 1
ATOM 9221 C CA . ALA B 1 234 ? -6.168 57.781 17.422 1 93.12 234 ALA B CA 1
ATOM 9222 C C . ALA B 1 234 ? -7.406 57 16.984 1 93.12 234 ALA B C 1
ATOM 9224 O O . ALA B 1 234 ? -8.367 56.844 17.75 1 93.12 234 ALA B O 1
ATOM 9225 N N . ASP B 1 235 ? -7.352 56.562 15.766 1 90.12 235 ASP B N 1
ATOM 9226 C CA . ASP B 1 235 ? -8.453 55.781 15.25 1 90.12 235 ASP B CA 1
ATOM 9227 C C . ASP B 1 235 ? -8.617 54.469 16.047 1 90.12 235 ASP B C 1
ATOM 9229 O O . ASP B 1 235 ? -9.742 54.062 16.328 1 90.12 235 ASP B O 1
ATOM 9233 N N . LEU B 1 236 ? -7.523 53.812 16.344 1 94.19 236 LEU B N 1
ATOM 9234 C CA . LEU B 1 236 ? -7.547 52.594 17.109 1 94.19 236 LEU B CA 1
ATOM 9235 C C . LEU B 1 236 ? -8.102 52.812 18.516 1 94.19 236 LEU B C 1
ATOM 9237 O O . LEU B 1 236 ? -8.867 52 19.031 1 94.19 236 LEU B O 1
ATOM 9241 N N . ARG B 1 237 ? -7.75 53.875 19.109 1 94.25 237 ARG B N 1
ATOM 9242 C CA . ARG B 1 237 ? -8.266 54.25 20.422 1 94.25 237 ARG B CA 1
ATOM 9243 C C . ARG B 1 237 ? -9.773 54.5 20.375 1 94.25 237 ARG B C 1
ATOM 9245 O O . ARG B 1 237 ? -10.508 54.094 21.281 1 94.25 237 ARG B O 1
ATOM 9252 N N . ALA B 1 238 ? -10.148 55.125 19.328 1 90.56 238 ALA B N 1
ATOM 9253 C CA . ALA B 1 238 ? -11.578 55.375 19.141 1 90.56 238 ALA B CA 1
ATOM 9254 C C . ALA B 1 238 ? -12.352 54.062 19.016 1 90.56 238 ALA B C 1
ATOM 9256 O O . ALA B 1 238 ? -13.43 53.938 19.578 1 90.56 238 ALA B O 1
ATOM 9257 N N . ALA B 1 239 ? -11.789 53.219 18.219 1 89.75 239 ALA B N 1
ATOM 9258 C CA . ALA B 1 239 ? -12.414 51.906 18.062 1 89.75 239 ALA B CA 1
ATOM 9259 C C . ALA B 1 239 ? -12.477 51.156 19.391 1 89.75 239 ALA B C 1
ATOM 9261 O O . ALA B 1 239 ? -13.492 50.531 19.703 1 89.75 239 ALA B O 1
ATOM 9262 N N . ASP B 1 240 ? -11.414 51.188 20.141 1 92.94 240 ASP B N 1
ATOM 9263 C CA . ASP B 1 240 ? -11.344 50.5 21.438 1 92.94 240 ASP B CA 1
ATOM 9264 C C . ASP B 1 240 ? -12.383 51.062 22.406 1 92.94 240 ASP B C 1
ATOM 9266 O O . ASP B 1 240 ? -13.039 50.312 23.125 1 92.94 240 ASP B O 1
ATOM 9270 N N . ARG B 1 241 ? -12.547 52.312 22.422 1 91.06 241 ARG B N 1
ATOM 9271 C CA . ARG B 1 241 ? -13.539 52.969 23.266 1 91.06 241 ARG B CA 1
ATOM 9272 C C . ARG B 1 241 ? -14.953 52.562 22.859 1 91.06 241 ARG B C 1
ATOM 9274 O O . ARG B 1 241 ? -15.812 52.312 23.703 1 91.06 241 ARG B O 1
ATOM 9281 N N . ALA B 1 242 ? -15.094 52.594 21.578 1 88.25 242 ALA B N 1
ATOM 9282 C CA . ALA B 1 242 ? -16.406 52.188 21.078 1 88.25 242 ALA B CA 1
ATOM 9283 C C . ALA B 1 242 ? -16.75 50.75 21.438 1 88.25 242 ALA B C 1
ATOM 9285 O O . ALA B 1 242 ? -17.891 50.438 21.797 1 88.25 242 ALA B O 1
ATOM 9286 N N . ILE B 1 243 ? -15.82 49.875 21.359 1 90.44 243 ILE B N 1
ATOM 9287 C CA . ILE B 1 243 ? -16.016 48.469 21.703 1 90.44 243 ILE B CA 1
ATOM 9288 C C . ILE B 1 243 ? -16.297 48.344 23.203 1 90.44 243 ILE B C 1
ATOM 9290 O O . ILE B 1 243 ? -17.188 47.594 23.609 1 90.44 243 ILE B O 1
ATOM 9294 N N . ALA B 1 244 ? -15.5 49 24 1 88.25 244 ALA B N 1
ATOM 9295 C CA . ALA B 1 244 ? -15.711 49 25.438 1 88.25 244 ALA B CA 1
ATOM 9296 C C . ALA B 1 244 ? -17.109 49.5 25.797 1 88.25 244 ALA B C 1
ATOM 9298 O O . ALA B 1 244 ? -17.75 48.969 26.688 1 88.25 244 ALA B O 1
ATOM 9299 N N . ALA B 1 245 ? -17.516 50.531 25.094 1 85.94 245 ALA B N 1
ATOM 9300 C CA . ALA B 1 245 ? -18.844 51.094 25.328 1 85.94 245 ALA B CA 1
ATOM 9301 C C . ALA B 1 245 ? -19.922 50.094 24.969 1 85.94 245 ALA B C 1
ATOM 9303 O O . ALA B 1 245 ? -20.938 49.969 25.672 1 85.94 245 ALA B O 1
ATOM 9304 N N . HIS B 1 246 ? -19.703 49.469 23.938 1 84.31 246 HIS B N 1
ATOM 9305 C CA . HIS B 1 246 ? -20.641 48.438 23.5 1 84.31 246 HIS B CA 1
ATOM 9306 C C . HIS B 1 246 ? -20.719 47.312 24.531 1 84.31 246 HIS B C 1
ATOM 9308 O O . HIS B 1 246 ? -21.797 46.75 24.75 1 84.31 246 HIS B O 1
ATOM 9314 N N . THR B 1 247 ? -19.625 46.906 25.031 1 80.5 247 THR B N 1
ATOM 9315 C CA . THR B 1 247 ? -19.594 45.812 26.016 1 80.5 247 THR B CA 1
ATOM 9316 C C . THR B 1 247 ? -20.391 46.219 27.25 1 80.5 247 THR B C 1
ATOM 9318 O O . THR B 1 247 ? -21.047 45.344 27.844 1 80.5 247 THR B O 1
ATOM 9321 N N . ARG B 1 248 ? -20.359 47.438 27.609 1 79.88 248 ARG B N 1
ATOM 9322 C CA . ARG B 1 248 ? -21.078 47.906 28.781 1 79.88 248 ARG B CA 1
ATOM 9323 C C . ARG B 1 248 ? -22.578 48.031 28.484 1 79.88 248 ARG B C 1
ATOM 9325 O O . ARG B 1 248 ? -23.406 47.688 29.328 1 79.88 248 ARG B O 1
ATOM 9332 N N . SER B 1 249 ? -22.797 48.625 27.344 1 79.75 249 SER B N 1
ATOM 9333 C CA . SER B 1 249 ? -24.188 48.781 26.938 1 79.75 249 SER B CA 1
ATOM 9334 C C . SER B 1 249 ? -24.406 48.375 25.5 1 79.75 249 SER B C 1
ATOM 9336 O O . SER B 1 249 ? -24.453 49.219 24.594 1 79.75 249 SER B O 1
ATOM 9338 N N . PRO B 1 250 ? -24.641 47 25.469 1 70.88 250 PRO B N 1
ATOM 9339 C CA . PRO B 1 250 ? -24.781 46.531 24.094 1 70.88 250 PRO B CA 1
ATOM 9340 C C . PRO B 1 250 ? -26.031 47.094 23.406 1 70.88 250 PRO B C 1
ATOM 9342 O O . PRO B 1 250 ? -27.125 47.062 23.969 1 70.88 250 PRO B O 1
ATOM 9345 N N . SER B 1 251 ? -25.922 47.938 22.422 1 74.12 251 SER B N 1
ATOM 9346 C CA . SER B 1 251 ? -27 48.469 21.625 1 74.12 251 SER B CA 1
ATOM 9347 C C . SER B 1 251 ? -26.625 48.5 20.141 1 74.12 251 SER B C 1
ATOM 9349 O O . SER B 1 251 ? -25.453 48.375 19.797 1 74.12 251 SER B O 1
ATOM 9351 N N . ARG B 1 252 ? -27.578 48.531 19.344 1 76.06 252 ARG B N 1
ATOM 9352 C CA . ARG B 1 252 ? -27.359 48.656 17.906 1 76.06 252 ARG B CA 1
ATOM 9353 C C . ARG B 1 252 ? -26.609 49.969 17.578 1 76.06 252 ARG B C 1
ATOM 9355 O O . ARG B 1 252 ? -25.766 49.969 16.688 1 76.06 252 ARG B O 1
ATOM 9362 N N . ALA B 1 253 ? -26.984 50.969 18.297 1 75.56 253 ALA B N 1
ATOM 9363 C CA . ALA B 1 253 ? -26.328 52.25 18.109 1 75.56 253 ALA B CA 1
ATOM 9364 C C . ALA B 1 253 ? -24.844 52.156 18.438 1 75.56 253 ALA B C 1
ATOM 9366 O O . ALA B 1 253 ? -24 52.719 17.719 1 75.56 253 ALA B O 1
ATOM 9367 N N . ALA B 1 254 ? -24.625 51.438 19.469 1 75 254 ALA B N 1
ATOM 9368 C CA . ALA B 1 254 ? -23.234 51.25 19.875 1 75 254 ALA B CA 1
ATOM 9369 C C . ALA B 1 254 ? -22.453 50.469 18.828 1 75 254 ALA B C 1
ATOM 9371 O O . ALA B 1 254 ? -21.297 50.781 18.531 1 75 254 ALA B O 1
ATOM 9372 N N . ARG B 1 255 ? -23.109 49.562 18.219 1 76.19 255 ARG B N 1
ATOM 9373 C CA . ARG B 1 255 ? -22.453 48.75 17.188 1 76.19 255 ARG B CA 1
ATOM 9374 C C . ARG B 1 255 ? -22.203 49.562 15.93 1 76.19 255 ARG B C 1
ATOM 9376 O O . ARG B 1 255 ? -21.156 49.406 15.281 1 76.19 255 ARG B O 1
ATOM 9383 N N . ALA B 1 256 ? -23.156 50.344 15.594 1 75.5 256 ALA B N 1
ATOM 9384 C CA . ALA B 1 256 ? -22.984 51.25 14.453 1 75.5 256 ALA B CA 1
ATOM 9385 C C . ALA B 1 256 ? -21.812 52.188 14.695 1 75.5 256 ALA B C 1
ATOM 9387 O O . ALA B 1 256 ? -21.062 52.531 13.766 1 75.5 256 ALA B O 1
ATOM 9388 N N . GLU B 1 257 ? -21.688 52.531 15.883 1 77.88 257 GLU B N 1
ATOM 9389 C CA . GLU B 1 257 ? -20.578 53.406 16.25 1 77.88 257 GLU B CA 1
ATOM 9390 C C . GLU B 1 257 ? -19.25 52.688 16.109 1 77.88 257 GLU B C 1
ATOM 9392 O O . GLU B 1 257 ? -18.266 53.312 15.664 1 77.88 257 GLU B O 1
ATOM 9397 N N . ILE B 1 258 ? -19.25 51.5 16.5 1 77.12 258 ILE B N 1
ATOM 9398 C CA . ILE B 1 258 ? -18.031 50.719 16.359 1 77.12 258 ILE B CA 1
ATOM 9399 C C . ILE B 1 258 ? -17.656 50.594 14.875 1 77.12 258 ILE B C 1
ATOM 9401 O O . ILE B 1 258 ? -16.5 50.812 14.516 1 77.12 258 ILE B O 1
ATOM 9405 N N . THR B 1 259 ? -18.656 50.25 14.047 1 73.69 259 THR B N 1
ATOM 9406 C CA . THR B 1 259 ? -18.422 50.062 12.617 1 73.69 259 THR B CA 1
ATOM 9407 C C . THR B 1 259 ? -17.891 51.375 12 1 73.69 259 THR B C 1
ATOM 9409 O O . THR B 1 259 ? -17 51.344 11.148 1 73.69 259 THR B O 1
ATOM 9412 N N . ARG B 1 260 ? -18.344 52.438 12.422 1 74.69 260 ARG B N 1
ATOM 9413 C CA . ARG B 1 260 ? -17.891 53.75 11.93 1 74.69 260 ARG B CA 1
ATOM 9414 C C . ARG B 1 260 ? -16.438 54 12.359 1 74.69 260 ARG B C 1
ATOM 9416 O O . ARG B 1 260 ? -15.633 54.469 11.555 1 74.69 260 ARG B O 1
ATOM 9423 N N . ALA B 1 261 ? -16.281 53.75 13.562 1 72.19 261 ALA B N 1
ATOM 9424 C CA . ALA B 1 261 ? -14.938 53.969 14.086 1 72.19 261 ALA B CA 1
ATOM 9425 C C . ALA B 1 261 ? -13.922 53.094 13.344 1 72.19 261 ALA B C 1
ATOM 9427 O O . ALA B 1 261 ? -12.805 53.562 13.062 1 72.19 261 ALA B O 1
ATOM 9428 N N . MET B 1 262 ? -14.359 51.969 12.984 1 76.12 262 MET B N 1
ATOM 9429 C CA . MET B 1 262 ? -13.469 51.031 12.312 1 76.12 262 MET B CA 1
ATOM 9430 C C . MET B 1 262 ? -13.297 51.406 10.844 1 76.12 262 MET B C 1
ATOM 9432 O O . MET B 1 262 ? -12.227 51.219 10.266 1 76.12 262 MET B O 1
ATOM 9436 N N . ALA B 1 263 ? -14.336 51.812 10.234 1 71.06 263 ALA B N 1
ATOM 9437 C CA . ALA B 1 263 ? -14.297 52.219 8.836 1 71.06 263 ALA B CA 1
ATOM 9438 C C . ALA B 1 263 ? -13.328 53.375 8.633 1 71.06 263 ALA B C 1
ATOM 9440 O O . ALA B 1 263 ? -12.773 53.562 7.543 1 71.06 263 ALA B O 1
ATOM 9441 N N . ALA B 1 264 ? -13.219 54.094 9.641 1 64.81 264 ALA B N 1
ATOM 9442 C CA . ALA B 1 264 ? -12.336 55.25 9.539 1 64.81 264 ALA B CA 1
ATOM 9443 C C . ALA B 1 264 ? -10.898 54.812 9.273 1 64.81 264 ALA B C 1
ATOM 9445 O O . ALA B 1 264 ? -10.125 55.562 8.656 1 64.81 264 ALA B O 1
ATOM 9446 N N . THR B 1 265 ? -10.633 53.688 9.789 1 63.03 265 THR B N 1
ATOM 9447 C CA . THR B 1 265 ? -9.281 53.156 9.594 1 63.03 265 THR B CA 1
ATOM 9448 C C . THR B 1 265 ? -9.164 52.438 8.25 1 63.03 265 THR B C 1
ATOM 9450 O O . THR B 1 265 ? -8.055 52.219 7.762 1 63.03 265 THR B O 1
ATOM 9453 N N . ASP B 1 266 ? -10.375 51.812 7.777 1 60.47 266 ASP B N 1
ATOM 9454 C CA . ASP B 1 266 ? -10.391 50.938 6.617 1 60.47 266 ASP B CA 1
ATOM 9455 C C . ASP B 1 266 ? -10.148 51.719 5.328 1 60.47 266 ASP B C 1
ATOM 9457 O O . ASP B 1 266 ? -10.852 52.688 5.047 1 60.47 266 ASP B O 1
ATOM 9461 N N . ARG B 1 267 ? -8.93 51.75 4.867 1 52.19 267 ARG B N 1
ATOM 9462 C CA . ARG B 1 267 ? -8.828 52.156 3.471 1 52.19 267 ARG B CA 1
ATOM 9463 C C . ARG B 1 267 ? -9.703 51.281 2.578 1 52.19 267 ARG B C 1
ATOM 9465 O O . ARG B 1 267 ? -10.047 50.156 2.945 1 52.19 267 ARG B O 1
ATOM 9472 N N . PRO B 1 268 ? -10.172 51.719 1.49 1 45.34 268 PRO B N 1
ATOM 9473 C CA . PRO B 1 268 ? -11.117 51.125 0.53 1 45.34 268 PRO B CA 1
ATOM 9474 C C . PRO B 1 268 ? -10.961 49.625 0.383 1 45.34 268 PRO B C 1
ATOM 9476 O O . PRO B 1 268 ? -11.914 48.938 0.012 1 45.34 268 PRO B O 1
ATOM 9479 N N . GLY B 1 269 ? -9.969 48.906 0.524 1 44.03 269 GLY B N 1
ATOM 9480 C CA . GLY B 1 269 ? -9.781 47.562 0.032 1 44.03 269 GLY B CA 1
ATOM 9481 C C . GLY B 1 269 ? -10.312 46.5 0.977 1 44.03 269 GLY B C 1
ATOM 9482 O O . GLY B 1 269 ? -10.25 45.312 0.677 1 44.03 269 GLY B O 1
ATOM 9483 N N . ALA B 1 270 ? -10.547 46.656 2.207 1 50.47 270 ALA B N 1
ATOM 9484 C CA . ALA B 1 270 ? -10.828 45.656 3.219 1 50.47 270 ALA B CA 1
ATOM 9485 C C . ALA B 1 270 ? -12.328 45.406 3.332 1 50.47 270 ALA B C 1
ATOM 9487 O O . ALA B 1 270 ? -12.789 44.781 4.293 1 50.47 270 ALA B O 1
ATOM 9488 N N . ARG B 1 271 ? -13.047 45.688 2.291 1 53 271 ARG B N 1
ATOM 9489 C CA . ARG B 1 271 ? -14.484 45.938 2.355 1 53 271 ARG B CA 1
ATOM 9490 C C . ARG B 1 271 ? -15.258 44.625 2.48 1 53 271 ARG B C 1
ATOM 9492 O O . ARG B 1 271 ? -16.438 44.625 2.844 1 53 271 ARG B O 1
ATOM 9499 N N . ASP B 1 272 ? -14.531 43.438 2.178 1 61.53 272 ASP B N 1
ATOM 9500 C CA . ASP B 1 272 ? -15.484 42.344 2.078 1 61.53 272 ASP B CA 1
ATOM 9501 C C . ASP B 1 272 ? -15.5 41.5 3.363 1 61.53 272 ASP B C 1
ATOM 9503 O O . ASP B 1 272 ? -16.312 40.594 3.502 1 61.53 272 ASP B O 1
ATOM 9507 N N . ARG B 1 273 ? -14.609 41.812 4.496 1 67.56 273 ARG B N 1
ATOM 9508 C CA . ARG B 1 273 ? -14.695 41.031 5.73 1 67.56 273 ARG B CA 1
ATOM 9509 C C . ARG B 1 273 ? -15.133 41.906 6.898 1 67.56 273 ARG B C 1
ATOM 9511 O O . ARG B 1 273 ? -14.758 43.094 6.973 1 67.56 273 ARG B O 1
ATOM 9518 N N . PRO B 1 274 ? -15.891 41.281 7.746 1 71.94 274 PRO B N 1
ATOM 9519 C CA . PRO B 1 274 ? -16.391 42.094 8.867 1 71.94 274 PRO B CA 1
ATOM 9520 C C . PRO B 1 274 ? -15.281 42.625 9.766 1 71.94 274 PRO B C 1
ATOM 9522 O O . PRO B 1 274 ? -14.312 41.906 10.039 1 71.94 274 PRO B O 1
ATOM 9525 N N . GLY B 1 275 ? -15.359 43.844 10.141 1 77.19 275 GLY B N 1
ATOM 9526 C CA . GLY B 1 275 ? -14.375 44.438 11.016 1 77.19 275 GLY B CA 1
ATOM 9527 C C . GLY B 1 275 ? -14.508 44.031 12.469 1 77.19 275 GLY B C 1
ATOM 9528 O O . GLY B 1 275 ? -13.586 44.219 13.266 1 77.19 275 GLY B O 1
ATOM 9529 N N . LEU B 1 276 ? -15.672 43.375 12.766 1 83.88 276 LEU B N 1
ATOM 9530 C CA . LEU B 1 276 ? -15.938 43 14.148 1 83.88 276 LEU B CA 1
ATOM 9531 C C . LEU B 1 276 ? -16.125 41.469 14.266 1 83.88 276 LEU B C 1
ATOM 9533 O O . LEU B 1 276 ? -16.719 40.844 13.391 1 83.88 276 LEU B O 1
ATOM 9537 N N . ALA B 1 277 ? -15.539 40.969 15.32 1 87.38 277 ALA B N 1
ATOM 9538 C CA . ALA B 1 277 ? -15.844 39.594 15.75 1 87.38 277 ALA B CA 1
ATOM 9539 C C . ALA B 1 277 ? -16.75 39.625 16.984 1 87.38 277 ALA B C 1
ATOM 9541 O O . ALA B 1 277 ? -16.453 40.281 17.984 1 87.38 277 ALA B O 1
ATOM 9542 N N . VAL B 1 278 ? -17.859 38.906 16.859 1 88.56 278 VAL B N 1
ATOM 9543 C CA . VAL B 1 278 ? -18.844 38.938 17.938 1 88.56 278 VAL B CA 1
ATOM 9544 C C . VAL B 1 278 ? -19.125 37.531 18.453 1 88.56 278 VAL B C 1
ATOM 9546 O O . VAL B 1 278 ? -19.281 36.594 17.672 1 88.56 278 VAL B O 1
ATOM 9549 N N . ASP B 1 279 ? -19.109 37.375 19.812 1 90.94 279 ASP B N 1
ATOM 9550 C CA . ASP B 1 279 ? -19.547 36.188 20.5 1 90.94 279 ASP B CA 1
ATOM 9551 C C . ASP B 1 279 ? -20.641 36.531 21.516 1 90.94 279 ASP B C 1
ATOM 9553 O O . ASP B 1 279 ? -20.797 37.656 21.922 1 90.94 279 ASP B O 1
ATOM 9557 N N . VAL B 1 280 ? -21.375 35.438 21.812 1 92.56 280 VAL B N 1
ATOM 9558 C CA . VAL B 1 280 ? -22.469 35.656 22.734 1 92.56 280 VAL B CA 1
ATOM 9559 C C . VAL B 1 280 ? -22.328 34.688 23.922 1 92.56 280 VAL B C 1
ATOM 9561 O O . VAL B 1 280 ? -22.172 33.469 23.734 1 92.56 280 VAL B O 1
ATOM 9564 N N . ARG B 1 281 ? -22.297 35.25 25.125 1 94.38 281 ARG B N 1
ATOM 9565 C CA . ARG B 1 281 ? -22.469 34.438 26.328 1 94.38 281 ARG B CA 1
ATOM 9566 C C . ARG B 1 281 ? -23.938 34.375 26.734 1 94.38 281 ARG B C 1
ATOM 9568 O O . ARG B 1 281 ? -24.578 35.375 26.953 1 94.38 281 ARG B O 1
ATOM 9575 N N . LEU B 1 282 ? -24.438 33.25 26.875 1 95.25 282 LEU B N 1
ATOM 9576 C CA . LEU B 1 282 ? -25.844 33.031 27.156 1 95.25 282 LEU B CA 1
ATOM 9577 C C . LEU B 1 282 ? -26.172 33.344 28.609 1 95.25 282 LEU B C 1
ATOM 9579 O O . LEU B 1 282 ? -25.359 33.031 29.5 1 95.25 282 LEU B O 1
ATOM 9583 N N . ASP B 1 283 ? -27.281 33.906 28.828 1 94.56 283 ASP B N 1
ATOM 9584 C CA . ASP B 1 283 ? -27.859 34 30.172 1 94.56 283 ASP B CA 1
ATOM 9585 C C . ASP B 1 283 ? -28.656 32.75 30.531 1 94.56 283 ASP B C 1
ATOM 9587 O O . ASP B 1 283 ? -29.859 32.688 30.281 1 94.56 283 ASP B O 1
ATOM 9591 N N . ALA B 1 284 ? -27.938 31.828 31.047 1 94.94 284 ALA B N 1
ATOM 9592 C CA . ALA B 1 284 ? -28.547 30.562 31.406 1 94.94 284 ALA B CA 1
ATOM 9593 C C . ALA B 1 284 ? -27.828 29.891 32.562 1 94.94 284 ALA B C 1
ATOM 9595 O O . ALA B 1 284 ? -26.641 30.156 32.781 1 94.94 284 ALA B O 1
ATOM 9596 N N . ASP B 1 285 ? -28.531 29.172 33.406 1 94.38 285 ASP B N 1
ATOM 9597 C CA . ASP B 1 285 ? -27.984 28.266 34.406 1 94.38 285 ASP B CA 1
ATOM 9598 C C . ASP B 1 285 ? -28.297 26.812 34.062 1 94.38 285 ASP B C 1
ATOM 9600 O O . ASP B 1 285 ? -29.453 26.438 33.875 1 94.38 285 ASP B O 1
ATOM 9604 N N . LEU B 1 286 ? -27.25 26.109 33.875 1 94.38 286 LEU B N 1
ATOM 9605 C CA . LEU B 1 286 ? -27.438 24.75 33.375 1 94.38 286 LEU B CA 1
ATOM 9606 C C . LEU B 1 286 ? -26.734 23.734 34.281 1 94.38 286 LEU B C 1
ATOM 9608 O O . LEU B 1 286 ? -25.531 23.859 34.531 1 94.38 286 LEU B O 1
ATOM 9612 N N . VAL B 1 287 ? -27.422 22.766 34.844 1 96.62 287 VAL B N 1
ATOM 9613 C CA . VAL B 1 287 ? -26.906 21.609 35.594 1 96.62 287 VAL B CA 1
ATOM 9614 C C . VAL B 1 287 ? -27.391 20.312 34.938 1 96.62 287 VAL B C 1
ATOM 9616 O O . VAL B 1 287 ? -28.594 20.125 34.719 1 96.62 287 VAL B O 1
ATOM 9619 N N . LEU B 1 288 ? -26.484 19.453 34.531 1 97.5 288 LEU B N 1
ATOM 9620 C CA . LEU B 1 288 ? -26.828 18.172 33.938 1 97.5 288 LEU B CA 1
ATOM 9621 C C . LEU B 1 288 ? -26.625 17.031 34.938 1 97.5 288 LEU B C 1
ATOM 9623 O O . LEU B 1 288 ? -25.734 17.109 35.812 1 97.5 288 LEU B O 1
ATOM 9627 N N . PRO B 1 289 ? -27.422 15.969 34.812 1 97.19 289 PRO B N 1
ATOM 9628 C CA . PRO B 1 289 ? -27.25 14.836 35.75 1 97.19 289 PRO B CA 1
ATOM 9629 C C . PRO B 1 289 ? -25.922 14.117 35.531 1 97.19 289 PRO B C 1
ATOM 9631 O O . PRO B 1 289 ? -25.422 14.031 34.406 1 97.19 289 PRO B O 1
ATOM 9634 N N . GLN B 1 290 ? -25.422 13.484 36.594 1 96.75 290 GLN B N 1
ATOM 9635 C CA . GLN B 1 290 ? -24.172 12.727 36.562 1 96.75 290 GLN B CA 1
ATOM 9636 C C . GLN B 1 290 ? -24.25 11.602 35.531 1 96.75 290 GLN B C 1
ATOM 9638 O O . GLN B 1 290 ? -23.234 11.258 34.906 1 96.75 290 GLN B O 1
ATOM 9643 N N . ALA B 1 291 ? -25.375 11.086 35.312 1 96.88 291 ALA B N 1
ATOM 9644 C CA . ALA B 1 291 ? -25.578 10 34.344 1 96.88 291 ALA B CA 1
ATOM 9645 C C . ALA B 1 291 ? -25.141 10.43 32.938 1 96.88 291 ALA B C 1
ATOM 9647 O O . ALA B 1 291 ? -24.641 9.617 32.156 1 96.88 291 ALA B O 1
ATOM 9648 N N . VAL B 1 292 ? -25.344 11.688 32.656 1 97.94 292 VAL B N 1
ATOM 9649 C CA . VAL B 1 292 ? -24.969 12.211 31.359 1 97.94 292 VAL B CA 1
ATOM 9650 C C . VAL B 1 292 ? -23.438 12.211 31.234 1 97.94 292 VAL B C 1
ATOM 9652 O O . VAL B 1 292 ? -22.891 11.844 30.188 1 97.94 292 VAL B O 1
ATOM 9655 N N . ALA B 1 293 ? -22.75 12.602 32.312 1 97.31 293 ALA B N 1
ATOM 9656 C CA . ALA B 1 293 ? -21.297 12.57 32.312 1 97.31 293 ALA B CA 1
ATOM 9657 C C . ALA B 1 293 ? -20.766 11.156 32.125 1 97.31 293 ALA B C 1
ATOM 9659 O O . ALA B 1 293 ? -19.812 10.945 31.359 1 97.31 293 ALA B O 1
ATOM 9660 N N . ASP B 1 294 ? -21.375 10.219 32.75 1 97.5 294 ASP B N 1
ATOM 9661 C CA . ASP B 1 294 ? -20.984 8.82 32.625 1 97.5 294 ASP B CA 1
ATOM 9662 C C . ASP B 1 294 ? -21.156 8.32 31.188 1 97.5 294 ASP B C 1
ATOM 9664 O O . ASP B 1 294 ? -20.297 7.586 30.688 1 97.5 294 ASP B O 1
ATOM 9668 N N . GLU B 1 295 ? -22.25 8.703 30.562 1 97.94 295 GLU B N 1
ATOM 9669 C CA . GLU B 1 295 ? -22.484 8.289 29.188 1 97.94 295 GLU B CA 1
ATOM 9670 C C . GLU B 1 295 ? -21.484 8.922 28.219 1 97.94 295 GLU B C 1
ATOM 9672 O O . GLU B 1 295 ? -21.078 8.305 27.234 1 97.94 295 GLU B O 1
ATOM 9677 N N . ALA B 1 296 ? -21.109 10.156 28.5 1 98.06 296 ALA B N 1
ATOM 9678 C CA . ALA B 1 296 ? -20.078 10.805 27.688 1 98.06 296 ALA B CA 1
ATOM 9679 C C . ALA B 1 296 ? -18.75 10.062 27.781 1 98.06 296 ALA B C 1
ATOM 9681 O O . ALA B 1 296 ? -18.078 9.852 26.766 1 98.06 296 ALA B O 1
ATOM 9682 N N . ALA B 1 297 ? -18.375 9.672 28.984 1 97.62 297 ALA B N 1
ATOM 9683 C CA . ALA B 1 297 ? -17.156 8.891 29.188 1 97.62 297 ALA B CA 1
ATOM 9684 C C . ALA B 1 297 ? -17.234 7.547 28.469 1 97.62 297 ALA B C 1
ATOM 9686 O O . ALA B 1 297 ? -16.266 7.113 27.844 1 97.62 297 ALA B O 1
ATOM 9687 N N . LYS B 1 298 ? -18.391 6.941 28.594 1 97.44 298 LYS B N 1
ATOM 9688 C CA . LYS B 1 298 ? -18.609 5.668 27.922 1 97.44 298 LYS B CA 1
ATOM 9689 C C . LYS B 1 298 ? -18.484 5.824 26.406 1 97.44 298 LYS B C 1
ATOM 9691 O O . LYS B 1 298 ? -17.938 4.957 25.734 1 97.44 298 LYS B O 1
ATOM 9696 N N . ALA B 1 299 ? -19.031 6.895 25.875 1 98.12 299 ALA B N 1
ATOM 9697 C CA . ALA B 1 299 ? -18.938 7.164 24.438 1 98.12 299 ALA B CA 1
ATOM 9698 C C . ALA B 1 299 ? -17.484 7.262 23.984 1 98.12 299 ALA B C 1
ATOM 9700 O O . ALA B 1 299 ? -17.125 6.723 22.938 1 98.12 299 ALA B O 1
ATOM 9701 N N . ALA B 1 300 ? -16.688 7.926 24.781 1 97.12 300 ALA B N 1
ATOM 9702 C CA . ALA B 1 300 ? -15.266 8.031 24.484 1 97.12 300 ALA B CA 1
ATOM 9703 C C . ALA B 1 300 ? -14.602 6.66 24.438 1 97.12 300 ALA B C 1
ATOM 9705 O O . ALA B 1 300 ? -13.828 6.367 23.531 1 97.12 300 ALA B O 1
ATOM 9706 N N . GLY B 1 301 ? -14.938 5.848 25.375 1 95 301 GLY B N 1
ATOM 9707 C CA . GLY B 1 301 ? -14.406 4.492 25.406 1 95 301 GLY B CA 1
ATOM 9708 C C . GLY B 1 301 ? -14.836 3.658 24.219 1 95 301 GLY B C 1
ATOM 9709 O O . GLY B 1 301 ? -14.023 2.945 23.625 1 95 301 GLY B O 1
ATOM 9710 N N . LEU B 1 302 ? -16.094 3.754 23.875 1 95.81 302 LEU B N 1
ATOM 9711 C CA . LEU B 1 302 ? -16.641 3.002 22.766 1 95.81 302 LEU B CA 1
ATOM 9712 C C . LEU B 1 302 ? -15.984 3.416 21.453 1 95.81 302 LEU B C 1
ATOM 9714 O O . LEU B 1 302 ? -15.602 2.562 20.641 1 95.81 302 LEU B O 1
ATOM 9718 N N . LEU B 1 303 ? -15.859 4.707 21.266 1 96.62 303 LEU B N 1
ATOM 9719 C CA . LEU B 1 303 ? -15.273 5.207 20.031 1 96.62 303 LEU B CA 1
ATOM 9720 C C . LEU B 1 303 ? -13.797 4.82 19.938 1 96.62 303 LEU B C 1
ATOM 9722 O O . LEU B 1 303 ? -13.281 4.602 18.828 1 96.62 303 LEU B O 1
ATOM 9726 N N . THR B 1 304 ? -13.109 4.723 21.016 1 94.62 304 THR B N 1
ATOM 9727 C CA . THR B 1 304 ? -11.727 4.254 21.031 1 94.62 304 THR B CA 1
ATOM 9728 C C . THR B 1 304 ? -11.656 2.785 20.625 1 94.62 304 THR B C 1
ATOM 9730 O O . THR B 1 304 ? -10.828 2.408 19.781 1 94.62 304 THR B O 1
ATOM 9733 N N . ARG B 1 305 ? -12.539 2.059 21.172 1 93 305 ARG B N 1
ATOM 9734 C CA . ARG B 1 305 ? -12.609 0.634 20.859 1 93 305 ARG B CA 1
ATOM 9735 C C . ARG B 1 305 ? -12.93 0.408 19.391 1 93 305 ARG B C 1
ATOM 9737 O O . ARG B 1 305 ? -12.422 -0.531 18.766 1 93 305 ARG B O 1
ATOM 9744 N N . LEU B 1 306 ? -13.688 1.279 18.828 1 94.06 306 LEU B N 1
ATOM 9745 C CA . LEU B 1 306 ? -14.18 1.122 17.469 1 94.06 306 LEU B CA 1
ATOM 9746 C C . LEU B 1 306 ? -13.305 1.898 16.484 1 94.06 306 LEU B C 1
ATOM 9748 O O . LEU B 1 306 ? -13.656 2.029 15.312 1 94.06 306 LEU B O 1
ATOM 9752 N N . SER B 1 307 ? -12.227 2.477 16.969 1 93.19 307 SER B N 1
ATOM 9753 C CA . SER B 1 307 ? -11.367 3.268 16.094 1 93.19 307 SER B CA 1
ATOM 9754 C C . SER B 1 307 ? -10.852 2.438 14.93 1 93.19 307 SER B C 1
ATOM 9756 O O . SER B 1 307 ? -10.477 1.277 15.109 1 93.19 307 SER B O 1
ATOM 9758 N N . ALA B 1 308 ? -10.844 3.057 13.719 1 91.31 308 ALA B N 1
ATOM 9759 C CA . ALA B 1 308 ? -10.258 2.398 12.555 1 91.31 308 ALA B CA 1
ATOM 9760 C C . ALA B 1 308 ? -8.734 2.395 12.633 1 91.31 308 ALA B C 1
ATOM 9762 O O . ALA B 1 308 ? -8.07 1.673 11.883 1 91.31 308 ALA B O 1
ATOM 9763 N N . LEU B 1 309 ? -8.156 3.17 13.539 1 91.44 309 LEU B N 1
ATOM 9764 C CA . LEU B 1 309 ? -6.719 3.318 13.703 1 91.44 309 LEU B CA 1
ATOM 9765 C C . LEU B 1 309 ? -6.328 3.223 15.172 1 91.44 309 LEU B C 1
ATOM 9767 O O . LEU B 1 309 ? -5.828 4.191 15.75 1 91.44 309 LEU B O 1
ATOM 9771 N N . PRO B 1 310 ? -6.445 2.1 15.742 1 91.12 310 PRO B N 1
ATOM 9772 C CA . PRO B 1 310 ? -6.219 1.933 17.188 1 91.12 310 PRO B CA 1
ATOM 9773 C C . PRO B 1 310 ? -4.754 2.109 17.578 1 91.12 310 PRO B C 1
ATOM 9775 O O . PRO B 1 310 ? -4.445 2.314 18.75 1 91.12 310 PRO B O 1
ATOM 9778 N N . PHE B 1 311 ? -3.795 2.086 16.516 1 89.5 311 PHE B N 1
ATOM 9779 C CA . PHE B 1 311 ? -2.371 2.174 16.812 1 89.5 311 PHE B CA 1
ATOM 9780 C C . PHE B 1 311 ? -1.71 3.264 15.977 1 89.5 311 PHE B C 1
ATOM 9782 O O . PHE B 1 311 ? -0.53 3.164 15.641 1 89.5 311 PHE B O 1
ATOM 9789 N N . GLY B 1 312 ? -2.516 4.234 15.578 1 90.75 312 GLY B N 1
ATOM 9790 C CA . GLY B 1 312 ? -2 5.301 14.734 1 90.75 312 GLY B CA 1
ATOM 9791 C C . GLY B 1 312 ? -2.168 5.023 13.258 1 90.75 312 GLY B C 1
ATOM 9792 O O . GLY B 1 312 ? -2.611 3.941 12.867 1 90.75 312 GLY B O 1
ATOM 9793 N N . SER B 1 313 ? -1.844 5.957 12.398 1 91.75 313 SER B N 1
ATOM 9794 C CA . SER B 1 313 ? -1.99 5.848 10.945 1 91.75 313 SER B CA 1
ATOM 9795 C C . SER B 1 313 ? -0.771 5.184 10.32 1 91.75 313 SER B C 1
ATOM 9797 O O . SER B 1 313 ? 0.301 5.137 10.93 1 91.75 313 SER B O 1
ATOM 9799 N N . ALA B 1 314 ? -0.933 4.715 9.102 1 90.88 314 ALA B N 1
ATOM 9800 C CA . ALA B 1 314 ? 0.173 4.125 8.352 1 90.88 314 ALA B CA 1
ATOM 9801 C C . ALA B 1 314 ? 1.268 5.156 8.086 1 90.88 314 ALA B C 1
ATOM 9803 O O . ALA B 1 314 ? 2.455 4.824 8.086 1 90.88 314 ALA B O 1
ATOM 9804 N N . ALA B 1 315 ? 0.915 6.383 7.832 1 93.81 315 ALA B N 1
ATOM 9805 C CA . ALA B 1 315 ? 1.87 7.457 7.574 1 93.81 315 ALA B CA 1
ATOM 9806 C C . ALA B 1 315 ? 2.797 7.664 8.773 1 93.81 315 ALA B C 1
ATOM 9808 O O . ALA B 1 315 ? 4.012 7.785 8.609 1 93.81 315 ALA B O 1
ATOM 9809 N N . TRP B 1 316 ? 2.234 7.668 9.906 1 95.19 316 TRP B N 1
ATOM 9810 C CA . TRP B 1 316 ? 3.035 7.895 11.102 1 95.19 316 TRP B CA 1
ATOM 9811 C C . TRP B 1 316 ? 3.879 6.668 11.438 1 95.19 316 TRP B C 1
ATOM 9813 O O . TRP B 1 316 ? 4.996 6.793 11.945 1 95.19 316 TRP B O 1
ATOM 9823 N N . ARG B 1 317 ? 3.377 5.516 11.164 1 93 317 ARG B N 1
ATOM 9824 C CA . ARG B 1 317 ? 4.188 4.316 11.344 1 93 317 ARG B CA 1
ATOM 9825 C C . ARG B 1 317 ? 5.41 4.34 10.43 1 93 317 ARG B C 1
ATOM 9827 O O . ARG B 1 317 ? 6.52 4.012 10.859 1 93 317 ARG B O 1
ATOM 9834 N N . SER B 1 318 ? 5.105 4.703 9.219 1 93.12 318 SER B N 1
ATOM 9835 C CA . SER B 1 318 ? 6.203 4.82 8.266 1 93.12 318 SER B CA 1
ATOM 9836 C C . SER B 1 318 ? 7.207 5.879 8.703 1 93.12 318 SER B C 1
ATOM 9838 O O . SER B 1 318 ? 8.422 5.684 8.578 1 93.12 318 SER B O 1
ATOM 9840 N N . TYR B 1 319 ? 6.742 6.945 9.18 1 96.25 319 TYR B N 1
ATOM 9841 C CA . TYR B 1 319 ? 7.602 8.031 9.633 1 96.25 319 TYR B CA 1
ATOM 9842 C C . TYR B 1 319 ? 8.43 7.605 10.836 1 96.25 319 TYR B C 1
ATOM 9844 O O . TYR B 1 319 ? 9.625 7.922 10.922 1 96.25 319 TYR B O 1
ATOM 9852 N N . HIS B 1 320 ? 7.809 6.965 11.773 1 96.06 320 HIS B N 1
ATOM 9853 C CA . HIS B 1 320 ? 8.5 6.391 12.922 1 96.06 320 HIS B CA 1
ATOM 9854 C C . HIS B 1 320 ? 9.633 5.469 12.469 1 96.06 320 HIS B C 1
ATOM 9856 O O . HIS B 1 320 ? 10.742 5.535 13.008 1 96.06 320 HIS B O 1
ATOM 9862 N N . GLN B 1 321 ? 9.352 4.711 11.492 1 93.44 321 GLN B N 1
ATOM 9863 C CA . GLN B 1 321 ? 10.352 3.785 10.977 1 93.44 321 GLN B CA 1
ATOM 9864 C C . GLN B 1 321 ? 11.531 4.535 10.367 1 93.44 321 GLN B C 1
ATOM 9866 O O . GLN B 1 321 ? 12.688 4.168 10.586 1 93.44 321 GLN B O 1
ATOM 9871 N N . ARG B 1 322 ? 11.25 5.543 9.617 1 93.56 322 ARG B N 1
ATOM 9872 C CA . ARG B 1 322 ? 12.32 6.344 9.031 1 93.56 322 ARG B CA 1
ATOM 9873 C C . ARG B 1 322 ? 13.195 6.969 10.109 1 93.56 322 ARG B C 1
ATOM 9875 O O . ARG B 1 322 ? 14.422 6.984 9.992 1 93.56 322 ARG B O 1
ATOM 9882 N N . PHE B 1 323 ? 12.547 7.496 11.156 1 96 323 PHE B N 1
ATOM 9883 C CA . PHE B 1 323 ? 13.273 8.109 12.258 1 96 323 PHE B CA 1
ATOM 9884 C C . PHE B 1 323 ? 14.164 7.078 12.953 1 96 323 PHE B C 1
ATOM 9886 O O . PHE B 1 323 ? 15.344 7.328 13.188 1 96 323 PHE B O 1
ATOM 9893 N N . TYR B 1 324 ? 13.539 5.961 13.18 1 93.69 324 TYR B N 1
ATOM 9894 C CA . TYR B 1 324 ? 14.227 4.871 13.867 1 93.69 324 TYR B CA 1
ATOM 9895 C C . TYR B 1 324 ? 15.445 4.418 13.07 1 93.69 324 TYR B C 1
ATOM 9897 O O . TYR B 1 324 ? 16.531 4.23 13.633 1 93.69 324 TYR B O 1
ATOM 9905 N N . GLU B 1 325 ? 15.32 4.312 11.82 1 90.38 325 GLU B N 1
ATOM 9906 C CA . GLU B 1 325 ? 16.391 3.803 10.969 1 90.38 325 GLU B CA 1
ATOM 9907 C C . GLU B 1 325 ? 17.516 4.82 10.828 1 90.38 325 GLU B C 1
ATOM 9909 O O . GLU B 1 325 ? 18.688 4.453 10.773 1 90.38 325 GLU B O 1
ATOM 9914 N N . ARG B 1 326 ? 17.125 6.059 10.828 1 93.44 326 ARG B N 1
ATOM 9915 C CA . ARG B 1 326 ? 18.094 7.121 10.594 1 93.44 326 ARG B CA 1
ATOM 9916 C C . ARG B 1 326 ? 18.828 7.488 11.883 1 93.44 326 ARG B C 1
ATOM 9918 O O . ARG B 1 326 ? 20.047 7.633 11.883 1 93.44 326 ARG B O 1
ATOM 9925 N N . PHE B 1 327 ? 18.062 7.613 12.969 1 95.44 327 PHE B N 1
ATOM 9926 C CA . PHE B 1 327 ? 18.641 8.219 14.164 1 95.44 327 PHE B CA 1
ATOM 9927 C C . PHE B 1 327 ? 18.75 7.203 15.297 1 95.44 327 PHE B C 1
ATOM 9929 O O . PHE B 1 327 ? 19.547 7.375 16.219 1 95.44 327 PHE B O 1
ATOM 9936 N N . GLY B 1 328 ? 17.922 6.18 15.25 1 93.06 328 GLY B N 1
ATOM 9937 C CA . GLY B 1 328 ? 18 5.113 16.234 1 93.06 328 GLY B CA 1
ATOM 9938 C C . GLY B 1 328 ? 17.234 5.43 17.516 1 93.06 328 GLY B C 1
ATOM 9939 O O . GLY B 1 328 ? 16.766 6.555 17.703 1 93.06 328 GLY B O 1
ATOM 9940 N N . ARG B 1 329 ? 17.219 4.523 18.422 1 93.81 329 ARG B N 1
ATOM 9941 C CA . ARG B 1 329 ? 16.562 4.629 19.719 1 93.81 329 ARG B CA 1
ATOM 9942 C C . ARG B 1 329 ? 17.359 5.512 20.672 1 93.81 329 ARG B C 1
ATOM 9944 O O . ARG B 1 329 ? 18.594 5.445 20.703 1 93.81 329 ARG B O 1
ATOM 9951 N N . GLY B 1 330 ? 16.625 6.309 21.375 1 93.69 330 GLY B N 1
ATOM 9952 C CA . GLY B 1 330 ? 17.234 7.043 22.469 1 93.69 330 GLY B CA 1
ATOM 9953 C C . GLY B 1 330 ? 17.891 8.336 22.031 1 93.69 330 GLY B C 1
ATOM 9954 O O . GLY B 1 330 ? 18.203 9.195 22.859 1 93.69 330 GLY B O 1
ATOM 9955 N N . ALA B 1 331 ? 18.047 8.516 20.734 1 93.94 331 ALA B N 1
ATOM 9956 C CA . ALA B 1 331 ? 18.609 9.766 20.219 1 93.94 331 ALA B CA 1
ATOM 9957 C C . ALA B 1 331 ? 17.578 10.891 20.25 1 93.94 331 ALA B C 1
ATOM 9959 O O . ALA B 1 331 ? 16.375 10.641 20.109 1 93.94 331 ALA B O 1
ATOM 9960 N N . LEU B 1 332 ? 18.094 12.07 20.516 1 97.38 332 LEU B N 1
ATOM 9961 C CA . LEU B 1 332 ? 17.281 13.273 20.406 1 97.38 332 LEU B CA 1
ATOM 9962 C C . LEU B 1 332 ? 17.766 14.148 19.25 1 97.38 332 LEU B C 1
ATOM 9964 O O . LEU B 1 332 ? 18.953 14.414 19.125 1 97.38 332 LEU B O 1
ATOM 9968 N N . VAL B 1 333 ? 16.875 14.484 18.391 1 97.62 333 VAL B N 1
ATOM 9969 C CA . VAL B 1 333 ? 17.219 15.266 17.203 1 97.62 333 VAL B CA 1
ATOM 9970 C C . VAL B 1 333 ? 16.422 16.562 17.188 1 97.62 333 VAL B C 1
ATOM 9972 O O . VAL B 1 333 ? 15.188 16.547 17.281 1 97.62 333 VAL B O 1
ATOM 9975 N N . PRO B 1 334 ? 17.141 17.734 17.125 1 97 334 PRO B N 1
ATOM 9976 C CA . PRO B 1 334 ? 16.375 18.984 17.016 1 97 334 PRO B CA 1
ATOM 9977 C C . PRO B 1 334 ? 15.297 18.938 15.953 1 97 334 PRO B C 1
ATOM 9979 O O . PRO B 1 334 ? 15.516 18.375 14.875 1 97 334 PRO B O 1
ATOM 9982 N N . LEU B 1 335 ? 14.195 19.453 16.234 1 95.75 335 LEU B N 1
ATOM 9983 C CA . LEU B 1 335 ? 13 19.359 15.406 1 95.75 335 LEU B CA 1
ATOM 9984 C C . LEU B 1 335 ? 13.273 19.844 13.992 1 95.75 335 LEU B C 1
ATOM 9986 O O . LEU B 1 335 ? 12.883 19.203 13.016 1 95.75 335 LEU B O 1
ATOM 9990 N N . LEU B 1 336 ? 13.969 20.953 13.82 1 94.31 336 LEU B N 1
ATOM 9991 C CA . LEU B 1 336 ? 14.25 21.516 12.5 1 94.31 336 LEU B CA 1
ATOM 9992 C C . LEU B 1 336 ? 15.156 20.594 11.695 1 94.31 336 LEU B C 1
ATOM 9994 O O . LEU B 1 336 ? 15.062 20.547 10.469 1 94.31 336 LEU B O 1
ATOM 9998 N N . ASP B 1 337 ? 15.992 19.875 12.383 1 95.88 337 ASP B N 1
ATOM 9999 C CA . ASP B 1 337 ? 16.891 18.938 11.695 1 95.88 337 ASP B CA 1
ATOM 10000 C C . ASP B 1 337 ? 16.141 17.688 11.25 1 95.88 337 ASP B C 1
ATOM 10002 O O . ASP B 1 337 ? 16.484 17.078 10.242 1 95.88 337 ASP B O 1
ATOM 10006 N N . VAL B 1 338 ? 15.141 17.266 12.008 1 96.38 338 VAL B N 1
ATOM 10007 C CA . VAL B 1 338 ? 14.336 16.094 11.641 1 96.38 338 VAL B CA 1
ATOM 10008 C C . VAL B 1 338 ? 13.656 16.344 10.297 1 96.38 338 VAL B C 1
ATOM 10010 O O . VAL B 1 338 ? 13.734 15.516 9.391 1 96.38 338 VAL B O 1
ATOM 10013 N N . VAL B 1 339 ? 13.023 17.531 10.125 1 94.75 339 VAL B N 1
ATOM 10014 C CA . VAL B 1 339 ? 12.156 17.781 8.977 1 94.75 339 VAL B CA 1
ATOM 10015 C C . VAL B 1 339 ? 12.977 18.344 7.824 1 94.75 339 VAL B C 1
ATOM 10017 O O . VAL B 1 339 ? 12.453 18.562 6.723 1 94.75 339 VAL B O 1
ATOM 10020 N N . ALA B 1 340 ? 14.266 18.656 8.039 1 94.56 340 ALA B N 1
ATOM 10021 C CA . ALA B 1 340 ? 15.125 19.25 7.02 1 94.56 340 ALA B CA 1
ATOM 10022 C C . ALA B 1 340 ? 15.281 18.312 5.824 1 94.56 340 ALA B C 1
ATOM 10024 O O . ALA B 1 340 ? 15.062 17.109 5.945 1 94.56 340 ALA B O 1
ATOM 10025 N N . ASP B 1 341 ? 15.719 18.875 4.711 1 93.31 341 ASP B N 1
ATOM 10026 C CA . ASP B 1 341 ? 16.031 18.062 3.537 1 93.31 341 ASP B CA 1
ATOM 10027 C C . ASP B 1 341 ? 17.141 17.062 3.84 1 93.31 341 ASP B C 1
ATOM 10029 O O . ASP B 1 341 ? 17.172 15.969 3.264 1 93.31 341 ASP B O 1
ATOM 10033 N N . SER B 1 342 ? 18.016 17.438 4.711 1 95.56 342 SER B N 1
ATOM 10034 C CA . SER B 1 342 ? 19.125 16.578 5.098 1 95.56 342 SER B CA 1
ATOM 10035 C C . SER B 1 342 ? 18.703 15.578 6.168 1 95.56 342 SER B C 1
ATOM 10037 O O . SER B 1 342 ? 19.453 14.664 6.504 1 95.56 342 SER B O 1
ATOM 10039 N N . GLY B 1 343 ? 17.5 15.742 6.773 1 95.19 343 GLY B N 1
ATOM 10040 C CA . GLY B 1 343 ? 16.953 14.781 7.723 1 95.19 343 GLY B CA 1
ATOM 10041 C C . GLY B 1 343 ? 16.047 13.75 7.074 1 95.19 343 GLY B C 1
ATOM 10042 O O . GLY B 1 343 ? 16.406 13.164 6.051 1 95.19 343 GLY B O 1
ATOM 10043 N N . ILE B 1 344 ? 14.875 13.5 7.688 1 94.5 344 ILE B N 1
ATOM 10044 C CA . ILE B 1 344 ? 13.977 12.5 7.133 1 94.5 344 ILE B CA 1
ATOM 10045 C C . ILE B 1 344 ? 12.742 13.18 6.547 1 94.5 344 ILE B C 1
ATOM 10047 O O . ILE B 1 344 ? 11.781 12.516 6.156 1 94.5 344 ILE B O 1
ATOM 10051 N N . GLY B 1 345 ? 12.727 14.508 6.562 1 94.12 345 GLY B N 1
ATOM 10052 C CA . GLY B 1 345 ? 11.633 15.25 5.961 1 94.12 345 GLY B CA 1
ATOM 10053 C C . GLY B 1 345 ? 10.352 15.188 6.773 1 94.12 345 GLY B C 1
ATOM 10054 O O . GLY B 1 345 ? 10.391 15.109 8 1 94.12 345 GLY B O 1
ATOM 10055 N N . TRP B 1 346 ? 9.195 15.359 6.07 1 94.88 346 TRP B N 1
ATOM 10056 C CA . TRP B 1 346 ? 7.879 15.414 6.695 1 94.88 346 TRP B CA 1
ATOM 10057 C C . TRP B 1 346 ? 7.172 14.07 6.598 1 94.88 346 TRP B C 1
ATOM 10059 O O . TRP B 1 346 ? 7.469 13.266 5.711 1 94.88 346 TRP B O 1
ATOM 10069 N N . PRO B 1 347 ? 6.246 13.742 7.496 1 95.62 347 PRO B N 1
ATOM 10070 C CA . PRO B 1 347 ? 5.414 12.547 7.324 1 95.62 347 PRO B CA 1
ATOM 10071 C C . PRO B 1 347 ? 4.594 12.586 6.035 1 95.62 347 PRO B C 1
ATOM 10073 O O . PRO B 1 347 ? 4.273 13.664 5.531 1 95.62 347 PRO B O 1
ATOM 10076 N N . ASP B 1 348 ? 4.238 11.461 5.547 1 94.12 348 ASP B N 1
ATOM 10077 C CA . ASP B 1 348 ? 3.381 11.383 4.367 1 94.12 348 ASP B CA 1
ATOM 10078 C C . ASP B 1 348 ? 2.082 12.156 4.578 1 94.12 348 ASP B C 1
ATOM 10080 O O . ASP B 1 348 ? 1.498 12.109 5.664 1 94.12 348 ASP B O 1
ATOM 10084 N N . GLY B 1 349 ? 1.642 12.867 3.574 1 91.75 349 GLY B N 1
ATOM 10085 C CA . GLY B 1 349 ? 0.426 13.656 3.67 1 91.75 349 GLY B CA 1
ATOM 10086 C C . GLY B 1 349 ? 0.684 15.102 4.039 1 91.75 349 GLY B C 1
ATOM 10087 O O . GLY B 1 349 ? -0.21 15.945 3.934 1 91.75 349 GLY B O 1
ATOM 10088 N N . TYR B 1 350 ? 1.858 15.43 4.555 1 92.5 350 TYR B N 1
ATOM 10089 C CA . TYR B 1 350 ? 2.242 16.812 4.793 1 92.5 350 TYR B CA 1
ATOM 10090 C C . TYR B 1 350 ? 2.631 17.5 3.494 1 92.5 350 TYR B C 1
ATOM 10092 O O . TYR B 1 350 ? 2.953 16.844 2.504 1 92.5 350 TYR B O 1
ATOM 10100 N N . PRO B 1 351 ? 2.607 18.781 3.482 1 83.25 351 PRO B N 1
ATOM 10101 C CA . PRO B 1 351 ? 3.016 19.484 2.26 1 83.25 351 PRO B CA 1
ATOM 10102 C C . PRO B 1 351 ? 4.453 19.156 1.854 1 83.25 351 PRO B C 1
ATOM 10104 O O . PRO B 1 351 ? 5.355 19.172 2.697 1 83.25 351 PRO B O 1
ATOM 10107 N N . GLY B 1 352 ? 4.578 18.859 0.62 1 76.69 352 GLY B N 1
ATOM 10108 C CA . GLY B 1 352 ? 5.91 18.578 0.108 1 76.69 352 GLY B CA 1
ATOM 10109 C C . GLY B 1 352 ? 6.316 17.125 0.268 1 76.69 352 GLY B C 1
ATOM 10110 O O . GLY B 1 352 ? 7.336 16.703 -0.279 1 76.69 352 GLY B O 1
ATOM 10111 N N . ALA B 1 353 ? 5.574 16.359 1.158 1 87.12 353 ALA B N 1
ATOM 10112 C CA . ALA B 1 353 ? 5.863 14.945 1.352 1 87.12 353 ALA B CA 1
ATOM 10113 C C . ALA B 1 353 ? 5.043 14.086 0.391 1 87.12 353 ALA B C 1
ATOM 10115 O O . ALA B 1 353 ? 4.383 14.609 -0.508 1 87.12 353 ALA B O 1
ATOM 10116 N N . ARG B 1 354 ? 5.227 12.844 0.474 1 83.56 354 ARG B N 1
ATOM 10117 C CA . ARG B 1 354 ? 4.461 11.906 -0.338 1 83.56 354 ARG B CA 1
ATOM 10118 C C . ARG B 1 354 ? 2.984 11.922 0.048 1 83.56 354 ARG B C 1
ATOM 10120 O O . ARG B 1 354 ? 2.641 12.234 1.189 1 83.56 354 ARG B O 1
ATOM 10127 N N . VAL B 1 355 ? 2.252 11.555 -0.876 1 83.88 355 VAL B N 1
ATOM 10128 C CA . VAL B 1 355 ? 0.819 11.445 -0.625 1 83.88 355 VAL B CA 1
ATOM 10129 C C . VAL B 1 355 ? 0.537 10.242 0.266 1 83.88 355 VAL B C 1
ATOM 10131 O O . VAL B 1 355 ? 1.122 9.172 0.076 1 83.88 355 VAL B O 1
ATOM 10134 N N . ALA B 1 356 ? -0.317 10.398 1.175 1 80.81 356 ALA B N 1
ATOM 10135 C CA . ALA B 1 356 ? -0.685 9.297 2.064 1 80.81 356 ALA B CA 1
ATOM 10136 C C . ALA B 1 356 ? -1.55 8.273 1.34 1 80.81 356 ALA B C 1
ATOM 10138 O O . ALA B 1 356 ? -2.43 8.633 0.556 1 80.81 356 ALA B O 1
ATOM 10139 N N . GLU B 1 357 ? -1.269 6.988 1.581 1 77.38 357 GLU B N 1
ATOM 10140 C CA . GLU B 1 357 ? -2.057 5.922 0.971 1 77.38 357 GLU B CA 1
ATOM 10141 C C . GLU B 1 357 ? -3.453 5.848 1.584 1 77.38 357 GLU B C 1
ATOM 10143 O O . GLU B 1 357 ? -3.615 6.016 2.795 1 77.38 357 GLU B O 1
ATOM 10148 N N . PRO B 1 358 ? -4.414 5.699 0.784 1 76.5 358 PRO B N 1
ATOM 10149 C CA . PRO B 1 358 ? -5.758 5.531 1.338 1 76.5 358 PRO B CA 1
ATOM 10150 C C . PRO B 1 358 ? -5.895 4.262 2.18 1 76.5 358 PRO B C 1
ATOM 10152 O O . PRO B 1 358 ? -5.152 3.299 1.974 1 76.5 358 PRO B O 1
ATOM 10155 N N . PRO B 1 359 ? -6.789 4.293 3.123 1 75.56 359 PRO B N 1
ATOM 10156 C CA . PRO B 1 359 ? -6.98 3.115 3.975 1 75.56 359 PRO B CA 1
ATOM 10157 C C . PRO B 1 359 ? -7.457 1.894 3.193 1 75.56 359 PRO B C 1
ATOM 10159 O O . PRO B 1 359 ? -8.133 2.035 2.17 1 75.56 359 PRO B O 1
ATOM 10162 N N . ARG B 1 360 ? -7.094 0.78 3.664 1 80.12 360 ARG B N 1
ATOM 10163 C CA . ARG B 1 360 ? -7.496 -0.489 3.064 1 80.12 360 ARG B CA 1
ATOM 10164 C C . ARG B 1 360 ? -8.883 -0.906 3.539 1 80.12 360 ARG B C 1
ATOM 10166 O O . ARG B 1 360 ? -9.328 -0.497 4.613 1 80.12 360 ARG B O 1
ATOM 10173 N N . PHE B 1 361 ? -9.641 -1.648 2.744 1 89.06 361 PHE B N 1
ATOM 10174 C CA . PHE B 1 361 ? -10.93 -2.238 3.092 1 89.06 361 PHE B CA 1
ATOM 10175 C C . PHE B 1 361 ? -10.742 -3.586 3.779 1 89.06 361 PHE B C 1
ATOM 10177 O O . PHE B 1 361 ? -10.484 -4.594 3.121 1 89.06 361 PHE B O 1
ATOM 10184 N N . GLY B 1 362 ? -10.836 -3.652 5.086 1 88.31 362 GLY B N 1
ATOM 10185 C CA . GLY B 1 362 ? -10.531 -4.855 5.844 1 88.31 362 GLY B CA 1
ATOM 10186 C C . GLY B 1 362 ? -11.766 -5.516 6.438 1 88.31 362 GLY B C 1
ATOM 10187 O O . GLY B 1 362 ? -12.883 -5.262 5.992 1 88.31 362 GLY B O 1
ATOM 10188 N N . GLU B 1 363 ? -11.539 -6.383 7.355 1 88.62 363 GLU B N 1
ATOM 10189 C CA . GLU B 1 363 ? -12.586 -7.176 7.988 1 88.62 363 GLU B CA 1
ATOM 10190 C C . GLU B 1 363 ? -13.617 -6.277 8.672 1 88.62 363 GLU B C 1
ATOM 10192 O O . GLU B 1 363 ? -14.82 -6.531 8.586 1 88.62 363 GLU B O 1
ATOM 10197 N N . ARG B 1 364 ? -13.148 -5.293 9.289 1 91.88 364 ARG B N 1
ATOM 10198 C CA . ARG B 1 364 ? -14.039 -4.336 9.938 1 91.88 364 ARG B CA 1
ATOM 10199 C C . ARG B 1 364 ? -15.008 -3.717 8.93 1 91.88 364 ARG B C 1
ATOM 10201 O O . ARG B 1 364 ? -16.203 -3.605 9.195 1 91.88 364 ARG B O 1
ATOM 10208 N N . ASP B 1 365 ? -14.508 -3.312 7.801 1 93.25 365 ASP B N 1
ATOM 10209 C CA . ASP B 1 365 ? -15.328 -2.695 6.762 1 93.25 365 ASP B CA 1
ATOM 10210 C C . ASP B 1 365 ? -16.328 -3.691 6.191 1 93.25 365 ASP B C 1
ATOM 10212 O O . ASP B 1 365 ? -17.453 -3.32 5.855 1 93.25 365 ASP B O 1
ATOM 10216 N N . GLU B 1 366 ? -15.898 -4.949 6.109 1 92.81 366 GLU B N 1
ATOM 10217 C CA . GLU B 1 366 ? -16.812 -5.988 5.637 1 92.81 366 GLU B CA 1
ATOM 10218 C C . GLU B 1 366 ? -17.984 -6.16 6.586 1 92.81 366 GLU B C 1
ATOM 10220 O O . GLU B 1 366 ? -19.141 -6.297 6.145 1 92.81 366 GLU B O 1
ATOM 10225 N N . ILE B 1 367 ? -17.719 -6.168 7.812 1 94.25 367 ILE B N 1
ATOM 10226 C CA . ILE B 1 367 ? -18.766 -6.301 8.82 1 94.25 367 ILE B CA 1
ATOM 10227 C C . ILE B 1 367 ? -19.703 -5.105 8.75 1 94.25 367 ILE B C 1
ATOM 10229 O O . ILE B 1 367 ? -20.938 -5.27 8.75 1 94.25 367 ILE B O 1
ATOM 10233 N N . LEU B 1 368 ? -19.141 -3.932 8.609 1 96.06 368 LEU B N 1
ATOM 10234 C CA . LEU B 1 368 ? -19.953 -2.721 8.555 1 96.06 368 LEU B CA 1
ATOM 10235 C C . LEU B 1 368 ? -20.812 -2.703 7.297 1 96.06 368 LEU B C 1
ATOM 10237 O O . LEU B 1 368 ? -21.969 -2.289 7.336 1 96.06 368 LEU B O 1
ATOM 10241 N N . ALA B 1 369 ? -20.188 -3.127 6.234 1 95.62 369 ALA B N 1
ATOM 10242 C CA . ALA B 1 369 ? -20.953 -3.203 4.988 1 95.62 369 ALA B CA 1
ATOM 10243 C C . ALA B 1 369 ? -22.141 -4.152 5.125 1 95.62 369 ALA B C 1
ATOM 10245 O O . ALA B 1 369 ? -23.25 -3.826 4.711 1 95.62 369 ALA B O 1
ATOM 10246 N N . ALA B 1 370 ? -21.875 -5.262 5.695 1 94.94 370 ALA B N 1
ATOM 10247 C CA . ALA B 1 370 ? -22.922 -6.258 5.906 1 94.94 370 ALA B CA 1
ATOM 10248 C C . ALA B 1 370 ? -24 -5.727 6.84 1 94.94 370 ALA B C 1
ATOM 10250 O O . ALA B 1 370 ? -25.188 -5.926 6.598 1 94.94 370 ALA B O 1
ATOM 10251 N N . LEU B 1 371 ? -23.609 -5.043 7.859 1 95.44 371 LEU B N 1
ATOM 10252 C CA . LEU B 1 371 ? -24.547 -4.473 8.828 1 95.44 371 LEU B CA 1
ATOM 10253 C C . LEU B 1 371 ? -25.453 -3.453 8.156 1 95.44 371 LEU B C 1
ATOM 10255 O O . LEU B 1 371 ? -26.672 -3.477 8.359 1 95.44 371 LEU B O 1
ATOM 10259 N N . ALA B 1 372 ? -24.875 -2.568 7.445 1 96.81 372 ALA B N 1
ATOM 10260 C CA . ALA B 1 372 ? -25.656 -1.534 6.762 1 96.81 372 ALA B CA 1
ATOM 10261 C C . ALA B 1 372 ? -26.641 -2.148 5.777 1 96.81 372 ALA B C 1
ATOM 10263 O O . ALA B 1 372 ? -27.797 -1.723 5.699 1 96.81 372 ALA B O 1
ATOM 10264 N N . GLN B 1 373 ? -26.203 -3.125 5.062 1 95.81 373 GLN B N 1
ATOM 10265 C CA . GLN B 1 373 ? -27.094 -3.721 4.074 1 95.81 373 GLN B CA 1
ATOM 10266 C C . GLN B 1 373 ? -28.203 -4.527 4.746 1 95.81 373 GLN B C 1
ATOM 10268 O O . GLN B 1 373 ? -29.344 -4.516 4.297 1 95.81 373 GLN B O 1
ATOM 10273 N N . ARG B 1 374 ? -27.906 -5.309 5.801 1 94.38 374 ARG B N 1
ATOM 10274 C CA . ARG B 1 374 ? -28.938 -6.051 6.531 1 94.38 374 ARG B CA 1
ATOM 10275 C C . ARG B 1 374 ? -30.016 -5.113 7.055 1 94.38 374 ARG B C 1
ATOM 10277 O O . ARG B 1 374 ? -31.203 -5.438 7.004 1 94.38 374 ARG B O 1
ATOM 10284 N N . ALA B 1 375 ? -29.531 -3.994 7.566 1 95.31 375 ALA B N 1
ATOM 10285 C CA . ALA B 1 375 ? -30.5 -3.004 8.031 1 95.31 375 ALA B CA 1
ATOM 10286 C C . ALA B 1 375 ? -31.406 -2.551 6.891 1 95.31 375 ALA B C 1
ATOM 10288 O O . ALA B 1 375 ? -32.625 -2.439 7.066 1 95.31 375 ALA B O 1
ATOM 10289 N N . ALA B 1 376 ? -30.844 -2.299 5.789 1 93.62 376 ALA B N 1
ATOM 10290 C CA . ALA B 1 376 ? -31.609 -1.895 4.613 1 93.62 376 ALA B CA 1
ATOM 10291 C C . ALA B 1 376 ? -32.594 -2.982 4.199 1 93.62 376 ALA B C 1
ATOM 10293 O O . ALA B 1 376 ? -33.781 -2.703 3.947 1 93.62 376 ALA B O 1
ATOM 10294 N N . LEU B 1 377 ? -32.125 -4.25 4.184 1 92.56 377 LEU B N 1
ATOM 10295 C CA . LEU B 1 377 ? -32.938 -5.387 3.773 1 92.56 377 LEU B CA 1
ATOM 10296 C C . LEU B 1 377 ? -34.125 -5.594 4.727 1 92.56 377 LEU B C 1
ATOM 10298 O O . LEU B 1 377 ? -35.219 -5.945 4.301 1 92.56 377 LEU B O 1
ATOM 10302 N N . ASP B 1 378 ? -33.875 -5.344 5.988 1 91.12 378 ASP B N 1
ATOM 10303 C CA . ASP B 1 378 ? -34.875 -5.602 7.016 1 91.12 378 ASP B CA 1
ATOM 10304 C C . ASP B 1 378 ? -35.75 -4.367 7.266 1 91.12 378 ASP B C 1
ATOM 10306 O O . ASP B 1 378 ? -36.688 -4.418 8.047 1 91.12 378 ASP B O 1
ATOM 10310 N N . GLY B 1 379 ? -35.375 -3.221 6.66 1 90.88 379 GLY B N 1
ATOM 10311 C CA . GLY B 1 379 ? -36.125 -1.984 6.844 1 90.88 379 GLY B CA 1
ATOM 10312 C C . GLY B 1 379 ? -35.906 -1.344 8.195 1 90.88 379 GLY B C 1
ATOM 10313 O O . GLY B 1 379 ? -36.781 -0.674 8.734 1 90.88 379 GLY B O 1
ATOM 10314 N N . HIS B 1 380 ? -34.812 -1.693 8.773 1 93.81 380 HIS B N 1
ATOM 10315 C CA . HIS B 1 380 ? -34.469 -1.112 10.07 1 93.81 380 HIS B CA 1
ATOM 10316 C C . HIS B 1 380 ? -33.656 0.165 9.898 1 93.81 380 HIS B C 1
ATOM 10318 O O . HIS B 1 380 ? -32.75 0.222 9.07 1 93.81 380 HIS B O 1
ATOM 10324 N N . ARG B 1 381 ? -33.906 1.166 10.68 1 95.44 381 ARG B N 1
ATOM 10325 C CA . ARG B 1 381 ? -33.156 2.42 10.617 1 95.44 381 ARG B CA 1
ATOM 10326 C C . ARG B 1 381 ? -32.031 2.443 11.656 1 95.44 381 ARG B C 1
ATOM 10328 O O . ARG B 1 381 ? -31.219 3.365 11.672 1 95.44 381 ARG B O 1
ATOM 10335 N N . GLU B 1 382 ? -32.031 1.439 12.469 1 96.88 382 GLU B N 1
ATOM 10336 C CA . GLU B 1 382 ? -31.062 1.421 13.578 1 96.88 382 GLU B CA 1
ATOM 10337 C C . GLU B 1 382 ? -30.438 0.044 13.727 1 96.88 382 GLU B C 1
ATOM 10339 O O . GLU B 1 382 ? -31.062 -0.975 13.438 1 96.88 382 GLU B O 1
ATOM 10344 N N . VAL B 1 383 ? -29.203 0.013 14.055 1 97.12 383 VAL B N 1
ATOM 10345 C CA . VAL B 1 383 ? -28.5 -1.185 14.484 1 97.12 383 VAL B CA 1
ATOM 10346 C C . VAL B 1 383 ? -28 -1.006 15.914 1 97.12 383 VAL B C 1
ATOM 10348 O O . VAL B 1 383 ? -27.281 -0.05 16.219 1 97.12 383 VAL B O 1
ATOM 10351 N N . VAL B 1 384 ? -28.391 -1.844 16.812 1 97.69 384 VAL B N 1
ATOM 10352 C CA . VAL B 1 384 ? -27.922 -1.826 18.188 1 97.69 384 VAL B CA 1
ATOM 10353 C C . VAL B 1 384 ? -26.625 -2.619 18.297 1 97.69 384 VAL B C 1
ATOM 10355 O O . VAL B 1 384 ? -26.594 -3.816 18 1 97.69 384 VAL B O 1
ATOM 10358 N N . LEU B 1 385 ? -25.547 -2.002 18.672 1 97.06 385 LEU B N 1
ATOM 10359 C CA . LEU B 1 385 ? -24.234 -2.641 18.812 1 97.06 385 LEU B CA 1
ATOM 10360 C C . LEU B 1 385 ? -24.125 -3.365 20.141 1 97.06 385 LEU B C 1
ATOM 10362 O O . LEU B 1 385 ? -23.734 -2.771 21.141 1 97.06 385 LEU B O 1
ATOM 10366 N N . GLY B 1 386 ? -24.453 -4.609 20.125 1 95.44 386 GLY B N 1
ATOM 10367 C CA . GLY B 1 386 ? -24.234 -5.438 21.297 1 95.44 386 GLY B CA 1
ATOM 10368 C C . GLY B 1 386 ? -22.781 -5.812 21.484 1 95.44 386 GLY B C 1
ATOM 10369 O O . GLY B 1 386 ? -21.922 -5.484 20.656 1 95.44 386 GLY B O 1
ATOM 10370 N N . GLU B 1 387 ? -22.438 -6.465 22.5 1 93.88 387 GLU B N 1
ATOM 10371 C CA . GLU B 1 387 ? -21.062 -6.789 22.875 1 93.88 387 GLU B CA 1
ATOM 10372 C C . GLU B 1 387 ? -20.406 -7.672 21.812 1 93.88 387 GLU B C 1
ATOM 10374 O O . GLU B 1 387 ? -19.219 -7.516 21.516 1 93.88 387 GLU B O 1
ATOM 10379 N N . GLN B 1 388 ? -21.156 -8.57 21.281 1 90.44 388 GLN B N 1
ATOM 10380 C CA . GLN B 1 388 ? -20.609 -9.461 20.266 1 90.44 388 GLN B CA 1
ATOM 10381 C C . GLN B 1 388 ? -20.172 -8.68 19.031 1 90.44 388 GLN B C 1
ATOM 10383 O O . GLN B 1 388 ? -19.094 -8.945 18.469 1 90.44 388 GLN B O 1
ATOM 10388 N N . LEU B 1 389 ? -21.047 -7.785 18.641 1 93.19 389 LEU B N 1
ATOM 10389 C CA . LEU B 1 389 ? -20.703 -6.965 17.484 1 93.19 389 LEU B CA 1
ATOM 10390 C C . LEU B 1 389 ? -19.531 -6.039 17.797 1 93.19 389 LEU B C 1
ATOM 10392 O O . LEU B 1 389 ? -18.672 -5.816 16.938 1 93.19 389 LEU B O 1
ATOM 10396 N N . LEU B 1 390 ? -19.531 -5.504 18.984 1 94.75 390 LEU B N 1
ATOM 10397 C CA . LEU B 1 390 ? -18.406 -4.66 19.406 1 94.75 390 LEU B CA 1
ATOM 10398 C C . LEU B 1 390 ? -17.094 -5.434 19.375 1 94.75 390 LEU B C 1
ATOM 10400 O O . LEU B 1 390 ? -16.078 -4.914 18.922 1 94.75 390 LEU B O 1
ATOM 10404 N N . ASP B 1 391 ? -17.141 -6.664 19.734 1 92 391 ASP B N 1
ATOM 10405 C CA . ASP B 1 391 ? -15.945 -7.516 19.703 1 92 391 ASP B CA 1
ATOM 10406 C C . ASP B 1 391 ? -15.492 -7.777 18.281 1 92 391 ASP B C 1
ATOM 10408 O O . ASP B 1 391 ? -14.289 -7.777 17.984 1 92 391 ASP B O 1
ATOM 10412 N N . ALA B 1 392 ? -16.453 -7.945 17.469 1 91 392 ALA B N 1
ATOM 10413 C CA . ALA B 1 392 ? -16.141 -8.234 16.078 1 91 392 ALA B CA 1
ATOM 10414 C C . ALA B 1 392 ? -15.516 -7.016 15.391 1 91 392 ALA B C 1
ATOM 10416 O O . ALA B 1 392 ? -14.703 -7.16 14.469 1 91 392 ALA B O 1
ATOM 10417 N N . LEU B 1 393 ? -15.906 -5.836 15.828 1 93.25 393 LEU B N 1
ATOM 10418 C CA . LEU B 1 393 ? -15.453 -4.605 15.188 1 93.25 393 LEU B CA 1
ATOM 10419 C C . LEU B 1 393 ? -14.164 -4.105 15.836 1 93.25 393 LEU B C 1
ATOM 10421 O O . LEU B 1 393 ? -13.523 -3.184 15.32 1 93.25 393 LEU B O 1
ATOM 10425 N N . ASP B 1 394 ? -13.805 -4.719 16.891 1 88.75 394 ASP B N 1
ATOM 10426 C CA . ASP B 1 394 ? -12.609 -4.328 17.641 1 88.75 394 ASP B CA 1
ATOM 10427 C C . ASP B 1 394 ? -11.344 -4.812 16.938 1 88.75 394 ASP B C 1
ATOM 10429 O O . ASP B 1 394 ? -11.133 -6.02 16.797 1 88.75 394 ASP B O 1
ATOM 10433 N N . LEU B 1 395 ? -10.508 -3.934 16.453 1 76.94 395 LEU B N 1
ATOM 10434 C CA . LEU B 1 395 ? -9.281 -4.254 15.734 1 76.94 395 LEU B CA 1
ATOM 10435 C C . LEU B 1 395 ? -8.109 -4.418 16.703 1 76.94 395 LEU B C 1
ATOM 10437 O O . LEU B 1 395 ? -7.02 -4.828 16.297 1 76.94 395 LEU B O 1
ATOM 10441 N N . GLY B 1 396 ? -8.234 -4.066 17.812 1 66.81 396 GLY B N 1
ATOM 10442 C CA . GLY B 1 396 ? -7.113 -3.988 18.734 1 66.81 396 GLY B CA 1
ATOM 10443 C C . GLY B 1 396 ? -6.582 -5.352 19.141 1 66.81 396 GLY B C 1
ATOM 10444 O O . GLY B 1 396 ? -7.25 -6.367 18.953 1 66.81 396 GLY B O 1
ATOM 10445 N N . PRO B 1 397 ? -5.262 -5.355 19.359 1 65.06 397 PRO B N 1
ATOM 10446 C CA . PRO B 1 397 ? -4.668 -6.574 19.906 1 65.06 397 PRO B CA 1
ATOM 10447 C C . PRO B 1 397 ? -5.367 -7.055 21.172 1 65.06 397 PRO B C 1
ATOM 10449 O O . PRO B 1 397 ? -6.23 -6.352 21.719 1 65.06 397 PRO B O 1
ATOM 10452 N N . ALA B 1 398 ? -4.863 -8.102 21.625 1 59 398 ALA B N 1
ATOM 10453 C CA . ALA B 1 398 ? -5.375 -8.672 22.859 1 59 398 ALA B CA 1
ATOM 10454 C C . ALA B 1 398 ? -5.191 -7.703 24.031 1 59 398 ALA B C 1
ATOM 10456 O O . ALA B 1 398 ? -6.008 -7.668 24.953 1 59 398 ALA B O 1
ATOM 10457 N N . GLU B 1 399 ? -4.117 -6.816 23.844 1 63.34 399 GLU B N 1
ATOM 10458 C CA . GLU B 1 399 ? -3.85 -5.922 24.969 1 63.34 399 GLU B CA 1
ATOM 10459 C C . GLU B 1 399 ? -4.73 -4.68 24.906 1 63.34 399 GLU B C 1
ATOM 10461 O O . GLU B 1 399 ? -4.75 -3.873 25.844 1 63.34 399 GLU B O 1
ATOM 10466 N N . GLY B 1 400 ? -5.516 -4.512 23.922 1 70.38 400 GLY B N 1
ATOM 10467 C CA . GLY B 1 400 ? -6.445 -3.404 23.781 1 70.38 400 GLY B CA 1
ATOM 10468 C C . GLY B 1 400 ? -5.836 -2.203 23.078 1 70.38 400 GLY B C 1
ATOM 10469 O O . GLY B 1 400 ? -4.617 -2.127 22.922 1 70.38 400 GLY B O 1
ATOM 10470 N N . PRO B 1 401 ? -6.66 -1.246 22.75 1 77.38 401 PRO B N 1
ATOM 10471 C CA . PRO B 1 401 ? -6.172 -0.033 22.094 1 77.38 401 PRO B CA 1
ATOM 10472 C C . PRO B 1 401 ? -5.332 0.846 23.016 1 77.38 401 PRO B C 1
ATOM 10474 O O . PRO B 1 401 ? -5.473 0.77 24.25 1 77.38 401 PRO B O 1
ATOM 10477 N N . ARG B 1 402 ? -4.414 1.548 22.469 1 85.94 402 ARG B N 1
ATOM 10478 C CA . ARG B 1 402 ? -3.662 2.557 23.219 1 85.94 402 ARG B CA 1
ATOM 10479 C C . ARG B 1 402 ? -4.488 3.824 23.406 1 85.94 402 ARG B C 1
ATOM 10481 O O . ARG B 1 402 ? -4.594 4.645 22.484 1 85.94 402 ARG B O 1
ATOM 10488 N N . LEU B 1 403 ? -4.996 4.043 24.562 1 90.88 403 LEU B N 1
ATOM 10489 C CA . LEU B 1 403 ? -5.961 5.102 24.828 1 90.88 403 LEU B CA 1
ATOM 10490 C C . LEU B 1 403 ? -5.301 6.473 24.75 1 90.88 403 LEU B C 1
ATOM 10492 O O . LEU B 1 403 ? -4.211 6.672 25.297 1 90.88 403 LEU B O 1
ATOM 10496 N N . PRO B 1 404 ? -5.922 7.422 24.078 1 92.88 404 PRO B N 1
ATOM 10497 C CA . PRO B 1 404 ? -5.48 8.805 24.281 1 92.88 404 PRO B CA 1
ATOM 10498 C C . PRO B 1 404 ? -5.684 9.281 25.703 1 92.88 404 PRO B C 1
ATOM 10500 O O . PRO B 1 404 ? -6.684 8.93 26.344 1 92.88 404 PRO B O 1
ATOM 10503 N N . PRO B 1 405 ? -4.789 10.031 26.219 1 94.31 405 PRO B N 1
ATOM 10504 C CA . PRO B 1 405 ? -4.871 10.414 27.625 1 94.31 405 PRO B CA 1
ATOM 10505 C C . PRO B 1 405 ? -6.051 11.344 27.922 1 94.31 405 PRO B C 1
ATOM 10507 O O . PRO B 1 405 ? -6.551 11.383 29.047 1 94.31 405 PRO B O 1
ATOM 10510 N N . HIS B 1 406 ? -6.473 12.133 27 1 95.62 406 HIS B N 1
ATOM 10511 C CA . HIS B 1 406 ? -7.637 13.008 27.141 1 95.62 406 HIS B CA 1
ATOM 10512 C C . HIS B 1 406 ? -8.242 13.336 25.781 1 95.62 406 HIS B C 1
ATOM 10514 O O . HIS B 1 406 ? -7.562 13.258 24.766 1 95.62 406 HIS B O 1
ATOM 10520 N N . LEU B 1 407 ? -9.508 13.648 25.766 1 96.69 407 LEU B N 1
ATOM 10521 C CA . LEU B 1 407 ? -10.32 14.047 24.625 1 96.69 407 LEU B CA 1
ATOM 10522 C C . LEU B 1 407 ? -11.375 15.07 25.031 1 96.69 407 LEU B C 1
ATOM 10524 O O . LEU B 1 407 ? -11.469 15.438 26.203 1 96.69 407 LEU B O 1
ATOM 10528 N N . GLU B 1 408 ? -12.016 15.562 24.047 1 97.31 408 GLU B N 1
ATOM 10529 C CA . GLU B 1 408 ? -13.211 16.359 24.281 1 97.31 408 GLU B CA 1
ATOM 10530 C C . GLU B 1 408 ? -14.391 15.836 23.469 1 97.31 408 GLU B C 1
ATOM 10532 O O . GLU B 1 408 ? -14.359 15.852 22.234 1 97.31 408 GLU B O 1
ATOM 10537 N N . VAL B 1 409 ? -15.422 15.375 24.188 1 97.62 409 VAL B N 1
ATOM 10538 C CA . VAL B 1 409 ? -16.594 14.805 23.531 1 97.62 409 VAL B CA 1
ATOM 10539 C C . VAL B 1 409 ? -17.672 15.875 23.375 1 97.62 409 VAL B C 1
ATOM 10541 O O . VAL B 1 409 ? -18.047 16.531 24.344 1 97.62 409 VAL B O 1
ATOM 10544 N N . VAL B 1 410 ? -18.109 16.109 22.188 1 97.19 410 VAL B N 1
ATOM 10545 C CA . VAL B 1 410 ? -19.234 17 21.891 1 97.19 410 VAL B CA 1
ATOM 10546 C C . VAL B 1 410 ? -20.453 16.188 21.5 1 97.19 410 VAL B C 1
ATOM 10548 O O . VAL B 1 410 ? -20.391 15.344 20.609 1 97.19 410 VAL B O 1
ATOM 10551 N N . PHE B 1 411 ? -21.578 16.422 22.25 1 97.44 411 PHE B N 1
ATOM 10552 C CA . PHE B 1 411 ? -22.75 15.594 22 1 97.44 411 PHE B CA 1
ATOM 10553 C C . PHE B 1 411 ? -24.016 16.422 22.125 1 97.44 411 PHE B C 1
ATOM 10555 O O . PHE B 1 411 ? -24.016 17.5 22.703 1 97.44 411 PHE B O 1
ATOM 10562 N N . GLY B 1 412 ? -25.062 15.938 21.422 1 97 412 GLY B N 1
ATOM 10563 C CA . GLY B 1 412 ? -26.422 16.391 21.656 1 97 412 GLY B CA 1
ATOM 10564 C C . GLY B 1 412 ? -27.172 15.523 22.641 1 97 412 GLY B C 1
ATOM 10565 O O . GLY B 1 412 ? -27.031 14.305 22.641 1 97 412 GLY B O 1
ATOM 10566 N N . LEU B 1 413 ? -27.922 16.203 23.484 1 97.44 413 LEU B N 1
ATOM 10567 C CA . LEU B 1 413 ? -28.703 15.5 24.484 1 97.44 413 LEU B CA 1
ATOM 10568 C C . LEU B 1 413 ? -30.188 15.547 24.141 1 97.44 413 LEU B C 1
ATOM 10570 O O . LEU B 1 413 ? -30.766 16.625 24.016 1 97.44 413 LEU B O 1
ATOM 10574 N N . HIS B 1 414 ? -30.828 14.344 24 1 97.88 414 HIS B N 1
ATOM 10575 C CA . HIS B 1 414 ? -32.219 14.25 23.641 1 97.88 414 HIS B CA 1
ATOM 10576 C C . HIS B 1 414 ? -33.062 13.742 24.797 1 97.88 414 HIS B C 1
ATOM 10578 O O . HIS B 1 414 ? -32.875 12.617 25.266 1 97.88 414 HIS B O 1
ATOM 10584 N N . ALA B 1 415 ? -33.906 14.508 25.219 1 97.75 415 ALA B N 1
ATOM 10585 C CA . ALA B 1 415 ? -34.875 14.125 26.25 1 97.75 415 ALA B CA 1
ATOM 10586 C C . ALA B 1 415 ? -36.125 14.961 26.156 1 97.75 415 ALA B C 1
ATOM 10588 O O . ALA B 1 415 ? -36.094 16.156 25.844 1 97.75 415 ALA B O 1
ATOM 10589 N N . ALA B 1 416 ? -37.219 14.359 26.547 1 97.25 416 ALA B N 1
ATOM 10590 C CA . ALA B 1 416 ? -38.5 15.031 26.422 1 97.25 416 ALA B CA 1
ATOM 10591 C C . ALA B 1 416 ? -38.656 16.125 27.469 1 97.25 416 ALA B C 1
ATOM 10593 O O . ALA B 1 416 ? -39.344 17.125 27.234 1 97.25 416 ALA B O 1
ATOM 10594 N N . SER B 1 417 ? -38.094 15.883 28.656 1 96.62 417 SER B N 1
ATOM 10595 C CA . SER B 1 417 ? -38.188 16.828 29.766 1 96.62 417 SER B CA 1
ATOM 10596 C C . SER B 1 417 ? -37 16.688 30.719 1 96.62 417 SER B C 1
ATOM 10598 O O . SER B 1 417 ? -36.219 15.742 30.625 1 96.62 417 SER B O 1
ATOM 10600 N N . ARG B 1 418 ? -36.906 17.625 31.641 1 95.56 418 ARG B N 1
ATOM 10601 C CA . ARG B 1 418 ? -35.875 17.562 32.656 1 95.56 418 ARG B CA 1
ATOM 10602 C C . ARG B 1 418 ? -36.062 16.344 33.562 1 95.56 418 ARG B C 1
ATOM 10604 O O . ARG B 1 418 ? -35.094 15.719 34 1 95.56 418 ARG B O 1
ATOM 10611 N N . GLN B 1 419 ? -37.312 16 33.812 1 95.69 419 GLN B N 1
ATOM 10612 C CA . GLN B 1 419 ? -37.625 14.836 34.625 1 95.69 419 GLN B CA 1
ATOM 10613 C C . GLN B 1 419 ? -37.188 13.547 33.938 1 95.69 419 GLN B C 1
ATOM 10615 O O . GLN B 1 419 ? -36.688 12.625 34.594 1 95.69 419 GLN B O 1
ATOM 10620 N N . ALA B 1 420 ? -37.406 13.586 32.656 1 96.88 420 ALA B N 1
ATOM 10621 C CA . ALA B 1 420 ? -36.938 12.43 31.891 1 96.88 420 ALA B CA 1
ATOM 10622 C C . ALA B 1 420 ? -35.406 12.273 31.984 1 96.88 420 ALA B C 1
ATOM 10624 O O . ALA B 1 420 ? -34.906 11.156 32.125 1 96.88 420 ALA B O 1
ATOM 10625 N N . LEU B 1 421 ? -34.688 13.367 31.953 1 95.69 421 LEU B N 1
ATOM 10626 C CA . LEU B 1 421 ? -33.25 13.367 32.125 1 95.69 421 LEU B CA 1
ATOM 10627 C C . LEU B 1 421 ? -32.844 12.766 33.469 1 95.69 421 LEU B C 1
ATOM 10629 O O . LEU B 1 421 ? -31.938 11.938 33.531 1 95.69 421 LEU B O 1
ATOM 10633 N N . ASP B 1 422 ? -33.594 13.125 34.469 1 95.94 422 ASP B N 1
ATOM 10634 C CA . ASP B 1 422 ? -33.281 12.68 35.844 1 95.94 422 ASP B CA 1
ATOM 10635 C C . ASP B 1 422 ? -33.531 11.188 36 1 95.94 422 ASP B C 1
ATOM 10637 O O . ASP B 1 422 ? -32.844 10.508 36.75 1 95.94 422 ASP B O 1
ATOM 10641 N N . ARG B 1 423 ? -34.469 10.688 35.188 1 96.31 423 ARG B N 1
ATOM 10642 C CA . ARG B 1 423 ? -34.812 9.266 35.25 1 96.31 423 ARG B CA 1
ATOM 10643 C C . ARG B 1 423 ? -33.906 8.438 34.375 1 96.31 423 ARG B C 1
ATOM 10645 O O . ARG B 1 423 ? -34.062 7.219 34.281 1 96.31 423 ARG B O 1
ATOM 10652 N N . GLY B 1 424 ? -33.094 9.117 33.656 1 95.69 424 GLY B N 1
ATOM 10653 C CA . GLY B 1 424 ? -32.188 8.414 32.781 1 95.69 424 GLY B CA 1
ATOM 10654 C C . GLY B 1 424 ? -32.781 8.117 31.406 1 95.69 424 GLY B C 1
ATOM 10655 O O . GLY B 1 424 ? -32.25 7.305 30.641 1 95.69 424 GLY B O 1
ATOM 10656 N N . GLU B 1 425 ? -33.906 8.75 31.109 1 97.56 425 GLU B N 1
ATOM 10657 C CA . GLU B 1 425 ? -34.562 8.547 29.828 1 97.56 425 GLU B CA 1
ATOM 10658 C C . GLU B 1 425 ? -34.094 9.57 28.797 1 97.56 425 GLU B C 1
ATOM 10660 O O . GLU B 1 425 ? -34.875 10.445 28.391 1 97.56 425 GLU B O 1
ATOM 10665 N N . PHE B 1 426 ? -32.938 9.422 28.344 1 97.81 426 PHE B N 1
ATOM 10666 C CA . PHE B 1 426 ? -32.375 10.32 27.344 1 97.81 426 PHE B CA 1
ATOM 10667 C C . PHE B 1 426 ? -31.469 9.57 26.375 1 97.81 426 PHE B C 1
ATOM 10669 O O . PHE B 1 426 ? -31.109 8.422 26.641 1 97.81 426 PHE B O 1
ATOM 10676 N N . TRP B 1 427 ? -31.203 10.195 25.203 1 97.62 427 TRP B N 1
ATOM 10677 C CA . TRP B 1 427 ? -30.203 9.75 24.234 1 97.62 427 TRP B CA 1
ATOM 10678 C C . TRP B 1 427 ? -29.047 10.742 24.156 1 97.62 427 TRP B C 1
ATOM 10680 O O . TRP B 1 427 ? -29.266 11.953 24.188 1 97.62 427 TRP B O 1
ATOM 10690 N N . LEU B 1 428 ? -27.844 10.219 24.188 1 98.38 428 LEU B N 1
ATOM 10691 C CA . LEU B 1 428 ? -26.641 11.008 23.938 1 98.38 428 LEU B CA 1
ATOM 10692 C C . LEU B 1 428 ? -26.141 10.766 22.516 1 98.38 428 LEU B C 1
ATOM 10694 O O . LEU B 1 428 ? -25.656 9.68 22.203 1 98.38 428 LEU B O 1
ATOM 10698 N N . GLU B 1 429 ? -26.234 11.742 21.641 1 97.94 429 GLU B N 1
ATOM 10699 C CA . GLU B 1 429 ? -25.766 11.633 20.266 1 97.94 429 GLU B CA 1
ATOM 10700 C C . GLU B 1 429 ? -24.391 12.266 20.109 1 97.94 429 GLU B C 1
ATOM 10702 O O . GLU B 1 429 ? -24.234 13.477 20.281 1 97.94 429 GLU B O 1
ATOM 10707 N N . VAL B 1 430 ? -23.438 11.469 19.734 1 97.81 430 VAL B N 1
ATOM 10708 C CA . VAL B 1 430 ? -22.094 11.992 19.547 1 97.81 430 VAL B CA 1
ATOM 10709 C C . VAL B 1 430 ? -22.047 12.844 18.266 1 97.81 430 VAL B C 1
ATOM 10711 O O . VAL B 1 430 ? -22.422 12.383 17.188 1 97.81 430 VAL B O 1
ATOM 10714 N N . VAL B 1 431 ? -21.609 14.062 18.406 1 95.06 431 VAL B N 1
ATOM 10715 C CA . VAL B 1 431 ? -21.484 14.969 17.266 1 95.06 431 VAL B CA 1
ATOM 10716 C C . VAL B 1 431 ? -20.047 14.969 16.766 1 95.06 431 VAL B C 1
ATOM 10718 O O . VAL B 1 431 ? -19.797 14.828 15.562 1 95.06 431 VAL B O 1
ATOM 10721 N N . SER B 1 432 ? -19.125 15.141 17.625 1 94.31 432 SER B N 1
ATOM 10722 C CA . SER B 1 432 ? -17.703 15.117 17.297 1 94.31 432 SER B CA 1
ATOM 10723 C C . SER B 1 432 ? -16.859 14.781 18.531 1 94.31 432 SER B C 1
ATOM 10725 O O . SER B 1 432 ? -17.359 14.805 19.656 1 94.31 432 SER B O 1
ATOM 10727 N N . VAL B 1 433 ? -15.727 14.352 18.266 1 96.62 433 VAL B N 1
ATOM 10728 C CA . VAL B 1 433 ? -14.719 14.164 19.297 1 96.62 433 VAL B CA 1
ATOM 10729 C C . VAL B 1 433 ? -13.438 14.898 18.922 1 96.62 433 VAL B C 1
ATOM 10731 O O . VAL B 1 433 ? -12.844 14.625 17.875 1 96.62 433 VAL B O 1
ATOM 10734 N N . ALA B 1 434 ? -13.133 15.812 19.766 1 95.44 434 ALA B N 1
ATOM 10735 C CA . ALA B 1 434 ? -11.922 16.594 19.484 1 95.44 434 ALA B CA 1
ATOM 10736 C C . ALA B 1 434 ? -10.672 15.812 19.906 1 95.44 434 ALA B C 1
ATOM 10738 O O . ALA B 1 434 ? -10.719 15.016 20.844 1 95.44 434 ALA B O 1
ATOM 10739 N N . ARG B 1 435 ? -9.578 16.094 19.266 1 92.69 435 ARG B N 1
ATOM 10740 C CA . ARG B 1 435 ? -8.312 15.391 19.422 1 92.69 435 ARG B CA 1
ATOM 10741 C C . ARG B 1 435 ? -7.734 15.578 20.812 1 92.69 435 ARG B C 1
ATOM 10743 O O . ARG B 1 435 ? -6.918 14.773 21.266 1 92.69 435 ARG B O 1
ATOM 10750 N N . ALA B 1 436 ? -8.133 16.672 21.5 1 95.38 436 ALA B N 1
ATOM 10751 C CA . ALA B 1 436 ? -7.648 16.969 22.844 1 95.38 436 ALA B CA 1
ATOM 10752 C C . ALA B 1 436 ? -8.664 17.781 23.625 1 95.38 436 ALA B C 1
ATOM 10754 O O . ALA B 1 436 ? -9.523 18.453 23.031 1 95.38 436 ALA B O 1
ATOM 10755 N N . ALA B 1 437 ? -8.516 17.688 24.938 1 96.25 437 ALA B N 1
ATOM 10756 C CA . ALA B 1 437 ? -9.305 18.562 25.797 1 96.25 437 ALA B CA 1
ATOM 10757 C C . ALA B 1 437 ? -8.93 20.031 25.578 1 96.25 437 ALA B C 1
ATOM 10759 O O . ALA B 1 437 ? -7.746 20.359 25.438 1 96.25 437 ALA B O 1
ATOM 10760 N N . GLY B 1 438 ? -9.93 20.844 25.5 1 94.5 438 GLY B N 1
ATOM 10761 C CA . GLY B 1 438 ? -9.688 22.266 25.359 1 94.5 438 GLY B CA 1
ATOM 10762 C C . GLY B 1 438 ? -9.789 22.75 23.922 1 94.5 438 GLY B C 1
ATOM 10763 O O . GLY B 1 438 ? -9.852 23.969 23.672 1 94.5 438 GLY B O 1
ATOM 10764 N N . VAL B 1 439 ? -9.852 21.859 22.969 1 94.31 439 VAL B N 1
ATOM 10765 C CA . VAL B 1 439 ? -9.852 22.219 21.562 1 94.31 439 VAL B CA 1
ATOM 10766 C C . VAL B 1 439 ? -11.109 23.016 21.234 1 94.31 439 VAL B C 1
ATOM 10768 O O . VAL B 1 439 ? -11.039 24.078 20.594 1 94.31 439 VAL B O 1
ATOM 10771 N N . SER B 1 440 ? -12.234 22.578 21.688 1 92.38 440 SER B N 1
ATOM 10772 C CA . SER B 1 440 ? -13.484 23.281 21.422 1 92.38 440 SER B CA 1
ATOM 10773 C C . SER B 1 440 ? -13.719 24.406 22.438 1 92.38 440 SER B C 1
ATOM 10775 O O . SER B 1 440 ? -14.219 25.469 22.078 1 92.38 440 SER B O 1
ATOM 10777 N N . THR B 1 441 ? -13.312 24.219 23.641 1 93 441 THR B N 1
ATOM 10778 C CA . THR B 1 441 ? -13.656 25.141 24.734 1 93 441 THR B CA 1
ATOM 10779 C C . THR B 1 441 ? -12.641 26.266 24.812 1 93 441 THR B C 1
ATOM 10781 O O . THR B 1 441 ? -12.953 27.359 25.312 1 93 441 THR B O 1
ATOM 10784 N N . GLY B 1 442 ? -11.445 26.078 24.359 1 92.12 442 GLY B N 1
ATOM 10785 C CA . GLY B 1 442 ? -10.352 27.016 24.562 1 92.12 442 GLY B CA 1
ATOM 10786 C C . GLY B 1 442 ? -10.664 28.406 24.078 1 92.12 442 GLY B C 1
ATOM 10787 O O . GLY B 1 442 ? -10.398 29.391 24.781 1 92.12 442 GLY B O 1
ATOM 10788 N N . ARG B 1 443 ? -11.258 28.531 22.938 1 89.69 443 ARG B N 1
ATOM 10789 C CA . ARG B 1 443 ? -11.484 29.844 22.312 1 89.69 443 ARG B CA 1
ATOM 10790 C C . ARG B 1 443 ? -12.523 30.641 23.078 1 89.69 443 ARG B C 1
ATOM 10792 O O . ARG B 1 443 ? -12.617 31.859 22.922 1 89.69 443 ARG B O 1
ATOM 10799 N N . PHE B 1 444 ? -13.312 29.969 24.016 1 93.38 444 PHE B N 1
ATOM 10800 C CA . PHE B 1 444 ? -14.422 30.672 24.656 1 93.38 444 PHE B CA 1
ATOM 10801 C C . PHE B 1 444 ? -14.125 30.906 26.141 1 93.38 444 PHE B C 1
ATOM 10803 O O . PHE B 1 444 ? -14.977 31.422 26.859 1 93.38 444 PHE B O 1
ATOM 10810 N N . LEU B 1 445 ? -12.984 30.516 26.547 1 93.5 445 LEU B N 1
ATOM 10811 C CA . LEU B 1 445 ? -12.656 30.625 27.969 1 93.5 445 LEU B CA 1
ATOM 10812 C C . LEU B 1 445 ? -12.805 32.062 28.438 1 93.5 445 LEU B C 1
ATOM 10814 O O . LEU B 1 445 ? -13.312 32.312 29.547 1 93.5 445 LEU B O 1
ATOM 10818 N N . HIS B 1 446 ? -12.438 33.031 27.641 1 89.06 446 HIS B N 1
ATOM 10819 C CA . HIS B 1 446 ? -12.445 34.438 28.031 1 89.06 446 HIS B CA 1
ATOM 10820 C C . HIS B 1 446 ? -13.867 34.938 28.234 1 89.06 446 HIS B C 1
ATOM 10822 O O . HIS B 1 446 ? -14.07 35.969 28.906 1 89.06 446 HIS B O 1
ATOM 10828 N N . LEU B 1 447 ? -14.875 34.25 27.641 1 91.19 447 LEU B N 1
ATOM 10829 C CA . LEU B 1 447 ? -16.266 34.688 27.703 1 91.19 447 LEU B CA 1
ATOM 10830 C C . LEU B 1 447 ? -16.922 34.219 29 1 91.19 447 LEU B C 1
ATOM 10832 O O . LEU B 1 447 ? -17.938 34.781 29.422 1 91.19 447 LEU B O 1
ATOM 10836 N N . LEU B 1 448 ? -16.359 33.219 29.594 1 93.5 448 LEU B N 1
ATOM 10837 C CA . LEU B 1 448 ? -17 32.562 30.734 1 93.5 448 LEU B CA 1
ATOM 10838 C C . LEU B 1 448 ? -16.781 33.406 32 1 93.5 448 LEU B C 1
ATOM 10840 O O . LEU B 1 448 ? -15.836 34.188 32.062 1 93.5 448 LEU B O 1
ATOM 10844 N N . ASP B 1 449 ? -17.656 33.188 32.969 1 92.56 449 ASP B N 1
ATOM 10845 C CA . ASP B 1 449 ? -17.469 33.812 34.25 1 92.56 449 ASP B CA 1
ATOM 10846 C C . ASP B 1 449 ? -16.156 33.344 34.906 1 92.56 449 ASP B C 1
ATOM 10848 O O . ASP B 1 449 ? -15.68 32.25 34.625 1 92.56 449 ASP B O 1
ATOM 10852 N N . PRO B 1 450 ? -15.602 34.156 35.688 1 93.56 450 PRO B N 1
ATOM 10853 C CA . PRO B 1 450 ? -14.281 33.875 36.25 1 93.56 450 PRO B CA 1
ATOM 10854 C C . PRO B 1 450 ? -14.219 32.5 36.938 1 93.56 450 PRO B C 1
ATOM 10856 O O . PRO B 1 450 ? -13.211 31.812 36.844 1 93.56 450 PRO B O 1
ATOM 10859 N N . GLN B 1 451 ? -15.234 32.156 37.625 1 93.75 451 GLN B N 1
ATOM 10860 C CA . GLN B 1 451 ? -15.234 30.891 38.344 1 93.75 451 GLN B CA 1
ATOM 10861 C C . GLN B 1 451 ? -15.172 29.703 37.406 1 93.75 451 GLN B C 1
ATOM 10863 O O . GLN B 1 451 ? -14.398 28.781 37.594 1 93.75 451 GLN B O 1
ATOM 10868 N N . HIS B 1 452 ? -16 29.781 36.406 1 93.56 452 HIS B N 1
ATOM 10869 C CA . HIS B 1 452 ? -16 28.734 35.406 1 93.56 452 HIS B CA 1
ATOM 10870 C C . HIS B 1 452 ? -14.703 28.719 34.594 1 93.56 452 HIS B C 1
ATOM 10872 O O . HIS B 1 452 ? -14.164 27.656 34.312 1 93.56 452 HIS B O 1
ATOM 10878 N N . ARG B 1 453 ? -14.227 29.844 34.188 1 94.38 453 ARG B N 1
ATOM 10879 C CA . ARG B 1 453 ? -12.961 29.953 33.5 1 94.38 453 ARG B CA 1
ATOM 10880 C C . ARG B 1 453 ? -11.828 29.312 34.281 1 94.38 453 ARG B C 1
ATOM 10882 O O . ARG B 1 453 ? -11.016 28.578 33.75 1 94.38 453 ARG B O 1
ATOM 10889 N N . ALA B 1 454 ? -11.766 29.609 35.562 1 94.94 454 ALA B N 1
ATOM 10890 C CA . ALA B 1 454 ? -10.727 29.062 36.438 1 94.94 454 ALA B CA 1
ATOM 10891 C C . ALA B 1 454 ? -10.828 27.547 36.531 1 94.94 454 ALA B C 1
ATOM 10893 O O . ALA B 1 454 ? -9.805 26.859 36.531 1 94.94 454 ALA B O 1
ATOM 10894 N N . ALA B 1 455 ? -12.023 27.094 36.625 1 94 455 ALA B N 1
ATOM 10895 C CA . ALA B 1 455 ? -12.234 25.656 36.688 1 94 455 ALA B CA 1
ATOM 10896 C C . ALA B 1 455 ? -11.742 24.969 35.438 1 94 455 ALA B C 1
ATOM 10898 O O . ALA B 1 455 ? -11.031 23.953 35.5 1 94 455 ALA B O 1
ATOM 10899 N N . PHE B 1 456 ? -12.102 25.484 34.312 1 94.25 456 PHE B N 1
ATOM 10900 C CA . PHE B 1 456 ? -11.648 24.906 33.031 1 94.25 456 PHE B CA 1
ATOM 10901 C C . PHE B 1 456 ? -10.133 25.016 32.906 1 94.25 456 PHE B C 1
ATOM 10903 O O . PHE B 1 456 ? -9.477 24.062 32.469 1 94.25 456 PHE B O 1
ATOM 10910 N N . THR B 1 457 ? -9.57 26.141 33.219 1 93.88 457 THR B N 1
ATOM 10911 C CA . THR B 1 457 ? -8.133 26.359 33.125 1 93.88 457 THR B CA 1
ATOM 10912 C C . THR B 1 457 ? -7.387 25.359 34.031 1 93.88 457 THR B C 1
ATOM 10914 O O . THR B 1 457 ? -6.355 24.812 33.625 1 93.88 457 THR B O 1
ATOM 10917 N N . SER B 1 458 ? -7.906 25.141 35.188 1 94.12 458 SER B N 1
ATOM 10918 C CA . SER B 1 458 ? -7.301 24.172 36.094 1 94.12 458 SER B CA 1
ATOM 10919 C C . SER B 1 458 ? -7.281 22.781 35.469 1 94.12 458 SER B C 1
ATOM 10921 O O . SER B 1 458 ? -6.262 22.094 35.531 1 94.12 458 SER B O 1
ATOM 10923 N N . VAL B 1 459 ? -8.344 22.391 34.906 1 93.38 459 VAL B N 1
ATOM 10924 C CA . VAL B 1 459 ? -8.438 21.078 34.281 1 93.38 459 VAL B CA 1
ATOM 10925 C C . VAL B 1 459 ? -7.445 20.984 33.125 1 93.38 459 VAL B C 1
ATOM 10927 O O . VAL B 1 459 ? -6.715 20 33 1 93.38 459 VAL B O 1
ATOM 10930 N N . LEU B 1 460 ? -7.387 21.969 32.344 1 94.19 460 LEU B N 1
ATOM 10931 C CA . LEU B 1 460 ? -6.574 21.969 31.125 1 94.19 460 LEU B CA 1
ATOM 10932 C C . LEU B 1 460 ? -5.09 22.016 31.469 1 94.19 460 LEU B C 1
ATOM 10934 O O . LEU B 1 460 ? -4.254 21.531 30.719 1 94.19 460 LEU B O 1
ATOM 10938 N N . THR B 1 461 ? -4.738 22.547 32.594 1 92.94 461 THR B N 1
ATOM 10939 C CA . THR B 1 461 ? -3.346 22.641 33.031 1 92.94 461 THR B CA 1
ATOM 10940 C C . THR B 1 461 ? -2.861 21.312 33.594 1 92.94 461 THR B C 1
ATOM 10942 O O . THR B 1 461 ? -1.662 21.016 33.594 1 92.94 461 THR B O 1
ATOM 10945 N N . ASN B 1 462 ? -3.795 20.469 34.031 1 92.69 462 ASN B N 1
ATOM 10946 C CA . ASN B 1 462 ? -3.42 19.25 34.719 1 92.69 462 ASN B CA 1
ATOM 10947 C C . ASN B 1 462 ? -3.873 18.016 33.969 1 92.69 462 ASN B C 1
ATOM 10949 O O . ASN B 1 462 ? -4.277 17.016 34.562 1 92.69 462 ASN B O 1
ATOM 10953 N N . LEU B 1 463 ? -3.85 18.062 32.719 1 94.31 463 LEU B N 1
ATOM 10954 C CA . LEU B 1 463 ? -4.258 16.938 31.875 1 94.31 463 LEU B CA 1
ATOM 10955 C C . LEU B 1 463 ? -3.211 15.836 31.906 1 94.31 463 LEU B C 1
ATOM 10957 O O . LEU B 1 463 ? -2.01 16.109 31.953 1 94.31 463 LEU B O 1
ATOM 10961 N N . PRO B 1 464 ? -3.668 14.555 31.906 1 93.88 464 PRO B N 1
ATOM 10962 C CA . PRO B 1 464 ? -2.703 13.469 31.703 1 93.88 464 PRO B CA 1
ATOM 10963 C C . PRO B 1 464 ? -2.098 13.461 30.312 1 93.88 464 PRO B C 1
ATOM 10965 O O . PRO B 1 464 ? -2.65 14.07 29.391 1 93.88 464 PRO B O 1
ATOM 10968 N N . THR B 1 465 ? -0.951 12.859 30.203 1 93.25 465 THR B N 1
ATOM 10969 C CA . THR B 1 465 ? -0.249 12.773 28.938 1 93.25 465 THR B CA 1
ATOM 10970 C C . THR B 1 465 ? -0.041 11.32 28.531 1 93.25 465 THR B C 1
ATOM 10972 O O . THR B 1 465 ? -0.355 10.406 29.297 1 93.25 465 THR B O 1
ATOM 10975 N N . MET B 1 466 ? 0.411 11.164 27.328 1 90.69 466 MET B N 1
ATOM 10976 C CA . MET B 1 466 ? 0.671 9.828 26.797 1 90.69 466 MET B CA 1
ATOM 10977 C C . MET B 1 466 ? 1.793 9.141 27.578 1 90.69 466 MET B C 1
ATOM 10979 O O . MET B 1 466 ? 1.836 7.914 27.656 1 90.69 466 MET B O 1
ATOM 10983 N N . ASP B 1 467 ? 2.678 10.008 28.125 1 88.06 467 ASP B N 1
ATOM 10984 C CA . ASP B 1 467 ? 3.809 9.523 28.906 1 88.06 467 ASP B CA 1
ATOM 10985 C C . ASP B 1 467 ? 3.736 10.023 30.344 1 88.06 467 ASP B C 1
ATOM 10987 O O . ASP B 1 467 ? 3.428 11.195 30.578 1 88.06 467 ASP B O 1
ATOM 10991 N N . ASP B 1 468 ? 3.908 9.266 31.375 1 81.88 468 ASP B N 1
ATOM 10992 C CA . ASP B 1 468 ? 3.768 9.578 32.812 1 81.88 468 ASP B CA 1
ATOM 10993 C C . ASP B 1 468 ? 4.586 10.812 33.188 1 81.88 468 ASP B C 1
ATOM 10995 O O . ASP B 1 468 ? 4.152 11.625 34 1 81.88 468 ASP B O 1
ATOM 10999 N N . GLN B 1 469 ? 5.68 11.094 32.625 1 85.06 469 GLN B N 1
ATOM 11000 C CA . GLN B 1 469 ? 6.527 12.188 33.062 1 85.06 469 GLN B CA 1
ATOM 11001 C C . GLN B 1 469 ? 6.641 13.281 32 1 85.06 469 GLN B C 1
ATOM 11003 O O . GLN B 1 469 ? 7.559 14.102 32.062 1 85.06 469 GLN B O 1
ATOM 11008 N N . ALA B 1 470 ? 5.641 13.312 31.219 1 92.5 470 ALA B N 1
ATOM 11009 C CA . ALA B 1 470 ? 5.629 14.391 30.234 1 92.5 470 ALA B CA 1
ATOM 11010 C C . ALA B 1 470 ? 4.844 15.594 30.734 1 92.5 470 ALA B C 1
ATOM 11012 O O . ALA B 1 470 ? 3.977 15.453 31.609 1 92.5 470 ALA B O 1
ATOM 11013 N N . VAL B 1 471 ? 5.191 16.75 30.344 1 94.5 471 VAL B N 1
ATOM 11014 C CA . VAL B 1 471 ? 4.5 17.984 30.719 1 94.5 471 VAL B CA 1
ATOM 11015 C C . VAL B 1 471 ? 3.643 18.469 29.547 1 94.5 471 VAL B C 1
ATOM 11017 O O . VAL B 1 471 ? 4.012 18.297 28.391 1 94.5 471 VAL B O 1
ATOM 11020 N N . THR B 1 472 ? 2.5 19 29.875 1 95.06 472 THR B N 1
ATOM 11021 C CA . THR B 1 472 ? 1.619 19.531 28.844 1 95.06 472 THR B CA 1
ATOM 11022 C C . THR B 1 472 ? 2.088 20.906 28.391 1 95.06 472 THR B C 1
ATOM 11024 O O . THR B 1 472 ? 2.598 21.703 29.188 1 95.06 472 THR B O 1
ATOM 11027 N N . ALA B 1 473 ? 1.943 21.109 27.125 1 96.38 473 ALA B N 1
ATOM 11028 C CA . ALA B 1 473 ? 2.268 22.422 26.562 1 96.38 473 ALA B CA 1
ATOM 11029 C C . ALA B 1 473 ? 1.183 22.906 25.609 1 96.38 473 ALA B C 1
ATOM 11031 O O . ALA B 1 473 ? 0.639 22.109 24.828 1 96.38 473 ALA B O 1
ATOM 11032 N N . GLN B 1 474 ? 0.846 24.172 25.703 1 96.44 474 GLN B N 1
ATOM 11033 C CA . GLN B 1 474 ? -0.055 24.781 24.734 1 96.44 474 GLN B CA 1
ATOM 11034 C C . GLN B 1 474 ? 0.718 25.344 23.547 1 96.44 474 GLN B C 1
ATOM 11036 O O . GLN B 1 474 ? 1.702 26.062 23.719 1 96.44 474 GLN B O 1
ATOM 11041 N N . LEU B 1 475 ? 0.298 24.969 22.375 1 96.12 475 LEU B N 1
ATOM 11042 C CA . LEU B 1 475 ? 0.896 25.531 21.172 1 96.12 475 LEU B CA 1
ATOM 11043 C C . LEU B 1 475 ? 0.337 26.922 20.891 1 96.12 475 LEU B C 1
ATOM 11045 O O . LEU B 1 475 ? -0.881 27.109 20.828 1 96.12 475 LEU B O 1
ATOM 11049 N N . SER B 1 476 ? 1.163 27.875 20.844 1 95.88 476 SER B N 1
ATOM 11050 C CA . SER B 1 476 ? 0.835 29.25 20.469 1 95.88 476 SER B CA 1
ATOM 11051 C C . SER B 1 476 ? 1.48 29.625 19.141 1 95.88 476 SER B C 1
ATOM 11053 O O . SER B 1 476 ? 2.707 29.688 19.031 1 95.88 476 SER B O 1
ATOM 11055 N N . CYS B 1 477 ? 0.701 29.766 18.109 1 94.19 477 CYS B N 1
ATOM 11056 C CA . CYS B 1 477 ? 1.181 30.062 16.766 1 94.19 477 CYS B CA 1
ATOM 11057 C C . CYS B 1 477 ? 0.11 30.766 15.938 1 94.19 477 CYS B C 1
ATOM 11059 O O . CYS B 1 477 ? -1.076 30.453 16.062 1 94.19 477 CYS B O 1
ATOM 11061 N N . PRO B 1 478 ? 0.5 31.734 15.148 1 92.12 478 PRO B N 1
ATOM 11062 C CA . PRO B 1 478 ? -0.498 32.312 14.258 1 92.12 478 PRO B CA 1
ATOM 11063 C C . PRO B 1 478 ? -1.032 31.328 13.227 1 92.12 478 PRO B C 1
ATOM 11065 O O . PRO B 1 478 ? -0.296 30.453 12.773 1 92.12 478 PRO B O 1
ATOM 11068 N N . PRO B 1 479 ? -2.33 31.484 12.883 1 92.25 479 PRO B N 1
ATOM 11069 C CA . PRO B 1 479 ? -2.838 30.672 11.789 1 92.25 479 PRO B CA 1
ATOM 11070 C C . PRO B 1 479 ? -2.268 31.078 10.43 1 92.25 479 PRO B C 1
ATOM 11072 O O . PRO B 1 479 ? -1.657 32.125 10.305 1 92.25 479 PRO B O 1
ATOM 11075 N N . LEU B 1 480 ? -2.404 30.25 9.43 1 90.56 480 LEU B N 1
ATOM 11076 C CA . LEU B 1 480 ? -1.929 30.578 8.086 1 90.56 480 LEU B CA 1
ATOM 11077 C C . LEU B 1 480 ? -2.695 31.766 7.512 1 90.56 480 LEU B C 1
ATOM 11079 O O . LEU B 1 480 ? -2.096 32.688 6.938 1 90.56 480 LEU B O 1
ATOM 11083 N N . ASP B 1 481 ? -4.02 31.703 7.73 1 89.31 481 ASP B N 1
ATOM 11084 C CA . ASP B 1 481 ? -4.859 32.844 7.375 1 89.31 481 ASP B CA 1
ATOM 11085 C C . ASP B 1 481 ? -5.051 33.781 8.57 1 89.31 481 ASP B C 1
ATOM 11087 O O . ASP B 1 481 ? -5.762 33.438 9.516 1 89.31 481 ASP B O 1
ATOM 11091 N N . PRO B 1 482 ? -4.512 34.938 8.508 1 87.38 482 PRO B N 1
ATOM 11092 C CA . PRO B 1 482 ? -4.617 35.844 9.641 1 87.38 482 PRO B CA 1
ATOM 11093 C C . PRO B 1 482 ? -6.066 36.188 9.992 1 87.38 482 PRO B C 1
ATOM 11095 O O . PRO B 1 482 ? -6.359 36.531 11.141 1 87.38 482 PRO B O 1
ATOM 11098 N N . ALA B 1 483 ? -6.934 36 9.031 1 85.94 483 ALA B N 1
ATOM 11099 C CA . ALA B 1 483 ? -8.336 36.344 9.258 1 85.94 483 ALA B CA 1
ATOM 11100 C C . ALA B 1 483 ? -8.984 35.375 10.25 1 85.94 483 ALA B C 1
ATOM 11102 O O . ALA B 1 483 ? -10.016 35.688 10.844 1 85.94 483 ALA B O 1
ATOM 11103 N N . THR B 1 484 ? -8.336 34.281 10.453 1 88.44 484 THR B N 1
ATOM 11104 C CA . THR B 1 484 ? -8.914 33.312 11.367 1 88.44 484 THR B CA 1
ATOM 11105 C C . THR B 1 484 ? -8.242 33.375 12.734 1 88.44 484 THR B C 1
ATOM 11107 O O . THR B 1 484 ? -8.383 32.469 13.555 1 88.44 484 THR B O 1
ATOM 11110 N N . GLY B 1 485 ? -7.602 34.406 13.039 1 89.69 485 GLY B N 1
ATOM 11111 C CA . GLY B 1 485 ? -6.855 34.594 14.273 1 89.69 485 GLY B CA 1
ATOM 11112 C C . GLY B 1 485 ? -7.734 34.562 15.508 1 89.69 485 GLY B C 1
ATOM 11113 O O . GLY B 1 485 ? -7.309 34.062 16.562 1 89.69 485 GLY B O 1
ATOM 11114 N N . HIS B 1 486 ? -8.922 35.031 15.414 1 87.12 486 HIS B N 1
ATOM 11115 C CA . HIS B 1 486 ? -9.789 35.094 16.594 1 87.12 486 HIS B CA 1
ATOM 11116 C C . HIS B 1 486 ? -10.227 33.688 17 1 87.12 486 HIS B C 1
ATOM 11118 O O . HIS B 1 486 ? -10.523 33.438 18.188 1 87.12 486 HIS B O 1
ATOM 11124 N N . VAL B 1 487 ? -10.211 32.75 16.047 1 88.44 487 VAL B N 1
ATOM 11125 C CA . VAL B 1 487 ? -10.562 31.375 16.344 1 88.44 487 VAL B CA 1
ATOM 11126 C C . VAL B 1 487 ? -9.375 30.672 17.016 1 88.44 487 VAL B C 1
ATOM 11128 O O . VAL B 1 487 ? -9.562 29.766 17.828 1 88.44 487 VAL B O 1
ATOM 11131 N N . ALA B 1 488 ? -8.203 31.141 16.719 1 91 488 ALA B N 1
ATOM 11132 C CA . ALA B 1 488 ? -6.988 30.469 17.172 1 91 488 ALA B CA 1
ATOM 11133 C C . ALA B 1 488 ? -6.52 31.016 18.516 1 91 488 ALA B C 1
ATOM 11135 O O . ALA B 1 488 ? -5.57 30.5 19.109 1 91 488 ALA B O 1
ATOM 11136 N N . ARG B 1 489 ? -7.195 32 19.031 1 92.31 489 ARG B N 1
ATOM 11137 C CA . ARG B 1 489 ? -6.738 32.688 20.234 1 92.31 489 ARG B CA 1
ATOM 11138 C C . ARG B 1 489 ? -7.379 32.062 21.484 1 92.31 489 ARG B C 1
ATOM 11140 O O . ARG B 1 489 ? -8.562 31.734 21.469 1 92.31 489 ARG B O 1
ATOM 11147 N N . SER B 1 490 ? -6.562 31.859 22.469 1 92.25 490 SER B N 1
ATOM 11148 C CA . SER B 1 490 ? -7.023 31.391 23.781 1 92.25 490 SER B CA 1
ATOM 11149 C C . SER B 1 490 ? -6.066 31.812 24.891 1 92.25 490 SER B C 1
ATOM 11151 O O . SER B 1 490 ? -4.871 32 24.641 1 92.25 490 SER B O 1
ATOM 11153 N N . ALA B 1 491 ? -6.613 31.938 26.047 1 91.5 491 ALA B N 1
ATOM 11154 C CA . ALA B 1 491 ? -5.75 32.156 27.203 1 91.5 491 ALA B CA 1
ATOM 11155 C C . ALA B 1 491 ? -4.812 30.969 27.422 1 91.5 491 ALA B C 1
ATOM 11157 O O . ALA B 1 491 ? -5.086 29.859 26.953 1 91.5 491 ALA B O 1
ATOM 11158 N N . ALA B 1 492 ? -3.678 31.234 28.016 1 90.88 492 ALA B N 1
ATOM 11159 C CA . ALA B 1 492 ? -2.717 30.172 28.281 1 90.88 492 ALA B CA 1
ATOM 11160 C C . ALA B 1 492 ? -3.279 29.156 29.281 1 90.88 492 ALA B C 1
ATOM 11162 O O . ALA B 1 492 ? -3.791 29.531 30.328 1 90.88 492 ALA B O 1
ATOM 11163 N N . THR B 1 493 ? -3.203 27.953 28.938 1 91 493 THR B N 1
ATOM 11164 C CA . THR B 1 493 ? -3.756 26.891 29.781 1 91 493 THR B CA 1
ATOM 11165 C C . THR B 1 493 ? -2.74 25.781 29.984 1 91 493 THR B C 1
ATOM 11167 O O . THR B 1 493 ? -2.994 24.828 30.719 1 91 493 THR B O 1
ATOM 11170 N N . GLY B 1 494 ? -1.645 25.734 29.344 1 89.94 494 GLY B N 1
ATOM 11171 C CA . GLY B 1 494 ? -0.646 24.688 29.5 1 89.94 494 GLY B CA 1
ATOM 11172 C C . GLY B 1 494 ? 0.344 24.969 30.609 1 89.94 494 GLY B C 1
ATOM 11173 O O . GLY B 1 494 ? 0.481 26.109 31.062 1 89.94 494 GLY B O 1
ATOM 11174 N N . GLN B 1 495 ? 1.016 23.859 31.062 1 94.06 495 GLN B N 1
ATOM 11175 C CA . GLN B 1 495 ? 2.129 24.047 31.984 1 94.06 495 GLN B CA 1
ATOM 11176 C C . GLN B 1 495 ? 3.26 24.844 31.344 1 94.06 495 GLN B C 1
ATOM 11178 O O . GLN B 1 495 ? 3.941 25.609 32 1 94.06 495 GLN B O 1
ATOM 11183 N N . LEU B 1 496 ? 3.436 24.547 30.094 1 95.62 496 LEU B N 1
ATOM 11184 C CA . LEU B 1 496 ? 4.352 25.297 29.234 1 95.62 496 LEU B CA 1
ATOM 11185 C C . LEU B 1 496 ? 3.623 25.844 28.016 1 95.62 496 LEU B C 1
ATOM 11187 O O . LEU B 1 496 ? 2.473 25.484 27.75 1 95.62 496 LEU B O 1
ATOM 11191 N N . VAL B 1 497 ? 4.246 26.797 27.375 1 96.38 497 VAL B N 1
ATOM 11192 C CA . VAL B 1 497 ? 3.771 27.312 26.094 1 96.38 497 VAL B CA 1
ATOM 11193 C C . VAL B 1 497 ? 4.844 27.109 25.031 1 96.38 497 VAL B C 1
ATOM 11195 O O . VAL B 1 497 ? 5.996 27.5 25.219 1 96.38 497 VAL B O 1
ATOM 11198 N N . VAL B 1 498 ? 4.52 26.391 24.016 1 96.44 498 VAL B N 1
ATOM 11199 C CA . VAL B 1 498 ? 5.383 26.328 22.828 1 96.44 498 VAL B CA 1
ATOM 11200 C C . VAL B 1 498 ? 5.051 27.484 21.891 1 96.44 498 VAL B C 1
ATOM 11202 O O . VAL B 1 498 ? 3.992 27.484 21.25 1 96.44 498 VAL B O 1
ATOM 11205 N N . SER B 1 499 ? 5.902 28.422 21.766 1 95.81 499 SER B N 1
ATOM 11206 C CA . SER B 1 499 ? 5.684 29.609 20.938 1 95.81 499 SER B CA 1
ATOM 11207 C C . SER B 1 499 ? 6.359 29.469 19.578 1 95.81 499 SER B C 1
ATOM 11209 O O . SER B 1 499 ? 7.574 29.281 19.5 1 95.81 499 SER B O 1
ATOM 11211 N N . LEU B 1 500 ? 5.59 29.562 18.484 1 94.69 500 LEU B N 1
ATOM 11212 C CA . LEU B 1 500 ? 6.105 29.438 17.125 1 94.69 500 LEU B CA 1
ATOM 11213 C C . LEU B 1 500 ? 5.836 30.719 16.328 1 94.69 500 LEU B C 1
ATOM 11215 O O . LEU B 1 500 ? 4.691 31.156 16.234 1 94.69 500 LEU B O 1
ATOM 11219 N N . ALA B 1 501 ? 6.883 31.312 15.805 1 93.75 501 ALA B N 1
ATOM 11220 C CA . ALA B 1 501 ? 6.781 32.469 14.898 1 93.75 501 ALA B CA 1
ATOM 11221 C C . ALA B 1 501 ? 6.047 33.625 15.57 1 93.75 501 ALA B C 1
ATOM 11223 O O . ALA B 1 501 ? 5.145 34.219 14.977 1 93.75 501 ALA B O 1
ATOM 11224 N N . GLU B 1 502 ? 6.387 33.875 16.766 1 94.88 502 GLU B N 1
ATOM 11225 C CA . GLU B 1 502 ? 5.766 34.938 17.531 1 94.88 502 GLU B CA 1
ATOM 11226 C C . GLU B 1 502 ? 6.816 35.844 18.172 1 94.88 502 GLU B C 1
ATOM 11228 O O . GLU B 1 502 ? 7.941 35.406 18.422 1 94.88 502 GLU B O 1
ATOM 11233 N N . HIS B 1 503 ? 6.477 37.125 18.328 1 95.19 503 HIS B N 1
ATOM 11234 C CA . HIS B 1 503 ? 7.188 38.031 19.219 1 95.19 503 HIS B CA 1
ATOM 11235 C C . HIS B 1 503 ? 6.711 37.875 20.656 1 95.19 503 HIS B C 1
ATOM 11237 O O . HIS B 1 503 ? 5.551 38.156 20.969 1 95.19 503 HIS B O 1
ATOM 11243 N N . ARG B 1 504 ? 7.551 37.312 21.484 1 91.69 504 ARG B N 1
ATOM 11244 C CA . ARG B 1 504 ? 7.211 37.094 22.891 1 91.69 504 ARG B CA 1
ATOM 11245 C C . ARG B 1 504 ? 8.375 37.438 23.812 1 91.69 504 ARG B C 1
ATOM 11247 O O . ARG B 1 504 ? 9.516 37.094 23.547 1 91.69 504 ARG B O 1
ATOM 11254 N N . PRO B 1 505 ? 8.031 38.188 24.812 1 82.88 505 PRO B N 1
ATOM 11255 C CA . PRO B 1 505 ? 9.094 38.438 25.781 1 82.88 505 PRO B CA 1
ATOM 11256 C C . PRO B 1 505 ? 9.586 37.156 26.453 1 82.88 505 PRO B C 1
ATOM 11258 O O . PRO B 1 505 ? 8.852 36.156 26.484 1 82.88 505 PRO B O 1
ATOM 11261 N N . GLY B 1 506 ? 10.883 37.062 26.688 1 75.12 506 GLY B N 1
ATOM 11262 C CA . GLY B 1 506 ? 11.453 35.906 27.375 1 75.12 506 GLY B CA 1
ATOM 11263 C C . GLY B 1 506 ? 10.859 35.688 28.75 1 75.12 506 GLY B C 1
ATOM 11264 O O . GLY B 1 506 ? 11.016 36.5 29.641 1 75.12 506 GLY B O 1
ATOM 11265 N N . THR B 1 507 ? 9.852 34.875 28.812 1 77.56 507 THR B N 1
ATOM 11266 C CA . THR B 1 507 ? 9.234 34.562 30.094 1 77.56 507 THR B CA 1
ATOM 11267 C C . THR B 1 507 ? 9.445 33.094 30.469 1 77.56 507 THR B C 1
ATOM 11269 O O . THR B 1 507 ? 9.734 32.25 29.594 1 77.56 507 THR B O 1
ATOM 11272 N N . GLU B 1 508 ? 9.375 32.906 31.734 1 82.38 508 GLU B N 1
ATOM 11273 C CA . GLU B 1 508 ? 9.453 31.531 32.25 1 82.38 508 GLU B CA 1
ATOM 11274 C C . GLU B 1 508 ? 8.297 30.688 31.719 1 82.38 508 GLU B C 1
ATOM 11276 O O . GLU B 1 508 ? 7.168 31.172 31.594 1 82.38 508 GLU B O 1
ATOM 11281 N N . GLY B 1 509 ? 8.602 29.516 31.234 1 91.62 509 GLY B N 1
ATOM 11282 C CA . GLY B 1 509 ? 7.562 28.578 30.844 1 91.62 509 GLY B CA 1
ATOM 11283 C C . GLY B 1 509 ? 7.34 28.547 29.344 1 91.62 509 GLY B C 1
ATOM 11284 O O . GLY B 1 509 ? 6.512 27.781 28.844 1 91.62 509 GLY B O 1
ATOM 11285 N N . VAL B 1 510 ? 8.055 29.359 28.641 1 94.62 510 VAL B N 1
ATOM 11286 C CA . VAL B 1 510 ? 7.91 29.391 27.188 1 94.62 510 VAL B CA 1
ATOM 11287 C C . VAL B 1 510 ? 9.047 28.594 26.547 1 94.62 510 VAL B C 1
ATOM 11289 O O . VAL B 1 510 ? 10.211 28.781 26.891 1 94.62 510 VAL B O 1
ATOM 11292 N N . VAL B 1 511 ? 8.703 27.688 25.734 1 94.56 511 VAL B N 1
ATOM 11293 C CA . VAL B 1 511 ? 9.648 26.891 24.953 1 94.56 511 VAL B CA 1
ATOM 11294 C C . VAL B 1 511 ? 9.555 27.266 23.484 1 94.56 511 VAL B C 1
ATOM 11296 O O . VAL B 1 511 ? 8.453 27.469 22.953 1 94.56 511 VAL B O 1
ATOM 11299 N N . ARG B 1 512 ? 10.742 27.406 22.844 1 93.94 512 ARG B N 1
ATOM 11300 C CA . ARG B 1 512 ? 10.805 27.719 21.422 1 93.94 512 ARG B CA 1
ATOM 11301 C C . ARG B 1 512 ? 11.227 26.5 20.609 1 93.94 512 ARG B C 1
ATOM 11303 O O . ARG B 1 512 ? 11.539 25.453 21.172 1 93.94 512 ARG B O 1
ATOM 11310 N N . LEU B 1 513 ? 11.156 26.688 19.328 1 93.88 513 LEU B N 1
ATOM 11311 C CA . LEU B 1 513 ? 11.445 25.578 18.422 1 93.88 513 LEU B CA 1
ATOM 11312 C C . LEU B 1 513 ? 12.859 25.047 18.656 1 93.88 513 LEU B C 1
ATOM 11314 O O . LEU B 1 513 ? 13.086 23.844 18.578 1 93.88 513 LEU B O 1
ATOM 11318 N N . GLU B 1 514 ? 13.836 25.891 18.922 1 93.25 514 GLU B N 1
ATOM 11319 C CA . GLU B 1 514 ? 15.234 25.5 19.094 1 93.25 514 GLU B CA 1
ATOM 11320 C C . GLU B 1 514 ? 15.422 24.656 20.359 1 93.25 514 GLU B C 1
ATOM 11322 O O . GLU B 1 514 ? 16.438 23.969 20.5 1 93.25 514 GLU B O 1
ATOM 11327 N N . ASP B 1 515 ? 14.43 24.734 21.266 1 95.44 515 ASP B N 1
ATOM 11328 C CA . ASP B 1 515 ? 14.516 23.984 22.531 1 95.44 515 ASP B CA 1
ATOM 11329 C C . ASP B 1 515 ? 13.969 22.578 22.375 1 95.44 515 ASP B C 1
ATOM 11331 O O . ASP B 1 515 ? 14.125 21.734 23.266 1 95.44 515 ASP B O 1
ATOM 11335 N N . LEU B 1 516 ? 13.336 22.328 21.25 1 97.38 516 LEU B N 1
ATOM 11336 C CA . LEU B 1 516 ? 12.586 21.078 21.094 1 97.38 516 LEU B CA 1
ATOM 11337 C C . LEU B 1 516 ? 13.383 20.062 20.281 1 97.38 516 LEU B C 1
ATOM 11339 O O . LEU B 1 516 ? 14.094 20.438 19.344 1 97.38 516 LEU B O 1
ATOM 11343 N N . ALA B 1 517 ? 13.273 18.844 20.672 1 98 517 ALA B N 1
ATOM 11344 C CA . ALA B 1 517 ? 13.875 17.719 19.969 1 98 517 ALA B CA 1
ATOM 11345 C C . ALA B 1 517 ? 12.906 16.547 19.891 1 98 517 ALA B C 1
ATOM 11347 O O . ALA B 1 517 ? 11.938 16.484 20.656 1 98 517 ALA B O 1
ATOM 11348 N N . VAL B 1 518 ? 13.117 15.672 18.953 1 97.94 518 VAL B N 1
ATOM 11349 C CA . VAL B 1 518 ? 12.312 14.469 18.781 1 97.94 518 VAL B CA 1
ATOM 11350 C C . VAL B 1 518 ? 13.148 13.234 19.109 1 97.94 518 VAL B C 1
ATOM 11352 O O . VAL B 1 518 ? 14.328 13.156 18.766 1 97.94 518 VAL B O 1
ATOM 11355 N N . GLY B 1 519 ? 12.555 12.352 19.859 1 96.88 519 GLY B N 1
ATOM 11356 C CA . GLY B 1 519 ? 13.164 11.062 20.125 1 96.88 519 GLY B CA 1
ATOM 11357 C C . GLY B 1 519 ? 12.234 9.891 19.875 1 96.88 519 GLY B C 1
ATOM 11358 O O . GLY B 1 519 ? 11.055 10.086 19.562 1 96.88 519 GLY B O 1
ATOM 11359 N N . CYS B 1 520 ? 12.766 8.695 19.953 1 94.88 520 CYS B N 1
ATOM 11360 C CA . CYS B 1 520 ? 11.969 7.48 19.859 1 94.88 520 CYS B CA 1
ATOM 11361 C C . CYS B 1 520 ? 12.555 6.375 20.719 1 94.88 520 CYS B C 1
ATOM 11363 O O . CYS B 1 520 ? 13.742 6.402 21.047 1 94.88 520 CYS B O 1
ATOM 11365 N N . ASP B 1 521 ? 11.727 5.477 21.172 1 90.94 521 ASP B N 1
ATOM 11366 C CA . ASP B 1 521 ? 12.219 4.344 21.953 1 90.94 521 ASP B CA 1
ATOM 11367 C C . ASP B 1 521 ? 11.969 3.025 21.219 1 90.94 521 ASP B C 1
ATOM 11369 O O . ASP B 1 521 ? 12.039 1.952 21.828 1 90.94 521 ASP B O 1
ATOM 11373 N N . GLY B 1 522 ? 11.633 3.076 19.969 1 86.44 522 GLY B N 1
ATOM 11374 C CA . GLY B 1 522 ? 11.336 1.89 19.188 1 86.44 522 GLY B CA 1
ATOM 11375 C C . GLY B 1 522 ? 9.852 1.66 18.984 1 86.44 522 GLY B C 1
ATOM 11376 O O . GLY B 1 522 ? 9.422 1.186 17.938 1 86.44 522 GLY B O 1
ATOM 11377 N N . ARG B 1 523 ? 9.07 2.057 19.938 1 85.38 523 ARG B N 1
ATOM 11378 C CA . ARG B 1 523 ? 7.633 1.833 19.891 1 85.38 523 ARG B CA 1
ATOM 11379 C C . ARG B 1 523 ? 6.891 3.125 19.562 1 85.38 523 ARG B C 1
ATOM 11381 O O . ARG B 1 523 ? 5.785 3.092 19.016 1 85.38 523 ARG B O 1
ATOM 11388 N N . ARG B 1 524 ? 7.547 4.191 19.969 1 91.19 524 ARG B N 1
ATOM 11389 C CA . ARG B 1 524 ? 6.891 5.48 19.781 1 91.19 524 ARG B CA 1
ATOM 11390 C C . ARG B 1 524 ? 7.914 6.594 19.594 1 91.19 524 ARG B C 1
ATOM 11392 O O . ARG B 1 524 ? 9.086 6.434 19.953 1 91.19 524 ARG B O 1
ATOM 11399 N N . MET B 1 525 ? 7.438 7.68 19.047 1 95.38 525 MET B N 1
ATOM 11400 C CA . MET B 1 525 ? 8.172 8.938 19 1 95.38 525 MET B CA 1
ATOM 11401 C C . MET B 1 525 ? 7.68 9.898 20.078 1 95.38 525 MET B C 1
ATOM 11403 O O . MET B 1 525 ? 6.523 9.82 20.5 1 95.38 525 MET B O 1
ATOM 11407 N N . TYR B 1 526 ? 8.492 10.734 20.578 1 96 526 TYR B N 1
ATOM 11408 C CA . TYR B 1 526 ? 8.086 11.727 21.562 1 96 526 TYR B CA 1
ATOM 11409 C C . TYR B 1 526 ? 8.805 13.047 21.344 1 96 526 TYR B C 1
ATOM 11411 O O . TYR B 1 526 ? 9.828 13.102 20.656 1 96 526 TYR B O 1
ATOM 11419 N N . LEU B 1 527 ? 8.203 14.086 21.781 1 97.25 527 LEU B N 1
ATOM 11420 C CA . LEU B 1 527 ? 8.766 15.438 21.797 1 97.25 527 LEU B CA 1
ATOM 11421 C C . LEU B 1 527 ? 9.398 15.742 23.156 1 97.25 527 LEU B C 1
ATOM 11423 O O . LEU B 1 527 ? 8.844 15.383 24.203 1 97.25 527 LEU B O 1
ATOM 11427 N N . ALA B 1 528 ? 10.578 16.422 23.125 1 97.38 528 ALA B N 1
ATOM 11428 C CA . ALA B 1 528 ? 11.273 16.719 24.375 1 97.38 528 ALA B CA 1
ATOM 11429 C C . ALA B 1 528 ? 11.898 18.109 24.344 1 97.38 528 ALA B C 1
ATOM 11431 O O . ALA B 1 528 ? 12.047 18.703 23.281 1 97.38 528 ALA B O 1
ATOM 11432 N N . ALA B 1 529 ? 12.094 18.656 25.516 1 97.19 529 ALA B N 1
ATOM 11433 C CA . ALA B 1 529 ? 12.984 19.781 25.781 1 97.19 529 ALA B CA 1
ATOM 11434 C C . ALA B 1 529 ? 14.164 19.359 26.641 1 97.19 529 ALA B C 1
ATOM 11436 O O . ALA B 1 529 ? 14.109 19.484 27.875 1 97.19 529 ALA B O 1
ATOM 11437 N N . PRO B 1 530 ? 15.242 18.969 26.016 1 97 530 PRO B N 1
ATOM 11438 C CA . PRO B 1 530 ? 16.328 18.328 26.75 1 97 530 PRO B CA 1
ATOM 11439 C C . PRO B 1 530 ? 16.953 19.25 27.812 1 97 530 PRO B C 1
ATOM 11441 O O . PRO B 1 530 ? 17.312 18.797 28.891 1 97 530 PRO B O 1
ATOM 11444 N N . ALA B 1 531 ? 17.078 20.516 27.516 1 95.81 531 ALA B N 1
ATOM 11445 C CA . ALA B 1 531 ? 17.672 21.438 28.469 1 95.81 531 ALA B CA 1
ATOM 11446 C C . ALA B 1 531 ? 16.844 21.531 29.734 1 95.81 531 ALA B C 1
ATOM 11448 O O . ALA B 1 531 ? 17.375 21.734 30.828 1 95.81 531 ALA B O 1
ATOM 11449 N N . LEU B 1 532 ? 15.492 21.328 29.594 1 95.44 532 LEU B N 1
ATOM 11450 C CA . LEU B 1 532 ? 14.594 21.359 30.75 1 95.44 532 LEU B CA 1
ATOM 11451 C C . LEU B 1 532 ? 14.461 19.969 31.359 1 95.44 532 LEU B C 1
ATOM 11453 O O . LEU B 1 532 ? 13.914 19.812 32.469 1 95.44 532 LEU B O 1
ATOM 11457 N N . GLY B 1 533 ? 14.906 18.953 30.609 1 96 533 GLY B N 1
ATOM 11458 C CA . GLY B 1 533 ? 14.859 17.594 31.094 1 96 533 GLY B CA 1
ATOM 11459 C C . GLY B 1 533 ? 13.453 17.016 31.109 1 96 533 GLY B C 1
ATOM 11460 O O . GLY B 1 533 ? 13.125 16.203 31.969 1 96 533 GLY B O 1
ATOM 11461 N N . VAL B 1 534 ? 12.602 17.469 30.203 1 96.06 534 VAL B N 1
ATOM 11462 C CA . VAL B 1 534 ? 11.227 16.984 30.25 1 96.06 534 VAL B CA 1
ATOM 11463 C C . VAL B 1 534 ? 10.789 16.578 28.844 1 96.06 534 VAL B C 1
ATOM 11465 O O . VAL B 1 534 ? 11.328 17.062 27.844 1 96.06 534 VAL B O 1
ATOM 11468 N N . ARG B 1 535 ? 9.883 15.633 28.719 1 96.12 535 ARG B N 1
ATOM 11469 C CA . ARG B 1 535 ? 9.117 15.367 27.5 1 96.12 535 ARG B CA 1
ATOM 11470 C C . ARG B 1 535 ? 7.863 16.234 27.453 1 96.12 535 ARG B C 1
ATOM 11472 O O . ARG B 1 535 ? 7.328 16.625 28.484 1 96.12 535 ARG B O 1
ATOM 11479 N N . ILE B 1 536 ? 7.465 16.547 26.266 1 96.06 536 ILE B N 1
ATOM 11480 C CA . ILE B 1 536 ? 6.391 17.516 26.094 1 96.06 536 ILE B CA 1
ATOM 11481 C C . ILE B 1 536 ? 5.266 16.906 25.266 1 96.06 536 ILE B C 1
ATOM 11483 O O . ILE B 1 536 ? 5.52 16.219 24.281 1 96.06 536 ILE B O 1
ATOM 11487 N N . GLU B 1 537 ? 4.078 17 25.688 1 96.12 537 GLU B N 1
ATOM 11488 C CA . GLU B 1 537 ? 2.887 16.797 24.859 1 96.12 537 GLU B CA 1
ATOM 11489 C C . GLU B 1 537 ? 2.178 18.109 24.562 1 96.12 537 GLU B C 1
ATOM 11491 O O . GLU B 1 537 ? 1.613 18.734 25.469 1 96.12 537 GLU B O 1
ATOM 11496 N N . ALA B 1 538 ? 2.205 18.484 23.328 1 96.12 538 ALA B N 1
ATOM 11497 C CA . ALA B 1 538 ? 1.707 19.812 22.953 1 96.12 538 ALA B CA 1
ATOM 11498 C C . ALA B 1 538 ? 0.38 19.703 22.203 1 96.12 538 ALA B C 1
ATOM 11500 O O . ALA B 1 538 ? 0.19 18.781 21.391 1 96.12 538 ALA B O 1
ATOM 11501 N N . ASN B 1 539 ? -0.532 20.641 22.516 1 95.25 539 ASN B N 1
ATOM 11502 C CA . ASN B 1 539 ? -1.809 20.734 21.828 1 95.25 539 ASN B CA 1
ATOM 11503 C C . ASN B 1 539 ? -2.229 22.188 21.609 1 95.25 539 ASN B C 1
ATOM 11505 O O . ASN B 1 539 ? -1.826 23.062 22.375 1 95.25 539 ASN B O 1
ATOM 11509 N N . ALA B 1 540 ? -2.967 22.344 20.547 1 94.44 540 ALA B N 1
ATOM 11510 C CA . ALA B 1 540 ? -3.6 23.641 20.344 1 94.44 540 ALA B CA 1
ATOM 11511 C C . ALA B 1 540 ? -4.969 23.703 21.016 1 94.44 540 ALA B C 1
ATOM 11513 O O . ALA B 1 540 ? -5.703 22.703 21.031 1 94.44 540 ALA B O 1
ATOM 11514 N N . THR B 1 541 ? -5.312 24.766 21.562 1 94.44 541 THR B N 1
ATOM 11515 C CA . THR B 1 541 ? -6.59 24.922 22.25 1 94.44 541 THR B CA 1
ATOM 11516 C C . THR B 1 541 ? -7.617 25.578 21.344 1 94.44 541 THR B C 1
ATOM 11518 O O . THR B 1 541 ? -8.359 26.469 21.766 1 94.44 541 THR B O 1
ATOM 11521 N N . HIS B 1 542 ? -7.562 25.234 20.078 1 92.88 542 HIS B N 1
ATOM 11522 C CA . HIS B 1 542 ? -8.539 25.688 19.109 1 92.88 542 HIS B CA 1
ATOM 11523 C C . HIS B 1 542 ? -8.914 24.578 18.125 1 92.88 542 HIS B C 1
ATOM 11525 O O . HIS B 1 542 ? -8.227 23.562 18.047 1 92.88 542 HIS B O 1
ATOM 11531 N N . ALA B 1 543 ? -9.93 24.781 17.359 1 92.5 543 ALA B N 1
ATOM 11532 C CA . ALA B 1 543 ? -10.492 23.703 16.531 1 92.5 543 ALA B CA 1
ATOM 11533 C C . ALA B 1 543 ? -10.125 23.891 15.07 1 92.5 543 ALA B C 1
ATOM 11535 O O . ALA B 1 543 ? -10.727 23.266 14.188 1 92.5 543 ALA B O 1
ATOM 11536 N N . LEU B 1 544 ? -9.164 24.766 14.766 1 92.31 544 LEU B N 1
ATOM 11537 C CA . LEU B 1 544 ? -8.727 24.875 13.375 1 92.31 544 LEU B CA 1
ATOM 11538 C C . LEU B 1 544 ? -8.219 23.531 12.859 1 92.31 544 LEU B C 1
ATOM 11540 O O . LEU B 1 544 ? -7.523 22.812 13.578 1 92.31 544 LEU B O 1
ATOM 11544 N N . ASN B 1 545 ? -8.625 23.281 11.625 1 91.88 545 ASN B N 1
ATOM 11545 C CA . ASN B 1 545 ? -8.078 22.094 10.977 1 91.88 545 ASN B CA 1
ATOM 11546 C C . ASN B 1 545 ? -6.562 22.188 10.82 1 91.88 545 ASN B C 1
ATOM 11548 O O . ASN B 1 545 ? -6.066 23.062 10.109 1 91.88 545 ASN B O 1
ATOM 11552 N N . LEU B 1 546 ? -5.883 21.328 11.375 1 92.38 546 LEU B N 1
ATOM 11553 C CA . LEU B 1 546 ? -4.426 21.406 11.398 1 92.38 546 LEU B CA 1
ATOM 11554 C C . LEU B 1 546 ? -3.848 21.156 10.008 1 92.38 546 LEU B C 1
ATOM 11556 O O . LEU B 1 546 ? -2.742 21.609 9.703 1 92.38 546 LEU B O 1
ATOM 11560 N N . ARG B 1 547 ? -4.512 20.484 9.133 1 89.38 547 ARG B N 1
ATOM 11561 C CA . ARG B 1 547 ? -3.998 20.109 7.824 1 89.38 547 ARG B CA 1
ATOM 11562 C C . ARG B 1 547 ? -4.059 21.297 6.855 1 89.38 547 ARG B C 1
ATOM 11564 O O . ARG B 1 547 ? -3.215 21.422 5.965 1 89.38 547 ARG B O 1
ATOM 11571 N N . THR B 1 548 ? -5.027 22.188 7.074 1 87.62 548 THR B N 1
ATOM 11572 C CA . THR B 1 548 ? -5.273 23.172 6.031 1 87.62 548 THR B CA 1
ATOM 11573 C C . THR B 1 548 ? -5.031 24.578 6.559 1 87.62 548 THR B C 1
ATOM 11575 O O . THR B 1 548 ? -4.719 25.5 5.789 1 87.62 548 THR B O 1
ATOM 11578 N N . HIS B 1 549 ? -5.156 24.75 7.926 1 89.62 549 HIS B N 1
ATOM 11579 C CA . HIS B 1 549 ? -5.211 26.141 8.398 1 89.62 549 HIS B CA 1
ATOM 11580 C C . HIS B 1 549 ? -4.039 26.453 9.328 1 89.62 549 HIS B C 1
ATOM 11582 O O . HIS B 1 549 ? -3.992 27.516 9.938 1 89.62 549 HIS B O 1
ATOM 11588 N N . THR B 1 550 ? -3.111 25.516 9.422 1 91.19 550 THR B N 1
ATOM 11589 C CA . THR B 1 550 ? -1.958 25.75 10.281 1 91.19 550 THR B CA 1
ATOM 11590 C C . THR B 1 550 ? -0.662 25.422 9.555 1 91.19 550 THR B C 1
ATOM 11592 O O . THR B 1 550 ? -0.68 24.719 8.539 1 91.19 550 THR B O 1
ATOM 11595 N N . ALA B 1 551 ? 0.416 26 10.078 1 91.94 551 ALA B N 1
ATOM 11596 C CA . ALA B 1 551 ? 1.73 25.641 9.555 1 91.94 551 ALA B CA 1
ATOM 11597 C C . ALA B 1 551 ? 2.031 24.156 9.797 1 91.94 551 ALA B C 1
ATOM 11599 O O . ALA B 1 551 ? 1.698 23.609 10.852 1 91.94 551 ALA B O 1
ATOM 11600 N N . PRO B 1 552 ? 2.693 23.469 8.859 1 93.38 552 PRO B N 1
ATOM 11601 C CA . PRO B 1 552 ? 3.021 22.062 9.039 1 93.38 552 PRO B CA 1
ATOM 11602 C C . PRO B 1 552 ? 3.781 21.781 10.336 1 93.38 552 PRO B C 1
ATOM 11604 O O . PRO B 1 552 ? 3.572 20.75 10.977 1 93.38 552 PRO B O 1
ATOM 11607 N N . MET B 1 553 ? 4.609 22.703 10.742 1 95.19 553 MET B N 1
ATOM 11608 C CA . MET B 1 553 ? 5.363 22.531 11.977 1 95.19 553 MET B CA 1
ATOM 11609 C C . MET B 1 553 ? 4.434 22.5 13.188 1 95.19 553 MET B C 1
ATOM 11611 O O . MET B 1 553 ? 4.617 21.703 14.109 1 95.19 553 MET B O 1
ATOM 11615 N N . ALA B 1 554 ? 3.475 23.359 13.172 1 95.62 554 ALA B N 1
ATOM 11616 C CA . ALA B 1 554 ? 2.482 23.375 14.242 1 95.62 554 ALA B CA 1
ATOM 11617 C C . ALA B 1 554 ? 1.725 22.047 14.297 1 95.62 554 ALA B C 1
ATOM 11619 O O . ALA B 1 554 ? 1.531 21.484 15.375 1 95.62 554 ALA B O 1
ATOM 11620 N N . ARG B 1 555 ? 1.336 21.594 13.148 1 95.81 555 ARG B N 1
ATOM 11621 C CA . ARG B 1 555 ? 0.649 20.312 13.062 1 95.81 555 ARG B CA 1
ATOM 11622 C C . ARG B 1 555 ? 1.519 19.188 13.617 1 95.81 555 ARG B C 1
ATOM 11624 O O . ARG B 1 555 ? 1.053 18.375 14.414 1 95.81 555 ARG B O 1
ATOM 11631 N N . LEU B 1 556 ? 2.752 19.156 13.234 1 96.94 556 LEU B N 1
ATOM 11632 C CA . LEU B 1 556 ? 3.674 18.109 13.656 1 96.94 556 LEU B CA 1
ATOM 11633 C C . LEU B 1 556 ? 3.82 18.094 15.18 1 96.94 556 LEU B C 1
ATOM 11635 O O . LEU B 1 556 ? 3.781 17.031 15.805 1 96.94 556 LEU B O 1
ATOM 11639 N N . ILE B 1 557 ? 3.959 19.234 15.742 1 97.44 557 ILE B N 1
ATOM 11640 C CA . ILE B 1 557 ? 4.16 19.375 17.172 1 97.44 557 ILE B CA 1
ATOM 11641 C C . ILE B 1 557 ? 2.932 18.859 17.922 1 97.44 557 ILE B C 1
ATOM 11643 O O . ILE B 1 557 ? 3.059 18.203 18.969 1 97.44 557 ILE B O 1
ATOM 11647 N N . CYS B 1 558 ? 1.797 19.031 17.344 1 96.69 558 CYS B N 1
ATOM 11648 C CA . CYS B 1 558 ? 0.554 18.609 17.984 1 96.69 558 CYS B CA 1
ATOM 11649 C C . CYS B 1 558 ? 0.346 17.109 17.844 1 96.69 558 CYS B C 1
ATOM 11651 O O . CYS B 1 558 ? -0.169 16.453 18.75 1 96.69 558 CYS B O 1
ATOM 11653 N N . GLU B 1 559 ? 0.773 16.562 16.734 1 96.38 559 GLU B N 1
ATOM 11654 C CA . GLU B 1 559 ? 0.407 15.188 16.406 1 96.38 559 GLU B CA 1
ATOM 11655 C C . GLU B 1 559 ? 1.443 14.203 16.938 1 96.38 559 GLU B C 1
ATOM 11657 O O . GLU B 1 559 ? 1.116 13.047 17.234 1 96.38 559 GLU B O 1
ATOM 11662 N N . LEU B 1 560 ? 2.635 14.547 17.047 1 96.75 560 LEU B N 1
ATOM 11663 C CA . LEU B 1 560 ? 3.781 13.656 17.188 1 96.75 560 LEU B CA 1
ATOM 11664 C C . LEU B 1 560 ? 3.635 12.766 18.422 1 96.75 560 LEU B C 1
ATOM 11666 O O . LEU B 1 560 ? 3.734 11.539 18.328 1 96.75 560 LEU B O 1
ATOM 11670 N N . SER B 1 561 ? 3.307 13.344 19.547 1 94 561 SER B N 1
ATOM 11671 C CA . SER B 1 561 ? 3.301 12.602 20.812 1 94 561 SER B CA 1
ATOM 11672 C C . SER B 1 561 ? 2.123 11.633 20.875 1 94 561 SER B C 1
ATOM 11674 O O . SER B 1 561 ? 2.152 10.664 21.625 1 94 561 SER B O 1
ATOM 11676 N N . ARG B 1 562 ? 1.112 11.898 20.062 1 93.31 562 ARG B N 1
ATOM 11677 C CA . ARG B 1 562 ? -0.099 11.086 20.125 1 93.31 562 ARG B CA 1
ATOM 11678 C C . ARG B 1 562 ? -0.246 10.211 18.891 1 93.31 562 ARG B C 1
ATOM 11680 O O . ARG B 1 562 ? -1.234 9.492 18.75 1 93.31 562 ARG B O 1
ATOM 11687 N N . ALA B 1 563 ? 0.72 10.273 18.031 1 93.12 563 ALA B N 1
ATOM 11688 C CA . ALA B 1 563 ? 0.626 9.648 16.703 1 93.12 563 ALA B CA 1
ATOM 11689 C C . ALA B 1 563 ? 0.512 8.133 16.828 1 93.12 563 ALA B C 1
ATOM 11691 O O . ALA B 1 563 ? -0.043 7.477 15.938 1 93.12 563 ALA B O 1
ATOM 11692 N N . GLN B 1 564 ? 0.948 7.5 17.906 1 91.5 564 GLN B N 1
ATOM 11693 C CA . GLN B 1 564 ? 0.993 6.047 18.047 1 91.5 564 GLN B CA 1
ATOM 11694 C C . GLN B 1 564 ? -0.187 5.531 18.859 1 91.5 564 GLN B C 1
ATOM 11696 O O . GLN B 1 564 ? -0.35 4.32 19.031 1 91.5 564 GLN B O 1
ATOM 11701 N N . GLY B 1 565 ? -1.004 6.449 19.359 1 91.25 565 GLY B N 1
ATOM 11702 C CA . GLY B 1 565 ? -2.217 6.059 20.062 1 91.25 565 GLY B CA 1
ATOM 11703 C C . GLY B 1 565 ? -3.42 5.934 19.141 1 91.25 565 GLY B C 1
ATOM 11704 O O . GLY B 1 565 ? -3.33 6.223 17.953 1 91.25 565 GLY B O 1
ATOM 11705 N N . ALA B 1 566 ? -4.496 5.457 19.719 1 93.06 566 ALA B N 1
ATOM 11706 C CA . ALA B 1 566 ? -5.746 5.348 18.969 1 93.06 566 ALA B CA 1
ATOM 11707 C C . ALA B 1 566 ? -6.203 6.711 18.469 1 93.06 566 ALA B C 1
ATOM 11709 O O . ALA B 1 566 ? -6.219 7.688 19.219 1 93.06 566 ALA B O 1
ATOM 11710 N N . GLN B 1 567 ? -6.445 6.793 17.219 1 94.12 567 GLN B N 1
ATOM 11711 C CA . GLN B 1 567 ? -7.043 8 16.672 1 94.12 567 GLN B CA 1
ATOM 11712 C C . GLN B 1 567 ? -8.562 7.992 16.828 1 94.12 567 GLN B C 1
ATOM 11714 O O . GLN B 1 567 ? -9.258 7.266 16.125 1 94.12 567 GLN B O 1
ATOM 11719 N N . VAL B 1 568 ? -9.031 8.852 17.719 1 95.75 568 VAL B N 1
ATOM 11720 C CA . VAL B 1 568 ? -10.445 8.812 18.078 1 95.75 568 VAL B CA 1
ATOM 11721 C C . VAL B 1 568 ? -11.172 10 17.453 1 95.75 568 VAL B C 1
ATOM 11723 O O . VAL B 1 568 ? -10.773 11.156 17.656 1 95.75 568 VAL B O 1
ATOM 11726 N N . THR B 1 569 ? -12.109 9.781 16.672 1 94 569 THR B N 1
ATOM 11727 C CA . THR B 1 569 ? -13.039 10.727 16.062 1 94 569 THR B CA 1
ATOM 11728 C C . THR B 1 569 ? -14.477 10.258 16.25 1 94 569 THR B C 1
ATOM 11730 O O . THR B 1 569 ? -14.734 9.273 16.938 1 94 569 THR B O 1
ATOM 11733 N N . ALA B 1 570 ? -15.344 11.023 15.711 1 94.81 570 ALA B N 1
ATOM 11734 C CA . ALA B 1 570 ? -16.688 10.453 15.547 1 94.81 570 ALA B CA 1
ATOM 11735 C C . ALA B 1 570 ? -16.641 9.188 14.695 1 94.81 570 ALA B C 1
ATOM 11737 O O . ALA B 1 570 ? -15.695 8.977 13.938 1 94.81 570 ALA B O 1
ATOM 11738 N N . PHE B 1 571 ? -17.641 8.375 14.898 1 95.94 571 PHE B N 1
ATOM 11739 C CA . PHE B 1 571 ? -17.656 7.109 14.18 1 95.94 571 PHE B CA 1
ATOM 11740 C C . PHE B 1 571 ? -17.562 7.336 12.68 1 95.94 571 PHE B C 1
ATOM 11742 O O . PHE B 1 571 ? -18.266 8.18 12.133 1 95.94 571 PHE B O 1
ATOM 11749 N N . SER B 1 572 ? -16.672 6.668 12.086 1 91.12 572 SER B N 1
ATOM 11750 C CA . SER B 1 572 ? -16.484 6.812 10.648 1 91.12 572 SER B CA 1
ATOM 11751 C C . SER B 1 572 ? -16.844 5.527 9.906 1 91.12 572 SER B C 1
ATOM 11753 O O . SER B 1 572 ? -16.328 4.453 10.242 1 91.12 572 SER B O 1
ATOM 11755 N N . TRP B 1 573 ? -17.641 5.676 8.93 1 94.94 573 TRP B N 1
ATOM 11756 C CA . TRP B 1 573 ? -17.969 4.562 8.047 1 94.94 573 TRP B CA 1
ATOM 11757 C C . TRP B 1 573 ? -16.875 4.332 7.02 1 94.94 573 TRP B C 1
ATOM 11759 O O . TRP B 1 573 ? -16.906 3.344 6.281 1 94.94 573 TRP B O 1
ATOM 11769 N N . GLY B 1 574 ? -15.844 5.176 6.984 1 90.31 574 GLY B N 1
ATOM 11770 C CA . GLY B 1 574 ? -14.781 5.055 6.004 1 90.31 574 GLY B CA 1
ATOM 11771 C C . GLY B 1 574 ? -15.281 5.113 4.57 1 90.31 574 GLY B C 1
ATOM 11772 O O . GLY B 1 574 ? -16.047 6.008 4.215 1 90.31 574 GLY B O 1
ATOM 11773 N N . ALA B 1 575 ? -14.922 4.172 3.795 1 88.44 575 ALA B N 1
ATOM 11774 C CA . ALA B 1 575 ? -15.289 4.141 2.383 1 88.44 575 ALA B CA 1
ATOM 11775 C C . ALA B 1 575 ? -16.781 3.896 2.215 1 88.44 575 ALA B C 1
ATOM 11777 O O . ALA B 1 575 ? -17.359 4.223 1.173 1 88.44 575 ALA B O 1
ATOM 11778 N N . LEU B 1 576 ? -17.406 3.412 3.174 1 94.81 576 LEU B N 1
ATOM 11779 C CA . LEU B 1 576 ? -18.828 3.084 3.125 1 94.81 576 LEU B CA 1
ATOM 11780 C C . LEU B 1 576 ? -19.688 4.332 3.332 1 94.81 576 LEU B C 1
ATOM 11782 O O . LEU B 1 576 ? -20.906 4.262 3.277 1 94.81 576 LEU B O 1
ATOM 11786 N N . SER B 1 577 ? -19.016 5.504 3.49 1 93.5 577 SER B N 1
ATOM 11787 C CA . SER B 1 577 ? -19.75 6.766 3.58 1 93.5 577 SER B CA 1
ATOM 11788 C C . SER B 1 577 ? -20.5 7.059 2.289 1 93.5 577 SER B C 1
ATOM 11790 O O . SER B 1 577 ? -21.422 7.867 2.279 1 93.5 577 SER B O 1
ATOM 11792 N N . SER B 1 578 ? -20.188 6.363 1.295 1 92.81 578 SER B N 1
ATOM 11793 C CA . SER B 1 578 ? -20.797 6.605 -0.005 1 92.81 578 SER B CA 1
ATOM 11794 C C . SER B 1 578 ? -22.062 5.766 -0.183 1 92.81 578 SER B C 1
ATOM 11796 O O . SER B 1 578 ? -22.75 5.887 -1.192 1 92.81 578 SER B O 1
ATOM 11798 N N . LEU B 1 579 ? -22.438 4.945 0.794 1 96.38 579 LEU B N 1
ATOM 11799 C CA . LEU B 1 579 ? -23.641 4.125 0.706 1 96.38 579 LEU B CA 1
ATOM 11800 C C . LEU B 1 579 ? -24.891 4.996 0.654 1 96.38 579 LEU B C 1
ATOM 11802 O O . LEU B 1 579 ? -24.953 6.023 1.336 1 96.38 579 LEU B O 1
ATOM 11806 N N . PRO B 1 580 ? -25.844 4.598 -0.024 1 96.06 580 PRO B N 1
ATOM 11807 C CA . PRO B 1 580 ? -27.109 5.34 -0.09 1 96.06 580 PRO B CA 1
ATOM 11808 C C . PRO B 1 580 ? -27.797 5.457 1.269 1 96.06 580 PRO B C 1
ATOM 11810 O O . PRO B 1 580 ? -28.5 6.434 1.521 1 96.06 580 PRO B O 1
ATOM 11813 N N . PHE B 1 581 ? -27.672 4.527 2.037 1 96.81 581 PHE B N 1
ATOM 11814 C CA . PHE B 1 581 ? -28.297 4.508 3.355 1 96.81 581 PHE B CA 1
ATOM 11815 C C . PHE B 1 581 ? -27.344 3.936 4.395 1 96.81 581 PHE B C 1
ATOM 11817 O O . PHE B 1 581 ? -26.703 2.908 4.16 1 96.81 581 PHE B O 1
ATOM 11824 N N . ARG B 1 582 ? -27.156 4.562 5.52 1 97.81 582 ARG B N 1
ATOM 11825 C CA . ARG B 1 582 ? -26.438 4.09 6.695 1 97.81 582 ARG B CA 1
ATOM 11826 C C . ARG B 1 582 ? -27.312 4.148 7.941 1 97.81 582 ARG B C 1
ATOM 11828 O O . ARG B 1 582 ? -27.859 5.207 8.273 1 97.81 582 ARG B O 1
ATOM 11835 N N . PRO B 1 583 ? -27.5 3.064 8.594 1 97.81 583 PRO B N 1
ATOM 11836 C CA . PRO B 1 583 ? -28.375 3.047 9.773 1 97.81 583 PRO B CA 1
ATOM 11837 C C . PRO B 1 583 ? -27.75 3.766 10.969 1 97.81 583 PRO B C 1
ATOM 11839 O O . PRO B 1 583 ? -26.531 3.955 11.023 1 97.81 583 PRO B O 1
ATOM 11842 N N . ARG B 1 584 ? -28.594 4.191 11.852 1 97.94 584 ARG B N 1
ATOM 11843 C CA . ARG B 1 584 ? -28.141 4.691 13.141 1 97.94 584 ARG B CA 1
ATOM 11844 C C . ARG B 1 584 ? -27.422 3.6 13.93 1 97.94 584 ARG B C 1
ATOM 11846 O O . ARG B 1 584 ? -27.875 2.459 13.977 1 97.94 584 ARG B O 1
ATOM 11853 N N . LEU B 1 585 ? -26.297 3.879 14.406 1 98 585 LEU B N 1
ATOM 11854 C CA . LEU B 1 585 ? -25.578 2.963 15.281 1 98 585 LEU B CA 1
ATOM 11855 C C . LEU B 1 585 ? -25.719 3.389 16.734 1 98 585 LEU B C 1
ATOM 11857 O O . LEU B 1 585 ? -25.344 4.504 17.109 1 98 585 LEU B O 1
ATOM 11861 N N . ARG B 1 586 ? -26.188 2.523 17.516 1 98 586 ARG B N 1
ATOM 11862 C CA . ARG B 1 586 ? -26.453 2.865 18.906 1 98 586 ARG B CA 1
ATOM 11863 C C . ARG B 1 586 ? -25.953 1.773 19.844 1 98 586 ARG B C 1
ATOM 11865 O O . ARG B 1 586 ? -26 0.588 19.516 1 98 586 ARG B O 1
ATOM 11872 N N . HIS B 1 587 ? -25.438 2.094 20.922 1 98.19 587 HIS B N 1
ATOM 11873 C CA . HIS B 1 587 ? -25.141 1.229 22.062 1 98.19 587 HIS B CA 1
ATOM 11874 C C . HIS B 1 587 ? -25.719 1.796 23.344 1 98.19 587 HIS B C 1
ATOM 11876 O O . HIS B 1 587 ? -25.312 2.871 23.797 1 98.19 587 HIS B O 1
ATOM 11882 N N . GLY B 1 588 ? -26.594 1.05 23.969 1 97.31 588 GLY B N 1
ATOM 11883 C CA . GLY B 1 588 ? -27.281 1.623 25.109 1 97.31 588 GLY B CA 1
ATOM 11884 C C . GLY B 1 588 ? -27.984 2.932 24.797 1 97.31 588 GLY B C 1
ATOM 11885 O O . GLY B 1 588 ? -28.781 3.004 23.859 1 97.31 588 GLY B O 1
ATOM 11886 N N . ARG B 1 589 ? -27.609 4.008 25.547 1 97.69 589 ARG B N 1
ATOM 11887 C CA . ARG B 1 589 ? -28.203 5.324 25.375 1 97.69 589 ARG B CA 1
ATOM 11888 C C . ARG B 1 589 ? -27.391 6.176 24.406 1 97.69 589 ARG B C 1
ATOM 11890 O O . ARG B 1 589 ? -27.734 7.332 24.141 1 97.69 589 ARG B O 1
ATOM 11897 N N . ILE B 1 590 ? -26.375 5.66 23.844 1 98.44 590 ILE B N 1
ATOM 11898 C CA . ILE B 1 590 ? -25.422 6.445 23.062 1 98.44 590 ILE B CA 1
ATOM 11899 C C . ILE B 1 590 ? -25.656 6.203 21.562 1 98.44 590 ILE B C 1
ATOM 11901 O O . ILE B 1 590 ? -25.594 5.062 21.109 1 98.44 590 ILE B O 1
ATOM 11905 N N . ILE B 1 591 ? -25.969 7.207 20.859 1 98.25 591 ILE B N 1
ATOM 11906 C CA . ILE B 1 591 ? -25.984 7.164 19.391 1 98.25 591 ILE B CA 1
ATOM 11907 C C . ILE B 1 591 ? -24.594 7.52 18.859 1 98.25 591 ILE B C 1
ATOM 11909 O O . ILE B 1 591 ? -24.172 8.68 18.922 1 98.25 591 ILE B O 1
ATOM 11913 N N . LEU B 1 592 ? -23.891 6.582 18.328 1 97.94 592 LEU B N 1
ATOM 11914 C CA . LEU B 1 592 ? -22.531 6.781 17.844 1 97.94 592 LEU B CA 1
ATOM 11915 C C . LEU B 1 592 ? -22.531 7.441 16.469 1 97.94 592 LEU B C 1
ATOM 11917 O O . LEU B 1 592 ? -21.641 8.219 16.156 1 97.94 592 LEU B O 1
ATOM 11921 N N . SER B 1 593 ? -23.484 7.086 15.719 1 97.12 593 SER B N 1
ATOM 11922 C CA . SER B 1 593 ? -23.672 7.637 14.383 1 97.12 593 SER B CA 1
ATOM 11923 C C . SER B 1 593 ? -25.156 7.699 14.016 1 97.12 593 SER B C 1
ATOM 11925 O O . SER B 1 593 ? -25.844 6.688 14.055 1 97.12 593 SER B O 1
ATOM 11927 N N . PRO B 1 594 ? -25.594 8.828 13.656 1 97 594 PRO B N 1
ATOM 11928 C CA . PRO B 1 594 ? -27 8.914 13.234 1 97 594 PRO B CA 1
ATOM 11929 C C . PRO B 1 594 ? -27.234 8.289 11.859 1 97 594 PRO B C 1
ATOM 11931 O O . PRO B 1 594 ? -26.297 8.062 11.102 1 97 594 PRO B O 1
ATOM 11934 N N . ALA B 1 595 ? -28.453 7.934 11.633 1 97.69 595 ALA B N 1
ATOM 11935 C CA . ALA B 1 595 ? -28.812 7.434 10.305 1 97.69 595 ALA B CA 1
ATOM 11936 C C . ALA B 1 595 ? -28.609 8.508 9.242 1 97.69 595 ALA B C 1
ATOM 11938 O O . ALA B 1 595 ? -28.797 9.695 9.508 1 97.69 595 ALA B O 1
ATOM 11939 N N . ALA B 1 596 ? -28.234 8.109 8.086 1 97 596 ALA B N 1
ATOM 11940 C CA . ALA B 1 596 ? -27.969 9.055 7.012 1 97 596 ALA B CA 1
ATOM 11941 C C . ALA B 1 596 ? -28.391 8.484 5.66 1 97 596 ALA B C 1
ATOM 11943 O O . ALA B 1 596 ? -28.328 7.273 5.441 1 97 596 ALA B O 1
ATOM 11944 N N . TRP B 1 597 ? -28.891 9.312 4.82 1 97.19 597 TRP B N 1
ATOM 11945 C CA . TRP B 1 597 ? -29.297 9 3.451 1 97.19 597 TRP B CA 1
ATOM 11946 C C . TRP B 1 597 ? -28.5 9.836 2.453 1 97.19 597 TRP B C 1
ATOM 11948 O O . TRP B 1 597 ? -28.391 11.055 2.609 1 97.19 597 TRP B O 1
ATOM 11958 N N . ARG B 1 598 ? -27.891 9.242 1.536 1 96.19 598 ARG B N 1
ATOM 11959 C CA . ARG B 1 598 ? -27.156 9.938 0.48 1 96.19 598 ARG B CA 1
ATOM 11960 C C . ARG B 1 598 ? -27.938 9.898 -0.834 1 96.19 598 ARG B C 1
ATOM 11962 O O . ARG B 1 598 ? -28.078 8.844 -1.443 1 96.19 598 ARG B O 1
ATOM 11969 N N . LEU B 1 599 ? -28.438 11.039 -1.239 1 95.12 599 LEU B N 1
ATOM 11970 C CA . LEU B 1 599 ? -29.172 11.172 -2.494 1 95.12 599 LEU B CA 1
ATOM 11971 C C . LEU B 1 599 ? -28.234 11.578 -3.629 1 95.12 599 LEU B C 1
ATOM 11973 O O . LEU B 1 599 ? -27.344 12.398 -3.438 1 95.12 599 LEU B O 1
ATOM 11977 N N . SER B 1 600 ? -28.422 10.961 -4.742 1 91.88 600 SER B N 1
ATOM 11978 C CA . SER B 1 600 ? -27.672 11.359 -5.93 1 91.88 600 SER B CA 1
ATOM 11979 C C . SER B 1 600 ? -28.516 12.234 -6.852 1 91.88 600 SER B C 1
ATOM 11981 O O . SER B 1 600 ? -29.703 11.984 -7.035 1 91.88 600 SER B O 1
ATOM 11983 N N . ALA B 1 601 ? -27.875 13.234 -7.406 1 93.44 601 ALA B N 1
ATOM 11984 C CA . ALA B 1 601 ? -28.562 14.102 -8.359 1 93.44 601 ALA B CA 1
ATOM 11985 C C . ALA B 1 601 ? -29.094 13.305 -9.547 1 93.44 601 ALA B C 1
ATOM 11987 O O . ALA B 1 601 ? -30.156 13.617 -10.086 1 93.44 601 ALA B O 1
ATOM 11988 N N . SER B 1 602 ? -28.453 12.234 -9.891 1 88.88 602 SER B N 1
ATOM 11989 C CA . SER B 1 602 ? -28.797 11.438 -11.07 1 88.88 602 SER B CA 1
ATOM 11990 C C . SER B 1 602 ? -30.047 10.609 -10.828 1 88.88 602 SER B C 1
ATOM 11992 O O . SER B 1 602 ? -30.656 10.102 -11.773 1 88.88 602 SER B O 1
ATOM 11994 N N . GLU B 1 603 ? -30.422 10.461 -9.57 1 90.31 603 GLU B N 1
ATOM 11995 C CA . GLU B 1 603 ? -31.625 9.711 -9.242 1 90.31 603 GLU B CA 1
ATOM 11996 C C . GLU B 1 603 ? -32.875 10.578 -9.391 1 90.31 603 GLU B C 1
ATOM 11998 O O . GLU B 1 603 ? -34 10.078 -9.305 1 90.31 603 GLU B O 1
ATOM 12003 N N . LEU B 1 604 ? -32.625 11.867 -9.555 1 94.38 604 LEU B N 1
ATOM 12004 C CA . LEU B 1 604 ? -33.719 12.844 -9.703 1 94.38 604 LEU B CA 1
ATOM 12005 C C . LEU B 1 604 ? -33.688 13.477 -11.094 1 94.38 604 LEU B C 1
ATOM 12007 O O . LEU B 1 604 ? -32.656 13.445 -11.766 1 94.38 604 LEU B O 1
ATOM 12011 N N . PRO B 1 605 ? -34.844 14 -11.484 1 93.88 605 PRO B N 1
ATOM 12012 C CA . PRO B 1 605 ? -34.812 14.719 -12.758 1 93.88 605 PRO B CA 1
ATOM 12013 C C . PRO B 1 605 ? -33.812 15.891 -12.758 1 93.88 605 PRO B C 1
ATOM 12015 O O . PRO B 1 605 ? -33.531 16.453 -11.703 1 93.88 605 PRO B O 1
ATOM 12018 N N . PRO B 1 606 ? -33.281 16.203 -13.891 1 90 606 PRO B N 1
ATOM 12019 C CA . PRO B 1 606 ? -32.375 17.344 -13.969 1 90 606 PRO B CA 1
ATOM 12020 C C . PRO B 1 606 ? -33 18.641 -13.484 1 90 606 PRO B C 1
ATOM 12022 O O . PRO B 1 606 ? -34.219 18.766 -13.49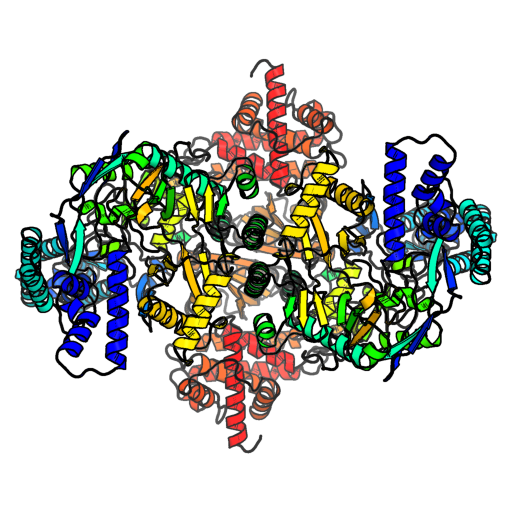2 1 90 606 PRO B O 1
ATOM 12025 N N . ALA B 1 607 ? -32.219 19.547 -13.172 1 83.25 607 ALA B N 1
ATOM 12026 C CA . ALA B 1 607 ? -32.656 20.812 -12.586 1 83.25 607 ALA B CA 1
ATOM 12027 C C . ALA B 1 607 ? -33.5 21.609 -13.555 1 83.25 607 ALA B C 1
ATOM 12029 O O . ALA B 1 607 ? -34.344 22.422 -13.141 1 83.25 607 ALA B O 1
ATOM 12030 N N . ARG B 1 608 ? -33.406 21.312 -14.797 1 86.75 608 ARG B N 1
ATOM 12031 C CA . ARG B 1 608 ? -34.125 22.062 -15.812 1 86.75 608 ARG B CA 1
ATOM 12032 C C . ARG B 1 608 ? -35.594 21.609 -15.898 1 86.75 608 ARG B C 1
ATOM 12034 O O . ARG B 1 608 ? -36.438 22.328 -16.422 1 86.75 608 ARG B O 1
ATOM 12041 N N . GLU B 1 609 ? -35.906 20.516 -15.289 1 91.94 609 GLU B N 1
ATOM 12042 C CA . GLU B 1 609 ? -37.25 20 -15.32 1 91.94 609 GLU B CA 1
ATOM 12043 C C . GLU B 1 609 ? -38.188 20.828 -14.438 1 91.94 609 GLU B C 1
ATOM 12045 O O . GLU B 1 609 ? -37.75 21.438 -13.469 1 91.94 609 GLU B O 1
ATOM 12050 N N . PRO B 1 610 ? -39.469 20.828 -14.734 1 94.69 610 PRO B N 1
ATOM 12051 C CA . PRO B 1 610 ? -40.438 21.594 -13.922 1 94.69 610 PRO B CA 1
ATOM 12052 C C . PRO B 1 610 ? -40.469 21.156 -12.461 1 94.69 610 PRO B C 1
ATOM 12054 O O . PRO B 1 610 ? -40.25 19.969 -12.172 1 94.69 610 PRO B O 1
ATOM 12057 N N . TRP B 1 611 ? -40.75 22.078 -11.555 1 94.19 611 TRP B N 1
ATOM 12058 C CA . TRP B 1 611 ? -40.719 21.891 -10.109 1 94.19 611 TRP B CA 1
ATOM 12059 C C . TRP B 1 611 ? -41.625 20.734 -9.703 1 94.19 611 TRP B C 1
ATOM 12061 O O . TRP B 1 611 ? -41.25 19.891 -8.891 1 94.19 611 TRP B O 1
ATOM 12071 N N . GLU B 1 612 ? -42.781 20.641 -10.32 1 95.44 612 GLU B N 1
ATOM 12072 C CA . GLU B 1 612 ? -43.75 19.656 -9.93 1 95.44 612 GLU B CA 1
ATOM 12073 C C . GLU B 1 612 ? -43.25 18.234 -10.164 1 95.44 612 GLU B C 1
ATOM 12075 O O . GLU B 1 612 ? -43.438 17.344 -9.336 1 95.44 612 GLU B O 1
ATOM 12080 N N . ARG B 1 613 ? -42.594 18.141 -11.242 1 96.12 613 ARG B N 1
ATOM 12081 C CA . ARG B 1 613 ? -42.062 16.828 -11.57 1 96.12 613 ARG B CA 1
ATOM 12082 C C . ARG B 1 613 ? -40.906 16.469 -10.633 1 96.12 613 ARG B C 1
ATOM 12084 O O . ARG B 1 613 ? -40.812 15.328 -10.172 1 96.12 613 ARG B O 1
ATOM 12091 N N . TRP B 1 614 ? -40.062 17.406 -10.406 1 96.19 614 TRP B N 1
ATOM 12092 C CA . TRP B 1 614 ? -38.938 17.172 -9.531 1 96.19 614 TRP B CA 1
ATOM 12093 C C . TRP B 1 614 ? -39.406 16.875 -8.109 1 96.19 614 TRP B C 1
ATOM 12095 O O . TRP B 1 614 ? -38.875 15.945 -7.469 1 96.19 614 TRP B O 1
ATOM 12105 N N . GLU B 1 615 ? -40.312 17.641 -7.625 1 96.5 615 GLU B N 1
ATOM 12106 C CA . GLU B 1 615 ? -40.844 17.469 -6.277 1 96.5 615 GLU B CA 1
ATOM 12107 C C . GLU B 1 615 ? -41.5 16.094 -6.102 1 96.5 615 GLU B C 1
ATOM 12109 O O . GLU B 1 615 ? -41.281 15.438 -5.086 1 96.5 615 GLU B O 1
ATOM 12114 N N . ALA B 1 616 ? -42.219 15.703 -7.074 1 96.94 616 ALA B N 1
ATOM 12115 C CA . ALA B 1 616 ? -42.844 14.391 -7.012 1 96.94 616 ALA B CA 1
ATOM 12116 C C . ALA B 1 616 ? -41.812 13.273 -6.965 1 96.94 616 ALA B C 1
ATOM 12118 O O . ALA B 1 616 ? -41.969 12.312 -6.211 1 96.94 616 ALA B O 1
ATOM 12119 N N . ALA B 1 617 ? -40.844 13.438 -7.773 1 96.62 617 ALA B N 1
ATOM 12120 C CA . ALA B 1 617 ? -39.781 12.445 -7.816 1 96.62 617 ALA B CA 1
ATOM 12121 C C . ALA B 1 617 ? -39.031 12.391 -6.488 1 96.62 617 ALA B C 1
ATOM 12123 O O . ALA B 1 617 ? -38.656 11.312 -6.023 1 96.62 617 ALA B O 1
ATOM 12124 N N . LEU B 1 618 ? -38.781 13.57 -5.906 1 97 618 LEU B N 1
ATOM 12125 C CA . LEU B 1 618 ? -38.094 13.625 -4.621 1 97 618 LEU B CA 1
ATOM 12126 C C . LEU B 1 618 ? -38.906 12.93 -3.535 1 97 618 LEU B C 1
ATOM 12128 O O . LEU B 1 618 ? -38.375 12.133 -2.764 1 97 618 LEU B O 1
ATOM 12132 N N . LEU B 1 619 ? -40.125 13.234 -3.469 1 96.81 619 LEU B N 1
ATOM 12133 C CA . LEU B 1 619 ? -41 12.672 -2.441 1 96.81 619 LEU B CA 1
ATOM 12134 C C . LEU B 1 619 ? -41.094 11.156 -2.596 1 96.81 619 LEU B C 1
ATOM 12136 O O . LEU B 1 619 ? -41.094 10.422 -1.603 1 96.81 619 LEU B O 1
ATOM 12140 N N . ASP B 1 620 ? -41.188 10.758 -3.812 1 95.75 620 ASP B N 1
ATOM 12141 C CA . ASP B 1 620 ? -41.188 9.328 -4.082 1 95.75 620 ASP B CA 1
ATOM 12142 C C . ASP B 1 620 ? -39.906 8.664 -3.617 1 95.75 620 ASP B C 1
ATOM 12144 O O . ASP B 1 620 ? -39.906 7.598 -3 1 95.75 620 ASP B O 1
ATOM 12148 N N . LEU B 1 621 ? -38.812 9.266 -3.961 1 94.81 621 LEU B N 1
ATOM 12149 C CA . LEU B 1 621 ? -37.5 8.75 -3.584 1 94.81 621 LEU B CA 1
ATOM 12150 C C . LEU B 1 621 ? -37.375 8.68 -2.066 1 94.81 621 LEU B C 1
ATOM 12152 O O . LEU B 1 621 ? -36.875 7.684 -1.534 1 94.81 621 LEU B O 1
ATOM 12156 N N . LEU B 1 622 ? -37.781 9.711 -1.36 1 95.81 622 LEU B N 1
ATOM 12157 C CA . LEU B 1 622 ? -37.688 9.75 0.095 1 95.81 622 LEU B CA 1
ATOM 12158 C C . LEU B 1 622 ? -38.531 8.648 0.721 1 95.81 622 LEU B C 1
ATOM 12160 O O . LEU B 1 622 ? -38.156 8.039 1.714 1 95.81 622 LEU B O 1
ATOM 12164 N N . GLU B 1 623 ? -39.625 8.398 0.139 1 94 623 GLU B N 1
ATOM 12165 C CA . GLU B 1 623 ? -40.5 7.344 0.622 1 94 623 GLU B CA 1
ATOM 12166 C C . GLU B 1 623 ? -39.875 5.965 0.409 1 94 623 GLU B C 1
ATOM 12168 O O . GLU B 1 623 ? -39.875 5.129 1.313 1 94 623 GLU B O 1
ATOM 12173 N N . ARG B 1 624 ? -39.344 5.789 -0.728 1 90.12 624 ARG B N 1
ATOM 12174 C CA . ARG B 1 624 ? -38.719 4.508 -1.058 1 90.12 624 ARG B CA 1
ATOM 12175 C C . ARG B 1 624 ? -37.531 4.234 -0.151 1 90.12 624 ARG B C 1
ATOM 12177 O O . ARG B 1 624 ? -37.25 3.08 0.172 1 90.12 624 ARG B O 1
ATOM 12184 N N . ARG B 1 625 ? -36.906 5.344 0.239 1 93.56 625 ARG B N 1
ATOM 12185 C CA . ARG B 1 625 ? -35.75 5.211 1.086 1 93.56 625 ARG B CA 1
ATOM 12186 C C . ARG B 1 625 ? -36.125 5.23 2.562 1 93.56 625 ARG B C 1
ATOM 12188 O O . ARG B 1 625 ? -35.25 5.078 3.434 1 93.56 625 ARG B O 1
ATOM 12195 N N . ARG B 1 626 ? -37.344 5.48 2.832 1 92.56 626 ARG B N 1
ATOM 12196 C CA . ARG B 1 626 ? -37.844 5.598 4.195 1 92.56 626 ARG B CA 1
ATOM 12197 C C . ARG B 1 626 ? -37.094 6.656 4.977 1 92.56 626 ARG B C 1
ATOM 12199 O O . ARG B 1 626 ? -36.719 6.434 6.129 1 92.56 626 ARG B O 1
ATOM 12206 N N . ALA B 1 627 ? -36.781 7.746 4.324 1 95.5 627 ALA B N 1
ATOM 12207 C CA . ALA B 1 627 ? -36.062 8.852 4.957 1 95.5 627 ALA B CA 1
ATOM 12208 C C . ALA B 1 627 ? -37.031 9.734 5.758 1 95.5 627 ALA B C 1
ATOM 12210 O O . ALA B 1 627 ? -38.156 9.977 5.34 1 95.5 627 ALA B O 1
ATOM 12211 N N . PRO B 1 628 ? -36.594 10.164 6.875 1 95 628 PRO B N 1
ATOM 12212 C CA . PRO B 1 628 ? -37.438 11.102 7.617 1 95 628 PRO B CA 1
ATOM 12213 C C . PRO B 1 628 ? -37.594 12.453 6.922 1 95 628 PRO B C 1
ATOM 12215 O O . PRO B 1 628 ? -36.812 12.773 6.023 1 95 628 PRO B O 1
ATOM 12218 N N . ARG B 1 629 ? -38.5 13.211 7.398 1 95.12 629 ARG B N 1
ATOM 12219 C CA . ARG B 1 629 ? -38.781 14.5 6.762 1 95.12 629 ARG B CA 1
ATOM 12220 C C . ARG B 1 629 ? -37.938 15.602 7.398 1 95.12 629 ARG B C 1
ATOM 12222 O O . ARG B 1 629 ? -37.562 16.578 6.738 1 95.12 629 ARG B O 1
ATOM 12229 N N . ARG B 1 630 ? -37.625 15.453 8.633 1 94.25 630 ARG B N 1
ATOM 12230 C CA . ARG B 1 630 ? -36.719 16.375 9.289 1 94.25 630 ARG B CA 1
ATOM 12231 C C . ARG B 1 630 ? -35.281 15.867 9.234 1 94.25 630 ARG B C 1
ATOM 12233 O O . ARG B 1 630 ? -34.969 14.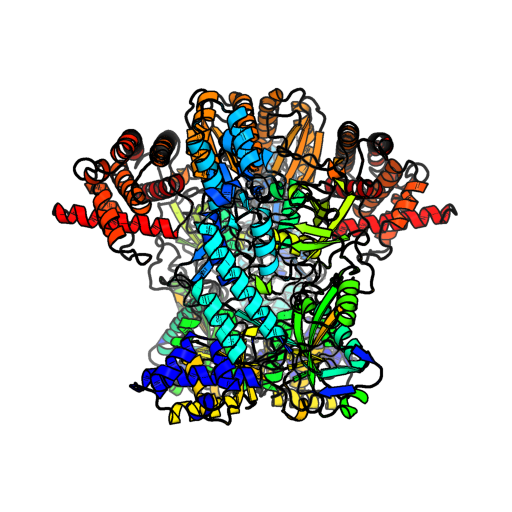828 9.812 1 94.25 630 ARG B O 1
ATOM 12240 N N . VAL B 1 631 ? -34.469 16.594 8.5 1 95.56 631 VAL B N 1
ATOM 12241 C CA . VAL B 1 631 ? -33.125 16.109 8.266 1 95.56 631 VAL B CA 1
ATOM 12242 C C . VAL B 1 631 ? -32.125 17.281 8.312 1 95.56 631 VAL B C 1
ATOM 12244 O O . VAL B 1 631 ? -32.562 18.438 8.273 1 95.56 631 VAL B O 1
ATOM 12247 N N . LEU B 1 632 ? -30.969 16.969 8.555 1 95.44 632 LEU B N 1
ATOM 12248 C CA . LEU B 1 632 ? -29.859 17.906 8.398 1 95.44 632 LEU B CA 1
ATOM 12249 C C . LEU B 1 632 ? -29.109 17.641 7.09 1 95.44 632 LEU B C 1
ATOM 12251 O O . LEU B 1 632 ? -28.609 16.547 6.859 1 95.44 632 LEU B O 1
ATOM 12255 N N . LEU B 1 633 ? -29.125 18.562 6.145 1 95.81 633 LEU B N 1
ATOM 12256 C CA . LEU B 1 633 ? -28.297 18.484 4.945 1 95.81 633 LEU B CA 1
ATOM 12257 C C . LEU B 1 633 ? -26.828 18.703 5.281 1 95.81 633 LEU B C 1
ATOM 12259 O O . LEU B 1 633 ? -26.422 19.828 5.582 1 95.81 633 LEU B O 1
ATOM 12263 N N . ALA B 1 634 ? -26.094 17.5 5.148 1 89.56 634 ALA B N 1
ATOM 12264 C CA . ALA B 1 634 ? -24.688 17.562 5.551 1 89.56 634 ALA B CA 1
ATOM 12265 C C . ALA B 1 634 ? -23.828 18.156 4.441 1 89.56 634 ALA B C 1
ATOM 12267 O O . ALA B 1 634 ? -23.859 17.672 3.305 1 89.56 634 ALA B O 1
ATOM 12268 N N . ALA B 1 635 ? -23.578 19.391 4.277 1 70.44 635 ALA B N 1
ATOM 12269 C CA . ALA B 1 635 ? -22.672 20 3.314 1 70.44 635 ALA B CA 1
ATOM 12270 C C . ALA B 1 635 ? -21.5 20.688 4.02 1 70.44 635 ALA B C 1
ATOM 12272 O O . ALA B 1 635 ? -21.703 21.469 4.949 1 70.44 635 ALA B O 1
ATOM 12273 N N . ASP B 1 636 ? -20.359 20.469 3.404 1 54.12 636 ASP B N 1
ATOM 12274 C CA . ASP B 1 636 ? -19.156 21.156 3.877 1 54.12 636 ASP B CA 1
ATOM 12275 C C . ASP B 1 636 ? -19.281 21.531 5.352 1 54.12 636 ASP B C 1
ATOM 12277 O O . ASP B 1 636 ? -20.391 21.672 5.871 1 54.12 636 ASP B O 1
ATOM 12281 N N . SER B 1 637 ? -18.562 21.031 6.266 1 54 637 SER B N 1
ATOM 12282 C CA . SER B 1 637 ? -18.438 21.188 7.715 1 54 637 SER B CA 1
ATOM 12283 C C . SER B 1 637 ? -19.688 21.859 8.297 1 54 637 SER B C 1
ATOM 12285 O O . SER B 1 637 ? -19.812 21.984 9.516 1 54 637 SER B O 1
ATOM 12287 N N . GLN B 1 638 ? -20.75 22.312 7.363 1 66 638 GLN B N 1
ATOM 12288 C CA . GLN B 1 638 ? -21.859 23.109 7.855 1 66 638 GLN B CA 1
ATOM 12289 C C . GLN B 1 638 ? -23.203 22.453 7.562 1 66 638 GLN B C 1
ATOM 12291 O O . GLN B 1 638 ? -23.453 22.016 6.434 1 66 638 GLN B O 1
ATOM 12296 N N . GLY B 1 639 ? -23.969 21.938 8.539 1 85.12 639 GLY B N 1
ATOM 12297 C CA . GLY B 1 639 ? -25.266 21.297 8.398 1 85.12 639 GLY B CA 1
ATOM 12298 C C . GLY B 1 639 ? -26.406 22.281 8.25 1 85.12 639 GLY B C 1
ATOM 12299 O O . GLY B 1 639 ? -26.344 23.391 8.789 1 85.12 639 GLY B O 1
ATOM 12300 N N . LEU B 1 640 ? -27.328 22.094 7.309 1 92.19 640 LEU B N 1
ATOM 12301 C CA . LEU B 1 640 ? -28.547 22.875 7.129 1 92.19 640 LEU B CA 1
ATOM 12302 C C . LEU B 1 640 ? -29.781 22.078 7.531 1 92.19 640 LEU B C 1
ATOM 12304 O O . LEU B 1 640 ? -30.156 21.125 6.848 1 92.19 640 LEU B O 1
ATOM 12308 N N . PRO B 1 641 ? -30.391 22.516 8.664 1 93.38 641 PRO B N 1
ATOM 12309 C CA . PRO B 1 641 ? -31.609 21.797 9.039 1 93.38 641 PRO B CA 1
ATOM 12310 C C . PRO B 1 641 ? -32.75 22.016 8.055 1 93.38 641 PRO B C 1
ATOM 12312 O O . PRO B 1 641 ? -33.031 23.156 7.672 1 93.38 641 PRO B O 1
ATOM 12315 N N . LEU B 1 642 ? -33.375 20.938 7.633 1 95.38 642 LEU B N 1
ATOM 12316 C CA . LEU B 1 642 ? -34.469 21 6.668 1 95.38 642 LEU B CA 1
ATOM 12317 C C . LEU B 1 642 ? -35.688 20.234 7.172 1 95.38 642 LEU B C 1
ATOM 12319 O O . LEU B 1 642 ? -35.531 19.203 7.832 1 95.38 642 LEU B O 1
ATOM 12323 N N . ASP B 1 643 ? -36.812 20.797 6.938 1 95.56 643 ASP B N 1
ATOM 12324 C CA . ASP B 1 643 ? -38.094 20.109 6.996 1 95.56 643 ASP B CA 1
ATOM 12325 C C . ASP B 1 643 ? -38.656 19.859 5.594 1 95.56 643 ASP B C 1
ATOM 12327 O O . ASP B 1 643 ? -39.219 20.766 4.98 1 95.56 643 ASP B O 1
ATOM 12331 N N . LEU B 1 644 ? -38.594 18.688 5.152 1 96.38 644 LEU B N 1
ATOM 12332 C CA . LEU B 1 644 ? -38.875 18.375 3.756 1 96.38 644 LEU B CA 1
ATOM 12333 C C . LEU B 1 644 ? -40.375 18.312 3.508 1 96.38 644 LEU B C 1
ATOM 12335 O O . LEU B 1 644 ? -40.812 18.109 2.371 1 96.38 644 LEU B O 1
ATOM 12339 N N . ASP B 1 645 ? -41.188 18.547 4.527 1 95.31 645 ASP B N 1
ATOM 12340 C CA . ASP B 1 645 ? -42.594 18.766 4.312 1 95.31 645 ASP B CA 1
ATOM 12341 C C . ASP B 1 645 ? -42.875 20.219 3.877 1 95.31 645 ASP B C 1
ATOM 12343 O O . ASP B 1 645 ? -43.969 20.531 3.377 1 95.31 645 ASP B O 1
ATOM 12347 N N . HIS B 1 646 ? -41.875 21.047 4.09 1 95.44 646 HIS B N 1
ATOM 12348 C CA . HIS B 1 646 ? -41.969 22.438 3.686 1 95.44 646 HIS B CA 1
ATOM 12349 C C . HIS B 1 646 ? -41.469 22.641 2.266 1 95.44 646 HIS B C 1
ATOM 12351 O O . HIS B 1 646 ? -40.281 22.375 1.989 1 95.44 646 HIS B O 1
ATOM 12357 N N . PRO B 1 647 ? -42.219 23.188 1.407 1 95.62 647 PRO B N 1
ATOM 12358 C CA . PRO B 1 647 ? -41.812 23.312 0.009 1 95.62 647 PRO B CA 1
ATOM 12359 C C . PRO B 1 647 ? -40.562 24.172 -0.158 1 95.62 647 PRO B C 1
ATOM 12361 O O . PRO B 1 647 ? -39.688 23.891 -1 1 95.62 647 PRO B O 1
ATOM 12364 N N . GLY B 1 648 ? -40.531 25.234 0.651 1 95.12 648 GLY B N 1
ATOM 12365 C CA . GLY B 1 648 ? -39.375 26.078 0.571 1 95.12 648 GLY B CA 1
ATOM 12366 C C . GLY B 1 648 ? -38.062 25.344 0.882 1 95.12 648 GLY B C 1
ATOM 12367 O O . GLY B 1 648 ? -37.031 25.641 0.288 1 95.12 648 GLY B O 1
ATOM 12368 N N . HIS B 1 649 ? -38.156 24.453 1.782 1 96.25 649 HIS B N 1
ATOM 12369 C CA . HIS B 1 649 ? -36.969 23.688 2.15 1 96.25 649 HIS B CA 1
ATOM 12370 C C . HIS B 1 649 ? -36.594 22.703 1.047 1 96.25 649 HIS B C 1
ATOM 12372 O O . HIS B 1 649 ? -35.406 22.438 0.837 1 96.25 649 HIS B O 1
ATOM 12378 N N . ARG B 1 650 ? -37.469 22.203 0.295 1 96.94 650 ARG B N 1
ATOM 12379 C CA . ARG B 1 650 ? -37.219 21.328 -0.845 1 96.94 650 ARG B CA 1
ATOM 12380 C C . ARG B 1 650 ? -36.531 22.094 -1.97 1 96.94 650 ARG B C 1
ATOM 12382 O O . ARG B 1 650 ? -35.719 21.516 -2.705 1 96.94 650 ARG B O 1
ATOM 12389 N N . VAL B 1 651 ? -36.875 23.359 -2.033 1 95.75 651 VAL B N 1
ATOM 12390 C CA . VAL B 1 651 ? -36.219 24.203 -3.02 1 95.75 651 VAL B CA 1
ATOM 12391 C C . VAL B 1 651 ? -34.719 24.328 -2.68 1 95.75 651 VAL B C 1
ATOM 12393 O O . VAL B 1 651 ? -33.875 24.297 -3.57 1 95.75 651 VAL B O 1
ATOM 12396 N N . LEU B 1 652 ? -34.469 24.484 -1.386 1 95.12 652 LEU B N 1
ATOM 12397 C CA . LEU B 1 652 ? -33.094 24.562 -0.947 1 95.12 652 LEU B CA 1
ATOM 12398 C C . LEU B 1 652 ? -32.344 23.266 -1.281 1 95.12 652 LEU B C 1
ATOM 12400 O O . LEU B 1 652 ? -31.188 23.312 -1.718 1 95.12 652 LEU B O 1
ATOM 12404 N N . LEU B 1 653 ? -32.938 22.109 -1.118 1 95.44 653 LEU B N 1
ATOM 12405 C CA . LEU B 1 653 ? -32.344 20.812 -1.438 1 95.44 653 LEU B CA 1
ATOM 12406 C C . LEU B 1 653 ? -32.062 20.703 -2.938 1 95.44 653 LEU B C 1
ATOM 12408 O O . LEU B 1 653 ? -31.016 20.219 -3.352 1 95.44 653 LEU B O 1
ATOM 12412 N N . ARG B 1 654 ? -33.031 21.141 -3.719 1 95.94 654 ARG B N 1
ATOM 12413 C CA . ARG B 1 654 ? -32.875 21.125 -5.168 1 95.94 654 ARG B CA 1
ATOM 12414 C C . ARG B 1 654 ? -31.688 21.984 -5.605 1 95.94 654 ARG B C 1
ATOM 12416 O O . ARG B 1 654 ? -30.906 21.594 -6.477 1 95.94 654 ARG B O 1
ATOM 12423 N N . SER B 1 655 ? -31.672 23.172 -5.004 1 93.44 655 SER B N 1
ATOM 12424 C CA . SER B 1 655 ? -30.578 24.078 -5.316 1 93.44 655 SER B CA 1
ATOM 12425 C C . SER B 1 655 ? -29.234 23.438 -4.992 1 93.44 655 SER B C 1
ATOM 12427 O O . SER B 1 655 ? -28.266 23.594 -5.754 1 93.44 655 SER B O 1
ATOM 12429 N N . HIS B 1 656 ? -29.172 22.766 -3.865 1 93.81 656 HIS B N 1
ATOM 12430 C CA . HIS B 1 656 ? -27.953 22.078 -3.482 1 93.81 656 HIS B CA 1
ATOM 12431 C C . HIS B 1 656 ? -27.594 21 -4.5 1 93.81 656 HIS B C 1
ATOM 12433 O O . HIS B 1 656 ? -26.453 20.906 -4.93 1 93.81 656 HIS B O 1
ATOM 12439 N N . LEU B 1 657 ? -28.484 20.188 -4.941 1 94.44 657 LEU B N 1
ATOM 12440 C CA . LEU B 1 657 ? -28.266 19.062 -5.836 1 94.44 657 LEU B CA 1
ATOM 12441 C C . LEU B 1 657 ? -27.938 19.547 -7.25 1 94.44 657 LEU B C 1
ATOM 12443 O O . LEU B 1 657 ? -27.453 18.781 -8.078 1 94.44 657 LEU B O 1
ATOM 12447 N N . ALA B 1 658 ? -28.234 20.766 -7.543 1 92.5 658 ALA B N 1
ATOM 12448 C CA . ALA B 1 658 ? -27.875 21.359 -8.828 1 92.5 658 ALA B CA 1
ATOM 12449 C C . ALA B 1 658 ? -26.375 21.656 -8.883 1 92.5 658 ALA B C 1
ATOM 12451 O O . ALA B 1 658 ? -25.781 21.688 -9.969 1 92.5 658 ALA B O 1
ATOM 12452 N N . SER B 1 659 ? -25.859 21.922 -7.734 1 90.31 659 SER B N 1
ATOM 12453 C CA . SER B 1 659 ? -24.453 22.328 -7.676 1 90.31 659 SER B CA 1
ATOM 12454 C C . SER B 1 659 ? -23.562 21.172 -7.215 1 90.31 659 SER B C 1
ATOM 12456 O O . SER B 1 659 ? -22.344 21.219 -7.387 1 90.31 659 SER B O 1
ATOM 12458 N N . ALA B 1 660 ? -24.094 20.172 -6.602 1 92.19 660 ALA B N 1
ATOM 12459 C CA . ALA B 1 660 ? -23.359 19.031 -6.09 1 92.19 660 ALA B CA 1
ATOM 12460 C C . ALA B 1 660 ? -23.969 17.719 -6.582 1 92.19 660 ALA B C 1
ATOM 12462 O O . ALA B 1 660 ? -25.188 17.609 -6.699 1 92.19 660 ALA B O 1
ATOM 12463 N N . PRO B 1 661 ? -23.156 16.75 -6.781 1 92.06 661 PRO B N 1
ATOM 12464 C CA . PRO B 1 661 ? -23.656 15.492 -7.316 1 92.06 661 PRO B CA 1
ATOM 12465 C C . PRO B 1 661 ? -24.453 14.695 -6.289 1 92.06 661 PRO B C 1
ATOM 12467 O O . PRO B 1 661 ? -25.234 13.805 -6.652 1 92.06 661 PRO B O 1
ATOM 12470 N N . HIS B 1 662 ? -24.219 15.047 -4.949 1 94.12 662 HIS B N 1
ATOM 12471 C CA . HIS B 1 662 ? -24.875 14.289 -3.895 1 94.12 662 HIS B CA 1
ATOM 12472 C C . HIS B 1 662 ? -25.359 15.203 -2.773 1 94.12 662 HIS B C 1
ATOM 12474 O O . HIS B 1 662 ? -24.859 16.328 -2.621 1 94.12 662 HIS B O 1
ATOM 12480 N N . ALA B 1 663 ? -26.312 14.797 -2.086 1 95.81 663 ALA B N 1
ATOM 12481 C CA . ALA B 1 663 ? -26.781 15.391 -0.839 1 95.81 663 ALA B CA 1
ATOM 12482 C C . ALA B 1 663 ? -26.875 14.352 0.271 1 95.81 663 ALA B C 1
ATOM 12484 O O . ALA B 1 663 ? -27.516 13.312 0.114 1 95.81 663 ALA B O 1
ATOM 12485 N N . VAL B 1 664 ? -26.203 14.586 1.348 1 96.44 664 VAL B N 1
ATOM 12486 C CA . VAL B 1 664 ? -26.266 13.688 2.494 1 96.44 664 VAL B CA 1
ATOM 12487 C C . VAL B 1 664 ? -27.25 14.234 3.521 1 96.44 664 VAL B C 1
ATOM 12489 O O . VAL B 1 664 ? -27.078 15.336 4.035 1 96.44 664 VAL B O 1
ATOM 12492 N N . LEU B 1 665 ? -28.266 13.523 3.773 1 96.88 665 LEU B N 1
ATOM 12493 C CA . LEU B 1 665 ? -29.312 13.867 4.742 1 96.88 665 LEU B CA 1
ATOM 12494 C C . LEU B 1 665 ? -29.125 13.07 6.031 1 96.88 665 LEU B C 1
ATOM 12496 O O . LEU B 1 665 ? -29.141 11.836 6.008 1 96.88 665 LEU B O 1
ATOM 12500 N N . VAL B 1 666 ? -29.031 13.703 7.145 1 96.44 666 VAL B N 1
ATOM 12501 C CA . VAL B 1 666 ? -28.828 13.062 8.438 1 96.44 666 VAL B CA 1
ATOM 12502 C C . VAL B 1 666 ? -30.062 13.25 9.312 1 96.44 666 VAL B C 1
ATOM 12504 O O . VAL B 1 666 ? -30.656 14.328 9.336 1 96.44 666 VAL B O 1
ATOM 12507 N N . GLU B 1 667 ? -30.422 12.227 9.969 1 96.5 667 GLU B N 1
ATOM 12508 C CA . GLU B 1 667 ? -31.578 12.32 10.844 1 96.5 667 GLU B CA 1
ATOM 12509 C C . GLU B 1 667 ? -31.359 13.344 11.953 1 96.5 667 GLU B C 1
ATOM 12511 O O . GLU B 1 667 ? -30.234 13.539 12.406 1 96.5 667 GLU B O 1
ATOM 12516 N N . THR B 1 668 ? -32.406 14.039 12.305 1 93.94 668 THR B N 1
ATOM 12517 C CA . THR B 1 668 ? -32.375 14.984 13.414 1 93.94 668 THR B CA 1
ATOM 12518 C C . THR B 1 668 ? -33.375 14.602 14.484 1 93.94 668 THR B C 1
ATOM 12520 O O . THR B 1 668 ? -34.344 13.875 14.203 1 93.94 668 THR B O 1
ATOM 12523 N N . PRO B 1 669 ? -33.125 15.008 15.703 1 91.81 669 PRO B N 1
ATOM 12524 C CA . PRO B 1 669 ? -34.125 14.727 16.734 1 91.81 669 PRO B CA 1
ATOM 12525 C C . PRO B 1 669 ? -35.469 15.406 16.469 1 91.81 669 PRO B C 1
ATOM 12527 O O . PRO B 1 669 ? -35.5 16.453 15.828 1 91.81 669 PRO B O 1
ATOM 12530 N N . ALA B 1 670 ? -36.469 14.75 17 1 90.94 670 ALA B N 1
ATOM 12531 C CA . ALA B 1 670 ? -37.781 15.398 16.984 1 90.94 670 ALA B CA 1
ATOM 12532 C C . ALA B 1 670 ? -37.812 16.594 17.938 1 90.94 670 ALA B C 1
ATOM 12534 O O . ALA B 1 670 ? -37.031 16.641 18.906 1 90.94 670 ALA B O 1
ATOM 12535 N N . PRO B 1 671 ? -38.625 17.5 17.625 1 90.38 671 PRO B N 1
ATOM 12536 C CA . PRO B 1 671 ? -38.75 18.641 18.531 1 90.38 671 PRO B CA 1
ATOM 12537 C C . PRO B 1 671 ? -39 18.234 19.969 1 90.38 671 PRO B C 1
ATOM 12539 O O . PRO B 1 671 ? -38.5 18.875 20.906 1 90.38 671 PRO B O 1
ATOM 12542 N N . THR B 1 672 ? -39.688 17.203 20.156 1 92.81 672 THR B N 1
ATOM 12543 C CA . THR B 1 672 ? -40.031 16.719 21.484 1 92.81 672 THR B CA 1
ATOM 12544 C C . THR B 1 672 ? -38.781 16.234 22.203 1 92.81 672 THR B C 1
ATOM 12546 O O . THR B 1 672 ? -38.719 16.234 23.438 1 92.81 672 THR B O 1
ATOM 12549 N N . ASP B 1 673 ? -37.812 15.852 21.453 1 95 673 ASP B N 1
ATOM 12550 C CA . ASP B 1 673 ? -36.594 15.336 22.016 1 95 673 ASP B CA 1
ATOM 12551 C C . ASP B 1 673 ? -35.75 16.453 22.625 1 95 673 ASP B C 1
ATOM 12553 O O . ASP B 1 673 ? -34.75 16.203 23.312 1 95 673 ASP B O 1
ATOM 12557 N N . LEU B 1 674 ? -36.125 17.734 22.375 1 95.56 674 LEU B N 1
ATOM 12558 C CA . LEU B 1 674 ? -35.375 18.875 22.875 1 95.56 674 LEU B CA 1
ATOM 12559 C C . LEU B 1 674 ? -36.125 19.578 24 1 95.56 674 LEU B C 1
ATOM 12561 O O . LEU B 1 674 ? -35.75 20.672 24.422 1 95.56 674 LEU B O 1
ATOM 12565 N N . GLY B 1 675 ? -37.188 18.891 24.5 1 95.44 675 GLY B N 1
ATOM 12566 C CA . GLY B 1 675 ? -38.031 19.484 25.516 1 95.44 675 GLY B CA 1
ATOM 12567 C C . GLY B 1 675 ? -37.281 19.828 26.781 1 95.44 675 GLY B C 1
ATOM 12568 O O . GLY B 1 675 ? -37.594 20.844 27.438 1 95.44 675 GLY B O 1
ATOM 12569 N N . TRP B 1 676 ? -36.344 19.062 27.156 1 95.94 676 TRP B N 1
ATOM 12570 C CA . TRP B 1 676 ? -35.562 19.312 28.375 1 95.94 676 TRP B CA 1
ATOM 12571 C C . TRP B 1 676 ? -34.844 20.656 28.297 1 95.94 676 TRP B C 1
ATOM 12573 O O . TRP B 1 676 ? -34.594 21.297 29.328 1 95.94 676 TRP B O 1
ATOM 12583 N N . ALA B 1 677 ? -34.531 21.141 27.109 1 95.25 677 ALA B N 1
ATOM 12584 C CA . ALA B 1 677 ? -33.781 22.375 26.875 1 95.25 677 ALA B CA 1
ATOM 12585 C C . ALA B 1 677 ? -34.719 23.484 26.375 1 95.25 677 ALA B C 1
ATOM 12587 O O . ALA B 1 677 ? -34.25 24.422 25.734 1 95.25 677 ALA B O 1
ATOM 12588 N N . GLY B 1 678 ? -36 23.281 26.531 1 92.81 678 GLY B N 1
ATOM 12589 C CA . GLY B 1 678 ? -36.938 24.297 26.094 1 92.81 678 GLY B CA 1
ATOM 12590 C C . GLY B 1 678 ? -37.094 24.359 24.578 1 92.81 678 GLY B C 1
ATOM 12591 O O . GLY B 1 678 ? -37.406 25.406 24.016 1 92.81 678 GLY B O 1
ATOM 12592 N N . GLY B 1 679 ? -36.656 23.281 23.953 1 92.75 679 GLY B N 1
ATOM 12593 C CA . GLY B 1 679 ? -36.781 23.219 22.5 1 92.75 679 GLY B CA 1
ATOM 12594 C C . GLY B 1 679 ? -35.594 23.797 21.781 1 92.75 679 GLY B C 1
ATOM 12595 O O . GLY B 1 679 ? -35.531 23.766 20.547 1 92.75 679 GLY B O 1
ATOM 12596 N N . ARG B 1 680 ? -34.625 24.266 22.406 1 92.69 680 ARG B N 1
ATOM 12597 C CA . ARG B 1 680 ? -33.469 24.922 21.797 1 92.69 680 ARG B CA 1
ATOM 12598 C C . ARG B 1 680 ? -32.469 23.891 21.297 1 92.69 680 ARG B C 1
ATOM 12600 O O . ARG B 1 680 ? -32.219 22.891 21.969 1 92.69 680 ARG B O 1
ATOM 12607 N N . ALA B 1 681 ? -31.953 24.156 20.062 1 93.44 681 ALA B N 1
ATOM 12608 C CA . ALA B 1 681 ? -30.828 23.359 19.594 1 93.44 681 ALA B CA 1
ATOM 12609 C C . ALA B 1 681 ? -29.594 23.578 20.469 1 93.44 681 ALA B C 1
ATOM 12611 O O . ALA B 1 681 ? -29.328 24.688 20.922 1 93.44 681 ALA B O 1
ATOM 12612 N N . HIS B 1 682 ? -28.859 22.5 20.797 1 94.62 682 HIS B N 1
ATOM 12613 C CA . HIS B 1 682 ? -27.719 22.656 21.672 1 94.62 682 HIS B CA 1
ATOM 12614 C C . HIS B 1 682 ? -26.688 21.547 21.438 1 94.62 682 HIS B C 1
ATOM 12616 O O . HIS B 1 682 ? -27.016 20.516 20.828 1 94.62 682 HIS B O 1
ATOM 12622 N N . GLU B 1 683 ? -25.516 21.766 21.797 1 95.56 683 GLU B N 1
ATOM 12623 C CA . GLU B 1 683 ? -24.422 20.812 21.922 1 95.56 683 GLU B CA 1
ATOM 12624 C C . GLU B 1 683 ? -23.688 21 23.25 1 95.56 683 GLU B C 1
ATOM 12626 O O . GLU B 1 683 ? -23.594 22.125 23.766 1 95.56 683 GLU B O 1
ATOM 12631 N N . VAL B 1 684 ? -23.25 19.938 23.812 1 96.88 684 VAL B N 1
ATOM 12632 C CA . VAL B 1 684 ? -22.5 19.984 25.062 1 96.88 684 VAL B CA 1
ATOM 12633 C C . VAL B 1 684 ? -21.078 19.453 24.812 1 96.88 684 VAL B C 1
ATOM 12635 O O . VAL B 1 684 ? -20.906 18.375 24.25 1 96.88 684 VAL B O 1
ATOM 12638 N N . ALA B 1 685 ? -20.047 20.219 25.156 1 96.75 685 ALA B N 1
ATOM 12639 C CA . ALA B 1 685 ? -18.656 19.797 25.078 1 96.75 685 ALA B CA 1
ATOM 12640 C C . ALA B 1 685 ? -18.109 19.438 26.453 1 96.75 685 ALA B C 1
ATOM 12642 O O . ALA B 1 685 ? -18.156 20.25 27.375 1 96.75 685 ALA B O 1
ATOM 12643 N N . VAL B 1 686 ? -17.578 18.234 26.562 1 96.94 686 VAL B N 1
ATOM 12644 C CA . VAL B 1 686 ? -17.094 17.75 27.844 1 96.94 686 VAL B CA 1
ATOM 12645 C C . VAL B 1 686 ? -15.68 17.203 27.688 1 96.94 686 VAL B C 1
ATOM 12647 O O . VAL B 1 686 ? -15.453 16.25 26.938 1 96.94 686 VAL B O 1
ATOM 12650 N N . PRO B 1 687 ? -14.656 17.766 28.406 1 96.38 687 PRO B N 1
ATOM 12651 C CA . PRO B 1 687 ? -13.344 17.109 28.469 1 96.38 687 PRO B CA 1
ATOM 12652 C C . PRO B 1 687 ? -13.398 15.781 29.219 1 96.38 687 PRO B C 1
ATOM 12654 O O . PRO B 1 687 ? -14.078 15.664 30.25 1 96.38 687 PRO B O 1
ATOM 12657 N N . VAL B 1 688 ? -12.789 14.789 28.625 1 96.88 688 VAL B N 1
ATOM 12658 C CA . VAL B 1 688 ? -12.695 13.484 29.266 1 96.88 688 VAL B CA 1
ATOM 12659 C C . VAL B 1 688 ? -11.227 13.055 29.344 1 96.88 688 VAL B C 1
ATOM 12661 O O . VAL B 1 688 ? -10.438 13.344 28.453 1 96.88 688 VAL B O 1
ATOM 12664 N N . THR B 1 689 ? -10.852 12.391 30.422 1 96.06 689 THR B N 1
ATOM 12665 C CA . THR B 1 689 ? -9.477 11.938 30.609 1 96.06 689 THR B CA 1
ATOM 12666 C C . THR B 1 689 ? -9.438 10.43 30.875 1 96.06 689 THR B C 1
ATOM 12668 O O . THR B 1 689 ? -10.391 9.859 31.406 1 96.06 689 THR B O 1
ATOM 12671 N N . ALA B 1 690 ? -8.367 9.852 30.469 1 93.62 690 ALA B N 1
ATOM 12672 C CA . ALA B 1 690 ? -8.133 8.453 30.797 1 93.62 690 ALA B CA 1
ATOM 12673 C C . ALA B 1 690 ? -7.707 8.289 32.25 1 93.62 690 ALA B C 1
ATOM 12675 O O . ALA B 1 690 ? -6.945 9.109 32.781 1 93.62 690 ALA B O 1
ATOM 12676 N N . THR B 1 691 ? -8.203 7.277 32.875 1 90.62 691 THR B N 1
ATOM 12677 C CA . THR B 1 691 ? -7.859 7.008 34.25 1 90.62 691 THR B CA 1
ATOM 12678 C C . THR B 1 691 ? -6.75 5.965 34.344 1 90.62 691 THR B C 1
ATOM 12680 O O . THR B 1 691 ? -6.074 5.855 35.375 1 90.62 691 THR B O 1
ATOM 12683 N N . GLN B 1 692 ? -6.621 5.289 33.25 1 85.62 692 GLN B N 1
ATOM 12684 C CA . GLN B 1 692 ? -5.57 4.273 33.219 1 85.62 692 GLN B CA 1
ATOM 12685 C C . GLN B 1 692 ? -4.211 4.898 32.938 1 85.62 692 GLN B C 1
ATOM 12687 O O . GLN B 1 692 ? -4.113 5.875 32.188 1 85.62 692 GLN B O 1
ATOM 12692 N N . THR B 1 693 ? -3.227 4.289 33.562 1 82.88 693 THR B N 1
ATOM 12693 C CA . THR B 1 693 ? -1.862 4.723 33.281 1 82.88 693 THR B CA 1
ATOM 12694 C C . THR B 1 693 ? -1.43 4.262 31.891 1 82.88 693 THR B C 1
ATOM 12696 O O . THR B 1 693 ? -1.766 3.154 31.469 1 82.88 693 THR B O 1
ATOM 12699 N N . PRO B 1 694 ? -0.734 5.109 31.234 1 80.62 694 PRO B N 1
ATOM 12700 C CA . PRO B 1 694 ? -0.251 4.691 29.906 1 80.62 694 PRO B CA 1
ATOM 12701 C C . PRO B 1 694 ? 0.581 3.41 29.969 1 80.62 694 PRO B C 1
ATOM 12703 O O . PRO B 1 694 ? 1.355 3.215 30.906 1 80.62 694 PRO B O 1
ATOM 12706 N N . PRO B 1 695 ? 0.353 2.562 28.969 1 73.94 695 PRO B N 1
ATOM 12707 C CA . PRO B 1 695 ? 1.013 1.255 28.984 1 73.94 695 PRO B CA 1
ATOM 12708 C 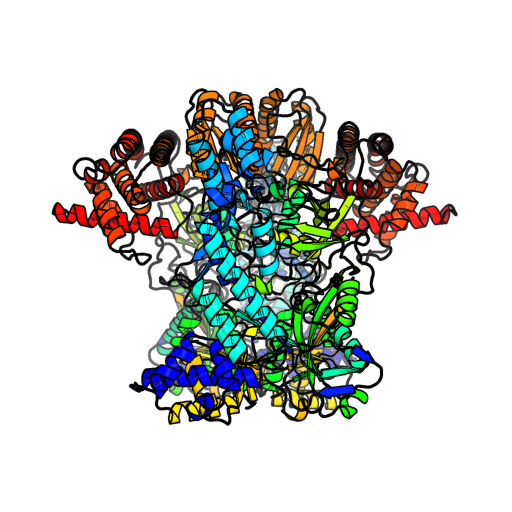C . PRO B 1 695 ? 2.455 1.312 28.5 1 73.94 695 PRO B C 1
ATOM 12710 O O . PRO B 1 695 ? 3.137 0.285 28.453 1 73.94 695 PRO B O 1
ATOM 12713 N N . TRP B 1 696 ? 3.049 2.5 28.344 1 80.44 696 TRP B N 1
ATOM 12714 C CA . TRP B 1 696 ? 4.398 2.615 27.797 1 80.44 696 TRP B CA 1
ATOM 12715 C C . TRP B 1 696 ? 5.441 2.438 28.891 1 80.44 696 TRP B C 1
ATOM 12717 O O . TRP B 1 696 ? 5.238 2.865 30.031 1 80.44 696 TRP B O 1
ATOM 12727 N N . PRO B 1 697 ? 6.539 1.81 28.531 1 80.75 697 PRO B N 1
ATOM 12728 C CA . PRO B 1 697 ? 7.645 1.811 29.5 1 80.75 697 PRO B CA 1
ATOM 12729 C C . PRO B 1 697 ? 8.141 3.217 29.828 1 80.75 697 PRO B C 1
ATOM 12731 O O . PRO B 1 697 ? 8.094 4.105 28.984 1 80.75 697 PRO B O 1
ATOM 12734 N N . VAL B 1 698 ? 8.586 3.354 31.031 1 86.56 698 VAL B N 1
ATOM 12735 C CA . VAL B 1 698 ? 9.125 4.637 31.469 1 86.56 698 VAL B CA 1
ATOM 12736 C C . VAL B 1 698 ? 10.414 4.945 30.703 1 86.56 698 VAL B C 1
ATOM 12738 O O . VAL B 1 698 ? 11.281 4.078 30.562 1 86.56 698 VAL B O 1
ATOM 12741 N N . LEU B 1 699 ? 10.547 6.129 30.25 1 90.69 699 LEU B N 1
ATOM 12742 C CA . LEU B 1 699 ? 11.727 6.562 29.5 1 90.69 699 LEU B CA 1
ATOM 12743 C C . LEU B 1 699 ? 12.672 7.359 30.391 1 90.69 699 LEU B C 1
ATOM 12745 O O . LEU B 1 699 ? 12.234 7.996 31.359 1 90.69 699 LEU B O 1
ATOM 12749 N N . PRO B 1 700 ? 13.922 7.309 30.094 1 91.31 700 PRO B N 1
ATOM 12750 C CA . PRO B 1 700 ? 14.844 8.18 30.828 1 91.31 700 PRO B CA 1
ATOM 12751 C C . PRO B 1 700 ? 14.555 9.664 30.609 1 91.31 700 PRO B C 1
ATOM 12753 O O . PRO B 1 700 ? 13.977 10.039 29.594 1 91.31 700 PRO B O 1
ATOM 12756 N N . ARG B 1 701 ? 14.969 10.438 31.609 1 93.5 701 ARG B N 1
ATOM 12757 C CA . ARG B 1 701 ? 14.852 11.883 31.484 1 93.5 701 ARG B CA 1
ATOM 12758 C C . ARG B 1 701 ? 15.641 12.398 30.281 1 93.5 701 ARG B C 1
ATOM 12760 O O . ARG B 1 701 ? 16.812 12.047 30.109 1 93.5 701 ARG B O 1
ATOM 12767 N N . PRO B 1 702 ? 15.008 13.211 29.469 1 95.25 702 PRO B N 1
ATOM 12768 C CA . PRO B 1 702 ? 15.75 13.766 28.328 1 95.25 702 PRO B CA 1
ATOM 12769 C C . PRO B 1 702 ? 16.953 14.602 28.766 1 95.25 702 PRO B C 1
ATOM 12771 O O . PRO B 1 702 ? 16.891 15.312 29.766 1 95.25 702 PRO B O 1
ATOM 12774 N N . THR B 1 703 ? 18.016 14.492 28.047 1 95.88 703 THR B N 1
ATOM 12775 C CA . THR B 1 703 ? 19.234 15.234 28.359 1 95.88 703 THR B CA 1
ATOM 12776 C C . THR B 1 703 ? 19.891 15.758 27.078 1 95.88 703 THR B C 1
ATOM 12778 O O . THR B 1 703 ? 19.719 15.164 26 1 95.88 703 THR B O 1
ATOM 12781 N N . THR B 1 704 ? 20.578 16.844 27.156 1 95.44 704 THR B N 1
ATOM 12782 C CA . THR B 1 704 ? 21.266 17.438 26.016 1 95.44 704 THR B CA 1
ATOM 12783 C C . THR B 1 704 ? 22.406 16.547 25.547 1 95.44 704 THR B C 1
ATOM 12785 O O . THR B 1 704 ? 22.875 16.672 24.406 1 95.44 704 THR B O 1
ATOM 12788 N N . ALA B 1 705 ? 22.828 15.586 26.391 1 94.5 705 ALA B N 1
ATOM 12789 C CA . ALA B 1 705 ? 23.922 14.672 26.047 1 94.5 705 ALA B CA 1
ATOM 12790 C C . ALA B 1 705 ? 23.516 13.742 24.906 1 94.5 705 ALA B C 1
ATOM 12792 O O . ALA B 1 705 ? 24.375 13.172 24.219 1 94.5 705 ALA B O 1
ATOM 12793 N N . ARG B 1 706 ? 22.25 13.609 24.688 1 94.81 706 ARG B N 1
ATOM 12794 C CA . ARG B 1 706 ? 21.766 12.672 23.688 1 94.81 706 ARG B CA 1
ATOM 12795 C C . ARG B 1 706 ? 21.344 13.398 22.406 1 94.81 706 ARG B C 1
ATOM 12797 O O . ARG B 1 706 ? 20.812 12.781 21.484 1 94.81 706 ARG B O 1
ATOM 12804 N N . LEU B 1 707 ? 21.562 14.688 22.328 1 96 707 LEU B N 1
ATOM 12805 C CA . LEU B 1 707 ? 21.281 15.445 21.125 1 96 707 LEU B CA 1
ATOM 12806 C C . LEU B 1 707 ? 22.25 15.07 20 1 96 707 LEU B C 1
ATOM 12808 O O . LEU B 1 707 ? 23.469 15.062 20.219 1 96 707 LEU B O 1
ATOM 12812 N N . LEU B 1 708 ? 21.75 14.727 18.891 1 94.75 708 LEU B N 1
ATOM 12813 C CA . LEU B 1 708 ? 22.578 14.461 17.719 1 94.75 708 LEU B CA 1
ATOM 12814 C C . LEU B 1 708 ? 22.781 15.727 16.891 1 94.75 708 LEU B C 1
ATOM 12816 O O . LEU B 1 708 ? 21.812 16.375 16.516 1 94.75 708 LEU B O 1
ATOM 12820 N N . PRO B 1 709 ? 23.938 16.047 16.672 1 88.38 709 PRO B N 1
ATOM 12821 C CA . PRO B 1 709 ? 24.203 17.219 15.844 1 88.38 709 PRO B CA 1
ATOM 12822 C C . PRO B 1 709 ? 23.953 16.953 14.359 1 88.38 709 PRO B C 1
ATOM 12824 O O . PRO B 1 709 ? 23.938 15.805 13.93 1 88.38 709 PRO B O 1
ATOM 12827 N N . ARG B 1 710 ? 23.781 18.016 13.648 1 89.31 710 ARG B N 1
ATOM 12828 C CA . ARG B 1 710 ? 23.781 17.906 12.195 1 89.31 710 ARG B CA 1
ATOM 12829 C C . ARG B 1 710 ? 25.109 17.344 11.688 1 89.31 710 ARG B C 1
ATOM 12831 O O . ARG B 1 710 ? 26.172 17.703 12.195 1 89.31 710 ARG B O 1
ATOM 12838 N N . GLY B 1 711 ? 24.984 16.578 10.695 1 89.12 711 GLY B N 1
ATOM 12839 C CA . GLY B 1 711 ? 26.172 15.922 10.172 1 89.12 711 GLY B CA 1
ATOM 12840 C C . GLY B 1 711 ? 26.375 14.523 10.734 1 89.12 711 GLY B C 1
ATOM 12841 O O . GLY B 1 711 ? 27.344 13.852 10.391 1 89.12 711 GLY B O 1
ATOM 12842 N N . HIS B 1 712 ? 25.453 14.156 11.531 1 90.06 712 HIS B N 1
ATOM 12843 C CA . HIS B 1 712 ? 25.5 12.789 12.047 1 90.06 712 HIS B CA 1
ATOM 12844 C C . HIS B 1 712 ? 25.484 11.773 10.914 1 90.06 712 HIS B C 1
ATOM 12846 O O . HIS B 1 712 ? 24.688 11.891 9.977 1 90.06 712 HIS B O 1
ATOM 12852 N N . GLY B 1 713 ? 26.453 10.82 11 1 91.62 713 GLY B N 1
ATOM 12853 C CA . GLY B 1 713 ? 26.594 9.789 9.992 1 91.62 713 GLY B CA 1
ATOM 12854 C C . GLY B 1 713 ? 28 9.688 9.438 1 91.62 713 GLY B C 1
ATOM 12855 O O . GLY B 1 713 ? 28.703 10.695 9.305 1 91.62 713 GLY B O 1
ATOM 12856 N N . ASP B 1 714 ? 28.375 8.516 9.195 1 93.06 714 ASP B N 1
ATOM 12857 C CA . ASP B 1 714 ? 29.688 8.25 8.633 1 93.06 714 ASP B CA 1
ATOM 12858 C C . ASP B 1 714 ? 29.578 7.812 7.172 1 93.06 714 ASP B C 1
ATOM 12860 O O . ASP B 1 714 ? 29.375 6.629 6.883 1 93.06 714 ASP B O 1
ATOM 12864 N N . ALA B 1 715 ? 29.812 8.773 6.289 1 95.69 715 ALA B N 1
ATOM 12865 C CA . ALA B 1 715 ? 29.781 8.453 4.867 1 95.69 715 ALA B CA 1
ATOM 12866 C C . ALA B 1 715 ? 30.953 7.539 4.484 1 95.69 715 ALA B C 1
ATOM 12868 O O . ALA B 1 715 ? 32 7.586 5.109 1 95.69 715 ALA B O 1
ATOM 12869 N N . PRO B 1 716 ? 30.781 6.766 3.467 1 96.62 716 PRO B N 1
ATOM 12870 C CA . PRO B 1 716 ? 31.859 5.871 3.041 1 96.62 716 PRO B CA 1
ATOM 12871 C C . PRO B 1 716 ? 33.156 6.613 2.73 1 96.62 716 PRO B C 1
ATOM 12873 O O . PRO B 1 716 ? 33.125 7.668 2.09 1 96.62 716 PRO B O 1
ATOM 12876 N N . GLY B 1 717 ? 34.25 6.09 3.236 1 95.62 717 GLY B N 1
ATOM 12877 C CA . GLY B 1 717 ? 35.562 6.652 2.945 1 95.62 717 GLY B CA 1
ATOM 12878 C C . GLY B 1 717 ? 35.969 7.789 3.877 1 95.62 717 GLY B C 1
ATOM 12879 O O . GLY B 1 717 ? 37.062 8.328 3.787 1 95.62 717 GLY B O 1
ATOM 12880 N N . THR B 1 718 ? 35.094 8.125 4.82 1 95.44 718 THR B N 1
ATOM 12881 C CA . THR B 1 718 ? 35.375 9.266 5.68 1 95.44 718 THR B CA 1
ATOM 12882 C C . THR B 1 718 ? 35.562 8.82 7.125 1 95.44 718 THR B C 1
ATOM 12884 O O . THR B 1 718 ? 35.75 9.648 8.016 1 95.44 718 THR B O 1
ATOM 12887 N N . SER B 1 719 ? 35.5 7.555 7.371 1 94.81 719 SER B N 1
ATOM 12888 C CA . SER B 1 719 ? 35.688 7.039 8.727 1 94.81 719 SER B CA 1
ATOM 12889 C C . SER B 1 719 ? 36.406 5.699 8.727 1 94.81 719 SER B C 1
ATOM 12891 O O . SER B 1 719 ? 36.688 5.145 7.66 1 94.81 719 SER B O 1
ATOM 12893 N N . ARG B 1 720 ? 36.625 5.164 9.898 1 95.75 720 ARG B N 1
ATOM 12894 C CA . ARG B 1 720 ? 37.312 3.889 10.031 1 95.75 720 ARG B CA 1
ATOM 12895 C C . ARG B 1 720 ? 36.344 2.721 9.977 1 95.75 720 ARG B C 1
ATOM 12897 O O . ARG B 1 720 ? 36.75 1.562 10.094 1 95.75 720 ARG B O 1
ATOM 12904 N N . LEU B 1 721 ? 35.125 2.992 9.773 1 95.88 721 LEU B N 1
ATOM 12905 C CA . LEU B 1 721 ? 34.125 1.93 9.703 1 95.88 721 LEU B CA 1
ATOM 12906 C C . LEU B 1 721 ? 33.562 1.797 8.289 1 95.88 721 LEU B C 1
ATOM 12908 O O . LEU B 1 721 ? 33.156 2.787 7.68 1 95.88 721 LEU B O 1
ATOM 12912 N N . LEU B 1 722 ? 33.656 0.648 7.723 1 97.81 722 LEU B N 1
ATOM 12913 C CA . LEU B 1 722 ? 33.031 0.344 6.438 1 97.81 722 LEU B CA 1
ATOM 12914 C C . LEU B 1 722 ? 31.781 -0.488 6.621 1 97.81 722 LEU B C 1
ATOM 12916 O O . LEU B 1 722 ? 31.797 -1.526 7.285 1 97.81 722 LEU B O 1
ATOM 12920 N N . LEU B 1 723 ? 30.656 -0.022 6.121 1 98.06 723 LEU B N 1
ATOM 12921 C CA . LEU B 1 723 ? 29.406 -0.769 6.105 1 98.06 723 LEU B CA 1
ATOM 12922 C C . LEU B 1 723 ? 29.109 -1.285 4.703 1 98.06 723 LEU B C 1
ATOM 12924 O O . LEU B 1 723 ? 29 -0.501 3.758 1 98.06 723 LEU B O 1
ATOM 12928 N N . ALA B 1 724 ? 28.984 -2.557 4.535 1 98.38 724 ALA B N 1
ATOM 12929 C CA . ALA B 1 724 ? 28.547 -3.201 3.297 1 98.38 724 ALA B CA 1
ATOM 12930 C C . ALA B 1 724 ? 27.203 -3.887 3.477 1 98.38 724 ALA B C 1
ATOM 12932 O O . ALA B 1 724 ? 27.031 -4.711 4.379 1 98.38 724 ALA B O 1
ATOM 12933 N N . SER B 1 725 ? 26.281 -3.51 2.691 1 98 725 SER B N 1
ATOM 12934 C CA . SER B 1 725 ? 25 -4.219 2.639 1 98 725 SER B CA 1
ATOM 12935 C C . SER B 1 725 ? 25.016 -5.297 1.559 1 98 725 SER B C 1
ATOM 12937 O O . SER B 1 725 ? 25.109 -4.988 0.368 1 98 725 SER B O 1
ATOM 12939 N N . LEU B 1 726 ? 24.922 -6.504 2.021 1 98.31 726 LEU B N 1
ATOM 12940 C CA . LEU B 1 726 ? 24.969 -7.656 1.128 1 98.31 726 LEU B CA 1
ATOM 12941 C C . LEU B 1 726 ? 23.562 -8.203 0.876 1 98.31 726 LEU B C 1
ATOM 12943 O O . LEU B 1 726 ? 23.047 -8.977 1.685 1 98.31 726 LEU B O 1
ATOM 12947 N N . TYR B 1 727 ? 22.984 -7.898 -0.246 1 97 727 TYR B N 1
ATOM 12948 C CA . TYR B 1 727 ? 21.594 -8.266 -0.553 1 97 727 TYR B CA 1
ATOM 12949 C C . TYR B 1 727 ? 21.516 -9.695 -1.075 1 97 727 TYR B C 1
ATOM 12951 O O . TYR B 1 727 ? 22.344 -10.109 -1.89 1 97 727 TYR B O 1
ATOM 12959 N N . GLY B 1 728 ? 20.562 -10.406 -0.624 1 95.06 728 GLY B N 1
ATOM 12960 C CA . GLY B 1 728 ? 20.312 -11.781 -1.007 1 95.06 728 GLY B CA 1
ATOM 12961 C C . GLY B 1 728 ? 19.141 -12.406 -0.277 1 95.06 728 GLY B C 1
ATOM 12962 O O . GLY B 1 728 ? 18.484 -11.742 0.527 1 95.06 728 GLY B O 1
ATOM 12963 N N . ASP B 1 729 ? 18.938 -13.625 -0.486 1 94.44 729 ASP B N 1
ATOM 12964 C CA . ASP B 1 729 ? 17.797 -14.352 0.069 1 94.44 729 ASP B CA 1
ATOM 12965 C C . ASP B 1 729 ? 18.016 -14.664 1.546 1 94.44 729 ASP B C 1
ATOM 12967 O O . ASP B 1 729 ? 19.109 -15.039 1.95 1 94.44 729 ASP B O 1
ATOM 12971 N N . LEU B 1 730 ? 16.953 -14.562 2.273 1 93.69 730 LEU B N 1
ATOM 12972 C CA . LEU B 1 730 ? 16.984 -14.789 3.713 1 93.69 730 LEU B CA 1
ATOM 12973 C C . LEU B 1 730 ? 17.469 -16.188 4.035 1 93.69 730 LEU B C 1
ATOM 12975 O O . LEU B 1 730 ? 18.234 -16.391 4.984 1 93.69 730 LEU B O 1
ATOM 12979 N N . ASP B 1 731 ? 17.125 -17.188 3.279 1 91.81 731 ASP B N 1
ATOM 12980 C CA . ASP B 1 731 ? 17.391 -18.594 3.59 1 91.81 731 ASP B CA 1
ATOM 12981 C C . ASP B 1 731 ? 18.844 -18.953 3.268 1 91.81 731 ASP B C 1
ATOM 12983 O O . ASP B 1 731 ? 19.328 -20.016 3.676 1 91.81 731 ASP B O 1
ATOM 12987 N N . ARG B 1 732 ? 19.531 -18.047 2.627 1 95.12 732 ARG B N 1
ATOM 12988 C CA . ARG B 1 732 ? 20.922 -18.312 2.268 1 95.12 732 ARG B CA 1
ATOM 12989 C C . ARG B 1 732 ? 21.875 -17.578 3.188 1 95.12 732 ARG B C 1
ATOM 12991 O O . ARG B 1 732 ? 23.094 -17.766 3.113 1 95.12 732 ARG B O 1
ATOM 12998 N N . GLN B 1 733 ? 21.406 -16.812 4.027 1 96.75 733 GLN B N 1
ATOM 12999 C CA . GLN B 1 733 ? 22.266 -15.961 4.844 1 96.75 733 GLN B CA 1
ATOM 13000 C C . GLN B 1 733 ? 23.172 -16.812 5.742 1 96.75 733 GLN B C 1
ATOM 13002 O O . GLN B 1 733 ? 24.359 -16.5 5.91 1 96.75 733 GLN B O 1
ATOM 13007 N N . ASP B 1 734 ? 22.656 -17.922 6.301 1 96.5 734 ASP B N 1
ATOM 13008 C CA . ASP B 1 734 ? 23.484 -18.797 7.137 1 96.5 734 ASP B CA 1
ATOM 13009 C C . ASP B 1 734 ? 24.641 -19.375 6.336 1 96.5 734 ASP B C 1
ATOM 13011 O O . ASP B 1 734 ? 25.766 -19.469 6.836 1 96.5 734 ASP B O 1
ATOM 13015 N N . VAL B 1 735 ? 24.344 -19.75 5.121 1 95.81 735 VAL B N 1
ATOM 13016 C CA . VAL B 1 735 ? 25.359 -20.344 4.246 1 95.81 735 VAL B CA 1
ATOM 13017 C C . VAL B 1 735 ? 26.438 -19.297 3.957 1 95.81 735 VAL B C 1
ATOM 13019 O O . VAL B 1 735 ? 27.625 -19.609 4.004 1 95.81 735 VAL B O 1
ATOM 13022 N N . ILE B 1 736 ? 26.078 -18.094 3.701 1 97.62 736 ILE B N 1
ATOM 13023 C CA . ILE B 1 736 ? 27.016 -17.016 3.398 1 97.62 736 ILE B CA 1
ATOM 13024 C C . ILE B 1 736 ? 27.891 -16.734 4.617 1 97.62 736 ILE B C 1
ATOM 13026 O O . ILE B 1 736 ? 29.109 -16.609 4.5 1 97.62 736 ILE B O 1
ATOM 13030 N N . LEU B 1 737 ? 27.328 -16.734 5.77 1 97.94 737 LEU B N 1
ATOM 13031 C CA . LEU B 1 737 ? 28.016 -16.406 7.016 1 97.94 737 LEU B CA 1
ATOM 13032 C C . LEU B 1 737 ? 29 -17.516 7.395 1 97.94 737 LEU B C 1
ATOM 13034 O O . LEU B 1 737 ? 30.109 -17.234 7.848 1 97.94 737 LEU B O 1
ATOM 13038 N N . THR B 1 738 ? 28.641 -18.812 7.195 1 96.94 738 THR B N 1
ATOM 13039 C CA . THR B 1 738 ? 29.438 -19.922 7.723 1 96.94 738 THR B CA 1
ATOM 13040 C C . THR B 1 738 ? 30.422 -20.422 6.68 1 96.94 738 THR B C 1
ATOM 13042 O O . THR B 1 738 ? 31.547 -20.812 7.016 1 96.94 738 THR B O 1
ATOM 13045 N N . GLN B 1 739 ? 30.062 -20.359 5.43 1 96.31 739 GLN B N 1
ATOM 13046 C CA . GLN B 1 739 ? 30.875 -21.031 4.414 1 96.31 739 GLN B CA 1
ATOM 13047 C C . GLN B 1 739 ? 31.719 -20.016 3.631 1 96.31 739 GLN B C 1
ATOM 13049 O O . GLN B 1 739 ? 32.75 -20.359 3.086 1 96.31 739 GLN B O 1
ATOM 13054 N N . TYR B 1 740 ? 31.344 -18.781 3.596 1 97.75 740 TYR B N 1
ATOM 13055 C CA . TYR B 1 740 ? 32 -17.859 2.684 1 97.75 740 TYR B CA 1
ATOM 13056 C C . TYR B 1 740 ? 32.625 -16.688 3.447 1 97.75 740 TYR B C 1
ATOM 13058 O O . TYR B 1 740 ? 33.75 -16.25 3.115 1 97.75 740 TYR B O 1
ATOM 13066 N N . LEU B 1 741 ? 32.031 -16.219 4.465 1 98.12 741 LEU B N 1
ATOM 13067 C CA . LEU B 1 741 ? 32.5 -15.039 5.195 1 98.12 741 LEU B CA 1
ATOM 13068 C C . LEU B 1 741 ? 33.906 -15.258 5.758 1 98.12 741 LEU B C 1
ATOM 13070 O O . LEU B 1 741 ? 34.75 -14.352 5.723 1 98.12 741 LEU B O 1
ATOM 13074 N N . PRO B 1 742 ? 34.25 -16.469 6.305 1 97.38 742 PRO B N 1
ATOM 13075 C CA . PRO B 1 742 ? 35.594 -16.672 6.836 1 97.38 742 PRO B CA 1
ATOM 13076 C C . PRO B 1 742 ? 36.688 -16.422 5.797 1 97.38 742 PRO B C 1
ATOM 13078 O O . PRO B 1 742 ? 37.719 -15.836 6.121 1 97.38 742 PRO B O 1
ATOM 13081 N N . ASP B 1 743 ? 36.375 -16.781 4.578 1 97.31 743 ASP B N 1
ATOM 13082 C CA . ASP B 1 743 ? 37.312 -16.531 3.506 1 97.31 743 ASP B CA 1
ATOM 13083 C C . ASP B 1 743 ? 37.5 -15.039 3.27 1 97.31 743 ASP B C 1
ATOM 13085 O O . ASP B 1 743 ? 38.625 -14.57 3.037 1 97.31 743 ASP B O 1
ATOM 13089 N N . LEU B 1 744 ? 36.469 -14.258 3.262 1 98.44 744 LEU B N 1
ATOM 13090 C CA . LEU B 1 744 ? 36.531 -12.812 3.09 1 98.44 744 LEU B CA 1
ATOM 13091 C C . LEU B 1 744 ? 37.375 -12.164 4.199 1 98.44 744 LEU B C 1
ATOM 13093 O O . LEU B 1 744 ? 38.188 -11.305 3.936 1 98.44 744 LEU B O 1
ATOM 13097 N N . LEU B 1 745 ? 37.156 -12.586 5.449 1 98.06 745 LEU B N 1
ATOM 13098 C CA . LEU B 1 745 ? 37.844 -12.023 6.594 1 98.06 745 LEU B CA 1
ATOM 13099 C C . LEU B 1 745 ? 39.344 -12.312 6.508 1 98.06 745 LEU B C 1
ATOM 13101 O O . LEU B 1 745 ? 40.156 -11.445 6.82 1 98.06 745 LEU B O 1
ATOM 13105 N N . ASP B 1 746 ? 39.625 -13.477 6.043 1 97.88 746 ASP B N 1
ATOM 13106 C CA . ASP B 1 746 ? 41.031 -13.836 5.844 1 97.88 746 ASP B CA 1
ATOM 13107 C C . ASP B 1 746 ? 41.688 -12.93 4.801 1 97.88 746 ASP B C 1
ATOM 13109 O O . ASP B 1 746 ? 42.812 -12.445 5.008 1 97.88 746 ASP B O 1
ATOM 13113 N N . GLN B 1 747 ? 41 -12.68 3.75 1 97.81 747 GLN B N 1
ATOM 13114 C CA . GLN B 1 747 ? 41.5 -11.836 2.68 1 97.81 747 GLN B CA 1
ATOM 13115 C C . GLN B 1 747 ? 41.719 -10.406 3.168 1 97.81 747 GLN B C 1
ATOM 13117 O O . GLN B 1 747 ? 42.625 -9.711 2.682 1 97.81 747 GLN B O 1
ATOM 13122 N N . LEU B 1 748 ? 40.938 -9.984 4.137 1 97.81 748 LEU B N 1
ATOM 13123 C CA . LEU B 1 748 ? 41.031 -8.617 4.652 1 97.81 748 LEU B CA 1
ATOM 13124 C C . LEU B 1 748 ? 42 -8.531 5.809 1 97.81 748 LEU B C 1
ATOM 13126 O O . LEU B 1 748 ? 42.219 -7.461 6.387 1 97.81 748 LEU B O 1
ATOM 13130 N N . GLY B 1 749 ? 42.594 -9.641 6.238 1 97.38 749 GLY B N 1
ATOM 13131 C CA . GLY B 1 749 ? 43.594 -9.672 7.305 1 97.38 749 GLY B CA 1
ATOM 13132 C C . GLY B 1 749 ? 42.969 -9.789 8.688 1 97.38 749 GLY B C 1
ATOM 13133 O O . GLY B 1 749 ? 43.469 -9.203 9.648 1 97.38 749 GLY B O 1
ATOM 13134 N N . ASP B 1 750 ? 41.781 -10.375 8.758 1 96.88 750 ASP B N 1
ATOM 13135 C CA . ASP B 1 750 ? 41.062 -10.68 9.992 1 96.88 750 ASP B CA 1
ATOM 13136 C C . ASP B 1 750 ? 40.812 -9.422 10.812 1 96.88 750 ASP B C 1
ATOM 13138 O O . ASP B 1 750 ? 41.188 -9.352 11.992 1 96.88 750 ASP B O 1
ATOM 13142 N N . PRO B 1 751 ? 40.219 -8.43 10.211 1 97.69 751 PRO B N 1
ATOM 13143 C CA . PRO B 1 751 ? 39.875 -7.215 10.953 1 97.69 751 PRO B CA 1
ATOM 13144 C C . PRO B 1 751 ? 38.781 -7.449 12 1 97.69 751 PRO B C 1
ATOM 13146 O O . PRO B 1 751 ? 38.188 -8.523 12.031 1 97.69 751 PRO B O 1
ATOM 13149 N N . ASP B 1 752 ? 38.562 -6.426 12.867 1 97.56 752 ASP B N 1
ATOM 13150 C CA . ASP B 1 752 ? 37.344 -6.43 13.672 1 97.56 752 ASP B CA 1
ATOM 13151 C C . ASP B 1 752 ? 36.094 -6.285 12.797 1 97.56 752 ASP B C 1
ATOM 13153 O O . ASP B 1 752 ? 36.125 -5.531 11.82 1 97.56 752 ASP B O 1
ATOM 13157 N N . TRP B 1 753 ? 35.125 -7.059 13.125 1 98.06 753 TRP B N 1
ATOM 13158 C CA . TRP B 1 753 ? 33.906 -7.062 12.297 1 98.06 753 TRP B CA 1
ATOM 13159 C C . TRP B 1 753 ? 32.688 -7.465 13.117 1 98.06 753 TRP B C 1
ATOM 13161 O O . TRP B 1 753 ? 32.844 -8.016 14.211 1 98.06 753 TRP B O 1
ATOM 13171 N N . TRP B 1 754 ? 31.516 -7.109 12.695 1 98.25 754 TRP B N 1
ATOM 13172 C CA . TRP B 1 754 ? 30.266 -7.691 13.156 1 98.25 754 TRP B CA 1
ATOM 13173 C C . TRP B 1 754 ? 29.188 -7.586 12.078 1 98.25 754 TRP B C 1
ATOM 13175 O O . TRP B 1 754 ? 29.375 -6.891 11.07 1 98.25 754 TRP B O 1
ATOM 13185 N N . PHE B 1 755 ? 28.125 -8.359 12.141 1 98.12 755 PHE B N 1
ATOM 13186 C CA . PHE B 1 755 ? 27.031 -8.305 11.164 1 98.12 755 PHE B CA 1
ATOM 13187 C C . PHE B 1 755 ? 25.688 -8.211 11.859 1 98.12 755 PHE B C 1
ATOM 13189 O O . PHE B 1 755 ? 25.578 -8.516 13.055 1 98.12 755 PHE B O 1
ATOM 13196 N N . VAL B 1 756 ? 24.734 -7.695 11.164 1 96.69 756 VAL B N 1
ATOM 13197 C CA . VAL B 1 756 ? 23.328 -7.707 11.547 1 96.69 756 VAL B CA 1
ATOM 13198 C C . VAL B 1 756 ? 22.453 -8.078 10.344 1 96.69 756 VAL B C 1
ATOM 13200 O O . VAL B 1 756 ? 22.781 -7.73 9.211 1 96.69 756 VAL B O 1
ATOM 13203 N N . ARG B 1 757 ? 21.469 -8.898 10.562 1 97.19 757 ARG B N 1
ATOM 13204 C CA . ARG B 1 757 ? 20.484 -9.188 9.523 1 97.19 757 ARG B CA 1
ATOM 13205 C C . ARG B 1 757 ? 19.453 -8.062 9.406 1 97.19 757 ARG B C 1
ATOM 13207 O O . ARG B 1 757 ? 19.047 -7.484 10.414 1 97.19 757 ARG B O 1
ATOM 13214 N N . PHE B 1 758 ? 19.172 -7.703 8.141 1 94.31 758 PHE B N 1
ATOM 13215 C CA . PHE B 1 758 ? 18.281 -6.566 7.906 1 94.31 758 PHE B CA 1
ATOM 13216 C C . PHE B 1 758 ? 17.359 -6.836 6.727 1 94.31 758 PHE B C 1
ATOM 13218 O O . PHE B 1 758 ? 17.5 -7.84 6.027 1 94.31 758 PHE B O 1
ATOM 13225 N N . ARG B 1 759 ? 16.25 -6.047 6.496 1 90.38 759 ARG B N 1
ATOM 13226 C CA . ARG B 1 759 ? 15.312 -6.359 5.43 1 90.38 759 ARG B CA 1
ATOM 13227 C C . ARG B 1 759 ? 14.812 -5.09 4.75 1 90.38 759 ARG B C 1
ATOM 13229 O O . ARG B 1 759 ? 13.969 -5.148 3.85 1 90.38 759 ARG B O 1
ATOM 13236 N N . ASP B 1 760 ? 15.156 -3.965 4.953 1 76 760 ASP B N 1
ATOM 13237 C CA . ASP B 1 760 ? 14.727 -2.711 4.344 1 76 760 ASP B CA 1
ATOM 13238 C C . ASP B 1 760 ? 15.859 -2.07 3.543 1 76 760 ASP B C 1
ATOM 13240 O O . ASP B 1 760 ? 16.875 -1.688 4.105 1 76 760 ASP B O 1
ATOM 13244 N N . PRO B 1 761 ? 15.617 -2.023 2.301 1 78.69 761 PRO B N 1
ATOM 13245 C CA . PRO B 1 761 ? 14.367 -2.264 1.587 1 78.69 761 PRO B CA 1
ATOM 13246 C C . PRO B 1 761 ? 14.133 -3.742 1.274 1 78.69 761 PRO B C 1
ATOM 13248 O O . PRO B 1 761 ? 13 -4.156 1.032 1 78.69 761 PRO B O 1
ATOM 13251 N N . GLY B 1 762 ? 15.172 -4.57 1.227 1 87.81 762 GLY B N 1
ATOM 13252 C CA . GLY B 1 762 ? 15.117 -6.012 1.036 1 87.81 762 GLY B CA 1
ATOM 13253 C C . GLY B 1 762 ? 15.992 -6.777 2.006 1 87.81 762 GLY B C 1
ATOM 13254 O O . GLY B 1 762 ? 16.75 -6.18 2.779 1 87.81 762 GLY B O 1
ATOM 13255 N N . GLN B 1 763 ? 15.898 -8.031 1.907 1 94 763 GLN B N 1
ATOM 13256 C CA . GLN B 1 763 ? 16.688 -8.883 2.795 1 94 763 GLN B CA 1
ATOM 13257 C C . GLN B 1 763 ? 18.188 -8.734 2.51 1 94 763 GLN B C 1
ATOM 13259 O O . GLN B 1 763 ? 18.609 -8.773 1.353 1 94 763 GLN B O 1
ATOM 13264 N N . HIS B 1 764 ? 18.984 -8.461 3.543 1 96.75 764 HIS B N 1
ATOM 13265 C CA . HIS B 1 764 ? 20.422 -8.359 3.344 1 96.75 764 HIS B CA 1
ATOM 13266 C C . HIS B 1 764 ? 21.172 -8.523 4.66 1 96.75 764 HIS B C 1
ATOM 13268 O O . HIS B 1 764 ? 20.562 -8.531 5.73 1 96.75 764 HIS B O 1
ATOM 13274 N N . LEU B 1 765 ? 22.453 -8.734 4.605 1 98 765 LEU B N 1
ATOM 13275 C CA . LEU B 1 765 ? 23.391 -8.703 5.723 1 98 765 LEU B CA 1
ATOM 13276 C C . LEU B 1 765 ? 24.156 -7.387 5.754 1 98 765 LEU B C 1
ATOM 13278 O O . LEU B 1 765 ? 24.75 -6.98 4.75 1 98 765 LEU B O 1
ATOM 13282 N N . ARG B 1 766 ? 24.062 -6.762 6.824 1 97.81 766 ARG B N 1
ATOM 13283 C CA . ARG B 1 766 ? 24.906 -5.59 7.023 1 97.81 766 ARG B CA 1
ATOM 13284 C C . ARG B 1 766 ? 26.219 -5.977 7.691 1 97.81 766 ARG B C 1
ATOM 13286 O O . ARG B 1 766 ? 26.25 -6.359 8.859 1 97.81 766 ARG B O 1
ATOM 13293 N N . LEU B 1 767 ? 27.219 -5.887 6.98 1 98.44 767 LEU B N 1
ATOM 13294 C CA . LEU B 1 767 ? 28.562 -6.23 7.453 1 98.44 767 LEU B CA 1
ATOM 13295 C C . LEU B 1 767 ? 29.375 -4.977 7.738 1 98.44 767 LEU B C 1
ATOM 13297 O O . LEU B 1 767 ? 29.547 -4.125 6.863 1 98.44 767 LEU B O 1
ATOM 13301 N N . ARG B 1 768 ? 29.875 -4.852 8.938 1 98.12 768 ARG B N 1
ATOM 13302 C CA . ARG B 1 768 ? 30.734 -3.736 9.32 1 98.12 768 ARG B CA 1
ATOM 13303 C C . ARG B 1 768 ? 32.156 -4.199 9.57 1 98.12 768 ARG B C 1
ATOM 13305 O O . ARG B 1 768 ? 32.375 -5.199 10.258 1 98.12 768 ARG B O 1
ATOM 13312 N N . ILE B 1 769 ? 33.062 -3.523 8.953 1 98.06 769 ILE B N 1
ATOM 13313 C CA . ILE B 1 769 ? 34.5 -3.834 9.031 1 98.06 769 ILE B CA 1
ATOM 13314 C C . ILE B 1 769 ? 35.25 -2.613 9.539 1 98.06 769 ILE B C 1
ATOM 13316 O O . ILE B 1 769 ? 35.094 -1.509 9.016 1 98.06 769 ILE B O 1
ATOM 13320 N N . THR B 1 770 ? 36 -2.803 10.594 1 97.44 770 THR B N 1
ATOM 13321 C CA . THR B 1 770 ? 36.875 -1.728 11.07 1 97.44 770 THR B CA 1
ATOM 13322 C C . THR B 1 770 ? 38.125 -1.612 10.203 1 97.44 770 THR B C 1
ATOM 13324 O O . THR B 1 770 ? 38.844 -2.6 9.992 1 97.44 770 THR B O 1
ATOM 13327 N N . LEU B 1 771 ? 38.375 -0.45 9.758 1 97.5 771 LEU B N 1
ATOM 13328 C CA . LEU B 1 771 ? 39.531 -0.17 8.906 1 97.5 771 LEU B CA 1
ATOM 13329 C C . LEU B 1 771 ? 40.688 0.372 9.734 1 97.5 771 LEU B C 1
ATOM 13331 O O . LEU B 1 771 ? 40.469 1.028 10.75 1 97.5 771 LEU B O 1
ATOM 13335 N N . PRO B 1 772 ? 41.906 0.142 9.328 1 96.56 772 PRO B N 1
ATOM 13336 C CA . PRO B 1 772 ? 43.062 0.75 10.031 1 96.56 772 PRO B CA 1
ATOM 13337 C C . PRO B 1 772 ? 43.062 2.273 9.93 1 96.56 772 PRO B C 1
ATOM 13339 O O . PRO B 1 772 ? 43.438 2.959 10.883 1 96.56 772 PRO B O 1
ATOM 13342 N N . HIS B 1 773 ? 42.688 2.834 8.836 1 95.25 773 HIS B N 1
ATOM 13343 C CA . HIS B 1 773 ? 42.5 4.25 8.539 1 95.25 773 HIS B CA 1
ATOM 13344 C C . HIS B 1 773 ? 41.406 4.457 7.496 1 95.25 773 HIS B C 1
ATOM 13346 O O . HIS B 1 773 ? 41.094 3.547 6.719 1 95.25 773 HIS B O 1
ATOM 13352 N N . PRO B 1 774 ? 40.781 5.605 7.5 1 94.12 774 PRO B N 1
ATOM 13353 C CA . PRO B 1 774 ? 39.719 5.844 6.539 1 94.12 774 PRO B CA 1
ATOM 13354 C C . PRO B 1 774 ? 40.156 5.629 5.094 1 94.12 774 PRO B C 1
ATOM 13356 O O . PRO B 1 774 ? 39.344 5.215 4.258 1 94.12 774 PRO B O 1
ATOM 13359 N N . ASP B 1 775 ? 41.375 5.777 4.797 1 93.69 775 ASP B N 1
ATOM 13360 C CA . ASP B 1 775 ? 41.875 5.684 3.432 1 93.69 775 ASP B CA 1
ATOM 13361 C C . ASP B 1 775 ? 41.938 4.234 2.959 1 93.69 775 ASP B C 1
ATOM 13363 O O . ASP B 1 775 ? 42.094 3.969 1.766 1 93.69 775 ASP B O 1
ATOM 13367 N N . ALA B 1 776 ? 41.781 3.346 3.92 1 96.56 776 ALA B N 1
ATOM 13368 C CA . ALA B 1 776 ? 41.781 1.928 3.564 1 96.56 776 ALA B CA 1
ATOM 13369 C C . ALA B 1 776 ? 40.438 1.499 2.967 1 96.56 776 ALA B C 1
ATOM 13371 O O . ALA B 1 776 ? 40.312 0.36 2.52 1 96.56 776 ALA B O 1
ATOM 13372 N N . PHE B 1 777 ? 39.562 2.412 2.885 1 97.12 777 PHE B N 1
ATOM 13373 C CA . PHE B 1 777 ? 38.219 2.119 2.408 1 97.12 777 PHE B CA 1
ATOM 13374 C C . PHE B 1 777 ? 38.25 1.523 1.005 1 97.12 777 PHE B C 1
ATOM 13376 O O . PHE B 1 777 ? 37.562 0.542 0.721 1 97.12 777 PHE B O 1
ATOM 13383 N N . GLY B 1 778 ? 38.969 2.123 0.112 1 96.44 778 GLY B N 1
ATOM 13384 C CA . GLY B 1 778 ? 39.031 1.688 -1.273 1 96.44 778 GLY B CA 1
ATOM 13385 C C . GLY B 1 778 ? 39.438 0.24 -1.427 1 96.44 778 GLY B C 1
ATOM 13386 O O . GLY B 1 778 ? 38.781 -0.534 -2.133 1 96.44 778 GLY B O 1
ATOM 13387 N N . HIS B 1 779 ? 40.5 -0.099 -0.751 1 96.19 779 HIS B N 1
ATOM 13388 C CA . HIS B 1 779 ? 41.031 -1.461 -0.825 1 96.19 779 HIS B CA 1
ATOM 13389 C C . HIS B 1 779 ? 40.031 -2.463 -0.266 1 96.19 779 HIS B C 1
ATOM 13391 O O . HIS B 1 779 ? 39.75 -3.492 -0.889 1 96.19 779 HIS B O 1
ATOM 13397 N N . ALA B 1 780 ? 39.469 -2.174 0.883 1 97.88 780 ALA B N 1
ATOM 13398 C CA . ALA B 1 780 ? 38.469 -3.059 1.496 1 97.88 780 ALA B CA 1
ATOM 13399 C C . ALA B 1 780 ? 37.281 -3.24 0.589 1 97.88 780 ALA B C 1
ATOM 13401 O O . ALA B 1 780 ? 36.781 -4.355 0.426 1 97.88 780 ALA B O 1
ATOM 13402 N N . ALA B 1 781 ? 36.812 -2.117 0.025 1 98 781 ALA B N 1
ATOM 13403 C CA . ALA B 1 781 ? 35.656 -2.176 -0.872 1 98 781 ALA B CA 1
ATOM 13404 C C . ALA B 1 781 ? 35.938 -3.051 -2.086 1 98 781 ALA B C 1
ATOM 13406 O O . ALA B 1 781 ? 35.094 -3.812 -2.533 1 98 781 ALA B O 1
ATOM 13407 N N . THR B 1 782 ? 37.125 -2.943 -2.648 1 97.62 782 THR B N 1
ATOM 13408 C CA . THR B 1 782 ? 37.531 -3.752 -3.799 1 97.62 782 THR B CA 1
ATOM 13409 C C . THR B 1 782 ? 37.5 -5.238 -3.451 1 97.62 782 THR B C 1
ATOM 13411 O O . THR B 1 782 ? 36.969 -6.047 -4.219 1 97.62 782 THR B O 1
ATOM 13414 N N . VAL B 1 783 ? 38.031 -5.551 -2.287 1 98.25 783 VAL B N 1
ATOM 13415 C CA . VAL B 1 783 ? 38.094 -6.941 -1.854 1 98.25 783 VAL B CA 1
ATOM 13416 C C . VAL B 1 783 ? 36.656 -7.473 -1.655 1 98.25 783 VAL B C 1
ATOM 13418 O O . VAL B 1 783 ? 36.312 -8.547 -2.156 1 98.25 783 VAL B O 1
ATOM 13421 N N . ILE B 1 784 ? 35.812 -6.746 -0.946 1 98.56 784 ILE B N 1
ATOM 13422 C CA . ILE B 1 784 ? 34.438 -7.168 -0.648 1 98.56 784 ILE B CA 1
ATOM 13423 C C . ILE B 1 784 ? 33.625 -7.277 -1.943 1 98.56 784 ILE B C 1
ATOM 13425 O O . ILE B 1 784 ? 32.906 -8.258 -2.156 1 98.56 784 ILE B O 1
ATOM 13429 N N . SER B 1 785 ? 33.75 -6.305 -2.787 1 98.12 785 SER B N 1
ATOM 13430 C CA . SER B 1 785 ? 33 -6.285 -4.039 1 98.12 785 SER B CA 1
ATOM 13431 C C . SER B 1 785 ? 33.406 -7.438 -4.949 1 98.12 785 SER B C 1
ATOM 13433 O O . SER B 1 785 ? 32.594 -8.031 -5.629 1 98.12 785 SER B O 1
ATOM 13435 N N . THR B 1 786 ? 34.688 -7.715 -5.039 1 97.69 786 THR B N 1
ATOM 13436 C CA . THR B 1 786 ? 35.156 -8.852 -5.82 1 97.69 786 THR B CA 1
ATOM 13437 C C . THR B 1 786 ? 34.594 -10.164 -5.258 1 97.69 786 THR B C 1
ATOM 13439 O O . THR B 1 786 ? 34.156 -11.023 -6.012 1 97.69 786 THR B O 1
ATOM 13442 N N . TRP B 1 787 ? 34.688 -10.266 -3.938 1 98.12 787 TRP B N 1
ATOM 13443 C CA . TRP B 1 787 ? 34.125 -11.414 -3.234 1 98.12 787 TRP B CA 1
ATOM 13444 C C . TRP B 1 787 ? 32.656 -11.547 -3.523 1 98.12 787 TRP B C 1
ATOM 13446 O O . TRP B 1 787 ? 32.156 -12.641 -3.838 1 98.12 787 TRP B O 1
ATOM 13456 N N . THR B 1 788 ? 31.875 -10.484 -3.465 1 97.38 788 THR B N 1
ATOM 13457 C CA . THR B 1 788 ? 30.438 -10.492 -3.703 1 97.38 788 THR B CA 1
ATOM 13458 C C . THR B 1 788 ? 30.141 -10.836 -5.156 1 97.38 788 THR B C 1
ATOM 13460 O O . THR B 1 788 ? 29.125 -11.469 -5.453 1 97.38 788 THR B O 1
ATOM 13463 N N . ALA B 1 789 ? 30.938 -10.375 -6.074 1 96.19 789 ALA B N 1
ATOM 13464 C CA . ALA B 1 789 ? 30.766 -10.734 -7.48 1 96.19 789 ALA B CA 1
ATOM 13465 C C . ALA B 1 789 ? 30.844 -12.242 -7.676 1 96.19 789 ALA B C 1
ATOM 13467 O O . ALA B 1 789 ? 30.109 -12.82 -8.477 1 96.19 789 ALA B O 1
ATOM 13468 N N . GLY B 1 790 ? 31.828 -12.867 -6.98 1 96.38 790 GLY B N 1
ATOM 13469 C CA . GLY B 1 790 ? 31.906 -14.32 -7.012 1 96.38 790 GLY B CA 1
ATOM 13470 C C . GLY B 1 790 ? 30.641 -14.992 -6.504 1 96.38 790 GLY B C 1
ATOM 13471 O O . GLY B 1 790 ? 30.172 -15.969 -7.098 1 96.38 790 GLY B O 1
ATOM 13472 N N . LEU B 1 791 ? 30.062 -14.484 -5.414 1 97.06 791 LEU B N 1
ATOM 13473 C CA . LEU B 1 791 ? 28.844 -15.039 -4.84 1 97.06 791 LEU B CA 1
ATOM 13474 C C . LEU B 1 791 ? 27.656 -14.797 -5.754 1 97.06 791 LEU B C 1
ATOM 13476 O O . LEU B 1 791 ? 26.719 -15.609 -5.805 1 97.06 791 LEU B O 1
ATOM 13480 N N . HIS B 1 792 ? 27.656 -13.641 -6.449 1 96.38 792 HIS B N 1
ATOM 13481 C CA . HIS B 1 792 ? 26.625 -13.375 -7.445 1 96.38 792 HIS B CA 1
ATOM 13482 C C . HIS B 1 792 ? 26.641 -14.43 -8.555 1 96.38 792 HIS B C 1
ATOM 13484 O O . HIS B 1 792 ? 25.594 -14.961 -8.93 1 96.38 792 HIS B O 1
ATOM 13490 N N . ARG B 1 793 ? 27.812 -14.75 -9.062 1 95.88 793 ARG B N 1
ATOM 13491 C CA . ARG B 1 793 ? 27.969 -15.758 -10.102 1 95.88 793 ARG B CA 1
ATOM 13492 C C . ARG B 1 793 ? 27.547 -17.141 -9.602 1 95.88 793 ARG B C 1
ATOM 13494 O O . ARG B 1 793 ? 27.031 -17.953 -10.367 1 95.88 793 ARG B O 1
ATOM 13501 N N . ALA B 1 794 ? 27.719 -17.312 -8.312 1 95.81 794 ALA B N 1
ATOM 13502 C CA . ALA B 1 794 ? 27.359 -18.594 -7.703 1 95.81 794 ALA B CA 1
ATOM 13503 C C . ALA B 1 794 ? 25.859 -18.656 -7.414 1 95.81 794 ALA B C 1
ATOM 13505 O O . ALA B 1 794 ? 25.359 -19.688 -6.949 1 95.81 794 ALA B O 1
ATOM 13506 N N . GLY B 1 795 ? 25.109 -17.547 -7.633 1 95.12 795 GLY B N 1
ATOM 13507 C CA . GLY B 1 795 ? 23.672 -17.547 -7.465 1 95.12 795 GLY B CA 1
ATOM 13508 C C . GLY B 1 795 ? 23.25 -17.281 -6.031 1 95.12 795 GLY B C 1
ATOM 13509 O O . GLY B 1 795 ? 22.125 -17.625 -5.641 1 95.12 795 GLY B O 1
ATOM 13510 N N . LEU B 1 796 ? 24.109 -16.625 -5.184 1 96.44 796 LEU B N 1
ATOM 13511 C CA . LEU B 1 796 ? 23.828 -16.5 -3.758 1 96.44 796 LEU B CA 1
ATOM 13512 C C . LEU B 1 796 ? 23.469 -15.062 -3.395 1 96.44 796 LEU B C 1
ATOM 13514 O O . LEU B 1 796 ? 22.5 -14.828 -2.68 1 96.44 796 LEU B O 1
ATOM 13518 N N . LEU B 1 797 ? 24.219 -14.039 -3.885 1 96.88 797 LEU B N 1
ATOM 13519 C CA . LEU B 1 797 ? 23.969 -12.633 -3.566 1 96.88 797 LEU B CA 1
ATOM 13520 C C . LEU B 1 797 ? 23.531 -11.867 -4.809 1 96.88 797 LEU B C 1
ATOM 13522 O O . LEU B 1 797 ? 24.031 -12.117 -5.906 1 96.88 797 LEU B O 1
ATOM 13526 N N . SER B 1 798 ? 22.672 -10.922 -4.633 1 95.88 798 SER B N 1
ATOM 13527 C CA . SER B 1 798 ? 22.172 -10.141 -5.754 1 95.88 798 SER B CA 1
ATOM 13528 C C . SER B 1 798 ? 23 -8.883 -5.973 1 95.88 798 SER B C 1
ATOM 13530 O O . SER B 1 798 ? 23.234 -8.469 -7.113 1 95.88 798 SER B O 1
ATOM 13532 N N . ALA B 1 799 ? 23.438 -8.234 -4.824 1 95.25 799 ALA B N 1
ATOM 13533 C CA . ALA B 1 799 ? 24.172 -6.973 -4.965 1 95.25 799 ALA B CA 1
ATOM 13534 C C . ALA B 1 799 ? 24.875 -6.594 -3.664 1 95.25 799 ALA B C 1
ATOM 13536 O O . ALA B 1 799 ? 24.562 -7.145 -2.604 1 95.25 799 ALA B O 1
ATOM 13537 N N . VAL B 1 800 ? 25.844 -5.672 -3.801 1 97.5 800 VAL B N 1
ATOM 13538 C CA . VAL B 1 800 ? 26.469 -5.035 -2.645 1 97.5 800 VAL B CA 1
ATOM 13539 C C . VAL B 1 800 ? 26.281 -3.52 -2.73 1 97.5 800 VAL B C 1
ATOM 13541 O O . VAL B 1 800 ? 26.312 -2.947 -3.822 1 97.5 800 VAL B O 1
ATOM 13544 N N . VAL B 1 801 ? 26.031 -2.859 -1.649 1 97.31 801 VAL B N 1
ATOM 13545 C CA . VAL B 1 801 ? 25.859 -1.414 -1.535 1 97.31 801 VAL B CA 1
ATOM 13546 C C . VAL B 1 801 ? 26.672 -0.89 -0.354 1 97.31 801 VAL B C 1
ATOM 13548 O O . VAL B 1 801 ? 26.734 -1.533 0.696 1 97.31 801 VAL B O 1
ATOM 13551 N N . TYR B 1 802 ? 27.359 0.221 -0.547 1 98.19 802 TYR B N 1
ATOM 13552 C CA . TYR B 1 802 ? 28.047 0.89 0.548 1 98.19 802 TYR B CA 1
ATOM 13553 C C . TYR B 1 802 ? 27.328 2.162 0.96 1 98.19 802 TYR B C 1
ATOM 13555 O O . TYR B 1 802 ? 27.531 3.223 0.365 1 98.19 802 TYR B O 1
ATOM 13563 N N . PRO B 1 803 ? 26.484 2.076 1.959 1 96.62 803 PRO B N 1
ATOM 13564 C CA . PRO B 1 803 ? 25.719 3.232 2.42 1 96.62 803 PRO B CA 1
ATOM 13565 C C . PRO B 1 803 ? 26.422 4.02 3.518 1 96.62 803 PRO B C 1
ATOM 13567 O O . PRO B 1 803 ? 27.484 3.596 3.996 1 96.62 803 PRO B O 1
ATOM 13570 N N . THR B 1 804 ? 25.875 5.133 3.822 1 95.69 804 THR B N 1
ATOM 13571 C CA . THR B 1 804 ? 26.266 5.855 5.023 1 95.69 804 THR B CA 1
ATOM 13572 C C . THR B 1 804 ? 25.906 5.07 6.277 1 95.69 804 THR B C 1
ATOM 13574 O O . THR B 1 804 ? 24.812 4.496 6.359 1 95.69 804 THR B O 1
ATOM 13577 N N . SER B 1 805 ? 26.844 4.977 7.184 1 95.31 805 SER B N 1
ATOM 13578 C CA . SER B 1 805 ? 26.594 4.285 8.445 1 95.31 805 SER B CA 1
ATOM 13579 C C . SER B 1 805 ? 26.203 5.262 9.547 1 95.31 805 SER B C 1
ATOM 13581 O O . SER B 1 805 ? 26.75 6.363 9.633 1 95.31 805 SER B O 1
ATOM 13583 N N . TYR B 1 806 ? 25.266 4.879 10.406 1 94.62 806 TYR B N 1
ATOM 13584 C CA . TYR B 1 806 ? 24.797 5.727 11.492 1 94.62 806 TYR B CA 1
ATOM 13585 C C . TYR B 1 806 ? 25.016 5.047 12.844 1 94.62 806 TYR B C 1
ATOM 13587 O O . TYR B 1 806 ? 24.438 3.992 13.109 1 94.62 806 TYR B O 1
ATOM 13595 N N . THR B 1 807 ? 25.828 5.676 13.633 1 92.81 807 THR B N 1
ATOM 13596 C CA . THR B 1 807 ? 26.047 5.156 14.977 1 92.81 807 THR B CA 1
ATOM 13597 C C . THR B 1 807 ? 24.859 5.457 15.875 1 92.81 807 THR B C 1
ATOM 13599 O O . THR B 1 807 ? 24.266 6.535 15.797 1 92.81 807 THR B O 1
ATOM 13602 N N . GLU B 1 808 ? 24.516 4.559 16.766 1 93.81 808 GLU B N 1
ATOM 13603 C CA . GLU B 1 808 ? 23.344 4.699 17.609 1 93.81 808 GLU B CA 1
ATOM 13604 C C . GLU B 1 808 ? 23.734 5.039 19.047 1 93.81 808 GLU B C 1
ATOM 13606 O O . GLU B 1 808 ? 23.422 4.297 19.984 1 93.81 808 GLU B O 1
ATOM 13611 N N . HIS B 1 809 ? 24.219 6.219 19.25 1 93.06 809 HIS B N 1
ATOM 13612 C CA . HIS B 1 809 ? 24.703 6.664 20.562 1 93.06 809 HIS B CA 1
ATOM 13613 C C . HIS B 1 809 ? 23.547 6.766 21.562 1 93.06 809 HIS B C 1
ATOM 13615 O O . HIS B 1 809 ? 23.766 6.613 22.766 1 93.06 809 HIS B O 1
ATOM 13621 N N . GLY B 1 810 ? 22.391 7.016 21.047 1 93.81 810 GLY B N 1
ATOM 13622 C CA . GLY B 1 810 ? 21.25 7.098 21.938 1 93.81 810 GLY B CA 1
ATOM 13623 C C . GLY B 1 810 ? 20.891 5.77 22.562 1 93.81 810 GLY B C 1
ATOM 13624 O O . GLY B 1 810 ? 20.375 5.727 23.688 1 93.81 810 GLY B O 1
ATOM 13625 N N . ARG B 1 811 ? 21.25 4.742 21.922 1 94.56 811 ARG B N 1
ATOM 13626 C CA . ARG B 1 811 ? 20.875 3.395 22.344 1 94.56 811 ARG B CA 1
ATOM 13627 C C . ARG B 1 811 ? 21.969 2.76 23.203 1 94.56 811 ARG B C 1
ATOM 13629 O O . ARG B 1 811 ? 21.672 2.072 24.172 1 94.56 811 ARG B O 1
ATOM 13636 N N . TRP B 1 812 ? 23.234 3.094 22.844 1 97.12 812 TRP B N 1
ATOM 13637 C CA . TRP B 1 812 ? 24.312 2.291 23.391 1 97.12 812 TRP B CA 1
ATOM 13638 C C . TRP B 1 812 ? 25.266 3.152 24.219 1 97.12 812 TRP B C 1
ATOM 13640 O O . TRP B 1 812 ? 26.125 2.629 24.938 1 97.12 812 TRP B O 1
ATOM 13650 N N . GLY B 1 813 ? 25.109 4.453 24.109 1 96.31 813 GLY B N 1
ATOM 13651 C CA . GLY B 1 813 ? 26.062 5.363 24.719 1 96.31 813 GLY B CA 1
ATOM 13652 C C . GLY B 1 813 ? 27.094 5.879 23.734 1 96.31 813 GLY B C 1
ATOM 13653 O O . GLY B 1 813 ? 27.078 5.508 22.547 1 96.31 813 GLY B O 1
ATOM 13654 N N . GLU B 1 814 ? 28 6.805 24.156 1 95.19 814 GLU B N 1
ATOM 13655 C CA . GLU B 1 814 ? 28.969 7.445 23.266 1 95.19 814 GLU B CA 1
ATOM 13656 C C . GLU B 1 814 ? 30.391 7.203 23.75 1 95.19 814 GLU B C 1
ATOM 13658 O O . GLU B 1 814 ? 30.609 6.676 24.844 1 95.19 814 GLU B O 1
ATOM 13663 N N . GLY B 1 815 ? 31.328 7.488 22.906 1 95.12 815 GLY B N 1
ATOM 13664 C CA . GLY B 1 815 ? 32.75 7.383 23.281 1 95.12 815 GLY B CA 1
ATOM 13665 C C . GLY B 1 815 ? 33.156 5.98 23.672 1 95.12 815 GLY B C 1
ATOM 13666 O O . GLY B 1 815 ? 32.906 5.02 22.938 1 95.12 815 GLY B O 1
ATOM 13667 N N . PRO B 1 816 ? 33.688 5.902 24.953 1 97.19 816 PRO B N 1
ATOM 13668 C CA . PRO B 1 816 ? 34.156 4.594 25.406 1 97.19 816 PRO B CA 1
ATOM 13669 C C . PRO B 1 816 ? 33.031 3.578 25.562 1 97.19 816 PRO B C 1
ATOM 13671 O O . PRO B 1 816 ? 33.25 2.377 25.375 1 97.19 816 PRO B O 1
ATOM 13674 N N . ALA B 1 817 ? 31.875 4.082 25.938 1 97.88 817 ALA B N 1
ATOM 13675 C CA . ALA B 1 817 ? 30.75 3.17 26.062 1 97.88 817 ALA B CA 1
ATOM 13676 C C . ALA B 1 817 ? 30.375 2.576 24.703 1 97.88 817 ALA B C 1
ATOM 13678 O O . ALA B 1 817 ? 30.047 1.392 24.609 1 97.88 817 ALA B O 1
ATOM 13679 N N . TRP B 1 818 ? 30.438 3.381 23.688 1 96.38 818 TRP B N 1
ATOM 13680 C CA . TRP B 1 818 ? 30.172 2.893 22.344 1 96.38 818 TRP B CA 1
ATOM 13681 C C . TRP B 1 818 ? 31.219 1.864 21.922 1 96.38 818 TRP B C 1
ATOM 13683 O O . TRP B 1 818 ? 30.875 0.822 21.344 1 96.38 818 TRP B O 1
ATOM 13693 N N . ALA B 1 819 ? 32.438 2.152 22.203 1 97.44 819 ALA B N 1
ATOM 13694 C CA . ALA B 1 819 ? 33.5 1.219 21.875 1 97.44 819 ALA B CA 1
ATOM 13695 C C . ALA B 1 819 ? 33.281 -0.128 22.562 1 97.44 819 ALA B C 1
ATOM 13697 O O . ALA B 1 819 ? 33.531 -1.181 21.969 1 97.44 819 ALA B O 1
ATOM 13698 N N . ALA B 1 820 ? 32.875 -0.044 23.797 1 98.44 820 ALA B N 1
ATOM 13699 C CA . ALA B 1 820 ? 32.562 -1.27 24.531 1 98.44 820 ALA B CA 1
ATOM 13700 C C . ALA B 1 820 ? 31.391 -2.016 23.922 1 98.44 820 ALA B C 1
ATOM 13702 O O . ALA B 1 820 ? 31.391 -3.248 23.844 1 98.44 820 ALA B O 1
ATOM 13703 N N . ALA B 1 821 ? 30.359 -1.306 23.531 1 98.44 821 ALA B N 1
ATOM 13704 C CA . ALA B 1 821 ? 29.219 -1.916 22.859 1 98.44 821 ALA B CA 1
ATOM 13705 C C . ALA B 1 821 ? 29.641 -2.621 21.578 1 98.44 821 ALA B C 1
ATOM 13707 O O . ALA B 1 821 ? 29.188 -3.73 21.297 1 98.44 821 ALA B O 1
ATOM 13708 N N . GLU B 1 822 ? 30.469 -2.023 20.797 1 97.75 822 GLU B N 1
ATOM 13709 C CA . GLU B 1 822 ? 30.969 -2.617 19.562 1 97.75 822 GLU B CA 1
ATOM 13710 C C . GLU B 1 822 ? 31.688 -3.939 19.828 1 97.75 822 GLU B C 1
ATOM 13712 O O . GLU B 1 822 ? 31.562 -4.883 19.047 1 97.75 822 GLU B O 1
ATOM 13717 N N . ARG B 1 823 ? 32.438 -3.934 20.922 1 98.44 823 ARG B N 1
ATOM 13718 C CA . ARG B 1 823 ? 33.094 -5.176 21.297 1 98.44 823 ARG B CA 1
ATOM 13719 C C . ARG B 1 823 ? 32.094 -6.281 21.578 1 98.44 823 ARG B C 1
ATOM 13721 O O . ARG B 1 823 ? 32.344 -7.449 21.266 1 98.44 823 ARG B O 1
ATOM 13728 N N . VAL B 1 824 ? 30.984 -5.906 22.188 1 98.75 824 VAL B N 1
ATOM 13729 C CA . VAL B 1 824 ? 29.906 -6.875 22.422 1 98.75 824 VAL B CA 1
ATOM 13730 C C . VAL B 1 824 ? 29.359 -7.359 21.078 1 98.75 824 VAL B C 1
ATOM 13732 O O . VAL B 1 824 ? 29.141 -8.562 20.891 1 98.75 824 VAL B O 1
ATOM 13735 N N . PHE B 1 825 ? 29.156 -6.449 20.125 1 98.5 825 PHE B N 1
ATOM 13736 C CA . PHE B 1 825 ? 28.641 -6.82 18.812 1 98.5 825 PHE B CA 1
ATOM 13737 C C . PHE B 1 825 ? 29.578 -7.793 18.109 1 98.5 825 PHE B C 1
ATOM 13739 O O . PHE B 1 825 ? 29.141 -8.773 17.516 1 98.5 825 PHE B O 1
ATOM 13746 N N . ARG B 1 826 ? 30.875 -7.531 18.203 1 98.38 826 ARG B N 1
ATOM 13747 C CA . ARG B 1 826 ? 31.875 -8.375 17.578 1 98.38 826 ARG B CA 1
ATOM 13748 C C . ARG B 1 826 ? 31.875 -9.773 18.172 1 98.38 826 ARG B C 1
ATOM 13750 O O . ARG B 1 826 ? 31.859 -10.773 17.453 1 98.38 826 ARG B O 1
ATOM 13757 N N . SER B 1 827 ? 31.859 -9.797 19.469 1 98.5 827 SER B N 1
ATOM 13758 C CA . SER B 1 827 ? 31.922 -11.086 20.156 1 98.5 827 SER B CA 1
ATOM 13759 C C . SER B 1 827 ? 30.641 -11.867 19.969 1 98.5 827 SER B C 1
ATOM 13761 O O . SER B 1 827 ? 30.656 -13.102 19.891 1 98.5 827 SER B O 1
ATOM 13763 N N . ASP B 1 828 ? 29.5 -11.156 19.953 1 98.69 828 ASP B N 1
ATOM 13764 C CA . ASP B 1 828 ? 28.219 -11.812 19.719 1 98.69 828 ASP B CA 1
ATOM 13765 C C . ASP B 1 828 ? 28.141 -12.359 18.297 1 98.69 828 ASP B C 1
ATOM 13767 O O . ASP B 1 828 ? 27.562 -13.43 18.078 1 98.69 828 ASP B O 1
ATOM 13771 N N . SER B 1 829 ? 28.641 -11.648 17.312 1 98.5 829 SER B N 1
ATOM 13772 C CA . SER B 1 829 ? 28.703 -12.141 15.938 1 98.5 829 SER B CA 1
ATOM 13773 C C . SER B 1 829 ? 29.562 -13.398 15.836 1 98.5 829 SER B C 1
ATOM 13775 O O . SER B 1 829 ? 29.188 -14.352 15.156 1 98.5 829 SER B O 1
ATOM 13777 N N . ALA B 1 830 ? 30.656 -13.367 16.516 1 97.81 830 ALA B N 1
ATOM 13778 C CA . ALA B 1 830 ? 31.531 -14.539 16.547 1 97.81 830 ALA B CA 1
ATOM 13779 C C . ALA B 1 830 ? 30.828 -15.727 17.188 1 97.81 830 ALA B C 1
ATOM 13781 O O . ALA B 1 830 ? 30.969 -16.859 16.734 1 97.81 830 ALA B O 1
ATOM 13782 N N . ALA B 1 831 ? 30.141 -15.445 18.266 1 98 831 ALA B N 1
ATOM 13783 C CA . ALA B 1 831 ? 29.391 -16.5 18.953 1 98 831 ALA B CA 1
ATOM 13784 C C . ALA B 1 831 ? 28.328 -17.094 18.047 1 98 831 ALA B C 1
ATOM 13786 O O . ALA B 1 831 ? 28.125 -18.312 18.016 1 98 831 ALA B O 1
ATOM 13787 N N . ALA B 1 832 ? 27.578 -16.25 17.359 1 97.56 832 ALA B N 1
ATOM 13788 C CA . ALA B 1 832 ? 26.562 -16.703 16.422 1 97.56 832 ALA B CA 1
ATOM 13789 C C . ALA B 1 832 ? 27.172 -17.562 15.328 1 97.56 832 ALA B C 1
ATOM 13791 O O . ALA B 1 832 ? 26.609 -18.594 14.953 1 97.56 832 ALA B O 1
ATOM 13792 N N . LEU B 1 833 ? 28.281 -17.141 14.805 1 97.12 833 LEU B N 1
ATOM 13793 C CA . LEU B 1 833 ? 28.938 -17.891 13.742 1 97.12 833 LEU B CA 1
ATOM 13794 C C . LEU B 1 833 ? 29.406 -19.25 14.25 1 97.12 833 LEU B C 1
ATOM 13796 O O . LEU B 1 833 ? 29.312 -20.25 13.523 1 97.12 833 LEU B O 1
ATOM 13800 N N . ALA B 1 834 ? 29.953 -19.312 15.477 1 96.94 834 ALA B N 1
ATOM 13801 C CA . ALA B 1 834 ? 30.359 -20.578 16.078 1 96.94 834 ALA B CA 1
ATOM 13802 C C . ALA B 1 834 ? 29.188 -21.547 16.172 1 96.94 834 ALA B C 1
ATOM 13804 O O . ALA B 1 834 ? 29.328 -22.734 15.883 1 96.94 834 ALA B O 1
ATOM 13805 N N . GLN B 1 835 ? 28.109 -21.031 16.578 1 97.25 835 GLN B N 1
ATOM 13806 C CA . GLN B 1 835 ? 26.906 -21.859 16.688 1 97.25 835 GLN B CA 1
ATOM 13807 C C . GLN B 1 835 ? 26.438 -22.359 15.328 1 97.25 835 GLN B C 1
ATOM 13809 O O . GLN B 1 835 ? 26.188 -23.547 15.148 1 97.25 835 GLN B O 1
ATOM 13814 N N . LEU B 1 836 ? 26.344 -21.438 14.367 1 96.69 836 LEU B N 1
ATOM 13815 C CA . LEU B 1 836 ? 25.797 -21.75 13.047 1 96.69 836 LEU B CA 1
ATOM 13816 C C . LEU B 1 836 ? 26.719 -22.734 12.312 1 96.69 836 LEU B C 1
ATOM 13818 O O . LEU B 1 836 ? 26.266 -23.438 11.406 1 96.69 836 LEU B O 1
ATOM 13822 N N . SER B 1 837 ? 27.922 -22.797 12.703 1 95.94 837 SER B N 1
ATOM 13823 C CA . SER B 1 837 ? 28.906 -23.625 12.016 1 95.94 837 SER B CA 1
ATOM 13824 C C . SER B 1 837 ? 28.906 -25.062 12.57 1 95.94 837 SER B C 1
ATOM 13826 O O . SER B 1 837 ? 29.594 -25.922 12.047 1 95.94 837 SER B O 1
ATOM 13828 N N . GLN B 1 838 ? 28.094 -25.266 13.641 1 96.06 838 GLN B N 1
ATOM 13829 C CA . GLN B 1 838 ? 28.047 -26.609 14.203 1 96.06 838 GLN B CA 1
ATOM 13830 C C . GLN B 1 838 ? 27.234 -27.562 13.305 1 96.06 838 GLN B C 1
ATOM 13832 O O . GLN B 1 838 ? 26.156 -27.203 12.852 1 96.06 838 GLN B O 1
ATOM 13837 N N . PRO B 1 839 ? 27.719 -28.734 13.031 1 93.25 839 PRO B N 1
ATOM 13838 C CA . PRO B 1 839 ? 26.984 -29.672 12.195 1 93.25 839 PRO B CA 1
ATOM 13839 C C . PRO B 1 839 ? 25.703 -30.188 12.852 1 93.25 839 PRO B C 1
ATOM 13841 O O . PRO B 1 839 ? 24.719 -30.484 12.156 1 93.25 839 PRO B O 1
ATOM 13844 N N . ALA B 1 840 ? 25.797 -30.344 14.164 1 94.38 840 ALA B N 1
ATOM 13845 C CA . ALA B 1 840 ? 24.625 -30.734 14.945 1 94.38 840 ALA B CA 1
ATOM 13846 C C . ALA B 1 840 ? 24.438 -29.812 16.141 1 94.38 840 ALA B C 1
ATOM 13848 O O . ALA B 1 840 ? 25.406 -29.406 16.781 1 94.38 840 ALA B O 1
ATOM 13849 N N . ARG B 1 841 ? 23.266 -29.438 16.344 1 93.62 841 ARG B N 1
ATOM 13850 C CA . ARG B 1 841 ? 22.953 -28.562 17.484 1 93.62 841 ARG B CA 1
ATOM 13851 C C . ARG B 1 841 ? 21.531 -28.781 17.953 1 93.62 841 ARG B C 1
ATOM 13853 O O . ARG B 1 841 ? 20.703 -29.328 17.234 1 93.62 841 ARG B O 1
ATOM 13860 N N . PRO B 1 842 ? 21.266 -28.406 19.156 1 94.56 842 PRO B N 1
ATOM 13861 C CA . PRO B 1 842 ? 19.906 -28.5 19.656 1 94.56 842 PRO B CA 1
ATOM 13862 C C . PRO B 1 842 ? 18.906 -27.656 18.859 1 94.56 842 PRO B C 1
ATOM 13864 O O . PRO B 1 842 ? 19.312 -26.953 17.938 1 94.56 842 PRO B O 1
ATOM 13867 N N . GLY B 1 843 ? 17.672 -27.922 19.297 1 93.69 843 GLY B N 1
ATOM 13868 C CA . GLY B 1 843 ? 16.641 -27.156 18.625 1 93.69 843 GLY B CA 1
ATOM 13869 C C . GLY B 1 843 ? 16.859 -25.656 18.719 1 93.69 843 GLY B C 1
ATOM 13870 O O . GLY B 1 843 ? 17.406 -25.156 19.703 1 93.69 843 GLY B O 1
ATOM 13871 N N . ARG B 1 844 ? 16.484 -24.938 17.75 1 94.38 844 ARG B N 1
ATOM 13872 C CA . ARG B 1 844 ? 16.734 -23.516 17.578 1 94.38 844 ARG B CA 1
ATOM 13873 C C . ARG B 1 844 ? 16.188 -22.719 18.766 1 94.38 844 ARG B C 1
ATOM 13875 O O . ARG B 1 844 ? 16.891 -21.875 19.328 1 94.38 844 ARG B O 1
ATOM 13882 N N . LEU B 1 845 ? 14.906 -23.016 19.172 1 96.19 845 LEU B N 1
ATOM 13883 C CA . LEU B 1 845 ? 14.281 -22.25 20.25 1 96.19 845 LEU B CA 1
ATOM 13884 C C . LEU B 1 845 ? 15.023 -22.469 21.562 1 96.19 845 LEU B C 1
ATOM 13886 O O . LEU B 1 845 ? 15.195 -21.531 22.344 1 96.19 845 LEU B O 1
ATOM 13890 N N . ALA B 1 846 ? 15.43 -23.688 21.797 1 96.69 846 ALA B N 1
ATOM 13891 C CA . ALA B 1 846 ? 16.172 -24 23.016 1 96.69 846 ALA B CA 1
ATOM 13892 C C . ALA B 1 846 ? 17.516 -23.281 23.047 1 96.69 846 ALA B C 1
ATOM 13894 O O . ALA B 1 846 ? 17.891 -22.719 24.078 1 96.69 846 ALA B O 1
ATOM 13895 N N . LEU B 1 847 ? 18.188 -23.297 21.969 1 97.19 847 LEU B N 1
ATOM 13896 C CA . LEU B 1 847 ? 19.484 -22.641 21.875 1 97.19 847 LEU B CA 1
ATOM 13897 C C . LEU B 1 847 ? 19.359 -21.125 22.062 1 97.19 847 LEU B C 1
ATOM 13899 O O . LEU B 1 847 ? 20.156 -20.516 22.75 1 97.19 847 LEU B O 1
ATOM 13903 N N . LEU B 1 848 ? 18.375 -20.5 21.406 1 98 848 LEU B N 1
ATOM 13904 C CA . LEU B 1 848 ? 18.188 -19.062 21.484 1 98 848 LEU B CA 1
ATOM 13905 C C . LEU B 1 848 ? 17.75 -18.641 22.891 1 98 848 LEU B C 1
ATOM 13907 O O . LEU B 1 848 ? 18.109 -17.562 23.344 1 98 848 LEU B O 1
ATOM 13911 N N . THR B 1 849 ? 17.031 -19.531 23.547 1 98.44 849 THR B N 1
ATOM 13912 C CA . THR B 1 849 ? 16.672 -19.312 24.938 1 98.44 849 THR B CA 1
ATOM 13913 C C . THR B 1 849 ? 17.922 -19.281 25.812 1 98.44 849 THR B C 1
ATOM 13915 O O . THR B 1 849 ? 18.062 -18.422 26.672 1 98.44 849 THR B O 1
ATOM 13918 N N . ALA B 1 850 ? 18.766 -20.25 25.594 1 98.5 850 ALA B N 1
ATOM 13919 C CA . ALA B 1 850 ? 20.016 -20.297 26.344 1 98.5 850 ALA B CA 1
ATOM 13920 C C . ALA B 1 850 ? 20.859 -19.047 26.109 1 98.5 850 ALA B C 1
ATOM 13922 O O . ALA B 1 850 ? 21.484 -18.531 27.031 1 98.5 850 ALA B O 1
ATOM 13923 N N . HIS B 1 851 ? 20.906 -18.562 24.844 1 98.12 851 HIS B N 1
ATOM 13924 C CA . HIS B 1 851 ? 21.594 -17.328 24.516 1 98.12 851 HIS B CA 1
ATOM 13925 C C . HIS B 1 851 ? 21.047 -16.156 25.344 1 98.12 851 HIS B C 1
ATOM 13927 O O . HIS B 1 851 ? 21.828 -15.352 25.859 1 98.12 851 HIS B O 1
ATOM 13933 N N . ALA B 1 852 ? 19.719 -16.047 25.438 1 98.62 852 ALA B N 1
ATOM 13934 C CA . ALA B 1 852 ? 19.078 -14.961 26.156 1 98.62 852 ALA B CA 1
ATOM 13935 C C . ALA B 1 852 ? 19.484 -14.961 27.641 1 98.62 852 ALA B C 1
ATOM 13937 O O . ALA B 1 852 ? 19.828 -13.914 28.203 1 98.62 852 ALA B O 1
ATOM 13938 N N . VAL B 1 853 ? 19.5 -16.156 28.25 1 98.56 853 VAL B N 1
ATOM 13939 C CA . VAL B 1 853 ? 19.875 -16.281 29.656 1 98.56 853 VAL B CA 1
ATOM 13940 C C . VAL B 1 853 ? 21.359 -15.914 29.828 1 98.56 853 VAL B C 1
ATOM 13942 O O . VAL B 1 853 ? 21.719 -15.203 30.766 1 98.56 853 VAL B O 1
ATOM 13945 N N . ALA B 1 854 ? 22.156 -16.406 28.938 1 98.62 854 ALA B N 1
ATOM 13946 C CA . ALA B 1 854 ? 23.594 -16.141 29.016 1 98.62 854 ALA B CA 1
ATOM 13947 C C . ALA B 1 854 ? 23.891 -14.648 28.906 1 98.62 854 ALA B C 1
ATOM 13949 O O . ALA B 1 854 ? 24.719 -14.117 29.641 1 98.62 854 ALA B O 1
ATOM 13950 N N . ILE B 1 855 ? 23.25 -13.945 27.984 1 98.69 855 ILE B N 1
ATOM 13951 C CA . ILE B 1 855 ? 23.469 -12.523 27.766 1 98.69 855 ILE B CA 1
ATOM 13952 C C . ILE B 1 855 ? 22.969 -11.727 28.984 1 98.69 855 ILE B C 1
ATOM 13954 O O . ILE B 1 855 ? 23.641 -10.805 29.438 1 98.69 855 ILE B O 1
ATOM 13958 N N . ALA B 1 856 ? 21.766 -12.086 29.484 1 98.56 856 ALA B N 1
ATOM 13959 C CA . ALA B 1 856 ? 21.234 -11.414 30.672 1 98.56 856 ALA B CA 1
ATOM 13960 C C . ALA B 1 856 ? 22.188 -11.57 31.844 1 98.56 856 ALA B C 1
ATOM 13962 O O . ALA B 1 856 ? 22.453 -10.602 32.562 1 98.56 856 ALA B O 1
ATOM 13963 N N . SER B 1 857 ? 22.719 -12.781 32.062 1 97.62 857 SER B N 1
ATOM 13964 C CA . SER B 1 857 ? 23.672 -13.055 33.125 1 97.62 857 SER B CA 1
ATOM 13965 C C . SER B 1 857 ? 24.953 -12.25 32.938 1 97.62 857 SER B C 1
ATOM 13967 O O . SER B 1 857 ? 25.469 -11.664 33.906 1 97.62 857 SER B O 1
ATOM 13969 N N . GLY B 1 858 ? 25.406 -12.25 31.75 1 97.5 858 GLY B N 1
ATOM 13970 C CA . GLY B 1 858 ? 26.641 -11.539 31.469 1 97.5 858 GLY B CA 1
ATOM 13971 C C . GLY B 1 858 ? 26.531 -10.039 31.703 1 97.5 858 GLY B C 1
ATOM 13972 O O . GLY B 1 858 ? 27.406 -9.445 32.344 1 97.5 858 GLY B O 1
ATOM 13973 N N . PHE B 1 859 ? 25.516 -9.414 31.25 1 98.31 859 PHE B N 1
ATOM 13974 C CA . PHE B 1 859 ? 25.375 -7.961 31.297 1 98.31 859 PHE B CA 1
ATOM 13975 C C . PHE B 1 859 ? 25.016 -7.492 32.688 1 98.31 859 PHE B C 1
ATOM 13977 O O . PHE B 1 859 ? 25.297 -6.352 33.062 1 98.31 859 PHE B O 1
ATOM 13984 N N . THR B 1 860 ? 24.359 -8.398 33.5 1 97.31 860 THR B N 1
ATOM 13985 C CA . THR B 1 860 ? 23.953 -8 34.844 1 97.31 860 THR B CA 1
ATOM 13986 C C . THR B 1 860 ? 25.031 -8.359 35.875 1 97.31 860 THR B C 1
ATOM 13988 O O . THR B 1 860 ? 24.984 -7.938 37.031 1 97.31 860 THR B O 1
ATOM 13991 N N . GLY B 1 861 ? 25.969 -9.203 35.5 1 94.88 861 GLY B N 1
ATOM 13992 C CA . GLY B 1 861 ? 27.125 -9.469 36.312 1 94.88 861 GLY B CA 1
ATOM 13993 C C . GLY B 1 861 ? 27.062 -10.812 37.031 1 94.88 861 GLY B C 1
ATOM 13994 O O . GLY B 1 861 ? 28.062 -11.266 37.594 1 94.88 861 GLY B O 1
ATOM 13995 N N . SER B 1 862 ? 25.859 -11.414 37.031 1 95.19 862 SER B N 1
ATOM 13996 C CA . SER B 1 862 ? 25.719 -12.734 37.625 1 95.19 862 SER B CA 1
ATOM 13997 C C . SER B 1 862 ? 24.484 -13.453 37.094 1 95.19 862 SER B C 1
ATOM 13999 O O . SER B 1 862 ? 23.531 -12.812 36.656 1 95.19 862 SER B O 1
ATOM 14001 N N . PRO B 1 863 ? 24.5 -14.766 37.094 1 95.62 863 PRO B N 1
ATOM 14002 C CA . PRO B 1 863 ? 23.312 -15.508 36.656 1 95.62 863 PRO B CA 1
ATOM 14003 C C . PRO B 1 863 ? 22.062 -15.133 37.469 1 95.62 863 PRO B C 1
ATOM 14005 O O . PRO B 1 863 ? 20.984 -14.938 36.875 1 95.62 863 PRO B O 1
ATOM 14008 N N . CYS B 1 864 ? 22.219 -14.93 38.781 1 96.19 864 CYS B N 1
ATOM 14009 C CA . CYS B 1 864 ? 21.062 -14.602 39.594 1 96.19 864 CYS B CA 1
ATOM 14010 C C . CYS B 1 864 ? 20.453 -13.266 39.188 1 96.19 864 CYS B C 1
ATOM 14012 O O . CYS B 1 864 ? 19.25 -13.156 39.031 1 96.19 864 CYS B O 1
ATOM 14014 N N . ALA B 1 865 ? 21.312 -12.297 39.062 1 96.62 865 ALA B N 1
ATOM 14015 C CA . ALA B 1 865 ? 20.844 -10.977 38.656 1 96.62 865 ALA B CA 1
ATOM 14016 C C . ALA B 1 865 ? 20.188 -11.023 37.281 1 96.62 865 ALA B C 1
ATOM 14018 O O . ALA B 1 865 ? 19.172 -10.367 37.031 1 96.62 865 ALA B O 1
ATOM 14019 N N . GLY B 1 866 ? 20.766 -11.766 36.375 1 97.75 866 GLY B N 1
ATOM 14020 C CA . GLY B 1 866 ? 20.203 -11.898 35.031 1 97.75 866 GLY B CA 1
ATOM 14021 C C . GLY B 1 866 ? 18.859 -12.586 35 1 97.75 866 GLY B C 1
ATOM 14022 O O . GLY B 1 866 ? 17.953 -12.148 34.312 1 97.75 866 GLY B O 1
ATOM 14023 N N . LEU B 1 867 ? 18.75 -13.633 35.75 1 98 867 LEU B N 1
ATOM 14024 C CA . LEU B 1 867 ? 17.484 -14.375 35.844 1 98 867 LEU B CA 1
ATOM 14025 C C . LEU B 1 867 ? 16.391 -13.508 36.438 1 98 867 LEU B C 1
ATOM 14027 O O . LEU B 1 867 ? 15.25 -13.523 35.938 1 98 867 LEU B O 1
ATOM 14031 N N . ARG B 1 868 ? 16.734 -12.727 37.438 1 97.56 868 ARG B N 1
ATOM 14032 C CA . ARG B 1 868 ? 15.75 -11.828 38.031 1 97.56 868 ARG B CA 1
ATOM 14033 C C . ARG B 1 868 ? 15.305 -10.758 37.031 1 97.56 868 ARG B C 1
ATOM 14035 O O . ARG B 1 868 ? 14.133 -10.383 37 1 97.56 868 ARG B O 1
ATOM 14042 N N . TRP B 1 869 ? 16.25 -10.32 36.281 1 97.31 869 TRP B N 1
ATOM 14043 C CA . TRP B 1 869 ? 15.914 -9.336 35.281 1 97.31 869 TRP B CA 1
ATOM 14044 C C . TRP B 1 869 ? 14.898 -9.898 34.281 1 97.31 869 TRP B C 1
ATOM 14046 O O . TRP B 1 869 ? 13.93 -9.219 33.906 1 97.31 869 TRP B O 1
ATOM 14056 N N . LEU B 1 870 ? 15.07 -11.117 33.812 1 98 870 LEU B N 1
ATOM 14057 C CA . LEU B 1 870 ? 14.18 -11.758 32.844 1 98 870 LEU B CA 1
ATOM 14058 C C . LEU B 1 870 ? 12.773 -11.891 33.438 1 98 870 LEU B C 1
ATOM 14060 O O . LEU B 1 870 ? 11.781 -11.648 32.719 1 98 870 LEU B O 1
ATOM 14064 N N . ILE B 1 871 ? 12.703 -12.219 34.656 1 97 871 ILE B N 1
ATOM 14065 C CA . ILE B 1 871 ? 11.406 -12.375 35.312 1 97 871 ILE B CA 1
ATOM 14066 C C . ILE B 1 871 ? 10.711 -11.023 35.406 1 97 871 ILE B C 1
ATOM 14068 O O . ILE B 1 871 ? 9.5 -10.914 35.156 1 97 871 ILE B O 1
ATOM 14072 N N . ARG B 1 872 ? 11.453 -10.016 35.688 1 94.62 872 ARG B N 1
ATOM 14073 C CA . ARG B 1 872 ? 10.898 -8.688 35.906 1 94.62 872 ARG B CA 1
ATOM 14074 C C . ARG B 1 872 ? 10.508 -8.031 34.594 1 94.62 872 ARG B C 1
ATOM 14076 O O . ARG B 1 872 ? 9.516 -7.301 34.5 1 94.62 872 ARG B O 1
ATOM 14083 N N . ASN B 1 873 ? 11.25 -8.281 33.531 1 93.88 873 ASN B N 1
ATOM 14084 C CA . ASN B 1 873 ? 11.133 -7.422 32.344 1 93.88 873 ASN B CA 1
ATOM 14085 C C . ASN B 1 873 ? 10.469 -8.148 31.188 1 93.88 873 ASN B C 1
ATOM 14087 O O . ASN B 1 873 ? 10.086 -7.52 30.203 1 93.88 873 ASN B O 1
ATOM 14091 N N . VAL B 1 874 ? 10.336 -9.453 31.25 1 94.5 874 VAL B N 1
ATOM 14092 C CA . VAL B 1 874 ? 9.68 -10.219 30.203 1 94.5 874 VAL B CA 1
ATOM 14093 C C . VAL B 1 874 ? 8.258 -10.594 30.625 1 94.5 874 VAL B C 1
ATOM 14095 O O . VAL B 1 874 ? 8.055 -11.078 31.75 1 94.5 874 VAL B O 1
ATOM 14098 N N . PRO B 1 875 ? 7.312 -10.398 29.766 1 89.38 875 PRO B N 1
ATOM 14099 C CA . PRO B 1 875 ? 5.926 -10.711 30.125 1 89.38 875 PRO B CA 1
ATOM 14100 C C . PRO B 1 875 ? 5.738 -12.164 30.547 1 89.38 875 PRO B C 1
ATOM 14102 O O . PRO B 1 875 ? 6.336 -13.07 29.969 1 89.38 875 PRO B O 1
ATOM 14105 N N . ALA B 1 876 ? 4.812 -12.359 31.5 1 91.5 876 ALA B N 1
ATOM 14106 C CA . ALA B 1 876 ? 4.574 -13.68 32.062 1 91.5 876 ALA B CA 1
ATOM 14107 C C . ALA B 1 876 ? 3.645 -14.508 31.188 1 91.5 876 ALA B C 1
ATOM 14109 O O . ALA B 1 876 ? 3.668 -15.742 31.234 1 91.5 876 ALA B O 1
ATOM 14110 N N . MET B 1 877 ? 2.893 -13.914 30.391 1 89.5 877 MET B N 1
ATOM 14111 C CA . MET B 1 877 ? 1.953 -14.609 29.516 1 89.5 877 MET B CA 1
ATOM 14112 C C . MET B 1 877 ? 2.646 -15.102 28.25 1 89.5 877 MET B C 1
ATOM 14114 O O . MET B 1 877 ? 3.361 -14.344 27.594 1 89.5 877 MET B O 1
ATOM 14118 N N . PRO B 1 878 ? 2.406 -16.406 28.016 1 90.06 878 PRO B N 1
ATOM 14119 C CA . PRO B 1 878 ? 3.004 -16.906 26.781 1 90.06 878 PRO B CA 1
ATOM 14120 C C . PRO B 1 878 ? 2.426 -16.219 25.531 1 90.06 878 PRO B C 1
ATOM 14122 O O . PRO B 1 878 ? 1.206 -16.078 25.422 1 90.06 878 PRO B O 1
ATOM 14125 N N . PRO B 1 879 ? 3.219 -15.797 24.625 1 88.75 879 PRO B N 1
ATOM 14126 C CA . PRO B 1 879 ? 2.717 -15.172 23.391 1 88.75 879 PRO B CA 1
ATOM 14127 C C . PRO B 1 879 ? 2 -16.172 22.469 1 88.75 879 PRO B C 1
ATOM 14129 O O . PRO B 1 879 ? 1.163 -15.766 21.656 1 88.75 879 PRO B O 1
ATOM 14132 N N . ALA B 1 880 ? 2.357 -17.484 22.469 1 89.5 880 ALA B N 1
ATOM 14133 C CA . ALA B 1 880 ? 1.736 -18.562 21.688 1 89.5 880 ALA B CA 1
ATOM 14134 C C . ALA B 1 880 ? 1.849 -19.891 22.422 1 89.5 880 ALA B C 1
ATOM 14136 O O . ALA B 1 880 ? 2.535 -20 23.438 1 89.5 880 ALA B O 1
ATOM 14137 N N . THR B 1 881 ? 1.073 -20.875 21.875 1 91.44 881 THR B N 1
ATOM 14138 C CA . THR B 1 881 ? 1.162 -22.203 22.438 1 91.44 881 THR B CA 1
ATOM 14139 C C . THR B 1 881 ? 2.498 -22.859 22.094 1 91.44 881 THR B C 1
ATOM 14141 O O . THR B 1 881 ? 2.904 -22.875 20.938 1 91.44 881 THR B O 1
ATOM 14144 N N . ILE B 1 882 ? 3.16 -23.281 23.109 1 93.88 882 ILE B N 1
ATOM 14145 C CA . ILE B 1 882 ? 4.445 -23.953 22.922 1 93.88 882 ILE B CA 1
ATOM 14146 C C . ILE B 1 882 ? 4.316 -25.422 23.281 1 93.88 882 ILE B C 1
ATOM 14148 O O . ILE B 1 882 ? 3.805 -25.766 24.344 1 93.88 882 ILE B O 1
ATOM 14152 N N . ALA B 1 883 ? 4.727 -26.344 22.375 1 94.06 883 ALA B N 1
ATOM 14153 C CA . ALA B 1 883 ? 4.676 -27.781 22.625 1 94.06 883 ALA B CA 1
ATOM 14154 C C . ALA B 1 883 ? 5.461 -28.156 23.875 1 94.06 883 ALA B C 1
ATOM 14156 O O . ALA B 1 883 ? 6.555 -27.625 24.109 1 94.06 883 ALA B O 1
ATOM 14157 N N . ARG B 1 884 ? 5.004 -29.062 24.656 1 94.56 884 ARG B N 1
ATOM 14158 C CA . ARG B 1 884 ? 5.551 -29.422 25.969 1 94.56 884 ARG B CA 1
ATOM 14159 C C . ARG B 1 884 ? 6.977 -29.953 25.844 1 94.56 884 ARG B C 1
ATOM 14161 O O . ARG B 1 884 ? 7.855 -29.578 26.609 1 94.56 884 ARG B O 1
ATOM 14168 N N . PRO B 1 885 ? 7.215 -30.781 24.844 1 95 885 PRO B N 1
ATOM 14169 C CA . PRO B 1 885 ? 8.602 -31.25 24.719 1 95 885 PRO B CA 1
ATOM 14170 C C . PRO B 1 885 ? 9.578 -30.125 24.438 1 95 885 PRO B C 1
ATOM 14172 O O . PRO B 1 885 ? 10.703 -30.125 24.953 1 95 885 PRO B O 1
ATOM 14175 N N . LEU B 1 886 ? 9.141 -29.188 23.703 1 95.31 886 LEU B N 1
ATOM 14176 C CA . LEU B 1 886 ? 9.977 -28.031 23.359 1 95.31 886 LEU B CA 1
ATOM 14177 C C . LEU B 1 886 ? 10.195 -27.141 24.578 1 95.31 886 LEU B C 1
ATOM 14179 O O . LEU B 1 886 ? 11.305 -26.641 24.797 1 95.31 886 LEU B O 1
ATOM 14183 N N . PHE B 1 887 ? 9.156 -26.938 25.344 1 96.94 887 PHE B N 1
ATOM 14184 C CA . PHE B 1 887 ? 9.227 -26.141 26.562 1 96.94 887 PHE B CA 1
ATOM 14185 C C . PHE B 1 887 ? 10.219 -26.75 27.547 1 96.94 887 PHE B C 1
ATOM 14187 O O . PHE B 1 887 ? 11.094 -26.047 28.062 1 96.94 887 PHE B O 1
ATOM 14194 N N . ARG B 1 888 ? 10.156 -28.062 27.703 1 96.69 888 ARG B N 1
ATOM 14195 C CA . ARG B 1 888 ? 11.031 -28.766 28.625 1 96.69 888 ARG B CA 1
ATOM 14196 C C . ARG B 1 888 ? 12.484 -28.703 28.172 1 96.69 888 ARG B C 1
ATOM 14198 O O . ARG B 1 888 ? 13.391 -28.5 28.984 1 96.69 888 ARG B O 1
ATOM 14205 N N . GLU B 1 889 ? 12.641 -28.875 26.969 1 97.19 889 GLU B N 1
ATOM 14206 C CA . GLU B 1 889 ? 14 -28.844 26.422 1 97.19 889 GLU B CA 1
ATOM 14207 C C . GLU B 1 889 ? 14.625 -27.453 26.594 1 97.19 889 GLU B C 1
ATOM 14209 O O . GLU B 1 889 ? 15.773 -27.344 27.016 1 97.19 889 GLU B O 1
ATOM 14214 N N . ALA B 1 890 ? 13.875 -26.422 26.281 1 97.75 890 ALA B N 1
ATOM 14215 C CA . ALA B 1 890 ? 14.367 -25.047 26.344 1 97.75 890 ALA B CA 1
ATOM 14216 C C . ALA B 1 890 ? 14.734 -24.672 27.781 1 97.75 890 ALA B C 1
ATOM 14218 O O . ALA B 1 890 ? 15.797 -24.094 28.031 1 97.75 890 ALA B O 1
ATOM 14219 N N . VAL B 1 891 ? 13.914 -25.016 28.703 1 97.75 891 VAL B N 1
ATOM 14220 C CA . VAL B 1 891 ? 14.133 -24.688 30.109 1 97.75 891 VAL B CA 1
ATOM 14221 C C . VAL B 1 891 ? 15.352 -25.438 30.625 1 97.75 891 VAL B C 1
ATOM 14223 O O . VAL B 1 891 ? 16.172 -24.875 31.359 1 97.75 891 VAL B O 1
ATOM 14226 N N . ARG B 1 892 ? 15.461 -26.641 30.234 1 97.56 892 ARG B N 1
ATOM 14227 C CA . ARG B 1 892 ? 16.562 -27.469 30.703 1 97.56 892 ARG B CA 1
ATOM 14228 C C . ARG B 1 892 ? 17.891 -26.953 30.156 1 97.56 892 ARG B C 1
ATOM 14230 O O . ARG B 1 892 ? 18.859 -26.797 30.906 1 97.56 892 ARG B O 1
ATOM 14237 N N . LEU B 1 893 ? 17.953 -26.672 28.906 1 98.19 893 LEU B N 1
ATOM 14238 C CA . LEU B 1 893 ? 19.203 -26.312 28.266 1 98.19 893 LEU B CA 1
ATOM 14239 C C . LEU B 1 893 ? 19.625 -24.891 28.609 1 98.19 893 LEU B C 1
ATOM 14241 O O . LEU B 1 893 ? 20.797 -24.531 28.5 1 98.19 893 LEU B O 1
ATOM 14245 N N . ALA B 1 894 ? 18.672 -24.062 29.016 1 98.38 894 ALA B N 1
ATOM 14246 C CA . ALA B 1 894 ? 18.953 -22.672 29.328 1 98.38 894 ALA B CA 1
ATOM 14247 C C . ALA B 1 894 ? 19.375 -22.5 30.781 1 98.38 894 ALA B C 1
ATOM 14249 O O . ALA B 1 894 ? 19.688 -21.391 31.219 1 98.38 894 ALA B O 1
ATOM 14250 N N . ASP B 1 895 ? 19.359 -23.578 31.547 1 97.5 895 ASP B N 1
ATOM 14251 C CA . ASP B 1 895 ? 19.797 -23.547 32.938 1 97.5 895 ASP B CA 1
ATOM 14252 C C . ASP B 1 895 ? 21.281 -23.203 33.031 1 97.5 895 ASP B C 1
ATOM 14254 O O . ASP B 1 895 ? 22.141 -23.984 32.594 1 97.5 895 ASP B O 1
ATOM 14258 N N . PRO B 1 896 ? 21.625 -22.094 33.688 1 97.25 896 PRO B N 1
ATOM 14259 C CA . PRO B 1 896 ? 23.031 -21.672 33.719 1 97.25 896 PRO B CA 1
ATOM 14260 C C . PRO B 1 896 ? 23.828 -22.391 34.812 1 97.25 896 PRO B C 1
ATOM 14262 O O . PRO B 1 896 ? 25.031 -22.156 34.938 1 97.25 896 PRO B O 1
ATOM 14265 N N . ALA B 1 897 ? 23.234 -23.266 35.5 1 94.38 897 ALA B N 1
ATOM 14266 C CA . ALA B 1 897 ? 23.906 -24 36.562 1 94.38 897 ALA B CA 1
ATOM 14267 C C . ALA B 1 897 ? 25.141 -24.719 36.031 1 94.38 897 ALA B C 1
ATOM 14269 O O . ALA B 1 897 ? 25.109 -25.297 34.938 1 94.38 897 ALA B O 1
ATOM 14270 N N . ASP B 1 898 ? 26.203 -24.656 36.781 1 94.5 898 ASP B N 1
ATOM 14271 C CA . ASP B 1 898 ? 27.469 -25.297 36.438 1 94.5 898 ASP B CA 1
ATOM 14272 C C . ASP B 1 898 ? 27.922 -24.938 35.031 1 94.5 898 ASP B C 1
ATOM 14274 O O . ASP B 1 898 ? 28.359 -25.797 34.281 1 94.5 898 ASP B O 1
ATOM 14278 N N . GLY B 1 899 ? 27.688 -23.766 34.625 1 95.5 899 GLY B N 1
ATOM 14279 C CA . GLY B 1 899 ? 28.141 -23.25 33.312 1 95.5 899 GLY B CA 1
ATOM 14280 C C . GLY B 1 899 ? 27.359 -23.828 32.156 1 95.5 899 GLY B C 1
ATOM 14281 O O . GLY B 1 899 ? 27.938 -24.219 31.141 1 95.5 899 GLY B O 1
ATOM 14282 N N . PHE B 1 900 ? 26.062 -24 32.375 1 97.75 900 PHE B N 1
ATOM 14283 C CA . PHE B 1 900 ? 25.156 -24.562 31.344 1 97.75 900 PHE B CA 1
ATOM 14284 C C . PHE B 1 900 ? 25.5 -26.016 31.078 1 97.75 900 PHE B C 1
ATOM 14286 O O . PHE B 1 900 ? 25.625 -26.422 29.922 1 97.75 900 PHE B O 1
ATOM 14293 N N . ALA B 1 901 ? 25.578 -26.797 32.062 1 97.25 901 ALA B N 1
ATOM 14294 C CA . ALA B 1 901 ? 26 -28.188 31.984 1 97.25 901 ALA B CA 1
ATOM 14295 C C . ALA B 1 901 ? 25.094 -28.984 31.047 1 97.25 901 ALA B C 1
ATOM 14297 O O . ALA B 1 901 ? 25.578 -29.812 30.266 1 97.25 901 ALA B O 1
ATOM 14298 N N . ALA B 1 902 ? 23.812 -28.781 31.125 1 97.5 902 ALA B N 1
ATOM 14299 C CA . ALA B 1 902 ? 22.875 -29.516 30.281 1 97.5 902 ALA B CA 1
ATOM 14300 C C . ALA B 1 902 ? 23.109 -29.25 28.812 1 97.5 902 ALA B C 1
ATOM 14302 O O . ALA B 1 902 ? 23.031 -30.172 27.984 1 97.5 902 ALA B O 1
ATOM 14303 N N . LEU B 1 903 ? 23.359 -28 28.469 1 98.06 903 LEU B N 1
ATOM 14304 C CA . LEU B 1 903 ? 23.625 -27.641 27.078 1 98.06 903 LEU B CA 1
ATOM 14305 C C . LEU B 1 903 ? 24.969 -28.188 26.625 1 98.06 903 LEU B C 1
ATOM 14307 O O . LEU B 1 903 ? 25.094 -28.672 25.484 1 98.06 903 LEU B O 1
ATOM 14311 N N . ARG B 1 904 ? 25.969 -28.141 27.469 1 97.38 904 ARG B N 1
ATOM 14312 C CA . ARG B 1 904 ? 27.312 -28.625 27.141 1 97.38 904 ARG B CA 1
ATOM 14313 C C . ARG B 1 904 ? 27.297 -30.109 26.797 1 97.38 904 ARG B C 1
ATOM 14315 O O . ARG B 1 904 ? 28.125 -30.578 26.031 1 97.38 904 ARG B O 1
ATOM 14322 N N . GLU B 1 905 ? 26.312 -30.812 27.297 1 96.69 905 GLU B N 1
ATOM 14323 C CA . GLU B 1 905 ? 26.219 -32.25 27.078 1 96.69 905 GLU B CA 1
ATOM 14324 C C . GLU B 1 905 ? 25.609 -32.594 25.719 1 96.69 905 GLU B C 1
ATOM 14326 O O . GLU B 1 905 ? 25.703 -33.719 25.25 1 96.69 905 GLU B O 1
ATOM 14331 N N . GLN B 1 906 ? 25.016 -31.656 25.062 1 97.25 906 GLN B N 1
ATOM 14332 C CA . GLN B 1 906 ? 24.375 -31.891 23.781 1 97.25 906 GLN B CA 1
ATOM 14333 C C . GLN B 1 906 ? 25.406 -31.828 22.641 1 97.25 906 GLN B C 1
ATOM 14335 O O . GLN B 1 906 ? 26.453 -31.219 22.781 1 97.25 906 GLN B O 1
ATOM 14340 N N . PRO B 1 907 ? 25.078 -32.5 21.547 1 95.38 907 PRO B N 1
ATOM 14341 C CA . PRO B 1 907 ? 25.969 -32.344 20.391 1 95.38 907 PRO B CA 1
ATOM 14342 C C . PRO B 1 907 ? 26.188 -30.906 19.969 1 95.38 907 PRO B C 1
ATOM 14344 O O . PRO B 1 907 ? 25.234 -30.156 19.766 1 95.38 907 PRO B O 1
ATOM 14347 N N . GLY B 1 908 ? 27.469 -30.469 19.891 1 96.25 908 GLY B N 1
ATOM 14348 C CA . GLY B 1 908 ? 27.828 -29.109 19.5 1 96.25 908 GLY B CA 1
ATOM 14349 C C . GLY B 1 908 ? 27.719 -28.125 20.656 1 96.25 908 GLY B C 1
ATOM 14350 O O . GLY B 1 908 ? 28.125 -26.969 20.516 1 96.25 908 GLY B O 1
ATOM 14351 N N . GLY B 1 909 ? 27.156 -28.562 21.797 1 97.12 909 GLY B N 1
ATOM 14352 C CA . GLY B 1 909 ? 26.859 -27.672 22.906 1 97.12 909 GLY B CA 1
ATOM 14353 C C . GLY B 1 909 ? 28.109 -27.078 23.562 1 97.12 909 GLY B C 1
ATOM 14354 O O . GLY B 1 909 ? 28.125 -25.891 23.891 1 97.12 909 GLY B O 1
ATOM 14355 N N . ALA B 1 910 ? 29.125 -27.906 23.766 1 97 910 ALA B N 1
ATOM 14356 C CA . ALA B 1 910 ? 30.344 -27.438 24.391 1 97 910 ALA B CA 1
ATOM 14357 C C . ALA B 1 910 ? 31 -26.328 23.578 1 97 910 ALA B C 1
ATOM 14359 O O . ALA B 1 910 ? 31.422 -25.312 24.109 1 97 910 ALA B O 1
ATOM 14360 N N . ALA B 1 911 ? 31.109 -26.547 22.25 1 97 911 ALA B N 1
ATOM 14361 C CA . ALA B 1 911 ? 31.703 -25.547 21.359 1 97 911 ALA B CA 1
ATOM 14362 C C . ALA B 1 911 ? 30.922 -24.25 21.391 1 97 911 ALA B C 1
ATOM 14364 O O . ALA B 1 911 ? 31.5 -23.156 21.359 1 97 911 ALA B O 1
ATOM 14365 N N . ILE B 1 912 ? 29.609 -24.359 21.469 1 97.75 912 ILE B N 1
ATOM 14366 C CA . ILE B 1 912 ? 28.734 -23.203 21.469 1 97.75 912 ILE B CA 1
ATOM 14367 C C . ILE B 1 912 ? 28.938 -22.406 22.75 1 97.75 912 ILE B C 1
ATOM 14369 O O . ILE B 1 912 ? 29.156 -21.188 22.719 1 97.75 912 ILE B O 1
ATOM 14373 N N . VAL B 1 913 ? 28.953 -23.047 23.891 1 98 913 VAL B N 1
ATOM 14374 C CA . VAL B 1 913 ? 29.094 -22.391 25.172 1 98 913 VAL B CA 1
ATOM 14375 C C . VAL B 1 913 ? 30.484 -21.797 25.312 1 98 913 VAL B C 1
ATOM 14377 O O . VAL B 1 913 ? 30.656 -20.703 25.859 1 98 913 VAL B O 1
ATOM 14380 N N . ASP B 1 914 ? 31.484 -22.453 24.828 1 97.62 914 ASP B N 1
ATOM 14381 C CA . ASP B 1 914 ? 32.844 -21.938 24.875 1 97.62 914 ASP B CA 1
ATOM 14382 C C . ASP B 1 914 ? 32.969 -20.609 24.125 1 97.62 914 ASP B C 1
ATOM 14384 O O . ASP B 1 914 ? 33.719 -19.734 24.531 1 97.62 914 ASP B O 1
ATOM 14388 N N . ALA B 1 915 ? 32.25 -20.453 23.078 1 97.38 915 ALA B N 1
ATOM 14389 C CA . ALA B 1 915 ? 32.281 -19.25 22.266 1 97.38 915 ALA B CA 1
ATOM 14390 C C . ALA B 1 915 ? 31.656 -18.078 23 1 97.38 915 ALA B C 1
ATOM 14392 O O . ALA B 1 915 ? 31.844 -16.906 22.625 1 97.38 915 ALA B O 1
ATOM 14393 N N . TRP B 1 916 ? 30.906 -18.359 24.109 1 98.25 916 TRP B N 1
ATOM 14394 C CA . TRP B 1 916 ? 30.219 -17.312 24.859 1 98.25 916 TRP B CA 1
ATOM 14395 C C . TRP B 1 916 ? 31.188 -16.578 25.781 1 98.25 916 TRP B C 1
ATOM 14397 O O . TRP B 1 916 ? 30.891 -15.492 26.281 1 98.25 916 TRP B O 1
ATOM 14407 N N . ALA B 1 917 ? 32.312 -17.156 26.047 1 97.5 917 ALA B N 1
ATOM 14408 C CA . ALA B 1 917 ? 33.25 -16.609 27.031 1 97.5 917 ALA B CA 1
ATOM 14409 C C . ALA B 1 917 ? 33.688 -15.195 26.656 1 97.5 917 ALA B C 1
ATOM 14411 O O . ALA B 1 917 ? 33.656 -14.297 27.5 1 97.5 917 ALA B O 1
ATOM 14412 N N . GLU B 1 918 ? 34.062 -15.047 25.422 1 97.88 918 GLU B N 1
ATOM 14413 C CA . GLU B 1 918 ? 34.469 -13.719 24.969 1 97.88 918 GLU B CA 1
ATOM 14414 C C . GLU B 1 918 ? 33.312 -12.727 25.047 1 97.88 918 GLU B C 1
ATOM 14416 O O . GLU B 1 918 ? 33.531 -11.555 25.391 1 97.88 918 GLU B O 1
ATOM 14421 N N . ARG B 1 919 ? 32.156 -13.125 24.641 1 98.44 919 ARG B N 1
ATOM 14422 C CA . ARG B 1 919 ? 30.984 -12.273 24.734 1 98.44 919 ARG B CA 1
ATOM 14423 C C . ARG B 1 919 ? 30.688 -11.891 26.172 1 98.44 919 ARG B C 1
ATOM 14425 O O . ARG B 1 919 ? 30.344 -10.742 26.453 1 98.44 919 ARG B O 1
ATOM 14432 N N . HIS B 1 920 ? 30.859 -12.883 27.094 1 97.94 920 HIS B N 1
ATOM 14433 C CA . HIS B 1 920 ? 30.641 -12.617 28.516 1 97.94 920 HIS B CA 1
ATOM 14434 C C . HIS B 1 920 ? 31.594 -11.539 29.031 1 97.94 920 HIS B C 1
ATOM 14436 O O . HIS B 1 920 ? 31.188 -10.641 29.766 1 97.94 920 HIS B O 1
ATOM 14442 N N . GLN B 1 921 ? 32.781 -11.633 28.625 1 98.06 921 GLN B N 1
ATOM 14443 C CA . GLN B 1 921 ? 33.781 -10.641 29.031 1 98.06 921 GLN B CA 1
ATOM 14444 C C . GLN B 1 921 ? 33.438 -9.266 28.469 1 98.06 921 GLN B C 1
ATOM 14446 O O . GLN B 1 921 ? 33.562 -8.258 29.172 1 98.06 921 GLN B O 1
ATOM 14451 N N . ALA B 1 922 ? 33.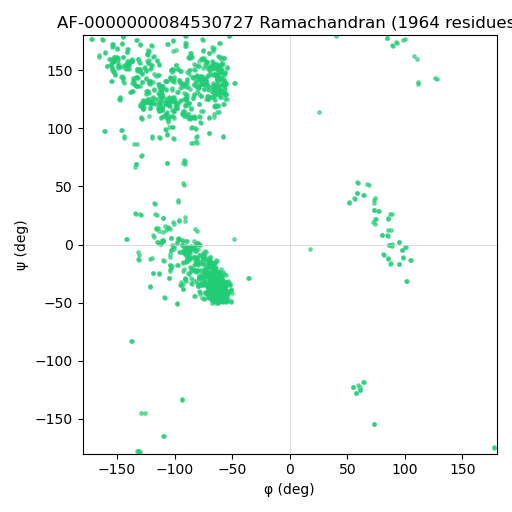062 -9.211 27.234 1 98.69 922 ALA B N 1
ATOM 14452 C CA . ALA B 1 922 ? 32.688 -7.949 26.609 1 98.69 922 ALA B CA 1
ATOM 14453 C C . ALA B 1 922 ? 31.469 -7.336 27.297 1 98.69 922 ALA B C 1
ATOM 14455 O O . ALA B 1 922 ? 31.406 -6.121 27.5 1 98.69 922 ALA B O 1
ATOM 14456 N N . LEU B 1 923 ? 30.469 -8.164 27.641 1 98.69 923 LEU B N 1
ATOM 14457 C CA . LEU B 1 923 ? 29.266 -7.707 28.328 1 98.69 923 LEU B CA 1
ATOM 14458 C C . LEU B 1 923 ? 29.609 -7.125 29.688 1 98.69 923 LEU B C 1
ATOM 14460 O O . LEU B 1 923 ? 29.094 -6.074 30.078 1 98.69 923 LEU B O 1
ATOM 14464 N N . ASP B 1 924 ? 30.5 -7.812 30.391 1 97.56 924 ASP B N 1
ATOM 14465 C CA . ASP B 1 924 ? 30.922 -7.355 31.703 1 97.56 924 ASP B CA 1
ATOM 14466 C C . ASP B 1 924 ? 31.625 -6.004 31.609 1 97.56 924 ASP B C 1
ATOM 14468 O O . ASP B 1 924 ? 31.375 -5.105 32.406 1 97.56 924 ASP B O 1
ATOM 14472 N N . ALA B 1 925 ? 32.469 -5.898 30.672 1 98.19 925 ALA B N 1
ATOM 14473 C CA . ALA B 1 925 ? 33.188 -4.637 30.469 1 98.19 925 ALA B CA 1
ATOM 14474 C C . ALA B 1 925 ? 32.219 -3.514 30.109 1 98.19 925 ALA B C 1
ATOM 14476 O O . ALA B 1 925 ? 32.375 -2.381 30.578 1 98.19 925 ALA B O 1
ATOM 14477 N N . TYR B 1 926 ? 31.281 -3.752 29.266 1 98.56 926 TYR B N 1
ATOM 14478 C CA . TYR B 1 926 ? 30.281 -2.77 28.828 1 98.56 926 TYR B CA 1
ATOM 14479 C C . TYR B 1 926 ? 29.391 -2.344 29.984 1 98.56 926 TYR B C 1
ATOM 14481 O O . TYR B 1 926 ? 29.094 -1.158 30.141 1 98.56 926 TYR B O 1
ATOM 14489 N N . ARG B 1 927 ? 28.984 -3.24 30.828 1 97.44 927 ARG B N 1
ATOM 14490 C CA . ARG B 1 927 ? 28.125 -2.992 31.984 1 97.44 927 ARG B CA 1
ATOM 14491 C C . ARG B 1 927 ? 28.75 -1.94 32.906 1 97.44 927 ARG B C 1
ATOM 14493 O O . ARG B 1 927 ? 28.031 -1.146 33.5 1 97.44 927 ARG B O 1
ATOM 14500 N N . ARG B 1 928 ? 30 -1.884 32.969 1 97.12 928 ARG B N 1
ATOM 14501 C CA . ARG B 1 928 ? 30.719 -1.021 33.906 1 97.12 928 ARG B CA 1
ATOM 14502 C C . ARG B 1 928 ? 30.547 0.448 33.531 1 97.12 928 ARG B C 1
ATOM 14504 O O . ARG B 1 928 ? 30.828 1.336 34.344 1 97.12 928 ARG B O 1
ATOM 14511 N N . PHE B 1 929 ? 30.031 0.707 32.406 1 97.69 929 PHE B N 1
ATOM 14512 C CA . PHE B 1 929 ? 29.859 2.082 31.953 1 97.69 929 PHE B CA 1
ATOM 14513 C C . PHE B 1 929 ? 28.516 2.637 32.438 1 97.69 929 PHE B C 1
ATOM 14515 O O . PHE B 1 929 ? 28.25 3.832 32.312 1 97.69 929 PHE B O 1
ATOM 14522 N N . PHE B 1 930 ? 27.672 1.79 33.062 1 96.31 930 PHE B N 1
ATOM 14523 C CA . PHE B 1 930 ? 26.344 2.215 33.469 1 96.31 930 PHE B CA 1
ATOM 14524 C C . PHE B 1 930 ? 26.234 2.293 34.969 1 96.31 930 PHE B C 1
ATOM 14526 O O . PHE B 1 930 ? 26.531 1.325 35.688 1 96.31 930 PHE B O 1
ATOM 14533 N N . PRO B 1 931 ? 25.703 3.287 35.531 1 93.62 931 PRO B N 1
ATOM 14534 C CA . PRO B 1 931 ? 25.562 4.594 34.906 1 93.62 931 PRO B CA 1
ATOM 14535 C C . PRO B 1 931 ? 26.891 5.344 34.781 1 93.62 931 PRO B C 1
ATOM 14537 O O . PRO B 1 931 ? 27.812 5.086 35.562 1 93.62 931 PRO B O 1
ATOM 14540 N N . GLY B 1 932 ? 26.984 6.117 33.875 1 95.06 932 GLY B N 1
ATOM 14541 C CA . GLY B 1 932 ? 28.219 6.875 33.719 1 95.06 932 GLY B CA 1
ATOM 14542 C C . GLY B 1 932 ? 28.062 8.086 32.812 1 95.06 932 GLY B C 1
ATOM 14543 O O . GLY B 1 932 ? 26.984 8.352 32.312 1 95.06 932 GLY B O 1
ATOM 14544 N N . PRO B 1 933 ? 29.125 8.836 32.688 1 95.12 933 PRO B N 1
ATOM 14545 C CA . PRO B 1 933 ? 29.078 10.078 31.906 1 95.12 933 PRO B CA 1
ATOM 14546 C C . PRO B 1 933 ? 28.812 9.852 30.422 1 95.12 933 PRO B C 1
ATOM 14548 O O . PRO B 1 933 ? 28.281 10.727 29.75 1 95.12 933 PRO B O 1
ATOM 14551 N N . HIS B 1 934 ? 29.141 8.648 29.938 1 96.5 934 HIS B N 1
ATOM 14552 C CA . HIS B 1 934 ? 28.984 8.352 28.516 1 96.5 934 HIS B CA 1
ATOM 14553 C C . HIS B 1 934 ? 27.656 7.648 28.234 1 96.5 934 HIS B C 1
ATOM 14555 O O . HIS B 1 934 ? 27.391 7.234 27.109 1 96.5 934 HIS B O 1
ATOM 14561 N N . THR B 1 935 ? 26.891 7.535 29.266 1 97.31 935 THR B N 1
ATOM 14562 C CA . THR B 1 935 ? 25.625 6.82 29.125 1 97.31 935 THR B CA 1
ATOM 14563 C C . THR B 1 935 ? 24.484 7.594 29.781 1 97.31 935 THR B C 1
ATOM 14565 O O . THR B 1 935 ? 23.531 6.996 30.281 1 97.31 935 THR B O 1
ATOM 14568 N N . GLN B 1 936 ? 24.656 8.914 29.844 1 95.06 936 GLN B N 1
ATOM 14569 C CA . GLN B 1 936 ? 23.578 9.742 30.344 1 95.06 936 GLN B CA 1
ATOM 14570 C C . GLN B 1 936 ? 22.328 9.586 29.484 1 95.06 936 GLN B C 1
ATOM 14572 O O . GLN B 1 936 ? 22.406 9.641 28.25 1 95.06 936 GLN B O 1
ATOM 14577 N N . GLY B 1 937 ? 21.25 9.367 30.125 1 92.94 937 GLY B N 1
ATOM 14578 C CA . GLY B 1 937 ? 20 9.242 29.406 1 92.94 937 GLY B CA 1
ATOM 14579 C C . GLY B 1 937 ? 19.797 7.871 28.781 1 92.94 937 GLY B C 1
ATOM 14580 O O . GLY B 1 937 ? 18.875 7.672 28 1 92.94 937 GLY B O 1
ATOM 14581 N N . VAL B 1 938 ? 20.672 6.898 29.078 1 95.19 938 VAL B N 1
ATOM 14582 C CA . VAL B 1 938 ? 20.547 5.539 28.562 1 95.19 938 VAL B CA 1
ATOM 14583 C C . VAL B 1 938 ? 20.25 4.574 29.703 1 95.19 938 VAL B C 1
ATOM 14585 O O . VAL B 1 938 ? 21.016 4.48 30.672 1 95.19 938 VAL B O 1
ATOM 14588 N N . SER B 1 939 ? 19.172 3.893 29.609 1 93.19 939 SER B N 1
ATOM 14589 C CA . SER B 1 939 ? 18.781 2.934 30.641 1 93.19 939 SER B CA 1
ATOM 14590 C C . SER B 1 939 ? 19.453 1.582 30.422 1 93.19 939 SER B C 1
ATOM 14592 O O . SER B 1 939 ? 19.359 1 29.328 1 93.19 939 SER B O 1
ATOM 14594 N N . PRO B 1 940 ? 20.125 1.115 31.453 1 95.12 940 PRO B N 1
ATOM 14595 C CA . PRO B 1 940 ? 20.734 -0.207 31.297 1 95.12 940 PRO B CA 1
ATOM 14596 C C . PRO B 1 940 ? 19.719 -1.299 30.984 1 95.12 940 PRO B C 1
ATOM 14598 O O . PRO B 1 940 ? 20.031 -2.26 30.281 1 95.12 940 PRO B O 1
ATOM 14601 N N . ASP B 1 941 ? 18.484 -1.164 31.5 1 94.06 941 ASP B N 1
ATOM 14602 C CA . ASP B 1 941 ? 17.438 -2.133 31.188 1 94.06 941 ASP B CA 1
ATOM 14603 C C . ASP B 1 941 ? 17.109 -2.131 29.703 1 94.06 941 ASP B C 1
ATOM 14605 O O . ASP B 1 941 ? 16.922 -3.191 29.094 1 94.06 941 ASP B O 1
ATOM 14609 N N . ASP B 1 942 ? 17.078 -0.966 29.141 1 93.38 942 ASP B N 1
ATOM 14610 C CA . ASP B 1 942 ? 16.797 -0.847 27.719 1 93.38 942 ASP B CA 1
ATOM 14611 C C . ASP B 1 942 ? 17.953 -1.416 26.891 1 93.38 942 ASP B C 1
ATOM 14613 O O . ASP B 1 942 ? 17.719 -2.002 25.828 1 93.38 942 ASP B O 1
ATOM 14617 N N . VAL B 1 943 ? 19.109 -1.204 27.391 1 96.62 943 VAL B N 1
ATOM 14618 C CA . VAL B 1 943 ? 20.297 -1.705 26.688 1 96.62 943 VAL B CA 1
ATOM 14619 C C . VAL B 1 943 ? 20.266 -3.232 26.656 1 96.62 943 VAL B C 1
ATOM 14621 O O . VAL B 1 943 ? 20.484 -3.838 25.609 1 96.62 943 VAL B O 1
ATOM 14624 N N . LEU B 1 944 ? 20.016 -3.801 27.828 1 97.69 944 LEU B N 1
ATOM 14625 C CA . LEU B 1 944 ? 19.953 -5.258 27.875 1 97.69 944 LEU B CA 1
ATOM 14626 C C . LEU B 1 944 ? 18.875 -5.789 26.938 1 97.69 944 LEU B C 1
ATOM 14628 O O . LEU B 1 944 ? 19.094 -6.77 26.234 1 97.69 944 LEU B O 1
ATOM 14632 N N . GLY B 1 945 ? 17.672 -5.137 26.938 1 95.81 945 GLY B N 1
ATOM 14633 C CA . GLY B 1 945 ? 16.656 -5.512 25.984 1 95.81 945 GLY B CA 1
ATOM 14634 C C . GLY B 1 945 ? 17.125 -5.445 24.547 1 95.81 945 GLY B C 1
ATOM 14635 O O . GLY B 1 945 ? 16.828 -6.34 23.75 1 95.81 945 GLY B O 1
ATOM 14636 N N . SER B 1 946 ? 17.844 -4.441 24.219 1 96.19 946 SER B N 1
ATOM 14637 C CA . SER B 1 946 ? 18.375 -4.258 22.875 1 96.19 946 SER B CA 1
ATOM 14638 C C . SER B 1 946 ? 19.422 -5.316 22.531 1 96.19 946 SER B C 1
ATOM 14640 O O . SER B 1 946 ? 19.5 -5.781 21.391 1 96.19 946 SER B O 1
ATOM 14642 N N . LEU B 1 947 ? 20.25 -5.633 23.531 1 98.38 947 LEU B N 1
ATOM 14643 C CA . LEU B 1 947 ? 21.266 -6.664 23.328 1 98.38 947 LEU B CA 1
ATOM 14644 C C . LEU B 1 947 ? 20.609 -8.008 23 1 98.38 947 LEU B C 1
ATOM 14646 O O . LEU B 1 947 ? 21.062 -8.719 22.109 1 98.38 947 LEU B O 1
ATOM 14650 N N . LEU B 1 948 ? 19.578 -8.32 23.75 1 98.25 948 LEU B N 1
ATOM 14651 C CA . LEU B 1 948 ? 18.844 -9.562 23.516 1 98.25 948 LEU B CA 1
ATOM 14652 C C . LEU B 1 948 ? 18.219 -9.562 22.109 1 98.25 948 LEU B C 1
ATOM 14654 O O . LEU B 1 948 ? 18.328 -10.547 21.391 1 98.25 948 LEU B O 1
ATOM 14658 N N . HIS B 1 949 ? 17.641 -8.469 21.719 1 96.31 949 HIS B N 1
ATOM 14659 C CA . HIS B 1 949 ? 17 -8.312 20.406 1 96.31 949 HIS B CA 1
ATOM 14660 C C . HIS B 1 949 ? 18.016 -8.492 19.281 1 96.31 949 HIS B C 1
ATOM 14662 O O . HIS B 1 949 ? 17.766 -9.25 18.344 1 96.31 949 HIS B O 1
ATOM 14668 N N . CYS B 1 950 ? 19.125 -7.816 19.375 1 96.88 950 CYS B N 1
ATOM 14669 C CA . CYS B 1 950 ? 20.141 -7.863 18.328 1 96.88 950 CYS B CA 1
ATOM 14670 C C . CYS B 1 950 ? 20.766 -9.258 18.234 1 96.88 950 CYS B C 1
ATOM 14672 O O . CYS B 1 950 ? 21.031 -9.742 17.141 1 96.88 950 CYS B O 1
ATOM 14674 N N . SER B 1 951 ? 21.016 -9.828 19.406 1 98.12 951 SER B N 1
ATOM 14675 C CA . SER B 1 951 ? 21.594 -11.164 19.391 1 98.12 951 SER B CA 1
ATOM 14676 C C . SER B 1 951 ? 20.656 -12.172 18.75 1 98.12 951 SER B C 1
ATOM 14678 O O . SER B 1 951 ? 21.094 -13.039 17.984 1 98.12 951 SER B O 1
ATOM 14680 N N . TYR B 1 952 ? 19.375 -12.078 19.141 1 97.88 952 TYR B N 1
ATOM 14681 C CA . TYR B 1 952 ? 18.375 -12.93 18.5 1 97.88 952 TYR B CA 1
ATOM 14682 C C . TYR B 1 952 ? 18.422 -12.758 16.984 1 97.88 952 TYR B C 1
ATOM 14684 O O . TYR B 1 952 ? 18.453 -13.75 16.234 1 97.88 952 TYR B O 1
ATOM 14692 N N . GLY B 1 953 ? 18.422 -11.516 16.516 1 96.44 953 GLY B N 1
ATOM 14693 C CA . GLY B 1 953 ? 18.453 -11.227 15.094 1 96.44 953 GLY B CA 1
ATOM 14694 C C . GLY B 1 953 ? 19.688 -11.797 14.406 1 96.44 953 GLY B C 1
ATOM 14695 O O . GLY B 1 953 ? 19.594 -12.312 13.289 1 96.44 953 GLY B O 1
ATOM 14696 N N . ARG B 1 954 ? 20.844 -11.727 15.008 1 96.88 954 ARG B N 1
ATOM 14697 C CA . ARG B 1 954 ? 22.094 -12.266 14.445 1 96.88 954 ARG B CA 1
ATOM 14698 C C . ARG B 1 954 ? 22.016 -13.781 14.328 1 96.88 954 ARG B C 1
ATOM 14700 O O . ARG B 1 954 ? 22.438 -14.352 13.312 1 96.88 954 ARG B O 1
ATOM 14707 N N . ALA B 1 955 ? 21.422 -14.328 15.312 1 96.81 955 ALA B N 1
ATOM 14708 C CA . ALA B 1 955 ? 21.469 -15.781 15.406 1 96.81 955 ALA B CA 1
ATOM 14709 C C . ALA B 1 955 ? 20.422 -16.438 14.508 1 96.81 955 ALA B C 1
ATOM 14711 O O . ALA B 1 955 ? 20.547 -17.594 14.133 1 96.81 955 ALA B O 1
ATOM 14712 N N . HIS B 1 956 ? 19.391 -15.703 14.164 1 95.44 956 HIS B N 1
ATOM 14713 C CA . HIS B 1 956 ? 18.312 -16.375 13.438 1 95.44 956 HIS B CA 1
ATOM 14714 C C . HIS B 1 956 ? 17.797 -15.492 12.297 1 95.44 956 HIS B C 1
ATOM 14716 O O . HIS B 1 956 ? 18.203 -15.664 11.148 1 95.44 956 HIS B O 1
ATOM 14722 N N . ARG B 1 957 ? 16.875 -14.516 12.531 1 94.5 957 ARG B N 1
ATOM 14723 C CA . ARG B 1 957 ? 16.297 -13.594 11.57 1 94.5 957 ARG B CA 1
ATOM 14724 C C . ARG B 1 957 ? 15.445 -12.539 12.266 1 94.5 957 ARG B C 1
ATOM 14726 O O . ARG B 1 957 ? 15.352 -12.523 13.5 1 94.5 957 ARG B O 1
ATOM 14733 N N . ILE B 1 958 ? 14.93 -11.641 11.547 1 93.12 958 ILE B N 1
ATOM 14734 C CA . ILE B 1 958 ? 13.984 -10.688 12.102 1 93.12 958 ILE B CA 1
ATOM 14735 C C . ILE B 1 958 ? 12.594 -11.312 12.156 1 93.12 958 ILE B C 1
ATOM 14737 O O . ILE B 1 958 ? 11.945 -11.508 11.125 1 93.12 958 ILE B O 1
ATOM 14741 N N . ASP B 1 959 ? 12.172 -11.773 13.281 1 93.75 959 ASP B N 1
ATOM 14742 C CA . ASP B 1 959 ? 10.891 -12.406 13.57 1 93.75 959 ASP B CA 1
ATOM 14743 C C . ASP B 1 959 ? 10.43 -12.086 14.984 1 93.75 959 ASP B C 1
ATOM 14745 O O . ASP B 1 959 ? 10.766 -12.797 15.93 1 93.75 959 ASP B O 1
ATOM 14749 N N . PHE B 1 960 ? 9.617 -11.195 15.086 1 92.06 960 PHE B N 1
ATOM 14750 C CA . PHE B 1 960 ? 9.25 -10.648 16.391 1 92.06 960 PHE B CA 1
ATOM 14751 C C . PHE B 1 960 ? 8.438 -11.664 17.188 1 92.06 960 PHE B C 1
ATOM 14753 O O . PHE B 1 960 ? 8.57 -11.75 18.406 1 92.06 960 PHE B O 1
ATOM 14760 N N . ASP B 1 961 ? 7.582 -12.492 16.578 1 91.75 961 ASP B N 1
ATOM 14761 C CA . ASP B 1 961 ? 6.777 -13.5 17.266 1 91.75 961 ASP B CA 1
ATOM 14762 C C . ASP B 1 961 ? 7.656 -14.602 17.844 1 91.75 961 ASP B C 1
ATOM 14764 O O . ASP B 1 961 ? 7.469 -15.016 18.984 1 91.75 961 ASP B O 1
ATOM 14768 N N . ASP B 1 962 ? 8.539 -14.984 17.016 1 94.88 962 ASP B N 1
ATOM 14769 C CA . ASP B 1 962 ? 9.469 -16.016 17.453 1 94.88 962 ASP B CA 1
ATOM 14770 C C . ASP B 1 962 ? 10.359 -15.5 18.594 1 94.88 962 ASP B C 1
ATOM 14772 O O . ASP B 1 962 ? 10.648 -16.234 19.531 1 94.88 962 ASP B O 1
ATOM 14776 N N . GLU B 1 963 ? 10.781 -14.281 18.5 1 96.81 963 GLU B N 1
ATOM 14777 C CA . GLU B 1 963 ? 11.609 -13.648 19.531 1 96.81 963 GLU B CA 1
ATOM 14778 C C . GLU B 1 963 ? 10.883 -13.602 20.859 1 96.81 963 GLU B C 1
ATOM 14780 O O . GLU B 1 963 ? 11.477 -13.875 21.906 1 96.81 963 GLU B O 1
ATOM 14785 N N . ALA B 1 964 ? 9.641 -13.266 20.781 1 95.38 964 ALA B N 1
ATOM 14786 C CA . ALA B 1 964 ? 8.836 -13.203 22 1 95.38 964 ALA B CA 1
ATOM 14787 C C . ALA B 1 964 ? 8.734 -14.57 22.672 1 95.38 964 ALA B C 1
ATOM 14789 O O . ALA B 1 964 ? 8.742 -14.672 23.906 1 95.38 964 ALA B O 1
ATOM 14790 N N . GLN B 1 965 ? 8.641 -15.602 21.922 1 96.44 965 GLN B N 1
ATOM 14791 C CA . GLN B 1 965 ? 8.609 -16.953 22.453 1 96.44 965 GLN B CA 1
ATOM 14792 C C . GLN B 1 965 ? 9.922 -17.312 23.141 1 96.44 965 GLN B C 1
ATOM 14794 O O . GLN B 1 965 ? 9.914 -17.922 24.219 1 96.44 965 GLN B O 1
ATOM 14799 N N . VAL B 1 966 ? 10.953 -16.906 22.547 1 97.88 966 VAL B N 1
ATOM 14800 C CA . VAL B 1 966 ? 12.273 -17.172 23.094 1 97.88 966 VAL B CA 1
ATOM 14801 C C . VAL B 1 966 ? 12.414 -16.484 24.453 1 97.88 966 VAL B C 1
ATOM 14803 O O . VAL B 1 966 ? 12.906 -17.078 25.406 1 97.88 966 VAL B O 1
ATOM 14806 N N . LEU B 1 967 ? 12.023 -15.242 24.547 1 97.81 967 LEU B N 1
ATOM 14807 C CA . LEU B 1 967 ? 12.133 -14.477 25.797 1 97.81 967 LEU B CA 1
ATOM 14808 C C . LEU B 1 967 ? 11.234 -15.055 26.875 1 97.81 967 LEU B C 1
ATOM 14810 O O . LEU B 1 967 ? 11.625 -15.109 28.047 1 97.81 967 LEU B O 1
ATOM 14814 N N . TYR B 1 968 ? 10.07 -15.5 26.484 1 97.44 968 TYR B N 1
ATOM 14815 C CA . TYR B 1 968 ? 9.18 -16.172 27.438 1 97.44 968 TYR B CA 1
ATOM 14816 C C . TYR B 1 968 ? 9.82 -17.422 28 1 97.44 968 TYR B C 1
ATOM 14818 O O . TYR B 1 968 ? 9.758 -17.688 29.203 1 97.44 968 TYR B O 1
ATOM 14826 N N . LEU B 1 969 ? 10.398 -18.219 27.141 1 98.12 969 LEU B N 1
ATOM 14827 C CA . LEU B 1 969 ? 11.078 -19.438 27.562 1 98.12 969 LEU B CA 1
ATOM 14828 C C . LEU B 1 969 ? 12.25 -19.109 28.484 1 98.12 969 LEU B C 1
ATOM 14830 O O . LEU B 1 969 ? 12.508 -19.844 29.438 1 98.12 969 LEU B O 1
ATOM 14834 N N . ALA B 1 970 ? 12.945 -18.062 28.156 1 98.62 970 ALA B N 1
ATOM 14835 C CA . ALA B 1 970 ? 14.039 -17.625 29.031 1 98.62 970 ALA B CA 1
ATOM 14836 C C . ALA B 1 970 ? 13.523 -17.25 30.406 1 98.62 970 ALA B C 1
ATOM 14838 O O . ALA B 1 970 ? 14.156 -17.578 31.422 1 98.62 970 ALA B O 1
ATOM 14839 N N . ARG B 1 971 ? 12.414 -16.5 30.406 1 98.19 971 ARG B N 1
ATOM 14840 C CA . ARG B 1 971 ? 11.781 -16.172 31.688 1 98.19 971 ARG B CA 1
ATOM 14841 C C . ARG B 1 971 ? 11.398 -17.438 32.438 1 98.19 971 ARG B C 1
ATOM 14843 O O . ARG B 1 971 ? 11.586 -17.516 33.656 1 98.19 971 ARG B O 1
ATOM 14850 N N . ALA B 1 972 ? 10.875 -18.406 31.781 1 97.81 972 ALA B N 1
ATOM 14851 C CA . ALA B 1 972 ? 10.484 -19.672 32.406 1 97.81 972 ALA B CA 1
ATOM 14852 C C . ALA B 1 972 ? 11.703 -20.406 32.969 1 97.81 972 ALA B C 1
ATOM 14854 O O . ALA B 1 972 ? 11.633 -20.984 34.031 1 97.81 972 ALA B O 1
ATOM 14855 N N . ALA B 1 973 ? 12.75 -20.406 32.219 1 98.19 973 ALA B N 1
ATOM 14856 C CA . ALA B 1 973 ? 13.984 -21.016 32.719 1 98.19 973 ALA B CA 1
ATOM 14857 C C . ALA B 1 973 ? 14.484 -20.312 33.969 1 98.19 973 ALA B C 1
ATOM 14859 O O . ALA B 1 973 ? 14.977 -20.969 34.906 1 98.19 973 ALA B O 1
ATOM 14860 N N . ALA B 1 974 ? 14.383 -19 33.906 1 98.12 974 ALA B N 1
ATOM 14861 C CA . ALA B 1 974 ? 14.773 -18.203 35.062 1 98.12 974 ALA B CA 1
ATOM 14862 C C . ALA B 1 974 ? 13.953 -18.578 36.312 1 98.12 974 ALA B C 1
ATOM 14864 O O . ALA B 1 974 ? 14.5 -18.766 37.375 1 98.12 974 ALA B O 1
ATOM 14865 N N . PHE B 1 975 ? 12.695 -18.688 36.125 1 96.38 975 PHE B N 1
ATOM 14866 C CA . PHE B 1 975 ? 11.789 -19.031 37.219 1 96.38 975 PHE B CA 1
ATOM 14867 C C . PHE B 1 975 ? 12.117 -20.422 37.75 1 96.38 975 PHE B C 1
ATOM 14869 O O . PHE B 1 975 ? 12.141 -20.625 38.969 1 96.38 975 PHE B O 1
ATOM 14876 N N . ALA B 1 976 ? 12.336 -21.344 36.875 1 96.81 976 ALA B N 1
ATOM 14877 C CA . ALA B 1 976 ? 12.656 -22.719 37.281 1 96.81 976 ALA B CA 1
ATOM 14878 C C . ALA B 1 976 ? 13.938 -22.766 38.094 1 96.81 976 ALA B C 1
ATOM 14880 O O . ALA B 1 976 ? 14 -23.438 39.125 1 96.81 976 ALA B O 1
ATOM 14881 N N . ARG B 1 977 ? 14.93 -22.109 37.656 1 96.56 977 ARG B N 1
ATOM 14882 C CA . ARG B 1 977 ? 16.234 -22.141 38.312 1 96.56 977 ARG B CA 1
ATOM 14883 C C . ARG B 1 977 ? 16.156 -21.469 39.688 1 96.56 977 ARG B C 1
ATOM 14885 O O . ARG B 1 977 ? 16.641 -22 40.688 1 96.56 977 ARG B O 1
ATOM 14892 N N . LEU B 1 978 ? 15.586 -20.25 39.719 1 96.31 978 LEU B N 1
ATOM 14893 C CA . LEU B 1 978 ? 15.508 -19.516 40.969 1 96.31 978 LEU B CA 1
ATOM 14894 C C . LEU B 1 978 ? 14.633 -20.234 41.969 1 96.31 978 LEU B C 1
ATOM 14896 O O . LEU B 1 978 ? 14.875 -20.172 43.188 1 96.31 978 LEU B O 1
ATOM 14900 N N . SER B 1 979 ? 13.625 -20.891 41.5 1 95 979 SER B N 1
ATOM 14901 C CA . SER B 1 979 ? 12.797 -21.719 42.375 1 95 979 SER B CA 1
ATOM 14902 C C . SER B 1 979 ? 13.602 -22.859 43 1 95 979 SER B C 1
ATOM 14904 O O . SER B 1 979 ? 13.477 -23.156 44.188 1 95 979 SER B O 1
ATOM 14906 N N . ARG B 1 980 ? 14.367 -23.531 42.219 1 93.06 980 ARG B N 1
ATOM 14907 C CA . ARG B 1 980 ? 15.195 -24.641 42.688 1 93.06 980 ARG B CA 1
ATOM 14908 C C . ARG B 1 980 ? 16.234 -24.172 43.688 1 93.06 980 ARG B C 1
ATOM 14910 O O . ARG B 1 980 ? 16.594 -24.906 44.594 1 93.06 980 ARG B O 1
ATOM 14917 N N . ASP B 1 981 ? 16.672 -22.984 43.5 1 91.56 981 ASP B N 1
ATOM 14918 C CA . ASP B 1 981 ? 17.703 -22.438 44.375 1 91.56 981 ASP B CA 1
ATOM 14919 C C . ASP B 1 981 ? 17.062 -21.797 45.625 1 91.56 981 ASP B C 1
ATOM 14921 O O . ASP B 1 981 ? 17.766 -21.453 46.562 1 91.56 981 ASP B O 1
ATOM 14925 N N . GLY B 1 982 ? 15.773 -21.562 45.719 1 86.62 982 GLY B N 1
ATOM 14926 C CA . GLY B 1 982 ? 15.102 -20.875 46.812 1 86.62 982 GLY B CA 1
ATOM 14927 C C . GLY B 1 982 ? 15.266 -19.375 46.781 1 86.62 982 GLY B C 1
ATOM 14928 O O . GLY B 1 982 ? 15.234 -18.719 47.812 1 86.62 982 GLY B O 1
ATOM 14929 N N . ASP B 1 983 ? 15.445 -18.766 45.594 1 82.88 983 ASP B N 1
ATOM 14930 C CA . ASP B 1 983 ? 15.797 -17.344 45.438 1 82.88 983 ASP B CA 1
ATOM 14931 C C . ASP B 1 983 ? 14.664 -16.578 44.781 1 82.88 983 ASP B C 1
ATOM 14933 O O . ASP B 1 983 ? 14.891 -15.484 44.25 1 82.88 983 ASP B O 1
ATOM 14937 N N . LEU B 1 984 ? 13.484 -17.094 44.625 1 83.88 984 LEU B N 1
ATOM 14938 C CA . LEU B 1 984 ? 12.383 -16.359 44.031 1 83.88 984 LEU B CA 1
ATOM 14939 C C . LEU B 1 984 ? 11.906 -15.219 44.906 1 83.88 984 LEU B C 1
ATOM 14941 O O . LEU B 1 984 ? 11.82 -15.383 46.125 1 83.88 984 LEU B O 1
#

Radius of gyration: 40.26 Å; Cα contacts (8 Å, |Δi|>4): 3773; chains: 2; bounding box: 87×123×95 Å

InterPro domains:
  IPR006827 Lantibiotic dehydratase, N-terminal [PF04738] (6-653)
  IPR023809 Thiopeptide-type bacteriocin biosynthesis domain [PF14028] (724-973)
  IPR023809 Thiopeptide-type bacteriocin biosynthesis domain [TIGR03891] (723-973)

Organism: Streptomyces rubellomurinus (strain ATCC 31215) (NCBI:txid359131)

pLDDT: mean 92.76, std 7.26, range [44.03, 98.75]

Foldseek 3Di:
DVVQCVPPLSLVQCCQQFVPLSVLVVCCVPDDPDPVSVVVSVLVSVLVVLCLFFPQPWDFPSHADADEAADLAWDKDADDPKFKAKAFFLLLLVVLVVVQLVDLVLLQLWKKAFFQLWDDDDQKIKDWFAWDADDPGATGGHIDIDGNDPLNVQLNVVRNAIDRNNVSLVVSCVVPVVDDSVVSSVVVSVCCVVLRMDTQLADWQQDLHSLVSNLVRCVSSVLCVPVVSVVSSVLSVQLVVLSVVCSVPPDPVSVVSNQVSSVVNDDPPSPGHRRMDMHIHGDMHTYAYVVVVVVLQVLLVLLCQLFPALFFDPQLVVLQVQCCVFFNAQFWEQPSQCQDPLHSRATALAPPHHHDDADDCDQLLVLQVVVQVVCQVVVHQEDACDPVNSVSSGPDDPVGGQHFFKKKWKWDKFDLASVCSSVVNIFTETDKIGPHPLAAPFLCLVVYDPVSSVVSLVDLADTDGLANFAFEEEEIDQKSDSSCSSQQHGHGRGQAYEYGSDNDHDDPRYDYSRQWIWRDRSSAIWIDRAVVLHTYAYAGSHNPDCRRIHDSSSVCSNCRRCRRRRDGIQDDSRPCVQPQWGHFYDYDRYTSFFIKGKDFLVQFDALPDDPVRRLVSVVVVCVSSVPAQWWWWDDDVDTRTARNVDSSRVVSVSVVNNVDRMTMTGDDDDQSRCNRVVSGHDMDMDMDGDPDDNPDDHFFGRHPLSYDDPPFWAFQLRWQKWKKWWAFDQVCVLVCLQPQVVVLCVVVVNFQKFWFWDQVVHTTIIIMGGHPGSNCRVVSCVSVQVSSVVCVVVVTTDDMDTGIDGQNCSAQFDDVLSVLVSQLRRLLLQLLNLQSNFPDADDPLLVLLLVLLLLLQLLQVHSLRSLVLLLVPADQDALDDDDPVRLVSSLLQSQCPPNSVVQCPDRSSVSSSVSCVSSSVSSNVSSVPPPHPRQRRYDSSSNSVVSSQRSSRSNHHPDVNSSSNSSNSNNVSSVVNCVVVVND/DVVQCVPPVSLVQCCQQFVPLSVLVVCCVPDDPDPVSVVVSVLVSVLVVLCLFFPQAWDFPSHADADEAADLAWDKDADDPKFKAKAFFLLLLVVLVVVQLVPLVLLQLWKKAFFQLWDDDDQKIKDWFAWDADDPGATGGDIDIDGNDPLNVQLNVVRNAIDRNNVSLVVSCVVPVPDDSVVSSVVVSVCCVVLRMDTQQADWQQDLHSLVSNLVRCVSSVLCVPVVSVVSSVLSVQLVVLSVVCSVPPDPVSVVSNQVSSVVNDDPPSPGHRRMDMHIHGDMHTYAYVLVVVVLQVLLVLLCQLFPALFFDPQLVVLQVQCCVFFNAQFWEQPSQCQDPLHSRATALAPPHHHDDADDCDQLLVLQVVVQVVCQVVVHQEDACDPVNSVSSGPDDPVGGQHFFKKKWKWDKFDLASVCSSVVNIFTETDKIGPHPLAAPFLCLVVYDPVSSVVSLVDLADTDGLANFAFEEEEIDQKSDSSCSSQQHGHGRGQAYEYGSDNDHDDPRYDYSRQWIWRDRSSAIWIDRAVVLHTYAYAGSHNPDCRRIHGSSSVCSNCRRCRRRRDGIQDDSRPCVQPQWGHFYDYDRYTSFFIKGKDFLVQFDALVDDPVRRLVSVVVVCVSSVPAQWWWWDDDVDTRTGRNVDSSRVVSVSVVNNVDRMTMTGDDDDQSRCNRVVSGHDMDMDMDGDPDDNPDDHFGGRHPLSYDDPPFWAFQLRWQKWKKWWAFDQVCVLVCLQPQVVVLCVVVVNFQKFWFWDQVVHTTIIIMGGHPGSNCRVVSCVSVQVSSVVCVVVVTTDDMDTGIDGQNCSAQFDDPLSVLVSQLRRLLLQLLNLQSNFPDADDPLLVLLLVLLLLLQLLLVHSLRSLVLLLVPADQDALDDDDPVVLVSSLLQSQCPPNSVVQCPDRSSVSSSVSCVSSSVSSNVSSVPPPHPRQRRYDSSSNSVVSSQRSSRSNHHPDVNSSSNSSNSNNVSSVVNCVVVVND

Secondary structure (DSSP, 8-state):
-HHHHHSHHHHHHHHHH-HHHHHHHHHHHHS---HHHHHHHHHHHHHHHHHHHH--S--TTS--B--EEEESS-EEEE-S-PEEEEEE-HHHHHHHHHHHHT-HHHHTTSEEEE-TT-EEETTEEEEEEEEEEPTTS-EEEEEEEEE--HHHHHHHHHTTS-EEHHHHHHHHHHH-TTS-HHHHHHHHHHHHHTTSEEETTSPPTT-S-HHHHHHHHHHHTTGGGSHHHHHHHHHHHHHHHHHHHHHHS--HHHHHHHHHHHHTT--GGGTTS-SEEEEEE--EEEEEEHHHHHHHHHHHHHHHHT-S-BTB-HHHHHHHHHHHHHH-TT-EEEHHHHHSTTTT-PPTTSTTSPPPPPPP--HHHHHHHHHHHHHHHHT-SEEE--HHHHHHH--S-TT-----SEEEEEEEEE-SSHHHHHTT--EEEEEEEESSTTTTTGGGGGGS-HHHHHHHHHHHHT---SSTTEEEEEEE---SSGGGHHHH-----SSEEEE-S------TTEE-GGG-EEEE-SS-EEEEETTTTEEEEEE-SS---TTTSS-HHHHHHHHGGGTTS----S---GGGGGSSEEPEEEETTEEEE--EEEEEGGGS--TTS-HHHHHHHHHHHHHHTT--SEEEEEETTEEEEEETTSHHHHHHHHHHHHHSSEEEEEE---GGGGGGGTT----EEEEEE--SPP-SPPPPPP-GGGBPPTT-SB-TTSSSEEEEEEEE-GGGHHHIIIIIHHHHHHHTTS--EEEEEE-SSS-EEEEEEE-SSGGGHHHHHHHHHHHHHHHHHTTSEEEEEBPPB---HHHH-STHHHHHHHHHHHHHHHHHHHHHT-SS---HHHHHHHHHHHHHHHHHSSHHHHHHHHHHHS-SS-SS---HHHHHHHHHHT--HHHHHHHHTSTTHHHHHHTHHHHHHHHHHHHTTSSSGGGTT--HHHHHHHHHHHHHHHHS-S-HHHHHHHHHHHHHHHHHHHHHHT--/-HHHHHSHHHHHHHHHH-HHHHHHHHHHHHS---HHHHHHHHHHHHHHHHHHHH--S--TTS--B---EEESS-EEEE-S--EEEEEE-HHHHHHHHHHHHT-HHHHTTSEEEE-TT-EEETTEEEEEEEEEEPTTS-EEEEEEEEE--HHHHHHHHHTTS-EEHHHHHHHHHHH-TTS-HHHHHHHHHHHHHTTSEEETTSPPTT-S-HHHHHHHHHHHTTGGGSHHHHHHHHHHHHHHHHHHHHHHS--HHHHHHHHHHHHTT--GGGTTS-SEEEEEE--EEEEEEHHHHHHHHHHHHHHHHT-S-BTB-HHHHHHHHHHHHHH-TT-EEEHHHHHSTTTT-PPTTSTTSPPPPPPP--HHHHHHHHHHHHHHHHT-SEEE--HHHHHHH----TT-----SEEEEEEEEE-SSHHHHHTT--EEEEEEEESSTTTTTGGGGGGS-HHHHHHHHHHHHT---SSTTEEEEEEE---SSGGGHHHH-----SSEEEE-S------TTEE-GGG-EEEE-SS-EEEEETTTTEEEEEE-SS---TTTSS-HHHHHHHHGGGTTS----S---GGGGGSSEEPEEEETTEEEE--EEEEEGGGS--TTS-HHHHHHHHHHHHHHTT--SEEEEEETTEEEEEETTSHHHHHHHHHHHHHSSEEEEEE---GGGGGGGTT----EEEEEE--SPP-SPPPPPP-GGGBPPTT-SB-TTSSSEEEEEEEE-GGGHHHIIIIIHHHHHHHTTS--EEEEEE-SSS-EEEEEEE-SSGGGHHHHHHHHHHHHHHHHHTTSEEEEEBPPB---HHHH-STHHHHHHHHHHHHHHHHHHHHHT-SS---HHHHHHHHHHHHHHHHHSSHHHHHHHHHHHS-SS-SS---HHHHHHHHHHT--HHHHHHHHTSTTHHHHHHTHHHHHHHHHHHHTTSSSGGGTT--HHHHHHHHHHHHHHHHS-S-HHHHHHHHHHHHHHHHHHHHHHT--

Nearest PDB structures (foldseek):
  5ehk-assembly1_B  TM=8.085E-01  e=4.328E-62  Microbispora corallina
  4wd9-assembly1_A  TM=8.002E-01  e=1.416E-39  Lactococcus lactis subsp. lactis
  6m7y-assembly2_B  TM=8.141E-01  e=3.420E-38  Lactococcus lactis subsp. lactis
  4wd9-assembly1_B  TM=8.169E-01  e=2.125E-37  Lactococcus lactis subsp. lactis
  6m7y-assembly1_A  TM=8.007E-01  e=1.103E-37  Lactococcus lactis subsp. lactis